Protein 2AHU (pdb70)

Radius of gyration: 40.1 Å; Cα contacts (8 Å, |Δi|>4): 5391; chains: 4; bounding box: 96×102×107 Å

Foldseek 3Di:
DFDDADPLFFAADALLVVLVPDAAQFEEEFDDEEQQFFGLQRNLVNNLVCCVVPVDDFAYEYEYLYAYAQLDCGGNLSCLPQGSHAHYEYQFARRNQSVLVCLLVLNHWYFHDHSLLQLVLLLCLLVVHFWDKAAQQPPFCCAPVHPVRTRDDNHDDHQKDWDDDPNDIIITGTRDAGQEYDGEAAEAERNQQGFHQQGLAASRQSNLSSNQSVVHAYEYLYYHPPPDDPVRGDHDSVSHRYYYHDVQRDNGPDSDHGDNQSSQNDADPDDLDFLLLQLVVVLLVFFAFEEEEDDDSNNCNLVQCVQQVCNVRYKYDYQQFFTHADDVVHGGPTPGGDYSVSLVCLSVQNGQEYEEEFQAAEQQRFTDDQDDPSGGHQHNPSSNQQRHQEYEYEDAQAAAPFDWDFDPLAIDGPDHHPGGRYAHDDPGGPHGSVNCVVNVHWYWYDHSAWIWTQDPNGTETAEGEHHDDCVVRPVVSHDDHHYDPNRYYPSQSRDPHYHDDGYHD/DFDDDDPLFFAADALLVVLVPDAAAFEEEFDDEEQQFQGLQRNLVNNLVCCVPPVDDFAYEYEYLYQYAQLDCGGNNSQLDQGSYAHYEYQFARRNQSVLVCLLVLRHWYFHDHSLLQLVLLLCLLVVNQWDKAQLQPPFCCAVVHPVRTRDDNHDDHQWYWDDDPRDIIITGTRDFGQEYDGEAAEDERNQFGAHLQGLAANRQSNLSNNVSVVHAYEYLYYHPPPDDPVRGDHDSVSHRYYYHDVQRDNGPDSDDGDNQSSQNDADPDDQDQLLLQLVVLLLLFFAFEEEEDPDSNPCVLVQCVLQPCNVRYKYDYQQFFIHADDCVHGGPTDGGDYSVSLVCLSVQVGQEYEEEFQAAEFQRFTDDADDPSGGHQHNPSSNQQRHQEYEYEDAQAAAPFDWDQDPLFIGGPDGHPGGRYAHDDPGTSHGSVSCVVNVHWYWYDHSAWIWTADPNGTETAEGEHPADCVVRPVVSHDDHHYDPNRYYPSVSRDPHYHDDGYYD/DFDDADPLFFAEDALLVVLVPDAAQFEEEFDDEEFQFFGLQRNLVNNLVCCVVPVDDFAYEYEYLYFYADLECDGNLSQLDQGSYAHYEYQAARRNQSVLVCLLVLRHWYFHDHSLLLLVLLLCLLVVNFWDKAAQQPPFCCAVVHPVRTRDDNHDDHQWDWDDDPRDIIITGTRDFGQEYDGEAAEAARNAQGFHQQGLAANRQSNLSSNVSVVHAYEYLYYHPPPDDPVRGPHDSVSHRYYYHDVQRDNGPDSDPGDNQSSQNDADPDDQFQLLLLLVVLLQLFFAFEEEEDDDSNPCVLVQCVQQPCNVRYKYAYQQFWTHADDVVHGGPTPGGDYSVSLVCQSVQVGQEYEEEFQAAAFLRFTDDQDDPSTGHQHNNSSNQQRHQEYEYEDAQAAAPFGWDQDPLFIGGPDHHPGGRYAHDDPTTPHGSVNCVVNVHWYWYTHSAWIWTQDPNGIETAEGEHPDDCVPRHVVSHDDHHYDPNYYYPSVSRDPDYHDDGHYD/DFDDADPLFFAADALLVVLVPDAAAFEEEFDDEEFQFFGLQRNLVNNLVCCVPPVDDFAYEYEYLYAYAQLECDGNLSQLDQGSHAHYEYQAARRNQSVLVCLLVLRHWYFHDHSLLLLVLLLCLLVVHFWDKAAQQPPFCCAPVHPVRTRDDNHDDHQKDWDDDPNDIIITGTRDFGQEYDGEAAEAARNQQGFHQQGLAARRQSNLSRNVSVVHAYEYLYYHPPPDDPVRGPHDSVSHRYYYHDVQRDNGPDSDHGDNQSSANDADDDDLDFLLLLLVVVLQLFFAFEEEEDDDSNNCVLVQCVQQPCNVRYKYAYQQFFIHADDVVHGGPTPGGDYSVSLVCLSVQVGQEYEEEFQAAAFQRFTDDQDDPSGGHQHNPSSNQQRHQEYEYEDAQAAAPFDWDQPPLFIDGPDHHPGGRYAHDDPGTPHGSVNCVVNNHWYWYDHSAWIWTQDPNGTETAEGTHPDDCVVRHVVSHDDHHHDPNHYYPSVSRDPDYHDDGYHD

Sequence (2020 aa):
VKPPRINGRVPVLSAQEAVNYIPDEATLCVLGAGGGILEATTLITALADKYKQTQTPRNLSIISPTGLGDRADRGISPLAQEGLVKWALCGHWGQSPRISDLAEQNKIIAYNYPQGVLTQTLRAAAAHQPGIISDIGIGTFVDPRQQGGKLNEVTKEDLIKLVEFDNKEYLYYKAIAPDIAFIRATTCDSEGYATFEDEVYLDALVIAQAVHNNGGIVQVQKVKKATLHPKSVRIPGYLVDIVVVDPDQSQLYGGAPVNRFISGDFTLDLPLNQRKLVARRALFERKGAVGNVGVGIADGIGLVAREEGCADDFILTVETGPIGGITSGANVNTRAILDTSQFDFYHGGGLDVCYLSFAEVDQHGNVGVHKFNGKIGTGGFIDISATSKKIIFCGTLTAGSLKTEIADGKLNIVQEGRVKKFIRELPEITFSGKIALERGLDVRYITERAVFTLKEDGLHLIEIAPGVDLQKDILDKDFTPVISPELKLDERLFIDAAGFVLPEAVKPPRINGRVPVLSAQEAVNYIPDEATLCVLGAGGGILEATTLITALADKYKQTQTPRNLSIISPTGLGDRADRGISPLAQEGLVKWALCGHWGQSPRISDLAEQNKIIAYNYPQGVLTQTLRAAAAHQPGIISDIGIGTFVDPRQQGGKLNEVTKEDLIKLVEFDNKEYLYYKAIAPDIAFIRATTCDSEGYATFEDEVYLDALVIAQAVHNNGGIVQVQKVKKATLHPKSVRIPGYLVDIVVVDPDQSQLYGGAPVNRFISGDFTLDLPLNQRKLVARRALFERKGAVGNVGVGIADGIGLVAREEGCADDFILTVETGPIGGITSGANVNTRAILDTSQFDFYHGGGLDVCYLSFAEVDQHGNVGVHKFNGKIGTGGFIDISATSKKIIFCGTLTAGSLKTEIADGKLNIVQEGRVKKFIRELPEITFSGKIALERGLDVRYITERAVFTLKEDGLHLIEIAPGVDLQKDILDKDFTPVISPELKLDERLFIDAAGFVLPEAVKPPRINGRVPVLSAQEAVNYIPDEATLCVLGAGGGILEATTLITALADKYKQTQTPRNLSIISPTGLGDRADRGISPLAQEGLVKWALCGHWGQSPRISDLAEQNKIIAYNYPQGVLTQTLRAAAAHQPGIISDIGIGTFVDPRQQGGKLNEVTKEDLIKLVEFDNKEYLYYKAIAPDIAFIRATTCDSEGYATFEDEVYLDALVIAQAVHNNGGIVQVQKVKKATLHPKSVRIPGYLVDIVVVDPDQSQLYGGAPVNRFISGDFTLDLPLNQRKLVARRALFERKGAVGNVGVGIADGIGLVAREEGCADDFILTVETGPIGGITSGANVNTRAILDTSQFDFYHGGGLDVCYLSFAEVDQHGNVGVHKFNGKIGTGGFIDISATSKKIIFCGTLTAGSLKTEIADGKLNIVQEGRVKKFIRELPEITFSGKIALERGLDVRYITERAVFTLKEDGLHLIEIAPGVDLQKDILDKDFTPVISPELKLDERLFIDAAGFVLPEAVKPPRINGRVPVLSAQEAVNYIPDEATLCVLGAGGGILEATTLITALADKYKQTQTPRNLSIISPTGLGDRADRGISPLAQEGLVKWALCGHWGQSPRISDLAEQNKIIAYNYPQGVLTQTLRAAAAHQPGIISDIGIGTFVDPRQQGGKLNEVTKEDLIKLVEFDNKEYLYYKAIAPDIAFIRATTCDSEGYATFEDEVYLDALVIAQAVHNNGGIVQVQKVKKATLHPKSVRIPGYLVDIVVVDPDQSQLYGGAPVNRFISGDFTLDLPLNQRKLVARRALFERKGAVGNVGVGIADGIGLVAREEGCADDFILTVETGPIGGITSGANVNTRAILDTSQFDFYHGGGLDVCYLSFAEVDQHGNVGVHKFNGKIGTGGFIDISATSKKIIFCGTLTAGSLKTEIADGKLNIVQEGRVKKFIRELPEITFSGKIALERGLDVRYITERAVFTLKEDGLHLIEIAPGVDLQKDILDKDFTPVISPELKLDERLFIDAAGFVLPEA

Secondary structure (DSSP, 8-state):
--PPPBTTBPPB--HHHHHTTPPTT-EEEE---BTTTT--HHHHHHHHHHHHHH--S-SEEEEESS--BSSSSSTTGGG-STTTEEEEEES--TTSHHHHHHHHTTSSEEE---HHHHHHHHHHHHTT--EEEE-TTTTSTTSTTTTTTB-SSS-----EEEEEETTEEEEEEEP---SEEE---SEE-TT--EE-TT---TTHHHHHHHHHTTT-B--B----TT-S-GGGEEE-GGG-S-B-B-TT--SSTT-PPP-HHHHTSS-------HHHHHHHHHHT--TT-EEEE-SSTTTTHHHHHHHHT-GGGSEEB-TTSEES-B-----BS-SEE---HHHHHHHTT--SEEEEE-SEEETTS-EE-S-BTTB---TTHHHHHTT-SEEEEE--SEESS-EEEE-SS-EEEEE--SEESEES--SS-SB-HHHHHHTT-EEEEE-SSEEEEEETTEEEEEEE-TT--IIIIIIT----PEEEEEEE--GGGGSS---------/--PPPBTTBPPB--HHHHHTTPPTT-EEEE---BTTTT--HHHHHHHHHHHHHH--S-SEEEEESS--BSSSSSTTGGG-SBTTEEEEEES--SSSHHHHHHHHTTSSEEE---HHHHHHHHHHHHTT--EEEE-TTTTSTTSTTTTTTB-SSS-----EEEEEETTEEEEEEE----SEEE---SEE-TT--EE-TT---TTHHHHHHHHHTTT-B--B----TT-S-TTTEEE-GGG-S-B-B-TT--SSTT-PPP-TTTTTSS------SHHHHHHHHHHT--TT-EEEE-SSTTTTHHHHHHHHT-GGGSEEB-TTSEES-B-----BS-SEE---HHHHHHHTT--SEEEEE-SEEETT--EE-S-BTTB---TTHHHHHTT-SEEEEE--SEESS-EEEEETTEEEEEE--SEESEES--SS-SB-HHHHHHTT-EEEEE-SSEEEEEETTEEEEEEE-TT--IIIIIIT-----EEEEEEE--GGGGSS-----PPP-/--PPPBTTBPPB--HHHHHTT--TT-EEEE---BTTTT--HHHHHHHHHHHHHH--S-SEEEEESS--BSSSSSTTGGG-SBTTEEEEEES--TTSHHHHHHHHTTSSEEE---HHHHHHHHHHHHTT--EEEE-TTTTSTTSTTTTTTB-SSS-----EEEEEETTEEEEEEEP---SEEE---SEE-TT--EE-TT---TTHHHHHHHHHTTT-B--B----TT-S-TTTEEE-GGG-S-B-B-TT--SSTT-PPP-HHHHTSS-------HHHHHHHHHHT--TT-EEEE-SSTTTTHHHHHHHHT-GGGSEEB-TTSEES-B-----BS-SEE---HHHHHHHTT--SEEEEE-SEE-TTS-EE-S-BTTB---TTHHHHHTT-SEEEEE--SEESS-EEEEETTEEEEEE--SEESB-S--SS-SB-HHHHHHTT-EEEEE-SSEEEEEETTEEEEEEE-TT--IIIIIIT---PPEEEEEEE--GGGGSS-----PPP-/--PPPBTTBPPB--HHHHHTTPPTT-EEEE---BTTTT--HHHHHHHHHHHHHH--S-SEEEEESS--BSSSSSTTGGG-SBTTEEEEEES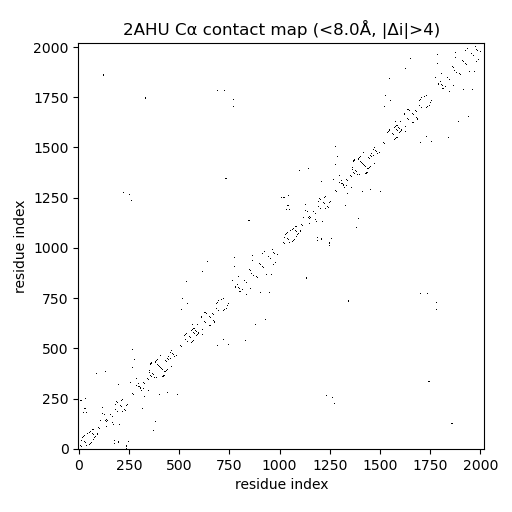--TTSHHHHHHHHTTSSEEE---HHHHHHHHHHHHTT--EEEE-TTTTSTTSTTTTTTB-STT-----EEEEEETTEEEEEEE----SEEE---SEE-TT--EE-TT---TTHHHHHHHHHTTT-B--B----TT-S-TTTEEE-GGG-S-B-B-TT--SSTT-PPP-HHHHTSS------SHHHHHHHHHHT--TT-EEEE-SSTTTTHHHHHHHHT-GGGSEEE-TTSEES-B-----BS-SEE---HHHHHHHTT--SEEEEE-SEEETTS-EE-S-BTTB---TTHHHHHTT-SEEEEE--SEESS-EEEEETTEEEEEE--SEESEES--SS-SB-HHHHHHTT-EEEEE-SSEEEEEETTEEEEEEE-TT--IIIIIIT----PEEEEEEE--GGGGSS-----PPP-

Solvent-accessible surface area: 72368 Å² total

InterPro domains:
  IPR004165 Coenzyme A transferase family I [PF01144] (16-252)
  IPR004165 Coenzyme A transferase family I [SM00882] (15-253)
  IPR014388 3-oxoacid CoA-transferase [PIRSF000858] (13-524)
  IPR037171 NagB/RpiA transferase-like [SSF100950] (15-264)
  IPR037171 NagB/RpiA transferase-like [SSF100950] (284-523)

Nearest PDB structures (foldseek):
  2ahu-assembly1_D  TM=1.002E+00  e=9.694E-101  Escherichia coli O157:H7
  2ahw-assembly1_C  TM=9.915E-01  e=2.448E-93  Escherichia coli O157:H7
  2ahw-assembly1_D  TM=9.780E-01  e=1.618E-85  Escherichia coli O157:H7
  3k6m-assembly1_B  TM=7.487E-01  e=2.866E-29  Sus scrofa
  3k6m-assembly2_D  TM=7.662E-01  e=7.109E-29  Sus scrofa

B-factor: mean 27.69, std 8.47, range [8.44, 75.76]

Organism: Escherichia coli O157:H7 (NCBI:txid83334)

GO terms:
  GO:0008775 acetate CoA-transferase activity (F, IDA)
  GO:0046459 short-chain fatty acid metabolic process (P, IDA)
  GO:0051289 protein homotetramerization (P, IDA)

CATH classification: 3.40.1080.10 (+1 more: 3.40.1080.10)

Structure (mmCIF, N/CA/C/O backbone):
data_2AHU
#
_entry.id   2AHU
#
_cell.length_a   81.129
_cell.length_b   133.308
_cell.length_c   105.838
_cell.angle_alpha   90.00
_cell.angle_beta   100.57
_cell.angle_gamma   90.00
#
_symmetry.space_group_name_H-M   'P 1 21 1'
#
loop_
_entity.id
_entity.type
_entity.pdbx_description
1 polymer 'putative enzyme ydiF'
2 water water
#
loop_
_atom_site.group_PDB
_atom_site.id
_atom_site.type_symbol
_atom_site.label_atom_id
_atom_site.label_alt_id
_atom_site.label_comp_id
_atom_site.label_asym_id
_atom_site.label_entity_id
_atom_site.label_seq_id
_atom_site.pdbx_PDB_ins_code
_atom_site.Cartn_x
_atom_site.Cartn_y
_atom_site.Cartn_z
_atom_site.occupancy
_atom_site.B_iso_or_equiv
_atom_site.auth_seq_id
_atom_site.auth_comp_id
_atom_site.auth_asym_id
_atom_site.auth_atom_id
_atom_site.pdbx_PDB_model_num
ATOM 1 N N . VAL A 1 4 ? 13.968 61.516 -4.322 1.00 40.64 4 VAL A N 1
ATOM 2 C CA . VAL A 1 4 ? 13.412 60.243 -3.771 1.00 40.78 4 VAL A CA 1
ATOM 3 C C . VAL A 1 4 ? 14.389 59.602 -2.780 1.00 40.52 4 VAL A C 1
ATOM 4 O O . VAL A 1 4 ? 15.414 59.051 -3.176 1.00 40.82 4 VAL A O 1
ATOM 8 N N . LYS A 1 5 ? 14.056 59.691 -1.494 1.00 40.25 5 LYS A N 1
ATOM 9 C CA . LYS A 1 5 ? 14.856 59.112 -0.413 1.00 40.07 5 LYS A CA 1
ATOM 10 C C . LYS A 1 5 ? 13.937 58.283 0.477 1.00 39.30 5 LYS A C 1
ATOM 11 O O . LYS A 1 5 ? 12.750 58.594 0.580 1.00 39.40 5 LYS A O 1
ATOM 17 N N . PRO A 1 6 ? 14.467 57.250 1.138 1.00 38.68 6 PRO A N 1
ATOM 18 C CA . PRO A 1 6 ? 13.666 56.487 2.092 1.00 37.87 6 PRO A CA 1
ATOM 19 C C . PRO A 1 6 ? 13.318 57.347 3.309 1.00 37.40 6 PRO A C 1
ATOM 20 O O . PRO A 1 6 ? 14.171 58.106 3.793 1.00 37.20 6 PRO A O 1
ATOM 24 N N . PRO A 1 7 ? 12.081 57.243 3.795 1.00 36.68 7 PRO A N 1
ATOM 25 C CA . PRO A 1 7 ? 11.635 58.079 4.899 1.00 36.27 7 PRO A CA 1
ATOM 26 C C . PRO A 1 7 ? 12.230 57.591 6.207 1.00 35.77 7 PRO A C 1
ATOM 27 O O . PRO A 1 7 ? 12.540 56.406 6.345 1.00 35.48 7 PRO A O 1
ATOM 31 N N . ARG A 1 8 ? 12.394 58.505 7.155 1.00 35.19 8 ARG A N 1
ATOM 32 C CA . ARG A 1 8 ? 12.807 58.124 8.494 1.00 34.99 8 ARG A CA 1
ATOM 33 C C . ARG A 1 8 ? 11.563 57.671 9.253 1.00 34.88 8 ARG A C 1
ATOM 34 O O . ARG A 1 8 ? 10.476 58.236 9.078 1.00 34.84 8 ARG A O 1
ATOM 42 N N . ILE A 1 9 ? 11.706 56.619 10.051 1.00 34.29 9 ILE A N 1
ATOM 43 C CA . ILE A 1 9 ? 10.611 56.160 10.901 1.00 34.21 9 ILE A CA 1
ATOM 44 C C . ILE A 1 9 ? 10.946 56.482 12.355 1.00 33.62 9 ILE A C 1
ATOM 45 O O . ILE A 1 9 ? 11.960 56.021 12.886 1.00 33.44 9 ILE A O 1
ATOM 50 N N . ASN A 1 10 ? 10.091 57.296 12.976 1.00 33.03 10 ASN A N 1
ATOM 51 C CA . ASN A 1 10 ? 10.308 57.829 14.332 1.00 32.59 10 ASN A CA 1
ATOM 52 C C . ASN A 1 10 ? 11.689 58.468 14.536 1.00 31.32 10 ASN A C 1
ATOM 53 O O . ASN A 1 10 ? 12.347 58.235 15.550 1.00 31.19 10 ASN A O 1
ATOM 58 N N . GLY A 1 11 ? 12.123 59.262 13.561 1.00 30.09 11 GLY A N 1
ATOM 59 C CA . GLY A 1 11 ? 13.399 59.978 13.653 1.00 28.43 11 GLY A CA 1
ATOM 60 C C . GLY A 1 11 ? 14.637 59.122 13.402 1.00 27.50 11 GLY A C 1
ATOM 61 O O . GLY A 1 11 ? 15.749 59.645 13.319 1.00 26.63 11 GLY A O 1
ATOM 62 N N . ARG A 1 12 ? 14.452 57.810 13.272 1.00 26.44 12 ARG A N 1
ATOM 63 C CA . ARG A 1 12 ? 15.580 56.898 13.046 1.00 26.27 12 ARG A CA 1
ATOM 64 C C . ARG A 1 12 ? 16.077 56.959 11.603 1.00 25.38 12 ARG A C 1
ATOM 65 O O . ARG A 1 12 ? 15.276 56.921 10.658 1.00 25.31 12 ARG A O 1
ATOM 73 N N . VAL A 1 13 ? 17.392 57.070 11.428 1.00 24.20 13 VAL A N 1
ATOM 74 C CA . VAL A 1 13 ? 17.968 57.113 10.077 1.00 24.07 13 VAL A CA 1
ATOM 75 C C . VAL A 1 13 ? 17.764 55.747 9.382 1.00 23.77 13 VAL A C 1
ATOM 76 O O . VAL A 1 13 ? 17.964 54.713 10.015 1.00 23.69 13 VAL A O 1
ATOM 80 N N . PRO A 1 14 ? 17.312 55.733 8.123 1.00 23.89 14 PRO A N 1
ATOM 81 C CA . PRO A 1 14 ? 17.150 54.478 7.388 1.00 23.96 14 PRO A CA 1
ATOM 82 C C . PRO A 1 14 ? 18.472 53.721 7.263 1.00 23.86 14 PRO A C 1
ATOM 83 O O . PRO A 1 14 ? 19.494 54.311 6.916 1.00 23.93 14 PRO A O 1
ATOM 87 N N . VAL A 1 15 ? 18.446 52.431 7.582 1.00 23.47 15 VAL A N 1
ATOM 88 C CA . VAL A 1 15 ? 19.627 51.575 7.450 1.00 23.57 15 VAL A CA 1
ATOM 89 C C . VAL A 1 15 ? 19.341 50.581 6.336 1.00 23.93 15 VAL A C 1
ATOM 90 O O . VAL A 1 15 ? 18.378 49.817 6.415 1.00 23.59 15 VAL A O 1
ATOM 94 N N . LEU A 1 16 ? 20.170 50.617 5.300 1.00 23.84 16 LEU A N 1
ATOM 95 C CA . LEU A 1 16 ? 20.012 49.749 4.129 1.00 24.48 16 LEU A CA 1
ATOM 96 C C . LEU A 1 16 ? 21.299 48.991 3.817 1.00 24.10 16 LEU A C 1
ATOM 97 O O . LEU A 1 16 ? 22.375 49.368 4.282 1.00 24.24 16 LEU A O 1
ATOM 102 N N . SER A 1 17 ? 21.187 47.927 3.025 1.00 23.64 17 SER A N 1
ATOM 103 C CA . SER A 1 17 ? 22.367 47.293 2.446 1.00 23.43 17 SER A CA 1
ATOM 104 C C . SER A 1 17 ? 22.934 48.246 1.395 1.00 23.40 17 SER A C 1
ATOM 105 O O . SER A 1 17 ? 22.212 49.108 0.881 1.00 23.15 17 SER A O 1
ATOM 108 N N . ALA A 1 18 ? 24.220 48.104 1.085 1.00 23.47 18 ALA A N 1
ATOM 109 C CA . ALA A 1 18 ? 24.862 48.941 0.072 1.00 23.97 18 ALA A CA 1
ATOM 110 C C . ALA A 1 18 ? 24.180 48.769 -1.284 1.00 24.72 18 ALA A C 1
ATOM 111 O O . ALA A 1 18 ? 24.061 49.725 -2.044 1.00 24.33 18 ALA A O 1
ATOM 113 N N . GLN A 1 19 ? 23.717 47.547 -1.564 1.00 25.55 19 GLN A N 1
ATOM 114 C CA . GLN A 1 19 ? 22.964 47.253 -2.790 1.00 26.80 19 GLN A CA 1
ATOM 115 C C . GLN A 1 19 ? 21.655 48.040 -2.859 1.00 27.02 19 GLN A C 1
ATOM 116 O O . GLN A 1 19 ? 21.362 48.668 -3.888 1.00 27.20 19 GLN A O 1
ATOM 122 N N . GLU A 1 20 ? 20.877 48.008 -1.773 1.00 27.14 20 GLU A N 1
ATOM 123 C CA . GLU A 1 20 ? 19.626 48.774 -1.677 1.00 28.01 20 GLU A CA 1
ATOM 124 C C . GLU A 1 20 ? 19.894 50.280 -1.788 1.00 27.25 20 GLU A C 1
ATOM 125 O O . GLU A 1 20 ? 19.158 50.994 -2.467 1.00 27.06 20 GLU A O 1
ATOM 131 N N . ALA A 1 21 ? 20.941 50.752 -1.105 1.00 26.40 21 ALA A N 1
ATOM 132 C CA . ALA A 1 21 ? 21.280 52.182 -1.065 1.00 26.19 21 ALA A CA 1
ATOM 133 C C . ALA A 1 21 ? 21.620 52.776 -2.436 1.00 26.04 21 ALA A C 1
ATOM 134 O O . ALA A 1 21 ? 21.146 53.863 -2.783 1.00 25.78 21 ALA A O 1
ATOM 136 N N . VAL A 1 22 ? 22.440 52.076 -3.215 1.00 26.13 22 VAL A N 1
ATOM 137 C CA . VAL A 1 22 ? 22.899 52.633 -4.497 1.00 26.56 22 VAL A CA 1
ATOM 138 C C . VAL A 1 22 ? 21.788 52.692 -5.563 1.00 27.15 22 VAL A C 1
ATOM 139 O O . VAL A 1 22 ? 21.937 53.358 -6.586 1.00 26.76 22 VAL A O 1
ATOM 143 N N . ASN A 1 23 ? 20.683 51.997 -5.299 1.00 27.74 23 ASN A N 1
ATOM 144 C CA . ASN A 1 23 ? 19.491 52.045 -6.145 1.00 28.65 23 ASN A CA 1
ATOM 145 C C . ASN A 1 23 ? 18.867 53.438 -6.193 1.00 29.11 23 ASN A C 1
ATOM 146 O O . ASN A 1 23 ? 18.177 53.789 -7.152 1.00 29.01 23 ASN A O 1
ATOM 151 N N . TYR A 1 24 ? 19.124 54.233 -5.157 1.00 29.20 24 TYR A N 1
ATOM 152 C CA . TYR A 1 24 ? 18.633 55.604 -5.076 1.00 29.25 24 TYR A CA 1
ATOM 153 C C . TYR A 1 24 ? 19.418 56.631 -5.903 1.00 29.24 24 TYR A C 1
ATOM 154 O O . TYR A 1 24 ? 19.085 57.819 -5.889 1.00 29.57 24 TYR A O 1
ATOM 163 N N . ILE A 1 25 ? 20.453 56.180 -6.613 1.00 28.79 25 ILE A N 1
ATOM 164 C CA . ILE A 1 25 ? 21.233 57.045 -7.500 1.00 28.38 25 ILE A CA 1
ATOM 165 C C . ILE A 1 25 ? 20.603 57.062 -8.894 1.00 28.92 25 ILE A C 1
ATOM 166 O O . ILE A 1 25 ? 20.534 56.021 -9.558 1.00 28.59 25 ILE A O 1
ATOM 171 N N . PRO A 1 26 ? 20.141 58.233 -9.335 1.00 29.02 26 PRO A N 1
ATOM 172 C CA . PRO A 1 26 ? 19.578 58.380 -10.682 1.00 29.04 26 PRO A CA 1
ATOM 173 C C . PRO A 1 26 ? 20.638 58.592 -11.765 1.00 29.15 26 PRO A C 1
ATOM 174 O O . PRO A 1 26 ? 21.794 58.885 -11.465 1.00 28.87 26 PRO A O 1
ATOM 178 N N . ASP A 1 27 ? 20.223 58.463 -13.023 1.00 29.40 27 ASP A N 1
ATOM 179 C CA . ASP A 1 27 ? 21.062 58.829 -14.155 1.00 29.79 27 ASP A CA 1
ATOM 180 C C . ASP A 1 27 ? 21.493 60.291 -14.057 1.00 29.45 27 ASP A C 1
ATOM 181 O O . ASP A 1 27 ? 20.726 61.137 -13.597 1.00 28.92 27 ASP A O 1
ATOM 186 N N . GLU A 1 28 ? 22.727 60.560 -14.482 1.00 29.40 28 GLU A N 1
ATOM 187 C CA . GLU A 1 28 ? 23.309 61.911 -14.541 1.00 30.17 28 GLU A CA 1
ATOM 188 C C . GLU A 1 28 ? 23.491 62.606 -13.175 1.00 29.02 28 GLU A C 1
ATOM 189 O O . GLU A 1 28 ? 23.672 63.825 -13.112 1.00 29.02 28 GLU A O 1
ATOM 195 N N . ALA A 1 29 ? 23.455 61.834 -12.095 1.00 27.93 29 ALA A N 1
ATOM 196 C CA . ALA A 1 29 ? 23.707 62.385 -10.764 1.00 26.94 29 ALA A CA 1
ATOM 197 C C . ALA A 1 29 ? 25.176 62.779 -10.614 1.00 26.39 29 ALA A C 1
ATOM 198 O O . ALA A 1 29 ? 26.054 62.168 -11.229 1.00 26.05 29 ALA A O 1
ATOM 200 N N . THR A 1 30 ? 25.429 63.816 -9.818 1.00 25.31 30 THR A N 1
ATOM 201 C CA . THR A 1 30 ? 26.787 64.187 -9.437 1.00 24.88 30 THR A CA 1
ATOM 202 C C . THR A 1 30 ? 27.127 63.500 -8.111 1.00 24.69 30 THR A C 1
ATOM 203 O O . THR A 1 30 ? 26.510 63.771 -7.067 1.00 24.27 30 THR A O 1
ATOM 207 N N . LEU A 1 31 ? 28.093 62.592 -8.177 1.00 24.05 31 LEU A N 1
ATOM 208 C CA . LEU A 1 31 ? 28.517 61.806 -7.033 1.00 24.08 31 LEU A CA 1
ATOM 209 C C . LEU A 1 31 ? 29.839 62.334 -6.464 1.00 23.99 31 LEU A C 1
ATOM 210 O O . LEU A 1 31 ? 30.832 62.454 -7.184 1.00 23.46 31 LEU A O 1
ATOM 215 N N . CYS A 1 32 ? 29.841 62.632 -5.169 1.00 24.10 32 CYS A N 1
ATOM 216 C CA . CYS A 1 32 ? 31.054 63.042 -4.478 1.00 23.86 32 CYS A CA 1
ATOM 217 C C . CYS A 1 32 ? 31.506 61.893 -3.575 1.00 23.87 32 CYS A C 1
ATOM 218 O O . CYS A 1 32 ? 30.720 61.376 -2.776 1.00 23.76 32 CYS A O 1
ATOM 221 N N . VAL A 1 33 ? 32.755 61.469 -3.725 1.00 23.69 33 VAL A N 1
ATOM 222 C CA . VAL A 1 33 ? 33.257 60.316 -2.978 1.00 23.66 33 VAL A CA 1
ATOM 223 C C . VAL A 1 33 ? 34.351 60.742 -1.986 1.00 23.47 33 VAL A C 1
ATOM 224 O O . VAL A 1 33 ? 35.368 61.314 -2.379 1.00 23.86 33 VAL A O 1
ATOM 228 N N . LEU A 1 34 ? 34.116 60.472 -0.703 1.00 23.08 34 LEU A N 1
ATOM 229 C CA . LEU A 1 34 ? 35.061 60.773 0.368 1.00 22.98 34 LEU A CA 1
ATOM 230 C C . LEU A 1 34 ? 36.163 59.721 0.385 1.00 22.96 34 LEU A C 1
ATOM 231 O O . LEU A 1 34 ? 35.917 58.554 0.104 1.00 22.71 34 LEU A O 1
ATOM 236 N N . GLY A 1 35 ? 37.373 60.135 0.730 1.00 22.80 35 GLY A N 1
ATOM 237 C CA . GLY A 1 35 ? 38.451 59.174 0.929 1.00 22.86 35 GLY A CA 1
ATOM 238 C C . GLY A 1 35 ? 39.798 59.677 0.478 1.00 22.73 35 GLY A C 1
ATOM 239 O O . GLY A 1 35 ? 39.886 60.568 -0.373 1.00 22.83 35 GLY A O 1
ATOM 240 N N . ALA A 1 36 ? 40.848 59.100 1.058 1.00 22.78 36 ALA A N 1
ATOM 241 C CA . ALA A 1 36 ? 42.218 59.359 0.636 1.00 23.01 36 ALA A CA 1
ATOM 242 C C . ALA A 1 36 ? 42.848 58.033 0.210 1.00 23.52 36 ALA A C 1
ATOM 243 O O . ALA A 1 36 ? 42.164 57.005 0.186 1.00 23.85 36 ALA A O 1
ATOM 245 N N . GLY A 1 37 ? 44.141 58.055 -0.110 1.00 23.53 37 GLY A N 1
ATOM 246 C CA . GLY A 1 37 ? 44.850 56.859 -0.579 1.00 23.30 37 GLY A CA 1
ATOM 247 C C . GLY A 1 37 ? 44.839 55.680 0.384 1.00 23.01 37 GLY A C 1
ATOM 248 O O . GLY A 1 37 ? 44.734 55.849 1.610 1.00 22.71 37 GLY A O 1
ATOM 249 N N . GLY A 1 38 ? 44.923 54.480 -0.181 1.00 22.62 38 GLY A N 1
ATOM 250 C CA . GLY A 1 38 ? 45.112 53.250 0.590 1.00 21.99 38 GLY A CA 1
ATOM 251 C C . GLY A 1 38 ? 43.984 52.851 1.526 1.00 21.88 38 GLY A C 1
ATOM 252 O O . GLY A 1 38 ? 44.207 52.105 2.479 1.00 21.25 38 GLY A O 1
ATOM 253 N N . GLY A 1 39 ? 42.779 53.352 1.261 1.00 21.37 39 GLY A N 1
ATOM 254 C CA . GLY A 1 39 ? 41.598 52.969 2.031 1.00 21.31 39 GLY A CA 1
ATOM 255 C C . GLY A 1 39 ? 41.119 53.952 3.087 1.00 21.45 39 GLY A C 1
ATOM 256 O O . GLY A 1 39 ? 40.046 53.751 3.672 1.00 20.89 39 GLY A O 1
ATOM 257 N N . ILE A 1 40 ? 41.899 55.009 3.330 1.00 21.36 40 ILE A N 1
ATOM 258 C CA . ILE A 1 40 ? 41.575 55.995 4.375 1.00 21.80 40 ILE A CA 1
ATOM 259 C C . ILE A 1 40 ? 40.193 56.600 4.145 1.00 21.19 40 ILE A C 1
ATOM 260 O O . ILE A 1 40 ? 39.941 57.208 3.100 1.00 21.29 40 ILE A O 1
ATOM 265 N N . LEU A 1 41 ? 39.302 56.417 5.121 1.00 21.37 41 LEU A N 1
ATOM 266 C CA . LEU A 1 41 ? 37.927 56.944 5.077 1.00 21.53 41 LEU A CA 1
ATOM 267 C C . LEU A 1 41 ? 37.121 56.603 3.825 1.00 21.39 41 LEU A C 1
ATOM 268 O O . LEU A 1 41 ? 36.226 57.361 3.432 1.00 21.24 41 LEU A O 1
ATOM 273 N N . GLU A 1 42 ? 37.418 55.464 3.210 1.00 20.88 42 GLU A N 1
ATOM 274 C CA . GLU A 1 42 ? 36.721 55.066 1.990 1.00 20.89 42 GLU A CA 1
ATOM 275 C C . GLU A 1 42 ? 35.482 54.220 2.259 1.00 20.44 42 GLU A C 1
ATOM 276 O O . GLU A 1 42 ? 35.556 53.203 2.940 1.00 20.56 42 GLU A O 1
ATOM 282 N N . ALA A 1 43 ? 34.347 54.626 1.689 1.00 19.70 43 ALA A N 1
ATOM 283 C CA . ALA A 1 43 ? 33.106 53.880 1.836 1.00 19.12 43 ALA A CA 1
ATOM 284 C C . ALA A 1 43 ? 33.083 52.775 0.781 1.00 19.21 43 ALA A C 1
ATOM 285 O O . ALA A 1 43 ? 32.300 52.814 -0.180 1.00 18.37 43 ALA A O 1
ATOM 287 N N . THR A 1 44 ? 33.964 51.797 0.975 1.00 19.54 44 THR A N 1
ATOM 288 C CA . THR A 1 44 ? 34.210 50.745 -0.005 1.00 20.15 44 THR A CA 1
ATOM 289 C C . THR A 1 44 ? 32.960 49.963 -0.407 1.00 20.03 44 THR A C 1
ATOM 290 O O . THR A 1 44 ? 32.800 49.654 -1.574 1.00 19.55 44 THR A O 1
ATOM 294 N N . THR A 1 45 ? 32.071 49.648 0.533 1.00 20.65 45 THR A N 1
ATOM 295 C CA . THR A 1 45 ? 30.876 48.862 0.170 1.00 21.18 45 THR A CA 1
ATOM 296 C C . THR A 1 45 ? 29.932 49.593 -0.792 1.00 21.30 45 THR A C 1
ATOM 297 O O . THR A 1 45 ? 29.260 48.951 -1.591 1.00 20.72 45 THR A O 1
ATOM 301 N N . LEU A 1 46 ? 29.895 50.925 -0.724 1.00 21.50 46 LEU A N 1
ATOM 302 C CA . LEU A 1 46 ? 29.056 51.709 -1.633 1.00 22.35 46 LEU A CA 1
ATOM 303 C C . LEU A 1 46 ? 29.661 51.763 -3.042 1.00 22.47 46 LEU A C 1
ATOM 304 O O . LEU A 1 46 ? 28.945 51.641 -4.039 1.00 22.78 46 LEU A O 1
ATOM 309 N N . ILE A 1 47 ? 30.977 51.926 -3.118 1.00 22.67 47 ILE A N 1
ATOM 310 C CA . ILE A 1 47 ? 31.685 51.934 -4.405 1.00 23.22 47 ILE A CA 1
ATOM 311 C C . ILE A 1 47 ? 31.535 50.578 -5.110 1.00 23.76 47 ILE A C 1
ATOM 312 O O . ILE A 1 47 ? 31.226 50.520 -6.309 1.00 23.41 47 ILE A O 1
ATOM 317 N N . THR A 1 48 ? 31.746 49.504 -4.347 1.00 24.09 48 THR A N 1
ATOM 318 C CA . THR A 1 48 ? 31.575 48.131 -4.823 1.00 24.80 48 THR A CA 1
ATOM 319 C C . THR A 1 48 ? 30.143 47.881 -5.307 1.00 25.00 48 THR A C 1
ATOM 320 O O . THR A 1 48 ? 29.937 47.273 -6.357 1.00 24.72 48 THR A O 1
ATOM 324 N N . ALA A 1 49 ? 29.165 48.364 -4.540 1.00 25.02 49 ALA A N 1
ATOM 325 C CA . ALA A 1 49 ? 27.751 48.171 -4.863 1.00 25.43 49 ALA A CA 1
ATOM 326 C C . ALA A 1 49 ? 27.336 48.875 -6.150 1.00 25.59 49 ALA A C 1
ATOM 327 O O . ALA A 1 49 ? 26.553 48.319 -6.933 1.00 25.46 49 ALA A O 1
ATOM 329 N N . LEU A 1 50 ? 27.851 50.091 -6.360 1.00 25.64 50 LEU A N 1
ATOM 330 C CA . LEU A 1 50 ? 27.551 50.872 -7.565 1.00 26.07 50 LEU A CA 1
ATOM 331 C C . LEU A 1 50 ? 28.179 50.250 -8.809 1.00 26.71 50 LEU A C 1
ATOM 332 O O . LEU A 1 50 ? 27.516 50.119 -9.843 1.00 26.66 50 LEU A O 1
ATOM 337 N N . ALA A 1 51 ? 29.457 49.893 -8.702 1.00 27.61 51 ALA A N 1
ATOM 338 C CA . ALA A 1 51 ? 30.186 49.233 -9.783 1.00 28.74 51 ALA A CA 1
ATOM 339 C C . ALA A 1 51 ? 29.487 47.936 -10.208 1.00 29.38 51 ALA A C 1
ATOM 340 O O . ALA A 1 51 ? 29.352 47.660 -11.406 1.00 29.65 51 ALA A O 1
ATOM 342 N N . ASP A 1 52 ? 29.049 47.161 -9.217 1.00 30.44 52 ASP A N 1
ATOM 343 C CA . ASP A 1 52 ? 28.282 45.922 -9.421 1.00 31.83 52 ASP A CA 1
ATOM 344 C C . ASP A 1 52 ? 26.912 46.114 -10.065 1.00 31.66 52 ASP A C 1
ATOM 345 O O . ASP A 1 52 ? 26.494 45.292 -10.890 1.00 31.37 52 ASP A O 1
ATOM 350 N N . LYS A 1 53 ? 26.200 47.170 -9.667 1.00 31.56 53 LYS A N 1
ATOM 351 C CA . LYS A 1 53 ? 24.916 47.475 -10.288 1.00 31.88 53 LYS A CA 1
ATOM 352 C C . LYS A 1 53 ? 25.120 47.781 -11.764 1.00 32.14 53 LYS A C 1
ATOM 353 O O . LYS A 1 53 ? 24.390 47.253 -12.607 1.00 32.10 53 LYS A O 1
ATOM 359 N N . TYR A 1 54 ? 26.114 48.614 -12.076 1.00 32.28 54 TYR A N 1
ATOM 360 C CA . TYR A 1 54 ? 26.414 48.939 -13.468 1.00 33.13 54 TYR A CA 1
ATOM 361 C C . TYR A 1 54 ? 26.863 47.717 -14.271 1.00 33.78 54 TYR A C 1
ATOM 362 O O . TYR A 1 54 ? 26.414 47.511 -15.399 1.00 33.91 54 TYR A O 1
ATOM 371 N N . LYS A 1 55 ? 27.753 46.922 -13.687 1.00 34.72 55 LYS A N 1
ATOM 372 C CA . LYS A 1 55 ? 28.216 45.686 -14.309 1.00 35.89 55 LYS A CA 1
ATOM 373 C C . LYS A 1 55 ? 27.038 44.787 -14.685 1.00 36.37 55 LYS A C 1
ATOM 374 O O . LYS A 1 55 ? 27.037 44.169 -15.751 1.00 36.76 55 LYS A O 1
ATOM 380 N N . GLN A 1 56 ? 26.031 44.736 -13.819 1.00 36.90 56 GLN A N 1
ATOM 381 C CA . GLN A 1 56 ? 24.884 43.853 -14.030 1.00 37.73 56 GLN A CA 1
ATOM 382 C C . GLN A 1 56 ? 23.793 44.439 -14.928 1.00 37.32 56 GLN A C 1
ATOM 383 O O . GLN A 1 56 ? 23.244 43.721 -15.772 1.00 37.44 56 GLN A O 1
ATOM 389 N N . THR A 1 57 ? 23.488 45.728 -14.757 1.00 36.68 57 THR A N 1
ATOM 390 C CA . THR A 1 57 ? 22.305 46.348 -15.386 1.00 36.23 57 THR A CA 1
ATOM 391 C C . THR A 1 57 ? 22.590 47.489 -16.371 1.00 35.98 57 THR A C 1
ATOM 392 O O . THR A 1 57 ? 21.665 47.994 -17.017 1.00 36.07 57 THR A O 1
ATOM 396 N N . GLN A 1 58 ? 23.850 47.907 -16.468 1.00 35.67 58 GLN A N 1
ATOM 397 C CA . GLN A 1 58 ? 24.244 49.082 -17.257 1.00 35.55 58 GLN A CA 1
ATOM 398 C C . GLN A 1 58 ? 23.469 50.348 -16.839 1.00 35.07 58 GLN A C 1
ATOM 399 O O . GLN A 1 58 ? 23.231 51.246 -17.653 1.00 34.91 58 GLN A O 1
ATOM 405 N N . THR A 1 59 ? 23.071 50.388 -15.563 1.00 34.24 59 THR A N 1
ATOM 406 C CA . THR A 1 59 ? 22.481 51.564 -14.917 1.00 33.63 59 THR A CA 1
ATOM 407 C C . THR A 1 59 ? 23.180 51.749 -13.565 1.00 32.86 59 THR A C 1
ATOM 408 O O . THR A 1 59 ? 23.668 50.768 -12.999 1.00 32.40 59 THR A O 1
ATOM 412 N N . PRO A 1 60 ? 23.249 52.977 -13.039 1.00 32.34 60 PRO A N 1
ATOM 413 C CA . PRO A 1 60 ? 22.795 54.205 -13.709 1.00 31.80 60 PRO A CA 1
ATOM 414 C C . PRO A 1 60 ? 23.790 54.731 -14.757 1.00 31.44 60 PRO A C 1
ATOM 415 O O . PRO A 1 60 ? 24.913 54.224 -14.859 1.00 31.48 60 PRO A O 1
ATOM 419 N N . ARG A 1 61 ? 23.380 55.740 -15.523 1.00 31.21 61 ARG A N 1
ATOM 420 C CA . ARG A 1 61 ? 24.182 56.233 -16.649 1.00 31.17 61 ARG A CA 1
ATOM 421 C C . ARG A 1 61 ? 24.672 57.664 -16.502 1.00 30.14 61 ARG A C 1
ATOM 422 O O . ARG A 1 61 ? 24.003 58.501 -15.906 1.00 29.69 61 ARG A O 1
ATOM 430 N N . ASN A 1 62 ? 25.833 57.926 -17.094 1.00 29.40 62 ASN A N 1
ATOM 431 C CA . ASN A 1 62 ? 26.346 59.282 -17.299 1.00 29.20 62 ASN A CA 1
ATOM 432 C C . ASN A 1 62 ? 26.462 60.113 -16.015 1.00 28.38 62 ASN A C 1
ATOM 433 O O . ASN A 1 62 ? 26.078 61.281 -15.967 1.00 27.49 62 ASN A O 1
ATOM 438 N N . LEU A 1 63 ? 26.998 59.479 -14.980 1.00 27.80 63 LEU A N 1
ATOM 439 C CA . LEU A 1 63 ? 27.332 60.155 -13.733 1.00 27.12 63 LEU A CA 1
ATOM 440 C C . LEU A 1 63 ? 28.472 61.162 -13.906 1.00 26.19 63 LEU A C 1
ATOM 441 O O . LEU A 1 63 ? 29.337 61.020 -14.780 1.00 25.46 63 LEU A O 1
ATOM 446 N N . SER A 1 64 ? 28.447 62.185 -13.059 1.00 25.42 64 SER A N 1
ATOM 447 C CA . SER A 1 64 ? 29.556 63.104 -12.888 1.00 24.87 64 SER A CA 1
ATOM 448 C C . SER A 1 64 ? 30.177 62.776 -11.534 1.00 24.84 64 SER A C 1
ATOM 449 O O . SER A 1 64 ? 29.455 62.535 -10.571 1.00 24.70 64 SER A O 1
ATOM 452 N N . ILE A 1 65 ? 31.502 62.737 -11.468 1.00 24.67 65 ILE A N 1
ATOM 453 C CA . ILE A 1 65 ? 32.200 62.399 -10.227 1.00 24.97 65 ILE A CA 1
ATOM 454 C C . ILE A 1 65 ? 32.987 63.602 -9.707 1.00 24.51 65 ILE A C 1
ATOM 455 O O . ILE A 1 65 ? 33.670 64.285 -10.472 1.00 24.16 65 ILE A O 1
ATOM 460 N N . ILE A 1 66 ? 32.893 63.852 -8.404 1.00 24.21 66 ILE A N 1
ATOM 461 C CA . ILE A 1 66 ? 33.809 64.780 -7.740 1.00 24.55 66 ILE A CA 1
ATOM 462 C C . ILE A 1 66 ? 34.584 63.992 -6.695 1.00 24.73 66 ILE A C 1
ATOM 463 O O . ILE A 1 66 ? 33.998 63.285 -5.877 1.00 24.30 66 ILE A O 1
ATOM 468 N N . SER A 1 67 ? 35.905 64.107 -6.747 1.00 25.03 67 SER A N 1
ATOM 469 C CA . SER A 1 67 ? 36.776 63.370 -5.852 1.00 25.94 67 SER A CA 1
ATOM 470 C C . SER A 1 67 ? 37.819 64.350 -5.324 1.00 26.09 67 SER A C 1
ATOM 471 O O . SER A 1 67 ? 38.818 64.605 -5.987 1.00 25.62 67 SER A O 1
ATOM 474 N N . PRO A 1 68 ? 37.573 64.919 -4.143 1.00 26.71 68 PRO A N 1
ATOM 475 C CA . PRO A 1 68 ? 38.452 65.951 -3.593 1.00 27.60 68 PRO A CA 1
ATOM 476 C C . PRO A 1 68 ? 39.899 65.459 -3.458 1.00 28.89 68 PRO A C 1
ATOM 477 O O . PRO A 1 68 ? 40.820 66.142 -3.901 1.00 29.05 68 PRO A O 1
ATOM 481 N N . THR A 1 69 ? 40.073 64.270 -2.878 1.00 29.99 69 THR A N 1
ATOM 482 C CA . THR A 1 69 ? 41.375 63.626 -2.713 1.00 31.40 69 THR A CA 1
ATOM 483 C C . THR A 1 69 ? 41.444 62.395 -3.631 1.00 31.69 69 THR A C 1
ATOM 484 O O . THR A 1 69 ? 40.432 61.976 -4.193 1.00 33.19 69 THR A O 1
ATOM 488 N N . GLY A 1 70 ? 42.627 61.815 -3.788 1.00 31.79 70 GLY A N 1
ATOM 489 C CA . GLY A 1 70 ? 42.778 60.609 -4.595 1.00 31.24 70 GLY A CA 1
ATOM 490 C C . GLY A 1 70 ? 42.522 59.353 -3.787 1.00 30.82 70 GLY A C 1
ATOM 491 O O . GLY A 1 70 ? 43.213 59.095 -2.802 1.00 31.08 70 GLY A O 1
ATOM 492 N N . LEU A 1 71 ? 41.515 58.584 -4.193 1.00 30.02 71 LEU A N 1
ATOM 493 C CA . LEU A 1 71 ? 41.233 57.290 -3.582 1.00 29.40 71 LEU A CA 1
ATOM 494 C C . LEU A 1 71 ? 41.981 56.191 -4.323 1.00 29.09 71 LEU A C 1
ATOM 495 O O . LEU A 1 71 ? 42.223 56.305 -5.524 1.00 28.57 71 LEU A O 1
ATOM 500 N N . GLY A 1 72 ? 42.327 55.124 -3.607 1.00 28.70 72 GLY A N 1
ATOM 501 C CA . GLY A 1 72 ? 42.816 53.914 -4.249 1.00 28.50 72 GLY A CA 1
ATOM 502 C C . GLY A 1 72 ? 44.248 53.519 -3.968 1.00 28.69 72 GLY A C 1
ATOM 503 O O . GLY A 1 72 ? 44.888 54.031 -3.042 1.00 28.34 72 GLY A O 1
ATOM 504 N N . ASP A 1 73 ? 44.741 52.604 -4.796 1.00 28.95 73 ASP A N 1
ATOM 505 C CA . ASP A 1 73 ? 46.037 51.962 -4.601 1.00 29.62 73 ASP A CA 1
ATOM 506 C C . ASP A 1 73 ? 46.940 52.107 -5.832 1.00 29.76 73 ASP A C 1
ATOM 507 O O . ASP A 1 73 ? 47.888 51.335 -6.009 1.00 29.77 73 ASP A O 1
ATOM 512 N N . ARG A 1 74 ? 46.642 53.102 -6.670 1.00 29.96 74 ARG A N 1
ATOM 513 C CA . ARG A 1 74 ? 47.316 53.295 -7.959 1.00 30.43 74 ARG A CA 1
ATOM 514 C C . ARG A 1 74 ? 47.077 52.113 -8.906 1.00 29.76 74 ARG A C 1
ATOM 515 O O . ARG A 1 74 ? 47.872 51.872 -9.818 1.00 29.78 74 ARG A O 1
ATOM 523 N N . ALA A 1 75 ? 45.984 51.383 -8.687 1.00 29.20 75 ALA A N 1
ATOM 524 C CA . ALA A 1 75 ? 45.620 50.249 -9.532 1.00 29.12 75 ALA A CA 1
ATOM 525 C C . ALA A 1 75 ? 44.098 50.119 -9.748 1.00 29.08 75 ALA A C 1
ATOM 526 O O . ALA A 1 75 ? 43.470 51.022 -10.316 1.00 29.67 75 ALA A O 1
ATOM 528 N N . ASP A 1 76 ? 43.511 49.010 -9.300 1.00 28.38 76 ASP A N 1
ATOM 529 C CA . ASP A 1 76 ? 42.105 48.699 -9.581 1.00 28.45 76 ASP A CA 1
ATOM 530 C C . ASP A 1 76 ? 41.142 48.954 -8.411 1.00 27.62 76 ASP A C 1
ATOM 531 O O . ASP A 1 76 ? 39.954 48.630 -8.496 1.00 27.30 76 ASP A O 1
ATOM 536 N N . ARG A 1 77 ? 41.647 49.535 -7.329 1.00 26.90 77 ARG A N 1
ATOM 537 C CA . ARG A 1 77 ? 40.796 49.844 -6.185 1.00 26.64 77 ARG A CA 1
ATOM 538 C C . ARG A 1 77 ? 40.405 51.324 -6.252 1.00 26.32 77 ARG A C 1
ATOM 539 O O . ARG A 1 77 ? 40.475 51.921 -7.322 1.00 25.91 77 ARG A O 1
ATOM 547 N N . GLY A 1 78 ? 39.977 51.911 -5.134 1.00 25.84 78 GLY A N 1
ATOM 548 C CA . GLY A 1 78 ? 39.509 53.300 -5.148 1.00 25.32 78 GLY A CA 1
ATOM 549 C C . GLY A 1 78 ? 38.266 53.440 -6.003 1.00 25.05 78 GLY A C 1
ATOM 550 O O . GLY A 1 78 ? 37.309 52.681 -5.837 1.00 25.19 78 GLY A O 1
ATOM 551 N N . ILE A 1 79 ? 38.274 54.411 -6.912 1.00 24.58 79 ILE A N 1
ATOM 552 C CA . ILE A 1 79 ? 37.151 54.591 -7.829 1.00 25.04 79 ILE A CA 1
ATOM 553 C C . ILE A 1 79 ? 37.421 54.039 -9.236 1.00 24.82 79 ILE A C 1
ATOM 554 O O . ILE A 1 79 ? 36.628 54.254 -10.155 1.00 24.70 79 ILE A O 1
ATOM 559 N N . SER A 1 80 ? 38.520 53.295 -9.384 1.00 24.94 80 SER A N 1
ATOM 560 C CA . SER A 1 80 ? 38.775 52.561 -10.626 1.00 25.07 80 SER A CA 1
ATOM 561 C C . SER A 1 80 ? 37.617 51.659 -11.079 1.00 25.61 80 SER A C 1
ATOM 562 O O . SER A 1 80 ? 37.349 51.611 -12.279 1.00 25.72 80 SER A O 1
ATOM 565 N N . PRO A 1 81 ? 36.926 50.957 -10.167 1.00 26.27 81 PRO A N 1
ATOM 566 C CA . PRO A 1 81 ? 35.774 50.124 -10.564 1.00 26.86 81 PRO A CA 1
ATOM 567 C C . PRO A 1 81 ? 34.640 50.905 -11.239 1.00 27.41 81 PRO A C 1
ATOM 568 O O . PRO A 1 81 ? 33.772 50.297 -11.881 1.00 27.47 81 PRO A O 1
ATOM 572 N N . LEU A 1 82 ? 34.646 52.230 -11.087 1.00 28.01 82 LEU A N 1
ATOM 573 C CA . LEU A 1 82 ? 33.635 53.097 -11.702 1.00 28.72 82 LEU A CA 1
ATOM 574 C C . LEU A 1 82 ? 34.020 53.536 -13.112 1.00 29.34 82 LEU A C 1
ATOM 575 O O . LEU A 1 82 ? 33.276 54.283 -13.751 1.00 29.47 82 LEU A O 1
ATOM 580 N N . ALA A 1 83 ? 35.177 53.082 -13.588 1.00 30.19 83 ALA A N 1
ATOM 581 C CA . ALA A 1 83 ? 35.661 53.448 -14.926 1.00 31.36 83 ALA A CA 1
ATOM 582 C C . ALA A 1 83 ? 35.056 52.593 -16.044 1.00 32.03 83 ALA A C 1
ATOM 583 O O . ALA A 1 83 ? 35.587 52.553 -17.154 1.00 32.76 83 ALA A O 1
ATOM 585 N N . GLN A 1 84 ? 33.954 51.911 -15.752 1.00 32.75 84 GLN A N 1
ATOM 586 C CA . GLN A 1 84 ? 33.221 51.146 -16.764 1.00 33.11 84 GLN A CA 1
ATOM 587 C C . GLN A 1 84 ? 32.561 52.075 -17.775 1.00 33.32 84 GLN A C 1
ATOM 588 O O . GLN A 1 84 ? 31.924 53.059 -17.396 1.00 32.98 84 GLN A O 1
ATOM 594 N N . GLU A 1 85 ? 32.705 51.749 -19.062 1.00 33.24 85 GLU A N 1
ATOM 595 C CA . GLU A 1 85 ? 32.199 52.607 -20.138 1.00 33.37 85 GLU A CA 1
ATOM 596 C C . GLU A 1 85 ? 30.722 52.976 -19.993 1.00 32.34 85 GLU A C 1
ATOM 597 O O . GLU A 1 85 ? 29.862 52.100 -19.879 1.00 32.54 85 GLU A O 1
ATOM 603 N N . GLY A 1 86 ? 30.454 54.281 -19.974 1.00 31.07 86 GLY A N 1
ATOM 604 C CA . GLY A 1 86 ? 29.090 54.805 -19.916 1.00 29.96 86 GLY A CA 1
ATOM 605 C C . GLY A 1 86 ? 28.571 55.118 -18.521 1.00 29.13 86 GLY A C 1
ATOM 606 O O . GLY A 1 86 ? 27.529 55.758 -18.376 1.00 28.99 86 GLY A O 1
ATOM 607 N N . LEU A 1 87 ? 29.286 54.658 -17.497 1.00 27.97 87 LEU A N 1
ATOM 608 C CA . LEU A 1 87 ? 28.901 54.922 -16.108 1.00 27.53 87 LEU A CA 1
ATOM 609 C C . LEU A 1 87 ? 29.203 56.385 -15.745 1.00 26.97 87 LEU A C 1
ATOM 610 O O . LEU A 1 87 ? 28.353 57.079 -15.187 1.00 26.63 87 LEU A O 1
ATOM 615 N N . VAL A 1 88 ? 30.411 56.829 -16.097 1.00 26.42 88 VAL A N 1
ATOM 616 C CA . VAL A 1 88 ? 30.911 58.179 -15.806 1.00 26.23 88 VAL A CA 1
ATOM 617 C C . VAL A 1 88 ? 31.141 58.956 -17.108 1.00 26.02 88 VAL A C 1
ATOM 618 O O . VAL A 1 88 ? 31.712 58.417 -18.055 1.00 26.07 88 VAL A O 1
ATOM 622 N N . LYS A 1 89 ? 30.708 60.215 -17.158 1.00 25.43 89 LYS A N 1
ATOM 623 C CA . LYS A 1 89 ? 30.963 61.053 -18.338 1.00 25.12 89 LYS A CA 1
ATOM 624 C C . LYS A 1 89 ? 31.734 62.349 -18.062 1.00 23.92 89 LYS A C 1
ATOM 625 O O . LYS A 1 89 ? 32.141 63.032 -18.993 1.00 22.57 89 LYS A O 1
ATOM 631 N N . TRP A 1 90 ? 31.940 62.670 -16.784 1.00 23.06 90 TRP A N 1
ATOM 632 C CA . TRP A 1 90 ? 32.501 63.947 -16.370 1.00 22.48 90 TRP A CA 1
ATOM 633 C C . TRP A 1 90 ? 33.129 63.698 -15.005 1.00 22.04 90 TRP A C 1
ATOM 634 O O . TRP A 1 90 ? 32.522 63.039 -14.160 1.00 22.11 90 TRP A O 1
ATOM 645 N N . ALA A 1 91 ? 34.336 64.211 -14.794 1.00 21.73 91 ALA A N 1
ATOM 646 C CA . ALA A 1 91 ? 35.015 64.062 -13.504 1.00 21.23 91 ALA A CA 1
ATOM 647 C C . ALA A 1 91 ? 35.840 65.291 -13.165 1.00 21.62 91 ALA A C 1
ATOM 648 O O . ALA A 1 91 ? 36.515 65.849 -14.033 1.00 21.32 91 ALA A O 1
ATOM 650 N N . LEU A 1 92 ? 35.759 65.707 -11.898 1.00 22.20 92 LEU A N 1
ATOM 651 C CA . LEU A 1 92 ? 36.623 66.740 -11.335 1.00 23.11 92 LEU A CA 1
ATOM 652 C C . LEU A 1 92 ? 37.286 66.137 -10.104 1.00 23.74 92 LEU A C 1
ATOM 653 O O . LEU A 1 92 ? 36.606 65.797 -9.133 1.00 23.66 92 LEU A O 1
ATOM 658 N N . CYS A 1 93 ? 38.603 65.968 -10.166 1.00 24.86 93 CYS A N 1
ATOM 659 C CA . CYS A 1 93 ? 39.355 65.348 -9.072 1.00 26.34 93 CYS A CA 1
ATOM 660 C C . CYS A 1 93 ? 40.568 66.172 -8.688 1.00 26.26 93 CYS A C 1
ATOM 661 O O . CYS A 1 93 ? 41.132 66.888 -9.517 1.00 25.95 93 CYS A O 1
ATOM 664 N N . GLY A 1 94 ? 40.966 66.061 -7.423 1.00 26.49 94 GLY A N 1
ATOM 665 C CA . GLY A 1 94 ? 42.146 66.759 -6.925 1.00 27.54 94 GLY A CA 1
ATOM 666 C C . GLY A 1 94 ? 43.420 65.995 -7.223 1.00 28.01 94 GLY A C 1
ATOM 667 O O . GLY A 1 94 ? 44.464 66.598 -7.460 1.00 28.59 94 GLY A O 1
ATOM 668 N N . HIS A 1 95 ? 43.327 64.667 -7.203 1.00 28.39 95 HIS A N 1
ATOM 669 C CA . HIS A 1 95 ? 44.454 63.793 -7.497 1.00 29.18 95 HIS A CA 1
ATOM 670 C C . HIS A 1 95 ? 43.968 62.635 -8.361 1.00 29.15 95 HIS A C 1
ATOM 671 O O . HIS A 1 95 ? 43.124 61.849 -7.946 1.00 30.12 95 HIS A O 1
ATOM 678 N N . TRP A 1 96 ? 44.503 62.547 -9.568 1.00 28.94 96 TRP A N 1
ATOM 679 C CA . TRP A 1 96 ? 44.019 61.599 -10.562 1.00 28.84 96 TRP A CA 1
ATOM 680 C C . TRP A 1 96 ? 44.777 60.262 -10.576 1.00 29.24 96 TRP A C 1
ATOM 681 O O . TRP A 1 96 ? 44.198 59.228 -10.908 1.00 29.57 96 TRP A O 1
ATOM 692 N N . GLY A 1 97 ? 46.053 60.291 -10.200 1.00 29.35 97 GLY A N 1
ATOM 693 C CA . GLY A 1 97 ? 46.932 59.115 -10.296 1.00 29.98 97 GLY A CA 1
ATOM 694 C C . GLY A 1 97 ? 46.593 57.924 -9.407 1.00 30.01 97 GLY A C 1
ATOM 695 O O . GLY A 1 97 ? 47.006 56.795 -9.687 1.00 30.18 97 GLY A O 1
ATOM 696 N N . GLN A 1 98 ? 45.846 58.172 -8.338 1.00 30.09 98 GLN A N 1
ATOM 697 C CA . GLN A 1 98 ? 45.522 57.131 -7.365 1.00 30.56 98 GLN A CA 1
ATOM 698 C C . GLN A 1 98 ? 44.478 56.115 -7.865 1.00 30.55 98 GLN A C 1
ATOM 699 O O . GLN A 1 98 ? 44.481 54.961 -7.425 1.00 30.68 98 GLN A O 1
ATOM 705 N N . SER A 1 99 ? 43.605 56.544 -8.785 1.00 30.39 99 SER A N 1
ATOM 706 C CA . SER A 1 99 ? 42.622 55.664 -9.450 1.00 30.28 99 SER A CA 1
ATOM 707 C C . SER A 1 99 ? 42.832 55.688 -10.971 1.00 30.04 99 SER A C 1
ATOM 708 O O . SER A 1 99 ? 42.049 56.305 -11.695 1.00 29.68 99 SER A O 1
ATOM 711 N N . PRO A 1 100 ? 43.881 55.014 -11.453 1.00 29.78 100 PRO A N 1
ATOM 712 C CA . PRO A 1 100 ? 44.357 55.191 -12.836 1.00 29.77 100 PRO A CA 1
ATOM 713 C C . PRO A 1 100 ? 43.416 54.758 -13.962 1.00 29.54 100 PRO A C 1
ATOM 714 O O . PRO A 1 100 ? 43.606 55.179 -15.105 1.00 29.73 100 PRO A O 1
ATOM 718 N N . ARG A 1 101 ? 42.430 53.921 -13.656 1.00 29.44 101 ARG A N 1
ATOM 719 C CA . ARG A 1 101 ? 41.438 53.515 -14.656 1.00 29.66 101 ARG A CA 1
ATOM 720 C C . ARG A 1 101 ? 40.550 54.690 -15.088 1.00 29.22 101 ARG A C 1
ATOM 721 O O . ARG A 1 101 ? 40.151 54.777 -16.247 1.00 28.55 101 ARG A O 1
ATOM 729 N N . ILE A 1 102 ? 40.256 55.588 -14.151 1.00 28.92 102 ILE A N 1
ATOM 730 C CA . ILE A 1 102 ? 39.509 56.806 -14.461 1.00 29.30 102 ILE A CA 1
ATOM 731 C C . ILE A 1 102 ? 40.390 57.799 -15.230 1.00 28.72 102 ILE A C 1
ATOM 732 O O . ILE A 1 102 ? 39.931 58.444 -16.171 1.00 28.80 102 ILE A O 1
ATOM 737 N N . SER A 1 103 ? 41.657 57.899 -14.835 1.00 28.99 103 SER A N 1
ATOM 738 C CA . SER A 1 103 ? 42.641 58.707 -15.560 1.00 29.47 103 SER A CA 1
ATOM 739 C C . SER A 1 103 ? 42.808 58.257 -17.019 1.00 29.78 103 SER A C 1
ATOM 740 O O . SER A 1 103 ? 42.988 59.093 -17.906 1.00 29.71 103 SER A O 1
ATOM 743 N N . ASP A 1 104 ? 42.754 56.941 -17.247 1.00 29.98 104 ASP A N 1
ATOM 744 C CA . ASP A 1 104 ? 42.830 56.357 -18.595 1.00 30.42 104 ASP A CA 1
ATOM 745 C C . ASP A 1 104 ? 41.689 56.863 -19.480 1.00 30.15 104 ASP A C 1
ATOM 746 O O . ASP A 1 104 ? 41.900 57.177 -20.654 1.00 30.07 104 ASP A O 1
ATOM 751 N N . LEU A 1 105 ? 40.484 56.941 -18.911 1.00 30.16 105 LEU A N 1
ATOM 752 C CA . LEU A 1 105 ? 39.317 57.490 -19.621 1.00 29.92 105 LEU A CA 1
ATOM 753 C C . LEU A 1 105 ? 39.562 58.935 -20.045 1.00 29.84 105 LEU A C 1
ATOM 754 O O . LEU A 1 105 ? 39.240 59.322 -21.170 1.00 29.79 105 LEU A O 1
ATOM 759 N N . ALA A 1 106 ? 40.141 59.723 -19.138 1.00 29.42 106 ALA A N 1
ATOM 760 C CA . ALA A 1 106 ? 40.474 61.119 -19.417 1.00 29.46 106 ALA A CA 1
ATOM 761 C C . ALA A 1 106 ? 41.522 61.261 -20.523 1.00 29.39 106 ALA A C 1
ATOM 762 O O . ALA A 1 106 ? 41.369 62.085 -21.421 1.00 29.19 106 ALA A O 1
ATOM 764 N N . GLU A 1 107 ? 42.575 60.448 -20.443 1.00 29.93 107 GLU A N 1
ATOM 765 C CA . GLU A 1 107 ? 43.678 60.445 -21.409 1.00 30.49 107 GLU A CA 1
ATOM 766 C C . GLU A 1 107 ? 43.219 60.148 -22.834 1.00 31.05 107 GLU A C 1
ATOM 767 O O . GLU A 1 107 ? 43.841 60.592 -23.800 1.00 30.95 107 GLU A O 1
ATOM 773 N N . GLN A 1 108 ? 42.134 59.387 -22.946 1.00 31.45 108 GLN A N 1
ATOM 774 C CA . GLN A 1 108 ? 41.611 58.940 -24.225 1.00 32.18 108 GLN A CA 1
ATOM 775 C C . GLN A 1 108 ? 40.404 59.753 -24.698 1.00 31.88 108 GLN A C 1
ATOM 776 O O . GLN A 1 108 ? 39.701 59.349 -25.629 1.00 31.85 108 GLN A O 1
ATOM 782 N N . ASN A 1 109 ? 40.174 60.896 -24.055 1.00 31.25 109 ASN A N 1
ATOM 783 C CA . ASN A 1 109 ? 39.098 61.819 -24.429 1.00 30.84 109 ASN A CA 1
ATOM 784 C C . ASN A 1 109 ? 37.708 61.192 -24.386 1.00 30.25 109 ASN A C 1
ATOM 785 O O . ASN A 1 109 ? 36.829 61.559 -25.172 1.00 30.07 109 ASN A O 1
ATOM 790 N N . LYS A 1 110 ? 37.513 60.265 -23.451 1.00 29.60 110 LYS A N 1
ATOM 791 C CA . LYS A 1 110 ? 36.247 59.560 -23.301 1.00 29.07 110 LYS A CA 1
ATOM 792 C C . LYS A 1 110 ? 35.377 60.171 -22.211 1.00 28.37 110 LYS A C 1
ATOM 793 O O . LYS A 1 110 ? 34.176 59.898 -22.136 1.00 28.06 110 LYS A O 1
ATOM 799 N N . ILE A 1 111 ? 35.987 60.999 -21.366 1.00 27.22 111 ILE A N 1
ATOM 800 C CA . ILE A 1 111 ? 35.238 61.757 -20.364 1.00 26.05 111 ILE A CA 1
ATOM 801 C C . ILE A 1 111 ? 35.698 63.204 -20.338 1.00 25.23 111 ILE A C 1
ATOM 802 O O . ILE A 1 111 ? 36.825 63.515 -20.738 1.00 25.37 111 ILE A O 1
ATOM 807 N N . ILE A 1 112 ? 34.815 64.087 -19.880 1.00 24.47 112 ILE A N 1
ATOM 808 C CA . ILE A 1 112 ? 35.180 65.468 -19.586 1.00 23.64 112 ILE A CA 1
ATOM 809 C C . ILE A 1 112 ? 35.953 65.433 -18.268 1.00 23.19 112 ILE A C 1
ATOM 810 O O . ILE A 1 112 ? 35.545 64.728 -17.353 1.00 22.94 112 ILE A O 1
ATOM 815 N N . ALA A 1 113 ? 37.063 66.171 -18.185 1.00 22.52 113 ALA A N 1
ATOM 816 C CA . ALA A 1 113 ? 38.044 65.977 -17.102 1.00 22.31 113 ALA A CA 1
ATOM 817 C C . ALA A 1 113 ? 38.715 67.276 -16.657 1.00 21.90 113 ALA A C 1
ATOM 818 O O . ALA A 1 113 ? 39.335 67.965 -17.473 1.00 21.72 113 ALA A O 1
ATOM 820 N N . TYR A 1 114 ? 38.575 67.597 -15.366 1.00 21.86 114 TYR A N 1
ATOM 821 C CA . TYR A 1 114 ? 39.143 68.809 -14.760 1.00 21.56 114 TYR A CA 1
ATOM 822 C C . TYR A 1 114 ? 40.019 68.474 -13.548 1.00 21.62 114 TYR A C 1
ATOM 823 O O . TYR A 1 114 ? 39.783 67.484 -12.856 1.00 21.64 114 TYR A O 1
ATOM 832 N N . ASN A 1 115 ? 40.990 69.340 -13.270 1.00 21.95 115 ASN A N 1
ATOM 833 C CA . ASN A 1 115 ? 41.794 69.240 -12.049 1.00 22.34 115 ASN A CA 1
ATOM 834 C C . ASN A 1 115 ? 41.923 70.607 -11.355 1.00 22.27 115 ASN A C 1
ATOM 835 O O . ASN A 1 115 ? 42.744 71.442 -11.769 1.00 23.17 115 ASN A O 1
ATOM 840 N N . TYR A 1 116 ? 41.083 70.842 -10.338 1.00 21.42 116 TYR A N 1
ATOM 841 C CA . TYR A 1 116 ? 41.256 71.974 -9.408 1.00 20.76 116 TYR A CA 1
ATOM 842 C C . TYR A 1 116 ? 42.334 71.526 -8.429 1.00 20.33 116 TYR A C 1
ATOM 843 O O . TYR A 1 116 ? 42.375 70.349 -8.090 1.00 20.01 116 TYR A O 1
ATOM 852 N N . PRO A 1 117 ? 43.155 72.441 -7.915 1.00 20.35 117 PRO A N 1
ATOM 853 C CA . PRO A 1 117 ? 44.035 72.087 -6.800 1.00 20.23 117 PRO A CA 1
ATOM 854 C C . PRO A 1 117 ? 43.182 71.467 -5.692 1.00 20.20 117 PRO A C 1
ATOM 855 O O . PRO A 1 117 ? 42.042 71.907 -5.452 1.00 19.81 117 PRO A O 1
ATOM 859 N N . GLN A 1 118 ? 43.715 70.442 -5.038 1.00 20.46 118 GLN A N 1
ATOM 860 C CA . GLN A 1 118 ? 42.963 69.695 -4.030 1.00 21.05 118 GLN A CA 1
ATOM 861 C C . GLN A 1 118 ? 42.376 70.611 -2.945 1.00 19.58 118 GLN A C 1
ATOM 862 O O . GLN A 1 118 ? 41.228 70.452 -2.552 1.00 19.49 118 GLN A O 1
ATOM 868 N N . GLY A 1 119 ? 43.162 71.573 -2.476 1.00 19.11 119 GLY A N 1
ATOM 869 C CA . GLY A 1 119 ? 42.689 72.498 -1.434 1.00 18.36 119 GLY A CA 1
ATOM 870 C C . GLY A 1 119 ? 41.593 73.436 -1.917 1.00 18.10 119 GLY A C 1
ATOM 871 O O . GLY A 1 119 ? 40.615 73.695 -1.214 1.00 17.91 119 GLY A O 1
ATOM 872 N N . VAL A 1 120 ? 41.754 73.946 -3.126 1.00 17.67 120 VAL A N 1
ATOM 873 C CA . VAL A 1 120 ? 40.748 74.813 -3.724 1.00 17.74 120 VAL A CA 1
ATOM 874 C C . VAL A 1 120 ? 39.451 74.027 -3.920 1.00 17.85 120 VAL A C 1
ATOM 875 O O . VAL A 1 120 ? 38.366 74.537 -3.648 1.00 17.58 120 VAL A O 1
ATOM 879 N N . LEU A 1 121 ? 39.584 72.785 -4.381 1.00 17.89 121 LEU A N 1
ATOM 880 C CA . LEU A 1 121 ? 38.458 71.891 -4.603 1.00 18.52 121 LEU A CA 1
ATOM 881 C C . LEU A 1 121 ? 37.621 71.710 -3.337 1.00 18.79 121 LEU A C 1
ATOM 882 O O . LEU A 1 121 ? 36.409 71.919 -3.352 1.00 18.90 121 LEU A O 1
ATOM 887 N N . THR A 1 122 ? 38.254 71.329 -2.234 1.00 18.58 122 THR A N 1
ATOM 888 C CA . THR A 1 122 ? 37.500 71.198 -0.996 1.00 19.15 122 THR A CA 1
ATOM 889 C C . THR A 1 122 ? 36.886 72.543 -0.528 1.00 18.82 122 THR A C 1
ATOM 890 O O . THR A 1 122 ? 35.764 72.567 -0.012 1.00 18.63 122 THR A O 1
ATOM 894 N N . GLN A 1 123 ? 37.591 73.654 -0.751 1.00 18.36 123 GLN A N 1
ATOM 895 C CA . GLN A 1 123 ? 37.037 74.991 -0.477 1.00 18.91 123 GLN A CA 1
ATOM 896 C C . GLN A 1 123 ? 35.793 75.309 -1.334 1.00 18.49 123 GLN A C 1
ATOM 897 O O . GLN A 1 123 ? 34.846 75.939 -0.848 1.00 18.19 123 GLN A O 1
ATOM 903 N N . THR A 1 124 ? 35.783 74.878 -2.599 1.00 18.25 124 THR A N 1
ATOM 904 C CA . THR A 1 124 ? 34.599 75.108 -3.447 1.00 18.53 124 THR A CA 1
ATOM 905 C C . THR A 1 124 ? 33.380 74.293 -2.987 1.00 18.62 124 THR A C 1
ATOM 906 O O . THR A 1 124 ? 32.244 74.743 -3.142 1.00 18.92 124 THR A O 1
ATOM 910 N N . LEU A 1 125 ? 33.615 73.095 -2.446 1.00 18.04 125 LEU A N 1
ATOM 911 C CA . LEU A 1 125 ? 32.535 72.270 -1.890 1.00 18.16 125 LEU A CA 1
ATOM 912 C C . LEU A 1 125 ? 31.954 72.942 -0.651 1.00 18.40 125 LEU A C 1
ATOM 913 O O . LEU A 1 125 ? 30.739 72.932 -0.422 1.00 17.82 125 LEU A O 1
ATOM 918 N N . ARG A 1 126 ? 32.830 73.552 0.139 1.00 18.20 126 ARG A N 1
ATOM 919 C CA . ARG A 1 126 ? 32.386 74.326 1.292 1.00 19.17 126 ARG A CA 1
ATOM 920 C C . ARG A 1 126 ? 31.566 75.539 0.844 1.00 19.01 126 ARG A C 1
ATOM 921 O O . ARG A 1 126 ? 30.543 75.859 1.451 1.00 19.77 126 ARG A O 1
ATOM 929 N N . ALA A 1 127 ? 32.010 76.207 -0.218 1.00 19.32 127 ALA A N 1
ATOM 930 C CA . ALA A 1 127 ? 31.250 77.313 -0.804 1.00 19.32 127 ALA A CA 1
ATOM 931 C C . ALA A 1 127 ? 29.890 76.833 -1.321 1.00 19.16 127 ALA A C 1
ATOM 932 O O . ALA A 1 127 ? 28.880 77.513 -1.139 1.00 19.56 127 ALA A O 1
ATOM 934 N N . ALA A 1 128 ? 29.864 75.661 -1.955 1.00 18.39 128 ALA A N 1
ATOM 935 C CA . ALA A 1 128 ? 28.618 75.070 -2.439 1.00 18.51 128 ALA A CA 1
ATOM 936 C C . ALA A 1 128 ? 27.615 74.788 -1.319 1.00 18.68 128 ALA A C 1
ATOM 937 O O . ALA A 1 128 ? 26.410 74.961 -1.518 1.00 19.00 128 ALA A O 1
ATOM 939 N N . ALA A 1 129 ? 28.114 74.360 -0.155 1.00 18.13 129 ALA A N 1
ATOM 940 C CA . ALA A 1 129 ? 27.262 74.151 1.024 1.00 18.58 129 ALA A CA 1
ATOM 941 C C . ALA A 1 129 ? 26.530 75.435 1.408 1.00 18.37 129 ALA A C 1
ATOM 942 O O . ALA A 1 129 ? 25.374 75.406 1.829 1.00 18.09 129 ALA A O 1
ATOM 944 N N . ALA A 1 130 ? 27.227 76.559 1.264 1.00 18.24 130 ALA A N 1
ATOM 945 C CA . ALA A 1 130 ? 26.695 77.863 1.642 1.00 18.90 130 ALA A CA 1
ATOM 946 C C . ALA A 1 130 ? 25.970 78.580 0.491 1.00 19.41 130 ALA A C 1
ATOM 947 O O . ALA A 1 130 ? 25.545 79.730 0.643 1.00 19.55 130 ALA A O 1
ATOM 949 N N . HIS A 1 131 ? 25.824 77.895 -0.647 1.00 20.18 131 HIS A N 1
ATOM 950 C CA . HIS A 1 131 ? 25.258 78.476 -1.885 1.00 21.23 131 HIS A CA 1
ATOM 951 C C . HIS A 1 131 ? 26.024 79.693 -2.412 1.00 21.46 131 HIS A C 1
ATOM 952 O O . HIS A 1 131 ? 25.436 80.613 -2.999 1.00 21.70 131 HIS A O 1
ATOM 959 N N . GLN A 1 132 ? 27.332 79.712 -2.188 1.00 20.97 132 GLN A N 1
ATOM 960 C CA . GLN A 1 132 ? 28.184 80.719 -2.809 1.00 20.93 132 GLN A CA 1
ATOM 961 C C . GLN A 1 132 ? 28.557 80.199 -4.193 1.00 20.61 132 GLN A C 1
ATOM 962 O O . GLN A 1 132 ? 28.761 78.998 -4.356 1.00 20.30 132 GLN A O 1
ATOM 968 N N . PRO A 1 133 ? 28.609 81.074 -5.196 1.00 20.43 133 PRO A N 1
ATOM 969 C CA . PRO A 1 133 ? 28.794 80.623 -6.583 1.00 20.39 133 PRO A CA 1
ATOM 970 C C . PRO A 1 133 ? 30.212 80.127 -6.885 1.00 20.59 133 PRO A C 1
ATOM 971 O O . PRO A 1 133 ? 30.397 79.350 -7.811 1.00 20.28 133 PRO A O 1
ATOM 975 N N . GLY A 1 134 ? 31.198 80.577 -6.111 1.00 20.72 134 GLY A N 1
ATOM 976 C CA . GLY A 1 134 ? 32.572 80.094 -6.262 1.00 21.04 134 GLY A CA 1
ATOM 977 C C . GLY A 1 134 ? 33.511 80.823 -5.326 1.00 21.32 134 GLY A C 1
ATOM 978 O O . GLY A 1 134 ? 33.064 81.612 -4.487 1.00 21.72 134 GLY A O 1
ATOM 979 N N . ILE A 1 135 ? 34.807 80.551 -5.447 1.00 21.21 135 ILE A N 1
ATOM 980 C CA . ILE A 1 135 ? 35.794 81.181 -4.563 1.00 21.54 135 ILE A CA 1
ATOM 981 C C . ILE A 1 135 ? 36.877 81.914 -5.350 1.00 20.97 135 ILE A C 1
ATOM 982 O O . ILE A 1 135 ? 37.193 81.538 -6.484 1.00 21.17 135 ILE A O 1
ATOM 987 N N . ILE A 1 136 ? 37.434 82.958 -4.744 1.00 20.28 136 ILE A N 1
ATOM 988 C CA . ILE A 1 136 ? 38.486 83.766 -5.365 1.00 20.17 136 ILE A CA 1
ATOM 989 C C . ILE A 1 136 ? 39.818 83.477 -4.686 1.00 20.50 136 ILE A C 1
ATOM 990 O O . ILE A 1 136 ? 39.963 83.700 -3.483 1.00 19.68 136 ILE A O 1
ATOM 995 N N . SER A 1 137 ? 40.792 83.000 -5.458 1.00 20.35 137 SER A N 1
ATOM 996 C CA . SER A 1 137 ? 42.078 82.579 -4.897 1.00 20.94 137 SER A CA 1
ATOM 997 C C . SER A 1 137 ? 43.178 82.801 -5.911 1.00 21.08 137 SER A C 1
ATOM 998 O O . SER A 1 137 ? 42.943 82.646 -7.108 1.00 20.99 137 SER A O 1
ATOM 1001 N N . ASP A 1 138 ? 44.378 83.150 -5.453 1.00 21.79 138 ASP A N 1
ATOM 1002 C CA . ASP A 1 138 ? 45.507 83.229 -6.393 1.00 22.07 138 ASP A CA 1
ATOM 1003 C C . ASP A 1 138 ? 46.303 81.925 -6.483 1.00 21.67 138 ASP A C 1
ATOM 1004 O O . ASP A 1 138 ? 47.311 81.853 -7.191 1.00 21.16 138 ASP A O 1
ATOM 1009 N N . ILE A 1 139 ? 45.835 80.899 -5.778 1.00 20.80 139 ILE A N 1
ATOM 1010 C CA . ILE A 1 139 ? 46.410 79.564 -5.907 1.00 20.83 139 ILE A CA 1
ATOM 1011 C C . ILE A 1 139 ? 46.110 79.072 -7.330 1.00 20.82 139 ILE A C 1
ATOM 1012 O O . ILE A 1 139 ? 44.951 79.015 -7.734 1.00 20.87 139 ILE A O 1
ATOM 1017 N N . GLY A 1 140 ? 47.156 78.747 -8.086 1.00 20.77 140 GLY A N 1
ATOM 1018 C CA . GLY A 1 140 ? 46.992 78.301 -9.470 1.00 20.57 140 GLY A CA 1
ATOM 1019 C C . GLY A 1 140 ? 47.441 79.288 -10.545 1.00 20.90 140 GLY A C 1
ATOM 1020 O O . GLY A 1 140 ? 47.694 78.880 -11.674 1.00 20.62 140 GLY A O 1
ATOM 1021 N N . ILE A 1 141 ? 47.538 80.579 -10.217 1.00 21.25 141 ILE A N 1
ATOM 1022 C CA . ILE A 1 141 ? 48.059 81.574 -11.176 1.00 21.94 141 ILE A CA 1
ATOM 1023 C C . ILE A 1 141 ? 49.396 81.103 -11.755 1.00 22.11 141 ILE A C 1
ATOM 1024 O O . ILE A 1 141 ? 50.270 80.665 -11.010 1.00 21.94 141 ILE A O 1
ATOM 1029 N N . GLY A 1 142 ? 49.541 81.166 -13.081 1.00 22.16 142 GLY A N 1
ATOM 1030 C CA . GLY A 1 142 ? 50.793 80.774 -13.734 1.00 22.11 142 GLY A CA 1
ATOM 1031 C C . GLY A 1 142 ? 50.969 79.287 -14.006 1.00 21.88 142 GLY A C 1
ATOM 1032 O O . GLY A 1 142 ? 51.951 78.880 -14.640 1.00 22.30 142 GLY A O 1
ATOM 1033 N N . THR A 1 143 ? 50.031 78.472 -13.530 1.00 21.18 143 THR A N 1
ATOM 1034 C CA . THR A 1 143 ? 50.076 77.026 -13.750 1.00 20.87 143 THR A CA 1
ATOM 1035 C C . THR A 1 143 ? 49.046 76.646 -14.795 1.00 20.89 143 THR A C 1
ATOM 1036 O O . THR A 1 143 ? 48.349 77.519 -15.310 1.00 20.74 143 THR A O 1
ATOM 1040 N N . PHE A 1 144 ? 48.937 75.346 -15.086 1.00 20.94 144 PHE A N 1
ATOM 1041 C CA . PHE A 1 144 ? 47.965 74.830 -16.056 1.00 21.17 144 PHE A CA 1
ATOM 1042 C C . PHE A 1 144 ? 46.525 75.128 -15.654 1.00 21.51 144 PHE A C 1
ATOM 1043 O O . PHE A 1 144 ? 45.622 75.111 -16.496 1.00 21.13 144 PHE A O 1
ATOM 1051 N N . VAL A 1 145 ? 46.323 75.384 -14.361 1.00 21.69 145 VAL A N 1
ATOM 1052 C CA . VAL A 1 145 ? 45.009 75.727 -13.810 1.00 22.60 145 VAL A CA 1
ATOM 1053 C C . VAL A 1 145 ? 44.548 77.126 -14.275 1.00 22.74 145 VAL A C 1
ATOM 1054 O O . VAL A 1 145 ? 43.352 77.375 -14.432 1.00 23.26 145 VAL A O 1
ATOM 1058 N N . ASP A 1 146 ? 45.515 78.006 -14.522 1.00 23.20 146 ASP A N 1
ATOM 1059 C CA . ASP A 1 146 ? 45.294 79.359 -15.033 1.00 23.83 146 ASP A CA 1
ATOM 1060 C C . ASP A 1 146 ? 44.635 79.309 -16.425 1.00 24.61 146 ASP A C 1
ATOM 1061 O O . ASP A 1 146 ? 45.115 78.589 -17.314 1.00 24.61 146 ASP A O 1
ATOM 1066 N N . PRO A 1 147 ? 43.550 80.068 -16.611 1.00 25.24 147 PRO A N 1
ATOM 1067 C CA . PRO A 1 147 ? 42.826 80.134 -17.887 1.00 25.51 147 PRO A CA 1
ATOM 1068 C C . PRO A 1 147 ? 43.689 80.566 -19.069 1.00 25.81 147 PRO A C 1
ATOM 1069 O O . PRO A 1 147 ? 43.341 80.289 -20.220 1.00 25.82 147 PRO A O 1
ATOM 1073 N N . ARG A 1 148 ? 44.794 81.252 -18.790 1.00 26.03 148 ARG A N 1
ATOM 1074 C CA . ARG A 1 148 ? 45.722 81.679 -19.832 1.00 26.40 148 ARG A CA 1
ATOM 1075 C C . ARG A 1 148 ? 46.551 80.515 -20.347 1.00 26.41 148 ARG A C 1
ATOM 1076 O O . ARG A 1 148 ? 47.222 80.628 -21.376 1.00 26.53 148 ARG A O 1
ATOM 1084 N N . GLN A 1 149 ? 46.511 79.408 -19.611 1.00 25.87 149 GLN A N 1
ATOM 1085 C CA . GLN A 1 149 ? 47.145 78.169 -20.023 1.00 25.81 149 GLN A CA 1
ATOM 1086 C C . GLN A 1 149 ? 46.067 77.143 -20.376 1.00 25.30 149 GLN A C 1
ATOM 1087 O O . GLN A 1 149 ? 45.460 77.259 -21.441 1.00 25.42 149 GLN A O 1
ATOM 1093 N N . GLN A 1 150 ? 45.790 76.174 -19.500 1.00 24.41 150 GLN A N 1
ATOM 1094 C CA . GLN A 1 150 ? 44.783 75.151 -19.819 1.00 23.67 150 GLN A CA 1
ATOM 1095 C C . GLN A 1 150 ? 43.476 75.249 -19.022 1.00 23.12 150 GLN A C 1
ATOM 1096 O O . GLN A 1 150 ? 42.561 74.451 -19.233 1.00 22.25 150 GLN A O 1
ATOM 1102 N N . GLY A 1 151 ? 43.395 76.218 -18.113 1.00 22.49 151 GLY A N 1
ATOM 1103 C CA . GLY A 1 151 ? 42.210 76.393 -17.265 1.00 22.68 151 GLY A CA 1
ATOM 1104 C C . GLY A 1 151 ? 41.808 75.156 -16.477 1.00 22.94 151 GLY A C 1
ATOM 1105 O O . GLY A 1 151 ? 40.632 74.958 -16.179 1.00 23.55 151 GLY A O 1
ATOM 1106 N N . GLY A 1 152 ? 42.784 74.313 -16.146 1.00 23.11 152 GLY A N 1
ATOM 1107 C CA . GLY A 1 152 ? 42.533 73.090 -15.387 1.00 23.61 152 GLY A CA 1
ATOM 1108 C C . GLY A 1 152 ? 41.927 71.945 -16.187 1.00 23.80 152 GLY A C 1
ATOM 1109 O O . GLY A 1 152 ? 41.565 70.922 -15.617 1.00 23.75 152 GLY A O 1
ATOM 1110 N N . LYS A 1 153 ? 41.792 72.124 -17.503 1.00 23.81 153 LYS A N 1
ATOM 1111 C CA . LYS A 1 153 ? 41.223 71.090 -18.378 1.00 24.24 153 LYS A CA 1
ATOM 1112 C C . LYS A 1 153 ? 42.302 70.067 -18.710 1.00 24.09 153 LYS A C 1
ATOM 1113 O O . LYS A 1 153 ? 43.422 70.444 -19.057 1.00 24.61 153 LYS A O 1
ATOM 1119 N N . LEU A 1 154 ? 41.970 68.782 -18.599 1.00 24.17 154 LEU A N 1
ATOM 1120 C CA . LEU A 1 154 ? 42.982 67.716 -18.693 1.00 24.42 154 LEU A CA 1
ATOM 1121 C C . LEU A 1 154 ? 43.146 67.092 -20.083 1.00 25.22 154 LEU A C 1
ATOM 1122 O O . LEU A 1 154 ? 44.135 66.408 -20.351 1.00 24.76 154 LEU A O 1
ATOM 1127 N N . ASN A 1 155 ? 42.176 67.332 -20.955 1.00 26.54 155 ASN A N 1
ATOM 1128 C CA . ASN A 1 155 ? 42.225 66.799 -22.312 1.00 27.74 155 ASN A CA 1
ATOM 1129 C C . ASN A 1 155 ? 41.619 67.779 -23.332 1.00 28.98 155 ASN A C 1
ATOM 1130 O O . ASN A 1 155 ? 41.166 68.874 -22.965 1.00 29.03 155 ASN A O 1
ATOM 1135 N N . GLU A 1 156 ? 41.621 67.383 -24.602 1.00 30.13 156 GLU A N 1
ATOM 1136 C CA . GLU A 1 156 ? 41.150 68.237 -25.699 1.00 31.53 156 GLU A CA 1
ATOM 1137 C C . GLU A 1 156 ? 39.630 68.280 -25.826 1.00 31.54 156 GLU A C 1
ATOM 1138 O O . GLU A 1 156 ? 39.082 69.244 -26.366 1.00 31.90 156 GLU A O 1
ATOM 1144 N N . VAL A 1 157 ? 38.950 67.244 -25.335 1.00 31.51 157 VAL A N 1
ATOM 1145 C CA . VAL A 1 157 ? 37.489 67.164 -25.441 1.00 31.35 157 VAL A CA 1
ATOM 1146 C C . VAL A 1 157 ? 36.775 68.083 -24.425 1.00 31.16 157 VAL A C 1
ATOM 1147 O O . VAL A 1 157 ? 35.644 68.521 -24.650 1.00 30.71 157 VAL A O 1
ATOM 1151 N N . THR A 1 158 ? 37.468 68.390 -23.329 1.00 31.01 158 THR A N 1
ATOM 1152 C CA . THR A 1 158 ? 36.965 69.271 -22.272 1.00 30.43 158 THR A CA 1
ATOM 1153 C C . THR A 1 158 ? 37.052 70.737 -22.712 1.00 31.27 158 THR A C 1
ATOM 1154 O O . THR A 1 158 ? 38.146 71.250 -22.964 1.00 31.41 158 THR A O 1
ATOM 1158 N N . LYS A 1 159 ? 35.903 71.411 -22.787 1.00 32.01 159 LYS A N 1
ATOM 1159 C CA . LYS A 1 159 ? 35.836 72.760 -23.364 1.00 32.83 159 LYS A CA 1
ATOM 1160 C C . LYS A 1 159 ? 35.310 73.859 -22.426 1.00 32.95 159 LYS A C 1
ATOM 1161 O O . LYS A 1 159 ? 35.842 74.968 -22.429 1.00 33.30 159 LYS A O 1
ATOM 1167 N N . GLU A 1 160 ? 34.272 73.567 -21.645 1.00 33.13 160 GLU A N 1
ATOM 1168 C CA . GLU A 1 160 ? 33.649 74.584 -20.777 1.00 33.76 160 GLU A CA 1
ATOM 1169 C C . GLU A 1 160 ? 34.620 75.150 -19.728 1.00 32.84 160 GLU A C 1
ATOM 1170 O O . GLU A 1 160 ? 35.270 74.398 -19.001 1.00 32.81 160 GLU A O 1
ATOM 1176 N N . ASP A 1 161 ? 34.707 76.477 -19.660 1.00 32.08 161 ASP A N 1
ATOM 1177 C CA . ASP A 1 161 ? 35.523 77.153 -18.652 1.00 31.39 161 ASP A CA 1
ATOM 1178 C C . ASP A 1 161 ? 34.841 77.084 -17.296 1.00 29.99 161 ASP A C 1
ATOM 1179 O O . ASP A 1 161 ? 33.681 77.457 -17.163 1.00 29.59 161 ASP A O 1
ATOM 1184 N N . LEU A 1 162 ? 35.574 76.610 -16.294 1.00 28.65 162 LEU A N 1
ATOM 1185 C CA . LEU A 1 162 ? 35.104 76.624 -14.911 1.00 27.32 162 LEU A CA 1
ATOM 1186 C C . LEU A 1 162 ? 35.849 77.682 -14.110 1.00 26.76 162 LEU A C 1
ATOM 1187 O O . LEU A 1 162 ? 35.394 78.113 -13.045 1.00 26.06 162 LEU A O 1
ATOM 1192 N N . ILE A 1 163 ? 37.012 78.068 -14.622 1.00 25.93 163 ILE A N 1
ATOM 1193 C CA . ILE A 1 163 ? 37.897 79.007 -13.943 1.00 25.85 163 ILE A CA 1
ATOM 1194 C C . ILE A 1 163 ? 38.049 80.258 -14.784 1.00 26.58 163 ILE A C 1
ATOM 1195 O O . ILE A 1 163 ? 38.227 80.170 -15.997 1.00 26.76 163 ILE A O 1
ATOM 1200 N N . LYS A 1 164 ? 37.970 81.426 -14.152 1.00 26.76 164 LYS A N 1
ATOM 1201 C CA . LYS A 1 164 ? 38.237 82.662 -14.875 1.00 27.79 164 LYS A CA 1
ATOM 1202 C C . LYS A 1 164 ? 39.197 83.576 -14.134 1.00 27.72 164 LYS A C 1
ATOM 1203 O O . LYS A 1 164 ? 39.316 83.517 -12.909 1.00 27.57 164 LYS A O 1
ATOM 1209 N N . LEU A 1 165 ? 39.895 84.404 -14.901 1.00 27.76 165 LEU A N 1
ATOM 1210 C CA . LEU A 1 165 ? 40.838 85.357 -14.355 1.00 28.25 165 LEU A CA 1
ATOM 1211 C C . LEU A 1 165 ? 40.067 86.602 -13.928 1.00 28.91 165 LEU A C 1
ATOM 1212 O O . LEU A 1 165 ? 39.236 87.115 -14.684 1.00 28.64 165 LEU A O 1
ATOM 1217 N N . VAL A 1 166 ? 40.312 87.056 -12.701 1.00 29.40 166 VAL A N 1
ATOM 1218 C CA . VAL A 1 166 ? 39.632 88.234 -12.149 1.00 30.41 166 VAL A CA 1
ATOM 1219 C C . VAL A 1 166 ? 40.641 89.144 -11.448 1.00 31.42 166 VAL A C 1
ATOM 1220 O O . VAL A 1 166 ? 41.793 88.753 -11.238 1.00 31.51 166 VAL A O 1
ATOM 1224 N N . GLU A 1 167 ? 40.210 90.351 -11.087 1.00 32.41 167 GLU A N 1
ATOM 1225 C CA . GLU A 1 167 ? 41.085 91.317 -10.417 1.00 33.83 167 GLU A CA 1
ATOM 1226 C C . GLU A 1 167 ? 40.423 91.923 -9.180 1.00 33.67 167 GLU A C 1
ATOM 1227 O O . GLU A 1 167 ? 39.258 92.304 -9.216 1.00 33.58 167 GLU A O 1
ATOM 1233 N N . PHE A 1 168 ? 41.180 91.986 -8.087 1.00 34.13 168 PHE A N 1
ATOM 1234 C CA . PHE A 1 168 ? 40.752 92.653 -6.857 1.00 34.53 168 PHE A CA 1
ATOM 1235 C C . PHE A 1 168 ? 41.955 93.342 -6.230 1.00 34.90 168 PHE A C 1
ATOM 1236 O O . PHE A 1 168 ? 43.040 92.753 -6.151 1.00 34.80 168 PHE A O 1
ATOM 1244 N N . ASP A 1 169 ? 41.767 94.591 -5.804 1.00 35.56 169 ASP A N 1
ATOM 1245 C CA . ASP A 1 169 ? 42.842 95.377 -5.172 1.00 36.21 169 ASP A CA 1
ATOM 1246 C C . ASP A 1 169 ? 44.091 95.422 -6.059 1.00 36.35 169 ASP A C 1
ATOM 1247 O O . ASP A 1 169 ? 45.226 95.292 -5.579 1.00 36.54 169 ASP A O 1
ATOM 1252 N N . ASN A 1 170 ? 43.859 95.603 -7.358 1.00 36.44 170 ASN A N 1
ATOM 1253 C CA . ASN A 1 170 ? 44.921 95.632 -8.368 1.00 36.26 170 ASN A CA 1
ATOM 1254 C C . ASN A 1 170 ? 45.850 94.404 -8.355 1.00 35.40 170 ASN A C 1
ATOM 1255 O O . ASN A 1 170 ? 47.056 94.523 -8.588 1.00 35.17 170 ASN A O 1
ATOM 1260 N N . LYS A 1 171 ? 45.270 93.234 -8.090 1.00 34.05 171 LYS A N 1
ATOM 1261 C CA . LYS A 1 171 ? 46.010 91.976 -8.062 1.00 32.98 171 LYS A CA 1
ATOM 1262 C C . LYS A 1 171 ? 45.246 90.909 -8.826 1.00 31.87 171 LYS A C 1
ATOM 1263 O O . LYS A 1 171 ? 44.017 90.955 -8.881 1.00 32.06 171 LYS A O 1
ATOM 1269 N N . GLU A 1 172 ? 45.975 89.962 -9.417 1.00 30.46 172 GLU A N 1
ATOM 1270 C CA . GLU A 1 172 ? 45.369 88.867 -10.177 1.00 29.39 172 GLU A CA 1
ATOM 1271 C C . GLU A 1 172 ? 44.886 87.766 -9.248 1.00 27.83 172 GLU A C 1
ATOM 1272 O O . GLU A 1 172 ? 45.597 87.377 -8.316 1.00 27.95 172 GLU A O 1
ATOM 1278 N N . TYR A 1 173 ? 43.690 87.253 -9.526 1.00 25.64 173 TYR A N 1
ATOM 1279 C CA . TYR A 1 173 ? 43.151 86.092 -8.828 1.00 23.68 173 TYR A CA 1
ATOM 1280 C C . TYR A 1 173 ? 42.385 85.225 -9.816 1.00 22.64 173 TYR A C 1
ATOM 1281 O O . TYR A 1 173 ? 41.951 85.701 -10.869 1.00 21.82 173 TYR A O 1
ATOM 1290 N N . LEU A 1 174 ? 42.202 83.962 -9.457 1.00 21.21 174 LEU A N 1
ATOM 1291 C CA . LEU A 1 174 ? 41.345 83.066 -10.206 1.00 20.85 174 LEU A CA 1
ATOM 1292 C C . LEU A 1 174 ? 40.021 82.924 -9.484 1.00 20.53 174 LEU A C 1
ATOM 1293 O O . LEU A 1 174 ? 39.980 82.859 -8.252 1.00 19.67 174 LEU A O 1
ATOM 1298 N N . TYR A 1 175 ? 38.943 82.886 -10.255 1.00 19.80 175 TYR A N 1
ATOM 1299 C CA . TYR A 1 175 ? 37.630 82.569 -9.724 1.00 20.23 175 TYR A CA 1
ATOM 1300 C C . TYR A 1 175 ? 37.324 81.138 -10.138 1.00 19.98 175 TYR A C 1
ATOM 1301 O O . TYR A 1 175 ? 37.297 80.826 -11.338 1.00 20.14 175 TYR A O 1
ATOM 1310 N N . TYR A 1 176 ? 37.146 80.262 -9.150 1.00 19.07 176 TYR A N 1
ATOM 1311 C CA . TYR A 1 176 ? 36.794 78.871 -9.398 1.00 19.29 176 TYR A CA 1
ATOM 1312 C C . TYR A 1 176 ? 35.321 78.688 -9.124 1.00 19.44 176 TYR A C 1
ATOM 1313 O O . TYR A 1 176 ? 34.865 78.975 -8.015 1.00 18.75 176 TYR A O 1
ATOM 1322 N N . LYS A 1 177 ? 34.577 78.191 -10.111 1.00 19.77 177 LYS A N 1
ATOM 1323 C CA . LYS A 1 177 ? 33.158 77.889 -9.923 1.00 21.26 177 LYS A CA 1
ATOM 1324 C C . LYS A 1 177 ? 32.950 76.774 -8.896 1.00 21.73 177 LYS A C 1
ATOM 1325 O O . LYS A 1 177 ? 33.678 75.786 -8.892 1.00 21.45 177 LYS A O 1
ATOM 1331 N N . ALA A 1 178 ? 31.962 76.957 -8.022 1.00 22.28 178 ALA A N 1
ATOM 1332 C CA . ALA A 1 178 ? 31.594 75.945 -7.041 1.00 23.80 178 ALA A CA 1
ATOM 1333 C C . ALA A 1 178 ? 30.527 75.037 -7.632 1.00 24.85 178 ALA A C 1
ATOM 1334 O O . ALA A 1 178 ? 29.547 75.515 -8.216 1.00 25.41 178 ALA A O 1
ATOM 1336 N N . ILE A 1 179 ? 30.738 73.732 -7.512 1.00 25.85 179 ILE A N 1
ATOM 1337 C CA . ILE A 1 179 ? 29.812 72.736 -8.029 1.00 26.83 179 ILE A CA 1
ATOM 1338 C C . ILE A 1 179 ? 29.328 71.890 -6.866 1.00 27.08 179 ILE A C 1
ATOM 1339 O O . ILE A 1 179 ? 30.134 71.372 -6.092 1.00 27.74 179 ILE A O 1
ATOM 1344 N N . ALA A 1 180 ? 28.010 71.766 -6.741 1.00 27.26 180 ALA A N 1
ATOM 1345 C CA . ALA A 1 180 ? 27.397 70.994 -5.669 1.00 27.15 180 ALA A CA 1
ATOM 1346 C C . ALA A 1 180 ? 27.088 69.577 -6.138 1.00 27.11 180 ALA A C 1
ATOM 1347 O O . ALA A 1 180 ? 26.547 69.403 -7.223 1.00 26.79 180 ALA A O 1
ATOM 1349 N N . PRO A 1 181 ? 27.433 68.569 -5.336 1.00 26.81 181 PRO A N 1
ATOM 1350 C CA . PRO A 1 181 ? 27.055 67.194 -5.636 1.00 26.47 181 PRO A CA 1
ATOM 1351 C C . PRO A 1 181 ? 25.587 66.910 -5.308 1.00 26.04 181 PRO A C 1
ATOM 1352 O O . PRO A 1 181 ? 24.962 67.667 -4.549 1.00 26.05 181 PRO A O 1
ATOM 1356 N N . ASP A 1 182 ? 25.065 65.830 -5.898 1.00 25.17 182 ASP A N 1
ATOM 1357 C CA . ASP A 1 182 ? 23.704 65.317 -5.700 1.00 25.20 182 ASP A CA 1
ATOM 1358 C C . ASP A 1 182 ? 23.703 64.128 -4.729 1.00 23.47 182 ASP A C 1
ATOM 1359 O O . ASP A 1 182 ? 22.707 63.853 -4.073 1.00 23.00 182 ASP A O 1
ATOM 1364 N N . ILE A 1 183 ? 24.811 63.392 -4.697 1.00 22.55 183 ILE A N 1
ATOM 1365 C CA . ILE A 1 183 ? 24.934 62.163 -3.912 1.00 21.93 183 ILE A CA 1
ATOM 1366 C C . ILE A 1 183 ? 26.298 62.180 -3.230 1.00 21.65 183 ILE A C 1
ATOM 1367 O O . ILE A 1 183 ? 27.286 62.574 -3.837 1.00 21.60 183 ILE A O 1
ATOM 1372 N N . ALA A 1 184 ? 26.348 61.751 -1.972 1.00 21.43 184 ALA A N 1
ATOM 1373 C CA . ALA A 1 184 ? 27.617 61.591 -1.278 1.00 21.04 184 ALA A CA 1
ATOM 1374 C C . ALA A 1 184 ? 27.789 60.162 -0.771 1.00 21.03 184 ALA A C 1
ATOM 1375 O O . ALA A 1 184 ? 26.834 59.546 -0.294 1.00 21.10 184 ALA A O 1
ATOM 1377 N N . PHE A 1 185 ? 29.001 59.629 -0.935 1.00 21.08 185 PHE A N 1
ATOM 1378 C CA . PHE A 1 185 ? 29.428 58.404 -0.264 1.00 20.42 185 PHE A CA 1
ATOM 1379 C C . PHE A 1 185 ? 30.397 58.848 0.835 1.00 20.18 185 PHE A C 1
ATOM 1380 O O . PHE A 1 185 ? 31.571 59.116 0.554 1.00 20.72 185 PHE A O 1
ATOM 1388 N N . ILE A 1 186 ? 29.925 58.917 2.072 1.00 19.36 186 ILE A N 1
ATOM 1389 C CA . ILE A 1 186 ? 30.809 59.235 3.187 1.00 19.07 186 ILE A CA 1
ATOM 1390 C C . ILE A 1 186 ? 30.942 58.072 4.169 1.00 18.50 186 ILE A C 1
ATOM 1391 O O . ILE A 1 186 ? 30.316 57.022 4.009 1.00 18.00 186 ILE A O 1
ATOM 1396 N N . ARG A 1 187 ? 31.776 58.260 5.185 1.00 18.12 187 ARG A N 1
ATOM 1397 C CA . ARG A 1 187 ? 32.095 57.186 6.102 1.00 18.05 187 ARG A CA 1
ATOM 1398 C C . ARG A 1 187 ? 32.458 57.743 7.470 1.00 17.62 187 ARG A C 1
ATOM 1399 O O . ARG A 1 187 ? 33.067 58.814 7.554 1.00 17.39 187 ARG A O 1
ATOM 1407 N N . ALA A 1 188 ? 32.078 57.014 8.524 1.00 17.19 188 ALA A N 1
ATOM 1408 C CA . ALA A 1 188 ? 32.495 57.308 9.895 1.00 16.76 188 ALA A CA 1
ATOM 1409 C C . ALA A 1 188 ? 32.763 55.977 10.597 1.00 16.82 188 ALA A C 1
ATOM 1410 O O . ALA A 1 188 ? 32.593 54.931 10.003 1.00 16.73 188 ALA A O 1
ATOM 1412 N N . THR A 1 189 ? 33.178 56.016 11.857 1.00 17.19 189 THR A N 1
ATOM 1413 C CA . THR A 1 189 ? 33.372 54.770 12.621 1.00 17.26 189 THR A CA 1
ATOM 1414 C C . THR A 1 189 ? 32.042 54.274 13.145 1.00 17.69 189 THR A C 1
ATOM 1415 O O . THR A 1 189 ? 31.692 53.097 12.992 1.00 17.85 189 THR A O 1
ATOM 1419 N N . THR A 1 190 ? 31.297 55.197 13.747 1.00 17.73 190 THR A N 1
ATOM 1420 C CA . THR A 1 190 ? 30.153 54.894 14.574 1.00 18.52 190 THR A CA 1
ATOM 1421 C C . THR A 1 190 ? 29.098 55.971 14.370 1.00 18.26 190 THR A C 1
ATOM 1422 O O . THR A 1 190 ? 29.437 57.144 14.202 1.00 18.00 190 THR A O 1
ATOM 1426 N N . CYS A 1 191 ? 27.826 55.583 14.384 1.00 18.00 191 CYS A N 1
ATOM 1427 C CA . CYS A 1 191 ? 26.752 56.583 14.504 1.00 18.22 191 CYS A CA 1
ATOM 1428 C C . CYS A 1 191 ? 25.618 56.102 15.405 1.00 18.11 191 CYS A C 1
ATOM 1429 O O . CYS A 1 191 ? 25.438 54.892 15.611 1.00 18.17 191 CYS A O 1
ATOM 1432 N N . ASP A 1 192 ? 24.863 57.039 15.972 1.00 17.95 192 ASP A N 1
ATOM 1433 C CA . ASP A 1 192 ? 23.720 56.631 16.776 1.00 18.09 192 ASP A CA 1
ATOM 1434 C C . ASP A 1 192 ? 22.509 56.396 15.874 1.00 17.94 192 ASP A C 1
ATOM 1435 O O . ASP A 1 192 ? 22.616 56.542 14.661 1.00 17.91 192 ASP A O 1
ATOM 1440 N N . SER A 1 193 ? 21.375 56.022 16.457 1.00 18.28 193 SER A N 1
ATOM 1441 C CA . SER A 1 193 ? 20.215 55.614 15.662 1.00 19.27 193 SER A CA 1
ATOM 1442 C C . SER A 1 193 ? 19.624 56.752 14.823 1.00 19.28 193 SER A C 1
ATOM 1443 O O . SER A 1 193 ? 18.833 56.503 13.920 1.00 19.38 193 SER A O 1
ATOM 1446 N N . GLU A 1 194 ? 20.026 57.989 15.112 1.00 18.93 194 GLU A N 1
ATOM 1447 C CA . GLU A 1 194 ? 19.548 59.155 14.355 1.00 19.89 194 GLU A CA 1
ATOM 1448 C C . GLU A 1 194 ? 20.595 59.673 13.359 1.00 18.32 194 GLU A C 1
ATOM 1449 O O . GLU A 1 194 ? 20.362 60.665 12.663 1.00 18.35 194 GLU A O 1
ATOM 1455 N N . GLY A 1 195 ? 21.736 58.987 13.276 1.00 17.58 195 GLY A N 1
ATOM 1456 C CA . GLY A 1 195 ? 22.779 59.342 12.304 1.00 17.02 195 GLY A CA 1
ATOM 1457 C C . GLY A 1 195 ? 23.924 60.225 12.793 1.00 16.63 195 GLY A C 1
ATOM 1458 O O . GLY A 1 195 ? 24.824 60.548 12.006 1.00 16.52 195 GLY A O 1
ATOM 1459 N N . TYR A 1 196 ? 23.898 60.643 14.064 1.00 16.34 196 TYR A N 1
ATOM 1460 C CA . TYR A 1 196 ? 24.996 61.456 14.627 1.00 16.17 196 TYR A CA 1
ATOM 1461 C C . TYR A 1 196 ? 26.263 60.597 14.693 1.00 16.29 196 TYR A C 1
ATOM 1462 O O . TYR A 1 196 ? 26.253 59.538 15.317 1.00 15.95 196 TYR A O 1
ATOM 1471 N N . ALA A 1 197 ? 27.343 61.069 14.073 1.00 16.27 197 ALA A N 1
ATOM 1472 C CA . ALA A 1 197 ? 28.503 60.206 13.796 1.00 16.23 197 ALA A CA 1
ATOM 1473 C C . ALA A 1 197 ? 29.838 60.663 14.388 1.00 16.53 197 ALA A C 1
ATOM 1474 O O . ALA A 1 197 ? 30.174 61.858 14.355 1.00 15.95 197 ALA A O 1
ATOM 1476 N N . THR A 1 198 ? 30.602 59.687 14.902 1.00 16.89 198 THR A N 1
ATOM 1477 C CA . THR A 1 198 ? 31.942 59.915 15.452 1.00 17.27 198 THR A CA 1
ATOM 1478 C C . THR A 1 198 ? 33.014 59.209 14.608 1.00 17.39 198 THR A C 1
ATOM 1479 O O . THR A 1 198 ? 32.712 58.271 13.869 1.00 16.95 198 THR A O 1
ATOM 1483 N N . PHE A 1 199 ? 34.254 59.678 14.725 1.00 17.72 199 PHE A N 1
ATOM 1484 C CA . PHE A 1 199 ? 35.367 59.207 13.894 1.00 18.38 199 PHE A CA 1
ATOM 1485 C C . PHE A 1 199 ? 36.502 58.587 14.739 1.00 19.14 199 PHE A C 1
ATOM 1486 O O . PHE A 1 199 ? 37.669 58.682 14.375 1.00 18.63 199 PHE A O 1
ATOM 1494 N N . GLU A 1 200 ? 36.150 57.935 15.849 1.00 19.68 200 GLU A N 1
ATOM 1495 C CA . GLU A 1 200 ? 37.158 57.515 16.836 1.00 21.13 200 GLU A CA 1
ATOM 1496 C C . GLU A 1 200 ? 38.220 56.541 16.305 1.00 21.78 200 GLU A C 1
ATOM 1497 O O . GLU A 1 200 ? 39.359 56.575 16.774 1.00 22.18 200 GLU A O 1
ATOM 1503 N N . ASP A 1 201 ? 37.870 55.699 15.331 1.00 22.06 201 ASP A N 1
ATOM 1504 C CA . ASP A 1 201 ? 38.853 54.738 14.793 1.00 23.00 201 ASP A CA 1
ATOM 1505 C C . ASP A 1 201 ? 39.409 55.128 13.427 1.00 23.29 201 ASP A C 1
ATOM 1506 O O . ASP A 1 201 ? 40.292 54.453 12.901 1.00 23.56 201 ASP A O 1
ATOM 1511 N N . GLU A 1 202 ? 38.909 56.219 12.854 1.00 23.53 202 GLU A N 1
ATOM 1512 C CA . GLU A 1 202 ? 39.348 56.624 11.531 1.00 23.73 202 GLU A CA 1
ATOM 1513 C C . GLU A 1 202 ? 40.749 57.233 11.608 1.00 24.05 202 GLU A C 1
ATOM 1514 O O . GLU A 1 202 ? 41.142 57.788 12.642 1.00 23.60 202 GLU A O 1
ATOM 1520 N N . VAL A 1 203 ? 41.503 57.108 10.519 1.00 23.92 203 VAL A N 1
ATOM 1521 C CA . VAL A 1 203 ? 42.855 57.661 10.475 1.00 24.76 203 VAL A CA 1
ATOM 1522 C C . VAL A 1 203 ? 42.815 59.192 10.549 1.00 25.31 203 VAL A C 1
ATOM 1523 O O . VAL A 1 203 ? 43.672 59.811 11.177 1.00 25.02 203 VAL A O 1
ATOM 1535 N N . TYR A 1 205 ? 39.898 62.891 9.367 1.00 25.31 205 TYR A N 1
ATOM 1536 C CA . TYR A 1 205 ? 38.541 63.386 9.110 1.00 25.02 205 TYR A CA 1
ATOM 1537 C C . TYR A 1 205 ? 38.284 63.779 7.665 1.00 24.25 205 TYR A C 1
ATOM 1538 O O . TYR A 1 205 ? 37.130 63.770 7.213 1.00 23.96 205 TYR A O 1
ATOM 1547 N N . LEU A 1 206 ? 39.346 64.179 6.966 1.00 23.39 206 LEU A N 1
ATOM 1548 C CA . LEU A 1 206 ? 39.241 64.711 5.614 1.00 22.84 206 LEU A CA 1
ATOM 1549 C C . LEU A 1 206 ? 38.197 65.832 5.587 1.00 22.71 206 LEU A C 1
ATOM 1550 O O . LEU A 1 206 ? 38.179 66.661 6.495 1.00 22.25 206 LEU A O 1
ATOM 1555 N N . ASP A 1 207 ? 37.330 65.843 4.579 1.00 22.73 207 ASP A N 1
ATOM 1556 C CA . ASP A 1 207 ? 36.283 66.868 4.475 1.00 23.19 207 ASP A CA 1
ATOM 1557 C C . ASP A 1 207 ? 34.862 66.279 4.517 1.00 22.34 207 ASP A C 1
ATOM 1558 O O . ASP A 1 207 ? 33.961 66.746 3.816 1.00 21.88 207 ASP A O 1
ATOM 1563 N N . ALA A 1 208 ? 34.672 65.268 5.369 1.00 21.44 208 ALA A N 1
ATOM 1564 C CA . ALA A 1 208 ? 33.397 64.560 5.499 1.00 20.41 208 ALA A CA 1
ATOM 1565 C C . ALA A 1 208 ? 32.191 65.463 5.807 1.00 20.30 208 ALA A C 1
ATOM 1566 O O . ALA A 1 208 ? 31.125 65.307 5.197 1.00 19.96 208 ALA A O 1
ATOM 1568 N N . LEU A 1 209 ? 32.345 66.394 6.754 1.00 19.62 209 LEU A N 1
ATOM 1569 C CA . LEU A 1 209 ? 31.258 67.325 7.089 1.00 19.11 209 LEU A CA 1
ATOM 1570 C C . LEU A 1 209 ? 30.922 68.262 5.930 1.00 19.18 209 LEU A C 1
ATOM 1571 O O . LEU A 1 209 ? 29.746 68.507 5.646 1.00 18.82 209 LEU A O 1
ATOM 1576 N N . VAL A 1 210 ? 31.959 68.795 5.283 1.00 19.26 210 VAL A N 1
ATOM 1577 C CA . VAL A 1 210 ? 31.811 69.680 4.126 1.00 19.43 210 VAL A CA 1
ATOM 1578 C C . VAL A 1 210 ? 31.009 68.986 3.024 1.00 19.53 210 VAL A C 1
ATOM 1579 O O . VAL A 1 210 ? 30.035 69.550 2.503 1.00 19.45 210 VAL A O 1
ATOM 1583 N N . ILE A 1 211 ? 31.411 67.761 2.684 1.00 19.22 211 ILE A N 1
ATOM 1584 C CA . ILE A 1 211 ? 30.730 66.993 1.630 1.00 19.24 211 ILE A CA 1
ATOM 1585 C C . ILE A 1 211 ? 29.253 66.755 1.975 1.00 19.14 211 ILE A C 1
ATOM 1586 O O . ILE A 1 211 ? 28.374 66.978 1.122 1.00 19.43 211 ILE A O 1
ATOM 1591 N N . ALA A 1 212 ? 28.981 66.332 3.217 1.00 17.72 212 ALA A N 1
ATOM 1592 C CA . ALA A 1 212 ? 27.602 66.120 3.678 1.00 17.87 212 ALA A CA 1
ATOM 1593 C C . ALA A 1 212 ? 26.746 67.394 3.612 1.00 17.77 212 ALA A C 1
ATOM 1594 O O . ALA A 1 212 ? 25.581 67.343 3.202 1.00 17.30 212 ALA A O 1
ATOM 1596 N N . GLN A 1 213 ? 27.317 68.529 4.016 1.00 17.33 213 GLN A N 1
ATOM 1597 C CA . GLN A 1 213 ? 26.574 69.793 3.968 1.00 17.96 213 GLN A CA 1
ATOM 1598 C C . GLN A 1 213 ? 26.298 70.240 2.524 1.00 17.75 213 GLN A C 1
ATOM 1599 O O . GLN A 1 213 ? 25.218 70.760 2.231 1.00 17.99 213 GLN A O 1
ATOM 1605 N N . ALA A 1 214 ? 27.283 70.062 1.640 1.00 17.83 214 ALA A N 1
ATOM 1606 C CA . ALA A 1 214 ? 27.145 70.460 0.229 1.00 18.47 214 ALA A CA 1
ATOM 1607 C C . ALA A 1 214 ? 26.016 69.692 -0.469 1.00 18.77 214 ALA A C 1
ATOM 1608 O O . ALA A 1 214 ? 25.198 70.282 -1.197 1.00 18.25 214 ALA A O 1
ATOM 1610 N N . VAL A 1 215 ? 25.988 68.382 -0.233 1.00 18.57 215 VAL A N 1
ATOM 1611 C CA . VAL A 1 215 ? 24.957 67.496 -0.792 1.00 18.69 215 VAL A CA 1
ATOM 1612 C C . VAL A 1 215 ? 23.580 67.756 -0.161 1.00 19.14 215 VAL A C 1
ATOM 1613 O O . VAL A 1 215 ? 22.570 67.885 -0.875 1.00 18.93 215 VAL A O 1
ATOM 1617 N N . HIS A 1 216 ? 23.539 67.854 1.167 1.00 19.47 216 HIS A N 1
ATOM 1618 C CA . HIS A 1 216 ? 22.296 68.130 1.880 1.00 19.81 216 HIS A CA 1
ATOM 1619 C C . HIS A 1 216 ? 21.630 69.434 1.425 1.00 19.69 216 HIS A C 1
ATOM 1620 O O . HIS A 1 216 ? 20.417 69.470 1.211 1.00 19.29 216 HIS A O 1
ATOM 1627 N N . ASN A 1 217 ? 22.418 70.497 1.271 1.00 19.98 217 ASN A N 1
ATOM 1628 C CA . ASN A 1 217 ? 21.853 71.800 0.868 1.00 20.29 217 ASN A CA 1
ATOM 1629 C C . ASN A 1 217 ? 21.595 71.927 -0.632 1.00 20.62 217 ASN A C 1
ATOM 1630 O O . ASN A 1 217 ? 21.098 72.958 -1.106 1.00 20.39 217 ASN A O 1
ATOM 1635 N N . ASN A 1 218 ? 21.957 70.883 -1.372 1.00 20.68 218 ASN A N 1
ATOM 1636 C CA . ASN A 1 218 ? 21.653 70.799 -2.794 1.00 21.96 218 ASN A CA 1
ATOM 1637 C C . ASN A 1 218 ? 20.460 69.874 -3.056 1.00 22.26 218 ASN A C 1
ATOM 1638 O O . ASN A 1 218 ? 20.187 69.500 -4.194 1.00 22.71 218 ASN A O 1
ATOM 1643 N N . GLY A 1 219 ? 19.756 69.504 -1.994 1.00 22.75 219 GLY A N 1
ATOM 1644 C CA . GLY A 1 219 ? 18.590 68.641 -2.109 1.00 23.52 219 GLY A CA 1
ATOM 1645 C C . GLY A 1 219 ? 18.971 67.218 -2.468 1.00 24.04 219 GLY A C 1
ATOM 1646 O O . GLY A 1 219 ? 18.179 66.497 -3.071 1.00 24.33 219 GLY A O 1
ATOM 1647 N N . GLY A 1 220 ? 20.188 66.818 -2.096 1.00 23.46 220 GLY A N 1
ATOM 1648 C CA . GLY A 1 220 ? 20.715 65.508 -2.456 1.00 23.35 220 GLY A CA 1
ATOM 1649 C C . GLY A 1 220 ? 20.578 64.409 -1.421 1.00 23.03 220 GLY A C 1
ATOM 1650 O O . GLY A 1 220 ? 19.862 64.543 -0.424 1.00 23.46 220 GLY A O 1
ATOM 1651 N N . ILE A 1 221 ? 21.260 63.299 -1.666 1.00 22.50 221 ILE A N 1
ATOM 1652 C CA . ILE A 1 221 ? 21.168 62.145 -0.777 1.00 22.38 221 ILE A CA 1
ATOM 1653 C C . ILE A 1 221 ? 22.552 61.842 -0.222 1.00 21.67 221 ILE A C 1
ATOM 1654 O O . ILE A 1 221 ? 23.468 61.544 -0.980 1.00 21.74 221 ILE A O 1
ATOM 1659 N N . VAL A 1 222 ? 22.697 61.951 1.097 1.00 21.44 222 VAL A N 1
ATOM 1660 C CA . VAL A 1 222 ? 23.954 61.608 1.771 1.00 21.29 222 VAL A CA 1
ATOM 1661 C C . VAL A 1 222 ? 23.889 60.161 2.292 1.00 21.34 222 VAL A C 1
ATOM 1662 O O . VAL A 1 222 ? 23.043 59.831 3.135 1.00 21.33 222 VAL A O 1
ATOM 1682 N N . GLN A 1 225 ? 28.620 55.092 5.305 1.00 19.60 225 GLN A N 1
ATOM 1683 C CA . GLN A 1 225 ? 29.032 53.787 5.786 1.00 18.86 225 GLN A CA 1
ATOM 1684 C C . GLN A 1 225 ? 29.643 53.904 7.182 1.00 18.54 225 GLN A C 1
ATOM 1685 O O . GLN A 1 225 ? 30.488 54.771 7.421 1.00 18.40 225 GLN A O 1
ATOM 1691 N N . VAL A 1 226 ? 29.219 53.030 8.092 1.00 18.30 226 VAL A N 1
ATOM 1692 C CA . VAL A 1 226 ? 29.782 52.977 9.449 1.00 18.42 226 VAL A CA 1
ATOM 1693 C C . VAL A 1 226 ? 30.076 51.527 9.844 1.00 18.83 226 VAL A C 1
ATOM 1694 O O . VAL A 1 226 ? 29.524 50.593 9.255 1.00 18.83 226 VAL A O 1
ATOM 1698 N N . GLN A 1 227 ? 30.934 51.352 10.839 1.00 18.69 227 GLN A N 1
ATOM 1699 C CA . GLN A 1 227 ? 31.274 50.018 11.355 1.00 19.51 227 GLN A CA 1
ATOM 1700 C C . GLN A 1 227 ? 30.191 49.487 12.297 1.00 19.70 227 GLN A C 1
ATOM 1701 O O . GLN A 1 227 ? 29.906 48.283 12.317 1.00 18.68 227 GLN A O 1
ATOM 1707 N N . LYS A 1 228 ? 29.581 50.391 13.067 1.00 20.33 228 LYS A N 1
ATOM 1708 C CA . LYS A 1 228 ? 28.508 50.017 13.984 1.00 20.94 228 LYS A CA 1
ATOM 1709 C C . LYS A 1 228 ? 27.596 51.196 14.296 1.00 21.58 228 LYS A C 1
ATOM 1710 O O . LYS A 1 228 ? 27.945 52.355 14.052 1.00 20.83 228 LYS A O 1
ATOM 1724 N N . VAL A 1 230 ? 24.900 52.780 17.481 1.00 21.36 230 VAL A N 1
ATOM 1725 C CA . VAL A 1 230 ? 24.698 52.791 18.935 1.00 19.81 230 VAL A CA 1
ATOM 1726 C C . VAL A 1 230 ? 23.373 53.452 19.303 1.00 19.47 230 VAL A C 1
ATOM 1727 O O . VAL A 1 230 ? 22.688 54.023 18.445 1.00 19.39 230 VAL A O 1
ATOM 1731 N N . LYS A 1 231 ? 23.021 53.383 20.581 1.00 19.70 231 LYS A N 1
ATOM 1732 C CA . LYS A 1 231 ? 21.760 53.934 21.075 1.00 19.98 231 LYS A CA 1
ATOM 1733 C C . LYS A 1 231 ? 21.756 55.450 20.924 1.00 19.95 231 LYS A C 1
ATOM 1734 O O . LYS A 1 231 ? 22.780 56.107 21.144 1.00 19.07 231 LYS A O 1
ATOM 1740 N N . LYS A 1 232 ? 20.603 55.988 20.529 1.00 20.09 232 LYS A N 1
ATOM 1741 C CA . LYS A 1 232 ? 20.396 57.434 20.432 1.00 21.00 232 LYS A CA 1
ATOM 1742 C C . LYS A 1 232 ? 21.005 58.213 21.597 1.00 20.73 232 LYS A C 1
ATOM 1743 O O . LYS A 1 232 ? 20.765 57.898 22.761 1.00 19.55 232 LYS A O 1
ATOM 1749 N N . ALA A 1 233 ? 21.777 59.243 21.255 1.00 21.12 233 ALA A N 1
ATOM 1750 C CA . ALA A 1 233 ? 22.261 60.234 22.219 1.00 21.88 233 ALA A CA 1
ATOM 1751 C C . ALA A 1 233 ? 23.196 59.677 23.302 1.00 21.89 233 ALA A C 1
ATOM 1752 O O . ALA A 1 233 ? 23.232 60.190 24.419 1.00 22.58 233 ALA A O 1
ATOM 1754 N N . THR A 1 234 ? 23.943 58.626 22.972 1.00 21.31 234 THR A N 1
ATOM 1755 C CA . THR A 1 234 ? 24.921 58.070 23.909 1.00 21.28 234 THR A CA 1
ATOM 1756 C C . THR A 1 234 ? 26.364 58.445 23.574 1.00 21.20 234 THR A C 1
ATOM 1757 O O . THR A 1 234 ? 27.261 58.150 24.350 1.00 21.49 234 THR A O 1
ATOM 1761 N N . LEU A 1 235 ? 26.589 59.105 22.435 1.00 20.66 235 LEU A N 1
ATOM 1762 C CA . LEU A 1 235 ? 27.942 59.510 22.051 1.00 20.46 235 LEU A CA 1
ATOM 1763 C C . LEU A 1 235 ? 28.308 60.878 22.642 1.00 20.73 235 LEU A C 1
ATOM 1764 O O . LEU A 1 235 ? 27.433 61.729 22.846 1.00 20.87 235 LEU A O 1
ATOM 1769 N N . HIS A 1 236 ? 29.595 61.085 22.926 1.00 20.84 236 HIS A N 1
ATOM 1770 C CA . HIS A 1 236 ? 30.061 62.364 23.481 1.00 20.53 236 HIS A CA 1
ATOM 1771 C C . HIS A 1 236 ? 29.837 63.497 22.481 1.00 20.17 236 HIS A C 1
ATOM 1772 O O . HIS A 1 236 ? 30.351 63.433 21.367 1.00 19.41 236 HIS A O 1
ATOM 1779 N N . PRO A 1 237 ? 29.078 64.531 22.862 1.00 20.06 237 PRO A N 1
ATOM 1780 C CA . PRO A 1 237 ? 28.735 65.588 21.914 1.00 20.18 237 PRO A CA 1
ATOM 1781 C C . PRO A 1 237 ? 29.953 66.243 21.278 1.00 20.11 237 PRO A C 1
ATOM 1782 O O . PRO A 1 237 ? 29.894 66.600 20.114 1.00 20.49 237 PRO A O 1
ATOM 1786 N N . LYS A 1 238 ? 31.046 66.385 22.027 1.00 19.56 238 LYS A N 1
ATOM 1787 C CA . LYS A 1 238 ? 32.280 66.935 21.459 1.00 19.97 238 LYS A CA 1
ATOM 1788 C C . LYS A 1 238 ? 33.082 65.962 20.574 1.00 20.06 238 LYS A C 1
ATOM 1789 O O . LYS A 1 238 ? 34.087 66.356 19.964 1.00 20.55 238 LYS A O 1
ATOM 1795 N N . SER A 1 239 ? 32.648 64.706 20.502 1.00 19.47 239 SER A N 1
ATOM 1796 C CA . SER A 1 239 ? 33.239 63.753 19.556 1.00 19.87 239 SER A CA 1
ATOM 1797 C C . SER A 1 239 ? 32.437 63.633 18.248 1.00 19.38 239 SER A C 1
ATOM 1798 O O . SER A 1 239 ? 32.945 63.123 17.251 1.00 19.58 239 SER A O 1
ATOM 1801 N N . VAL A 1 240 ? 31.198 64.108 18.244 1.00 19.27 240 VAL A N 1
ATOM 1802 C CA . VAL A 1 240 ? 30.340 63.978 17.053 1.00 19.20 240 VAL A CA 1
ATOM 1803 C C . VAL A 1 240 ? 30.792 64.962 15.973 1.00 19.72 240 VAL A C 1
ATOM 1804 O O . VAL A 1 240 ? 30.854 66.164 16.222 1.00 20.06 240 VAL A O 1
ATOM 1808 N N . ARG A 1 241 ? 31.120 64.459 14.780 1.00 19.64 241 ARG A N 1
ATOM 1809 C CA . ARG A 1 241 ? 31.609 65.328 13.700 1.00 20.54 241 ARG A CA 1
ATOM 1810 C C . ARG A 1 241 ? 30.545 65.619 12.655 1.00 19.83 241 ARG A C 1
ATOM 1811 O O . ARG A 1 241 ? 30.618 66.634 11.962 1.00 19.87 241 ARG A O 1
ATOM 1819 N N . ILE A 1 242 ? 29.576 64.721 12.526 1.00 19.37 242 ILE A N 1
ATOM 1820 C CA . ILE A 1 242 ? 28.484 64.897 11.561 1.00 19.30 242 ILE A CA 1
ATOM 1821 C C . ILE A 1 242 ? 27.138 64.768 12.274 1.00 18.85 242 ILE A C 1
ATOM 1822 O O . ILE A 1 242 ? 26.803 63.695 12.767 1.00 18.83 242 ILE A O 1
ATOM 1827 N N . PRO A 1 243 ? 26.366 65.853 12.336 1.00 18.60 243 PRO A N 1
ATOM 1828 C CA . PRO A 1 243 ? 25.016 65.785 12.897 1.00 18.32 243 PRO A CA 1
ATOM 1829 C C . PRO A 1 243 ? 24.099 64.895 12.060 1.00 18.14 243 PRO A C 1
ATOM 1830 O O . PRO A 1 243 ? 24.187 64.891 10.832 1.00 18.04 243 PRO A O 1
ATOM 1834 N N . GLY A 1 244 ? 23.232 64.149 12.734 1.00 18.63 244 GLY A N 1
ATOM 1835 C CA . GLY A 1 244 ? 22.409 63.114 12.102 1.00 19.54 244 GLY A CA 1
ATOM 1836 C C . GLY A 1 244 ? 21.459 63.599 11.028 1.00 20.20 244 GLY A C 1
ATOM 1837 O O . GLY A 1 244 ? 21.117 62.852 10.110 1.00 20.49 244 GLY A O 1
ATOM 1838 N N . TYR A 1 245 ? 21.045 64.858 11.121 1.00 20.67 245 TYR A N 1
ATOM 1839 C CA . TYR A 1 245 ? 20.086 65.396 10.155 1.00 21.03 245 TYR A CA 1
ATOM 1840 C C . TYR A 1 245 ? 20.685 65.595 8.756 1.00 21.07 245 TYR A C 1
ATOM 1841 O O . TYR A 1 245 ? 19.953 65.825 7.792 1.00 21.16 245 TYR A O 1
ATOM 1850 N N . LEU A 1 246 ? 22.010 65.515 8.645 1.00 20.36 246 LEU A N 1
ATOM 1851 C CA . LEU A 1 246 ? 22.663 65.581 7.336 1.00 20.67 246 LEU A CA 1
ATOM 1852 C C . LEU A 1 246 ? 22.680 64.230 6.622 1.00 20.65 246 LEU A C 1
ATOM 1853 O O . LEU A 1 246 ? 22.988 64.165 5.437 1.00 20.82 246 LEU A O 1
ATOM 1858 N N . VAL A 1 247 ? 22.336 63.164 7.341 1.00 20.72 247 VAL A N 1
ATOM 1859 C CA . VAL A 1 247 ? 22.491 61.799 6.815 1.00 21.09 247 VAL A CA 1
ATOM 1860 C C . VAL A 1 247 ? 21.139 61.225 6.379 1.00 21.08 247 VAL A C 1
ATOM 1861 O O . VAL A 1 247 ? 20.155 61.325 7.103 1.00 21.08 247 VAL A O 1
ATOM 1865 N N . ASP A 1 248 ? 21.112 60.648 5.179 1.00 21.07 248 ASP A N 1
ATOM 1866 C CA . ASP A 1 248 ? 19.880 60.162 4.555 1.00 21.31 248 ASP A CA 1
ATOM 1867 C C . ASP A 1 248 ? 19.767 58.640 4.609 1.00 20.67 248 ASP A C 1
ATOM 1868 O O . ASP A 1 248 ? 18.691 58.097 4.876 1.00 20.26 248 ASP A O 1
ATOM 1873 N N . ILE A 1 249 ? 20.887 57.958 4.373 1.00 20.07 249 ILE A N 1
ATOM 1874 C CA . ILE A 1 249 ? 20.954 56.494 4.456 1.00 19.63 249 ILE A CA 1
ATOM 1875 C C . ILE A 1 249 ? 22.240 56.096 5.169 1.00 19.31 249 ILE A C 1
ATOM 1876 O O . ILE A 1 249 ? 23.286 56.698 4.944 1.00 18.89 249 ILE A O 1
ATOM 1881 N N . VAL A 1 250 ? 22.155 55.082 6.020 1.00 18.84 250 VAL A N 1
ATOM 1882 C CA . VAL A 1 250 ? 23.342 54.505 6.639 1.00 19.39 250 VAL A CA 1
ATOM 1883 C C . VAL A 1 250 ? 23.507 53.061 6.169 1.00 19.73 250 VAL A C 1
ATOM 1884 O O . VAL A 1 250 ? 22.528 52.329 6.046 1.00 19.68 250 VAL A O 1
ATOM 1888 N N . VAL A 1 251 ? 24.747 52.681 5.878 1.00 20.31 251 VAL A N 1
ATOM 1889 C CA . VAL A 1 251 ? 25.090 51.308 5.567 1.00 21.30 251 VAL A CA 1
ATOM 1890 C C . VAL A 1 251 ? 26.089 50.834 6.620 1.00 21.60 251 VAL A C 1
ATOM 1891 O O . VAL A 1 251 ? 27.137 51.450 6.812 1.00 21.82 251 VAL A O 1
ATOM 1895 N N . VAL A 1 252 ? 25.758 49.752 7.310 1.00 22.31 252 VAL A N 1
ATOM 1896 C CA . VAL A 1 252 ? 26.633 49.235 8.369 1.00 23.24 252 VAL A CA 1
ATOM 1897 C C . VAL A 1 252 ? 27.512 48.099 7.841 1.00 24.51 252 VAL A C 1
ATOM 1898 O O . VAL A 1 252 ? 27.002 47.071 7.388 1.00 24.73 252 VAL A O 1
ATOM 1902 N N . ASP A 1 253 ? 28.826 48.304 7.901 1.00 24.82 253 ASP A N 1
ATOM 1903 C CA . ASP A 1 253 ? 29.809 47.296 7.502 1.00 26.13 253 ASP A CA 1
ATOM 1904 C C . ASP A 1 253 ? 30.656 46.888 8.713 1.00 25.92 253 ASP A C 1
ATOM 1905 O O . ASP A 1 253 ? 31.659 47.541 9.018 1.00 25.45 253 ASP A O 1
ATOM 1910 N N . PRO A 1 254 ? 30.263 45.805 9.389 1.00 26.36 254 PRO A N 1
ATOM 1911 C CA . PRO A 1 254 ? 30.897 45.404 10.657 1.00 26.57 254 PRO A CA 1
ATOM 1912 C C . PRO A 1 254 ? 32.395 45.144 10.528 1.00 26.66 254 PRO A C 1
ATOM 1913 O O . PRO A 1 254 ? 33.128 45.295 11.507 1.00 26.44 254 PRO A O 1
ATOM 1917 N N . ASP A 1 255 ? 32.839 44.807 9.320 1.00 26.93 255 ASP A N 1
ATOM 1918 C CA . ASP A 1 255 ? 34.250 44.488 9.057 1.00 27.38 255 ASP A CA 1
ATOM 1919 C C . ASP A 1 255 ? 35.044 45.631 8.414 1.00 26.63 255 ASP A C 1
ATOM 1920 O O . ASP A 1 255 ? 36.151 45.433 7.909 1.00 26.62 255 ASP A O 1
ATOM 1925 N N . GLN A 1 256 ? 34.465 46.827 8.426 1.00 25.47 256 GLN A N 1
ATOM 1926 C CA . GLN A 1 256 ? 35.149 48.030 7.971 1.00 24.52 256 GLN A CA 1
ATOM 1927 C C . GLN A 1 256 ? 36.534 48.099 8.609 1.00 24.09 256 GLN A C 1
ATOM 1928 O O . GLN A 1 256 ? 36.660 47.937 9.821 1.00 24.13 256 GLN A O 1
ATOM 1934 N N . SER A 1 257 ? 37.567 48.300 7.799 1.00 23.75 257 SER A N 1
ATOM 1935 C CA . SER A 1 257 ? 38.929 48.430 8.334 1.00 24.03 257 SER A CA 1
ATOM 1936 C C . SER A 1 257 ? 39.478 49.835 8.113 1.00 23.21 257 SER A C 1
ATOM 1937 O O . SER A 1 257 ? 39.064 50.520 7.177 1.00 23.19 257 SER A O 1
ATOM 1940 N N . GLN A 1 258 ? 40.397 50.260 8.982 1.00 22.34 258 GLN A N 1
ATOM 1941 C CA . GLN A 1 258 ? 41.011 51.594 8.900 1.00 21.49 258 GLN A CA 1
ATOM 1942 C C . GLN A 1 258 ? 41.656 51.877 7.543 1.00 21.79 258 GLN A C 1
ATOM 1943 O O . GLN A 1 258 ? 41.595 53.006 7.039 1.00 20.95 258 GLN A O 1
ATOM 1949 N N . LEU A 1 259 ? 42.275 50.845 6.972 1.00 21.45 259 LEU A N 1
ATOM 1950 C CA . LEU A 1 259 ? 42.975 50.938 5.695 1.00 21.90 259 LEU A CA 1
ATOM 1951 C C . LEU A 1 259 ? 42.691 49.692 4.864 1.00 22.25 259 LEU A C 1
ATOM 1952 O O . LEU A 1 259 ? 42.126 48.714 5.373 1.00 21.86 259 LEU A O 1
ATOM 1957 N N . TYR A 1 260 ? 43.102 49.722 3.594 1.00 22.30 260 TYR A N 1
ATOM 1958 C CA . TYR A 1 260 ? 43.123 48.521 2.762 1.00 23.28 260 TYR A CA 1
ATOM 1959 C C . TYR A 1 260 ? 43.919 47.423 3.451 1.00 23.62 260 TYR A C 1
ATOM 1960 O O . TYR A 1 260 ? 44.901 47.695 4.132 1.00 23.35 260 TYR A O 1
ATOM 1969 N N . GLY A 1 261 ? 43.491 46.185 3.270 1.00 25.01 261 GLY A N 1
ATOM 1970 C CA . GLY A 1 261 ? 44.294 45.053 3.708 1.00 26.56 261 GLY A CA 1
ATOM 1971 C C . GLY A 1 261 ? 43.700 44.273 4.858 1.00 27.31 261 GLY A C 1
ATOM 1972 O O . GLY A 1 261 ? 44.287 43.283 5.296 1.00 28.39 261 GLY A O 1
ATOM 1973 N N . GLY A 1 262 ? 42.549 44.725 5.351 1.00 27.73 262 GLY A N 1
ATOM 1974 C CA . GLY A 1 262 ? 41.755 43.990 6.339 1.00 27.82 262 GLY A CA 1
ATOM 1975 C C . GLY A 1 262 ? 42.320 43.800 7.739 1.00 27.95 262 GLY A C 1
ATOM 1976 O O . GLY A 1 262 ? 41.773 43.013 8.521 1.00 28.31 262 GLY A O 1
ATOM 1977 N N . ALA A 1 263 ? 43.404 44.503 8.064 1.00 27.25 263 ALA A N 1
ATOM 1978 C CA . ALA A 1 263 ? 43.998 44.430 9.401 1.00 26.74 263 ALA A CA 1
ATOM 1979 C C . ALA A 1 263 ? 42.994 44.899 10.457 1.00 26.34 263 ALA A C 1
ATOM 1980 O O . ALA A 1 263 ? 42.153 45.769 10.176 1.00 26.18 263 ALA A O 1
ATOM 1982 N N . PRO A 1 264 ? 43.046 44.309 11.655 1.00 25.75 264 PRO A N 1
ATOM 1983 C CA . PRO A 1 264 ? 42.165 44.745 12.739 1.00 24.62 264 PRO A CA 1
ATOM 1984 C C . PRO A 1 264 ? 42.491 46.179 13.156 1.00 23.52 264 PRO A C 1
ATOM 1985 O O . PRO A 1 264 ? 43.582 46.676 12.850 1.00 22.86 264 PRO A O 1
ATOM 1989 N N . VAL A 1 265 ? 41.536 46.833 13.817 1.00 22.30 265 VAL A N 1
ATOM 1990 C CA . VAL A 1 265 ? 41.715 48.202 14.327 1.00 21.74 265 VAL A CA 1
ATOM 1991 C C . VAL A 1 265 ? 43.022 48.313 15.107 1.00 21.28 265 VAL A C 1
ATOM 1992 O O . VAL A 1 265 ? 43.309 47.498 15.983 1.00 21.58 265 VAL A O 1
ATOM 1996 N N . ASN A 1 266 ? 43.818 49.313 14.761 1.00 20.12 266 ASN A N 1
ATOM 1997 C CA . ASN A 1 266 ? 45.030 49.628 15.489 1.00 19.49 266 ASN A CA 1
ATOM 1998 C C . ASN A 1 266 ? 44.747 50.894 16.290 1.00 19.17 266 ASN A C 1
ATOM 1999 O O . ASN A 1 266 ? 44.499 51.944 15.707 1.00 18.95 266 ASN A O 1
ATOM 2004 N N . ARG A 1 267 ? 44.761 50.782 17.621 1.00 18.86 267 ARG A N 1
ATOM 2005 C CA . ARG A 1 267 ? 44.377 51.894 18.502 1.00 19.07 267 ARG A CA 1
ATOM 2006 C C . ARG A 1 267 ? 45.457 52.966 18.619 1.00 18.61 267 ARG A C 1
ATOM 2007 O O . ARG A 1 267 ? 45.176 54.058 19.098 1.00 18.95 267 ARG A O 1
ATOM 2015 N N . PHE A 1 268 ? 46.681 52.667 18.180 1.00 18.55 268 PHE A N 1
ATOM 2016 C CA . PHE A 1 268 ? 47.701 53.715 18.028 1.00 18.71 268 PHE A CA 1
ATOM 2017 C C . PHE A 1 268 ? 47.306 54.604 16.843 1.00 18.91 268 PHE A C 1
ATOM 2018 O O . PHE A 1 268 ? 47.373 55.835 16.928 1.00 19.42 268 PHE A O 1
ATOM 2026 N N . ILE A 1 269 ? 46.888 53.975 15.745 1.00 19.37 269 ILE A N 1
ATOM 2027 C CA . ILE A 1 269 ? 46.405 54.724 14.579 1.00 20.13 269 ILE A CA 1
ATOM 2028 C C . ILE A 1 269 ? 45.176 55.574 14.946 1.00 20.22 269 ILE A C 1
ATOM 2029 O O . ILE A 1 269 ? 45.078 56.733 14.528 1.00 20.56 269 ILE A O 1
ATOM 2034 N N . SER A 1 270 ? 44.270 55.007 15.746 1.00 20.36 270 SER A N 1
ATOM 2035 C CA . SER A 1 270 ? 43.096 55.732 16.254 1.00 21.01 270 SER A CA 1
ATOM 2036 C C . SER A 1 270 ? 43.448 56.975 17.073 1.00 21.17 270 SER A C 1
ATOM 2037 O O . SER A 1 270 ? 42.637 57.893 17.180 1.00 21.92 270 SER A O 1
ATOM 2040 N N . GLY A 1 271 ? 44.650 56.996 17.651 1.00 21.04 271 GLY A N 1
ATOM 2041 C CA . GLY A 1 271 ? 45.134 58.131 18.439 1.00 20.54 271 GLY A CA 1
ATOM 2042 C C . GLY A 1 271 ? 44.912 57.953 19.932 1.00 20.45 271 GLY A C 1
ATOM 2043 O O . GLY A 1 271 ? 45.067 58.904 20.706 1.00 20.48 271 GLY A O 1
ATOM 2044 N N . ASP A 1 272 ? 44.570 56.731 20.340 1.00 20.26 272 ASP A N 1
ATOM 2045 C CA . ASP A 1 272 ? 44.117 56.464 21.709 1.00 20.11 272 ASP A CA 1
ATOM 2046 C C . ASP A 1 272 ? 45.230 56.101 22.690 1.00 20.01 272 ASP A C 1
ATOM 2047 O O . ASP A 1 272 ? 45.010 56.125 23.904 1.00 19.36 272 ASP A O 1
ATOM 2052 N N . PHE A 1 273 ? 46.384 55.700 22.156 1.00 19.34 273 PHE A N 1
ATOM 2053 C CA . PHE A 1 273 ? 47.522 55.271 22.962 1.00 20.02 273 PHE A CA 1
ATOM 2054 C C . PHE A 1 273 ? 48.811 55.810 22.357 1.00 19.91 273 PHE A C 1
ATOM 2055 O O . PHE A 1 273 ? 48.869 56.092 21.162 1.00 19.69 273 PHE A O 1
ATOM 2063 N N . THR A 1 274 ? 49.839 55.925 23.190 1.00 20.33 274 THR A N 1
ATOM 2064 C CA . THR A 1 274 ? 51.140 56.414 22.762 1.00 20.82 274 THR A CA 1
ATOM 2065 C C . THR A 1 274 ? 52.098 55.241 22.545 1.00 21.41 274 THR A C 1
ATOM 2066 O O . THR A 1 274 ? 52.365 54.474 23.466 1.00 20.50 274 THR A O 1
ATOM 2070 N N . LEU A 1 275 ? 52.593 55.111 21.317 1.00 22.28 275 LEU A N 1
ATOM 2071 C CA . LEU A 1 275 ? 53.588 54.099 20.975 1.00 24.05 275 LEU A CA 1
ATOM 2072 C C . LEU A 1 275 ? 54.906 54.409 21.668 1.00 24.86 275 LEU A C 1
ATOM 2073 O O . LEU A 1 275 ? 55.342 55.558 21.701 1.00 25.34 275 LEU A O 1
ATOM 2078 N N . ASP A 1 276 ? 55.553 53.385 22.211 1.00 26.31 276 ASP A N 1
ATOM 2079 C CA . ASP A 1 276 ? 56.830 53.581 22.901 1.00 27.34 276 ASP A CA 1
ATOM 2080 C C . ASP A 1 276 ? 57.947 53.872 21.894 1.00 27.77 276 ASP A C 1
ATOM 2081 O O . ASP A 1 276 ? 58.052 53.212 20.865 1.00 27.02 276 ASP A O 1
ATOM 2086 N N . LEU A 1 283 ? 69.310 52.485 8.752 1.00 42.27 283 LEU A N 1
ATOM 2087 C CA . LEU A 1 283 ? 68.911 53.148 7.512 1.00 42.08 283 LEU A CA 1
ATOM 2088 C C . LEU A 1 283 ? 70.057 53.171 6.497 1.00 41.66 283 LEU A C 1
ATOM 2089 O O . LEU A 1 283 ? 70.973 53.989 6.621 1.00 41.63 283 LEU A O 1
ATOM 2094 N N . PRO A 1 284 ? 70.013 52.272 5.506 1.00 41.25 284 PRO A N 1
ATOM 2095 C CA . PRO A 1 284 ? 71.063 52.189 4.479 1.00 40.83 284 PRO A CA 1
ATOM 2096 C C . PRO A 1 284 ? 71.298 53.519 3.778 1.00 40.35 284 PRO A C 1
ATOM 2097 O O . PRO A 1 284 ? 70.340 54.240 3.475 1.00 40.04 284 PRO A O 1
ATOM 2101 N N . LEU A 1 285 ? 72.565 53.841 3.530 1.00 39.79 285 LEU A N 1
ATOM 2102 C CA . LEU A 1 285 ? 72.916 55.054 2.803 1.00 39.36 285 LEU A CA 1
ATOM 2103 C C . LEU A 1 285 ? 72.715 54.831 1.302 1.00 39.18 285 LEU A C 1
ATOM 2104 O O . LEU A 1 285 ? 73.674 54.603 0.557 1.00 39.18 285 LEU A O 1
ATOM 2109 N N . ASN A 1 286 ? 71.460 54.877 0.868 1.00 38.68 286 ASN A N 1
ATOM 2110 C CA . ASN A 1 286 ? 71.154 54.828 -0.552 1.00 38.20 286 ASN A CA 1
ATOM 2111 C C . ASN A 1 286 ? 70.845 56.218 -1.121 1.00 37.92 286 ASN A C 1
ATOM 2112 O O . ASN A 1 286 ? 71.035 57.242 -0.448 1.00 37.62 286 ASN A O 1
ATOM 2117 N N . GLN A 1 287 ? 70.388 56.235 -2.368 1.00 37.47 287 GLN A N 1
ATOM 2118 C CA . GLN A 1 287 ? 70.038 57.453 -3.086 1.00 37.21 287 GLN A CA 1
ATOM 2119 C C . GLN A 1 287 ? 68.939 58.251 -2.361 1.00 36.38 287 GLN A C 1
ATOM 2120 O O . GLN A 1 287 ? 69.033 59.471 -2.219 1.00 36.09 287 GLN A O 1
ATOM 2126 N N . ARG A 1 288 ? 67.904 57.551 -1.905 1.00 35.48 288 ARG A N 1
ATOM 2127 C CA . ARG A 1 288 ? 66.813 58.187 -1.173 1.00 34.92 288 ARG A CA 1
ATOM 2128 C C . ARG A 1 288 ? 67.303 58.837 0.124 1.00 33.85 288 ARG A C 1
ATOM 2129 O O . ARG A 1 288 ? 66.911 59.962 0.441 1.00 33.61 288 ARG A O 1
ATOM 2137 N N . LYS A 1 289 ? 68.177 58.145 0.857 1.00 32.51 289 LYS A N 1
ATOM 2138 C CA . LYS A 1 289 ? 68.736 58.704 2.095 1.00 31.45 289 LYS A CA 1
ATOM 2139 C C . LYS A 1 289 ? 69.642 59.909 1.848 1.00 30.37 289 LYS A C 1
ATOM 2140 O O . LYS A 1 289 ? 69.633 60.860 2.634 1.00 29.68 289 LYS A O 1
ATOM 2146 N N . LEU A 1 290 ? 70.411 59.875 0.759 1.00 29.22 290 LEU A N 1
ATOM 2147 C CA . LEU A 1 290 ? 71.276 60.995 0.380 1.00 28.75 290 LEU A CA 1
ATOM 2148 C C . LEU A 1 290 ? 70.459 62.278 0.156 1.00 27.90 290 LEU A C 1
ATOM 2149 O O . LEU A 1 290 ? 70.760 63.322 0.733 1.00 27.71 290 LEU A O 1
ATOM 2154 N N . VAL A 1 291 ? 69.435 62.186 -0.688 1.00 27.40 291 VAL A N 1
ATOM 2155 C CA . VAL A 1 291 ? 68.565 63.331 -0.999 1.00 26.64 291 VAL A CA 1
ATOM 2156 C C . VAL A 1 291 ? 67.828 63.840 0.254 1.00 26.41 291 VAL A C 1
ATOM 2157 O O . VAL A 1 291 ? 67.771 65.048 0.499 1.00 26.42 291 VAL A O 1
ATOM 2161 N N . ALA A 1 292 ? 67.289 62.917 1.054 1.00 25.87 292 ALA A N 1
ATOM 2162 C CA . ALA A 1 292 ? 66.633 63.280 2.321 1.00 25.33 292 ALA A CA 1
ATOM 2163 C C . ALA A 1 292 ? 67.568 64.017 3.289 1.00 24.93 292 ALA A C 1
ATOM 2164 O O . ALA A 1 292 ? 67.166 64.994 3.924 1.00 24.84 292 ALA A O 1
ATOM 2166 N N . ARG A 1 293 ? 68.815 63.556 3.390 1.00 24.65 293 ARG A N 1
ATOM 2167 C CA . ARG A 1 293 ? 69.851 64.228 4.189 1.00 24.23 293 ARG A CA 1
ATOM 2168 C C . ARG A 1 293 ? 70.127 65.680 3.771 1.00 24.01 293 ARG A C 1
ATOM 2169 O O . ARG A 1 293 ? 70.195 66.582 4.621 1.00 23.83 293 ARG A O 1
ATOM 2177 N N . ARG A 1 294 ? 70.298 65.901 2.469 1.00 23.04 294 ARG A N 1
ATOM 2178 C CA . ARG A 1 294 ? 70.529 67.248 1.948 1.00 23.01 294 ARG A CA 1
ATOM 2179 C C . ARG A 1 294 ? 69.285 68.120 2.130 1.00 22.69 294 ARG A C 1
ATOM 2180 O O . ARG A 1 294 ? 69.392 69.317 2.371 1.00 22.42 294 ARG A O 1
ATOM 2188 N N . ALA A 1 295 ? 68.113 67.506 2.011 1.00 23.56 295 ALA A N 1
ATOM 2189 C CA . ALA A 1 295 ? 66.847 68.203 2.230 1.00 24.06 295 ALA A CA 1
ATOM 2190 C C . ALA A 1 295 ? 66.728 68.674 3.689 1.00 24.37 295 ALA A C 1
ATOM 2191 O O . ALA A 1 295 ? 66.223 69.765 3.956 1.00 24.16 295 ALA A O 1
ATOM 2193 N N . LEU A 1 296 ? 67.225 67.857 4.622 1.00 24.45 296 LEU A N 1
ATOM 2194 C CA . LEU A 1 296 ? 67.231 68.214 6.044 1.00 24.94 296 LEU A CA 1
ATOM 2195 C C . LEU A 1 296 ? 68.034 69.477 6.347 1.00 25.03 296 LEU A C 1
ATOM 2196 O O . LEU A 1 296 ? 67.682 70.223 7.252 1.00 24.43 296 LEU A O 1
ATOM 2201 N N . PHE A 1 297 ? 69.095 69.724 5.575 1.00 25.77 297 PHE A N 1
ATOM 2202 C CA . PHE A 1 297 ? 69.871 70.971 5.671 1.00 26.78 297 PHE A CA 1
ATOM 2203 C C . PHE A 1 297 ? 69.018 72.234 5.506 1.00 26.62 297 PHE A C 1
ATOM 2204 O O . PHE A 1 297 ? 69.426 73.322 5.929 1.00 26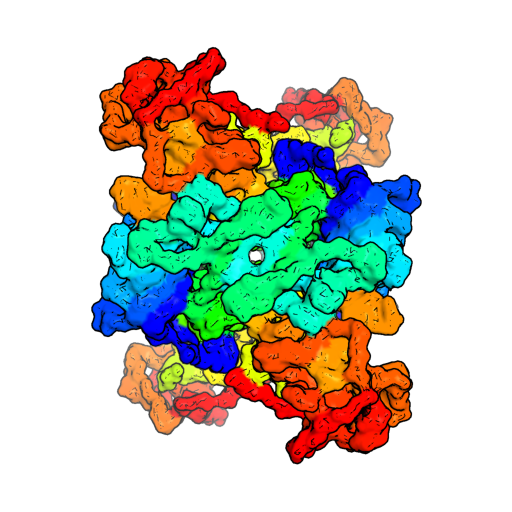.47 297 PHE A O 1
ATOM 2212 N N . GLU A 1 298 ? 67.848 72.092 4.881 1.00 26.50 298 GLU A N 1
ATOM 2213 C CA . GLU A 1 298 ? 66.958 73.232 4.631 1.00 26.61 298 GLU A CA 1
ATOM 2214 C C . GLU A 1 298 ? 65.994 73.491 5.798 1.00 26.84 298 GLU A C 1
ATOM 2215 O O . GLU A 1 298 ? 65.317 74.518 5.846 1.00 26.43 298 GLU A O 1
ATOM 2229 N N . ARG A 1 300 ? 64.764 74.375 9.581 1.00 27.27 300 ARG A N 1
ATOM 2230 C CA . ARG A 1 300 ? 65.162 75.282 10.659 1.00 27.23 300 ARG A CA 1
ATOM 2231 C C . ARG A 1 300 ? 64.422 74.968 11.955 1.00 26.99 300 ARG A C 1
ATOM 2232 O O . ARG A 1 300 ? 63.321 74.415 11.926 1.00 26.43 300 ARG A O 1
ATOM 2240 N N . LYS A 1 301 ? 65.039 75.310 13.088 1.00 26.46 301 LYS A N 1
ATOM 2241 C CA . LYS A 1 301 ? 64.417 75.129 14.398 1.00 26.83 301 LYS A CA 1
ATOM 2242 C C . LYS A 1 301 ? 63.098 75.888 14.458 1.00 26.05 301 LYS A C 1
ATOM 2243 O O . LYS A 1 301 ? 63.043 77.081 14.137 1.00 26.29 301 LYS A O 1
ATOM 2249 N N . GLY A 1 302 ? 62.042 75.182 14.850 1.00 25.40 302 GLY A N 1
ATOM 2250 C CA . GLY A 1 302 ? 60.702 75.765 14.955 1.00 24.72 302 GLY A CA 1
ATOM 2251 C C . GLY A 1 302 ? 59.892 75.794 13.664 1.00 23.79 302 GLY A C 1
ATOM 2252 O O . GLY A 1 302 ? 58.773 76.293 13.656 1.00 24.33 302 GLY A O 1
ATOM 2253 N N . ALA A 1 303 ? 60.442 75.262 12.576 1.00 22.51 303 ALA A N 1
ATOM 2254 C CA . ALA A 1 303 ? 59.763 75.309 11.271 1.00 21.48 303 ALA A CA 1
ATOM 2255 C C . ALA A 1 303 ? 58.524 74.417 11.244 1.00 20.65 303 ALA A C 1
ATOM 2256 O O . ALA A 1 303 ? 58.514 73.341 11.851 1.00 19.97 303 ALA A O 1
ATOM 2258 N N . VAL A 1 304 ? 57.486 74.898 10.553 1.00 20.17 304 VAL A N 1
ATOM 2259 C CA . VAL A 1 304 ? 56.308 74.103 10.215 1.00 19.65 304 VAL A CA 1
ATOM 2260 C C . VAL A 1 304 ? 56.518 73.696 8.765 1.00 19.83 304 VAL A C 1
ATOM 2261 O O . VAL A 1 304 ? 56.690 74.556 7.888 1.00 19.65 304 VAL A O 1
ATOM 2265 N N . GLY A 1 305 ? 56.515 72.392 8.525 1.00 19.73 305 GLY A N 1
ATOM 2266 C CA . GLY A 1 305 ? 56.839 71.854 7.213 1.00 19.54 305 GLY A CA 1
ATOM 2267 C C . GLY A 1 305 ? 55.859 70.816 6.716 1.00 19.64 305 GLY A C 1
ATOM 2268 O O . GLY A 1 305 ? 55.031 70.312 7.472 1.00 19.67 305 GLY A O 1
ATOM 2269 N N . ASN A 1 306 ? 55.971 70.500 5.432 1.00 19.94 306 ASN A N 1
ATOM 2270 C CA . ASN A 1 306 ? 55.186 69.454 4.789 1.00 20.60 306 ASN A CA 1
ATOM 2271 C C . ASN A 1 306 ? 56.119 68.646 3.884 1.00 21.08 306 ASN A C 1
ATOM 2272 O O . ASN A 1 306 ? 56.959 69.216 3.190 1.00 20.65 306 ASN A O 1
ATOM 2277 N N . VAL A 1 307 ? 55.968 67.329 3.906 1.00 21.79 307 VAL A N 1
ATOM 2278 C CA . VAL A 1 307 ? 56.769 66.422 3.077 1.00 22.99 307 VAL A CA 1
ATOM 2279 C C . VAL A 1 307 ? 55.841 65.608 2.185 1.00 23.59 307 VAL A C 1
ATOM 2280 O O . VAL A 1 307 ? 54.992 64.859 2.680 1.00 23.59 307 VAL A O 1
ATOM 2284 N N . GLY A 1 308 ? 55.992 65.775 0.876 1.00 24.09 308 GLY A N 1
ATOM 2285 C CA . GLY A 1 308 ? 55.209 65.010 -0.089 1.00 25.22 308 GLY A CA 1
ATOM 2286 C C . GLY A 1 308 ? 55.785 63.623 -0.318 1.00 25.98 308 GLY A C 1
ATOM 2287 O O . GLY A 1 308 ? 56.945 63.354 0.025 1.00 25.89 308 GLY A O 1
ATOM 2288 N N . VAL A 1 309 ? 54.970 62.749 -0.904 1.00 26.41 309 VAL A N 1
ATOM 2289 C CA . VAL A 1 309 ? 55.398 61.396 -1.283 1.00 27.49 309 VAL A CA 1
ATOM 2290 C C . VAL A 1 309 ? 56.509 61.445 -2.334 1.00 27.74 309 VAL A C 1
ATOM 2291 O O . VAL A 1 309 ? 56.447 62.230 -3.281 1.00 27.58 309 VAL A O 1
ATOM 2295 N N . GLY A 1 310 ? 57.533 60.613 -2.151 1.00 28.26 310 GLY A N 1
ATOM 2296 C CA . GLY A 1 310 ? 58.596 60.497 -3.142 1.00 28.87 310 GLY A CA 1
ATOM 2297 C C . GLY A 1 310 ? 59.960 60.259 -2.538 1.00 29.08 310 GLY A C 1
ATOM 2298 O O . GLY A 1 310 ? 60.068 59.761 -1.420 1.00 28.97 310 GLY A O 1
ATOM 2299 N N . ILE A 1 311 ? 60.992 60.649 -3.286 1.00 29.35 311 ILE A N 1
ATOM 2300 C CA . ILE A 1 311 ? 62.396 60.386 -2.950 1.00 30.21 311 ILE A CA 1
ATOM 2301 C C . ILE A 1 311 ? 62.848 60.867 -1.568 1.00 30.10 311 ILE A C 1
ATOM 2302 O O . ILE A 1 311 ? 63.706 60.235 -0.949 1.00 30.81 311 ILE A O 1
ATOM 2307 N N . ALA A 1 312 ? 62.289 61.977 -1.092 1.00 29.90 312 ALA A N 1
ATOM 2308 C CA . ALA A 1 312 ? 62.694 62.531 0.199 1.00 29.54 312 ALA A CA 1
ATOM 2309 C C . ALA A 1 312 ? 61.707 62.261 1.339 1.00 29.49 312 ALA A C 1
ATOM 2310 O O . ALA A 1 312 ? 61.857 62.813 2.428 1.00 29.21 312 ALA A O 1
ATOM 2312 N N . ASP A 1 313 ? 60.714 61.405 1.109 1.00 29.84 313 ASP A N 1
ATOM 2313 C CA . ASP A 1 313 ? 59.688 61.199 2.134 1.00 30.23 313 ASP A CA 1
ATOM 2314 C C . ASP A 1 313 ? 60.186 60.455 3.384 1.00 29.92 313 ASP A C 1
ATOM 2315 O O . ASP A 1 313 ? 59.430 60.243 4.326 1.00 30.09 313 ASP A O 1
ATOM 2320 N N . GLY A 1 314 ? 61.468 60.090 3.385 1.00 29.65 314 GLY A N 1
ATOM 2321 C CA . GLY A 1 314 ? 62.114 59.485 4.553 1.00 29.33 314 GLY A CA 1
ATOM 2322 C C . GLY A 1 314 ? 62.791 60.499 5.457 1.00 28.85 314 GLY A C 1
ATOM 2323 O O . GLY A 1 314 ? 63.524 60.124 6.376 1.00 28.69 314 GLY A O 1
ATOM 2324 N N . ILE A 1 315 ? 62.531 61.785 5.211 1.00 28.52 315 ILE A N 1
ATOM 2325 C CA . ILE A 1 315 ? 63.199 62.883 5.919 1.00 28.27 315 ILE A CA 1
ATOM 2326 C C . ILE A 1 315 ? 62.924 62.876 7.431 1.00 28.11 315 ILE A C 1
ATOM 2327 O O . ILE A 1 315 ? 63.789 63.260 8.226 1.00 27.09 315 ILE A O 1
ATOM 2332 N N . GLY A 1 316 ? 61.728 62.421 7.808 1.00 27.62 316 GLY A N 1
ATOM 2333 C CA . GLY A 1 316 ? 61.355 62.253 9.218 1.00 28.40 316 GLY A CA 1
ATOM 2334 C C . GLY A 1 316 ? 62.263 61.274 9.947 1.00 28.48 316 GLY A C 1
ATOM 2335 O O . GLY A 1 316 ? 62.677 61.527 11.077 1.00 28.89 316 GLY A O 1
ATOM 2336 N N . LEU A 1 317 ? 62.587 60.168 9.286 1.00 28.87 317 LEU A N 1
ATOM 2337 C CA . LEU A 1 317 ? 63.442 59.127 9.876 1.00 29.26 317 LEU A CA 1
ATOM 2338 C C . LEU A 1 317 ? 64.912 59.540 9.975 1.00 29.16 317 LEU A C 1
ATOM 2339 O O . LEU A 1 317 ? 65.606 59.162 10.927 1.00 29.19 317 LEU A O 1
ATOM 2344 N N . VAL A 1 318 ? 65.378 60.301 8.984 1.00 28.98 318 VAL A N 1
ATOM 2345 C CA . VAL A 1 318 ? 66.722 60.884 8.983 1.00 28.88 318 VAL A CA 1
ATOM 2346 C C . VAL A 1 318 ? 66.882 61.892 10.131 1.00 29.05 318 VAL A C 1
ATOM 2347 O O . VAL A 1 318 ? 67.898 61.891 10.830 1.00 28.85 318 VAL A O 1
ATOM 2351 N N . ALA A 1 319 ? 65.867 62.731 10.336 1.00 29.17 319 ALA A N 1
ATOM 2352 C CA . ALA A 1 319 ? 65.867 63.692 11.443 1.00 29.73 319 ALA A CA 1
ATOM 2353 C C . ALA A 1 319 ? 65.901 62.986 12.802 1.00 30.14 319 ALA A C 1
ATOM 2354 O O . ALA A 1 319 ? 66.536 63.470 13.736 1.00 29.74 319 ALA A O 1
ATOM 2356 N N . ARG A 1 320 ? 65.210 61.853 12.897 1.00 31.34 320 ARG A N 1
ATOM 2357 C CA . ARG A 1 320 ? 65.204 61.024 14.106 1.00 33.14 320 ARG A CA 1
ATOM 2358 C C . ARG A 1 320 ? 66.607 60.451 14.373 1.00 33.70 320 ARG A C 1
ATOM 2359 O O . ARG A 1 320 ? 67.087 60.461 15.512 1.00 33.91 320 ARG A O 1
ATOM 2367 N N . GLU A 1 321 ? 67.257 59.972 13.313 1.00 34.19 321 GLU A N 1
ATOM 2368 C CA . GLU A 1 321 ? 68.641 59.504 13.381 1.00 35.12 321 GLU A CA 1
ATOM 2369 C C . GLU A 1 321 ? 69.596 60.615 13.848 1.00 34.65 321 GLU A C 1
ATOM 2370 O O . GLU A 1 321 ? 70.512 60.357 14.624 1.00 34.30 321 GLU A O 1
ATOM 2376 N N . GLU A 1 322 ? 69.365 61.846 13.389 1.00 34.29 322 GLU A N 1
ATOM 2377 C CA . GLU A 1 322 ? 70.227 62.979 13.746 1.00 34.12 322 GLU A CA 1
ATOM 2378 C C . GLU A 1 322 ? 69.867 63.633 15.083 1.00 33.87 322 GLU A C 1
ATOM 2379 O O . GLU A 1 322 ? 70.576 64.522 15.551 1.00 33.93 322 GLU A O 1
ATOM 2385 N N . GLY A 1 323 ? 68.771 63.188 15.691 1.00 33.41 323 GLY A N 1
ATOM 2386 C CA . GLY A 1 323 ? 68.340 63.701 16.991 1.00 32.89 323 GLY A CA 1
ATOM 2387 C C . GLY A 1 323 ? 67.729 65.094 16.974 1.00 32.59 323 GLY A C 1
ATOM 2388 O O . GLY A 1 323 ? 67.837 65.827 17.954 1.00 32.48 323 GLY A O 1
ATOM 2389 N N . CYS A 1 324 ? 67.078 65.467 15.874 1.00 32.15 324 CYS A N 1
ATOM 2390 C CA . CYS A 1 324 ? 66.470 66.802 15.787 1.00 31.99 324 CYS A CA 1
ATOM 2391 C C . CYS A 1 324 ? 64.989 66.767 15.406 1.00 31.68 324 CYS A C 1
ATOM 2392 O O . CYS A 1 324 ? 64.414 67.802 15.054 1.00 31.71 324 CYS A O 1
ATOM 2395 N N . ALA A 1 325 ? 64.374 65.586 15.506 1.00 31.50 325 ALA A N 1
ATOM 2396 C CA . ALA A 1 325 ? 62.977 65.378 15.087 1.00 31.30 325 ALA A CA 1
ATOM 2397 C C . ALA A 1 325 ? 61.973 66.243 15.839 1.00 31.29 325 ALA A C 1
ATOM 2398 O O . ALA A 1 325 ? 60.971 66.668 15.263 1.00 31.48 325 ALA A O 1
ATOM 2400 N N . ASP A 1 326 ? 62.238 66.506 17.119 1.00 30.84 326 ASP A N 1
ATOM 2401 C CA . ASP A 1 326 ? 61.325 67.304 17.942 1.00 30.63 326 ASP A CA 1
ATOM 2402 C C . ASP A 1 326 ? 61.555 68.815 17.823 1.00 29.80 326 ASP A C 1
ATOM 2403 O O . ASP A 1 326 ? 60.869 69.604 18.478 1.00 29.24 326 ASP A O 1
ATOM 2408 N N . ASP A 1 327 ? 62.505 69.215 16.979 1.00 28.71 327 ASP A N 1
ATOM 2409 C CA . ASP A 1 327 ? 62.845 70.633 16.812 1.00 28.51 327 ASP A CA 1
ATOM 2410 C C . ASP A 1 327 ? 62.018 71.334 15.731 1.00 27.25 327 ASP A C 1
ATOM 2411 O O . ASP A 1 327 ? 62.122 72.549 15.550 1.00 27.59 327 ASP A O 1
ATOM 2416 N N . PHE A 1 328 ? 61.202 70.563 15.016 1.00 25.57 328 PHE A N 1
ATOM 2417 C CA . PHE A 1 328 ? 60.293 71.104 14.001 1.00 24.45 328 PHE A CA 1
ATOM 2418 C C . PHE A 1 328 ? 59.011 70.274 13.972 1.00 23.40 328 PHE A C 1
ATOM 2419 O O . PHE A 1 328 ? 58.920 69.237 14.634 1.00 22.68 328 PHE A O 1
ATOM 2427 N N . ILE A 1 329 ? 58.027 70.720 13.199 1.00 22.27 329 ILE A N 1
ATOM 2428 C CA . ILE A 1 329 ? 56.760 69.991 13.114 1.00 21.43 329 ILE A CA 1
ATOM 2429 C C . ILE A 1 329 ? 56.350 69.791 11.658 1.00 21.36 329 ILE A C 1
ATOM 2430 O O . ILE A 1 329 ? 56.312 70.750 10.891 1.00 21.71 329 ILE A O 1
ATOM 2435 N N . LEU A 1 330 ? 56.052 68.549 11.291 1.00 21.11 330 LEU A N 1
ATOM 2436 C CA . LEU A 1 330 ? 55.562 68.239 9.949 1.00 21.05 330 LEU A CA 1
ATOM 2437 C C . LEU A 1 330 ? 54.057 68.046 9.945 1.00 21.27 330 LEU A C 1
ATOM 2438 O O . LEU A 1 330 ? 53.505 67.336 10.793 1.00 21.26 330 LEU A O 1
ATOM 2443 N N . THR A 1 331 ? 53.402 68.709 8.997 1.00 21.31 331 THR A N 1
ATOM 2444 C CA . THR A 1 331 ? 51.958 68.635 8.847 1.00 21.42 331 THR A CA 1
ATOM 2445 C C . THR A 1 331 ? 51.622 67.932 7.537 1.00 21.46 331 THR A C 1
ATOM 2446 O O . THR A 1 331 ? 52.432 67.906 6.607 1.00 21.65 331 THR A O 1
ATOM 2450 N N . VAL A 1 332 ? 50.434 67.345 7.473 1.00 21.10 332 VAL A N 1
ATOM 2451 C CA . VAL A 1 332 ? 50.003 66.621 6.284 1.00 21.83 332 VAL A CA 1
ATOM 2452 C C . VAL A 1 332 ? 48.719 67.280 5.800 1.00 21.72 332 VAL A C 1
ATOM 2453 O O . VAL A 1 332 ? 47.841 67.618 6.606 1.00 20.78 332 VAL A O 1
ATOM 2457 N N . GLU A 1 333 ? 48.622 67.472 4.487 1.00 22.34 333 GLU A N 1
ATOM 2458 C CA . GLU A 1 333 ? 47.559 68.308 3.910 1.00 23.42 333 GLU A CA 1
ATOM 2459 C C . GLU A 1 333 ? 46.144 67.782 4.194 1.00 23.14 333 GLU A C 1
ATOM 2460 O O . GLU A 1 333 ? 45.182 68.558 4.235 1.00 23.97 333 GLU A O 1
ATOM 2466 N N . THR A 1 334 ? 46.034 66.475 4.426 1.00 22.83 334 THR A N 1
ATOM 2467 C CA . THR A 1 334 ? 44.757 65.828 4.738 1.00 22.85 334 THR A CA 1
ATOM 2468 C C . THR A 1 334 ? 44.301 66.001 6.191 1.00 22.42 334 THR A C 1
ATOM 2469 O O . THR A 1 334 ? 43.203 65.569 6.544 1.00 23.11 334 THR A O 1
ATOM 2473 N N . GLY A 1 335 ? 45.136 66.606 7.034 1.00 22.13 335 GLY A N 1
ATOM 2474 C CA . GLY A 1 335 ? 44.735 66.910 8.413 1.00 21.34 335 GLY A CA 1
ATOM 2475 C C . GLY A 1 335 ? 45.671 66.609 9.582 1.00 20.68 335 GLY A C 1
ATOM 2476 O O . GLY A 1 335 ? 45.763 67.423 10.499 1.00 21.10 335 GLY A O 1
ATOM 2477 N N . PRO A 1 336 ? 46.335 65.450 9.598 1.00 20.08 336 PRO A N 1
ATOM 2478 C CA . PRO A 1 336 ? 47.232 65.101 10.709 1.00 19.54 336 PRO A CA 1
ATOM 2479 C C . PRO A 1 336 ? 48.411 66.053 10.909 1.00 19.50 336 PRO A C 1
ATOM 2480 O O . PRO A 1 336 ? 49.045 66.502 9.943 1.00 19.57 336 PRO A O 1
ATOM 2484 N N . ILE A 1 337 ? 48.699 66.347 12.172 1.00 18.38 337 ILE A N 1
ATOM 2485 C CA . ILE A 1 337 ? 49.811 67.214 12.528 1.00 18.16 337 ILE A CA 1
ATOM 2486 C C . ILE A 1 337 ? 50.788 66.413 13.386 1.00 18.26 337 ILE A C 1
ATOM 2487 O O . ILE A 1 337 ? 50.419 65.896 14.440 1.00 17.51 337 ILE A O 1
ATOM 2492 N N . GLY A 1 338 ? 52.022 66.284 12.902 1.00 18.37 338 GLY A N 1
ATOM 2493 C CA . GLY A 1 338 ? 53.062 65.547 13.626 1.00 19.33 338 GLY A CA 1
ATOM 2494 C C . GLY A 1 338 ? 52.871 64.044 13.599 1.00 20.23 338 GLY A C 1
ATOM 2495 O O . GLY A 1 338 ? 52.065 63.522 12.834 1.00 19.99 338 GLY A O 1
ATOM 2496 N N . GLY A 1 339 ? 53.614 63.342 14.446 1.00 21.09 339 GLY A N 1
ATOM 2497 C CA . GLY A 1 339 ? 53.530 61.891 14.496 1.00 22.33 339 GLY A CA 1
ATOM 2498 C C . GLY A 1 339 ? 54.773 61.215 13.946 1.00 23.95 339 GLY A C 1
ATOM 2499 O O . GLY A 1 339 ? 55.646 61.864 13.362 1.00 22.73 339 GLY A O 1
ATOM 2500 N N . ILE A 1 340 ? 54.851 59.904 14.141 1.00 25.43 340 ILE A N 1
ATOM 2501 C CA . ILE A 1 340 ? 56.001 59.128 13.710 1.00 27.68 340 ILE A CA 1
ATOM 2502 C C . ILE A 1 340 ? 55.534 57.926 12.910 1.00 28.81 340 ILE A C 1
ATOM 2503 O O . ILE A 1 340 ? 54.399 57.469 13.064 1.00 28.40 340 ILE A O 1
ATOM 2508 N N . THR A 1 341 ? 56.416 57.429 12.049 1.00 30.94 341 THR A N 1
ATOM 2509 C CA . THR A 1 341 ? 56.222 56.147 11.391 1.00 32.91 341 THR A CA 1
ATOM 2510 C C . THR A 1 341 ? 56.858 55.083 12.279 1.00 33.87 341 THR A C 1
ATOM 2511 O O . THR A 1 341 ? 58.069 55.119 12.549 1.00 34.23 341 THR A O 1
ATOM 2515 N N . SER A 1 342 ? 56.030 54.153 12.742 1.00 34.78 342 SER A N 1
ATOM 2516 C CA . SER A 1 342 ? 56.482 53.057 13.581 1.00 35.86 342 SER A CA 1
ATOM 2517 C C . SER A 1 342 ? 57.329 52.056 12.786 1.00 36.18 342 SER A C 1
ATOM 2518 O O . SER A 1 342 ? 56.916 51.586 11.721 1.00 36.81 342 SER A O 1
ATOM 2521 N N . GLY A 1 348 ? 50.769 51.488 8.157 1.00 32.98 348 GLY A N 1
ATOM 2522 C CA . GLY A 1 348 ? 50.203 52.129 6.962 1.00 32.31 348 GLY A CA 1
ATOM 2523 C C . GLY A 1 348 ? 49.783 53.579 7.181 1.00 32.13 348 GLY A C 1
ATOM 2524 O O . GLY A 1 348 ? 49.329 54.246 6.248 1.00 32.31 348 GLY A O 1
ATOM 2525 N N . ALA A 1 349 ? 49.934 54.059 8.418 1.00 30.96 349 ALA A N 1
ATOM 2526 C CA . ALA A 1 349 ? 49.635 55.448 8.805 1.00 29.88 349 ALA A CA 1
ATOM 2527 C C . ALA A 1 349 ? 50.525 55.835 9.992 1.00 28.93 349 ALA A C 1
ATOM 2528 O O . ALA A 1 349 ? 51.105 54.963 10.646 1.00 29.20 349 ALA A O 1
ATOM 2530 N N . ASN A 1 350 ? 50.622 57.129 10.279 1.00 27.65 350 ASN A N 1
ATOM 2531 C CA . ASN A 1 350 ? 51.434 57.601 11.407 1.00 26.40 350 ASN A CA 1
ATOM 2532 C C . ASN A 1 350 ? 50.746 57.425 12.767 1.00 24.75 350 ASN A C 1
ATOM 2533 O O . ASN A 1 350 ? 49.520 57.344 12.849 1.00 24.28 350 ASN A O 1
ATOM 2538 N N . VAL A 1 351 ? 51.556 57.359 13.823 1.00 23.17 351 VAL A N 1
ATOM 2539 C CA . VAL A 1 351 ? 51.065 57.249 15.196 1.00 21.44 351 VAL A CA 1
ATOM 2540 C C . VAL A 1 351 ? 51.656 58.373 16.038 1.00 20.69 351 VAL A C 1
ATOM 2541 O O . VAL A 1 351 ? 52.530 59.100 15.567 1.00 19.93 351 VAL A O 1
ATOM 2545 N N . ASN A 1 352 ? 51.176 58.521 17.277 1.00 19.31 352 ASN A N 1
ATOM 2546 C CA . ASN A 1 352 ? 51.612 59.611 18.156 1.00 19.32 352 ASN A CA 1
ATOM 2547 C C . ASN A 1 352 ? 51.471 60.999 17.511 1.00 19.14 352 ASN A C 1
ATOM 2548 O O . ASN A 1 352 ? 52.351 61.856 17.660 1.00 18.87 352 ASN A O 1
ATOM 2553 N N . THR A 1 353 ? 50.379 61.217 16.784 1.00 19.11 353 THR A N 1
ATOM 2554 C CA . THR A 1 353 ? 50.139 62.532 16.170 1.00 19.34 353 THR A CA 1
ATOM 2555 C C . THR A 1 353 ? 49.870 63.545 17.277 1.00 19.29 353 THR A C 1
ATOM 2556 O O . THR A 1 353 ? 49.536 63.155 18.393 1.00 19.00 353 THR A O 1
ATOM 2560 N N . ARG A 1 354 ? 50.020 64.830 16.965 1.00 19.19 354 ARG A N 1
ATOM 2561 C CA . ARG A 1 354 ? 49.792 65.905 17.934 1.00 19.68 354 ARG A CA 1
ATOM 2562 C C . ARG A 1 354 ? 48.397 66.510 17.837 1.00 19.75 354 ARG A C 1
ATOM 2563 O O . ARG A 1 354 ? 47.854 67.029 18.831 1.00 19.85 354 ARG A O 1
ATOM 2571 N N . ALA A 1 355 ? 47.826 66.450 16.637 1.00 19.01 355 ALA A N 1
ATOM 2572 C CA . ALA A 1 355 ? 46.498 66.981 16.362 1.00 19.94 355 ALA A CA 1
ATOM 2573 C C . ALA A 1 355 ? 46.034 66.472 15.010 1.00 20.38 355 ALA A C 1
ATOM 2574 O O . ALA A 1 355 ? 46.848 66.066 14.170 1.00 20.21 355 ALA A O 1
ATOM 2576 N N . ILE A 1 356 ? 44.722 66.476 14.809 1.00 21.25 356 ILE A N 1
ATOM 2577 C CA . ILE A 1 356 ? 44.137 66.169 13.513 1.00 22.39 356 ILE A CA 1
ATOM 2578 C C . ILE A 1 356 ? 43.118 67.261 13.178 1.00 22.70 356 ILE A C 1
ATOM 2579 O O . ILE A 1 356 ? 42.097 67.392 13.853 1.00 22.23 356 ILE A O 1
ATOM 2584 N N . LEU A 1 357 ? 43.422 68.071 12.167 1.00 23.26 357 LEU A N 1
ATOM 2585 C CA . LEU A 1 357 ? 42.469 69.079 11.691 1.00 23.94 357 LEU A CA 1
ATOM 2586 C C . LEU A 1 357 ? 41.646 68.521 10.533 1.00 23.96 357 LEU A C 1
ATOM 2587 O O . LEU A 1 357 ? 42.027 67.529 9.905 1.00 23.34 357 LEU A O 1
ATOM 2592 N N . ASP A 1 358 ? 40.512 69.152 10.249 1.00 24.13 358 ASP A N 1
ATOM 2593 C CA . ASP A 1 358 ? 39.784 68.812 9.035 1.00 24.36 358 ASP A CA 1
ATOM 2594 C C . ASP A 1 358 ? 40.604 69.305 7.848 1.00 23.51 358 ASP A C 1
ATOM 2595 O O . ASP A 1 358 ? 41.386 70.257 7.963 1.00 22.33 358 ASP A O 1
ATOM 2608 N N . THR A 1 360 ? 39.905 70.853 4.969 1.00 22.01 360 THR A N 1
ATOM 2609 C CA . THR A 1 360 ? 39.679 72.185 4.422 1.00 22.52 360 THR A CA 1
ATOM 2610 C C . THR A 1 360 ? 40.421 73.239 5.263 1.00 22.30 360 THR A C 1
ATOM 2611 O O . THR A 1 360 ? 41.090 74.101 4.704 1.00 22.42 360 THR A O 1
ATOM 2615 N N . SER A 1 361 ? 40.332 73.141 6.596 1.00 22.28 361 SER A N 1
ATOM 2616 C CA . SER A 1 361 ? 41.068 74.048 7.500 1.00 22.22 361 SER A CA 1
ATOM 2617 C C . SER A 1 361 ? 42.589 73.965 7.343 1.00 21.98 361 SER A C 1
ATOM 2618 O O . SER A 1 361 ? 43.285 74.974 7.457 1.00 21.27 361 SER A O 1
ATOM 2621 N N . GLN A 1 362 ? 43.100 72.760 7.104 1.00 21.63 362 GLN A N 1
ATOM 2622 C CA . GLN A 1 362 ? 44.519 72.582 6.836 1.00 21.66 362 GLN A CA 1
ATOM 2623 C C . GLN A 1 362 ? 44.916 73.358 5.577 1.00 21.15 362 GLN A C 1
ATOM 2624 O O . GLN A 1 362 ? 45.923 74.064 5.574 1.00 20.35 362 GLN A O 1
ATOM 2630 N N . PHE A 1 363 ? 44.104 73.259 4.523 1.00 20.89 363 PHE A N 1
ATOM 2631 C CA . PHE A 1 363 ? 44.421 73.976 3.285 1.00 21.22 363 PHE A CA 1
ATOM 2632 C C . PHE A 1 363 ? 44.295 75.498 3.404 1.00 20.91 363 PHE A C 1
ATOM 2633 O O . PHE A 1 363 ? 45.065 76.229 2.775 1.00 21.30 363 PHE A O 1
ATOM 2641 N N . ASP A 1 364 ? 43.343 75.978 4.204 1.00 20.80 364 ASP A N 1
ATOM 2642 C CA . ASP A 1 364 ? 43.271 77.418 4.500 1.00 20.67 364 ASP A CA 1
ATOM 2643 C C . ASP A 1 364 ? 44.633 77.900 5.018 1.00 19.67 364 ASP A C 1
ATOM 2644 O O . ASP A 1 364 ? 45.166 78.909 4.550 1.00 19.82 364 ASP A O 1
ATOM 2649 N N . PHE A 1 365 ? 45.205 77.149 5.963 1.00 18.39 365 PHE A N 1
ATOM 2650 C CA . PHE A 1 365 ? 46.515 77.450 6.559 1.00 17.71 365 PHE A CA 1
ATOM 2651 C C . PHE A 1 365 ? 47.615 77.528 5.494 1.00 16.81 365 PHE A C 1
ATOM 2652 O O . PHE A 1 365 ? 48.386 78.490 5.449 1.00 15.97 365 PHE A O 1
ATOM 2660 N N . TYR A 1 366 ? 47.664 76.514 4.636 1.00 16.87 366 TYR A N 1
ATOM 2661 C CA . TYR A 1 366 ? 48.665 76.409 3.577 1.00 16.95 366 TYR A CA 1
ATOM 2662 C C . TYR A 1 366 ? 48.559 77.572 2.590 1.00 16.72 366 TYR A C 1
ATOM 2663 O O . TYR A 1 366 ? 49.563 78.158 2.202 1.00 16.77 366 TYR A O 1
ATOM 2672 N N . HIS A 1 367 ? 47.337 77.896 2.184 1.00 17.01 367 HIS A N 1
ATOM 2673 C CA . HIS A 1 367 ? 47.104 78.951 1.188 1.00 17.41 367 HIS A CA 1
ATOM 2674 C C . HIS A 1 367 ? 47.604 80.328 1.619 1.00 17.98 367 HIS A C 1
ATOM 2675 O O . HIS A 1 367 ? 48.088 81.110 0.796 1.00 18.28 367 HIS A O 1
ATOM 2682 N N . GLY A 1 368 ? 47.501 80.619 2.910 1.00 18.00 368 GLY A N 1
ATOM 2683 C CA . GLY A 1 368 ? 47.984 81.893 3.433 1.00 18.54 368 GLY A CA 1
ATOM 2684 C C . GLY A 1 368 ? 49.455 81.918 3.800 1.00 18.81 368 GLY A C 1
ATOM 2685 O O . GLY A 1 368 ? 49.895 82.831 4.485 1.00 18.71 368 GLY A O 1
ATOM 2686 N N . GLY A 1 369 ? 50.219 80.923 3.349 1.00 19.20 369 GLY A N 1
ATOM 2687 C CA . GLY A 1 369 ? 51.662 80.894 3.590 1.00 19.40 369 GLY A CA 1
ATOM 2688 C C . GLY A 1 369 ? 52.115 80.361 4.942 1.00 19.94 369 GLY A C 1
ATOM 2689 O O . GLY A 1 369 ? 53.203 80.711 5.416 1.00 20.53 369 GLY A O 1
ATOM 2690 N N . GLY A 1 370 ? 51.297 79.501 5.549 1.00 19.78 370 GLY A N 1
ATOM 2691 C CA . GLY A 1 370 ? 51.587 78.938 6.859 1.00 20.00 370 GLY A CA 1
ATOM 2692 C C . GLY A 1 370 ? 52.818 78.048 6.915 1.00 20.23 370 GLY A C 1
ATOM 2693 O O . GLY A 1 370 ? 53.474 77.962 7.951 1.00 20.35 370 GLY A O 1
ATOM 2694 N N . LEU A 1 371 ? 53.148 77.389 5.805 1.00 19.71 371 LEU A N 1
ATOM 2695 C CA . LEU A 1 371 ? 54.312 76.499 5.794 1.00 19.94 371 LEU A CA 1
ATOM 2696 C C . LEU A 1 371 ? 55.604 77.284 5.654 1.00 20.19 371 LEU A C 1
ATOM 2697 O O . LEU A 1 371 ? 55.748 78.095 4.737 1.00 20.12 371 LEU A O 1
ATOM 2702 N N . ASP A 1 372 ? 56.543 77.027 6.557 1.00 20.41 372 ASP A N 1
ATOM 2703 C CA . ASP A 1 372 ? 57.877 77.617 6.465 1.00 20.85 372 ASP A CA 1
ATOM 2704 C C . ASP A 1 372 ? 58.703 76.948 5.372 1.00 20.78 372 ASP A C 1
ATOM 2705 O O . ASP A 1 372 ? 59.577 77.579 4.765 1.00 20.73 372 ASP A O 1
ATOM 2710 N N . VAL A 1 373 ? 58.417 75.671 5.133 1.00 20.10 373 VAL A N 1
ATOM 2711 C CA . VAL A 1 373 ? 59.186 74.854 4.202 1.00 20.36 373 VAL A CA 1
ATOM 2712 C C . VAL A 1 373 ? 58.360 73.669 3.707 1.00 20.07 373 VAL A C 1
ATOM 2713 O O . VAL A 1 373 ? 57.586 73.084 4.462 1.00 19.55 373 VAL A O 1
ATOM 2717 N N . CYS A 1 374 ? 58.505 73.340 2.425 1.00 19.95 374 CYS A N 1
ATOM 2718 C CA . CYS A 1 374 ? 57.907 72.128 1.892 1.00 20.73 374 CYS A CA 1
ATOM 2719 C C . CYS A 1 374 ? 58.888 71.366 1.019 1.00 20.64 374 CYS A C 1
ATOM 2720 O O . CYS A 1 374 ? 59.798 71.963 0.416 1.00 20.90 374 CYS A O 1
ATOM 2723 N N . TYR A 1 375 ? 58.695 70.051 0.966 1.00 20.31 375 TYR A N 1
ATOM 2724 C CA . TYR A 1 375 ? 59.569 69.143 0.231 1.00 20.97 375 TYR A CA 1
ATOM 2725 C C . TYR A 1 375 ? 58.716 68.334 -0.738 1.00 20.98 375 TYR A C 1
ATOM 2726 O O . TYR A 1 375 ? 57.900 67.506 -0.323 1.00 21.23 375 TYR A O 1
ATOM 2735 N N . LEU A 1 376 ? 58.892 68.587 -2.029 1.00 20.74 376 LEU A N 1
ATOM 2736 C CA . LEU A 1 376 ? 58.034 67.983 -3.047 1.00 21.54 376 LEU A CA 1
ATOM 2737 C C . LEU A 1 376 ? 58.890 67.296 -4.094 1.00 21.76 376 LEU A C 1
ATOM 2738 O O . LEU A 1 376 ? 59.973 67.771 -4.404 1.00 21.76 376 LEU A O 1
ATOM 2743 N N . SER A 1 377 ? 58.402 66.179 -4.622 1.00 22.61 377 SER A N 1
ATOM 2744 C CA . SER A 1 377 ? 59.054 65.507 -5.747 1.00 23.79 377 SER A CA 1
ATOM 2745 C C . SER A 1 377 ? 58.690 66.220 -7.048 1.00 24.30 377 SER A C 1
ATOM 2746 O O . SER A 1 377 ? 57.672 66.913 -7.124 1.00 24.73 377 SER A O 1
ATOM 2749 N N . PHE A 1 378 ? 59.541 66.069 -8.056 1.00 24.78 378 PHE A N 1
ATOM 2750 C CA . PHE A 1 378 ? 59.258 66.590 -9.390 1.00 25.34 378 PHE A CA 1
ATOM 2751 C C . PHE A 1 378 ? 59.379 65.460 -10.398 1.00 25.66 378 PHE A C 1
ATOM 2752 O O . PHE A 1 378 ? 60.136 64.508 -10.176 1.00 25.70 378 PHE A O 1
ATOM 2760 N N . ALA A 1 379 ? 58.630 65.562 -11.491 1.00 25.79 379 ALA A N 1
ATOM 2761 C CA . ALA A 1 379 ? 58.771 64.640 -12.617 1.00 26.22 379 ALA A CA 1
ATOM 2762 C C . ALA A 1 379 ? 59.684 65.250 -13.678 1.00 26.70 379 ALA A C 1
ATOM 2763 O O . ALA A 1 379 ? 60.552 64.566 -14.216 1.00 27.28 379 ALA A O 1
ATOM 2765 N N . GLU A 1 380 ? 59.484 66.535 -13.979 1.00 26.43 380 GLU A N 1
ATOM 2766 C CA . GLU A 1 380 ? 60.376 67.276 -14.882 1.00 26.77 380 GLU A CA 1
ATOM 2767 C C . GLU A 1 380 ? 60.570 68.697 -14.385 1.00 25.32 380 GLU A C 1
ATOM 2768 O O . GLU A 1 380 ? 59.710 69.241 -13.695 1.00 24.94 380 GLU A O 1
ATOM 2774 N N . VAL A 1 381 ? 61.699 69.297 -14.750 1.00 24.66 381 VAL A N 1
ATOM 2775 C CA . VAL A 1 381 ? 61.997 70.703 -14.439 1.00 24.31 381 VAL A CA 1
ATOM 2776 C C . VAL A 1 381 ? 62.443 71.378 -15.745 1.00 24.38 381 VAL A C 1
ATOM 2777 O O . VAL A 1 381 ? 63.193 70.773 -16.515 1.00 23.77 381 VAL A O 1
ATOM 2781 N N . ASP A 1 382 ? 61.987 72.602 -16.017 1.00 24.27 382 ASP A N 1
ATOM 2782 C CA . ASP A 1 382 ? 62.496 73.319 -17.203 1.00 24.51 382 ASP A CA 1
ATOM 2783 C C . ASP A 1 382 ? 63.456 74.471 -16.892 1.00 24.63 382 ASP A C 1
ATOM 2784 O O . ASP A 1 382 ? 63.776 74.733 -15.725 1.00 24.86 382 ASP A O 1
ATOM 2789 N N . GLN A 1 383 ? 63.909 75.162 -17.943 1.00 24.45 383 GLN A N 1
ATOM 2790 C CA . GLN A 1 383 ? 64.932 76.202 -17.824 1.00 24.59 383 GLN A CA 1
ATOM 2791 C C . GLN A 1 383 ? 64.490 77.436 -17.036 1.00 24.53 383 GLN A C 1
ATOM 2792 O O . GLN A 1 383 ? 65.326 78.208 -16.552 1.00 25.08 383 GLN A O 1
ATOM 2798 N N . HIS A 1 384 ? 63.175 77.623 -16.932 1.00 24.57 384 HIS A N 1
ATOM 2799 C CA . HIS A 1 384 ? 62.587 78.752 -16.205 1.00 24.79 384 HIS A CA 1
ATOM 2800 C C . HIS A 1 384 ? 62.376 78.421 -14.737 1.00 24.20 384 HIS A C 1
ATOM 2801 O O . HIS A 1 384 ? 61.961 79.278 -13.954 1.00 24.15 384 HIS A O 1
ATOM 2808 N N . GLY A 1 385 ? 62.671 77.177 -14.364 1.00 23.73 385 GLY A N 1
ATOM 2809 C CA . GLY A 1 385 ? 62.406 76.700 -13.010 1.00 23.01 385 GLY A CA 1
ATOM 2810 C C . GLY A 1 385 ? 61.009 76.138 -12.838 1.00 23.07 385 GLY A C 1
ATOM 2811 O O . GLY A 1 385 ? 60.627 75.749 -11.720 1.00 22.87 385 GLY A O 1
ATOM 2812 N N . ASN A 1 386 ? 60.241 76.100 -13.931 1.00 22.24 386 ASN A N 1
ATOM 2813 C CA . ASN A 1 386 ? 58.923 75.491 -13.903 1.00 22.63 386 ASN A CA 1
ATOM 2814 C C . ASN A 1 386 ? 59.058 74.009 -13.588 1.00 22.42 386 ASN A C 1
ATOM 2815 O O . ASN A 1 386 ? 60.007 73.345 -14.027 1.00 22.34 386 ASN A O 1
ATOM 2820 N N . VAL A 1 387 ? 58.109 73.498 -12.815 1.00 22.31 387 VAL A N 1
ATOM 2821 C CA . VAL A 1 387 ? 58.088 72.092 -12.465 1.00 21.97 387 VAL A CA 1
ATOM 2822 C C . VAL A 1 387 ? 56.824 71.440 -13.010 1.00 22.42 387 VAL A C 1
ATOM 2823 O O . VAL A 1 387 ? 55.735 72.029 -12.968 1.00 22.29 387 VAL A O 1
ATOM 2827 N N . GLY A 1 388 ? 56.985 70.234 -13.551 1.00 22.44 388 GLY A N 1
ATOM 2828 C CA . GLY A 1 388 ? 55.869 69.449 -14.053 1.00 23.16 388 GLY A CA 1
ATOM 2829 C C . GLY A 1 388 ? 55.703 68.195 -13.220 1.00 24.05 388 GLY A C 1
ATOM 2830 O O . GLY A 1 388 ? 56.678 67.476 -12.966 1.00 24.54 388 GLY A O 1
ATOM 2831 N N . VAL A 1 389 ? 54.463 67.939 -12.807 1.00 24.11 389 VAL A N 1
ATOM 2832 C CA . VAL A 1 389 ? 54.110 66.804 -11.960 1.00 24.51 389 VAL A CA 1
ATOM 2833 C C . VAL A 1 389 ? 52.769 66.160 -12.358 1.00 24.86 389 VAL A C 1
ATOM 2834 O O . VAL A 1 389 ? 52.583 64.949 -12.187 1.00 25.08 389 VAL A O 1
ATOM 2838 N N . HIS A 1 390 ? 51.844 66.957 -12.897 1.00 24.86 390 HIS A N 1
ATOM 2839 C CA . HIS A 1 390 ? 50.460 66.500 -13.105 1.00 25.15 390 HIS A CA 1
ATOM 2840 C C . HIS A 1 390 ? 50.261 65.624 -14.354 1.00 25.95 390 HIS A C 1
ATOM 2841 O O . HIS A 1 390 ? 49.253 64.913 -14.476 1.00 25.02 390 HIS A O 1
ATOM 2848 N N . LYS A 1 391 ? 51.224 65.691 -15.272 1.00 27.08 391 LYS A N 1
ATOM 2849 C CA . LYS A 1 391 ? 51.266 64.808 -16.433 1.00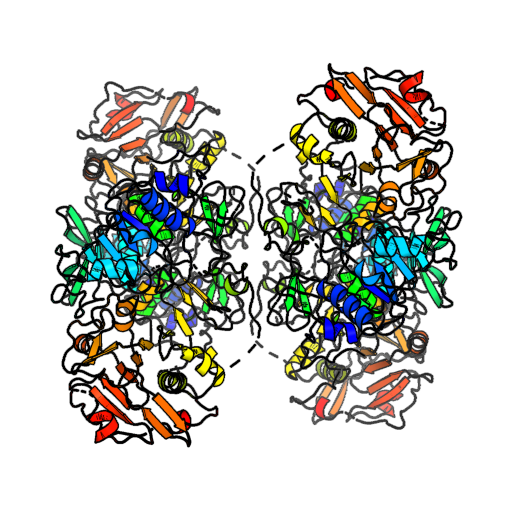 28.73 391 LYS A CA 1
ATOM 2850 C C . LYS A 1 391 ? 52.706 64.410 -16.685 1.00 29.43 391 LYS A C 1
ATOM 2851 O O . LYS A 1 391 ? 53.602 65.257 -16.672 1.00 29.85 391 LYS A O 1
ATOM 2857 N N . PHE A 1 392 ? 52.921 63.118 -16.908 1.00 30.19 392 PHE A N 1
ATOM 2858 C CA . PHE A 1 392 ? 54.245 62.606 -17.223 1.00 31.10 392 PHE A CA 1
ATOM 2859 C C . PHE A 1 392 ? 54.120 61.390 -18.128 1.00 31.18 392 PHE A C 1
ATOM 2860 O O . PHE A 1 392 ? 53.355 60.477 -17.835 1.00 30.78 392 PHE A O 1
ATOM 2868 N N . ASN A 1 393 ? 54.873 61.397 -19.229 1.00 31.45 393 ASN A N 1
ATOM 2869 C CA . ASN A 1 393 ? 54.824 60.318 -20.226 1.00 31.54 393 ASN A CA 1
ATOM 2870 C C . ASN A 1 393 ? 53.408 60.046 -20.728 1.00 31.06 393 ASN A C 1
ATOM 2871 O O . ASN A 1 393 ? 53.016 58.890 -20.936 1.00 30.63 393 ASN A O 1
ATOM 2876 N N . GLY A 1 394 ? 52.640 61.120 -20.897 1.00 30.51 394 GLY A N 1
ATOM 2877 C CA . GLY A 1 394 ? 51.264 61.019 -21.378 1.00 30.50 394 GLY A CA 1
ATOM 2878 C C . GLY A 1 394 ? 50.233 60.552 -20.358 1.00 30.27 394 GLY A C 1
ATOM 2879 O O . GLY A 1 394 ? 49.040 60.494 -20.672 1.00 30.48 394 GLY A O 1
ATOM 2880 N N . LYS A 1 395 ? 50.683 60.225 -19.146 1.00 30.01 395 LYS A N 1
ATOM 2881 C CA . LYS A 1 395 ? 49.790 59.747 -18.080 1.00 29.90 395 LYS A CA 1
ATOM 2882 C C . LYS A 1 395 ? 49.301 60.917 -17.238 1.00 29.62 395 LYS A C 1
ATOM 2883 O O . LYS A 1 395 ? 50.059 61.851 -16.968 1.00 29.38 395 LYS A O 1
ATOM 2889 N N . ILE A 1 396 ? 48.035 60.877 -16.835 1.00 29.11 396 ILE A N 1
ATOM 2890 C CA . ILE A 1 396 ? 47.492 61.922 -15.972 1.00 29.10 396 ILE A CA 1
ATOM 2891 C C . ILE A 1 396 ? 47.699 61.512 -14.517 1.00 29.57 396 ILE A C 1
ATOM 2892 O O . ILE A 1 396 ? 47.171 60.491 -14.076 1.00 29.24 396 ILE A O 1
ATOM 2905 N N . GLY A 1 398 ? 47.585 64.196 -12.026 1.00 29.35 398 GLY A N 1
ATOM 2906 C CA . GLY A 1 398 ? 46.868 65.211 -11.260 1.00 28.38 398 GLY A CA 1
ATOM 2907 C C . GLY A 1 398 ? 47.797 65.862 -10.251 1.00 27.56 398 GLY A C 1
ATOM 2908 O O . GLY A 1 398 ? 48.973 65.513 -10.169 1.00 27.78 398 GLY A O 1
ATOM 2909 N N . THR A 1 399 ? 47.277 66.805 -9.474 1.00 26.70 399 THR A N 1
ATOM 2910 C CA . THR A 1 399 ? 48.135 67.624 -8.614 1.00 25.86 399 THR A CA 1
ATOM 2911 C C . THR A 1 399 ? 48.238 67.105 -7.192 1.00 25.46 399 THR A C 1
ATOM 2912 O O . THR A 1 399 ? 49.280 67.242 -6.560 1.00 25.76 399 THR A O 1
ATOM 2916 N N . GLY A 1 400 ? 47.142 66.554 -6.677 1.00 24.95 400 GLY A N 1
ATOM 2917 C CA . GLY A 1 400 ? 46.995 66.374 -5.232 1.00 24.31 400 GLY A CA 1
ATOM 2918 C C . GLY A 1 400 ? 47.092 67.750 -4.605 1.00 23.94 400 GLY A C 1
ATOM 2919 O O . GLY A 1 400 ? 46.549 68.716 -5.153 1.00 23.97 400 GLY A O 1
ATOM 2920 N N . GLY A 1 401 ? 47.796 67.853 -3.478 1.00 23.21 401 GLY A N 1
ATOM 2921 C CA . GLY A 1 401 ? 48.034 69.153 -2.833 1.00 22.61 401 GLY A CA 1
ATOM 2922 C C . GLY A 1 401 ? 49.211 69.963 -3.376 1.00 22.18 401 GLY A C 1
ATOM 2923 O O . GLY A 1 401 ? 49.503 71.048 -2.866 1.00 21.90 401 GLY A O 1
ATOM 2924 N N . PHE A 1 402 ? 49.883 69.447 -4.409 1.00 21.26 402 PHE A N 1
ATOM 2925 C CA . PHE A 1 402 ? 51.111 70.062 -4.952 1.00 20.77 402 PHE A CA 1
ATOM 2926 C C . PHE A 1 402 ? 50.999 71.580 -5.200 1.00 20.37 402 PHE A C 1
ATOM 2927 O O . PHE A 1 402 ? 51.876 72.337 -4.793 1.00 18.94 402 PHE A O 1
ATOM 2935 N N . ILE A 1 403 ? 49.930 72.024 -5.866 1.00 19.95 403 ILE A N 1
ATOM 2936 C CA . ILE A 1 403 ? 49.771 73.455 -6.131 1.00 20.43 403 ILE A CA 1
ATOM 2937 C C . ILE A 1 403 ? 49.460 74.252 -4.852 1.00 20.69 403 ILE A C 1
ATOM 2938 O O . ILE A 1 403 ? 50.027 75.321 -4.631 1.00 20.99 403 ILE A O 1
ATOM 2943 N N . ASP A 1 404 ? 48.598 73.712 -3.999 1.00 20.75 404 ASP A N 1
ATOM 2944 C CA . ASP A 1 404 ? 48.261 74.362 -2.728 1.00 21.58 404 ASP A CA 1
ATOM 2945 C C . ASP A 1 404 ? 49.501 74.623 -1.866 1.00 21.78 404 ASP A C 1
ATOM 2946 O O . ASP A 1 404 ? 49.574 75.615 -1.146 1.00 22.49 404 ASP A O 1
ATOM 2951 N N . ILE A 1 405 ? 50.482 73.736 -1.964 1.00 21.97 405 ILE A N 1
ATOM 2952 C CA . ILE A 1 405 ? 51.669 73.800 -1.121 1.00 22.20 405 ILE A CA 1
ATOM 2953 C C . ILE A 1 405 ? 52.783 74.647 -1.768 1.00 22.22 405 ILE A C 1
ATOM 2954 O O . ILE A 1 405 ? 53.392 75.493 -1.112 1.00 22.81 405 ILE A O 1
ATOM 2959 N N . SER A 1 406 ? 53.026 74.448 -3.059 1.00 22.27 406 SER A N 1
ATOM 2960 C CA . SER A 1 406 ? 54.115 75.148 -3.749 1.00 22.68 406 SER A CA 1
ATOM 2961 C C . SER A 1 406 ? 53.761 76.581 -4.185 1.00 22.96 406 SER A C 1
ATOM 2962 O O . SER A 1 406 ? 54.630 77.321 -4.645 1.00 23.89 406 SER A O 1
ATOM 2965 N N . ALA A 1 407 ? 52.497 76.967 -4.047 1.00 23.40 407 ALA A N 1
ATOM 2966 C CA . ALA A 1 407 ? 52.058 78.319 -4.417 1.00 24.08 407 ALA A CA 1
ATOM 2967 C C . ALA A 1 407 ? 52.567 79.423 -3.490 1.00 24.27 407 ALA A C 1
ATOM 2968 O O . ALA A 1 407 ? 52.948 80.492 -3.965 1.00 24.26 407 ALA A O 1
ATOM 2970 N N . THR A 1 408 ? 52.555 79.190 -2.174 1.00 24.51 408 THR A N 1
ATOM 2971 C CA . THR A 1 408 ? 52.862 80.277 -1.218 1.00 24.74 408 THR A CA 1
ATOM 2972 C C . THR A 1 408 ? 53.790 79.937 -0.042 1.00 24.39 408 THR A C 1
ATOM 2973 O O . THR A 1 408 ? 54.122 80.820 0.751 1.00 24.40 408 THR A O 1
ATOM 2977 N N . SER A 1 409 ? 54.220 78.682 0.074 1.00 24.15 409 SER A N 1
ATOM 2978 C CA . SER A 1 409 ? 55.180 78.313 1.131 1.00 24.30 409 SER A CA 1
ATOM 2979 C C . SER A 1 409 ? 56.501 79.079 0.982 1.00 24.27 409 SER A C 1
ATOM 2980 O O . SER A 1 409 ? 56.980 79.299 -0.134 1.00 24.36 409 SER A O 1
ATOM 2983 N N . LYS A 1 410 ? 57.068 79.489 2.115 1.00 24.32 410 LYS A N 1
ATOM 2984 C CA . LYS A 1 410 ? 58.212 80.405 2.159 1.00 24.73 410 LYS A CA 1
ATOM 2985 C C . LYS A 1 410 ? 59.477 79.845 1.498 1.00 24.15 410 LYS A C 1
ATOM 2986 O O . LYS A 1 410 ? 60.227 80.581 0.838 1.00 23.99 410 LYS A O 1
ATOM 2992 N N . LYS A 1 411 ? 59.714 78.550 1.703 1.00 23.56 411 LYS A N 1
ATOM 2993 C CA . LYS A 1 411 ? 60.827 77.819 1.095 1.00 23.35 411 LYS A CA 1
ATOM 2994 C C . LYS A 1 411 ? 60.273 76.588 0.398 1.00 22.62 411 LYS A C 1
ATOM 2995 O O . LYS A 1 411 ? 59.568 75.795 1.020 1.00 22.19 411 LYS A O 1
ATOM 3001 N N . ILE A 1 412 ? 60.592 76.424 -0.885 1.00 21.66 412 ILE A N 1
ATOM 3002 C CA . ILE A 1 412 ? 60.100 75.285 -1.659 1.00 21.00 412 ILE A CA 1
ATOM 3003 C C . ILE A 1 412 ? 61.296 74.442 -2.077 1.00 21.02 412 ILE A C 1
ATOM 3004 O O . ILE A 1 412 ? 62.194 74.925 -2.771 1.00 21.05 412 ILE A O 1
ATOM 3009 N N . ILE A 1 413 ? 61.312 73.194 -1.619 1.00 20.39 413 ILE A N 1
ATOM 3010 C CA . ILE A 1 413 ? 62.439 72.307 -1.859 1.00 20.36 413 ILE A CA 1
ATOM 3011 C C . ILE A 1 413 ? 62.004 71.167 -2.767 1.00 20.58 413 ILE A C 1
ATOM 3012 O O . ILE A 1 413 ? 61.341 70.225 -2.327 1.00 20.89 413 ILE A O 1
ATOM 3017 N N . PHE A 1 414 ? 62.362 71.262 -4.046 1.00 20.56 414 PHE A N 1
ATOM 3018 C CA . PHE A 1 414 ? 62.051 70.200 -4.988 1.00 21.28 414 PHE A CA 1
ATOM 3019 C C . PHE A 1 414 ? 63.141 69.145 -4.905 1.00 21.88 414 PHE A C 1
ATOM 3020 O O . PHE A 1 414 ? 64.306 69.491 -4.845 1.00 22.74 414 PHE A O 1
ATOM 3028 N N . CYS A 1 415 ? 62.748 67.873 -4.891 1.00 23.16 415 CYS A N 1
ATOM 3029 C CA . CYS A 1 415 ? 63.676 66.746 -4.708 1.00 24.49 415 CYS A CA 1
ATOM 3030 C C . CYS A 1 415 ? 63.460 65.673 -5.764 1.00 25.02 415 CYS A C 1
ATOM 3031 O O . CYS A 1 415 ? 62.325 65.272 -6.038 1.00 25.35 415 CYS A O 1
ATOM 3034 N N . GLY A 1 416 ? 64.549 65.171 -6.335 1.00 25.96 416 GLY A N 1
ATOM 3035 C CA . GLY A 1 416 ? 64.440 64.145 -7.362 1.00 27.07 416 GLY A CA 1
ATOM 3036 C C . GLY A 1 416 ? 65.803 63.729 -7.865 1.00 28.08 416 GLY A C 1
ATOM 3037 O O . GLY A 1 416 ? 66.811 63.956 -7.197 1.00 28.21 416 GLY A O 1
ATOM 3038 N N . THR A 1 417 ? 65.831 63.095 -9.030 1.00 29.16 417 THR A N 1
ATOM 3039 C CA . THR A 1 417 ? 67.110 62.738 -9.649 1.00 30.40 417 THR A CA 1
ATOM 3040 C C . THR A 1 417 ? 67.300 63.539 -10.930 1.00 30.82 417 THR A C 1
ATOM 3041 O O . THR A 1 417 ? 66.327 64.004 -11.523 1.00 30.75 417 THR A O 1
ATOM 3045 N N . LEU A 1 418 ? 68.554 63.710 -11.340 1.00 31.53 418 LEU A N 1
ATOM 3046 C CA . LEU A 1 418 ? 68.868 64.463 -12.547 1.00 32.55 418 LEU A CA 1
ATOM 3047 C C . LEU A 1 418 ? 68.378 63.722 -13.789 1.00 33.06 418 LEU A C 1
ATOM 3048 O O . LEU A 1 418 ? 67.835 64.331 -14.715 1.00 33.29 418 LEU A O 1
ATOM 3053 N N . THR A 1 419 ? 68.570 62.405 -13.794 1.00 33.68 419 THR A N 1
ATOM 3054 C CA . THR A 1 419 ? 68.099 61.541 -14.873 1.00 34.48 419 THR A CA 1
ATOM 3055 C C . THR A 1 419 ? 67.262 60.401 -14.297 1.00 35.26 419 THR A C 1
ATOM 3056 O O . THR A 1 419 ? 67.304 60.143 -13.095 1.00 35.09 419 THR A O 1
ATOM 3060 N N . ALA A 1 420 ? 66.505 59.730 -15.161 1.00 36.58 420 ALA A N 1
ATOM 3061 C CA . ALA A 1 420 ? 65.674 58.594 -14.760 1.00 37.97 420 ALA A CA 1
ATOM 3062 C C . ALA A 1 420 ? 65.672 57.483 -15.810 1.00 39.16 420 ALA A C 1
ATOM 3063 O O . ALA A 1 420 ? 66.021 57.704 -16.972 1.00 39.20 420 ALA A O 1
ATOM 3065 N N . GLY A 1 421 ? 65.263 56.288 -15.391 1.00 40.67 421 GLY A N 1
ATOM 3066 C CA . GLY A 1 421 ? 65.296 55.110 -16.247 1.00 42.36 421 GLY A CA 1
ATOM 3067 C C . GLY A 1 421 ? 66.579 54.335 -16.020 1.00 43.71 421 GLY A C 1
ATOM 3068 O O . GLY A 1 421 ? 67.570 54.534 -16.730 1.00 43.96 421 GLY A O 1
ATOM 3069 N N . SER A 1 422 ? 66.549 53.465 -15.011 1.00 44.78 422 SER A N 1
ATOM 3070 C CA . SER A 1 422 ? 67.676 52.599 -14.634 1.00 45.91 422 SER A CA 1
ATOM 3071 C C . SER A 1 422 ? 68.924 53.372 -14.209 1.00 46.52 422 SER A C 1
ATOM 3072 O O . SER A 1 422 ? 70.055 52.987 -14.523 1.00 46.77 422 SER A O 1
ATOM 3075 N N . LEU A 1 423 ? 68.703 54.467 -13.490 1.00 47.26 423 LEU A N 1
ATOM 3076 C CA . LEU A 1 423 ? 69.788 55.216 -12.878 1.00 47.97 423 LEU A CA 1
ATOM 3077 C C . LEU A 1 423 ? 70.316 54.436 -11.671 1.00 48.62 423 LEU A C 1
ATOM 3078 O O . LEU A 1 423 ? 69.597 54.219 -10.690 1.00 48.63 423 LEU A O 1
ATOM 3083 N N . LYS A 1 424 ? 71.567 53.994 -11.769 1.00 49.41 424 LYS A N 1
ATOM 3084 C CA . LYS A 1 424 ? 72.201 53.232 -10.700 1.00 50.34 424 LYS A CA 1
ATOM 3085 C C . LYS A 1 424 ? 73.348 54.018 -10.101 1.00 50.85 424 LYS A C 1
ATOM 3086 O O . LYS A 1 424 ? 74.279 54.426 -10.799 1.00 50.77 424 LYS A O 1
ATOM 3092 N N . THR A 1 425 ? 73.260 54.230 -8.794 1.00 51.63 425 THR A N 1
ATOM 3093 C CA . THR A 1 425 ? 74.225 55.033 -8.073 1.00 52.42 425 THR A CA 1
ATOM 3094 C C . THR A 1 425 ? 74.715 54.261 -6.849 1.00 52.91 425 THR A C 1
ATOM 3095 O O . THR A 1 425 ? 73.994 53.418 -6.307 1.00 52.80 425 THR A O 1
ATOM 3099 N N . GLU A 1 426 ? 75.949 54.533 -6.439 1.00 53.59 426 GLU A N 1
ATOM 3100 C CA . GLU A 1 426 ? 76.496 53.970 -5.209 1.00 54.51 426 GLU A CA 1
ATOM 3101 C C . GLU A 1 426 ? 77.389 54.992 -4.507 1.00 54.88 426 GLU A C 1
ATOM 3102 O O . GLU A 1 426 ? 78.070 55.789 -5.159 1.00 54.92 426 GLU A O 1
ATOM 3108 N N . ILE A 1 427 ? 77.367 54.973 -3.179 1.00 55.50 427 ILE A N 1
ATOM 3109 C CA . ILE A 1 427 ? 78.221 55.854 -2.388 1.00 56.14 427 ILE A CA 1
ATOM 3110 C C . ILE A 1 427 ? 79.401 55.057 -1.828 1.00 56.57 427 ILE A C 1
ATOM 3111 O O . ILE A 1 427 ? 79.213 54.026 -1.175 1.00 56.78 427 ILE A O 1
ATOM 3116 N N . ALA A 1 428 ? 80.614 55.533 -2.110 1.00 56.97 428 ALA A N 1
ATOM 3117 C CA . ALA A 1 428 ? 81.840 54.883 -1.651 1.00 57.27 428 ALA A CA 1
ATOM 3118 C C . ALA A 1 428 ? 82.905 55.913 -1.268 1.00 57.47 428 ALA A C 1
ATOM 3119 O O . ALA A 1 428 ? 83.196 56.827 -2.042 1.00 57.58 428 ALA A O 1
ATOM 3121 N N . ASP A 1 429 ? 83.474 55.754 -0.071 1.00 57.43 429 ASP A N 1
ATOM 3122 C CA . ASP A 1 429 ? 84.548 56.622 0.443 1.00 57.38 429 ASP A CA 1
ATOM 3123 C C . ASP A 1 429 ? 84.188 58.116 0.492 1.00 56.96 429 ASP A C 1
ATOM 3124 O O . ASP A 1 429 ? 85.040 58.981 0.261 1.00 57.07 429 ASP A O 1
ATOM 3129 N N . GLY A 1 430 ? 82.929 58.409 0.812 1.00 56.40 430 GLY A N 1
ATOM 3130 C CA . GLY A 1 430 ? 82.443 59.791 0.860 1.00 55.52 430 GLY A CA 1
ATOM 3131 C C . GLY A 1 430 ? 82.402 60.423 -0.521 1.00 54.87 430 GLY A C 1
ATOM 3132 O O . GLY A 1 430 ? 82.679 61.612 -0.684 1.00 54.75 430 GLY A O 1
ATOM 3133 N N . LYS A 1 431 ? 82.044 59.613 -1.511 1.00 54.30 431 LYS A N 1
ATOM 3134 C CA . LYS A 1 431 ? 82.086 60.012 -2.909 1.00 53.80 431 LYS A CA 1
ATOM 3135 C C . LYS A 1 431 ? 80.888 59.404 -3.626 1.00 53.26 431 LYS A C 1
ATOM 3136 O O . LYS A 1 431 ? 80.435 58.314 -3.271 1.00 53.22 431 LYS A O 1
ATOM 3142 N N . LEU A 1 432 ? 80.378 60.115 -4.629 1.00 52.60 432 LEU A N 1
ATOM 3143 C CA . LEU A 1 432 ? 79.302 59.607 -5.473 1.00 51.98 432 LEU A CA 1
ATOM 3144 C C . LEU A 1 432 ? 79.888 58.927 -6.712 1.00 51.59 432 LEU A C 1
ATOM 3145 O O . LEU A 1 432 ? 80.777 59.474 -7.368 1.00 51.43 432 LEU A O 1
ATOM 3150 N N . ASN A 1 433 ? 79.393 57.731 -7.021 1.00 51.14 433 ASN A N 1
ATOM 3151 C CA . ASN A 1 433 ? 79.759 57.044 -8.256 1.00 50.94 433 ASN A CA 1
ATOM 3152 C C . ASN A 1 433 ? 78.525 56.640 -9.052 1.00 50.51 433 ASN A C 1
ATOM 3153 O O . ASN A 1 433 ? 77.685 55.875 -8.568 1.00 50.33 433 ASN A O 1
ATOM 3158 N N . ILE A 1 434 ? 78.424 57.168 -10.271 1.00 49.92 434 ILE A N 1
ATOM 3159 C CA . ILE A 1 434 ? 77.324 56.836 -11.170 1.00 49.56 434 ILE A CA 1
ATOM 3160 C C . ILE A 1 434 ? 77.695 55.583 -11.961 1.00 49.34 434 ILE A C 1
ATOM 3161 O O . ILE A 1 434 ? 78.454 55.648 -12.932 1.00 49.47 434 ILE A O 1
ATOM 3166 N N . VAL A 1 435 ? 77.159 54.447 -11.525 1.00 48.88 435 VAL A N 1
ATOM 3167 C CA . VAL A 1 435 ? 77.494 53.138 -12.090 1.00 48.46 435 VAL A CA 1
ATOM 3168 C C . VAL A 1 435 ? 76.759 52.915 -13.414 1.00 48.05 435 VAL A C 1
ATOM 3169 O O . VAL A 1 435 ? 77.314 52.346 -14.358 1.00 48.07 435 VAL A O 1
ATOM 3173 N N . GLN A 1 436 ? 75.511 53.371 -13.467 1.00 47.28 436 GLN A N 1
ATOM 3174 C CA . GLN A 1 436 ? 74.709 53.328 -14.683 1.00 46.59 436 GLN A CA 1
ATOM 3175 C C . GLN A 1 436 ? 73.826 54.571 -14.753 1.00 45.87 436 GLN A C 1
ATOM 3176 O O . GLN A 1 436 ? 73.056 54.849 -13.831 1.00 45.69 436 GLN A O 1
ATOM 3182 N N . GLU A 1 437 ? 73.949 55.309 -15.851 1.00 45.04 437 GLU A N 1
ATOM 3183 C CA . GLU A 1 437 ? 73.217 56.557 -16.045 1.00 44.22 437 GLU A CA 1
ATOM 3184 C C . GLU A 1 437 ? 71.758 56.288 -16.420 1.00 43.55 437 GLU A C 1
ATOM 3185 O O . GLU A 1 437 ? 71.449 55.258 -17.019 1.00 43.45 437 GLU A O 1
ATOM 3191 N N . GLY A 1 438 ? 70.865 57.203 -16.045 1.00 42.64 438 GLY A N 1
ATOM 3192 C CA . GLY A 1 438 ? 69.463 57.126 -16.457 1.00 41.53 438 GLY A CA 1
ATOM 3193 C C . GLY A 1 438 ? 69.340 57.384 -17.949 1.00 40.77 438 GLY A C 1
ATOM 3194 O O . GLY A 1 438 ? 70.126 58.139 -18.510 1.00 40.80 438 GLY A O 1
ATOM 3195 N N . ARG A 1 439 ? 68.361 56.765 -18.599 1.00 40.11 439 ARG A N 1
ATOM 3196 C CA . ARG A 1 439 ? 68.186 56.976 -20.038 1.00 39.73 439 ARG A CA 1
ATOM 3197 C C . ARG A 1 439 ? 67.362 58.219 -20.420 1.00 38.60 439 ARG A C 1
ATOM 3198 O O . ARG A 1 439 ? 67.365 58.623 -21.582 1.00 38.51 439 ARG A O 1
ATOM 3206 N N . VAL A 1 440 ? 66.675 58.828 -19.454 1.00 37.41 440 VAL A N 1
ATOM 3207 C CA . VAL A 1 440 ? 65.876 60.033 -19.737 1.00 36.39 440 VAL A CA 1
ATOM 3208 C C . VAL A 1 440 ? 66.333 61.236 -18.905 1.00 35.42 440 VAL A C 1
ATOM 3209 O O . VAL A 1 440 ? 66.576 61.115 -17.706 1.00 35.18 440 VAL A O 1
ATOM 3213 N N . LYS A 1 441 ? 66.457 62.390 -19.557 1.00 34.08 441 LYS A N 1
ATOM 3214 C CA . LYS A 1 441 ? 66.780 63.641 -18.872 1.00 33.16 441 LYS A CA 1
ATOM 3215 C C . LYS A 1 441 ? 65.512 64.235 -18.262 1.00 32.09 441 LYS A C 1
ATOM 3216 O O . LYS A 1 441 ? 64.465 64.258 -18.907 1.00 31.79 441 LYS A O 1
ATOM 3222 N N . LYS A 1 442 ? 65.614 64.704 -17.022 1.00 31.02 442 LYS A N 1
ATOM 3223 C CA . LYS A 1 442 ? 64.472 65.305 -16.324 1.00 30.15 442 LYS A CA 1
ATOM 3224 C C . LYS A 1 442 ? 64.539 66.837 -16.326 1.00 29.27 442 LYS A C 1
ATOM 3225 O O . LYS A 1 442 ? 63.536 67.509 -16.062 1.00 28.90 442 LYS A O 1
ATOM 3231 N N . PHE A 1 443 ? 65.720 67.374 -16.627 1.00 27.85 443 PHE A N 1
ATOM 3232 C CA . PHE A 1 443 ? 65.907 68.811 -16.778 1.00 27.17 443 PHE A CA 1
ATOM 3233 C C . PHE A 1 443 ? 65.858 69.169 -18.267 1.00 27.02 443 PHE A C 1
ATOM 3234 O O . PHE A 1 443 ? 66.821 68.945 -19.004 1.00 25.87 443 PHE A O 1
ATOM 3242 N N . ILE A 1 444 ? 64.716 69.713 -18.692 1.00 26.51 444 ILE A N 1
ATOM 3243 C CA . ILE A 1 444 ? 64.386 69.877 -20.117 1.00 26.88 444 ILE A CA 1
ATOM 3244 C C . ILE A 1 444 ? 64.227 71.357 -20.501 1.00 27.17 444 ILE A C 1
ATOM 3245 O O . ILE A 1 444 ? 64.152 72.215 -19.628 1.00 26.92 444 ILE A O 1
ATOM 3250 N N . ARG A 1 445 ? 64.184 71.659 -21.799 1.00 27.66 445 ARG A N 1
ATOM 3251 C CA . ARG A 1 445 ? 64.049 73.051 -22.248 1.00 28.58 445 ARG A CA 1
ATOM 3252 C C . ARG A 1 445 ? 62.762 73.733 -21.802 1.00 29.10 445 ARG A C 1
ATOM 3253 O O . ARG A 1 445 ? 62.786 74.859 -21.299 1.00 29.29 445 ARG A O 1
ATOM 3261 N N . GLU A 1 446 ? 61.644 73.049 -22.013 1.00 29.89 446 GLU A N 1
ATOM 3262 C CA . GLU A 1 446 ? 60.332 73.655 -21.906 1.00 30.84 446 GLU A CA 1
ATOM 3263 C C . GLU A 1 446 ? 59.321 72.601 -21.500 1.00 30.81 446 GLU A C 1
ATOM 3264 O O . GLU A 1 446 ? 59.218 71.553 -22.145 1.00 31.10 446 GLU A O 1
ATOM 3270 N N . LEU A 1 447 ? 58.587 72.859 -20.419 1.00 30.75 447 LEU A N 1
ATOM 3271 C CA . LEU A 1 447 ? 57.495 71.975 -20.027 1.00 31.06 447 LEU A CA 1
ATOM 3272 C C . LEU A 1 447 ? 56.325 72.133 -20.991 1.00 31.38 447 LEU A C 1
ATOM 3273 O O . LEU A 1 447 ? 55.993 73.255 -21.376 1.00 31.43 447 LEU A O 1
ATOM 3278 N N . PRO A 1 448 ? 55.697 71.027 -21.385 1.00 31.76 448 PRO A N 1
ATOM 3279 C CA . PRO A 1 448 ? 54.449 71.105 -22.142 1.00 31.87 448 PRO A CA 1
ATOM 3280 C C . PRO A 1 448 ? 53.320 71.695 -21.285 1.00 31.68 448 PRO A C 1
ATOM 3281 O O . PRO A 1 448 ? 52.568 72.555 -21.765 1.00 32.33 448 PRO A O 1
ATOM 3285 N N . GLU A 1 449 ? 53.218 71.253 -20.030 1.00 30.87 449 GLU A N 1
ATOM 3286 C CA . GLU A 1 449 ? 52.259 71.826 -19.081 1.00 30.07 449 GLU A CA 1
ATOM 3287 C C . GLU A 1 449 ? 52.900 72.092 -17.722 1.00 28.63 449 GLU A C 1
ATOM 3288 O O . GLU A 1 449 ? 53.711 71.303 -17.235 1.00 28.94 449 GLU A O 1
ATOM 3294 N N . ILE A 1 450 ? 52.523 73.211 -17.11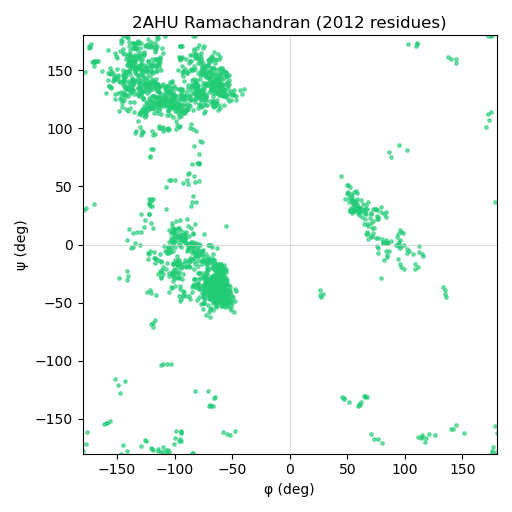6 1.00 26.55 450 ILE A N 1
ATOM 3295 C CA . ILE A 1 450 ? 53.190 73.703 -15.905 1.00 25.20 450 ILE A CA 1
ATOM 3296 C C . ILE A 1 450 ? 52.379 73.367 -14.649 1.00 24.14 450 ILE A C 1
ATOM 3297 O O . ILE A 1 450 ? 51.185 73.656 -14.596 1.00 23.70 450 ILE A O 1
ATOM 3302 N N . THR A 1 451 ? 53.021 72.759 -13.648 1.00 23.10 451 THR A N 1
ATOM 3303 C CA . THR A 1 451 ? 52.360 72.541 -12.352 1.00 22.71 451 THR A CA 1
ATOM 3304 C C . THR A 1 451 ? 52.787 73.578 -11.321 1.00 22.06 451 THR A C 1
ATOM 3305 O O . THR A 1 451 ? 52.065 73.828 -10.364 1.00 22.31 451 THR A O 1
ATOM 3309 N N . PHE A 1 452 ? 53.969 74.156 -11.521 1.00 21.81 452 PHE A N 1
ATOM 3310 C CA . PHE A 1 452 ? 54.554 75.165 -10.643 1.00 21.20 452 PHE A CA 1
ATOM 3311 C C . PHE A 1 452 ? 55.275 76.179 -11.529 1.00 21.72 452 PHE A C 1
ATOM 3312 O O . PHE A 1 452 ? 56.087 75.796 -12.376 1.00 21.01 452 PHE A O 1
ATOM 3320 N N . SER A 1 453 ? 54.981 77.464 -11.334 1.00 21.52 453 SER A N 1
ATOM 3321 C CA . SER A 1 453 ? 55.617 78.521 -12.117 1.00 22.02 453 SER A CA 1
ATOM 3322 C C . SER A 1 453 ? 56.819 79.148 -11.417 1.00 22.27 453 SER A C 1
ATOM 3323 O O . SER A 1 453 ? 56.680 79.739 -10.343 1.00 22.25 453 SER A O 1
ATOM 3326 N N . GLY A 1 454 ? 57.992 79.060 -12.039 1.00 22.43 454 GLY A N 1
ATOM 3327 C CA . GLY A 1 454 ? 59.186 79.705 -11.493 1.00 22.70 454 GLY A CA 1
ATOM 3328 C C . GLY A 1 454 ? 59.006 81.216 -11.391 1.00 23.19 454 GLY A C 1
ATOM 3329 O O . GLY A 1 454 ? 59.401 81.846 -10.406 1.00 22.86 454 GLY A O 1
ATOM 3330 N N . LYS A 1 455 ? 58.390 81.792 -12.413 1.00 23.57 455 LYS A N 1
ATOM 3331 C CA . LYS A 1 455 ? 58.178 83.233 -12.481 1.00 24.97 455 LYS A CA 1
ATOM 3332 C C . LYS A 1 455 ? 57.312 83.719 -11.313 1.00 24.33 455 LYS A C 1
ATOM 3333 O O . LYS A 1 455 ? 57.660 84.693 -10.651 1.00 24.29 455 LYS A O 1
ATOM 3339 N N . ILE A 1 456 ? 56.203 83.025 -11.056 1.00 24.42 456 ILE A N 1
ATOM 3340 C CA . ILE A 1 456 ? 55.279 83.401 -9.976 1.00 24.32 456 ILE A CA 1
ATOM 3341 C C . ILE A 1 456 ? 55.946 83.266 -8.596 1.00 24.21 456 ILE A C 1
ATOM 3342 O O . ILE A 1 456 ? 55.795 84.139 -7.740 1.00 23.85 456 ILE A O 1
ATOM 3347 N N . ALA A 1 457 ? 56.711 82.196 -8.394 1.00 24.17 457 ALA A N 1
ATOM 3348 C CA . ALA A 1 457 ? 57.420 81.999 -7.126 1.00 24.55 457 ALA A CA 1
ATOM 3349 C C . ALA A 1 457 ? 58.385 83.153 -6.823 1.00 24.90 457 ALA A C 1
ATOM 3350 O O . ALA A 1 457 ? 58.435 83.648 -5.699 1.00 24.68 457 ALA A O 1
ATOM 3352 N N . LEU A 1 458 ? 59.131 83.592 -7.835 1.00 25.77 458 LEU A N 1
ATOM 3353 C CA . LEU A 1 458 ? 60.024 84.741 -7.689 1.00 26.75 458 LEU A CA 1
ATOM 3354 C C . LEU A 1 458 ? 59.254 86.030 -7.416 1.00 27.08 458 LEU A C 1
ATOM 3355 O O . LEU A 1 458 ? 59.678 86.848 -6.596 1.00 27.52 458 LEU A O 1
ATOM 3360 N N . GLU A 1 459 ? 58.123 86.200 -8.098 1.00 27.54 459 GLU A N 1
ATOM 3361 C CA . GLU A 1 459 ? 57.251 87.350 -7.863 1.00 28.53 459 GLU A CA 1
ATOM 3362 C C . GLU A 1 459 ? 56.681 87.362 -6.441 1.00 27.90 459 GLU A C 1
ATOM 3363 O O . GLU A 1 459 ? 56.435 88.434 -5.875 1.00 27.73 459 GLU A O 1
ATOM 3369 N N . ARG A 1 460 ? 56.503 86.173 -5.860 1.00 26.98 460 ARG A N 1
ATOM 3370 C CA . ARG A 1 460 ? 56.006 86.045 -4.488 1.00 26.24 460 ARG A CA 1
ATOM 3371 C C . ARG A 1 460 ? 57.115 86.081 -3.429 1.00 26.63 460 ARG A C 1
ATOM 3372 O O . ARG A 1 460 ? 56.833 86.043 -2.230 1.00 26.48 460 ARG A O 1
ATOM 3380 N N . GLY A 1 461 ? 58.366 86.170 -3.879 1.00 26.41 461 GLY A N 1
ATOM 3381 C CA . GLY A 1 461 ? 59.522 86.284 -2.985 1.00 26.46 461 GLY A CA 1
ATOM 3382 C C . GLY A 1 461 ? 59.896 84.977 -2.315 1.00 26.47 461 GLY A C 1
ATOM 3383 O O . GLY A 1 461 ? 60.427 84.974 -1.203 1.00 26.69 461 GLY A O 1
ATOM 3384 N N . LEU A 1 462 ? 59.630 83.862 -2.992 1.00 25.94 462 LEU A N 1
ATOM 3385 C CA . LEU A 1 462 ? 59.854 82.546 -2.405 1.00 25.84 462 LEU A CA 1
ATOM 3386 C C . LEU A 1 462 ? 61.244 82.001 -2.744 1.00 25.79 462 LEU A C 1
ATOM 3387 O O . LEU A 1 462 ? 61.769 82.242 -3.835 1.00 26.01 462 LEU A O 1
ATOM 3392 N N . ASP A 1 463 ? 61.833 81.283 -1.789 1.00 25.38 463 ASP A N 1
ATOM 3393 C CA . ASP A 1 463 ? 63.150 80.659 -1.951 1.00 24.88 463 ASP A CA 1
ATOM 3394 C C . ASP A 1 463 ? 62.967 79.246 -2.511 1.00 24.37 463 ASP A C 1
ATOM 3395 O O . ASP A 1 463 ? 62.363 78.385 -1.855 1.00 23.96 463 ASP A O 1
ATOM 3400 N N . VAL A 1 464 ? 63.476 79.008 -3.724 1.00 23.33 464 VAL A N 1
ATOM 3401 C CA . VAL A 1 464 ? 63.258 77.733 -4.414 1.00 22.33 464 VAL A CA 1
ATOM 3402 C C . VAL A 1 464 ? 64.570 76.967 -4.645 1.00 22.38 464 VAL A C 1
ATOM 3403 O O . VAL A 1 464 ? 65.525 77.510 -5.218 1.00 22.09 464 VAL A O 1
ATOM 3407 N N . ARG A 1 465 ? 64.595 75.713 -4.187 1.00 22.04 465 ARG A N 1
ATOM 3408 C CA . ARG A 1 465 ? 65.750 74.818 -4.312 1.00 21.97 465 ARG A CA 1
ATOM 3409 C C . ARG A 1 465 ? 65.378 73.586 -5.111 1.00 21.58 465 ARG A C 1
ATOM 3410 O O . ARG A 1 465 ? 64.230 73.139 -5.070 1.00 21.10 465 ARG A O 1
ATOM 3418 N N . TYR A 1 466 ? 66.352 73.026 -5.830 1.00 20.86 466 TYR A N 1
ATOM 3419 C CA . TYR A 1 466 ? 66.156 71.771 -6.531 1.00 21.17 466 TYR A CA 1
ATOM 3420 C C . TYR A 1 466 ? 67.303 70.872 -6.117 1.00 21.90 466 TYR A C 1
ATOM 3421 O O . TYR A 1 466 ? 68.467 71.192 -6.397 1.00 21.71 466 TYR A O 1
ATOM 3430 N N . ILE A 1 467 ? 66.972 69.786 -5.417 1.00 22.13 467 ILE A N 1
ATOM 3431 C CA . ILE A 1 467 ? 67.973 68.853 -4.896 1.00 23.21 467 ILE A CA 1
ATOM 3432 C C . ILE A 1 467 ? 67.936 67.557 -5.675 1.00 24.18 467 ILE A C 1
ATOM 3433 O O . ILE A 1 467 ? 66.886 66.914 -5.775 1.00 24.58 467 ILE A O 1
ATOM 3438 N N . THR A 1 468 ? 69.086 67.191 -6.244 1.00 25.76 468 THR A N 1
ATOM 3439 C CA . THR A 1 468 ? 69.290 65.871 -6.827 1.00 27.62 468 THR A CA 1
ATOM 3440 C C . THR A 1 468 ? 70.459 65.175 -6.104 1.00 28.55 468 THR A C 1
ATOM 3441 O O . THR A 1 468 ? 71.153 65.791 -5.289 1.00 28.83 468 THR A O 1
ATOM 3445 N N . GLU A 1 469 ? 70.666 63.897 -6.408 1.00 30.03 469 GLU A N 1
ATOM 3446 C CA . GLU A 1 469 ? 71.789 63.125 -5.853 1.00 31.42 469 GLU A CA 1
ATOM 3447 C C . GLU A 1 469 ? 73.179 63.665 -6.202 1.00 31.33 469 GLU A C 1
ATOM 3448 O O . GLU A 1 469 ? 74.137 63.455 -5.446 1.00 32.10 469 GLU A O 1
ATOM 3454 N N . ARG A 1 470 ? 73.295 64.366 -7.329 1.00 30.78 470 ARG A N 1
ATOM 3455 C CA . ARG A 1 470 ? 74.604 64.810 -7.810 1.00 30.43 470 ARG A CA 1
ATOM 3456 C C . ARG A 1 470 ? 74.799 66.324 -7.902 1.00 29.59 470 ARG A C 1
ATOM 3457 O O . ARG A 1 470 ? 75.923 66.785 -8.099 1.00 29.90 470 ARG A O 1
ATOM 3465 N N . ALA A 1 471 ? 73.709 67.086 -7.776 1.00 28.37 471 ALA A N 1
ATOM 3466 C CA . ALA A 1 471 ? 73.748 68.545 -7.905 1.00 27.40 471 ALA A CA 1
ATOM 3467 C C . ALA A 1 471 ? 72.599 69.232 -7.164 1.00 26.39 471 ALA A C 1
ATOM 3468 O O . ALA A 1 471 ? 71.518 68.663 -7.046 1.00 26.27 471 ALA A O 1
ATOM 3470 N N . VAL A 1 472 ? 72.851 70.449 -6.682 1.00 25.58 472 VAL A N 1
ATOM 3471 C CA . VAL A 1 472 ? 71.837 71.304 -6.047 1.00 25.25 472 VAL A CA 1
ATOM 3472 C C . VAL A 1 472 ? 71.738 72.642 -6.790 1.00 24.98 472 VAL A C 1
ATOM 3473 O O . VAL A 1 472 ? 72.764 73.275 -7.094 1.00 24.86 472 VAL A O 1
ATOM 3477 N N . PHE A 1 473 ? 70.504 73.063 -7.079 1.00 24.63 473 PHE A N 1
ATOM 3478 C CA . PHE A 1 473 ? 70.241 74.333 -7.764 1.00 24.70 473 PHE A CA 1
ATOM 3479 C C . PHE A 1 473 ? 69.369 75.262 -6.921 1.00 24.96 473 PHE A C 1
ATOM 3480 O O . PHE A 1 473 ? 68.590 74.789 -6.089 1.00 24.48 473 PHE A O 1
ATOM 3488 N N . THR A 1 474 ? 69.484 76.569 -7.168 1.00 25.22 474 THR A N 1
ATOM 3489 C CA . THR A 1 474 ? 68.559 77.581 -6.632 1.00 26.27 474 THR A CA 1
ATOM 3490 C C . THR A 1 474 ? 67.964 78.429 -7.769 1.00 26.61 474 THR A C 1
ATOM 3491 O O . THR A 1 474 ? 68.658 78.757 -8.733 1.00 26.79 474 THR A O 1
ATOM 3495 N N . LEU A 1 475 ? 66.690 78.797 -7.649 1.00 26.82 475 LEU A N 1
ATOM 3496 C CA . LEU A 1 475 ? 66.038 79.611 -8.673 1.00 27.47 475 LEU A CA 1
ATOM 3497 C C . LEU A 1 475 ? 66.253 81.101 -8.439 1.00 27.78 475 LEU A C 1
ATOM 3498 O O . LEU A 1 475 ? 65.997 81.618 -7.346 1.00 27.07 475 LEU A O 1
ATOM 3503 N N . LYS A 1 476 ? 66.720 81.779 -9.484 1.00 28.22 476 LYS A N 1
ATOM 3504 C CA . LYS A 1 476 ? 66.937 83.223 -9.463 1.00 29.37 476 LYS A CA 1
ATOM 3505 C C . LYS A 1 476 ? 66.335 83.818 -10.737 1.00 29.74 476 LYS A C 1
ATOM 3506 O O . LYS A 1 476 ? 65.876 83.073 -11.607 1.00 28.94 476 LYS A O 1
ATOM 3512 N N . GLU A 1 477 ? 66.334 85.148 -10.846 1.00 30.89 477 GLU A N 1
ATOM 3513 C CA . GLU A 1 477 ? 65.675 85.824 -11.981 1.00 32.10 477 GLU A CA 1
ATOM 3514 C C . GLU A 1 477 ? 66.205 85.395 -13.354 1.00 32.26 477 GLU A C 1
ATOM 3515 O O . GLU A 1 477 ? 65.460 85.416 -14.339 1.00 32.73 477 GLU A O 1
ATOM 3521 N N . ASP A 1 478 ? 67.477 85.002 -13.417 1.00 32.29 478 ASP A N 1
ATOM 3522 C CA . ASP A 1 478 ? 68.077 84.573 -14.686 1.00 32.64 478 ASP A CA 1
ATOM 3523 C C . ASP A 1 478 ? 68.103 83.053 -14.923 1.00 32.23 478 ASP A C 1
ATOM 3524 O O . ASP A 1 478 ? 68.778 82.577 -15.839 1.00 32.48 478 ASP A O 1
ATOM 3529 N N . GLY A 1 479 ? 67.340 82.310 -14.122 1.00 31.62 479 GLY A N 1
ATOM 3530 C CA . GLY A 1 479 ? 67.218 80.852 -14.273 1.00 30.70 479 GLY A CA 1
ATOM 3531 C C . GLY A 1 479 ? 67.774 80.068 -13.091 1.00 30.11 479 GLY A C 1
ATOM 3532 O O . GLY A 1 479 ? 67.994 80.621 -12.011 1.00 29.82 479 GLY A O 1
ATOM 3533 N N . LEU A 1 480 ? 67.989 78.772 -13.302 1.00 29.54 480 LEU A N 1
ATOM 3534 C CA . LEU A 1 480 ? 68.567 77.899 -12.285 1.00 28.90 480 LEU A CA 1
ATOM 3535 C C . LEU A 1 480 ? 70.054 78.159 -12.157 1.00 28.33 480 LEU A C 1
ATOM 3536 O O . LEU A 1 480 ? 70.776 78.133 -13.158 1.00 28.04 480 LEU A O 1
ATOM 3541 N N . HIS A 1 481 ? 70.497 78.397 -10.926 1.00 27.59 481 HIS A N 1
ATOM 3542 C CA . HIS A 1 481 ? 71.913 78.473 -10.593 1.00 27.37 481 HIS A CA 1
ATOM 3543 C C . HIS A 1 481 ? 72.366 77.162 -9.976 1.00 27.27 481 HIS A C 1
ATOM 3544 O O . HIS A 1 481 ? 71.779 76.699 -8.993 1.00 26.66 481 HIS A O 1
ATOM 3551 N N . LEU A 1 482 ? 73.404 76.561 -10.551 1.00 27.00 482 LEU A N 1
ATOM 3552 C CA . LEU A 1 482 ? 74.059 75.428 -9.919 1.00 27.41 482 LEU A CA 1
ATOM 3553 C C . LEU A 1 482 ? 74.878 75.957 -8.742 1.00 27.83 482 LEU A C 1
ATOM 3554 O O . LEU A 1 482 ? 75.769 76.794 -8.934 1.00 27.66 482 LEU A O 1
ATOM 3559 N N . ILE A 1 483 ? 74.563 75.488 -7.530 1.00 27.77 483 ILE A N 1
ATOM 3560 C CA . ILE A 1 483 ? 75.271 75.944 -6.321 1.00 27.98 483 ILE A CA 1
ATOM 3561 C C . ILE A 1 483 ? 76.142 74.883 -5.631 1.00 28.16 483 ILE A C 1
ATOM 3562 O O . ILE A 1 483 ? 77.064 75.230 -4.894 1.00 28.35 483 ILE A O 1
ATOM 3567 N N . GLU A 1 484 ? 75.851 73.603 -5.862 1.00 28.61 484 GLU A N 1
ATOM 3568 C CA . GLU A 1 484 ? 76.602 72.509 -5.226 1.00 29.43 484 GLU A CA 1
ATOM 3569 C C . GLU A 1 484 ? 76.756 71.316 -6.174 1.00 30.27 484 GLU A C 1
ATOM 3570 O O . GLU A 1 484 ? 75.832 70.996 -6.926 1.00 30.15 484 GLU A O 1
ATOM 3576 N N . ILE A 1 485 ? 77.923 70.665 -6.133 1.00 31.25 485 ILE A N 1
ATOM 3577 C CA . ILE A 1 485 ? 78.215 69.471 -6.942 1.00 32.61 485 ILE A CA 1
ATOM 3578 C C . ILE A 1 485 ? 78.600 68.346 -6.000 1.00 32.91 485 ILE A C 1
ATOM 3579 O O . ILE A 1 485 ? 79.329 68.582 -5.045 1.00 33.05 485 ILE A O 1
ATOM 3584 N N . ALA A 1 486 ? 78.162 67.123 -6.281 1.00 33.59 486 ALA A N 1
ATOM 3585 C CA . ALA A 1 486 ? 78.589 65.977 -5.483 1.00 34.34 486 ALA A CA 1
ATOM 3586 C C . ALA A 1 486 ? 80.050 65.646 -5.794 1.00 35.27 486 ALA A C 1
ATOM 3587 O O . ALA A 1 486 ? 80.458 65.703 -6.957 1.00 34.85 486 ALA A O 1
ATOM 3589 N N . PRO A 1 487 ? 80.848 65.354 -4.763 1.00 35.97 487 PRO A N 1
ATOM 3590 C CA . PRO A 1 487 ? 82.185 64.787 -4.974 1.00 36.38 487 PRO A CA 1
ATOM 3591 C C . PRO A 1 487 ? 82.094 63.480 -5.756 1.00 36.62 487 PRO A C 1
ATOM 3592 O O . PRO A 1 487 ? 81.196 62.671 -5.504 1.00 36.81 487 PRO A O 1
ATOM 3596 N N . GLY A 1 488 ? 82.999 63.296 -6.714 1.00 36.81 488 GLY A N 1
ATOM 3597 C CA . GLY A 1 488 ? 83.005 62.095 -7.550 1.00 37.12 488 GLY A CA 1
ATOM 3598 C C . GLY A 1 488 ? 82.289 62.270 -8.876 1.00 37.29 488 GLY A C 1
ATOM 3599 O O . GLY A 1 488 ? 82.161 61.321 -9.655 1.00 37.51 488 GLY A O 1
ATOM 3600 N N . VAL A 1 489 ? 81.832 63.492 -9.133 1.00 37.32 489 VAL A N 1
ATOM 3601 C CA . VAL A 1 489 ? 81.055 63.811 -10.327 1.00 37.46 489 VAL A CA 1
ATOM 3602 C C . VAL A 1 489 ? 81.751 64.921 -11.123 1.00 37.29 489 VAL A C 1
ATOM 3603 O O . VAL A 1 489 ? 82.212 65.909 -10.551 1.00 37.54 489 VAL A O 1
ATOM 3607 N N . ASP A 1 490 ? 81.834 64.744 -12.438 1.00 37.21 490 ASP A N 1
ATOM 3608 C CA . ASP A 1 490 ? 82.433 65.746 -13.315 1.00 36.98 490 ASP A CA 1
ATOM 3609 C C . ASP A 1 490 ? 81.365 66.737 -13.769 1.00 36.51 490 ASP A C 1
ATOM 3610 O O . ASP A 1 490 ? 80.339 66.337 -14.313 1.00 36.38 490 ASP A O 1
ATOM 3615 N N . LEU A 1 491 ? 81.617 68.025 -13.547 1.00 36.16 491 LEU A N 1
ATOM 3616 C CA . LEU A 1 491 ? 80.672 69.078 -13.916 1.00 36.18 491 LEU A CA 1
ATOM 3617 C C . LEU A 1 491 ? 80.182 68.902 -15.351 1.00 35.86 491 LEU A C 1
ATOM 3618 O O . LEU A 1 491 ? 78.981 68.757 -15.583 1.00 35.57 491 LEU A O 1
ATOM 3623 N N . GLN A 1 492 ? 81.119 68.891 -16.301 1.00 35.75 492 GLN A N 1
ATOM 3624 C CA . GLN A 1 492 ? 80.776 68.887 -17.722 1.00 35.64 492 GLN A CA 1
ATOM 3625 C C . GLN A 1 492 ? 80.019 67.648 -18.200 1.00 35.48 492 GLN A C 1
ATOM 3626 O O . GLN A 1 492 ? 78.955 67.775 -18.805 1.00 35.34 492 GLN A O 1
ATOM 3632 N N . LYS A 1 493 ? 80.542 66.453 -17.937 1.00 35.66 493 LYS A N 1
ATOM 3633 C CA . LYS A 1 493 ? 79.892 65.259 -18.486 1.00 35.91 493 LYS A CA 1
ATOM 3634 C C . LYS A 1 493 ? 78.807 64.608 -17.619 1.00 35.23 493 LYS A C 1
ATOM 3635 O O . LYS A 1 493 ? 77.985 63.855 -18.134 1.00 34.97 493 LYS A O 1
ATOM 3641 N N . ASP A 1 494 ? 78.785 64.898 -16.322 1.00 35.01 494 ASP A N 1
ATOM 3642 C CA . ASP A 1 494 ? 77.754 64.302 -15.450 1.00 34.77 494 ASP A CA 1
ATOM 3643 C C . ASP A 1 494 ? 76.584 65.231 -15.114 1.00 34.18 494 ASP A C 1
ATOM 3644 O O . ASP A 1 494 ? 75.530 64.772 -14.663 1.00 34.50 494 ASP A O 1
ATOM 3649 N N . ILE A 1 495 ? 76.769 66.527 -15.333 1.00 33.62 495 ILE A N 1
ATOM 3650 C CA . ILE A 1 495 ? 75.707 67.499 -15.091 1.00 33.06 495 ILE A CA 1
ATOM 3651 C C . ILE A 1 495 ? 75.316 68.237 -16.376 1.00 32.78 495 ILE A C 1
ATOM 3652 O O . ILE A 1 495 ? 74.236 68.000 -16.916 1.00 33.04 495 ILE A O 1
ATOM 3657 N N . LEU A 1 496 ? 76.191 69.111 -16.866 1.00 32.46 496 LEU A N 1
ATOM 3658 C CA . LEU A 1 496 ? 75.882 69.933 -18.039 1.00 32.42 496 LEU A CA 1
ATOM 3659 C C . LEU A 1 496 ? 75.429 69.106 -19.246 1.00 32.42 496 LEU A C 1
ATOM 3660 O O . LEU A 1 496 ? 74.398 69.408 -19.850 1.00 32.16 496 LEU A O 1
ATOM 3665 N N . ASP A 1 497 ? 76.170 68.044 -19.566 1.00 32.39 497 ASP A N 1
ATOM 3666 C CA . ASP A 1 497 ? 75.827 67.172 -20.697 1.00 32.51 497 ASP A CA 1
ATOM 3667 C C . ASP A 1 497 ? 74.553 66.349 -20.462 1.00 32.34 497 ASP A C 1
ATOM 3668 O O . ASP A 1 497 ? 73.988 65.796 -21.402 1.00 32.11 497 ASP A O 1
ATOM 3673 N N . LYS A 1 498 ? 74.101 66.284 -19.208 1.00 32.02 498 LYS A N 1
ATOM 3674 C CA . LYS A 1 498 ? 72.930 65.494 -18.840 1.00 31.88 498 LYS A CA 1
ATOM 3675 C C . LYS A 1 498 ? 71.680 66.352 -18.626 1.00 31.66 498 LYS A C 1
ATOM 3676 O O . LYS A 1 498 ? 70.656 65.846 -18.166 1.00 31.44 498 LYS A O 1
ATOM 3690 N N . ASP A 1 500 ? 69.104 69.360 -20.653 1.00 30.70 500 ASP A N 1
ATOM 3691 C CA . ASP A 1 500 ? 68.751 69.924 -21.959 1.00 30.65 500 ASP A CA 1
ATOM 3692 C C . ASP A 1 500 ? 68.732 71.453 -21.980 1.00 29.60 500 ASP A C 1
ATOM 3693 O O . ASP A 1 500 ? 68.253 72.053 -22.937 1.00 29.77 500 ASP A O 1
ATOM 3698 N N . PHE A 1 501 ? 69.245 72.077 -20.925 1.00 28.44 501 PHE A N 1
ATOM 3699 C CA . PHE A 1 501 ? 69.415 73.523 -20.888 1.00 27.13 501 PHE A CA 1
ATOM 3700 C C . PHE A 1 501 ? 70.672 73.919 -20.121 1.00 26.86 501 PHE A C 1
ATOM 3701 O O . PHE A 1 501 ? 71.251 73.107 -19.394 1.00 26.36 501 PHE A O 1
ATOM 3709 N N . THR A 1 502 ? 71.090 75.166 -20.295 1.00 26.48 502 THR A N 1
ATOM 3710 C CA . THR A 1 502 ? 72.307 75.660 -19.675 1.00 26.67 502 THR A CA 1
ATOM 3711 C C . THR A 1 502 ? 71.995 76.411 -18.379 1.00 26.95 502 THR A C 1
ATOM 3712 O O . THR A 1 502 ? 71.369 77.473 -18.414 1.00 26.56 502 THR A O 1
ATOM 3716 N N . PRO A 1 503 ? 72.418 75.860 -17.239 1.00 27.15 503 PRO A N 1
ATOM 3717 C CA . PRO A 1 503 ? 72.251 76.548 -15.967 1.00 27.50 503 PRO A CA 1
ATOM 3718 C C . PRO A 1 503 ? 73.327 77.615 -15.801 1.00 28.15 503 PRO A C 1
ATOM 3719 O O . PRO A 1 503 ? 74.359 77.576 -16.485 1.00 27.63 503 PRO A O 1
ATOM 3723 N N . VAL A 1 504 ? 73.076 78.572 -14.918 1.00 29.01 504 VAL A N 1
ATOM 3724 C CA . VAL A 1 504 ? 74.109 79.503 -14.497 1.00 30.22 504 VAL A CA 1
ATOM 3725 C C . VAL A 1 504 ? 74.972 78.745 -13.490 1.00 31.30 504 VAL A C 1
ATOM 3726 O O . VAL A 1 504 ? 74.445 78.070 -12.607 1.00 31.23 504 VAL A O 1
ATOM 3730 N N . ILE A 1 505 ? 76.290 78.816 -13.640 1.00 32.29 505 ILE A N 1
ATOM 3731 C CA . ILE A 1 505 ? 77.173 78.217 -12.645 1.00 33.78 505 ILE A CA 1
ATOM 3732 C C . ILE A 1 505 ? 77.545 79.292 -11.622 1.00 34.86 505 ILE A C 1
ATOM 3733 O O . ILE A 1 505 ? 78.097 80.340 -11.978 1.00 34.72 505 ILE A O 1
ATOM 3738 N N . SER A 1 506 ? 77.193 79.045 -10.360 1.00 35.90 506 SER A N 1
ATOM 3739 C CA . SER A 1 506 ? 77.411 80.020 -9.302 1.00 37.39 506 SER A CA 1
ATOM 3740 C C . SER A 1 506 ? 78.906 80.232 -9.081 1.00 38.33 506 SER A C 1
ATOM 3741 O O . SER A 1 506 ? 79.668 79.259 -9.040 1.00 38.40 506 SER A O 1
ATOM 3744 N N . PRO A 1 507 ? 79.336 81.489 -8.956 1.00 39.36 507 PRO A N 1
ATOM 3745 C CA . PRO A 1 507 ? 80.727 81.774 -8.593 1.00 40.17 507 PRO A CA 1
ATOM 3746 C C . PRO A 1 507 ? 81.063 81.164 -7.231 1.00 40.87 507 PRO A C 1
ATOM 3747 O O . PRO A 1 507 ? 82.210 80.774 -7.000 1.00 41.21 507 PRO A O 1
ATOM 3751 N N . GLU A 1 508 ? 80.054 81.057 -6.364 1.00 41.59 508 GLU A N 1
ATOM 3752 C CA . GLU A 1 508 ? 80.194 80.416 -5.051 1.00 42.33 508 GLU A CA 1
ATOM 3753 C C . GLU A 1 508 ? 79.916 78.906 -5.079 1.00 41.94 508 GLU A C 1
ATOM 3754 O O . GLU A 1 508 ? 79.605 78.307 -4.044 1.00 42.12 508 GLU A O 1
ATOM 3760 N N . LEU A 1 509 ? 80.039 78.295 -6.258 1.00 41.46 509 LEU A N 1
ATOM 3761 C CA . LEU A 1 509 ? 79.882 76.851 -6.405 1.00 40.99 509 LEU A CA 1
ATOM 3762 C C . LEU A 1 509 ? 80.862 76.119 -5.495 1.00 41.02 509 LEU A C 1
ATOM 3763 O O . LEU A 1 509 ? 82.052 76.435 -5.464 1.00 40.85 509 LEU A O 1
ATOM 3768 N N . LYS A 1 510 ? 80.337 75.152 -4.747 1.00 40.74 510 LYS A N 1
ATOM 3769 C CA . LYS A 1 510 ? 81.127 74.342 -3.829 1.00 40.56 510 LYS A CA 1
ATOM 3770 C C . LYS A 1 510 ? 80.728 72.872 -3.956 1.00 40.11 510 LYS A C 1
ATOM 3771 O O . LYS A 1 510 ? 79.785 72.531 -4.672 1.00 40.05 510 LYS A O 1
ATOM 3777 N N . LEU A 1 511 ? 81.457 72.000 -3.274 1.00 39.74 511 LEU A N 1
ATOM 3778 C CA . LEU A 1 511 ? 81.109 70.585 -3.237 1.00 39.64 511 LEU A CA 1
ATOM 3779 C C . LEU A 1 511 ? 80.024 70.365 -2.191 1.00 39.23 511 LEU A C 1
ATOM 3780 O O . LEU A 1 511 ? 79.996 71.064 -1.178 1.00 39.23 511 LEU A O 1
ATOM 3793 N N . ASP A 1 513 ? 78.318 68.796 0.945 1.00 38.87 513 ASP A N 1
ATOM 3794 C CA . ASP A 1 513 ? 78.924 68.415 2.228 1.00 39.26 513 ASP A CA 1
ATOM 3795 C C . ASP A 1 513 ? 79.320 66.934 2.250 1.00 39.09 513 ASP A C 1
ATOM 3796 O O . ASP A 1 513 ? 78.510 66.070 1.916 1.00 38.72 513 ASP A O 1
ATOM 3801 N N . GLU A 1 514 ? 80.567 66.654 2.632 1.00 39.21 514 GLU A N 1
ATOM 3802 C CA . GLU A 1 514 ? 81.114 65.286 2.605 1.00 39.46 514 GLU A CA 1
ATOM 3803 C C . GLU A 1 514 ? 80.379 64.362 3.567 1.00 38.98 514 GLU A C 1
ATOM 3804 O O . GLU A 1 514 ? 80.277 63.158 3.320 1.00 39.17 514 GLU A O 1
ATOM 3810 N N . ARG A 1 515 ? 79.871 64.934 4.656 1.00 38.70 515 ARG A N 1
ATOM 3811 C CA . ARG A 1 515 ? 79.121 64.187 5.670 1.00 38.44 515 ARG A CA 1
ATOM 3812 C C . ARG A 1 515 ? 77.905 63.466 5.091 1.00 37.70 515 ARG A C 1
ATOM 3813 O O . ARG A 1 515 ? 77.463 62.454 5.638 1.00 37.60 515 ARG A O 1
ATOM 3821 N N . LEU A 1 516 ? 77.365 63.993 3.990 1.00 37.04 516 LEU A N 1
ATOM 3822 C CA . LEU A 1 516 ? 76.197 63.400 3.328 1.00 36.57 516 LEU A CA 1
ATOM 3823 C C . LEU A 1 516 ? 76.513 62.037 2.738 1.00 36.38 516 LEU A C 1
ATOM 3824 O O . LEU A 1 516 ? 75.622 61.187 2.598 1.00 36.13 516 LEU A O 1
ATOM 3829 N N . PHE A 1 517 ? 77.782 61.839 2.385 1.00 36.04 517 PHE A N 1
ATOM 3830 C CA . PHE A 1 517 ? 78.216 60.638 1.679 1.00 36.29 517 PHE A CA 1
ATOM 3831 C C . PHE A 1 517 ? 78.912 59.615 2.589 1.00 36.80 517 PHE A C 1
ATOM 3832 O O . PHE A 1 517 ? 79.385 58.578 2.119 1.00 37.15 517 PHE A O 1
ATOM 3840 N N . ILE A 1 518 ? 78.952 59.905 3.887 1.00 37.37 518 ILE A N 1
ATOM 3841 C CA . ILE A 1 518 ? 79.531 58.992 4.877 1.00 37.91 518 ILE A CA 1
ATOM 3842 C C . ILE A 1 518 ? 78.426 58.210 5.584 1.00 38.37 518 ILE A C 1
ATOM 3843 O O . ILE A 1 518 ? 77.410 58.786 5.993 1.00 38.15 518 ILE A O 1
ATOM 3848 N N . ASP A 1 519 ? 78.629 56.900 5.720 1.00 38.77 519 ASP A N 1
ATOM 3849 C CA . ASP A 1 519 ? 77.635 56.015 6.321 1.00 39.47 519 ASP A CA 1
ATOM 3850 C C . ASP A 1 519 ? 77.694 56.002 7.852 1.00 39.81 519 ASP A C 1
ATOM 3851 O O . ASP A 1 519 ? 77.906 54.957 8.483 1.00 40.07 519 ASP A O 1
ATOM 3856 N N . ALA A 1 520 ? 77.507 57.181 8.440 1.00 39.96 520 ALA A N 1
ATOM 3857 C CA . ALA A 1 520 ? 77.456 57.357 9.889 1.00 40.10 520 ALA A CA 1
ATOM 3858 C C . ALA A 1 520 ? 76.704 58.650 10.201 1.00 40.20 520 ALA A C 1
ATOM 3859 O O . ALA A 1 520 ? 76.478 59.462 9.303 1.00 40.00 520 ALA A O 1
ATOM 3861 N N . ALA A 1 521 ? 76.331 58.835 11.467 1.00 40.22 521 ALA A N 1
ATOM 3862 C CA . ALA A 1 521 ? 75.663 60.057 11.922 1.00 40.25 521 ALA A CA 1
ATOM 3863 C C . ALA A 1 521 ? 76.436 61.315 11.518 1.00 40.35 521 ALA A C 1
ATOM 3864 O O . ALA A 1 521 ? 77.665 61.372 11.629 1.00 40.16 521 ALA A O 1
ATOM 3874 N N . GLY A 1 523 ? 76.134 64.517 12.692 1.00 39.92 523 GLY A N 1
ATOM 3875 C CA . GLY A 1 523 ? 76.381 65.543 13.704 1.00 39.80 523 GLY A CA 1
ATOM 3876 C C . GLY A 1 523 ? 75.743 66.867 13.312 1.00 39.77 523 GLY A C 1
ATOM 3877 O O . GLY A 1 523 ? 76.229 67.937 13.679 1.00 40.02 523 GLY A O 1
ATOM 3878 N N . PHE A 1 524 ? 74.646 66.783 12.564 1.00 39.59 524 PHE A N 1
ATOM 3879 C CA . PHE A 1 524 ? 73.941 67.958 12.058 1.00 39.26 524 PHE A CA 1
ATOM 3880 C C . PHE A 1 524 ? 73.077 68.599 13.144 1.00 38.78 524 PHE A C 1
ATOM 3881 O O . PHE A 1 524 ? 72.330 67.908 13.840 1.00 38.54 524 PHE A O 1
ATOM 3889 N N . VAL A 1 525 ? 73.200 69.918 13.286 1.00 38.26 525 VAL A N 1
ATOM 3890 C CA . VAL A 1 525 ? 72.351 70.700 14.191 1.00 37.97 525 VAL A CA 1
ATOM 3891 C C . VAL A 1 525 ? 71.476 71.663 13.382 1.00 37.52 525 VAL A C 1
ATOM 3892 O O . VAL A 1 525 ? 71.972 72.348 12.484 1.00 37.03 525 VAL A O 1
ATOM 3896 N N . LEU A 1 526 ? 70.176 71.699 13.690 1.00 37.17 526 LEU A N 1
ATOM 3897 C CA . LEU A 1 526 ? 69.250 72.629 13.032 1.00 36.97 526 LEU A CA 1
ATOM 3898 C C . LEU A 1 526 ? 69.555 74.074 13.396 1.00 36.59 526 LEU A C 1
ATOM 3899 O O . LEU A 1 526 ? 69.537 74.429 14.573 1.00 36.49 526 LEU A O 1
ATOM 3904 N N . PRO A 1 527 ? 69.816 74.909 12.391 1.00 36.42 527 PRO A N 1
ATOM 3905 C CA . PRO A 1 527 ? 69.944 76.343 12.607 1.00 36.23 527 PRO A CA 1
ATOM 3906 C C . PRO A 1 527 ? 68.604 76.944 13.009 1.00 36.06 527 PRO A C 1
ATOM 3907 O O . PRO A 1 527 ? 67.551 76.413 12.658 1.00 35.73 527 PRO A O 1
ATOM 3911 N N . GLU A 1 528 ? 68.658 78.030 13.765 1.00 35.94 528 GLU A N 1
ATOM 3912 C CA . GLU A 1 528 ? 67.482 78.808 14.087 1.00 36.18 528 GLU A CA 1
ATOM 3913 C C . GLU A 1 528 ? 67.648 80.174 13.436 1.00 35.97 528 GLU A C 1
ATOM 3914 O O . GLU A 1 528 ? 68.659 80.839 13.650 1.00 35.60 528 GLU A O 1
ATOM 3920 N N . ALA A 1 529 ? 66.670 80.579 12.628 1.00 35.95 529 ALA A N 1
ATOM 3921 C CA . ALA A 1 529 ? 66.712 81.885 11.960 1.00 36.07 529 ALA A CA 1
ATOM 3922 C C . ALA A 1 529 ? 66.653 83.023 12.977 1.00 36.06 529 ALA A C 1
ATOM 3923 O O . ALA A 1 529 ? 66.101 82.855 14.064 1.00 35.91 529 ALA A O 1
ATOM 3925 N N . VAL B 1 4 ? 14.336 50.176 59.010 1.00 41.19 4 VAL B N 1
ATOM 3926 C CA . VAL B 1 4 ? 13.488 51.192 58.319 1.00 40.94 4 VAL B CA 1
ATOM 3927 C C . VAL B 1 4 ? 14.347 52.060 57.385 1.00 40.51 4 VAL B C 1
ATOM 3928 O O . VAL B 1 4 ? 15.091 52.935 57.836 1.00 40.82 4 VAL B O 1
ATOM 3932 N N . LYS B 1 5 ? 14.258 51.783 56.087 1.00 39.66 5 LYS B N 1
ATOM 3933 C CA . LYS B 1 5 ? 14.917 52.591 55.054 1.00 39.01 5 LYS B CA 1
ATOM 3934 C C . LYS B 1 5 ? 13.836 53.107 54.121 1.00 38.04 5 LYS B C 1
ATOM 3935 O O . LYS B 1 5 ? 12.848 52.404 53.891 1.00 37.92 5 LYS B O 1
ATOM 3941 N N . PRO B 1 6 ? 13.999 54.322 53.589 1.00 37.08 6 PRO B N 1
ATOM 3942 C CA . PRO B 1 6 ? 13.002 54.881 52.677 1.00 36.49 6 PRO B CA 1
ATOM 3943 C C . PRO B 1 6 ? 12.882 54.016 51.415 1.00 36.05 6 PRO B C 1
ATOM 3944 O O . PRO B 1 6 ? 13.902 53.551 50.894 1.00 35.86 6 PRO B O 1
ATOM 3948 N N . PRO B 1 7 ? 11.654 53.774 50.950 1.00 35.65 7 PRO B N 1
ATOM 3949 C CA . PRO B 1 7 ? 11.431 52.913 49.788 1.00 35.25 7 PRO B CA 1
ATOM 3950 C C . PRO B 1 7 ? 11.881 53.559 48.487 1.00 34.81 7 PRO B C 1
ATOM 3951 O O . PRO B 1 7 ? 11.832 54.779 48.341 1.00 34.42 7 PRO B O 1
ATOM 3955 N N . ARG B 1 8 ? 12.320 52.733 47.549 1.00 34.61 8 ARG B N 1
ATOM 3956 C CA . ARG B 1 8 ? 12.672 53.211 46.221 1.00 34.37 8 ARG B CA 1
ATOM 3957 C C . ARG B 1 8 ? 11.394 53.362 45.396 1.00 34.02 8 ARG B C 1
ATOM 3958 O O . ARG B 1 8 ? 10.516 52.494 45.420 1.00 33.79 8 ARG B O 1
ATOM 3966 N N . ILE B 1 9 ? 11.266 54.493 44.712 1.00 33.46 9 ILE B N 1
ATOM 3967 C CA . ILE B 1 9 ? 10.151 54.701 43.798 1.00 33.09 9 ILE B CA 1
ATOM 3968 C C . ILE B 1 9 ? 10.641 54.444 42.381 1.00 32.49 9 ILE B C 1
ATOM 3969 O O . ILE B 1 9 ? 11.557 55.119 41.904 1.00 32.22 9 ILE B O 1
ATOM 3974 N N . ASN B 1 10 ? 10.038 53.451 41.728 1.00 31.52 10 ASN B N 1
ATOM 3975 C CA . ASN B 1 10 ? 10.422 53.036 40.374 1.00 31.18 10 ASN B CA 1
ATOM 3976 C C . ASN B 1 10 ? 11.930 52.766 40.214 1.00 29.93 10 ASN B C 1
ATOM 3977 O O . ASN B 1 10 ? 12.540 53.136 39.206 1.00 29.81 10 ASN B O 1
ATOM 3982 N N . GLY B 1 11 ? 12.517 52.140 41.232 1.00 28.23 11 GLY B N 1
ATOM 3983 C CA . GLY B 1 11 ? 13.929 51.761 41.217 1.00 26.82 11 GLY B CA 1
ATOM 3984 C C . GLY B 1 11 ? 14.924 52.890 41.445 1.00 25.87 11 GLY B C 1
ATOM 3985 O O . GLY B 1 11 ? 16.125 52.652 41.466 1.00 25.54 11 GLY B O 1
ATOM 3986 N N . ARG B 1 12 ? 14.439 54.121 41.609 1.00 24.73 12 ARG B N 1
ATOM 3987 C CA . ARG B 1 12 ? 15.338 55.259 41.852 1.00 24.42 12 ARG B CA 1
ATOM 3988 C C . ARG B 1 12 ? 15.761 55.293 43.312 1.00 23.54 12 ARG B C 1
ATOM 3989 O O . ARG B 1 12 ? 14.930 55.093 44.198 1.00 23.50 12 ARG B O 1
ATOM 3997 N N . VAL B 1 13 ? 17.042 55.555 43.565 1.00 22.70 13 VAL B N 1
ATOM 3998 C CA . VAL B 1 13 ? 17.541 55.661 44.934 1.00 22.10 13 VAL B CA 1
ATOM 3999 C C . VAL B 1 13 ? 16.950 56.912 45.610 1.00 22.07 13 VAL B C 1
ATOM 4000 O O . VAL B 1 13 ? 16.910 57.983 44.991 1.00 21.75 13 VAL B O 1
ATOM 4004 N N . PRO B 1 14 ? 16.449 56.776 46.844 1.00 21.88 14 PRO B N 1
ATOM 4005 C CA . PRO B 1 14 ? 15.963 57.927 47.592 1.00 21.70 14 PRO B CA 1
ATOM 4006 C C . PRO B 1 14 ? 17.039 59.010 47.741 1.00 21.78 14 PRO B C 1
ATOM 4007 O O . PRO B 1 14 ? 18.158 58.723 48.159 1.00 21.04 14 PRO B O 1
ATOM 4011 N N . VAL B 1 15 ? 16.688 60.236 47.363 1.00 21.75 15 VAL B N 1
ATOM 4012 C CA . VAL B 1 15 ? 17.579 61.380 47.521 1.00 22.18 15 VAL B CA 1
ATOM 4013 C C . VAL B 1 15 ? 16.998 62.257 48.619 1.00 22.33 15 VAL B C 1
ATOM 4014 O O . VAL B 1 15 ? 15.851 62.700 48.521 1.00 23.00 15 VAL B O 1
ATOM 4018 N N . LEU B 1 16 ? 17.787 62.498 49.658 1.00 22.12 16 LEU B N 1
ATOM 4019 C CA . LEU B 1 16 ? 17.329 63.229 50.834 1.00 22.05 16 LEU B CA 1
ATOM 4020 C C . LEU B 1 16 ? 18.340 64.294 51.198 1.00 21.69 16 LEU B C 1
ATOM 4021 O O . LEU B 1 16 ? 19.481 64.226 50.766 1.00 21.42 16 LEU B O 1
ATOM 4026 N N . SER B 1 17 ? 17.926 65.266 52.008 1.00 21.14 17 SER B N 1
ATOM 4027 C CA . SER B 1 17 ? 18.879 66.183 52.625 1.00 20.96 17 SER B CA 1
ATOM 4028 C C . SER B 1 17 ? 19.666 65.416 53.687 1.00 20.63 17 SER B C 1
ATOM 4029 O O . SER B 1 17 ? 19.204 64.380 54.187 1.00 19.86 17 SER B O 1
ATOM 4032 N N . ALA B 1 18 ? 20.844 65.920 54.048 1.00 20.23 18 ALA B N 1
ATOM 4033 C CA . ALA B 1 18 ? 21.628 65.281 55.103 1.00 20.59 18 ALA B CA 1
ATOM 4034 C C . ALA B 1 18 ? 20.825 65.213 56.406 1.00 20.85 18 ALA B C 1
ATOM 4035 O O . ALA B 1 18 ? 20.872 64.217 57.115 1.00 20.34 18 ALA B O 1
ATOM 4037 N N . GLN B 1 19 ? 20.076 66.275 56.704 1.00 21.28 19 GLN B N 1
ATOM 4038 C CA . GLN B 1 19 ? 19.231 66.323 57.901 1.00 22.08 19 GLN B CA 1
ATOM 4039 C C . GLN B 1 19 ? 18.166 65.212 57.935 1.00 22.10 19 GLN B C 1
ATOM 4040 O O . GLN B 1 19 ? 18.000 64.536 58.957 1.00 21.83 19 GLN B O 1
ATOM 4046 N N . GLU B 1 20 ? 17.456 65.020 56.824 1.00 22.36 20 GLU B N 1
ATOM 4047 C CA . GLU B 1 20 ? 16.477 63.929 56.711 1.00 22.63 20 GLU B CA 1
ATOM 4048 C C . GLU B 1 20 ? 17.167 62.553 56.773 1.00 21.49 20 GLU B C 1
ATOM 4049 O O . GLU B 1 20 ? 16.657 61.622 57.394 1.00 20.44 20 GLU B O 1
ATOM 4055 N N . ALA B 1 21 ? 18.322 62.431 56.120 1.00 20.73 21 ALA B N 1
ATOM 4056 C CA . ALA B 1 21 ? 19.064 61.162 56.094 1.00 20.57 21 ALA B CA 1
ATOM 4057 C C . ALA B 1 21 ? 19.393 60.638 57.490 1.00 20.44 21 ALA B C 1
ATOM 4058 O O . ALA B 1 21 ? 19.108 59.480 57.806 1.00 20.75 21 ALA B O 1
ATOM 4060 N N . VAL B 1 22 ? 19.986 61.487 58.330 1.00 20.37 22 VAL B N 1
ATOM 4061 C CA . VAL B 1 22 ? 20.473 61.039 59.641 1.00 20.56 22 VAL B CA 1
ATOM 4062 C C . VAL B 1 22 ? 19.361 60.713 60.646 1.00 21.16 22 VAL B C 1
ATOM 4063 O O . VAL B 1 22 ? 19.608 60.067 61.675 1.00 20.89 22 VAL B O 1
ATOM 4067 N N . ASN B 1 23 ? 18.144 61.165 60.357 1.00 21.94 23 ASN B N 1
ATOM 4068 C CA . ASN B 1 23 ? 16.965 60.721 61.113 1.00 22.98 23 ASN B CA 1
ATOM 4069 C C . ASN B 1 23 ? 16.734 59.208 61.093 1.00 22.97 23 ASN B C 1
ATOM 4070 O O . ASN B 1 23 ? 16.026 58.669 61.946 1.00 23.29 23 ASN B O 1
ATOM 4075 N N . TYR B 1 24 ? 17.323 58.523 60.118 1.00 22.87 24 TYR B N 1
ATOM 4076 C CA . TYR B 1 24 ? 17.169 57.068 59.999 1.00 22.57 24 TYR B CA 1
ATOM 4077 C C . TYR B 1 24 ? 18.150 56.287 60.877 1.00 22.31 24 TYR B C 1
ATOM 4078 O O . TYR B 1 24 ? 18.130 55.051 60.889 1.00 22.51 24 TYR B O 1
ATOM 4087 N N . ILE B 1 25 ? 19.003 56.996 61.614 1.00 21.48 25 ILE B N 1
ATOM 4088 C CA . ILE B 1 25 ? 19.952 56.338 62.513 1.00 21.27 25 ILE B CA 1
ATOM 4089 C C . ILE B 1 25 ? 19.293 56.107 63.870 1.00 21.92 25 ILE B C 1
ATOM 4090 O O . ILE B 1 25 ? 18.870 57.069 64.525 1.00 21.85 25 ILE B O 1
ATOM 4095 N N . PRO B 1 26 ? 19.191 54.843 64.284 1.00 22.48 26 PRO B N 1
ATOM 4096 C CA . PRO B 1 26 ? 18.623 54.508 65.588 1.00 23.00 26 PRO B CA 1
ATOM 4097 C C . PRO B 1 26 ? 19.641 54.567 66.722 1.00 23.39 26 PRO B C 1
ATOM 4098 O O . PRO B 1 26 ? 20.847 54.553 66.475 1.00 23.18 26 PRO B O 1
ATOM 4102 N N . ASP B 1 27 ? 19.146 54.615 67.959 1.00 24.03 27 ASP B N 1
ATOM 4103 C CA . ASP B 1 27 ? 19.994 54.500 69.140 1.00 24.78 27 ASP B CA 1
ATOM 4104 C C . ASP B 1 27 ? 20.788 53.208 69.056 1.00 24.66 27 ASP B C 1
ATOM 4105 O O . ASP B 1 27 ? 20.299 52.206 68.535 1.00 24.73 27 ASP B O 1
ATOM 4110 N N . GLU B 1 28 ? 22.017 53.252 69.559 1.00 24.65 28 GLU B N 1
ATOM 4111 C CA . GLU B 1 28 ? 22.914 52.092 69.633 1.00 25.27 28 GLU B CA 1
ATOM 4112 C C . GLU B 1 28 ? 23.421 51.538 68.287 1.00 24.51 28 GLU B C 1
ATOM 4113 O O . GLU B 1 28 ? 24.129 50.535 68.263 1.00 24.78 28 GLU B O 1
ATOM 4119 N N . ALA B 1 29 ? 23.097 52.204 67.181 1.00 23.76 29 ALA B N 1
ATOM 4120 C CA . ALA B 1 29 ? 23.619 51.809 65.861 1.00 23.14 29 ALA B CA 1
ATOM 4121 C C . ALA B 1 29 ? 25.142 51.778 65.843 1.00 22.52 29 ALA B C 1
ATOM 4122 O O . ALA B 1 29 ? 25.795 52.562 66.544 1.00 22.23 29 ALA B O 1
ATOM 4124 N N . THR B 1 30 ? 25.706 50.878 65.037 1.00 21.57 30 THR B N 1
ATOM 4125 C CA . THR B 1 30 ? 27.140 50.903 64.747 1.00 20.96 30 THR B CA 1
ATOM 4126 C C . THR B 1 30 ? 27.404 51.632 63.428 1.00 20.82 30 THR B C 1
ATOM 4127 O O . THR B 1 30 ? 26.970 51.187 62.361 1.00 20.16 30 THR B O 1
ATOM 4131 N N . LEU B 1 31 ? 28.129 52.744 63.521 1.00 20.40 31 LEU B N 1
ATOM 4132 C CA . LEU B 1 31 ? 28.343 53.649 62.398 1.00 21.06 31 LEU B CA 1
ATOM 4133 C C . LEU B 1 31 ? 29.772 53.534 61.876 1.00 20.99 31 LEU B C 1
ATOM 4134 O O . LEU B 1 31 ? 30.726 53.637 62.637 1.00 20.72 31 LEU B O 1
ATOM 4139 N N . CYS B 1 32 ? 29.906 53.299 60.578 1.00 21.76 32 CYS B N 1
ATOM 4140 C CA . CYS B 1 32 ? 31.210 53.249 59.926 1.00 21.75 32 CYS B CA 1
ATOM 4141 C C . CYS B 1 32 ? 31.365 54.472 59.020 1.00 21.81 32 CYS B C 1
ATOM 4142 O O . CYS B 1 32 ? 30.517 54.720 58.170 1.00 21.57 32 CYS B O 1
ATOM 4145 N N . VAL B 1 33 ? 32.441 55.239 59.215 1.00 21.76 33 VAL B N 1
ATOM 4146 C CA . VAL B 1 33 ? 32.623 56.507 58.516 1.00 21.74 33 VAL B CA 1
ATOM 4147 C C . VAL B 1 33 ? 33.835 56.445 57.573 1.00 21.55 33 VAL B C 1
ATOM 4148 O O . VAL B 1 33 ? 34.959 56.202 58.016 1.00 21.55 33 VAL B O 1
ATOM 4152 N N . LEU B 1 34 ? 33.587 56.657 56.282 1.00 21.64 34 LEU B N 1
ATOM 4153 C CA . LEU B 1 34 ? 34.633 56.657 55.254 1.00 21.70 34 LEU B CA 1
ATOM 4154 C C . LEU B 1 34 ? 35.440 57.953 55.294 1.00 21.81 34 LEU B C 1
ATOM 4155 O O . LEU B 1 34 ? 34.894 59.015 55.576 1.00 21.17 34 LEU B O 1
ATOM 4160 N N . GLY B 1 35 ? 36.732 57.867 54.982 1.00 22.04 35 GLY B N 1
ATOM 4161 C CA . GLY B 1 35 ? 37.547 59.083 54.861 1.00 22.57 35 GLY B CA 1
ATOM 4162 C C . GLY B 1 35 ? 38.970 58.942 55.340 1.00 22.84 35 GLY B C 1
ATOM 4163 O O . GLY B 1 35 ? 39.283 58.051 56.124 1.00 22.81 35 GLY B O 1
ATOM 4164 N N . ALA B 1 36 ? 39.831 59.838 54.869 1.00 23.45 36 ALA B N 1
ATOM 4165 C CA . ALA B 1 36 ? 41.199 59.923 55.357 1.00 23.75 36 ALA B CA 1
ATOM 4166 C C . ALA B 1 36 ? 41.473 61.377 55.723 1.00 24.15 36 ALA B C 1
ATOM 4167 O O . ALA B 1 36 ? 40.556 62.208 55.694 1.00 24.73 36 ALA B O 1
ATOM 4169 N N . GLY B 1 37 ? 42.718 61.692 56.066 1.00 24.06 37 GLY B N 1
ATOM 4170 C CA . GLY B 1 37 ? 43.053 63.028 56.563 1.00 24.24 37 GLY B CA 1
ATOM 4171 C C . GLY B 1 37 ? 42.772 64.149 55.584 1.00 23.94 37 GLY B C 1
ATOM 4172 O O . GLY B 1 37 ? 42.788 63.943 54.369 1.00 23.72 37 GLY B O 1
ATOM 4173 N N . GLY B 1 38 ? 42.492 65.335 56.122 1.00 23.73 38 GLY B N 1
ATOM 4174 C CA . GLY B 1 38 ? 42.382 66.551 55.318 1.00 23.31 38 GLY B CA 1
ATOM 4175 C C . GLY B 1 38 ? 41.176 66.633 54.397 1.00 23.35 38 GLY B C 1
ATOM 4176 O O . GLY B 1 38 ? 41.198 67.384 53.418 1.00 23.37 38 GLY B O 1
ATOM 4177 N N . GLY B 1 39 ? 40.125 65.876 54.712 1.00 22.72 39 GLY B N 1
ATOM 4178 C CA . GLY B 1 39 ? 38.869 65.909 53.943 1.00 22.25 39 GLY B CA 1
ATOM 4179 C C . GLY B 1 39 ? 38.709 64.885 52.829 1.00 21.97 39 GLY B C 1
ATOM 4180 O O . GLY B 1 39 ? 37.681 64.862 52.137 1.00 21.57 39 GLY B O 1
ATOM 4181 N N . ILE B 1 40 ? 39.714 64.032 52.650 1.00 21.70 40 ILE B N 1
ATOM 4182 C CA . ILE B 1 40 ? 39.708 63.059 51.560 1.00 21.77 40 ILE B CA 1
ATOM 4183 C C . ILE B 1 40 ? 38.567 62.062 51.721 1.00 20.68 40 ILE B C 1
ATOM 4184 O O . ILE B 1 40 ? 38.492 61.378 52.739 1.00 20.50 40 ILE B O 1
ATOM 4189 N N . LEU B 1 41 ? 37.697 61.995 50.708 1.00 20.50 41 LEU B N 1
ATOM 4190 C CA . LEU B 1 41 ? 36.549 61.074 50.666 1.00 20.36 41 LEU B CA 1
ATOM 4191 C C . LEU B 1 41 ? 35.622 61.112 51.894 1.00 20.49 41 LEU B C 1
ATOM 4192 O O . LEU B 1 41 ? 34.966 60.109 52.220 1.00 20.39 41 LEU B O 1
ATOM 4197 N N . GLU B 1 42 ? 35.546 62.269 52.547 1.00 19.84 42 GLU B N 1
ATOM 4198 C CA . GLU B 1 42 ? 34.735 62.419 53.756 1.00 19.76 42 GLU B CA 1
ATOM 4199 C C . GLU B 1 42 ? 33.330 62.936 53.449 1.00 19.38 42 GLU B C 1
ATOM 4200 O O . GLU B 1 42 ? 33.179 63.978 52.817 1.00 19.04 42 GLU B O 1
ATOM 4206 N N . ALA B 1 43 ? 32.303 62.212 53.904 1.00 18.92 43 ALA B N 1
ATOM 4207 C CA . ALA B 1 43 ? 30.916 62.656 53.749 1.00 18.36 43 ALA B CA 1
ATOM 4208 C C . ALA B 1 43 ? 30.585 63.717 54.805 1.00 18.41 43 ALA B C 1
ATOM 4209 O O . ALA B 1 43 ? 29.802 63.490 55.738 1.00 17.34 43 ALA B O 1
ATOM 4211 N N . THR B 1 44 ? 31.198 64.890 54.647 1.00 18.47 44 THR B N 1
ATOM 4212 C CA . THR B 1 44 ? 31.137 65.929 55.664 1.00 18.80 44 THR B CA 1
ATOM 4213 C C . THR B 1 44 ? 29.704 66.338 55.990 1.00 19.07 44 THR B C 1
ATOM 4214 O O . THR B 1 44 ? 29.388 66.568 57.161 1.00 19.35 44 THR B O 1
ATOM 4218 N N . THR B 1 45 ? 28.825 66.404 54.989 1.00 18.73 45 THR B N 1
ATOM 4219 C CA . THR B 1 45 ? 27.464 66.874 55.281 1.00 19.40 45 THR B CA 1
ATOM 4220 C C . THR B 1 45 ? 26.719 65.923 56.221 1.00 18.90 45 THR B C 1
ATOM 4221 O O . THR B 1 45 ? 25.879 66.364 57.008 1.00 18.61 45 THR B O 1
ATOM 4225 N N . LEU B 1 46 ? 27.049 64.638 56.151 1.00 18.68 46 LEU B N 1
ATOM 4226 C CA . LEU B 1 46 ? 26.413 63.625 56.988 1.00 18.78 46 LEU B CA 1
ATOM 4227 C C . LEU B 1 46 ? 26.932 63.656 58.431 1.00 19.08 46 LEU B C 1
ATOM 4228 O O . LEU B 1 46 ? 26.154 63.523 59.389 1.00 19.11 46 LEU B O 1
ATOM 4233 N N . ILE B 1 47 ? 28.244 63.829 58.588 1.00 19.13 47 ILE B N 1
ATOM 4234 C CA . ILE B 1 47 ? 28.846 63.936 59.913 1.00 19.46 47 ILE B CA 1
ATOM 4235 C C . ILE B 1 47 ? 28.283 65.185 60.592 1.00 19.79 47 ILE B C 1
ATOM 4236 O O . ILE B 1 47 ? 27.912 65.137 61.757 1.00 19.18 47 ILE B O 1
ATOM 4241 N N . THR B 1 48 ? 28.198 66.279 59.834 1.00 20.18 48 THR B N 1
ATOM 4242 C CA . THR B 1 48 ? 27.669 67.555 60.324 1.00 21.46 48 THR B CA 1
ATOM 4243 C C . THR B 1 48 ? 26.208 67.455 60.753 1.00 21.24 48 THR B C 1
ATOM 4244 O O . THR B 1 48 ? 25.851 67.897 61.853 1.00 21.08 48 THR B O 1
ATOM 4248 N N . ALA B 1 49 ? 25.379 66.848 59.899 1.00 20.66 49 ALA B N 1
ATOM 4249 C CA . ALA B 1 49 ? 23.953 66.689 60.188 1.00 20.33 49 ALA B CA 1
ATOM 4250 C C . ALA B 1 49 ? 23.715 65.856 61.446 1.00 19.95 49 ALA B C 1
ATOM 4251 O O . ALA B 1 49 ? 22.839 66.192 62.250 1.00 18.71 49 ALA B O 1
ATOM 4253 N N . LEU B 1 50 ? 24.505 64.790 61.619 1.00 19.14 50 LEU B N 1
ATOM 4254 C CA . LEU B 1 50 ? 24.403 63.949 62.804 1.00 19.40 50 LEU B CA 1
ATOM 4255 C C . LEU B 1 50 ? 24.800 64.720 64.067 1.00 19.79 50 LEU B C 1
ATOM 4256 O O . LEU B 1 50 ? 24.073 64.708 65.060 1.00 19.54 50 LEU B O 1
ATOM 4261 N N . ALA B 1 51 ? 25.946 65.394 64.015 1.00 19.89 51 ALA B N 1
ATOM 4262 C CA . ALA B 1 51 ? 26.391 66.242 65.116 1.00 21.26 51 ALA B CA 1
ATOM 4263 C C . ALA B 1 51 ? 25.323 67.282 65.504 1.00 21.85 51 ALA B C 1
ATOM 4264 O O . ALA B 1 51 ? 25.054 67.487 66.695 1.00 22.23 51 ALA B O 1
ATOM 4266 N N . ASP B 1 52 ? 24.733 67.921 64.492 1.00 22.45 52 ASP B N 1
ATOM 4267 C CA . ASP B 1 52 ? 23.654 68.905 64.669 1.00 23.89 52 ASP B CA 1
ATOM 4268 C C . ASP B 1 52 ? 22.420 68.312 65.329 1.00 24.04 52 ASP B C 1
ATOM 4269 O O . ASP B 1 52 ? 21.847 68.925 66.240 1.00 24.13 52 ASP B O 1
ATOM 4274 N N . LYS B 1 53 ? 22.002 67.134 64.861 1.00 23.75 53 LYS B N 1
ATOM 4275 C CA . LYS B 1 53 ? 20.833 66.461 65.425 1.00 24.52 53 LYS B CA 1
ATOM 4276 C C . LYS B 1 53 ? 21.000 66.210 66.917 1.00 24.52 53 LYS B C 1
ATOM 4277 O O . LYS B 1 53 ? 20.078 66.474 67.694 1.00 24.25 53 LYS B O 1
ATOM 4283 N N . TYR B 1 54 ? 22.174 65.718 67.310 1.00 24.51 54 TYR B N 1
ATOM 4284 C CA . TYR B 1 54 ? 22.448 65.442 68.718 1.00 25.65 54 TYR B CA 1
ATOM 4285 C C . TYR B 1 54 ? 22.506 66.707 69.583 1.00 26.61 54 TYR B C 1
ATOM 4286 O O . TYR B 1 54 ? 21.984 66.724 70.711 1.00 26.75 54 TYR B O 1
ATOM 4295 N N . LYS B 1 55 ? 23.133 67.757 69.056 1.00 27.79 55 LYS B N 1
ATOM 4296 C CA . LYS B 1 55 ? 23.189 69.055 69.736 1.00 29.35 55 LYS B CA 1
ATOM 4297 C C . LYS B 1 55 ? 21.770 69.554 70.034 1.00 29.52 55 LYS B C 1
ATOM 4298 O O . LYS B 1 55 ? 21.512 70.105 71.106 1.00 29.93 55 LYS B O 1
ATOM 4304 N N . GLN B 1 56 ? 20.854 69.312 69.099 1.00 29.45 56 GLN B N 1
ATOM 4305 C CA . GLN B 1 56 ? 19.470 69.786 69.196 1.00 29.79 56 GLN B CA 1
ATOM 4306 C C . GLN B 1 56 ? 18.530 68.892 70.001 1.00 29.32 56 GLN B C 1
ATOM 4307 O O . GLN B 1 56 ? 17.652 69.400 70.694 1.00 28.81 56 GLN B O 1
ATOM 4313 N N . THR B 1 57 ? 18.704 67.573 69.907 1.00 28.98 57 THR B N 1
ATOM 4314 C CA . THR B 1 57 ? 17.700 66.629 70.424 1.00 28.97 57 THR B CA 1
ATOM 4315 C C . THR B 1 57 ? 18.219 65.625 71.451 1.00 28.99 57 THR B C 1
ATOM 4316 O O . THR B 1 57 ? 17.428 64.944 72.096 1.00 28.93 57 THR B O 1
ATOM 4320 N N . GLN B 1 58 ? 19.541 65.530 71.591 1.00 29.13 58 GLN B N 1
ATOM 4321 C CA . GLN B 1 58 ? 20.200 64.477 72.389 1.00 29.46 58 GLN B CA 1
ATOM 4322 C C . GLN B 1 58 ? 19.900 63.053 71.871 1.00 28.85 58 GLN B C 1
ATOM 4323 O O . GLN B 1 58 ? 19.918 62.084 72.634 1.00 28.85 58 GLN B O 1
ATOM 4329 N N . THR B 1 59 ? 19.639 62.944 70.568 1.00 28.06 59 THR B N 1
ATOM 4330 C CA . THR B 1 59 ? 19.474 61.654 69.877 1.00 27.34 59 THR B CA 1
ATOM 4331 C C . THR B 1 59 ? 20.220 61.728 68.536 1.00 26.49 59 THR B C 1
ATOM 4332 O O . THR B 1 59 ? 20.397 62.830 68.013 1.00 25.65 59 THR B O 1
ATOM 4336 N N . PRO B 1 60 ? 20.677 60.599 67.977 1.00 25.82 60 PRO B N 1
ATOM 4337 C CA . PRO B 1 60 ? 20.565 59.265 68.572 1.00 25.90 60 PRO B CA 1
ATOM 4338 C C . PRO B 1 60 ? 21.594 59.053 69.677 1.00 25.93 60 PRO B C 1
ATOM 4339 O O . PRO B 1 60 ? 22.563 59.802 69.775 1.00 26.62 60 PRO B O 1
ATOM 4343 N N . ARG B 1 61 ? 21.387 58.021 70.479 1.00 26.29 61 ARG B N 1
ATOM 4344 C CA . ARG B 1 61 ? 22.187 57.795 71.671 1.00 26.59 61 ARG B CA 1
ATOM 4345 C C . ARG B 1 61 ? 23.059 56.565 71.556 1.00 25.35 61 ARG B C 1
ATOM 4346 O O . ARG B 1 61 ? 22.683 55.597 70.903 1.00 25.12 61 ARG B O 1
ATOM 4354 N N . ASN B 1 62 ? 24.199 56.611 72.237 1.00 24.37 62 ASN B N 1
ATOM 4355 C CA . ASN B 1 62 ? 25.039 55.435 72.491 1.00 24.03 62 ASN B CA 1
ATOM 4356 C C . ASN B 1 62 ? 25.491 54.716 71.225 1.00 23.35 62 ASN B C 1
ATOM 4357 O O . ASN B 1 62 ? 25.424 53.485 71.133 1.00 22.62 62 ASN B O 1
ATOM 4362 N N . LEU B 1 63 ? 25.955 55.494 70.251 1.00 22.50 63 LEU B N 1
ATOM 4363 C CA . LEU B 1 63 ? 26.457 54.934 69.000 1.00 22.52 63 LEU B CA 1
ATOM 4364 C C . LEU B 1 63 ? 27.803 54.259 69.207 1.00 21.95 63 LEU B C 1
ATOM 4365 O O . LEU B 1 63 ? 28.554 54.606 70.120 1.00 21.82 63 LEU B O 1
ATOM 4370 N N . SER B 1 64 ? 28.088 53.281 68.351 1.00 21.71 64 SER B N 1
ATOM 4371 C CA . SER B 1 64 ? 29.413 52.696 68.233 1.00 21.38 64 SER B CA 1
ATOM 4372 C C . SER B 1 64 ? 30.018 53.205 66.922 1.00 21.55 64 SER B C 1
ATOM 4373 O O . SER B 1 64 ? 29.353 53.191 65.891 1.00 21.73 64 SER B O 1
ATOM 4376 N N . ILE B 1 65 ? 31.261 53.668 66.965 1.00 21.06 65 ILE B N 1
ATOM 4377 C CA . ILE B 1 65 ? 31.923 54.183 65.765 1.00 21.97 65 ILE B CA 1
ATOM 4378 C C . ILE B 1 65 ? 32.983 53.216 65.272 1.00 21.54 65 ILE B C 1
ATOM 4379 O O . ILE B 1 65 ? 33.755 52.684 66.066 1.00 21.37 65 ILE B O 1
ATOM 4384 N N . ILE B 1 66 ? 33.011 52.988 63.962 1.00 21.70 66 ILE B N 1
ATOM 4385 C CA . ILE B 1 66 ? 34.162 52.351 63.325 1.00 22.42 66 ILE B CA 1
ATOM 4386 C C . ILE B 1 66 ? 34.749 53.311 62.286 1.00 23.04 66 ILE B C 1
ATOM 4387 O O . ILE B 1 66 ? 34.046 53.778 61.371 1.00 22.24 66 ILE B O 1
ATOM 4392 N N . SER B 1 67 ? 36.035 53.612 62.447 1.00 24.09 67 SER B N 1
ATOM 4393 C CA . SER B 1 67 ? 36.732 54.532 61.559 1.00 25.30 67 SER B CA 1
ATOM 4394 C C . SER B 1 67 ? 38.012 53.857 61.063 1.00 25.88 67 SER B C 1
ATOM 4395 O O . SER B 1 67 ? 39.015 53.879 61.765 1.00 25.86 67 SER B O 1
ATOM 4398 N N . PRO B 1 68 ? 37.983 53.237 59.880 1.00 26.86 68 PRO B N 1
ATOM 4399 C CA . PRO B 1 68 ? 39.154 52.512 59.362 1.00 27.76 68 PRO B CA 1
ATOM 4400 C C . PRO B 1 68 ? 40.406 53.388 59.283 1.00 28.37 68 PRO B C 1
ATOM 4401 O O . PRO B 1 68 ? 41.468 52.975 59.743 1.00 28.66 68 PRO B O 1
ATOM 4405 N N . THR B 1 69 ? 40.266 54.585 58.714 1.00 29.10 69 THR B N 1
ATOM 4406 C CA . THR B 1 69 ? 41.373 55.533 58.565 1.00 30.30 69 THR B CA 1
ATOM 4407 C C . THR B 1 69 ? 41.093 56.740 59.458 1.00 30.43 69 THR B C 1
ATOM 4408 O O . THR B 1 69 ? 39.951 56.967 59.856 1.00 31.49 69 THR B O 1
ATOM 4412 N N . GLY B 1 70 ? 42.124 57.516 59.778 1.00 30.46 70 GLY B N 1
ATOM 4413 C CA . GLY B 1 70 ? 41.927 58.730 60.569 1.00 30.01 70 GLY B CA 1
ATOM 4414 C C . GLY B 1 70 ? 41.339 59.869 59.748 1.00 29.73 70 GLY B C 1
ATOM 4415 O O . GLY B 1 70 ? 41.945 60.314 58.778 1.00 29.71 70 GLY B O 1
ATOM 4416 N N . LEU B 1 71 ? 40.156 60.342 60.134 1.00 29.33 71 LEU B N 1
ATOM 4417 C CA . LEU B 1 71 ? 39.571 61.530 59.514 1.00 28.97 71 LEU B CA 1
ATOM 4418 C C . LEU B 1 71 ? 39.934 62.779 60.287 1.00 28.51 71 LEU B C 1
ATOM 4419 O O . LEU B 1 71 ? 40.099 62.738 61.508 1.00 28.41 71 LEU B O 1
ATOM 4424 N N . GLY B 1 72 ? 40.046 63.892 59.568 1.00 27.67 72 GLY B N 1
ATOM 4425 C CA . GLY B 1 72 ? 40.150 65.190 60.208 1.00 27.28 72 GLY B CA 1
ATOM 4426 C C . GLY B 1 72 ? 41.389 65.995 59.911 1.00 27.34 72 GLY B C 1
ATOM 4427 O O . GLY B 1 72 ? 42.109 65.723 58.946 1.00 26.86 72 GLY B O 1
ATOM 4428 N N . ASP B 1 73 ? 41.618 66.992 60.763 1.00 27.37 73 ASP B N 1
ATOM 4429 C CA . ASP B 1 73 ? 42.706 67.953 60.611 1.00 28.24 73 ASP B CA 1
ATOM 4430 C C . ASP B 1 73 ? 43.516 68.085 61.903 1.00 28.30 73 ASP B C 1
ATOM 4431 O O . ASP B 1 73 ? 44.120 69.133 62.153 1.00 28.17 73 ASP B O 1
ATOM 4436 N N . ARG B 1 74 ? 43.514 67.026 62.719 1.00 28.13 74 ARG B N 1
ATOM 4437 C CA . ARG B 1 74 ? 44.158 67.027 64.049 1.00 28.93 74 ARG B CA 1
ATOM 4438 C C . ARG B 1 74 ? 43.574 68.096 64.980 1.00 28.31 74 ARG B C 1
ATOM 4439 O O . ARG B 1 74 ? 44.234 68.559 65.917 1.00 28.71 74 ARG B O 1
ATOM 4447 N N . ALA B 1 75 ? 42.327 68.473 64.719 1.00 27.84 75 ALA B N 1
ATOM 4448 C CA . ALA B 1 75 ? 41.645 69.511 65.484 1.00 27.79 75 ALA B CA 1
ATOM 4449 C C . ALA B 1 75 ? 40.149 69.198 65.554 1.00 27.54 75 ALA B C 1
ATOM 4450 O O . ALA B 1 75 ? 39.774 68.083 65.928 1.00 27.60 75 ALA B O 1
ATOM 4452 N N . ASP B 1 76 ? 39.298 70.155 65.181 1.00 27.19 76 ASP B N 1
ATOM 4453 C CA . ASP B 1 76 ? 37.857 69.994 65.389 1.00 27.28 76 ASP B CA 1
ATOM 4454 C C . ASP B 1 76 ? 37.056 69.485 64.183 1.00 26.36 76 ASP B C 1
ATOM 4455 O O . ASP B 1 76 ? 35.824 69.434 64.235 1.00 25.30 76 ASP B O 1
ATOM 4460 N N . ARG B 1 77 ? 37.749 69.106 63.108 1.00 25.36 77 ARG B N 1
ATOM 4461 C CA . ARG B 1 77 ? 37.072 68.542 61.937 1.00 24.86 77 ARG B CA 1
ATOM 4462 C C . ARG B 1 77 ? 37.063 67.003 62.022 1.00 23.83 77 ARG B C 1
ATOM 4463 O O . ARG B 1 77 ? 37.219 66.441 63.111 1.00 23.23 77 ARG B O 1
ATOM 4471 N N . GLY B 1 78 ? 36.859 66.325 60.894 1.00 22.86 78 GLY B N 1
ATOM 4472 C CA . GLY B 1 78 ? 36.801 64.856 60.882 1.00 22.31 78 GLY B CA 1
ATOM 4473 C C . GLY B 1 78 ? 35.604 64.364 61.663 1.00 21.60 78 GLY B C 1
ATOM 4474 O O . GLY B 1 78 ? 34.499 64.848 61.454 1.00 21.45 78 GLY B O 1
ATOM 4475 N N . ILE B 1 79 ? 35.813 63.413 62.568 1.00 21.40 79 ILE B N 1
ATOM 4476 C CA . ILE B 1 79 ? 34.716 62.965 63.444 1.00 21.70 79 ILE B CA 1
ATOM 4477 C C . ILE B 1 79 ? 34.732 63.618 64.839 1.00 21.73 79 ILE B C 1
ATOM 4478 O O . ILE B 1 79 ? 33.973 63.228 65.733 1.00 20.92 79 ILE B O 1
ATOM 4483 N N . SER B 1 80 ? 35.580 64.626 65.027 1.00 21.54 80 SER B N 1
ATOM 4484 C CA . SER B 1 80 ? 35.547 65.401 66.278 1.00 22.09 80 SER B CA 1
ATOM 4485 C C . SER B 1 80 ? 34.151 65.965 66.638 1.00 22.11 80 SER B C 1
ATOM 4486 O O . SER B 1 80 ? 33.781 65.954 67.811 1.00 22.15 80 SER B O 1
ATOM 4489 N N . PRO B 1 81 ? 33.367 66.446 65.664 1.00 22.55 81 PRO B N 1
ATOM 4490 C CA . PRO B 1 81 ? 32.009 66.920 65.969 1.00 22.73 81 PRO B CA 1
ATOM 4491 C C . PRO B 1 81 ? 31.117 65.869 66.647 1.00 23.03 81 PRO B C 1
ATOM 4492 O O . PRO B 1 81 ? 30.111 66.228 67.266 1.00 22.30 81 PRO B O 1
ATOM 4496 N N . LEU B 1 82 ? 31.494 64.594 66.555 1.00 22.73 82 LEU B N 1
ATOM 4497 C CA . LEU B 1 82 ? 30.689 63.519 67.145 1.00 23.58 82 LEU B CA 1
ATOM 4498 C C . LEU B 1 82 ? 31.069 63.191 68.593 1.00 24.18 82 LEU B C 1
ATOM 4499 O O . LEU B 1 82 ? 30.467 62.305 69.208 1.00 24.23 82 LEU B O 1
ATOM 4504 N N . ALA B 1 83 ? 32.055 63.908 69.132 1.00 25.71 83 ALA B N 1
ATOM 4505 C CA . ALA B 1 83 ? 32.561 63.655 70.484 1.00 27.05 83 ALA B CA 1
ATOM 4506 C C . ALA B 1 83 ? 31.745 64.378 71.552 1.00 28.46 83 ALA B C 1
ATOM 4507 O O . ALA B 1 83 ? 32.281 64.805 72.574 1.00 29.32 83 ALA B O 1
ATOM 4509 N N . GLN B 1 84 ? 30.449 64.515 71.305 1.00 29.67 84 GLN B N 1
ATOM 4510 C CA . GLN B 1 84 ? 29.522 65.061 72.281 1.00 30.49 84 GLN B CA 1
ATOM 4511 C C . GLN B 1 84 ? 29.131 63.948 73.233 1.00 30.85 84 GLN B C 1
ATOM 4512 O O . GLN B 1 84 ? 28.751 62.857 72.810 1.00 31.37 84 GLN B O 1
ATOM 4518 N N . GLU B 1 85 ? 29.221 64.213 74.528 1.00 31.27 85 GLU B N 1
ATOM 4519 C CA . GLU B 1 85 ? 29.013 63.141 75.498 1.00 31.66 85 GLU B CA 1
ATOM 4520 C C . GLU B 1 85 ? 27.596 62.545 75.403 1.00 30.04 85 GLU B C 1
ATOM 4521 O O . GLU B 1 85 ? 26.612 63.271 75.286 1.00 29.94 85 GLU B O 1
ATOM 4527 N N . GLY B 1 86 ? 27.522 61.217 75.381 1.00 28.70 86 GLY B N 1
ATOM 4528 C CA . GLY B 1 86 ? 26.257 60.500 75.210 1.00 27.23 86 GLY B CA 1
ATOM 4529 C C . GLY B 1 86 ? 25.964 60.057 73.783 1.00 26.38 86 GLY B C 1
ATOM 4530 O O . GLY B 1 86 ? 25.128 59.171 73.560 1.00 25.95 86 GLY B O 1
ATOM 4531 N N . LEU B 1 87 ? 26.633 60.685 72.815 1.00 25.25 87 LEU B N 1
ATOM 4532 C CA . LEU B 1 87 ? 26.436 60.356 71.395 1.00 24.69 87 LEU B CA 1
ATOM 4533 C C . LEU B 1 87 ? 27.192 59.075 71.020 1.00 24.20 87 LEU B C 1
ATOM 4534 O O . LEU B 1 87 ? 26.647 58.203 70.346 1.00 23.99 87 LEU B O 1
ATOM 4539 N N . VAL B 1 88 ? 28.442 58.983 71.463 1.00 23.76 88 VAL B N 1
ATOM 4540 C CA . VAL B 1 88 ? 29.288 57.821 71.200 1.00 23.63 88 VAL B CA 1
ATOM 4541 C C . VAL B 1 88 ? 29.635 57.135 72.521 1.00 23.35 88 VAL B C 1
ATOM 4542 O O . VAL B 1 88 ? 30.007 57.800 73.486 1.00 22.97 88 VAL B O 1
ATOM 4546 N N . LYS B 1 89 ? 29.514 55.811 72.557 1.00 22.72 89 LYS B N 1
ATOM 4547 C CA . LYS B 1 89 ? 29.881 55.042 73.749 1.00 22.92 89 LYS B CA 1
ATOM 4548 C C . LYS B 1 89 ? 31.047 54.061 73.530 1.00 21.77 89 LYS B C 1
ATOM 4549 O O . LYS B 1 89 ? 31.617 53.532 74.495 1.00 20.64 89 LYS B O 1
ATOM 4555 N N . TRP B 1 90 ? 31.400 53.839 72.264 1.00 20.30 90 TRP B N 1
ATOM 4556 C CA . TRP B 1 90 ? 32.316 52.755 71.869 1.00 19.77 90 TRP B CA 1
ATOM 4557 C C . TRP B 1 90 ? 32.920 53.158 70.535 1.00 19.29 90 TRP B C 1
ATOM 4558 O O . TRP B 1 90 ? 32.215 53.656 69.660 1.00 18.08 90 TRP B O 1
ATOM 4569 N N . ALA B 1 91 ? 34.226 52.958 70.377 1.00 19.29 91 ALA B N 1
ATOM 4570 C CA . ALA B 1 91 ? 34.884 53.276 69.103 1.00 19.36 91 ALA B CA 1
ATOM 4571 C C . ALA B 1 91 ? 36.048 52.342 68.796 1.00 19.63 91 ALA B C 1
ATOM 4572 O O . ALA B 1 91 ? 36.815 51.964 69.686 1.00 19.24 91 ALA B O 1
ATOM 4574 N N . LEU B 1 92 ? 36.152 51.973 67.525 1.00 20.14 92 LEU B N 1
ATOM 4575 C CA . LEU B 1 92 ? 37.241 51.148 67.025 1.00 21.12 92 LEU B CA 1
ATOM 4576 C C . LEU B 1 92 ? 37.814 51.888 65.829 1.00 21.84 92 LEU B C 1
ATOM 4577 O O . LEU B 1 92 ? 37.146 52.027 64.813 1.00 21.77 92 LEU B O 1
ATOM 4582 N N . CYS B 1 93 ? 39.038 52.390 65.967 1.00 23.46 93 CYS B N 1
ATOM 4583 C CA . CYS B 1 93 ? 39.659 53.192 64.913 1.00 25.11 93 CYS B CA 1
ATOM 4584 C C . CYS B 1 93 ? 41.056 52.680 64.579 1.00 25.20 93 CYS B C 1
ATOM 4585 O O . CYS B 1 93 ? 41.746 52.125 65.436 1.00 24.60 93 CYS B O 1
ATOM 4588 N N . GLY B 1 94 ? 41.457 52.865 63.326 1.00 25.81 94 GLY B N 1
ATOM 4589 C CA . GLY B 1 94 ? 42.797 52.494 62.879 1.00 26.76 94 GLY B CA 1
ATOM 4590 C C . GLY B 1 94 ? 43.824 53.567 63.196 1.00 27.57 94 GLY B C 1
ATOM 4591 O O . GLY B 1 94 ? 45.003 53.269 63.395 1.00 28.10 94 GLY B O 1
ATOM 4592 N N . HIS B 1 95 ? 43.382 54.821 63.234 1.00 27.74 95 HIS B N 1
ATOM 4593 C CA . HIS B 1 95 ? 44.267 55.938 63.559 1.00 28.43 95 HIS B CA 1
ATOM 4594 C C . HIS B 1 95 ? 43.526 56.954 64.409 1.00 28.25 95 HIS B C 1
ATOM 4595 O O . HIS B 1 95 ? 42.553 57.549 63.956 1.00 28.82 95 HIS B O 1
ATOM 4602 N N . TRP B 1 96 ? 43.995 57.153 65.636 1.00 27.77 96 TRP B N 1
ATOM 4603 C CA . TRP B 1 96 ? 43.258 57.936 66.629 1.00 27.91 96 TRP B CA 1
ATOM 4604 C C . TRP B 1 96 ? 43.618 59.418 66.705 1.00 28.73 96 TRP B C 1
ATOM 4605 O O . TRP B 1 96 ? 42.836 60.214 67.230 1.00 29.43 96 TRP B O 1
ATOM 4616 N N . GLY B 1 97 ? 44.783 59.791 66.187 1.00 29.36 97 GLY B N 1
ATOM 4617 C CA . GLY B 1 97 ? 45.272 61.172 66.319 1.00 30.00 97 GLY B CA 1
ATOM 4618 C C . GLY B 1 97 ? 44.556 62.231 65.485 1.00 30.58 97 GLY B C 1
ATOM 4619 O O . GLY B 1 97 ? 44.529 63.412 65.863 1.00 30.73 97 GLY B O 1
ATOM 4620 N N . GLN B 1 98 ? 43.958 61.810 64.371 1.00 30.35 98 GLN B N 1
ATOM 4621 C CA . GLN B 1 98 ? 43.441 62.739 63.357 1.00 30.77 98 GLN B CA 1
ATOM 4622 C C . GLN B 1 98 ? 42.170 63.485 63.802 1.00 30.50 98 GLN B C 1
ATOM 4623 O O . GLN B 1 98 ? 41.952 64.631 63.396 1.00 30.45 98 GLN B O 1
ATOM 4629 N N . SER B 1 99 ? 41.353 62.838 64.641 1.00 30.02 99 SER B N 1
ATOM 4630 C CA . SER B 1 99 ? 40.199 63.482 65.304 1.00 29.15 99 SER B CA 1
ATOM 4631 C C . SER B 1 99 ? 40.340 63.458 66.838 1.00 28.53 99 SER B C 1
ATOM 4632 O O . SER B 1 99 ? 39.755 62.596 67.507 1.00 28.25 99 SER B O 1
ATOM 4635 N N . PRO B 1 100 ? 41.099 64.413 67.392 1.00 27.86 100 PRO B N 1
ATOM 4636 C CA . PRO B 1 100 ? 41.523 64.374 68.796 1.00 27.30 100 PRO B CA 1
ATOM 4637 C C . PRO B 1 100 ? 40.440 64.535 69.864 1.00 26.99 100 PRO B C 1
ATOM 4638 O O . PRO B 1 100 ? 40.708 64.244 71.026 1.00 26.96 100 PRO B O 1
ATOM 4642 N N . ARG B 1 101 ? 39.255 65.014 69.498 1.00 25.96 101 ARG B N 1
ATOM 4643 C CA . ARG B 1 101 ? 38.162 65.109 70.465 1.00 26.21 101 ARG B CA 1
ATOM 4644 C C . ARG B 1 101 ? 37.660 63.727 70.903 1.00 25.39 101 ARG B C 1
ATOM 4645 O O . ARG B 1 101 ? 37.278 63.540 72.054 1.00 24.60 101 ARG B O 1
ATOM 4653 N N . ILE B 1 102 ? 37.665 62.772 69.978 1.00 24.98 102 ILE B N 1
ATOM 4654 C CA . ILE B 1 102 ? 37.310 61.387 70.306 1.00 25.18 102 ILE B CA 1
ATOM 4655 C C . ILE B 1 102 ? 38.434 60.696 71.081 1.00 24.92 102 ILE B C 1
ATOM 4656 O O . ILE B 1 102 ? 38.165 59.896 71.985 1.00 24.57 102 ILE B O 1
ATOM 4661 N N . SER B 1 103 ? 39.678 61.024 70.733 1.00 24.62 103 SER B N 1
ATOM 4662 C CA . SER B 1 103 ? 40.849 60.557 71.481 1.00 25.13 103 SER B CA 1
ATOM 4663 C C . SER B 1 103 ? 40.794 61.022 72.927 1.00 24.84 103 SER B C 1
ATOM 4664 O O . SER B 1 103 ? 41.161 60.268 73.833 1.00 24.33 103 SER B O 1
ATOM 4667 N N . ASP B 1 104 ? 40.347 62.262 73.138 1.00 24.43 104 ASP B N 1
ATOM 4668 C CA . ASP B 1 104 ? 40.167 62.801 74.495 1.00 24.53 104 ASP B CA 1
ATOM 4669 C C . ASP B 1 104 ? 39.157 61.971 75.299 1.00 23.36 104 ASP B C 1
ATOM 4670 O O . ASP B 1 104 ? 39.393 61.660 76.465 1.00 23.13 104 ASP B O 1
ATOM 4675 N N . LEU B 1 105 ? 38.039 61.615 74.673 1.00 22.59 105 LEU B N 1
ATOM 4676 C CA . LEU B 1 105 ? 37.024 60.770 75.321 1.00 22.25 105 LEU B CA 1
ATOM 4677 C C . LEU B 1 105 ? 37.617 59.439 75.797 1.00 22.03 105 LEU B C 1
ATOM 4678 O O . LEU B 1 105 ? 37.385 59.023 76.932 1.00 22.00 105 LEU B O 1
ATOM 4683 N N . ALA B 1 106 ? 38.399 58.798 74.930 1.00 22.07 106 ALA B N 1
ATOM 4684 C CA . ALA B 1 106 ? 39.121 57.563 75.253 1.00 22.39 106 ALA B CA 1
ATOM 4685 C C . ALA B 1 106 ? 40.108 57.712 76.410 1.00 23.04 106 ALA B C 1
ATOM 4686 O O . ALA B 1 106 ? 40.112 56.880 77.325 1.00 22.82 106 ALA B O 1
ATOM 4688 N N . GLU B 1 107 ? 40.944 58.754 76.362 1.00 23.63 107 GLU B N 1
ATOM 4689 C CA . GLU B 1 107 ? 41.916 59.042 77.432 1.00 24.65 107 GLU B CA 1
ATOM 4690 C C . GLU B 1 107 ? 41.218 59.263 78.779 1.00 24.75 107 GLU B C 1
ATOM 4691 O O . GLU B 1 107 ? 41.734 58.874 79.827 1.00 24.50 107 GLU B O 1
ATOM 4697 N N . GLN B 1 108 ? 40.040 59.880 78.735 1.00 24.60 108 GLN B N 1
ATOM 4698 C CA . GLN B 1 108 ? 39.275 60.193 79.944 1.00 25.70 108 GLN B CA 1
ATOM 4699 C C . GLN B 1 108 ? 38.362 59.051 80.385 1.00 25.00 108 GLN B C 1
ATOM 4700 O O . GLN B 1 108 ? 37.554 59.219 81.311 1.00 24.92 108 GLN B O 1
ATOM 4706 N N . ASN B 1 109 ? 38.489 57.898 79.723 1.00 24.47 109 ASN B N 1
ATOM 4707 C CA . ASN B 1 109 ? 37.703 56.700 80.061 1.00 24.32 109 ASN B CA 1
ATOM 4708 C C . ASN B 1 109 ? 36.190 56.870 79.927 1.00 24.02 109 ASN B C 1
ATOM 4709 O O . ASN B 1 109 ? 35.411 56.240 80.661 1.00 24.34 109 ASN B O 1
ATOM 4714 N N . LYS B 1 110 ? 35.778 57.709 78.978 1.00 23.16 110 LYS B N 1
ATOM 4715 C CA . LYS B 1 110 ? 34.366 58.039 78.787 1.00 22.83 110 LYS B CA 1
ATOM 4716 C C . LYS B 1 110 ? 33.725 57.224 77.675 1.00 22.31 110 LYS B C 1
ATOM 4717 O O . LYS B 1 110 ? 32.496 57.235 77.504 1.00 22.35 110 LYS B O 1
ATOM 4723 N N . ILE B 1 111 ? 34.569 56.511 76.932 1.00 21.04 111 ILE B N 1
ATOM 4724 C CA . ILE B 1 111 ? 34.123 55.562 75.923 1.00 20.12 111 ILE B CA 1
ATOM 4725 C C . ILE B 1 111 ? 35.003 54.316 75.951 1.00 19.78 111 ILE B C 1
ATOM 4726 O O . ILE B 1 111 ? 36.156 54.363 76.395 1.00 19.92 111 ILE B O 1
ATOM 4731 N N . ILE B 1 112 ? 34.441 53.200 75.495 1.00 19.15 112 ILE B N 1
ATOM 4732 C CA . ILE B 1 112 ? 35.200 51.969 75.257 1.00 18.66 112 ILE B CA 1
ATOM 4733 C C . ILE B 1 112 ? 36.003 52.229 73.986 1.00 18.30 112 ILE B C 1
ATOM 4734 O O . ILE B 1 112 ? 35.480 52.830 73.051 1.00 17.99 112 ILE B O 1
ATOM 4739 N N . ALA B 1 113 ? 37.263 51.800 73.947 1.00 17.83 113 ALA B N 1
ATOM 4740 C CA . ALA B 1 113 ? 38.148 52.226 72.854 1.00 18.19 113 ALA B CA 1
ATOM 4741 C C . ALA B 1 113 ? 39.171 51.178 72.466 1.00 18.33 113 ALA B C 1
ATOM 4742 O O . ALA B 1 113 ? 39.932 50.696 73.318 1.00 17.90 113 ALA B O 1
ATOM 4744 N N . TYR B 1 114 ? 39.178 50.836 71.174 1.00 18.52 114 TYR B N 1
ATOM 4745 C CA . TYR B 1 114 ? 40.108 49.852 70.611 1.00 18.93 114 TYR B CA 1
ATOM 4746 C C . TYR B 1 114 ? 40.860 50.421 69.410 1.00 19.33 114 TYR B C 1
ATOM 4747 O O . TYR B 1 114 ? 40.370 51.310 68.718 1.00 18.95 114 TYR B O 1
ATOM 4756 N N . ASN B 1 115 ? 42.037 49.865 69.155 1.00 20.36 115 ASN B N 1
ATOM 4757 C CA . ASN B 1 115 ? 42.833 50.174 67.964 1.00 21.13 115 ASN B CA 1
ATOM 4758 C C . ASN B 1 115 ? 43.255 48.837 67.366 1.00 21.68 115 ASN B C 1
ATOM 4759 O O . ASN B 1 115 ? 44.091 48.136 67.950 1.00 22.98 115 ASN B O 1
ATOM 4764 N N . TYR B 1 116 ? 42.630 48.450 66.253 1.00 20.84 116 TYR B N 1
ATOM 4765 C CA . TYR B 1 116 ? 43.147 47.385 65.404 1.00 20.29 116 TYR B CA 1
ATOM 4766 C C . TYR B 1 116 ? 44.128 48.072 64.464 1.00 19.59 116 TYR B C 1
ATOM 4767 O O . TYR B 1 116 ? 43.925 49.243 64.129 1.00 20.27 116 TYR B O 1
ATOM 4776 N N . PRO B 1 117 ? 45.155 47.364 63.994 1.00 18.99 117 PRO B N 1
ATOM 4777 C CA . PRO B 1 117 ? 45.965 47.892 62.906 1.00 18.49 117 PRO B CA 1
ATOM 4778 C C . PRO B 1 117 ? 45.038 48.250 61.750 1.00 18.41 117 PRO B C 1
ATOM 4779 O O . PRO B 1 117 ? 44.106 47.497 61.434 1.00 17.57 117 PRO B O 1
ATOM 4783 N N . GLN B 1 118 ? 45.283 49.408 61.154 1.00 18.47 118 GLN B N 1
ATOM 4784 C CA . GLN B 1 118 ? 44.435 49.961 60.104 1.00 18.82 118 GLN B CA 1
ATOM 4785 C C . GLN B 1 118 ? 44.159 48.950 58.987 1.00 18.25 118 GLN B C 1
ATOM 4786 O O . GLN B 1 118 ? 43.015 48.804 58.549 1.00 18.77 118 GLN B O 1
ATOM 4792 N N . GLY B 1 119 ? 45.194 48.231 58.554 1.00 17.65 119 GLY B N 1
ATOM 4793 C CA . GLY B 1 119 ? 45.050 47.246 57.484 1.00 16.90 119 GLY B CA 1
ATOM 4794 C C . GLY B 1 119 ? 44.224 46.047 57.908 1.00 17.10 119 GLY B C 1
ATOM 4795 O O . GLY B 1 119 ? 43.353 45.589 57.171 1.00 16.01 119 GLY B O 1
ATOM 4796 N N . VAL B 1 120 ? 44.502 45.537 59.104 1.00 17.28 120 VAL B N 1
ATOM 4797 C CA . VAL B 1 120 ? 43.678 44.481 59.688 1.00 17.45 120 VAL B CA 1
ATOM 4798 C C . VAL B 1 120 ? 42.210 44.931 59.803 1.00 17.15 120 VAL B C 1
ATOM 4799 O O . VAL B 1 120 ? 41.303 44.155 59.526 1.00 17.41 120 VAL B O 1
ATOM 4803 N N . LEU B 1 121 ? 41.988 46.181 60.205 1.00 17.45 121 LEU B N 1
ATOM 4804 C CA . LEU B 1 121 ? 40.631 46.710 60.390 1.00 17.92 121 LEU B CA 1
ATOM 4805 C C . LEU B 1 121 ? 39.829 46.648 59.101 1.00 18.00 121 LEU B C 1
ATOM 4806 O O . LEU B 1 121 ? 38.703 46.151 59.080 1.00 17.55 121 LEU B O 1
ATOM 4811 N N . THR B 1 122 ? 40.408 47.154 58.020 1.00 17.89 122 THR B N 1
ATOM 4812 C CA . THR B 1 122 ? 39.704 47.132 56.748 1.00 18.27 122 THR B CA 1
ATOM 4813 C C . THR B 1 122 ? 39.473 45.676 56.257 1.00 17.84 122 THR B C 1
ATOM 4814 O O . THR B 1 122 ? 38.418 45.368 55.691 1.00 17.12 122 THR B O 1
ATOM 4818 N N . GLN B 1 123 ? 40.419 44.776 56.547 1.00 17.41 123 GLN B N 1
ATOM 4819 C CA . GLN B 1 123 ? 40.231 43.347 56.253 1.00 18.01 123 GLN B CA 1
ATOM 4820 C C . GLN B 1 123 ? 39.086 42.719 57.043 1.00 17.14 123 GLN B C 1
ATOM 4821 O O . GLN B 1 123 ? 38.412 41.822 56.535 1.00 17.35 123 GLN B O 1
ATOM 4827 N N . THR B 1 124 ? 38.878 43.151 58.288 1.00 17.22 124 THR B N 1
ATOM 4828 C CA . THR B 1 124 ? 37.781 42.583 59.087 1.00 17.18 124 THR B CA 1
ATOM 4829 C C . THR B 1 124 ? 36.420 43.065 58.602 1.00 17.37 124 THR B C 1
ATOM 4830 O O . THR B 1 124 ? 35.433 42.341 58.709 1.00 17.41 124 THR B O 1
ATOM 4834 N N . LEU B 1 125 ? 36.365 44.294 58.095 1.00 17.47 125 LEU B N 1
ATOM 4835 C CA . LEU B 1 125 ? 35.128 44.812 57.509 1.00 17.96 125 LEU B CA 1
ATOM 4836 C C . LEU B 1 125 ? 34.758 44.009 56.256 1.00 18.23 125 LEU B C 1
ATOM 4837 O O . LEU B 1 125 ? 33.585 43.728 56.001 1.00 18.57 125 LEU B O 1
ATOM 4842 N N . ARG B 1 126 ? 35.775 43.619 55.498 1.00 18.45 126 ARG B N 1
ATOM 4843 C CA . ARG B 1 126 ? 35.593 42.793 54.311 1.00 18.29 126 ARG B CA 1
ATOM 4844 C C . ARG B 1 126 ? 35.127 41.387 54.719 1.00 18.32 126 ARG B C 1
ATOM 4845 O O . ARG B 1 126 ? 34.243 40.813 54.075 1.00 18.67 126 ARG B O 1
ATOM 4853 N N . ALA B 1 127 ? 35.706 40.851 55.796 1.00 18.04 127 ALA B N 1
ATOM 4854 C CA . ALA B 1 127 ? 35.243 39.586 56.387 1.00 17.83 127 ALA B CA 1
ATOM 4855 C C . ALA B 1 127 ? 33.776 39.688 56.812 1.00 17.84 127 ALA B C 1
ATOM 4856 O O . ALA B 1 127 ? 32.990 38.776 56.553 1.00 17.53 127 ALA B O 1
ATOM 4858 N N . ALA B 1 128 ? 33.419 40.803 57.457 1.00 17.35 128 ALA B N 1
ATOM 4859 C CA . ALA B 1 128 ? 32.036 41.057 57.886 1.00 17.42 128 ALA B CA 1
ATOM 4860 C C . ALA B 1 128 ? 31.034 41.078 56.722 1.00 17.30 128 ALA B C 1
ATOM 4861 O O . ALA B 1 128 ? 29.910 40.601 56.868 1.00 17.35 128 ALA B O 1
ATOM 4863 N N . ALA B 1 129 ? 31.441 41.636 55.582 1.00 16.98 129 ALA B N 1
ATOM 4864 C CA . ALA B 1 129 ? 30.633 41.598 54.358 1.00 17.58 129 ALA B CA 1
ATOM 4865 C C . ALA B 1 129 ? 30.283 40.164 53.944 1.00 17.97 129 ALA B C 1
ATOM 4866 O O . ALA B 1 129 ? 29.192 39.900 53.423 1.00 18.07 129 ALA B O 1
ATOM 4868 N N . ALA B 1 130 ? 31.223 39.248 54.168 1.00 17.94 130 ALA B N 1
ATOM 4869 C CA . ALA B 1 130 ? 31.068 37.855 53.751 1.00 18.31 130 ALA B CA 1
ATOM 4870 C C . ALA B 1 130 ? 30.529 36.966 54.878 1.00 18.92 130 ALA B C 1
ATOM 4871 O O . ALA B 1 130 ? 30.451 35.738 54.715 1.00 18.95 130 ALA B O 1
ATOM 4873 N N . HIS B 1 131 ? 30.157 37.595 56.000 1.00 18.95 131 HIS B N 1
ATOM 4874 C CA . HIS B 1 131 ? 29.741 36.907 57.238 1.00 20.12 131 HIS B CA 1
ATOM 4875 C C . HIS B 1 131 ? 30.809 35.931 57.754 1.00 20.44 131 HIS B C 1
ATOM 4876 O O . HIS B 1 131 ? 30.488 34.862 58.289 1.00 20.78 131 HIS B O 1
ATOM 4883 N N . GLN B 1 132 ? 32.075 36.301 57.574 1.00 20.28 132 GLN B N 1
ATOM 4884 C CA . GLN B 1 132 ? 33.167 35.579 58.219 1.00 20.90 132 GLN B CA 1
ATOM 4885 C C . GLN B 1 132 ? 33.313 36.178 59.614 1.00 20.59 132 GLN B C 1
ATOM 4886 O O . GLN B 1 132 ? 33.216 37.395 59.770 1.00 20.57 132 GLN B O 1
ATOM 4892 N N . PRO B 1 133 ? 33.516 35.338 60.631 1.00 20.43 133 PRO B N 1
ATOM 4893 C CA . PRO B 1 133 ? 33.494 35.813 62.030 1.00 19.97 133 PRO B CA 1
ATOM 4894 C C . PRO B 1 133 ? 34.714 36.660 62.410 1.00 19.76 133 PRO B C 1
ATOM 4895 O O . PRO B 1 133 ? 34.670 37.430 63.373 1.00 18.83 133 PRO B O 1
ATOM 4899 N N . GLY B 1 134 ? 35.794 36.513 61.657 1.00 19.85 134 GLY B N 1
ATOM 4900 C CA . GLY B 1 134 ? 37.005 37.275 61.908 1.00 19.99 134 GLY B CA 1
ATOM 4901 C C . GLY B 1 134 ? 38.113 36.838 60.974 1.00 20.50 134 GLY B C 1
ATOM 4902 O O . GLY B 1 134 ? 37.905 35.971 60.101 1.00 20.29 134 GLY B O 1
ATOM 4903 N N . ILE B 1 135 ? 39.288 37.441 61.141 1.00 21.03 135 ILE B N 1
ATOM 4904 C CA . ILE B 1 135 ? 40.446 37.077 60.332 1.00 21.19 135 ILE B CA 1
ATOM 4905 C C . ILE B 1 135 ? 41.605 36.588 61.194 1.00 21.23 135 ILE B C 1
ATOM 4906 O O . ILE B 1 135 ? 41.741 36.988 62.367 1.00 21.14 135 ILE B O 1
ATOM 4911 N N . ILE B 1 136 ? 42.444 35.748 60.589 1.00 20.47 136 ILE B N 1
ATOM 4912 C CA . ILE B 1 136 ? 43.642 35.203 61.232 1.00 20.82 136 ILE B CA 1
ATOM 4913 C C . ILE B 1 136 ? 44.867 35.840 60.604 1.00 20.65 136 ILE B C 1
ATOM 4914 O O . ILE B 1 136 ? 45.079 35.737 59.394 1.00 20.02 136 ILE B O 1
ATOM 4919 N N . SER B 1 137 ? 45.676 36.489 61.431 1.00 20.42 137 SER B N 1
ATOM 4920 C CA . SER B 1 137 ? 46.821 37.242 60.945 1.00 21.04 137 SER B CA 1
ATOM 4921 C C . SER B 1 137 ? 47.902 37.303 62.020 1.00 21.63 137 SER B C 1
ATOM 4922 O O . SER B 1 137 ? 47.590 37.420 63.194 1.00 21.64 137 SER B O 1
ATOM 4925 N N . ASP B 1 138 ? 49.171 37.223 61.628 1.00 22.03 138 ASP B N 1
ATOM 4926 C CA . ASP B 1 138 ? 50.238 37.435 62.606 1.00 22.83 138 ASP B CA 1
ATOM 4927 C C . ASP B 1 138 ? 50.687 38.897 62.680 1.00 21.87 138 ASP B C 1
ATOM 4928 O O . ASP B 1 138 ? 51.607 39.228 63.423 1.00 21.57 138 ASP B O 1
ATOM 4933 N N . ILE B 1 139 ? 50.023 39.768 61.913 1.00 21.39 139 ILE B N 1
ATOM 4934 C CA . ILE B 1 139 ? 50.234 41.217 62.027 1.00 21.12 139 ILE B CA 1
ATOM 4935 C C . ILE B 1 139 ? 49.823 41.671 63.423 1.00 21.19 139 ILE B C 1
ATOM 4936 O O . ILE B 1 139 ? 48.659 41.550 63.784 1.00 21.51 139 ILE B O 1
ATOM 4941 N N . GLY B 1 140 ? 50.785 42.164 64.205 1.00 21.34 140 GLY B N 1
ATOM 4942 C CA . GLY B 1 140 ? 50.502 42.636 65.561 1.00 21.27 140 GLY B CA 1
ATOM 4943 C C . GLY B 1 140 ? 50.997 41.754 66.704 1.00 21.19 140 GLY B C 1
ATOM 4944 O O . GLY B 1 140 ? 50.915 42.155 67.875 1.00 20.50 140 GLY B O 1
ATOM 4945 N N . ILE B 1 141 ? 51.491 40.560 66.379 1.00 20.97 141 ILE B N 1
ATOM 4946 C CA . ILE B 1 141 ? 52.129 39.691 67.376 1.00 21.33 141 ILE B CA 1
ATOM 4947 C C . ILE B 1 141 ? 53.283 40.451 68.011 1.00 21.21 141 ILE B C 1
ATOM 4948 O O . ILE B 1 141 ? 54.081 41.076 67.305 1.00 21.60 141 ILE B O 1
ATOM 4953 N N . GLY B 1 142 ? 53.352 40.410 69.338 1.00 21.16 142 GLY B N 1
ATOM 4954 C CA . GLY B 1 142 ? 54.418 41.070 70.086 1.00 21.19 142 GLY B CA 1
ATOM 4955 C C . GLY B 1 142 ? 54.252 42.557 70.340 1.00 21.36 142 GLY B C 1
ATOM 4956 O O . GLY B 1 142 ? 55.136 43.169 70.942 1.00 22.04 142 GLY B O 1
ATOM 4957 N N . THR B 1 143 ? 53.136 43.141 69.888 1.00 20.96 143 THR B N 1
ATOM 4958 C CA . THR B 1 143 ? 52.828 44.565 70.108 1.00 20.71 143 THR B CA 1
ATOM 4959 C C . THR B 1 143 ? 51.663 44.705 71.089 1.00 20.60 143 THR B C 1
ATOM 4960 O O . THR B 1 143 ? 51.126 43.704 71.564 1.00 20.43 143 THR B O 1
ATOM 4964 N N . PHE B 1 144 ? 51.246 45.943 71.360 1.00 20.94 144 PHE B N 1
ATOM 4965 C CA . PHE B 1 144 ? 50.135 46.198 72.293 1.00 21.32 144 PHE B CA 1
ATOM 4966 C C . PHE B 1 144 ? 48.813 45.564 71.856 1.00 21.00 144 PHE B C 1
ATOM 4967 O O . PHE B 1 144 ? 47.914 45.364 72.673 1.00 20.91 144 PHE B O 1
ATOM 4975 N N . VAL B 1 145 ? 48.706 45.241 70.571 1.00 21.11 145 VAL B N 1
ATOM 4976 C CA . VAL B 1 145 ? 47.501 44.611 70.018 1.00 21.34 145 VAL B CA 1
ATOM 4977 C C . VAL B 1 145 ? 47.379 43.117 70.413 1.00 21.46 145 VAL B C 1
ATOM 4978 O O . VAL B 1 145 ? 46.274 42.570 70.492 1.00 21.15 145 VAL B O 1
ATOM 4982 N N . ASP B 1 146 ? 48.522 42.477 70.647 1.00 21.20 146 ASP B N 1
ATOM 4983 C CA . ASP B 1 146 ? 48.608 41.105 71.157 1.00 21.75 146 ASP B CA 1
ATOM 4984 C C . ASP B 1 146 ? 47.925 41.034 72.539 1.00 21.80 146 ASP B C 1
ATOM 4985 O O . ASP B 1 146 ? 48.205 41.858 73.414 1.00 21.29 146 ASP B O 1
ATOM 4990 N N . PRO B 1 147 ? 47.008 40.085 72.734 1.00 22.38 147 PRO B N 1
ATOM 4991 C CA . PRO B 1 147 ? 46.312 39.957 74.019 1.00 23.23 147 PRO B CA 1
ATOM 4992 C C . PRO B 1 147 ? 47.231 39.623 75.200 1.00 23.78 147 PRO B C 1
ATOM 4993 O O . PRO B 1 147 ? 46.827 39.792 76.345 1.00 24.20 147 PRO B O 1
ATOM 4997 N N . ARG B 1 148 ? 48.450 39.159 74.930 1.00 24.67 148 ARG B N 1
ATOM 4998 C CA . ARG B 1 148 ? 49.428 38.937 76.006 1.00 25.55 148 ARG B CA 1
ATOM 4999 C C . ARG B 1 148 ? 49.993 40.276 76.485 1.00 25.60 148 ARG B C 1
ATOM 5000 O O . ARG B 1 148 ? 50.672 40.359 77.514 1.00 25.67 148 ARG B O 1
ATOM 5008 N N . GLN B 1 149 ? 49.671 41.332 75.744 1.00 25.37 149 GLN B N 1
ATOM 5009 C CA . GLN B 1 149 ? 49.962 42.698 76.176 1.00 25.71 149 GLN B CA 1
ATOM 5010 C C . GLN B 1 149 ? 48.654 43.444 76.499 1.00 25.01 149 GLN B C 1
ATOM 5011 O O . GLN B 1 149 ? 48.050 43.186 77.540 1.00 25.20 149 GLN B O 1
ATOM 5017 N N . GLN B 1 150 ? 48.183 44.332 75.625 1.00 23.86 150 GLN B N 1
ATOM 5018 C CA . GLN B 1 150 ? 46.960 45.073 75.939 1.00 23.26 150 GLN B CA 1
ATOM 5019 C C . GLN B 1 150 ? 45.755 44.638 75.117 1.00 22.36 150 GLN B C 1
ATOM 5020 O O . GLN B 1 150 ? 44.654 45.121 75.348 1.00 22.25 150 GLN B O 1
ATOM 5026 N N . GLY B 1 151 ? 45.963 43.740 74.155 1.00 21.47 151 GLY B N 1
ATOM 5027 C CA . GLY B 1 151 ? 44.876 43.306 73.274 1.00 21.09 151 GLY B CA 1
ATOM 5028 C C . GLY B 1 151 ? 44.212 44.458 72.526 1.00 20.67 151 GLY B C 1
ATOM 5029 O O . GLY B 1 151 ? 43.018 44.407 72.239 1.00 20.35 151 GLY B O 1
ATOM 5030 N N . GLY B 1 152 ? 44.985 45.501 72.222 1.00 20.38 152 GLY B N 1
ATOM 5031 C CA . GLY B 1 152 ? 44.473 46.671 71.482 1.00 20.64 152 GLY B CA 1
ATOM 5032 C C . GLY B 1 152 ? 43.514 47.573 72.243 1.00 21.06 152 GLY B C 1
ATOM 5033 O O . GLY B 1 152 ? 42.943 48.499 71.666 1.00 21.15 152 GLY B O 1
ATOM 5034 N N . LYS B 1 153 ? 43.322 47.302 73.533 1.00 21.11 153 LYS B N 1
ATOM 5035 C CA . LYS B 1 153 ? 42.448 48.118 74.388 1.00 21.68 153 LYS B CA 1
ATOM 5036 C C . LYS B 1 153 ? 43.197 49.389 74.763 1.00 21.82 153 LYS B C 1
ATOM 5037 O O . LYS B 1 153 ? 44.340 49.308 75.193 1.00 22.83 153 LYS B O 1
ATOM 5043 N N . LEU B 1 154 ? 42.567 50.554 74.617 1.00 21.62 154 LEU B N 1
ATOM 5044 C CA . LEU B 1 154 ? 43.305 51.824 74.792 1.00 22.31 154 LEU B CA 1
ATOM 5045 C C . LEU B 1 154 ? 43.204 52.484 76.163 1.00 22.67 154 LEU B C 1
ATOM 5046 O O . LEU B 1 154 ? 43.975 53.404 76.461 1.00 23.39 154 LEU B O 1
ATOM 5051 N N . ASN B 1 155 ? 42.264 52.035 76.988 1.00 22.69 155 ASN B N 1
ATOM 5052 C CA . ASN B 1 155 ? 42.102 52.604 78.333 1.00 23.15 155 ASN B CA 1
ATOM 5053 C C . ASN B 1 155 ? 41.686 51.572 79.389 1.00 24.01 155 ASN B C 1
ATOM 5054 O O . ASN B 1 155 ? 41.642 50.365 79.115 1.00 23.87 155 ASN B O 1
ATOM 5059 N N . GLU B 1 156 ? 41.369 52.058 80.586 1.00 24.99 156 GLU B N 1
ATOM 5060 C CA . GLU B 1 156 ? 41.043 51.195 81.730 1.00 26.14 156 GLU B CA 1
ATOM 5061 C C . GLU B 1 156 ? 39.626 50.634 81.715 1.00 25.53 156 GLU B C 1
ATOM 5062 O O . GLU B 1 156 ? 39.395 49.553 82.248 1.00 25.92 156 GLU B O 1
ATOM 5068 N N . VAL B 1 157 ? 38.686 51.369 81.121 1.00 24.92 157 VAL B N 1
ATOM 5069 C CA . VAL B 1 157 ? 37.275 50.963 81.079 1.00 24.65 157 VAL B CA 1
ATOM 5070 C C . VAL B 1 157 ? 36.958 49.912 79.990 1.00 24.24 157 VAL B C 1
ATOM 5071 O O . VAL B 1 157 ? 35.900 49.281 80.009 1.00 24.25 157 VAL B O 1
ATOM 5075 N N . THR B 1 158 ? 37.886 49.727 79.057 1.00 23.40 158 THR B N 1
ATOM 5076 C CA . THR B 1 158 ? 37.748 48.750 77.972 1.00 23.08 158 THR B CA 1
ATOM 5077 C C . THR B 1 158 ? 38.194 47.369 78.452 1.00 23.94 158 THR B C 1
ATOM 5078 O O . THR B 1 158 ? 39.365 47.169 78.774 1.00 23.63 158 THR B O 1
ATOM 5082 N N . LYS B 1 159 ? 37.253 46.424 78.493 1.00 24.78 159 LYS B N 1
ATOM 5083 C CA . LYS B 1 159 ? 37.490 45.107 79.101 1.00 26.22 159 LYS B CA 1
ATOM 5084 C C . LYS B 1 159 ? 37.285 43.912 78.159 1.00 26.75 159 LYS B C 1
ATOM 5085 O O . LYS B 1 159 ? 38.037 42.937 78.235 1.00 27.08 159 LYS B O 1
ATOM 5091 N N . GLU B 1 160 ? 36.269 43.975 77.296 1.00 27.38 160 GLU B N 1
ATOM 5092 C CA . GLU B 1 160 ? 35.940 42.851 76.405 1.00 28.58 160 GLU B CA 1
ATOM 5093 C C . GLU B 1 160 ? 37.070 42.552 75.418 1.00 28.40 160 GLU B C 1
ATOM 5094 O O . GLU B 1 160 ? 37.573 43.462 74.756 1.00 28.30 160 GLU B O 1
ATOM 5100 N N . ASP B 1 161 ? 37.463 41.278 75.329 1.00 28.12 161 ASP B N 1
ATOM 5101 C CA . ASP B 1 161 ? 38.478 40.842 74.372 1.00 27.71 161 ASP B CA 1
ATOM 5102 C C . ASP B 1 161 ? 37.874 40.760 72.966 1.00 26.82 161 ASP B C 1
ATOM 5103 O O . ASP B 1 161 ? 36.813 40.157 72.772 1.00 27.02 161 ASP B O 1
ATOM 5108 N N . LEU B 1 162 ? 38.547 41.370 71.994 1.00 25.32 162 LEU B N 1
ATOM 5109 C CA . LEU B 1 162 ? 38.178 41.235 70.584 1.00 24.08 162 LEU B CA 1
ATOM 5110 C C . LEU B 1 162 ? 39.234 40.455 69.812 1.00 24.01 162 LEU B C 1
ATOM 5111 O O . LEU B 1 162 ? 38.993 40.024 68.680 1.00 23.84 162 LEU B O 1
ATOM 5116 N N . ILE B 1 163 ? 40.404 40.294 70.426 1.00 23.30 163 ILE B N 1
ATOM 5117 C CA . ILE B 1 163 ? 41.540 39.631 69.794 1.00 23.44 163 ILE B CA 1
ATOM 5118 C C . ILE B 1 163 ? 41.979 38.450 70.652 1.00 24.23 163 ILE B C 1
ATOM 5119 O O . ILE B 1 163 ? 42.044 38.561 71.880 1.00 23.94 163 ILE B O 1
ATOM 5124 N N . LYS B 1 164 ? 42.265 37.319 70.015 1.00 24.80 164 LYS B N 1
ATOM 5125 C CA . LYS B 1 164 ? 42.809 36.174 70.750 1.00 26.22 164 LYS B CA 1
ATOM 5126 C C . LYS B 1 164 ? 43.967 35.491 70.024 1.00 26.17 164 LYS B C 1
ATOM 5127 O O . LYS B 1 164 ? 44.084 35.572 68.803 1.00 25.92 164 LYS B O 1
ATOM 5133 N N . LEU B 1 165 ? 44.831 34.840 70.795 1.00 26.40 165 LEU B N 1
ATOM 5134 C CA . LEU B 1 165 ? 45.968 34.123 70.240 1.00 27.11 165 LEU B CA 1
ATOM 5135 C C . LEU B 1 165 ? 45.488 32.760 69.774 1.00 27.66 165 LEU B C 1
ATOM 5136 O O . LEU B 1 165 ? 44.760 32.079 70.492 1.00 26.99 165 LEU B O 1
ATOM 5141 N N . VAL B 1 166 ? 45.879 32.381 68.559 1.00 28.10 166 VAL B N 1
ATOM 5142 C CA . VAL B 1 166 ? 45.533 31.077 68.003 1.00 29.20 166 VAL B CA 1
ATOM 5143 C C . VAL B 1 166 ? 46.789 30.456 67.388 1.00 30.21 166 VAL B C 1
ATOM 5144 O O . VAL B 1 166 ? 47.812 31.133 67.241 1.00 29.61 166 VAL B O 1
ATOM 5148 N N . GLU B 1 167 ? 46.702 29.177 67.033 1.00 31.42 167 GLU B N 1
ATOM 5149 C CA . GLU B 1 167 ? 47.822 28.460 66.426 1.00 33.33 167 GLU B CA 1
ATOM 5150 C C . GLU B 1 167 ? 47.392 27.743 65.148 1.00 33.29 167 GLU B C 1
ATOM 5151 O O . GLU B 1 167 ? 46.386 27.036 65.135 1.00 33.40 167 GLU B O 1
ATOM 5157 N N . PHE B 1 168 ? 48.151 27.958 64.077 1.00 33.93 168 PHE B N 1
ATOM 5158 C CA . PHE B 1 168 ? 47.991 27.212 62.831 1.00 34.62 168 PHE B CA 1
ATOM 5159 C C . PHE B 1 168 ? 49.364 26.854 62.285 1.00 35.22 168 PHE B C 1
ATOM 5160 O O . PHE B 1 168 ? 50.267 27.687 62.284 1.00 35.33 168 PHE B O 1
ATOM 5168 N N . ASP B 1 169 ? 49.519 25.605 61.845 1.00 36.14 169 ASP B N 1
ATOM 5169 C CA . ASP B 1 169 ? 50.778 25.099 61.269 1.00 37.04 169 ASP B CA 1
ATOM 5170 C C . ASP B 1 169 ? 52.016 25.387 62.130 1.00 36.98 169 ASP B C 1
ATOM 5171 O O . ASP B 1 169 ? 53.048 25.817 61.607 1.00 37.29 169 ASP B O 1
ATOM 5176 N N . ASN B 1 170 ? 51.907 25.166 63.442 1.00 37.01 170 ASN B N 1
ATOM 5177 C CA . ASN B 1 170 ? 53.051 25.293 64.357 1.00 36.94 170 ASN B CA 1
ATOM 5178 C C . ASN B 1 170 ? 53.496 26.746 64.613 1.00 36.16 170 ASN B C 1
ATOM 5179 O O . ASN B 1 170 ? 54.626 26.982 65.038 1.00 36.19 170 ASN B O 1
ATOM 5184 N N . LYS B 1 171 ? 52.608 27.714 64.360 1.00 34.96 171 LYS B N 1
ATOM 5185 C CA . LYS B 1 171 ? 52.954 29.141 64.457 1.00 33.62 171 LYS B CA 1
ATOM 5186 C C . LYS B 1 171 ? 51.859 29.978 65.111 1.00 32.34 171 LYS B C 1
ATOM 5187 O O . LYS B 1 171 ? 50.681 29.631 65.024 1.00 32.26 171 LYS B O 1
ATOM 5193 N N . GLU B 1 172 ? 52.265 31.081 65.747 1.00 30.56 172 GLU B N 1
ATOM 5194 C CA . GLU B 1 172 ? 51.352 31.998 66.443 1.00 29.45 172 GLU B CA 1
ATOM 5195 C C . GLU B 1 172 ? 50.669 32.949 65.469 1.00 27.40 172 GLU B C 1
ATOM 5196 O O . GLU B 1 172 ? 51.315 33.534 64.597 1.00 26.89 172 GLU B O 1
ATOM 5202 N N . TYR B 1 173 ? 49.368 33.132 65.652 1.00 25.32 173 TYR B N 1
ATOM 5203 C CA . TYR B 1 173 ? 48.626 34.146 64.909 1.00 23.42 173 TYR B CA 1
ATOM 5204 C C . TYR B 1 173 ? 47.654 34.824 65.851 1.00 22.12 173 TYR B C 1
ATOM 5205 O O . TYR B 1 173 ? 47.364 34.301 66.925 1.00 21.96 173 TYR B O 1
ATOM 5214 N N . LEU B 1 174 ? 47.156 35.990 65.439 1.00 21.00 174 LEU B N 1
ATOM 5215 C CA . LEU B 1 174 ? 46.076 36.669 66.134 1.00 20.38 174 LEU B CA 1
ATOM 5216 C C . LEU B 1 174 ? 44.773 36.456 65.369 1.00 20.21 174 LEU B C 1
ATOM 5217 O O . LEU B 1 174 ? 44.745 36.571 64.141 1.00 19.95 174 LEU B O 1
ATOM 5222 N N . TYR B 1 175 ? 43.709 36.125 66.093 1.00 19.69 175 TYR B N 1
ATOM 5223 C CA . TYR B 1 175 ? 42.367 36.120 65.524 1.00 19.56 175 TYR B CA 1
ATOM 5224 C C . TYR B 1 175 ? 41.683 37.415 65.922 1.00 19.27 175 TYR B C 1
ATOM 5225 O O . TYR B 1 175 ? 41.506 37.691 67.115 1.00 18.98 175 TYR B O 1
ATOM 5234 N N . TYR B 1 176 ? 41.300 38.205 64.922 1.00 18.48 176 TYR B N 1
ATOM 5235 C CA . TYR B 1 176 ? 40.624 39.473 65.149 1.00 18.60 176 TYR B CA 1
ATOM 5236 C C . TYR B 1 176 ? 39.143 39.294 64.822 1.00 18.95 176 TYR B C 1
ATOM 5237 O O . TYR B 1 176 ? 38.798 38.937 63.697 1.00 17.88 176 TYR B O 1
ATOM 5246 N N . LYS B 1 177 ? 38.279 39.564 65.795 1.00 19.91 177 LYS B N 1
ATOM 5247 C CA . LYS B 1 177 ? 36.831 39.540 65.593 1.00 21.08 177 LYS B CA 1
ATOM 5248 C C . LYS B 1 177 ? 36.387 40.559 64.534 1.00 21.59 177 LYS B C 1
ATOM 5249 O O . LYS B 1 177 ? 36.798 41.725 64.569 1.00 21.57 177 LYS B O 1
ATOM 5255 N N . ALA B 1 178 ? 35.560 40.104 63.596 1.00 22.05 178 ALA B N 1
ATOM 5256 C CA . ALA B 1 178 ? 34.966 40.980 62.588 1.00 22.95 178 ALA B CA 1
ATOM 5257 C C . ALA B 1 178 ? 33.693 41.618 63.138 1.00 24.10 178 ALA B C 1
ATOM 5258 O O . ALA B 1 178 ? 32.778 40.917 63.585 1.00 24.75 178 ALA B O 1
ATOM 5260 N N . ILE B 1 179 ? 33.640 42.945 63.115 1.00 24.30 179 ILE B N 1
ATOM 5261 C CA . ILE B 1 179 ? 32.470 43.683 63.584 1.00 25.05 179 ILE B CA 1
ATOM 5262 C C . ILE B 1 179 ? 31.808 44.377 62.404 1.00 24.89 179 ILE B C 1
ATOM 5263 O O . ILE B 1 179 ? 32.454 45.145 61.688 1.00 25.15 179 ILE B O 1
ATOM 5268 N N . ALA B 1 180 ? 30.527 44.080 62.192 1.00 24.49 180 ALA B N 1
ATOM 5269 C CA . ALA B 1 180 ? 29.780 44.665 61.088 1.00 24.27 180 ALA B CA 1
ATOM 5270 C C . ALA B 1 180 ? 29.042 45.923 61.543 1.00 23.47 180 ALA B C 1
ATOM 5271 O O . ALA B 1 180 ? 28.381 45.917 62.578 1.00 23.33 180 ALA B O 1
ATOM 5273 N N . PRO B 1 181 ? 29.124 46.999 60.768 1.00 23.26 181 PRO B N 1
ATOM 5274 C CA . PRO B 1 181 ? 28.373 48.209 61.105 1.00 22.71 181 PRO B CA 1
ATOM 5275 C C . PRO B 1 181 ? 26.908 48.121 60.653 1.00 22.23 181 PRO B C 1
ATOM 5276 O O . PRO B 1 181 ? 26.573 47.279 59.808 1.00 22.21 181 PRO B O 1
ATOM 5280 N N . ASP B 1 182 ? 26.064 48.985 61.224 1.00 21.85 182 ASP B N 1
ATOM 5281 C CA . ASP B 1 182 ? 24.633 49.110 60.899 1.00 21.84 182 ASP B CA 1
ATOM 5282 C C . ASP B 1 182 ? 24.386 50.292 59.955 1.00 20.50 182 ASP B C 1
ATOM 5283 O O . ASP B 1 182 ? 23.371 50.340 59.275 1.00 19.87 182 ASP B O 1
ATOM 5288 N N . ILE B 1 183 ? 25.283 51.279 59.977 1.00 19.59 183 ILE B N 1
ATOM 5289 C CA . ILE B 1 183 ? 25.127 52.504 59.186 1.00 19.05 183 ILE B CA 1
ATOM 5290 C C . ILE B 1 183 ? 26.478 52.824 58.565 1.00 19.00 183 ILE B C 1
ATOM 5291 O O . ILE B 1 183 ? 27.512 52.644 59.211 1.00 19.11 183 ILE B O 1
ATOM 5296 N N . ALA B 1 184 ? 26.460 53.279 57.314 1.00 18.47 184 ALA B N 1
ATOM 5297 C CA . ALA B 1 184 ? 27.663 53.745 56.630 1.00 18.76 184 ALA B CA 1
ATOM 5298 C C . ALA B 1 184 ? 27.464 55.157 56.127 1.00 18.91 184 ALA B C 1
ATOM 5299 O O . ALA B 1 184 ? 26.394 55.478 55.598 1.00 18.58 184 ALA B O 1
ATOM 5301 N N . PHE B 1 185 ? 28.492 55.988 56.319 1.00 18.83 185 PHE B N 1
ATOM 5302 C CA . PHE B 1 185 ? 28.604 57.300 55.683 1.00 18.05 185 PHE B CA 1
ATOM 5303 C C . PHE B 1 185 ? 29.716 57.148 54.645 1.00 17.83 185 PHE B C 1
ATOM 5304 O O . PHE B 1 185 ? 30.905 57.167 55.000 1.00 17.39 185 PHE B O 1
ATOM 5312 N N . ILE B 1 186 ? 29.341 56.950 53.385 1.00 17.14 186 ILE B N 1
ATOM 5313 C CA . ILE B 1 186 ? 30.335 56.881 52.309 1.00 17.33 186 ILE B CA 1
ATOM 5314 C C . ILE B 1 186 ? 30.159 58.062 51.359 1.00 17.16 186 ILE B C 1
ATOM 5315 O O . ILE B 1 186 ? 29.312 58.918 51.576 1.00 17.45 186 ILE B O 1
ATOM 5320 N N . ARG B 1 187 ? 30.962 58.102 50.306 1.00 17.23 187 ARG B N 1
ATOM 5321 C CA . ARG B 1 187 ? 30.990 59.254 49.414 1.00 17.28 187 ARG B CA 1
ATOM 5322 C C . ARG B 1 187 ? 31.538 58.816 48.066 1.00 16.56 187 ARG B C 1
ATOM 5323 O O . ARG B 1 187 ? 32.364 57.910 48.005 1.00 16.79 187 ARG B O 1
ATOM 5331 N N . ALA B 1 188 ? 31.056 59.451 47.000 1.00 16.14 188 ALA B N 1
ATOM 5332 C CA . ALA B 1 188 ? 31.624 59.316 45.657 1.00 16.24 188 ALA B CA 1
ATOM 5333 C C . ALA B 1 188 ? 31.572 60.666 44.935 1.00 16.27 188 ALA B C 1
ATOM 5334 O O . ALA B 1 188 ? 31.085 61.660 45.496 1.00 16.65 188 ALA B O 1
ATOM 5336 N N . THR B 1 189 ? 32.068 60.722 43.699 1.00 16.37 189 THR B N 1
ATOM 5337 C CA . THR B 1 189 ? 31.937 61.952 42.914 1.00 16.50 189 THR B CA 1
ATOM 5338 C C . THR B 1 189 ? 30.526 62.100 42.359 1.00 16.56 189 THR B C 1
ATOM 5339 O O . THR B 1 189 ? 29.890 63.135 42.523 1.00 16.82 189 THR B O 1
ATOM 5343 N N . THR B 1 190 ? 30.057 61.044 41.700 1.00 16.63 190 THR B N 1
ATOM 5344 C CA . THR B 1 190 ? 28.870 61.073 40.864 1.00 17.66 190 THR B CA 1
ATOM 5345 C C . THR B 1 190 ? 28.179 59.731 41.029 1.00 17.60 190 THR B C 1
ATOM 5346 O O . THR B 1 190 ? 28.840 58.713 41.212 1.00 17.34 190 THR B O 1
ATOM 5350 N N . CYS B 1 191 ? 26.853 59.735 40.982 1.00 17.90 191 CYS B N 1
ATOM 5351 C CA . CYS B 1 191 ? 26.103 58.497 40.826 1.00 17.78 191 CYS B CA 1
ATOM 5352 C C . CYS B 1 191 ? 24.931 58.698 39.869 1.00 17.65 191 CYS B C 1
ATOM 5353 O O . CYS B 1 191 ? 24.468 59.830 39.653 1.00 17.03 191 CYS B O 1
ATOM 5356 N N . ASP B 1 192 ? 24.449 57.601 39.293 1.00 17.63 192 ASP B N 1
ATOM 5357 C CA . ASP B 1 192 ? 23.244 57.681 38.476 1.00 17.62 192 ASP B CA 1
ATOM 5358 C C . ASP B 1 192 ? 21.974 57.603 39.339 1.00 17.72 192 ASP B C 1
ATOM 5359 O O . ASP B 1 192 ? 22.064 57.525 40.573 1.00 17.68 192 ASP B O 1
ATOM 5364 N N . SER B 1 193 ? 20.806 57.653 38.699 1.00 18.16 193 SER B N 1
ATOM 5365 C CA . SER B 1 193 ? 19.522 57.745 39.411 1.00 18.49 193 SER B CA 1
ATOM 5366 C C . SER B 1 193 ? 19.210 56.494 40.229 1.00 18.53 193 SER B C 1
ATOM 5367 O O . SER B 1 193 ? 18.322 56.509 41.097 1.00 18.00 193 SER B O 1
ATOM 5370 N N . GLU B 1 194 ? 19.962 55.425 39.975 1.00 18.52 194 GLU B N 1
ATOM 5371 C CA . GLU B 1 194 ? 19.786 54.175 40.713 1.00 19.17 194 GLU B CA 1
ATOM 5372 C C . GLU B 1 194 ? 20.888 53.910 41.752 1.00 18.85 194 GLU B C 1
ATOM 5373 O O . GLU B 1 194 ? 20.892 52.868 42.404 1.00 19.03 194 GLU B O 1
ATOM 5379 N N . GLY B 1 195 ? 21.823 54.849 41.897 1.00 17.99 195 GLY B N 1
ATOM 5380 C CA . GLY B 1 195 ? 22.852 54.743 42.922 1.00 17.95 195 GLY B CA 1
ATOM 5381 C C . GLY B 1 195 ? 24.222 54.278 42.450 1.00 17.61 195 GLY B C 1
ATOM 5382 O O . GLY B 1 195 ? 25.158 54.223 43.251 1.00 17.46 195 GLY B O 1
ATOM 5383 N N . TYR B 1 196 ? 24.351 53.933 41.166 1.00 17.44 196 TYR B N 1
ATOM 5384 C CA . TYR B 1 196 ? 25.629 53.408 40.643 1.00 17.63 196 TYR B CA 1
ATOM 5385 C C . TYR B 1 196 ? 26.640 54.548 40.634 1.00 17.43 196 TYR B C 1
ATOM 5386 O O . TYR B 1 196 ? 26.370 55.592 40.045 1.00 17.15 196 TYR B O 1
ATOM 5395 N N . ALA B 1 197 ? 27.779 54.360 41.303 1.00 17.11 197 ALA B N 1
ATOM 5396 C CA . ALA B 1 197 ? 28.678 55.497 41.613 1.00 17.27 197 ALA B CA 1
ATOM 5397 C C . ALA B 1 197 ? 30.099 55.424 41.042 1.00 17.46 197 ALA B C 1
ATOM 5398 O O . ALA B 1 197 ? 30.717 54.351 41.015 1.00 16.02 197 ALA B O 1
ATOM 5400 N N . THR B 1 198 ? 30.615 56.584 40.624 1.00 17.56 198 THR B N 1
ATOM 5401 C CA . THR B 1 198 ? 31.996 56.717 40.134 1.00 18.25 198 THR B CA 1
ATOM 5402 C C . THR B 1 198 ? 32.794 57.693 40.992 1.00 17.96 198 THR B C 1
ATOM 5403 O O . THR B 1 198 ? 32.224 58.519 41.712 1.00 17.48 198 THR B O 1
ATOM 5407 N N . PHE B 1 199 ? 34.116 57.576 40.909 1.00 18.29 199 PHE B N 1
ATOM 5408 C CA . PHE B 1 199 ? 35.036 58.300 41.778 1.00 18.66 199 PHE B CA 1
ATOM 5409 C C . PHE B 1 199 ? 36.003 59.147 40.947 1.00 19.15 199 PHE B C 1
ATOM 5410 O O . PHE B 1 199 ? 37.159 59.332 41.328 1.00 19.12 199 PHE B O 1
ATOM 5418 N N . GLU B 1 200 ? 35.523 59.678 39.825 1.00 19.97 200 GLU B N 1
ATOM 5419 C CA . GLU B 1 200 ? 36.414 60.336 38.855 1.00 20.88 200 GLU B CA 1
ATOM 5420 C C . GLU B 1 200 ? 37.191 61.544 39.402 1.00 21.30 200 GLU B C 1
ATOM 5421 O O . GLU B 1 200 ? 38.313 61.805 38.950 1.00 21.29 200 GLU B O 1
ATOM 5427 N N . ASP B 1 201 ? 36.616 62.262 40.370 1.00 21.66 201 ASP B N 1
ATOM 5428 C CA . ASP B 1 201 ? 37.289 63.433 40.945 1.00 22.86 201 ASP B CA 1
ATOM 5429 C C . ASP B 1 201 ? 37.855 63.236 42.348 1.00 23.22 201 ASP B C 1
ATOM 5430 O O . ASP B 1 201 ? 38.528 64.121 42.875 1.00 22.93 201 ASP B O 1
ATOM 5435 N N . GLU B 1 202 ? 37.593 62.081 42.953 1.00 23.75 202 GLU B N 1
ATOM 5436 C CA . GLU B 1 202 ? 38.113 61.809 44.290 1.00 24.51 202 GLU B CA 1
ATOM 5437 C C . GLU B 1 202 ? 39.633 61.596 44.252 1.00 24.94 202 GLU B C 1
ATOM 5438 O O . GLU B 1 202 ? 40.195 61.208 43.223 1.00 25.01 202 GLU B O 1
ATOM 5444 N N . VAL B 1 203 ? 40.296 61.864 45.374 1.00 25.69 203 VAL B N 1
ATOM 5445 C CA . VAL B 1 203 ? 41.740 61.678 45.475 1.00 26.21 203 VAL B CA 1
ATOM 5446 C C . VAL B 1 203 ? 42.114 60.179 45.429 1.00 26.97 203 VAL B C 1
ATOM 5447 O O . VAL B 1 203 ? 43.151 59.804 44.871 1.00 27.07 203 VAL B O 1
ATOM 5459 N N . TYR B 1 205 ? 40.205 55.856 46.527 1.00 26.14 205 TYR B N 1
ATOM 5460 C CA . TYR B 1 205 ? 39.005 55.037 46.707 1.00 25.52 205 TYR B CA 1
ATOM 5461 C C . TYR B 1 205 ? 38.810 54.581 48.138 1.00 24.79 205 TYR B C 1
ATOM 5462 O O . TYR B 1 205 ? 37.681 54.285 48.544 1.00 24.73 205 TYR B O 1
ATOM 5471 N N . LEU B 1 206 ? 39.915 54.495 48.883 1.00 23.61 206 LEU B N 1
ATOM 5472 C CA . LEU B 1 206 ? 39.933 53.899 50.213 1.00 22.57 206 LEU B CA 1
ATOM 5473 C C . LEU B 1 206 ? 39.203 52.552 50.199 1.00 22.35 206 LEU B C 1
ATOM 5474 O O . LEU B 1 206 ? 39.445 51.731 49.312 1.00 22.00 206 LEU B O 1
ATOM 5479 N N . ASP B 1 207 ? 38.317 52.333 51.165 1.00 22.08 207 ASP B N 1
ATOM 5480 C CA . ASP B 1 207 ? 37.576 51.079 51.246 1.00 22.09 207 ASP B CA 1
ATOM 5481 C C . ASP B 1 207 ? 36.050 51.265 51.166 1.00 21.26 207 ASP B C 1
ATOM 5482 O O . ASP B 1 207 ? 35.293 50.555 51.842 1.00 20.43 207 ASP B O 1
ATOM 5487 N N . ALA B 1 208 ? 35.617 52.190 50.303 1.00 20.18 208 ALA B N 1
ATOM 5488 C CA . ALA B 1 208 ? 34.200 52.534 50.148 1.00 19.67 208 ALA B CA 1
ATOM 5489 C C . ALA B 1 208 ? 33.316 51.335 49.832 1.00 19.51 208 ALA B C 1
ATOM 5490 O O . ALA B 1 208 ? 32.263 51.159 50.452 1.00 19.75 208 ALA B O 1
ATOM 5492 N N . LEU B 1 209 ? 33.734 50.518 48.867 1.00 19.12 209 LEU B N 1
ATOM 5493 C CA . LEU B 1 209 ? 32.956 49.341 48.468 1.00 18.66 209 LEU B CA 1
ATOM 5494 C C . LEU B 1 209 ? 32.799 48.343 49.609 1.00 18.03 209 LEU B C 1
ATOM 5495 O O . LEU B 1 209 ? 31.705 47.826 49.847 1.00 17.80 209 LEU B O 1
ATOM 5500 N N . VAL B 1 210 ? 33.909 48.062 50.284 1.00 17.95 210 VAL B N 1
ATOM 5501 C CA . VAL B 1 210 ? 33.946 47.125 51.393 1.00 18.19 210 VAL B CA 1
ATOM 5502 C C . VAL B 1 210 ? 32.962 47.574 52.485 1.00 17.60 210 VAL B C 1
ATOM 5503 O O . VAL B 1 210 ? 32.165 46.769 52.968 1.00 17.33 210 VAL B O 1
ATOM 5507 N N . ILE B 1 211 ? 33.009 48.854 52.846 1.00 16.97 211 ILE B N 1
ATOM 5508 C CA . ILE B 1 211 ? 32.074 49.413 53.840 1.00 17.57 211 ILE B CA 1
ATOM 5509 C C . ILE B 1 211 ? 30.610 49.229 53.442 1.00 17.41 211 ILE B C 1
ATOM 5510 O O . ILE B 1 211 ? 29.791 48.766 54.254 1.00 17.92 211 ILE B O 1
ATOM 5515 N N . ALA B 1 212 ? 30.289 49.579 52.198 1.00 17.09 212 ALA B N 1
ATOM 5516 C CA . ALA B 1 212 ? 28.926 49.461 51.685 1.00 16.98 212 ALA B CA 1
ATOM 5517 C C . ALA B 1 212 ? 28.444 48.016 51.714 1.00 16.87 212 ALA B C 1
ATOM 5518 O O . ALA B 1 212 ? 27.313 47.748 52.119 1.00 17.19 212 ALA B O 1
ATOM 5520 N N . GLN B 1 213 ? 29.302 47.085 51.301 1.00 16.21 213 GLN B N 1
ATOM 5521 C CA . GLN B 1 213 ? 28.961 45.663 51.367 1.00 16.75 213 GLN B CA 1
ATOM 5522 C C . GLN B 1 213 ? 28.754 45.168 52.796 1.00 16.14 213 GLN B C 1
ATOM 5523 O O . GLN B 1 213 ? 27.836 44.387 53.053 1.00 16.52 213 GLN B O 1
ATOM 5529 N N . ALA B 1 214 ? 29.613 45.594 53.714 1.00 16.11 214 ALA B N 1
ATOM 5530 C CA . ALA B 1 214 ? 29.525 45.144 55.107 1.00 17.00 214 ALA B CA 1
ATOM 5531 C C . ALA B 1 214 ? 28.213 45.571 55.775 1.00 17.67 214 ALA B C 1
ATOM 5532 O O . ALA B 1 214 ? 27.555 44.767 56.461 1.00 18.59 214 ALA B O 1
ATOM 5534 N N . VAL B 1 215 ? 27.837 46.827 55.559 1.00 16.85 215 VAL B N 1
ATOM 5535 C CA . VAL B 1 215 ? 26.603 47.387 56.093 1.00 17.08 215 VAL B CA 1
ATOM 5536 C C . VAL B 1 215 ? 25.373 46.774 55.419 1.00 17.17 215 VAL B C 1
ATOM 5537 O O . VAL B 1 215 ? 24.432 46.357 56.100 1.00 17.44 215 VAL B O 1
ATOM 5541 N N . HIS B 1 216 ? 25.407 46.676 54.093 1.00 17.22 216 HIS B N 1
ATOM 5542 C CA . HIS B 1 216 ? 24.304 46.101 53.329 1.00 18.24 216 HIS B CA 1
ATOM 5543 C C . HIS B 1 216 ? 23.968 44.675 53.757 1.00 18.20 216 HIS B C 1
ATOM 5544 O O . HIS B 1 216 ? 22.792 44.349 53.947 1.00 18.63 216 HIS B O 1
ATOM 5551 N N . ASN B 1 217 ? 24.988 43.829 53.892 1.00 17.79 217 ASN B N 1
ATOM 5552 C CA . ASN B 1 217 ? 24.777 42.436 54.306 1.00 18.84 217 ASN B CA 1
ATOM 5553 C C . ASN B 1 217 ? 24.535 42.253 55.804 1.00 19.27 217 ASN B C 1
ATOM 5554 O O . ASN B 1 217 ? 24.350 41.128 56.270 1.00 19.75 217 ASN B O 1
ATOM 5559 N N . ASN B 1 218 ? 24.548 43.359 56.553 1.00 20.25 218 ASN B N 1
ATOM 5560 C CA . ASN B 1 218 ? 24.188 43.340 57.968 1.00 20.97 218 ASN B CA 1
ATOM 5561 C C . ASN B 1 218 ? 22.787 43.933 58.194 1.00 21.39 218 ASN B C 1
ATOM 5562 O O . ASN B 1 218 ? 22.377 44.198 59.331 1.00 21.35 218 ASN B O 1
ATOM 5567 N N . GLY B 1 219 ? 22.049 44.118 57.099 1.00 21.30 219 GLY B N 1
ATOM 5568 C CA . GLY B 1 219 ? 20.697 44.653 57.141 1.00 21.36 219 GLY B CA 1
ATOM 5569 C C . GLY B 1 219 ? 20.671 46.123 57.504 1.00 21.79 219 GLY B C 1
ATOM 5570 O O . GLY B 1 219 ? 19.677 46.621 58.045 1.00 21.66 219 GLY B O 1
ATOM 5571 N N . GLY B 1 220 ? 21.767 46.816 57.205 1.00 21.29 220 GLY B N 1
ATOM 5572 C CA . GLY B 1 220 ? 21.910 48.212 57.574 1.00 20.96 220 GLY B CA 1
ATOM 5573 C C . GLY B 1 220 ? 21.522 49.189 56.483 1.00 20.82 220 GLY B C 1
ATOM 5574 O O . GLY B 1 220 ? 20.904 48.816 55.474 1.00 20.88 220 GLY B O 1
ATOM 5575 N N . ILE B 1 221 ? 21.893 50.451 56.698 1.00 19.90 221 ILE B N 1
ATOM 5576 C CA . ILE B 1 221 ? 21.559 51.547 55.798 1.00 19.18 221 ILE B CA 1
ATOM 5577 C C . ILE B 1 221 ? 22.840 52.221 55.324 1.00 18.63 221 ILE B C 1
ATOM 5578 O O . ILE B 1 221 ? 23.604 52.763 56.124 1.00 18.19 221 ILE B O 1
ATOM 5583 N N . VAL B 1 222 ? 23.074 52.167 54.020 1.00 18.02 222 VAL B N 1
ATOM 5584 C CA . VAL B 1 222 ? 24.220 52.835 53.418 1.00 17.67 222 VAL B CA 1
ATOM 5585 C C . VAL B 1 222 ? 23.771 54.197 52.912 1.00 18.15 222 VAL B C 1
ATOM 5586 O O . VAL B 1 222 ? 22.888 54.281 52.060 1.00 17.83 222 VAL B O 1
ATOM 5606 N N . GLN B 1 225 ? 27.140 60.365 50.144 1.00 16.92 225 GLN B N 1
ATOM 5607 C CA . GLN B 1 225 ? 27.179 61.748 49.690 1.00 16.55 225 GLN B CA 1
ATOM 5608 C C . GLN B 1 225 ? 27.842 61.775 48.319 1.00 16.36 225 GLN B C 1
ATOM 5609 O O . GLN B 1 225 ? 28.854 61.105 48.117 1.00 16.10 225 GLN B O 1
ATOM 5615 N N . VAL B 1 226 ? 27.262 62.529 47.386 1.00 16.09 226 VAL B N 1
ATOM 5616 C CA . VAL B 1 226 ? 27.863 62.756 46.041 1.00 16.66 226 VAL B CA 1
ATOM 5617 C C . VAL B 1 226 ? 27.786 64.226 45.619 1.00 16.97 226 VAL B C 1
ATOM 5618 O O . VAL B 1 226 ? 27.003 64.989 46.168 1.00 16.99 226 VAL B O 1
ATOM 5622 N N . GLN B 1 227 ? 28.594 64.614 44.640 1.00 17.57 227 GLN B N 1
ATOM 5623 C CA . GLN B 1 227 ? 28.590 65.994 44.147 1.00 18.69 227 GLN B CA 1
ATOM 5624 C C . GLN B 1 227 ? 27.422 66.247 43.183 1.00 18.69 227 GLN B C 1
ATOM 5625 O O . GLN B 1 227 ? 26.872 67.355 43.127 1.00 18.27 227 GLN B O 1
ATOM 5631 N N . LYS B 1 228 ? 27.049 65.220 42.418 1.00 18.92 228 LYS B N 1
ATOM 5632 C CA . LYS B 1 228 ? 25.985 65.350 41.414 1.00 19.80 228 LYS B CA 1
ATOM 5633 C C . LYS B 1 228 ? 25.405 63.992 41.034 1.00 19.80 228 LYS B C 1
ATOM 5634 O O . LYS B 1 228 ? 26.018 62.946 41.277 1.00 18.56 228 LYS B O 1
ATOM 5648 N N . VAL B 1 230 ? 23.332 61.746 37.788 1.00 18.26 230 VAL B N 1
ATOM 5649 C CA . VAL B 1 230 ? 23.224 61.707 36.333 1.00 17.22 230 VAL B CA 1
ATOM 5650 C C . VAL B 1 230 ? 22.151 60.700 35.927 1.00 17.26 230 VAL B C 1
ATOM 5651 O O . VAL B 1 230 ? 21.668 59.931 36.764 1.00 16.62 230 VAL B O 1
ATOM 5655 N N . LYS B 1 231 ? 21.787 60.711 34.645 1.00 17.49 231 LYS B N 1
ATOM 5656 C CA . LYS B 1 231 ? 20.789 59.783 34.104 1.00 17.99 231 LYS B CA 1
ATOM 5657 C C . LYS B 1 231 ? 21.213 58.319 34.245 1.00 18.19 231 LYS B C 1
ATOM 5658 O O . LYS B 1 231 ? 22.384 57.970 34.033 1.00 17.23 231 LYS B O 1
ATOM 5664 N N . LYS B 1 232 ? 20.243 57.483 34.618 1.00 18.76 232 LYS B N 1
ATOM 5665 C CA . LYS B 1 232 ? 20.401 56.035 34.692 1.00 20.18 232 LYS B CA 1
ATOM 5666 C C . LYS B 1 232 ? 21.225 55.477 33.536 1.00 20.22 232 LYS B C 1
ATOM 5667 O O . LYS B 1 232 ? 21.013 55.840 32.369 1.00 20.09 232 LYS B O 1
ATOM 5673 N N . ALA B 1 233 ? 22.170 54.601 33.877 1.00 20.60 233 ALA B N 1
ATOM 5674 C CA . ALA B 1 233 ? 22.963 53.846 32.905 1.00 20.93 233 ALA B CA 1
ATOM 5675 C C . ALA B 1 233 ? 23.746 54.689 31.892 1.00 21.07 233 ALA B C 1
ATOM 5676 O O . ALA B 1 233 ? 23.973 54.250 30.766 1.00 21.68 233 ALA B O 1
ATOM 5678 N N . THR B 1 234 ? 24.169 55.888 32.283 1.00 20.95 234 THR B N 1
ATOM 5679 C CA . THR B 1 234 ? 25.004 56.706 31.394 1.00 20.88 234 THR B CA 1
ATOM 5680 C C . THR B 1 234 ? 26.482 56.722 31.786 1.00 20.98 234 THR B C 1
ATOM 5681 O O . THR B 1 234 ? 27.294 57.271 31.060 1.00 21.34 234 THR B O 1
ATOM 5685 N N . LEU B 1 235 ? 26.830 56.132 32.929 1.00 20.61 235 LEU B N 1
ATOM 5686 C CA . LEU B 1 235 ? 28.236 56.047 33.338 1.00 20.69 235 LEU B CA 1
ATOM 5687 C C . LEU B 1 235 ? 28.941 54.824 32.719 1.00 21.04 235 LEU B C 1
ATOM 5688 O O . LEU B 1 235 ? 28.307 53.800 32.466 1.00 20.89 235 LEU B O 1
ATOM 5693 N N . HIS B 1 236 ? 30.249 54.928 32.483 1.00 21.28 236 HIS B N 1
ATOM 5694 C CA . HIS B 1 236 ? 31.012 53.802 31.926 1.00 21.16 236 HIS B CA 1
ATOM 5695 C C . HIS B 1 236 ? 31.078 52.659 32.943 1.00 21.02 236 HIS B C 1
ATOM 5696 O O . HIS B 1 236 ? 31.570 52.871 34.050 1.00 20.52 236 HIS B O 1
ATOM 5703 N N . PRO B 1 237 ? 30.584 51.458 32.605 1.00 21.06 237 PRO B N 1
ATOM 5704 C CA . PRO B 1 237 ? 30.537 50.372 33.594 1.00 21.43 237 PRO B CA 1
ATOM 5705 C C . PRO B 1 237 ? 31.880 50.045 34.252 1.00 21.40 237 PRO B C 1
ATOM 5706 O O . PRO B 1 237 ? 31.904 49.635 35.411 1.00 21.74 237 PRO B O 1
ATOM 5710 N N . LYS B 1 238 ? 32.985 50.234 33.537 1.00 21.33 238 LYS B N 1
ATOM 5711 C CA . LYS B 1 238 ? 34.310 49.998 34.123 1.00 21.48 238 LYS B CA 1
ATOM 5712 C C . LYS B 1 238 ? 34.780 51.103 35.080 1.00 21.56 238 LYS B C 1
ATOM 5713 O O . LYS B 1 238 ? 35.748 50.912 35.831 1.00 21.97 238 LYS B O 1
ATOM 5719 N N . SER B 1 239 ? 34.105 52.250 35.052 1.00 20.78 239 SER B N 1
ATOM 5720 C CA . SER B 1 239 ? 34.373 53.326 36.019 1.00 20.64 239 SER B CA 1
ATOM 5721 C C . SER B 1 239 ? 33.505 53.244 37.285 1.00 19.88 239 SER B C 1
ATOM 5722 O O . SER B 1 239 ? 33.810 53.880 38.294 1.00 19.38 239 SER B O 1
ATOM 5725 N N . VAL B 1 240 ? 32.440 52.452 37.235 1.00 19.46 240 VAL B N 1
ATOM 5726 C CA . VAL B 1 240 ? 31.555 52.299 38.400 1.00 19.93 240 VAL B CA 1
ATOM 5727 C C . VAL B 1 240 ? 32.257 51.459 39.472 1.00 20.14 240 VAL B C 1
ATOM 5728 O O . VAL B 1 240 ? 32.717 50.351 39.187 1.00 20.98 240 VAL B O 1
ATOM 5732 N N . ARG B 1 241 ? 32.375 52.001 40.684 1.00 20.22 241 ARG B N 1
ATOM 5733 C CA . ARG B 1 241 ? 33.020 51.274 41.789 1.00 21.27 241 ARG B CA 1
ATOM 5734 C C . ARG B 1 241 ? 32.008 50.740 42.795 1.00 21.06 241 ARG B C 1
ATOM 5735 O O . ARG B 1 241 ? 32.279 49.743 43.485 1.00 20.95 241 ARG B O 1
ATOM 5743 N N . ILE B 1 242 ? 30.857 51.403 42.889 1.00 20.39 242 ILE B N 1
ATOM 5744 C CA . ILE B 1 242 ? 29.797 50.951 43.792 1.00 20.40 242 ILE B CA 1
ATOM 5745 C C . ILE B 1 242 ? 28.497 50.759 43.032 1.00 19.96 242 ILE B C 1
ATOM 5746 O O . ILE B 1 242 ? 27.947 51.729 42.491 1.00 19.87 242 ILE B O 1
ATOM 5751 N N . PRO B 1 243 ? 28.003 49.522 42.991 1.00 19.47 243 PRO B N 1
ATOM 5752 C CA . PRO B 1 243 ? 26.710 49.243 42.370 1.00 19.23 243 PRO B CA 1
ATOM 5753 C C . PRO B 1 243 ? 25.555 49.801 43.189 1.00 18.72 243 PRO B C 1
ATOM 5754 O O . PRO B 1 243 ? 25.580 49.769 44.420 1.00 18.44 243 PRO B O 1
ATOM 5758 N N . GLY B 1 244 ? 24.549 50.299 42.483 1.00 18.81 244 GLY B N 1
ATOM 5759 C CA . GLY B 1 244 ? 23.471 51.060 43.088 1.00 18.60 244 GLY B CA 1
ATOM 5760 C C . GLY B 1 244 ? 22.650 50.343 44.131 1.00 18.86 244 GLY B C 1
ATOM 5761 O O . GLY B 1 244 ? 22.108 50.979 45.032 1.00 18.74 244 GLY B O 1
ATOM 5762 N N . TYR B 1 245 ? 22.548 49.021 44.020 1.00 18.69 245 TYR B N 1
ATOM 5763 C CA . TYR B 1 245 ? 21.724 48.267 44.963 1.00 19.42 245 TYR B CA 1
ATOM 5764 C C . TYR B 1 245 ? 22.340 48.195 46.366 1.00 19.35 245 TYR B C 1
ATOM 5765 O O . TYR B 1 245 ? 21.681 47.787 47.314 1.00 19.68 245 TYR B O 1
ATOM 5774 N N . LEU B 1 246 ? 23.599 48.604 46.503 1.00 18.71 246 LEU B N 1
ATOM 5775 C CA . LEU B 1 246 ? 24.208 48.712 47.825 1.00 19.01 246 LEU B CA 1
ATOM 5776 C C . LEU B 1 246 ? 23.863 50.020 48.527 1.00 18.97 246 LEU B C 1
ATOM 5777 O O . LEU B 1 246 ? 24.152 50.170 49.709 1.00 19.34 246 LEU B O 1
ATOM 5782 N N . VAL B 1 247 ? 23.257 50.958 47.804 1.00 18.55 247 VAL B N 1
ATOM 5783 C CA . VAL B 1 247 ? 23.035 52.299 48.335 1.00 18.85 247 VAL B CA 1
ATOM 5784 C C . VAL B 1 247 ? 21.568 52.492 48.709 1.00 19.06 247 VAL B C 1
ATOM 5785 O O . VAL B 1 247 ? 20.669 52.207 47.919 1.00 19.39 247 VAL B O 1
ATOM 5789 N N . ASP B 1 248 ? 21.339 52.979 49.921 1.00 18.92 248 ASP B N 1
ATOM 5790 C CA . ASP B 1 248 ? 19.987 53.165 50.422 1.00 19.23 248 ASP B CA 1
ATOM 5791 C C . ASP B 1 248 ? 19.504 54.623 50.378 1.00 18.73 248 ASP B C 1
ATOM 5792 O O . ASP B 1 248 ? 18.323 54.868 50.146 1.00 18.06 248 ASP B O 1
ATOM 5797 N N . ILE B 1 249 ? 20.404 55.566 50.663 1.00 17.94 249 ILE B N 1
ATOM 5798 C CA . ILE B 1 249 ? 20.084 57.001 50.636 1.00 17.89 249 ILE B CA 1
ATOM 5799 C C . ILE B 1 249 ? 21.226 57.759 49.972 1.00 18.01 249 ILE B C 1
ATOM 5800 O O . ILE B 1 249 ? 22.390 57.509 50.289 1.00 18.32 249 ILE B O 1
ATOM 5805 N N . VAL B 1 250 ? 20.902 58.665 49.046 1.00 17.45 250 VAL B N 1
ATOM 5806 C CA . VAL B 1 250 ? 21.905 59.568 48.473 1.00 17.73 250 VAL B CA 1
ATOM 5807 C C . VAL B 1 250 ? 21.663 61.007 48.962 1.00 17.80 250 VAL B C 1
ATOM 5808 O O . VAL B 1 250 ? 20.522 61.460 49.044 1.00 17.10 250 VAL B O 1
ATOM 5812 N N . VAL B 1 251 ? 22.739 61.691 49.341 1.00 18.62 251 VAL B N 1
ATOM 5813 C CA . VAL B 1 251 ? 22.677 63.118 49.636 1.00 19.37 251 VAL B CA 1
ATOM 5814 C C . VAL B 1 251 ? 23.548 63.818 48.606 1.00 20.26 251 VAL B C 1
ATOM 5815 O O . VAL B 1 251 ? 24.708 63.459 48.421 1.00 19.69 251 VAL B O 1
ATOM 5819 N N . VAL B 1 252 ? 22.993 64.812 47.926 1.00 21.28 252 VAL B N 1
ATOM 5820 C CA . VAL B 1 252 ? 23.776 65.548 46.940 1.00 22.76 252 VAL B CA 1
ATOM 5821 C C . VAL B 1 252 ? 24.313 66.834 47.567 1.00 23.75 252 VAL B C 1
ATOM 5822 O O . VAL B 1 252 ? 23.532 67.701 47.979 1.00 24.14 252 VAL B O 1
ATOM 5826 N N . ASP B 1 253 ? 25.638 66.940 47.655 1.00 24.18 253 ASP B N 1
ATOM 5827 C CA . ASP B 1 253 ? 26.305 68.183 48.060 1.00 25.51 253 ASP B CA 1
ATOM 5828 C C . ASP B 1 253 ? 27.051 68.809 46.869 1.00 25.31 253 ASP B C 1
ATOM 5829 O O . ASP B 1 253 ? 28.190 68.427 46.575 1.00 25.16 253 ASP B O 1
ATOM 5834 N N . PRO B 1 254 ? 26.424 69.783 46.208 1.00 25.72 254 PRO B N 1
ATOM 5835 C CA . PRO B 1 254 ? 26.986 70.388 44.987 1.00 26.06 254 PRO B CA 1
ATOM 5836 C C . PRO B 1 254 ? 28.327 71.085 45.223 1.00 26.28 254 PRO B C 1
ATOM 5837 O O . PRO B 1 254 ? 29.095 71.266 44.279 1.00 26.34 254 PRO B O 1
ATOM 5841 N N . ASP B 1 255 ? 28.585 71.463 46.472 1.00 26.54 255 ASP B N 1
ATOM 5842 C CA . ASP B 1 255 ? 29.808 72.174 46.863 1.00 27.25 255 ASP B CA 1
ATOM 5843 C C . ASP B 1 255 ? 30.912 71.250 47.385 1.00 26.63 255 ASP B C 1
ATOM 5844 O O . ASP B 1 255 ? 31.971 71.720 47.812 1.00 26.86 255 ASP B O 1
ATOM 5849 N N . GLN B 1 256 ? 30.661 69.942 47.337 1.00 25.50 256 GLN B N 1
ATOM 5850 C CA . GLN B 1 256 ? 31.644 68.920 47.708 1.00 24.60 256 GLN B CA 1
ATOM 5851 C C . GLN B 1 256 ? 33.013 69.190 47.072 1.00 24.16 256 GLN B C 1
ATOM 5852 O O . GLN B 1 256 ? 33.127 69.328 45.851 1.00 24.01 256 GLN B O 1
ATOM 5858 N N . SER B 1 257 ? 34.042 69.270 47.905 1.00 23.75 257 SER B N 1
ATOM 5859 C CA . SER B 1 257 ? 35.396 69.520 47.415 1.00 23.53 257 SER B CA 1
ATOM 5860 C C . SER B 1 257 ? 36.317 68.337 47.693 1.00 22.78 257 SER B C 1
ATOM 5861 O O . SER B 1 257 ? 36.085 67.556 48.625 1.00 22.36 257 SER B O 1
ATOM 5864 N N . GLN B 1 258 ? 37.358 68.209 46.878 1.00 22.24 258 GLN B N 1
ATOM 5865 C CA . GLN B 1 258 ? 38.282 67.074 46.962 1.00 22.05 258 GLN B CA 1
ATOM 5866 C C . GLN B 1 258 ? 38.932 66.971 48.343 1.00 22.51 258 GLN B C 1
ATOM 5867 O O . GLN B 1 258 ? 39.121 65.869 48.877 1.00 21.97 258 GLN B O 1
ATOM 5873 N N . LEU B 1 259 ? 39.261 68.136 48.902 1.00 22.40 259 LEU B N 1
ATOM 5874 C CA . LEU B 1 259 ? 39.874 68.271 50.221 1.00 23.15 259 LEU B CA 1
ATOM 5875 C C . LEU B 1 259 ? 39.166 69.379 50.980 1.00 23.30 259 LEU B C 1
ATOM 5876 O O . LEU B 1 259 ? 38.405 70.149 50.383 1.00 23.10 259 LEU B O 1
ATOM 5881 N N . TYR B 1 260 ? 39.435 69.490 52.285 1.00 23.82 260 TYR B N 1
ATOM 5882 C CA . TYR B 1 260 ? 38.915 70.611 53.077 1.00 24.17 260 TYR B CA 1
ATOM 5883 C C . TYR B 1 260 ? 39.279 71.942 52.413 1.00 24.58 260 TYR B C 1
ATOM 5884 O O . TYR B 1 260 ? 40.346 72.066 51.814 1.00 24.01 260 TYR B O 1
ATOM 5893 N N . GLY B 1 261 ? 38.392 72.927 52.525 1.00 25.25 261 GLY B N 1
ATOM 5894 C CA . GLY B 1 261 ? 38.688 74.275 52.056 1.00 26.62 261 GLY B CA 1
ATOM 5895 C C . GLY B 1 261 ? 37.915 74.789 50.854 1.00 27.39 261 GLY B C 1
ATOM 5896 O O . GLY B 1 261 ? 38.056 75.955 50.478 1.00 28.24 261 GLY B O 1
ATOM 5897 N N . GLY B 1 262 ? 37.121 73.924 50.235 1.00 27.42 262 GLY B N 1
ATOM 5898 C CA . GLY B 1 262 ? 36.198 74.339 49.183 1.00 27.64 262 GLY B CA 1
ATOM 5899 C C . GLY B 1 262 ? 36.817 74.837 47.887 1.00 27.75 262 GLY B C 1
ATOM 5900 O O . GLY B 1 262 ? 36.142 75.506 47.097 1.00 28.20 262 GLY B O 1
ATOM 5901 N N . ALA B 1 263 ? 38.095 74.529 47.671 1.00 27.23 263 ALA B N 1
ATOM 5902 C CA . ALA B 1 263 ? 38.776 74.874 46.422 1.00 26.79 263 ALA B CA 1
ATOM 5903 C C . ALA B 1 263 ? 38.135 74.091 45.277 1.00 26.15 263 ALA B C 1
ATOM 5904 O O . ALA B 1 263 ? 37.665 72.963 45.487 1.00 25.82 263 ALA B O 1
ATOM 5906 N N . PRO B 1 264 ? 38.081 74.676 44.078 1.00 25.16 264 PRO B N 1
ATOM 5907 C CA . PRO B 1 264 ? 37.494 73.966 42.947 1.00 24.30 264 PRO B CA 1
ATOM 5908 C C . PRO B 1 264 ? 38.253 72.672 42.653 1.00 22.98 264 PRO B C 1
ATOM 5909 O O . PRO B 1 264 ? 39.392 72.495 43.109 1.00 22.30 264 PRO B O 1
ATOM 5913 N N . VAL B 1 265 ? 37.605 71.769 41.923 1.00 21.61 265 VAL B N 1
ATOM 5914 C CA . VAL B 1 265 ? 38.219 70.503 41.525 1.00 20.64 265 VAL B CA 1
ATOM 5915 C C . VAL B 1 265 ? 39.497 70.756 40.735 1.00 20.05 265 VAL B C 1
ATOM 5916 O O . VAL B 1 265 ? 39.529 71.585 39.828 1.00 19.83 265 VAL B O 1
ATOM 5920 N N . ASN B 1 266 ? 40.557 70.063 41.122 1.00 19.07 266 ASN B N 1
ATOM 5921 C CA . ASN B 1 266 ? 41.825 70.135 40.428 1.00 18.97 266 ASN B CA 1
ATOM 5922 C C . ASN B 1 266 ? 41.955 68.839 39.644 1.00 18.58 266 ASN B C 1
ATOM 5923 O O . ASN B 1 266 ? 42.011 67.759 40.237 1.00 18.45 266 ASN B O 1
ATOM 5928 N N . ARG B 1 267 ? 41.986 68.945 38.314 1.00 17.69 267 ARG B N 1
ATOM 5929 C CA . ARG B 1 267 ? 41.950 67.760 37.460 1.00 17.67 267 ARG B CA 1
ATOM 5930 C C . ARG B 1 267 ? 43.284 67.000 37.392 1.00 17.39 267 ARG B C 1
ATOM 5931 O O . ARG B 1 267 ? 43.323 65.872 36.919 1.00 16.89 267 ARG B O 1
ATOM 5939 N N . PHE B 1 268 ? 44.368 67.604 37.869 1.00 17.39 268 PHE B N 1
ATOM 5940 C CA . PHE B 1 268 ? 45.616 66.854 38.071 1.00 18.37 268 PHE B CA 1
ATOM 5941 C C . PHE B 1 268 ? 45.478 65.857 39.229 1.00 18.57 268 PHE B C 1
ATOM 5942 O O . PHE B 1 268 ? 45.966 64.721 39.152 1.00 19.42 268 PHE B O 1
ATOM 5950 N N . ILE B 1 269 ? 44.835 66.306 40.302 1.00 18.77 269 ILE B N 1
ATOM 5951 C CA . ILE B 1 269 ? 44.529 65.473 41.467 1.00 19.70 269 ILE B CA 1
ATOM 5952 C C . ILE B 1 269 ? 43.575 64.345 41.071 1.00 19.84 269 ILE B C 1
ATOM 5953 O O . ILE B 1 269 ? 43.744 63.203 41.502 1.00 20.03 269 ILE B O 1
ATOM 5958 N N . SER B 1 270 ? 42.608 64.660 40.207 1.00 19.95 270 SER B N 1
ATOM 5959 C CA . SER B 1 270 ? 41.645 63.664 39.722 1.00 19.92 270 SER B CA 1
ATOM 5960 C C . SER B 1 270 ? 42.335 62.548 38.933 1.00 20.19 270 SER B C 1
ATOM 5961 O O . SER B 1 270 ? 41.787 61.450 38.799 1.00 20.63 270 SER B O 1
ATOM 5964 N N . GLY B 1 271 ? 43.528 62.841 38.408 1.00 19.93 271 GLY B N 1
ATOM 5965 C CA . GLY B 1 271 ? 44.298 61.899 37.581 1.00 19.59 271 GLY B CA 1
ATOM 5966 C C . GLY B 1 271 ? 44.093 62.049 36.080 1.00 19.39 271 GLY B C 1
ATOM 5967 O O . GLY B 1 271 ? 44.563 61.223 35.311 1.00 19.96 271 GLY B O 1
ATOM 5968 N N . ASP B 1 272 ? 43.410 63.112 35.652 1.00 19.07 272 ASP B N 1
ATOM 5969 C CA . ASP B 1 272 ? 43.010 63.260 34.246 1.00 18.76 272 ASP B CA 1
ATOM 5970 C C . ASP B 1 272 ? 44.044 63.919 33.340 1.00 18.75 272 ASP B C 1
ATOM 5971 O O . ASP B 1 272 ? 43.945 63.820 32.104 1.00 18.45 272 ASP B O 1
ATOM 5976 N N . PHE B 1 273 ? 44.998 64.620 33.952 1.00 18.03 273 PHE B N 1
ATOM 5977 C CA . PHE B 1 273 ? 46.046 65.340 33.219 1.00 18.39 273 PHE B CA 1
ATOM 5978 C C . PHE B 1 273 ? 47.403 65.162 33.884 1.00 18.44 273 PHE B C 1
ATOM 5979 O O . PHE B 1 273 ? 47.478 64.942 35.096 1.00 18.22 273 PHE B O 1
ATOM 5987 N N . THR B 1 274 ? 48.459 65.275 33.073 1.00 19.23 274 THR B N 1
ATOM 5988 C CA . THR B 1 274 ? 49.844 65.185 33.528 1.00 20.14 274 THR B CA 1
ATOM 5989 C C . THR B 1 274 ? 50.441 66.574 33.760 1.00 20.99 274 THR B C 1
ATOM 5990 O O . THR B 1 274 ? 50.529 67.393 32.830 1.00 20.58 274 THR B O 1
ATOM 5994 N N . LEU B 1 275 ? 50.853 66.822 35.002 1.00 21.55 275 LEU B N 1
ATOM 5995 C CA . LEU B 1 275 ? 51.487 68.077 35.388 1.00 22.73 275 LEU B CA 1
ATOM 5996 C C . LEU B 1 275 ? 52.860 68.181 34.742 1.00 23.61 275 LEU B C 1
ATOM 5997 O O . LEU B 1 275 ? 53.605 67.199 34.679 1.00 23.47 275 LEU B O 1
ATOM 6002 N N . ASP B 1 276 ? 53.190 69.376 34.270 1.00 24.60 276 ASP B N 1
ATOM 6003 C CA . ASP B 1 276 ? 54.467 69.618 33.620 1.00 26.02 276 ASP B CA 1
ATOM 6004 C C . ASP B 1 276 ? 55.476 70.117 34.645 1.00 26.45 276 ASP B C 1
ATOM 6005 O O . ASP B 1 276 ? 55.587 69.564 35.740 1.00 26.93 276 ASP B O 1
ATOM 6010 N N . LEU B 1 283 ? 66.382 73.144 48.419 1.00 39.65 283 LEU B N 1
ATOM 6011 C CA . LEU B 1 283 ? 66.153 72.454 49.686 1.00 39.94 283 LEU B CA 1
ATOM 6012 C C . LEU B 1 283 ? 67.298 72.734 50.667 1.00 39.85 283 LEU B C 1
ATOM 6013 O O . LEU B 1 283 ? 68.398 72.200 50.494 1.00 39.70 283 LEU B O 1
ATOM 6018 N N . PRO B 1 284 ? 67.040 73.552 51.693 1.00 39.86 284 PRO B N 1
ATOM 6019 C CA . PRO B 1 284 ? 68.071 73.931 52.669 1.00 39.84 284 PRO B CA 1
ATOM 6020 C C . PRO B 1 284 ? 68.553 72.754 53.516 1.00 39.72 284 PRO B C 1
ATOM 6021 O O . PRO B 1 284 ? 67.746 71.910 53.923 1.00 39.58 284 PRO B O 1
ATOM 6025 N N . LEU B 1 285 ? 69.859 72.712 53.779 1.00 39.37 285 LEU B N 1
ATOM 6026 C CA . LEU B 1 285 ? 70.459 71.616 54.529 1.00 39.21 285 LEU B CA 1
ATOM 6027 C C . LEU B 1 285 ? 70.211 71.762 56.029 1.00 39.03 285 LEU B C 1
ATOM 6028 O O . LEU B 1 285 ? 71.013 72.355 56.750 1.00 38.87 285 LEU B O 1
ATOM 6033 N N . ASN B 1 286 ? 69.093 71.209 56.483 1.00 38.98 286 ASN B N 1
ATOM 6034 C CA . ASN B 1 286 ? 68.740 71.202 57.896 1.00 38.77 286 ASN B CA 1
ATOM 6035 C C . ASN B 1 286 ? 68.633 69.774 58.429 1.00 38.64 286 ASN B C 1
ATOM 6036 O O . ASN B 1 286 ? 68.898 68.809 57.704 1.00 38.20 286 ASN B O 1
ATOM 6041 N N . GLN B 1 287 ? 68.240 69.661 59.696 1.00 38.39 287 GLN B N 1
ATOM 6042 C CA . GLN B 1 287 ? 68.084 68.384 60.390 1.00 38.62 287 GLN B CA 1
ATOM 6043 C C . GLN B 1 287 ? 67.261 67.377 59.573 1.00 38.04 287 GLN B C 1
ATOM 6044 O O . GLN B 1 287 ? 67.647 66.209 59.441 1.00 37.93 287 GLN B O 1
ATOM 6050 N N . ARG B 1 288 ? 66.149 67.851 59.011 1.00 37.49 288 ARG B N 1
ATOM 6051 C CA . ARG B 1 288 ? 65.250 67.019 58.211 1.00 37.23 288 ARG B CA 1
ATOM 6052 C C . ARG B 1 288 ? 65.919 66.487 56.948 1.00 36.20 288 ARG B C 1
ATOM 6053 O O . ARG B 1 288 ? 65.818 65.299 56.648 1.00 36.14 288 ARG B O 1
ATOM 6061 N N . LYS B 1 289 ? 66.607 67.363 56.218 1.00 35.13 289 LYS B N 1
ATOM 6062 C CA . LYS B 1 289 ? 67.276 66.961 54.980 1.00 34.13 289 LYS B CA 1
ATOM 6063 C C . LYS B 1 289 ? 68.426 65.982 55.224 1.00 33.30 289 LYS B C 1
ATOM 6064 O O . LYS B 1 289 ? 68.599 65.030 54.460 1.00 32.97 289 LYS B O 1
ATOM 6070 N N . LEU B 1 290 ? 69.193 66.207 56.294 1.00 32.24 290 LEU B N 1
ATOM 6071 C CA . LEU B 1 290 ? 70.261 65.289 56.680 1.00 31.53 290 LEU B CA 1
ATOM 6072 C C . LEU B 1 290 ? 69.714 63.873 56.871 1.00 30.76 290 LEU B C 1
ATOM 6073 O O . LEU B 1 290 ? 70.270 62.912 56.331 1.00 30.63 290 LEU B O 1
ATOM 6078 N N . VAL B 1 291 ? 68.626 63.754 57.632 1.00 29.89 291 VAL B N 1
ATOM 6079 C CA . VAL B 1 291 ? 68.016 62.448 57.924 1.00 29.11 291 VAL B CA 1
ATOM 6080 C C . VAL B 1 291 ? 67.475 61.799 56.638 1.00 28.60 291 VAL B C 1
ATOM 6081 O O . VAL B 1 291 ? 67.743 60.625 56.371 1.00 28.25 291 VAL B O 1
ATOM 6085 N N . ALA B 1 292 ? 66.734 62.577 55.852 1.00 28.14 292 ALA B N 1
ATOM 6086 C CA . ALA B 1 292 ? 66.218 62.145 54.542 1.00 27.91 292 ALA B CA 1
ATOM 6087 C C . ALA B 1 292 ? 67.326 61.664 53.595 1.00 27.72 292 ALA B C 1
ATOM 6088 O O . ALA B 1 292 ? 67.173 60.652 52.904 1.00 27.12 292 ALA B O 1
ATOM 6090 N N . ARG B 1 293 ? 68.437 62.396 53.569 1.00 27.66 293 ARG B N 1
ATOM 6091 C CA . ARG B 1 293 ? 69.597 62.010 52.773 1.00 28.11 293 ARG B CA 1
ATOM 6092 C C . ARG B 1 293 ? 70.152 60.651 53.183 1.00 27.65 293 ARG B C 1
ATOM 6093 O O . ARG B 1 293 ? 70.437 59.815 52.329 1.00 27.64 293 ARG B O 1
ATOM 6101 N N . ARG B 1 294 ? 70.302 60.436 54.489 1.00 27.62 294 ARG B N 1
ATOM 6102 C CA . ARG B 1 294 ? 70.824 59.172 55.015 1.00 27.43 294 ARG B CA 1
ATOM 6103 C C . ARG B 1 294 ? 69.805 58.043 54.817 1.00 27.44 294 ARG B C 1
ATOM 6104 O O . ARG B 1 294 ? 70.179 56.902 54.567 1.00 26.84 294 ARG B O 1
ATOM 6112 N N . ALA B 1 295 ? 68.521 58.382 54.928 1.00 27.81 295 ALA B N 1
ATOM 6113 C CA . ALA B 1 295 ? 67.431 57.445 54.649 1.00 28.23 295 ALA B CA 1
ATOM 6114 C C . ALA B 1 295 ? 67.482 56.964 53.195 1.00 28.23 295 ALA B C 1
ATOM 6115 O O . ALA B 1 295 ? 67.284 55.785 52.922 1.00 28.07 295 ALA B O 1
ATOM 6117 N N . LEU B 1 296 ? 67.787 57.878 52.273 1.00 28.78 296 LEU B N 1
ATOM 6118 C CA . LEU B 1 296 ? 67.897 57.548 50.847 1.00 29.20 296 LEU B CA 1
ATOM 6119 C C . LEU B 1 296 ? 69.000 56.522 50.543 1.00 29.72 296 LEU B C 1
ATOM 6120 O O . LEU B 1 296 ? 68.914 55.784 49.559 1.00 29.61 296 LEU B O 1
ATOM 6125 N N . PHE B 1 297 ? 70.024 56.474 51.400 1.00 30.39 297 PHE B N 1
ATOM 6126 C CA . PHE B 1 297 ? 71.106 55.491 51.286 1.00 30.93 297 PHE B CA 1
ATOM 6127 C C . PHE B 1 297 ? 70.593 54.063 51.394 1.00 30.95 297 PHE B C 1
ATOM 6128 O O . PHE B 1 297 ? 71.276 53.127 50.986 1.00 31.41 297 PHE B O 1
ATOM 6136 N N . GLU B 1 298 ? 69.394 53.900 51.945 1.00 30.91 298 GLU B N 1
ATOM 6137 C CA . GLU B 1 298 ? 68.812 52.574 52.161 1.00 30.95 298 GLU B CA 1
ATOM 6138 C C . GLU B 1 298 ? 67.988 52.083 50.970 1.00 31.29 298 GLU B C 1
ATOM 6139 O O . GLU B 1 298 ? 67.572 50.922 50.928 1.00 31.31 298 GLU B O 1
ATOM 6153 N N . ARG B 1 300 ? 67.257 51.073 46.960 1.00 32.12 300 ARG B N 1
ATOM 6154 C CA . ARG B 1 300 ? 67.934 50.376 45.867 1.00 32.19 300 ARG B CA 1
ATOM 6155 C C . ARG B 1 300 ? 67.129 50.572 44.584 1.00 31.66 300 ARG B C 1
ATOM 6156 O O . ARG B 1 300 ? 65.922 50.850 44.637 1.00 31.13 300 ARG B O 1
ATOM 6164 N N . LYS B 1 301 ? 67.783 50.437 43.433 1.00 30.88 301 LYS B N 1
ATOM 6165 C CA . LYS B 1 301 ? 67.071 50.467 42.157 1.00 30.66 301 LYS B CA 1
ATOM 6166 C C . LYS B 1 301 ? 66.001 49.384 42.130 1.00 29.78 301 LYS B C 1
ATOM 6167 O O . LYS B 1 301 ? 66.249 48.246 42.536 1.00 30.06 301 LYS B O 1
ATOM 6173 N N . GLY B 1 302 ? 64.808 49.759 41.679 1.00 28.82 302 GLY B N 1
ATOM 6174 C CA . GLY B 1 302 ? 63.685 48.830 41.555 1.00 27.46 302 GLY B CA 1
ATOM 6175 C C . GLY B 1 302 ? 62.938 48.525 42.839 1.00 26.31 302 GLY B C 1
ATOM 6176 O O . GLY B 1 302 ? 62.042 47.683 42.843 1.00 26.44 302 GLY B O 1
ATOM 6177 N N . ALA B 1 303 ? 63.300 49.196 43.929 1.00 25.32 303 ALA B N 1
ATOM 6178 C CA . ALA B 1 303 ? 62.640 48.973 45.221 1.00 24.31 303 ALA B CA 1
ATOM 6179 C C . ALA B 1 303 ? 61.229 49.559 45.267 1.00 23.40 303 ALA B C 1
ATOM 6180 O O . ALA B 1 303 ? 60.958 50.610 44.682 1.00 23.04 303 ALA B O 1
ATOM 6182 N N . VAL B 1 304 ? 60.351 48.849 45.966 1.00 22.51 304 VAL B N 1
ATOM 6183 C CA . VAL B 1 304 ? 59.006 49.307 46.278 1.00 21.84 304 VAL B CA 1
ATOM 6184 C C . VAL B 1 304 ? 59.041 49.739 47.730 1.00 21.73 304 VAL B C 1
ATOM 6185 O O . VAL B 1 304 ? 59.356 48.929 48.603 1.00 21.63 304 VAL B O 1
ATOM 6189 N N . GLY B 1 305 ? 58.721 51.003 47.983 1.00 21.33 305 GLY B N 1
ATOM 6190 C CA . GLY B 1 305 ? 58.826 51.561 49.320 1.00 22.14 305 GLY B CA 1
ATOM 6191 C C . GLY B 1 305 ? 57.611 52.341 49.775 1.00 22.10 305 GLY B C 1
ATOM 6192 O O . GLY B 1 305 ? 56.679 52.570 49.006 1.00 22.55 305 GLY B O 1
ATOM 6193 N N . ASN B 1 306 ? 57.642 52.740 51.038 1.00 22.33 306 ASN B N 1
ATOM 6194 C CA . ASN B 1 306 ? 56.600 53.534 51.666 1.00 22.51 306 ASN B CA 1
ATOM 6195 C C . ASN B 1 306 ? 57.268 54.501 52.637 1.00 23.36 306 ASN B C 1
ATOM 6196 O O . ASN B 1 306 ? 58.118 54.096 53.444 1.00 22.67 306 ASN B O 1
ATOM 6201 N N . VAL B 1 307 ? 56.893 55.776 52.558 1.00 24.01 307 VAL B N 1
ATOM 6202 C CA . VAL B 1 307 ? 57.431 56.789 53.458 1.00 25.18 307 VAL B CA 1
ATOM 6203 C C . VAL B 1 307 ? 56.342 57.314 54.388 1.00 25.77 307 VAL B C 1
ATOM 6204 O O . VAL B 1 307 ? 55.325 57.845 53.935 1.00 25.22 307 VAL B O 1
ATOM 6208 N N . GLY B 1 308 ? 56.559 57.158 55.692 1.00 26.43 308 GLY B N 1
ATOM 6209 C CA . GLY B 1 308 ? 55.612 57.655 56.684 1.00 27.67 308 GLY B CA 1
ATOM 6210 C C . GLY B 1 308 ? 55.707 59.150 56.936 1.00 28.32 308 GLY B C 1
ATOM 6211 O O . GLY B 1 308 ? 56.695 59.794 56.579 1.00 28.51 308 GLY B O 1
ATOM 6212 N N . VAL B 1 309 ? 54.665 59.699 57.556 1.00 29.07 309 VAL B N 1
ATOM 6213 C CA . VAL B 1 309 ? 54.668 61.083 58.040 1.00 30.00 309 VAL B CA 1
ATOM 6214 C C . VAL B 1 309 ? 55.762 61.230 59.097 1.00 30.00 309 VAL B C 1
ATOM 6215 O O . VAL B 1 309 ? 55.952 60.336 59.939 1.00 30.02 309 VAL B O 1
ATOM 6219 N N . GLY B 1 310 ? 56.504 62.335 59.024 1.00 30.43 310 GLY B N 1
ATOM 6220 C CA . GLY B 1 310 ? 57.573 62.606 59.979 1.00 30.71 310 GLY B CA 1
ATOM 6221 C C . GLY B 1 310 ? 58.826 63.209 59.369 1.00 31.13 310 GLY B C 1
ATOM 6222 O O . GLY B 1 310 ? 58.791 63.775 58.271 1.00 30.86 310 GLY B O 1
ATOM 6223 N N . ILE B 1 311 ? 59.936 63.060 60.089 1.00 31.24 311 ILE B N 1
ATOM 6224 C CA . ILE B 1 311 ? 61.216 63.705 59.764 1.00 31.67 311 ILE B CA 1
ATOM 6225 C C . ILE B 1 311 ? 61.791 63.338 58.385 1.00 32.00 311 ILE B C 1
ATOM 6226 O O . ILE B 1 311 ? 62.483 64.152 57.761 1.00 32.09 311 ILE B O 1
ATOM 6231 N N . ALA B 1 312 ? 61.485 62.134 57.903 1.00 32.06 312 ALA B N 1
ATOM 6232 C CA . ALA B 1 312 ? 62.045 61.662 56.642 1.00 32.45 312 ALA B CA 1
ATOM 6233 C C . ALA B 1 312 ? 61.106 61.780 55.430 1.00 32.75 312 ALA B C 1
ATOM 6234 O O . ALA B 1 312 ? 61.447 61.315 54.339 1.00 32.46 312 ALA B O 1
ATOM 6236 N N . ASP B 1 313 ? 59.943 62.408 55.595 1.00 33.45 313 ASP B N 1
ATOM 6237 C CA . ASP B 1 313 ? 58.967 62.406 54.502 1.00 34.19 313 ASP B CA 1
ATOM 6238 C C . ASP B 1 313 ? 59.297 63.335 53.325 1.00 34.48 313 ASP B C 1
ATOM 6239 O O . ASP B 1 313 ? 58.467 63.531 52.427 1.00 34.62 313 ASP B O 1
ATOM 6244 N N . GLY B 1 314 ? 60.510 63.896 53.347 1.00 34.29 314 GLY B N 1
ATOM 6245 C CA . GLY B 1 314 ? 61.036 64.692 52.241 1.00 34.10 314 GLY B CA 1
ATOM 6246 C C . GLY B 1 314 ? 61.966 63.896 51.341 1.00 34.06 314 GLY B C 1
ATOM 6247 O O . GLY B 1 314 ? 62.524 64.437 50.382 1.00 33.99 314 GLY B O 1
ATOM 6248 N N . ILE B 1 315 ? 62.124 62.605 51.637 1.00 33.81 315 ILE B N 1
ATOM 6249 C CA . ILE B 1 315 ? 62.989 61.709 50.856 1.00 33.81 315 ILE B CA 1
ATOM 6250 C C . ILE B 1 315 ? 62.692 61.750 49.347 1.00 33.56 315 ILE B C 1
ATOM 6251 O O . ILE B 1 315 ? 63.612 61.669 48.536 1.00 33.44 315 ILE B O 1
ATOM 6256 N N . GLY B 1 316 ? 61.415 61.892 48.987 1.00 33.32 316 GLY B N 1
ATOM 6257 C CA . GLY B 1 316 ? 61.001 62.044 47.588 1.00 33.17 316 GLY B CA 1
ATOM 6258 C C . GLY B 1 316 ? 61.643 63.246 46.908 1.00 33.21 316 GLY B C 1
ATOM 6259 O O . GLY B 1 316 ? 62.132 63.142 45.782 1.00 33.29 316 GLY B O 1
ATOM 6260 N N . LEU B 1 317 ? 61.638 64.384 47.597 1.00 33.13 317 LEU B N 1
ATOM 6261 C CA . LEU B 1 317 ? 62.284 65.606 47.105 1.00 33.53 317 LEU B CA 1
ATOM 6262 C C . LEU B 1 317 ? 63.810 65.487 47.004 1.00 33.32 317 LEU B C 1
ATOM 6263 O O . LEU B 1 317 ? 64.412 66.001 46.055 1.00 33.30 317 LEU B O 1
ATOM 6268 N N . VAL B 1 318 ? 64.423 64.817 47.982 1.00 32.86 318 VAL B N 1
ATOM 6269 C CA . VAL B 1 318 ? 65.869 64.559 47.975 1.00 32.90 318 VAL B CA 1
ATOM 6270 C C . VAL B 1 318 ? 66.268 63.644 46.810 1.00 32.81 318 VAL B C 1
ATOM 6271 O O . VAL B 1 318 ? 67.275 63.890 46.141 1.00 32.73 318 VAL B O 1
ATOM 6275 N N . ALA B 1 319 ? 65.478 62.601 46.559 1.00 33.01 319 ALA B N 1
ATOM 6276 C CA . ALA B 1 319 ? 65.739 61.692 45.440 1.00 33.53 319 ALA B CA 1
ATOM 6277 C C . ALA B 1 319 ? 65.707 62.437 44.111 1.00 33.98 319 ALA B C 1
ATOM 6278 O O . ALA B 1 319 ? 66.532 62.197 43.225 1.00 33.82 319 ALA B O 1
ATOM 6280 N N . ARG B 1 320 ? 64.749 63.352 43.992 1.00 35.15 320 ARG B N 1
ATOM 6281 C CA . ARG B 1 320 ? 64.608 64.200 42.815 1.00 36.52 320 ARG B CA 1
ATOM 6282 C C . ARG B 1 320 ? 65.854 65.068 42.637 1.00 36.84 320 ARG B C 1
ATOM 6283 O O . ARG B 1 320 ? 66.396 65.149 41.540 1.00 36.95 320 ARG B O 1
ATOM 6291 N N . GLU B 1 321 ? 66.313 65.681 43.729 1.00 37.56 321 GLU B N 1
ATOM 6292 C CA . GLU B 1 321 ? 67.549 66.474 43.741 1.00 38.52 321 GLU B CA 1
ATOM 6293 C C . GLU B 1 321 ? 68.784 65.664 43.325 1.00 38.27 321 GLU B C 1
ATOM 6294 O O . GLU B 1 321 ? 69.684 66.183 42.659 1.00 38.51 321 GLU B O 1
ATOM 6300 N N . GLU B 1 322 ? 68.818 64.393 43.715 1.00 38.04 322 GLU B N 1
ATOM 6301 C CA . GLU B 1 322 ? 69.919 63.496 43.365 1.00 37.95 322 GLU B CA 1
ATOM 6302 C C . GLU B 1 322 ? 69.711 62.802 42.013 1.00 37.73 322 GLU B C 1
ATOM 6303 O O . GLU B 1 322 ? 70.591 62.083 41.532 1.00 37.90 322 GLU B O 1
ATOM 6309 N N . GLY B 1 323 ? 68.544 63.023 41.409 1.00 37.52 323 GLY B N 1
ATOM 6310 C CA . GLY B 1 323 ? 68.232 62.497 40.076 1.00 36.83 323 GLY B CA 1
ATOM 6311 C C . GLY B 1 323 ? 67.871 61.020 39.982 1.00 36.53 323 GLY B C 1
ATOM 6312 O O . GLY B 1 323 ? 67.981 60.425 38.909 1.00 36.17 323 GLY B O 1
ATOM 6313 N N . CYS B 1 324 ? 67.421 60.426 41.086 1.00 35.93 324 CYS B N 1
ATOM 6314 C CA . CYS B 1 324 ? 67.105 58.993 41.090 1.00 35.95 324 CYS B CA 1
ATOM 6315 C C . CYS B 1 324 ? 65.648 58.672 41.457 1.00 35.29 324 CYS B C 1
ATOM 6316 O O . CYS B 1 324 ? 65.329 57.536 41.811 1.00 35.29 324 CYS B O 1
ATOM 6319 N N . ALA B 1 325 ? 64.770 59.670 41.343 1.00 34.82 325 ALA B N 1
ATOM 6320 C CA . ALA B 1 325 ? 63.357 59.528 41.716 1.00 34.14 325 ALA B CA 1
ATOM 6321 C C . ALA B 1 325 ? 62.611 58.494 40.868 1.00 33.74 325 ALA B C 1
ATOM 6322 O O . ALA B 1 325 ? 61.695 57.831 41.358 1.00 33.40 325 ALA B O 1
ATOM 6324 N N . ASP B 1 326 ? 63.012 58.351 39.606 1.00 33.08 326 ASP B N 1
ATOM 6325 C CA . ASP B 1 326 ? 62.365 57.405 38.699 1.00 32.94 326 ASP B CA 1
ATOM 6326 C C . ASP B 1 326 ? 62.929 55.979 38.786 1.00 32.02 326 ASP B C 1
ATOM 6327 O O . ASP B 1 326 ? 62.472 55.091 38.070 1.00 31.92 326 ASP B O 1
ATOM 6332 N N . ASP B 1 327 ? 63.914 55.768 39.658 1.00 31.06 327 ASP B N 1
ATOM 6333 C CA . ASP B 1 327 ? 64.552 54.456 39.808 1.00 30.40 327 ASP B CA 1
ATOM 6334 C C . ASP B 1 327 ? 63.848 53.535 40.808 1.00 28.93 327 ASP B C 1
ATOM 6335 O O . ASP B 1 327 ? 64.117 52.336 40.834 1.00 28.74 327 ASP B O 1
ATOM 6340 N N . PHE B 1 328 ? 62.963 54.098 41.631 1.00 27.33 328 PHE B N 1
ATOM 6341 C CA . PHE B 1 328 ? 62.174 53.316 42.588 1.00 25.86 328 PHE B CA 1
ATOM 6342 C C . PHE B 1 328 ? 60.715 53.788 42.586 1.00 24.93 328 PHE B C 1
ATOM 6343 O O . PHE B 1 328 ? 60.377 54.779 41.934 1.00 24.28 328 PHE B O 1
ATOM 6351 N N . ILE B 1 329 ? 59.860 53.078 43.315 1.00 23.82 329 ILE B N 1
ATOM 6352 C CA . ILE B 1 329 ? 58.435 53.426 43.394 1.00 23.05 329 ILE B CA 1
ATOM 6353 C C . ILE B 1 329 ? 58.002 53.486 44.856 1.00 22.85 329 ILE B C 1
ATOM 6354 O O . ILE B 1 329 ? 58.290 52.575 45.637 1.00 21.92 329 ILE B O 1
ATOM 6359 N N . LEU B 1 330 ? 57.352 54.588 45.221 1.00 22.37 330 LEU B N 1
ATOM 6360 C CA . LEU B 1 330 ? 56.796 54.741 46.559 1.00 22.76 330 LEU B CA 1
ATOM 6361 C C . LEU B 1 330 ? 55.293 54.555 46.460 1.00 22.92 330 LEU B C 1
ATOM 6362 O O . LEU B 1 330 ? 54.667 55.045 45.515 1.00 22.77 330 LEU B O 1
ATOM 6367 N N . THR B 1 331 ? 54.743 53.813 47.418 1.00 22.92 331 THR B N 1
ATOM 6368 C CA . THR B 1 331 ? 53.320 53.526 47.494 1.00 23.10 331 THR B CA 1
ATOM 6369 C C . THR B 1 331 ? 52.768 54.087 48.806 1.00 22.58 331 THR B C 1
ATOM 6370 O O . THR B 1 331 ? 53.509 54.283 49.774 1.00 21.87 331 THR B O 1
ATOM 6374 N N . VAL B 1 332 ? 51.466 54.353 48.822 1.00 22.26 332 VAL B N 1
ATOM 6375 C CA . VAL B 1 332 ? 50.794 54.903 49.990 1.00 22.71 332 VAL B CA 1
ATOM 6376 C C . VAL B 1 332 ? 49.772 53.867 50.447 1.00 22.63 332 VAL B C 1
ATOM 6377 O O . VAL B 1 332 ? 49.100 53.237 49.621 1.00 22.34 332 VAL B O 1
ATOM 6381 N N . GLU B 1 333 ? 49.661 53.694 51.761 1.00 22.92 333 GLU B N 1
ATOM 6382 C CA . GLU B 1 333 ? 48.831 52.638 52.326 1.00 23.53 333 GLU B CA 1
ATOM 6383 C C . GLU B 1 333 ? 47.335 52.781 51.970 1.00 23.37 333 GLU B C 1
ATOM 6384 O O . GLU B 1 333 ? 46.590 51.790 51.989 1.00 23.41 333 GLU B O 1
ATOM 6390 N N . THR B 1 334 ? 46.920 53.999 51.614 1.00 23.00 334 THR B N 1
ATOM 6391 C CA . THR B 1 334 ? 45.518 54.286 51.288 1.00 23.22 334 THR B CA 1
ATOM 6392 C C . THR B 1 334 ? 45.154 53.982 49.836 1.00 23.17 334 THR B C 1
ATOM 6393 O O . THR B 1 334 ? 43.974 54.069 49.459 1.00 23.08 334 THR B O 1
ATOM 6397 N N . GLY B 1 335 ? 46.154 53.645 49.018 1.00 22.93 335 GLY B N 1
ATOM 6398 C CA . GLY B 1 335 ? 45.888 53.276 47.634 1.00 22.57 335 GLY B CA 1
ATOM 6399 C C . GLY B 1 335 ? 46.765 53.835 46.518 1.00 22.45 335 GLY B C 1
ATOM 6400 O O . GLY B 1 335 ? 47.137 53.076 45.623 1.00 22.92 335 GLY B O 1
ATOM 6401 N N . PRO B 1 336 ? 47.078 55.136 46.525 1.00 22.19 336 PRO B N 1
ATOM 6402 C CA . PRO B 1 336 ? 47.855 55.726 45.427 1.00 22.21 336 PRO B CA 1
ATOM 6403 C C . PRO B 1 336 ? 49.276 55.161 45.304 1.00 22.19 336 PRO B C 1
ATOM 6404 O O . PRO B 1 336 ? 49.954 54.921 46.314 1.00 21.99 336 PRO B O 1
ATOM 6408 N N . ILE B 1 337 ? 49.702 54.967 44.063 1.00 21.77 337 ILE B N 1
ATOM 6409 C CA . ILE B 1 337 ? 51.012 54.423 43.748 1.00 21.78 337 ILE B CA 1
ATOM 6410 C C . ILE B 1 337 ? 51.800 55.434 42.918 1.00 21.84 337 ILE B C 1
ATOM 6411 O O . ILE B 1 337 ? 51.366 55.840 41.838 1.00 20.92 337 ILE B O 1
ATOM 6416 N N . GLY B 1 338 ? 52.960 55.831 43.436 1.00 21.85 338 GLY B N 1
ATOM 6417 C CA . GLY B 1 338 ? 53.813 56.799 42.761 1.00 22.58 338 GLY B CA 1
ATOM 6418 C C . GLY B 1 338 ? 53.223 58.195 42.772 1.00 22.96 338 GLY B C 1
ATOM 6419 O O . GLY B 1 338 ? 52.317 58.495 43.543 1.00 22.34 338 GLY B O 1
ATOM 6420 N N . GLY B 1 339 ? 53.741 59.053 41.903 1.00 24.10 339 GLY B N 1
ATOM 6421 C CA . GLY B 1 339 ? 53.276 60.427 41.837 1.00 25.52 339 GLY B CA 1
ATOM 6422 C C . GLY B 1 339 ? 54.246 61.367 42.519 1.00 27.16 339 GLY B C 1
ATOM 6423 O O . GLY B 1 339 ? 55.208 60.921 43.159 1.00 26.95 339 GLY B O 1
ATOM 6424 N N . ILE B 1 340 ? 53.986 62.665 42.384 1.00 28.08 340 ILE B N 1
ATOM 6425 C CA . ILE B 1 340 ? 54.866 63.701 42.917 1.00 30.19 340 ILE B CA 1
ATOM 6426 C C . ILE B 1 340 ? 54.087 64.749 43.711 1.00 31.53 340 ILE B C 1
ATOM 6427 O O . ILE B 1 340 ? 52.865 64.867 43.578 1.00 31.05 340 ILE B O 1
ATOM 6432 N N . THR B 1 341 ? 54.803 65.497 44.548 1.00 33.50 341 THR B N 1
ATOM 6433 C CA . THR B 1 341 ? 54.249 66.693 45.177 1.00 35.73 341 THR B CA 1
ATOM 6434 C C . THR B 1 341 ? 54.658 67.908 44.347 1.00 36.59 341 THR B C 1
ATOM 6435 O O . THR B 1 341 ? 55.857 68.158 44.140 1.00 37.12 341 THR B O 1
ATOM 6439 N N . SER B 1 342 ? 53.669 68.657 43.872 1.00 37.35 342 SER B N 1
ATOM 6440 C CA . SER B 1 342 ? 53.931 69.895 43.145 1.00 38.04 342 SER B CA 1
ATOM 6441 C C . SER B 1 342 ? 54.141 71.058 44.115 1.00 38.22 342 SER B C 1
ATOM 6442 O O . SER B 1 342 ? 53.192 71.763 44.471 1.00 38.50 342 SER B O 1
ATOM 6445 N N . GLY B 1 348 ? 47.791 67.830 50.520 1.00 33.42 348 GLY B N 1
ATOM 6446 C CA . GLY B 1 348 ? 47.595 66.436 50.920 1.00 32.73 348 GLY B CA 1
ATOM 6447 C C . GLY B 1 348 ? 47.311 65.435 49.806 1.00 32.49 348 GLY B C 1
ATOM 6448 O O . GLY B 1 348 ? 46.863 64.313 50.073 1.00 32.89 348 GLY B O 1
ATOM 6449 N N . ALA B 1 349 ? 47.581 65.819 48.559 1.00 31.54 349 ALA B N 1
ATOM 6450 C CA . ALA B 1 349 ? 47.362 64.930 47.419 1.00 30.18 349 ALA B CA 1
ATOM 6451 C C . ALA B 1 349 ? 48.527 64.992 46.444 1.00 29.13 349 ALA B C 1
ATOM 6452 O O . ALA B 1 349 ? 49.086 66.059 46.205 1.00 29.41 349 ALA B O 1
ATOM 6454 N N . ASN B 1 350 ? 48.883 63.848 45.869 1.00 27.42 350 ASN B N 1
ATOM 6455 C CA . ASN B 1 350 ? 49.901 63.823 44.820 1.00 25.68 350 ASN B CA 1
ATOM 6456 C C . ASN B 1 350 ? 49.290 63.898 43.424 1.00 24.12 350 ASN B C 1
ATOM 6457 O O . ASN B 1 350 ? 48.097 63.646 43.243 1.00 23.50 350 ASN B O 1
ATOM 6462 N N . VAL B 1 351 ? 50.111 64.275 42.450 1.00 22.03 351 VAL B N 1
ATOM 6463 C CA . VAL B 1 351 ? 49.704 64.276 41.047 1.00 21.07 351 VAL B CA 1
ATOM 6464 C C . VAL B 1 351 ? 50.617 63.351 40.248 1.00 20.20 351 VAL B C 1
ATOM 6465 O O . VAL B 1 351 ? 51.630 62.865 40.771 1.00 19.67 351 VAL B O 1
ATOM 6469 N N . ASN B 1 352 ? 50.247 63.085 38.998 1.00 19.15 352 ASN B N 1
ATOM 6470 C CA . ASN B 1 352 ? 51.005 62.160 38.144 1.00 19.28 352 ASN B CA 1
ATOM 6471 C C . ASN B 1 352 ? 51.221 60.772 38.786 1.00 19.37 352 ASN B C 1
ATOM 6472 O O . ASN B 1 352 ? 52.285 60.172 38.621 1.00 18.99 352 ASN B O 1
ATOM 6477 N N . THR B 1 353 ? 50.222 60.271 39.514 1.00 19.45 353 THR B N 1
ATOM 6478 C CA . THR B 1 353 ? 50.305 58.935 40.113 1.00 19.70 353 THR B CA 1
ATOM 6479 C C . THR B 1 353 ? 50.309 57.896 39.004 1.00 19.63 353 THR B C 1
ATOM 6480 O O . THR B 1 353 ? 49.877 58.177 37.883 1.00 18.55 353 THR B O 1
ATOM 6484 N N . ARG B 1 354 ? 50.789 56.694 39.311 1.00 19.06 354 ARG B N 1
ATOM 6485 C CA . ARG B 1 354 ? 50.871 55.634 38.315 1.00 19.55 354 ARG B CA 1
ATOM 6486 C C . ARG B 1 354 ? 49.689 54.664 38.358 1.00 19.53 354 ARG B C 1
ATOM 6487 O O . ARG B 1 354 ? 49.374 54.012 37.364 1.00 19.33 354 ARG B O 1
ATOM 6495 N N . ALA B 1 355 ? 49.051 54.575 39.524 1.00 19.86 355 ALA B N 1
ATOM 6496 C CA . ALA B 1 355 ? 47.930 53.676 39.765 1.00 20.06 355 ALA B CA 1
ATOM 6497 C C . ALA B 1 355 ? 47.318 54.037 41.103 1.00 20.73 355 ALA B C 1
ATOM 6498 O O . ALA B 1 355 ? 47.972 54.671 41.952 1.00 20.39 355 ALA B O 1
ATOM 6500 N N . ILE B 1 356 ? 46.058 53.652 41.279 1.00 21.77 356 ILE B N 1
ATOM 6501 C CA . ILE B 1 356 ? 45.367 53.783 42.558 1.00 23.05 356 ILE B CA 1
ATOM 6502 C C . ILE B 1 356 ? 44.627 52.476 42.814 1.00 23.51 356 ILE B C 1
ATOM 6503 O O . ILE B 1 356 ? 43.712 52.134 42.069 1.00 23.80 356 ILE B O 1
ATOM 6508 N N . LEU B 1 357 ? 45.048 51.742 43.841 1.00 23.70 357 LEU B N 1
ATOM 6509 C CA . LEU B 1 357 ? 44.350 50.527 44.260 1.00 24.42 357 LEU B CA 1
ATOM 6510 C C . LEU B 1 357 ? 43.384 50.872 45.379 1.00 23.99 357 LEU B C 1
ATOM 6511 O O . LEU B 1 357 ? 43.544 51.900 46.029 1.00 23.42 357 LEU B O 1
ATOM 6516 N N . ASP B 1 358 ? 42.395 50.008 45.622 1.00 24.40 358 ASP B N 1
ATOM 6517 C CA . ASP B 1 358 ? 41.601 50.133 46.838 1.00 24.53 358 ASP B CA 1
ATOM 6518 C C . ASP B 1 358 ? 42.502 49.845 48.043 1.00 24.31 358 ASP B C 1
ATOM 6519 O O . ASP B 1 358 ? 43.480 49.085 47.944 1.00 23.35 358 ASP B O 1
ATOM 6532 N N . THR B 1 360 ? 42.144 48.166 50.910 1.00 23.36 360 THR B N 1
ATOM 6533 C CA . THR B 1 360 ? 42.257 46.814 51.487 1.00 23.29 360 THR B CA 1
ATOM 6534 C C . THR B 1 360 ? 43.262 45.959 50.704 1.00 22.93 360 THR B C 1
ATOM 6535 O O . THR B 1 360 ? 44.086 45.266 51.300 1.00 22.69 360 THR B O 1
ATOM 6539 N N . SER B 1 361 ? 43.192 46.034 49.377 1.00 23.03 361 SER B N 1
ATOM 6540 C CA . SER B 1 361 ? 44.146 45.370 48.484 1.00 23.28 361 SER B CA 1
ATOM 6541 C C . SER B 1 361 ? 45.595 45.799 48.716 1.00 22.84 361 SER B C 1
ATOM 6542 O O . SER B 1 361 ? 46.505 44.977 48.655 1.00 23.12 361 SER B O 1
ATOM 6545 N N . GLN B 1 362 ? 45.802 47.088 48.977 1.00 22.70 362 GLN B N 1
ATOM 6546 C CA . GLN B 1 362 ? 47.129 47.622 49.304 1.00 22.45 362 GLN B CA 1
ATOM 6547 C C . GLN B 1 362 ? 47.704 47.002 50.580 1.00 21.98 362 GLN B C 1
ATOM 6548 O O . GLN B 1 362 ? 48.876 46.616 50.630 1.00 21.32 362 GLN B O 1
ATOM 6554 N N . PHE B 1 363 ? 46.870 46.898 51.611 1.00 21.62 363 PHE B N 1
ATOM 6555 C CA . PHE B 1 363 ? 47.290 46.262 52.859 1.00 21.34 363 PHE B CA 1
ATOM 6556 C C . PHE B 1 363 ? 47.546 44.762 52.721 1.00 21.63 363 PHE B C 1
ATOM 6557 O O . PHE B 1 363 ? 48.457 44.240 53.369 1.00 21.77 363 PHE B O 1
ATOM 6565 N N . ASP B 1 364 ? 46.775 44.077 51.868 1.00 22.15 364 ASP B N 1
ATOM 6566 C CA . ASP B 1 364 ? 47.054 42.669 51.534 1.00 22.04 364 ASP B CA 1
ATOM 6567 C C . ASP B 1 364 ? 48.508 42.550 51.068 1.00 21.90 364 ASP B C 1
ATOM 6568 O O . ASP B 1 364 ? 49.259 41.678 51.519 1.00 22.14 364 ASP B O 1
ATOM 6573 N N . PHE B 1 365 ? 48.893 43.431 50.149 1.00 21.03 365 PHE B N 1
ATOM 6574 C CA . PHE B 1 365 ? 50.249 43.483 49.604 1.00 20.54 365 PHE B CA 1
ATOM 6575 C C . PHE B 1 365 ? 51.313 43.778 50.675 1.00 19.84 365 PHE B C 1
ATOM 6576 O O . PHE B 1 365 ? 52.352 43.123 50.725 1.00 19.28 365 PHE B O 1
ATOM 6584 N N . TYR B 1 366 ? 51.036 44.750 51.542 1.00 19.36 366 TYR B N 1
ATOM 6585 C CA . TYR B 1 366 ? 51.938 45.084 52.648 1.00 19.13 366 TYR B CA 1
ATOM 6586 C C . TYR B 1 366 ? 52.117 43.921 53.639 1.00 18.80 366 TYR B C 1
ATOM 6587 O O . TYR B 1 366 ? 53.237 43.615 54.048 1.00 18.76 366 TYR B O 1
ATOM 6596 N N . HIS B 1 367 ? 51.006 43.296 54.026 1.00 18.89 367 HIS B N 1
ATOM 6597 C CA . HIS B 1 367 ? 51.007 42.201 55.005 1.00 18.61 367 HIS B CA 1
ATOM 6598 C C . HIS B 1 367 ? 51.844 41.015 54.535 1.00 18.93 367 HIS B C 1
ATOM 6599 O O . HIS B 1 367 ? 52.463 40.327 55.349 1.00 18.86 367 HIS B O 1
ATOM 6606 N N . GLY B 1 368 ? 51.851 40.772 53.228 1.00 18.82 368 GLY B N 1
ATOM 6607 C CA . GLY B 1 368 ? 52.636 39.675 52.662 1.00 19.00 368 GLY B CA 1
ATOM 6608 C C . GLY B 1 368 ? 54.089 40.029 52.404 1.00 19.38 368 GLY B C 1
ATOM 6609 O O . GLY B 1 368 ? 54.812 39.263 51.772 1.00 19.37 368 GLY B O 1
ATOM 6610 N N . GLY B 1 369 ? 54.523 41.188 52.885 1.00 19.51 369 GLY B N 1
ATOM 6611 C CA . GLY B 1 369 ? 55.929 41.567 52.787 1.00 20.14 369 GLY B CA 1
ATOM 6612 C C . GLY B 1 369 ? 56.292 42.186 51.455 1.00 20.74 369 GLY B C 1
ATOM 6613 O O . GLY B 1 369 ? 57.444 42.100 51.022 1.00 21.21 369 GLY B O 1
ATOM 6614 N N . GLY B 1 370 ? 55.310 42.821 50.814 1.00 20.60 370 GLY B N 1
ATOM 6615 C CA . GLY B 1 370 ? 55.497 43.426 49.494 1.00 21.35 370 GLY B CA 1
ATOM 6616 C C . GLY B 1 370 ? 56.437 44.621 49.466 1.00 21.29 370 GLY B C 1
ATOM 6617 O O . GLY B 1 370 ? 57.048 44.899 48.442 1.00 22.10 370 GLY B O 1
ATOM 6618 N N . LEU B 1 371 ? 56.557 45.343 50.575 1.00 21.37 371 LEU B N 1
ATOM 6619 C CA . LEU B 1 371 ? 57.484 46.472 50.614 1.00 21.15 371 LEU B CA 1
ATOM 6620 C C . LEU B 1 371 ? 58.925 45.996 50.799 1.00 21.97 371 LEU B C 1
ATOM 6621 O O . LEU B 1 371 ? 59.215 45.211 51.703 1.00 21.97 371 LEU B O 1
ATOM 6626 N N . ASP B 1 372 ? 59.818 46.484 49.944 1.00 22.33 372 ASP B N 1
ATOM 6627 C CA . ASP B 1 372 ? 61.252 46.258 50.092 1.00 23.28 372 ASP B CA 1
ATOM 6628 C C . ASP B 1 372 ? 61.839 47.115 51.224 1.00 23.20 372 ASP B C 1
ATOM 6629 O O . ASP B 1 372 ? 62.755 46.695 51.929 1.00 22.79 372 ASP B O 1
ATOM 6634 N N . VAL B 1 373 ? 61.301 48.316 51.394 1.00 22.53 373 VAL B N 1
ATOM 6635 C CA . VAL B 1 373 ? 61.807 49.257 52.377 1.00 22.63 373 VAL B CA 1
ATOM 6636 C C . VAL B 1 373 ? 60.649 50.123 52.851 1.00 22.83 373 VAL B C 1
ATOM 6637 O O . VAL B 1 373 ? 59.758 50.462 52.065 1.00 22.48 373 VAL B O 1
ATOM 6641 N N . CYS B 1 374 ? 60.646 50.451 54.138 1.00 22.64 374 CYS B N 1
ATOM 6642 C CA . CYS B 1 374 ? 59.721 51.447 54.657 1.00 23.34 374 CYS B CA 1
ATOM 6643 C C . CYS B 1 374 ? 60.452 52.415 55.585 1.00 23.46 374 CYS B C 1
ATOM 6644 O O . CYS B 1 374 ? 61.455 52.057 56.228 1.00 23.13 374 CYS B O 1
ATOM 6647 N N . TYR B 1 375 ? 59.946 53.639 55.642 1.00 23.21 375 TYR B N 1
ATOM 6648 C CA . TYR B 1 375 ? 60.536 54.686 56.462 1.00 23.63 375 TYR B CA 1
ATOM 6649 C C . TYR B 1 375 ? 59.489 55.180 57.441 1.00 23.91 375 TYR B C 1
ATOM 6650 O O . TYR B 1 375 ? 58.432 55.684 57.030 1.00 23.90 375 TYR B O 1
ATOM 6659 N N . LEU B 1 376 ? 59.779 55.031 58.730 1.00 23.93 376 LEU B N 1
ATOM 6660 C CA . LEU B 1 376 ? 58.813 55.337 59.776 1.00 24.77 376 LEU B CA 1
ATOM 6661 C C . LEU B 1 376 ? 59.410 56.190 60.879 1.00 25.54 376 LEU B C 1
ATOM 6662 O O . LEU B 1 376 ? 60.586 56.058 61.200 1.00 25.28 376 LEU B O 1
ATOM 6667 N N . SER B 1 377 ? 58.586 57.066 61.448 1.00 26.41 377 SER B N 1
ATOM 6668 C CA . SER B 1 377 ? 58.991 57.898 62.574 1.00 27.26 377 SER B CA 1
ATOM 6669 C C . SER B 1 377 ? 58.836 57.121 63.870 1.00 27.95 377 SER B C 1
ATOM 6670 O O . SER B 1 377 ? 58.022 56.194 63.952 1.00 27.88 377 SER B O 1
ATOM 6673 N N . PHE B 1 378 ? 59.631 57.493 64.871 1.00 28.77 378 PHE B N 1
ATOM 6674 C CA . PHE B 1 378 ? 59.521 56.921 66.210 1.00 29.47 378 PHE B CA 1
ATOM 6675 C C . PHE B 1 378 ? 59.392 58.009 67.272 1.00 29.88 378 PHE B C 1
ATOM 6676 O O . PHE B 1 378 ? 59.907 59.120 67.104 1.00 29.70 378 PHE B O 1
ATOM 6684 N N . ALA B 1 379 ? 58.672 57.698 68.347 1.00 30.05 379 ALA B N 1
ATOM 6685 C CA . ALA B 1 379 ? 58.613 58.579 69.508 1.00 30.20 379 ALA B CA 1
ATOM 6686 C C . ALA B 1 379 ? 59.649 58.113 70.517 1.00 30.32 379 ALA B C 1
ATOM 6687 O O . ALA B 1 379 ? 60.431 58.916 71.030 1.00 30.42 379 ALA B O 1
ATOM 6689 N N . GLU B 1 380 ? 59.656 56.811 70.790 1.00 30.05 380 GLU B N 1
ATOM 6690 C CA . GLU B 1 380 ? 60.589 56.219 71.742 1.00 30.32 380 GLU B CA 1
ATOM 6691 C C . GLU B 1 380 ? 61.112 54.882 71.237 1.00 29.52 380 GLU B C 1
ATOM 6692 O O . GLU B 1 380 ? 60.415 54.164 70.511 1.00 29.20 380 GLU B O 1
ATOM 6698 N N . VAL B 1 381 ? 62.346 54.561 71.620 1.00 28.68 381 VAL B N 1
ATOM 6699 C CA . VAL B 1 381 ? 62.977 53.280 71.296 1.00 28.18 381 VAL B CA 1
ATOM 6700 C C . VAL B 1 381 ? 63.568 52.713 72.586 1.00 28.59 381 VAL B C 1
ATOM 6701 O O . VAL B 1 381 ? 64.135 53.457 73.391 1.00 28.03 381 VAL B O 1
ATOM 6705 N N . ASP B 1 382 ? 63.428 51.407 72.794 1.00 29.06 382 ASP B N 1
ATOM 6706 C CA . ASP B 1 382 ? 64.042 50.786 73.975 1.00 29.36 382 ASP B CA 1
ATOM 6707 C C . ASP B 1 382 ? 65.206 49.836 73.648 1.00 29.57 382 ASP B C 1
ATOM 6708 O O . ASP B 1 382 ? 65.569 49.659 72.480 1.00 28.84 382 ASP B O 1
ATOM 6713 N N . GLN B 1 383 ? 65.776 49.231 74.690 1.00 29.90 383 GLN B N 1
ATOM 6714 C CA . GLN B 1 383 ? 66.993 48.423 74.579 1.00 30.75 383 GLN B CA 1
ATOM 6715 C C . GLN B 1 383 ? 66.829 47.171 73.716 1.00 30.59 383 GLN B C 1
ATOM 6716 O O . GLN B 1 383 ? 67.803 46.679 73.144 1.00 31.02 383 GLN B O 1
ATOM 6722 N N . HIS B 1 384 ? 65.598 46.669 73.625 1.00 30.26 384 HIS B N 1
ATOM 6723 C CA . HIS B 1 384 ? 65.292 45.480 72.834 1.00 30.14 384 HIS B CA 1
ATOM 6724 C C . HIS B 1 384 ? 65.001 45.842 71.377 1.00 29.59 384 HIS B C 1
ATOM 6725 O O . HIS B 1 384 ? 64.685 44.971 70.560 1.00 29.61 384 HIS B O 1
ATOM 6732 N N . GLY B 1 385 ? 65.106 47.131 71.067 1.00 28.60 385 GLY B N 1
ATOM 6733 C CA . GLY B 1 385 ? 64.797 47.631 69.731 1.00 27.90 385 GLY B CA 1
ATOM 6734 C C . GLY B 1 385 ? 63.320 47.893 69.483 1.00 27.05 385 GLY B C 1
ATOM 6735 O O . GLY B 1 385 ? 62.937 48.249 68.364 1.00 27.22 385 GLY B O 1
ATOM 6736 N N . ASN B 1 386 ? 62.495 47.723 70.516 1.00 26.29 386 ASN B N 1
ATOM 6737 C CA . ASN B 1 386 ? 61.066 48.033 70.428 1.00 25.37 386 ASN B CA 1
ATOM 6738 C C . ASN B 1 386 ? 60.860 49.518 70.171 1.00 25.01 386 ASN B C 1
ATOM 6739 O O . ASN B 1 386 ? 61.644 50.349 70.646 1.00 24.07 386 ASN B O 1
ATOM 6744 N N . VAL B 1 387 ? 59.810 49.840 69.414 1.00 24.24 387 VAL B N 1
ATOM 6745 C CA . VAL B 1 387 ? 59.463 51.219 69.098 1.00 24.16 387 VAL B CA 1
ATOM 6746 C C . VAL B 1 387 ? 58.055 51.513 69.593 1.00 24.49 387 VAL B C 1
ATOM 6747 O O . VAL B 1 387 ? 57.164 50.670 69.487 1.00 23.95 387 VAL B O 1
ATOM 6751 N N . GLY B 1 388 ? 57.875 52.702 70.163 1.00 25.04 388 GLY B N 1
ATOM 6752 C CA . GLY B 1 388 ? 56.579 53.151 70.649 1.00 26.27 388 GLY B CA 1
ATOM 6753 C C . GLY B 1 388 ? 56.133 54.374 69.873 1.00 27.31 388 GLY B C 1
ATOM 6754 O O . GLY B 1 388 ? 56.931 55.288 69.634 1.00 27.66 388 GLY B O 1
ATOM 6755 N N . VAL B 1 389 ? 54.858 54.388 69.488 1.00 27.95 389 VAL B N 1
ATOM 6756 C CA . VAL B 1 389 ? 54.293 55.431 68.630 1.00 28.67 389 VAL B CA 1
ATOM 6757 C C . VAL B 1 389 ? 52.805 55.731 68.923 1.00 29.05 389 VAL B C 1
ATOM 6758 O O . VAL B 1 389 ? 52.342 56.856 68.708 1.00 28.98 389 VAL B O 1
ATOM 6762 N N . HIS B 1 390 ? 52.067 54.731 69.415 1.00 29.44 390 HIS B N 1
ATOM 6763 C CA . HIS B 1 390 ? 50.601 54.836 69.558 1.00 30.03 390 HIS B CA 1
ATOM 6764 C C . HIS B 1 390 ? 50.121 55.609 70.797 1.00 31.41 390 HIS B C 1
ATOM 6765 O O . HIS B 1 390 ? 49.003 56.143 70.807 1.00 31.59 390 HIS B O 1
ATOM 6772 N N . LYS B 1 391 ? 50.957 55.656 71.832 1.00 32.61 391 LYS B N 1
ATOM 6773 C CA . LYS B 1 391 ? 50.656 56.398 73.058 1.00 34.47 391 LYS B CA 1
ATOM 6774 C C . LYS B 1 391 ? 51.887 57.170 73.517 1.00 35.59 391 LYS B C 1
ATOM 6775 O O . LYS B 1 391 ? 52.997 56.638 73.493 1.00 36.23 391 LYS B O 1
ATOM 6781 N N . PHE B 1 392 ? 51.693 58.417 73.943 1.00 36.88 392 PHE B N 1
ATOM 6782 C CA . PHE B 1 392 ? 52.798 59.236 74.453 1.00 37.99 392 PHE B CA 1
ATOM 6783 C C . PHE B 1 392 ? 52.290 60.372 75.319 1.00 38.33 392 PHE B C 1
ATOM 6784 O O . PHE B 1 392 ? 51.384 61.104 74.919 1.00 38.10 392 PHE B O 1
ATOM 6792 N N . ASN B 1 393 ? 52.885 60.512 76.505 1.00 39.28 393 ASN B N 1
ATOM 6793 C CA . ASN B 1 393 ? 52.544 61.598 77.435 1.00 39.85 393 ASN B CA 1
ATOM 6794 C C . ASN B 1 393 ? 51.064 61.605 77.821 1.00 39.66 393 ASN B C 1
ATOM 6795 O O . ASN B 1 393 ? 50.450 62.670 77.948 1.00 39.65 393 ASN B O 1
ATOM 6800 N N . GLY B 1 394 ? 50.494 60.412 77.986 1.00 39.41 394 GLY B N 1
ATOM 6801 C CA . GLY B 1 394 ? 49.078 60.261 78.316 1.00 39.22 394 GLY B CA 1
ATOM 6802 C C . GLY B 1 394 ? 48.133 60.596 77.174 1.00 39.19 394 GLY B C 1
ATOM 6803 O O . GLY B 1 394 ? 46.926 60.754 77.385 1.00 39.26 394 GLY B O 1
ATOM 6804 N N . LYS B 1 395 ? 48.678 60.696 75.962 1.00 38.71 395 LYS B N 1
ATOM 6805 C CA . LYS B 1 395 ? 47.895 61.071 74.792 1.00 38.50 395 LYS B CA 1
ATOM 6806 C C . LYS B 1 395 ? 47.829 59.900 73.807 1.00 37.92 395 LYS B C 1
ATOM 6807 O O . LYS B 1 395 ? 48.828 59.212 73.591 1.00 37.86 395 LYS B O 1
ATOM 6813 N N . ILE B 1 396 ? 46.652 59.671 73.226 1.00 37.09 396 ILE B N 1
ATOM 6814 C CA . ILE B 1 396 ? 46.455 58.558 72.287 1.00 36.52 396 ILE B CA 1
ATOM 6815 C C . ILE B 1 396 ? 46.625 58.988 70.828 1.00 36.63 396 ILE B C 1
ATOM 6816 O O . ILE B 1 396 ? 45.860 59.807 70.323 1.00 36.18 396 ILE B O 1
ATOM 6829 N N . GLY B 1 398 ? 47.306 56.342 68.309 1.00 34.68 398 GLY B N 1
ATOM 6830 C CA . GLY B 1 398 ? 46.902 55.216 67.471 1.00 32.97 398 GLY B CA 1
ATOM 6831 C C . GLY B 1 398 ? 48.006 54.831 66.497 1.00 31.95 398 GLY B C 1
ATOM 6832 O O . GLY B 1 398 ? 49.078 55.456 66.470 1.00 31.63 398 GLY B O 1
ATOM 6833 N N . THR B 1 399 ? 47.737 53.809 65.687 1.00 31.03 399 THR B N 1
ATOM 6834 C CA . THR B 1 399 ? 48.754 53.205 64.822 1.00 30.12 399 THR B CA 1
ATOM 6835 C C . THR B 1 399 ? 48.800 53.796 63.416 1.00 29.56 399 THR B C 1
ATOM 6836 O O . THR B 1 399 ? 49.877 53.984 62.858 1.00 29.21 399 THR B O 1
ATOM 6840 N N . GLY B 1 400 ? 47.632 54.080 62.840 1.00 28.70 400 GLY B N 1
ATOM 6841 C CA . GLY B 1 400 ? 47.536 54.249 61.395 1.00 27.54 400 GLY B CA 1
ATOM 6842 C C . GLY B 1 400 ? 47.965 52.912 60.805 1.00 26.88 400 GLY B C 1
ATOM 6843 O O . GLY B 1 400 ? 47.597 51.856 61.336 1.00 27.05 400 GLY B O 1
ATOM 6844 N N . GLY B 1 401 ? 48.760 52.949 59.740 1.00 25.85 401 GLY B N 1
ATOM 6845 C CA . GLY B 1 401 ? 49.283 51.722 59.126 1.00 24.76 401 GLY B CA 1
ATOM 6846 C C . GLY B 1 401 ? 50.623 51.268 59.685 1.00 24.09 401 GLY B C 1
ATOM 6847 O O . GLY B 1 401 ? 51.230 50.344 59.150 1.00 24.32 401 GLY B O 1
ATOM 6848 N N . PHE B 1 402 ? 51.080 51.908 60.766 1.00 23.35 402 PHE B N 1
ATOM 6849 C CA . PHE B 1 402 ? 52.410 51.650 61.349 1.00 22.71 402 PHE B CA 1
ATOM 6850 C C . PHE B 1 402 ? 52.707 50.160 61.583 1.00 22.17 402 PHE B C 1
ATOM 6851 O O . PHE B 1 402 ? 53.786 49.686 61.236 1.00 21.76 402 PHE B O 1
ATOM 6859 N N . ILE B 1 403 ? 51.758 49.434 62.169 1.00 21.59 403 ILE B N 1
ATOM 6860 C CA . ILE B 1 403 ? 51.945 48.000 62.448 1.00 21.90 403 ILE B CA 1
ATOM 6861 C C . ILE B 1 403 ? 51.850 47.137 61.189 1.00 22.26 403 ILE B C 1
ATOM 6862 O O . ILE B 1 403 ? 52.576 46.149 61.055 1.00 22.66 403 ILE B O 1
ATOM 6867 N N . ASP B 1 404 ? 50.967 47.515 60.269 1.00 22.26 404 ASP B N 1
ATOM 6868 C CA . ASP B 1 404 ? 50.811 46.806 59.000 1.00 22.38 404 ASP B CA 1
ATOM 6869 C C . ASP B 1 404 ? 52.082 46.902 58.169 1.00 22.80 404 ASP B C 1
ATOM 6870 O O . ASP B 1 404 ? 52.422 45.974 57.443 1.00 23.77 404 ASP B O 1
ATOM 6875 N N . ILE B 1 405 ? 52.776 48.027 58.292 1.00 22.48 405 ILE B N 1
ATOM 6876 C CA . ILE B 1 405 ? 53.968 48.320 57.500 1.00 22.78 405 ILE B CA 1
ATOM 6877 C C . ILE B 1 405 ? 55.237 47.771 58.168 1.00 22.93 405 ILE B C 1
ATOM 6878 O O . ILE B 1 405 ? 56.065 47.156 57.507 1.00 23.08 405 ILE B O 1
ATOM 6883 N N . SER B 1 406 ? 55.371 47.969 59.477 1.00 22.92 406 SER B N 1
ATOM 6884 C CA . SER B 1 406 ? 56.571 47.529 60.192 1.00 23.28 406 SER B CA 1
ATOM 6885 C C . SER B 1 406 ? 56.561 46.057 60.607 1.00 23.69 406 SER B C 1
ATOM 6886 O O . SER B 1 406 ? 57.566 45.554 61.115 1.00 23.87 406 SER B O 1
ATOM 6889 N N . ALA B 1 407 ? 55.450 45.354 60.390 1.00 23.99 407 ALA B N 1
ATOM 6890 C CA . ALA B 1 407 ? 55.388 43.943 60.788 1.00 24.58 407 ALA B CA 1
ATOM 6891 C C . ALA B 1 407 ? 56.203 43.012 59.891 1.00 24.93 407 ALA B C 1
ATOM 6892 O O . ALA B 1 407 ? 56.821 42.068 60.393 1.00 24.96 407 ALA B O 1
ATOM 6894 N N . THR B 1 408 ? 56.208 43.266 58.578 1.00 25.08 408 THR B N 1
ATOM 6895 C CA . THR B 1 408 ? 56.813 42.318 57.622 1.00 25.69 408 THR B CA 1
ATOM 6896 C C . THR B 1 408 ? 57.582 42.924 56.445 1.00 25.15 408 THR B C 1
ATOM 6897 O O . THR B 1 408 ? 58.038 42.181 55.577 1.00 25.42 408 THR B O 1
ATOM 6901 N N . SER B 1 409 ? 57.731 44.244 56.394 1.00 24.60 409 SER B N 1
ATOM 6902 C CA . SER B 1 409 ? 58.533 44.856 55.317 1.00 24.77 409 SER B CA 1
ATOM 6903 C C . SER B 1 409 ? 60.003 44.441 55.446 1.00 24.62 409 SER B C 1
ATOM 6904 O O . SER B 1 409 ? 60.519 44.327 56.560 1.00 24.32 409 SER B O 1
ATOM 6907 N N . LYS B 1 410 ? 60.662 44.218 54.308 1.00 24.52 410 LYS B N 1
ATOM 6908 C CA . LYS B 1 410 ? 61.994 43.587 54.290 1.00 25.01 410 LYS B CA 1
ATOM 6909 C C . LYS B 1 410 ? 63.070 44.409 55.010 1.00 24.72 410 LYS B C 1
ATOM 6910 O O . LYS B 1 410 ? 63.868 43.859 55.777 1.00 24.74 410 LYS B O 1
ATOM 6916 N N . LYS B 1 411 ? 63.080 45.718 54.756 1.00 24.26 411 LYS B N 1
ATOM 6917 C CA . LYS B 1 411 ? 63.920 46.667 55.491 1.00 24.41 411 LYS B CA 1
ATOM 6918 C C . LYS B 1 411 ? 63.034 47.676 56.205 1.00 23.68 411 LYS B C 1
ATOM 6919 O O . LYS B 1 411 ? 62.172 48.300 55.582 1.00 23.11 411 LYS B O 1
ATOM 6925 N N . ILE B 1 412 ? 63.252 47.845 57.507 1.00 22.95 412 ILE B N 1
ATOM 6926 C CA . ILE B 1 412 ? 62.500 48.816 58.290 1.00 22.94 412 ILE B CA 1
ATOM 6927 C C . ILE B 1 412 ? 63.442 49.914 58.746 1.00 22.82 412 ILE B C 1
ATOM 6928 O O . ILE B 1 412 ? 64.392 49.659 59.498 1.00 22.52 412 ILE B O 1
ATOM 6933 N N . ILE B 1 413 ? 63.183 51.129 58.268 1.00 22.38 413 ILE B N 1
ATOM 6934 C CA . ILE B 1 413 ? 64.050 52.264 58.562 1.00 22.28 413 ILE B CA 1
ATOM 6935 C C . ILE B 1 413 ? 63.362 53.254 59.492 1.00 22.35 413 ILE B C 1
ATOM 6936 O O . ILE B 1 413 ? 62.524 54.058 59.058 1.00 22.37 413 ILE B O 1
ATOM 6941 N N . PHE B 1 414 ? 63.713 53.193 60.775 1.00 22.26 414 PHE B N 1
ATOM 6942 C CA . PHE B 1 414 ? 63.183 54.137 61.745 1.00 22.98 414 PHE B CA 1
ATOM 6943 C C . PHE B 1 414 ? 64.002 55.422 61.711 1.00 23.79 414 PHE B C 1
ATOM 6944 O O . PHE B 1 414 ? 65.240 55.377 61.727 1.00 23.89 414 PHE B O 1
ATOM 6952 N N . CYS B 1 415 ? 63.309 56.557 61.622 1.00 24.45 415 CYS B N 1
ATOM 6953 C CA . CYS B 1 415 ? 63.961 57.863 61.511 1.00 25.59 415 CYS B CA 1
ATOM 6954 C C . CYS B 1 415 ? 63.457 58.813 62.590 1.00 26.46 415 CYS B C 1
ATOM 6955 O O . CYS B 1 415 ? 62.258 58.859 62.878 1.00 26.00 415 CYS B O 1
ATOM 6958 N N . GLY B 1 416 ? 64.381 59.569 63.183 1.00 27.08 416 GLY B N 1
ATOM 6959 C CA . GLY B 1 416 ? 64.044 60.515 64.237 1.00 28.69 416 GLY B CA 1
ATOM 6960 C C . GLY B 1 416 ? 65.276 61.215 64.779 1.00 29.60 416 GLY B C 1
ATOM 6961 O O . GLY B 1 416 ? 66.281 61.333 64.085 1.00 29.54 416 GLY B O 1
ATOM 6962 N N . THR B 1 417 ? 65.181 61.696 66.017 1.00 30.84 417 THR B N 1
ATOM 6963 C CA . THR B 1 417 ? 66.326 62.288 66.715 1.00 31.90 417 THR B CA 1
ATOM 6964 C C . THR B 1 417 ? 66.647 61.456 67.951 1.00 32.23 417 THR B C 1
ATOM 6965 O O . THR B 1 417 ? 65.838 60.625 68.374 1.00 32.29 417 THR B O 1
ATOM 6969 N N . LEU B 1 418 ? 67.825 61.674 68.529 1.00 32.70 418 LEU B N 1
ATOM 6970 C CA . LEU B 1 418 ? 68.228 60.938 69.721 1.00 33.44 418 LEU B CA 1
ATOM 6971 C C . LEU B 1 418 ? 67.581 61.524 70.972 1.00 33.88 418 LEU B C 1
ATOM 6972 O O . LEU B 1 418 ? 67.209 60.793 71.891 1.00 34.16 418 LEU B O 1
ATOM 6977 N N . THR B 1 419 ? 67.462 62.847 71.002 1.00 34.59 419 THR B N 1
ATOM 6978 C CA . THR B 1 419 ? 66.841 63.541 72.128 1.00 35.55 419 THR B CA 1
ATOM 6979 C C . THR B 1 419 ? 65.725 64.458 71.647 1.00 36.09 419 THR B C 1
ATOM 6980 O O . THR B 1 419 ? 65.644 64.783 70.462 1.00 36.14 419 THR B O 1
ATOM 6984 N N . ALA B 1 420 ? 64.876 64.874 72.581 1.00 37.25 420 ALA B N 1
ATOM 6985 C CA . ALA B 1 420 ? 63.778 65.790 72.288 1.00 38.39 420 ALA B CA 1
ATOM 6986 C C . ALA B 1 420 ? 63.681 66.888 73.346 1.00 39.22 420 ALA B C 1
ATOM 6987 O O . ALA B 1 420 ? 64.349 66.830 74.381 1.00 39.35 420 ALA B O 1
ATOM 6989 N N . GLY B 1 421 ? 62.855 67.894 73.077 1.00 40.16 421 GLY B N 1
ATOM 6990 C CA . GLY B 1 421 ? 62.642 68.976 74.026 1.00 41.24 421 GLY B CA 1
ATOM 6991 C C . GLY B 1 421 ? 63.682 70.063 73.877 1.00 42.12 421 GLY B C 1
ATOM 6992 O O . GLY B 1 421 ? 64.643 70.126 74.652 1.00 42.38 421 GLY B O 1
ATOM 6993 N N . SER B 1 422 ? 63.478 70.911 72.870 1.00 42.76 422 SER B N 1
ATOM 6994 C CA . SER B 1 422 ? 64.327 72.072 72.581 1.00 43.57 422 SER B CA 1
ATOM 6995 C C . SER B 1 422 ? 65.676 71.746 71.931 1.00 44.12 422 SER B C 1
ATOM 6996 O O . SER B 1 422 ? 66.627 72.529 72.031 1.00 44.08 422 SER B O 1
ATOM 6999 N N . LEU B 1 423 ? 65.743 70.606 71.247 1.00 44.72 423 LEU B N 1
ATOM 7000 C CA . LEU B 1 423 ? 66.918 70.250 70.458 1.00 45.54 423 LEU B CA 1
ATOM 7001 C C . LEU B 1 423 ? 67.114 71.233 69.303 1.00 46.25 423 LEU B C 1
ATOM 7002 O O . LEU B 1 423 ? 66.223 71.418 68.471 1.00 46.33 423 LEU B O 1
ATOM 7007 N N . LYS B 1 424 ? 68.277 71.877 69.284 1.00 47.05 424 LYS B N 1
ATOM 7008 C CA . LYS B 1 424 ? 68.658 72.777 68.201 1.00 48.05 424 LYS B CA 1
ATOM 7009 C C . LYS B 1 424 ? 69.989 72.305 67.644 1.00 48.38 424 LYS B C 1
ATOM 7010 O O . LYS B 1 424 ? 70.977 72.187 68.371 1.00 48.21 424 LYS B O 1
ATOM 7016 N N . THR B 1 425 ? 70.006 72.026 66.350 1.00 49.10 425 THR B N 1
ATOM 7017 C CA . THR B 1 425 ? 71.209 71.552 65.701 1.00 49.95 425 THR B CA 1
ATOM 7018 C C . THR B 1 425 ? 71.380 72.265 64.362 1.00 50.50 425 THR B C 1
ATOM 7019 O O . THR B 1 425 ? 70.401 72.705 63.750 1.00 50.59 425 THR B O 1
ATOM 7023 N N . GLU B 1 426 ? 72.626 72.406 63.929 1.00 51.10 426 GLU B N 1
ATOM 7024 C CA . GLU B 1 426 ? 72.907 72.929 62.600 1.00 51.93 426 GLU B CA 1
ATOM 7025 C C . GLU B 1 426 ? 74.124 72.258 61.986 1.00 52.13 426 GLU B C 1
ATOM 7026 O O . GLU B 1 426 ? 75.033 71.818 62.693 1.00 52.18 426 GLU B O 1
ATOM 7032 N N . ILE B 1 427 ? 74.119 72.176 60.661 1.00 52.53 427 ILE B N 1
ATOM 7033 C CA . ILE B 1 427 ? 75.214 71.579 59.919 1.00 52.91 427 ILE B CA 1
ATOM 7034 C C . ILE B 1 427 ? 76.102 72.702 59.396 1.00 53.15 427 ILE B C 1
ATOM 7035 O O . ILE B 1 427 ? 75.665 73.533 58.595 1.00 53.28 427 ILE B O 1
ATOM 7040 N N . ALA B 1 428 ? 77.339 72.733 59.885 1.00 53.38 428 ALA B N 1
ATOM 7041 C CA . ALA B 1 428 ? 78.303 73.764 59.517 1.00 53.49 428 ALA B CA 1
ATOM 7042 C C . ALA B 1 428 ? 79.691 73.159 59.337 1.00 53.59 428 ALA B C 1
ATOM 7043 O O . ALA B 1 428 ? 80.100 72.287 60.114 1.00 53.58 428 ALA B O 1
ATOM 7045 N N . ASP B 1 429 ? 80.400 73.625 58.307 1.00 53.57 429 ASP B N 1
ATOM 7046 C CA . ASP B 1 429 ? 81.776 73.190 58.001 1.00 53.60 429 ASP B CA 1
ATOM 7047 C C . ASP B 1 429 ? 81.908 71.672 57.825 1.00 53.24 429 ASP B C 1
ATOM 7048 O O . ASP B 1 429 ? 82.936 71.086 58.178 1.00 53.26 429 ASP B O 1
ATOM 7053 N N . GLY B 1 430 ? 80.864 71.051 57.277 1.00 52.86 430 GLY B N 1
ATOM 7054 C CA . GLY B 1 430 ? 80.822 69.603 57.070 1.00 52.31 430 GLY B CA 1
ATOM 7055 C C . GLY B 1 430 ? 80.692 68.806 58.355 1.00 52.02 430 GLY B C 1
ATOM 7056 O O . GLY B 1 430 ? 80.981 67.610 58.377 1.00 52.01 430 GLY B O 1
ATOM 7057 N N . LYS B 1 431 ? 80.254 69.474 59.421 1.00 51.67 431 LYS B N 1
ATOM 7058 C CA . LYS B 1 431 ? 80.131 68.871 60.748 1.00 51.52 431 LYS B CA 1
ATOM 7059 C C . LYS B 1 431 ? 78.748 69.112 61.350 1.00 51.17 431 LYS B C 1
ATOM 7060 O O . LYS B 1 431 ? 78.061 70.074 60.994 1.00 51.22 431 LYS B O 1
ATOM 7066 N N . LEU B 1 432 ? 78.345 68.234 62.265 1.00 50.63 432 LEU B N 1
ATOM 7067 C CA . LEU B 1 432 ? 77.129 68.442 63.033 1.00 50.06 432 LEU B CA 1
ATOM 7068 C C . LEU B 1 432 ? 77.454 69.295 64.256 1.00 49.75 432 LEU B C 1
ATOM 7069 O O . LEU B 1 432 ? 78.335 68.951 65.049 1.00 49.61 432 LEU B O 1
ATOM 7074 N N . ASN B 1 433 ? 76.747 70.412 64.394 1.00 49.25 433 ASN B N 1
ATOM 7075 C CA . ASN B 1 433 ? 76.884 71.277 65.557 1.00 48.92 433 ASN B CA 1
ATOM 7076 C C . ASN B 1 433 ? 75.608 71.246 66.398 1.00 48.30 433 ASN B C 1
ATOM 7077 O O . ASN B 1 433 ? 74.556 71.706 65.957 1.00 47.96 433 ASN B O 1
ATOM 7082 N N . ILE B 1 434 ? 75.708 70.685 67.600 1.00 47.72 434 ILE B N 1
ATOM 7083 C CA . ILE B 1 434 ? 74.587 70.668 68.534 1.00 47.34 434 ILE B CA 1
ATOM 7084 C C . ILE B 1 434 ? 74.561 71.994 69.293 1.00 47.11 434 ILE B C 1
ATOM 7085 O O . ILE B 1 434 ? 75.321 72.199 70.241 1.00 47.09 434 ILE B O 1
ATOM 7090 N N . VAL B 1 435 ? 73.692 72.895 68.843 1.00 46.78 435 VAL B N 1
ATOM 7091 C CA . VAL B 1 435 ? 73.558 74.234 69.422 1.00 46.45 435 VAL B CA 1
ATOM 7092 C C . VAL B 1 435 ? 72.867 74.176 70.786 1.00 46.23 435 VAL B C 1
ATOM 7093 O O . VAL B 1 435 ? 73.263 74.872 71.718 1.00 46.13 435 VAL B O 1
ATOM 7097 N N . GLN B 1 436 ? 71.838 73.339 70.892 1.00 45.91 436 GLN B N 1
ATOM 7098 C CA . GLN B 1 436 ? 71.142 73.112 72.151 1.00 45.76 436 GLN B CA 1
ATOM 7099 C C . GLN B 1 436 ? 70.684 71.663 72.221 1.00 45.25 436 GLN B C 1
ATOM 7100 O O . GLN B 1 436 ? 70.062 71.150 71.293 1.00 45.09 436 GLN B O 1
ATOM 7106 N N . GLU B 1 437 ? 71.006 71.010 73.327 1.00 44.82 437 GLU B N 1
ATOM 7107 C CA . GLU B 1 437 ? 70.688 69.603 73.506 1.00 44.44 437 GLU B CA 1
ATOM 7108 C C . GLU B 1 437 ? 69.260 69.418 74.008 1.00 43.89 437 GLU B C 1
ATOM 7109 O O . GLU B 1 437 ? 68.800 70.148 74.885 1.00 43.91 437 GLU B O 1
ATOM 7115 N N . GLY B 1 438 ? 68.561 68.440 73.439 1.00 43.43 438 GLY B N 1
ATOM 7116 C CA . GLY B 1 438 ? 67.241 68.072 73.924 1.00 42.64 438 GLY B CA 1
ATOM 7117 C C . GLY B 1 438 ? 67.369 67.489 75.315 1.00 42.18 438 GLY B C 1
ATOM 7118 O O . GLY B 1 438 ? 68.266 66.684 75.567 1.00 42.04 438 GLY B O 1
ATOM 7119 N N . ARG B 1 439 ? 66.480 67.897 76.218 1.00 41.77 439 ARG B N 1
ATOM 7120 C CA . ARG B 1 439 ? 66.553 67.479 77.621 1.00 41.53 439 ARG B CA 1
ATOM 7121 C C . ARG B 1 439 ? 65.914 66.118 77.879 1.00 40.73 439 ARG B C 1
ATOM 7122 O O . ARG B 1 439 ? 66.133 65.520 78.933 1.00 40.64 439 ARG B O 1
ATOM 7130 N N . VAL B 1 440 ? 65.132 65.638 76.913 1.00 39.77 440 VAL B N 1
ATOM 7131 C CA . VAL B 1 440 ? 64.410 64.373 77.033 1.00 39.15 440 VAL B CA 1
ATOM 7132 C C . VAL B 1 440 ? 65.081 63.283 76.198 1.00 38.60 440 VAL B C 1
ATOM 7133 O O . VAL B 1 440 ? 65.385 63.497 75.027 1.00 38.54 440 VAL B O 1
ATOM 7137 N N . LYS B 1 441 ? 65.302 62.120 76.806 1.00 37.82 441 LYS B N 1
ATOM 7138 C CA . LYS B 1 441 ? 65.876 60.971 76.102 1.00 37.31 441 LYS B CA 1
ATOM 7139 C C . LYS B 1 441 ? 64.790 60.178 75.371 1.00 36.64 441 LYS B C 1
ATOM 7140 O O . LYS B 1 441 ? 63.717 59.927 75.921 1.00 36.36 441 LYS B O 1
ATOM 7146 N N . LYS B 1 442 ? 65.076 59.793 74.132 1.00 36.05 442 LYS B N 1
ATOM 7147 C CA . LYS B 1 442 ? 64.136 59.010 73.333 1.00 35.81 442 LYS B CA 1
ATOM 7148 C C . LYS B 1 442 ? 64.505 57.533 73.332 1.00 35.47 442 LYS B C 1
ATOM 7149 O O . LYS B 1 442 ? 63.661 56.670 73.065 1.00 35.01 442 LYS B O 1
ATOM 7155 N N . PHE B 1 443 ? 65.770 57.255 73.643 1.00 35.19 443 PHE B N 1
ATOM 7156 C CA . PHE B 1 443 ? 66.266 55.893 73.762 1.00 35.19 443 PHE B CA 1
ATOM 7157 C C . PHE B 1 443 ? 66.291 55.487 75.230 1.00 35.64 443 PHE B C 1
ATOM 7158 O O . PHE B 1 443 ? 67.207 55.843 75.977 1.00 35.49 443 PHE B O 1
ATOM 7166 N N . ILE B 1 444 ? 65.260 54.749 75.629 1.00 36.09 444 ILE B N 1
ATOM 7167 C CA . ILE B 1 444 ? 65.005 54.435 77.036 1.00 36.76 444 ILE B CA 1
ATOM 7168 C C . ILE B 1 444 ? 65.138 52.939 77.298 1.00 36.94 444 ILE B C 1
ATOM 7169 O O . ILE B 1 444 ? 65.259 52.154 76.364 1.00 36.48 444 ILE B O 1
ATOM 7174 N N . ARG B 1 445 ? 65.122 52.557 78.573 1.00 37.53 445 ARG B N 1
ATOM 7175 C CA . ARG B 1 445 ? 65.288 51.162 78.981 1.00 38.36 445 ARG B CA 1
ATOM 7176 C C . ARG B 1 445 ? 64.130 50.267 78.539 1.00 38.18 445 ARG B C 1
ATOM 7177 O O . ARG B 1 445 ? 64.343 49.211 77.947 1.00 38.19 445 ARG B O 1
ATOM 7185 N N . GLU B 1 446 ? 62.909 50.697 78.837 1.00 38.15 446 GLU B N 1
ATOM 7186 C CA . GLU B 1 446 ? 61.724 49.896 78.572 1.00 38.13 446 GLU B CA 1
ATOM 7187 C C . GLU B 1 446 ? 60.572 50.789 78.119 1.00 37.50 446 GLU B C 1
ATOM 7188 O O . GLU B 1 446 ? 60.343 51.855 78.697 1.00 37.31 446 GLU B O 1
ATOM 7194 N N . LEU B 1 447 ? 59.862 50.359 77.077 1.00 36.62 447 LEU B N 1
ATOM 7195 C CA . LEU B 1 447 ? 58.655 51.053 76.633 1.00 35.98 447 LEU B CA 1
ATOM 7196 C C . LEU B 1 447 ? 57.486 50.627 77.502 1.00 35.61 447 LEU B C 1
ATOM 7197 O O . LEU B 1 447 ? 57.344 49.436 77.789 1.00 35.85 447 LEU B O 1
ATOM 7202 N N . PRO B 1 448 ? 56.650 51.588 77.907 1.00 35.03 448 PRO B N 1
ATOM 7203 C CA . PRO B 1 448 ? 55.415 51.292 78.635 1.00 34.50 448 PRO B CA 1
ATOM 7204 C C . PRO B 1 448 ? 54.384 50.545 77.774 1.00 33.91 448 PRO B C 1
ATOM 7205 O O . PRO B 1 448 ? 53.611 49.743 78.304 1.00 34.43 448 PRO B O 1
ATOM 7209 N N . GLU B 1 449 ? 54.371 50.820 76.469 1.00 32.39 449 GLU B N 1
ATOM 7210 C CA . GLU B 1 449 ? 53.564 50.067 75.510 1.00 31.16 449 GLU B CA 1
ATOM 7211 C C . GLU B 1 449 ? 54.324 49.940 74.188 1.00 29.50 449 GLU B C 1
ATOM 7212 O O . GLU B 1 449 ? 54.986 50.881 73.757 1.00 29.31 449 GLU B O 1
ATOM 7218 N N . ILE B 1 450 ? 54.225 48.774 73.551 1.00 27.62 450 ILE B N 1
ATOM 7219 C CA . ILE B 1 450 ? 55.007 48.470 72.353 1.00 25.99 450 ILE B CA 1
ATOM 7220 C C . ILE B 1 450 ? 54.165 48.594 71.074 1.00 25.24 450 ILE B C 1
ATOM 7221 O O . ILE B 1 450 ? 53.082 48.012 70.993 1.00 24.32 450 ILE B O 1
ATOM 7226 N N . THR B 1 451 ? 54.666 49.349 70.089 1.00 24.35 451 THR B N 1
ATOM 7227 C CA . THR B 1 451 ? 54.026 49.418 68.760 1.00 23.97 451 THR B CA 1
ATOM 7228 C C . THR B 1 451 ? 54.741 48.529 67.739 1.00 23.84 451 THR B C 1
ATOM 7229 O O . THR B 1 451 ? 54.131 48.060 66.773 1.00 23.77 451 THR B O 1
ATOM 7233 N N . PHE B 1 452 ? 56.035 48.302 67.965 1.00 23.37 452 PHE B N 1
ATOM 7234 C CA . PHE B 1 452 ? 56.857 47.451 67.115 1.00 23.16 452 PHE B CA 1
ATOM 7235 C C . PHE B 1 452 ? 57.767 46.628 68.017 1.00 23.41 452 PHE B C 1
ATOM 7236 O O . PHE B 1 452 ? 58.384 47.172 68.937 1.00 22.80 452 PHE B O 1
ATOM 7244 N N . SER B 1 453 ? 57.850 45.326 67.750 1.00 23.52 453 SER B N 1
ATOM 7245 C CA . SER B 1 453 ? 58.669 44.426 68.557 1.00 23.98 453 SER B CA 1
ATOM 7246 C C . SER B 1 453 ? 59.963 44.097 67.845 1.00 24.09 453 SER B C 1
ATOM 7247 O O . SER B 1 453 ? 59.943 43.512 66.762 1.00 23.58 453 SER B O 1
ATOM 7250 N N . GLY B 1 454 ? 61.084 44.468 68.462 1.00 24.22 454 GLY B N 1
ATOM 7251 C CA . GLY B 1 454 ? 62.407 44.139 67.927 1.00 24.71 454 GLY B CA 1
ATOM 7252 C C . GLY B 1 454 ? 62.659 42.647 67.797 1.00 25.30 454 GLY B C 1
ATOM 7253 O O . GLY B 1 454 ? 63.221 42.188 66.805 1.00 25.20 454 GLY B O 1
ATOM 7254 N N . LYS B 1 455 ? 62.236 41.885 68.800 1.00 25.92 455 LYS B N 1
ATOM 7255 C CA . LYS B 1 455 ? 62.426 40.431 68.809 1.00 26.96 455 LYS B CA 1
ATOM 7256 C C . LYS B 1 455 ? 61.666 39.748 67.661 1.00 26.28 455 LYS B C 1
ATOM 7257 O O . LYS B 1 455 ? 62.193 38.846 67.006 1.00 26.07 455 LYS B O 1
ATOM 7263 N N . ILE B 1 456 ? 60.437 40.190 67.406 1.00 25.88 456 ILE B N 1
ATOM 7264 C CA . ILE B 1 456 ? 59.626 39.594 66.340 1.00 25.69 456 ILE B CA 1
ATOM 7265 C C . ILE B 1 456 ? 60.218 39.950 64.978 1.00 25.51 456 ILE B C 1
ATOM 7266 O O . ILE B 1 456 ? 60.261 39.111 64.075 1.00 24.80 456 ILE B O 1
ATOM 7271 N N . ALA B 1 457 ? 60.709 41.180 64.850 1.00 25.24 457 ALA B N 1
ATOM 7272 C CA . ALA B 1 457 ? 61.407 41.593 63.631 1.00 25.47 457 ALA B CA 1
ATOM 7273 C C . ALA B 1 457 ? 62.589 40.669 63.334 1.00 25.72 457 ALA B C 1
ATOM 7274 O O . ALA B 1 457 ? 62.757 40.208 62.203 1.00 25.36 457 ALA B O 1
ATOM 7276 N N . LEU B 1 458 ? 63.401 40.391 64.356 1.00 26.28 458 LEU B N 1
ATOM 7277 C CA . LEU B 1 458 ? 64.547 39.490 64.194 1.00 27.14 458 LEU B CA 1
ATOM 7278 C C . LEU B 1 458 ? 64.107 38.071 63.836 1.00 27.50 458 LEU B C 1
ATOM 7279 O O . LEU B 1 458 ? 64.703 37.444 62.950 1.00 27.60 458 LEU B O 1
ATOM 7284 N N . GLU B 1 459 ? 63.059 37.579 64.505 1.00 27.80 459 GLU B N 1
ATOM 7285 C CA . GLU B 1 459 ? 62.488 36.254 64.210 1.00 28.64 459 GLU B CA 1
ATOM 7286 C C . GLU B 1 459 ? 62.040 36.153 62.758 1.00 28.13 459 GLU B C 1
ATOM 7287 O O . GLU B 1 459 ? 62.130 35.087 62.140 1.00 27.64 459 GLU B O 1
ATOM 7293 N N . ARG B 1 460 ? 61.549 37.271 62.223 1.00 27.37 460 ARG B N 1
ATOM 7294 C CA . ARG B 1 460 ? 61.057 37.318 60.852 1.00 27.08 460 ARG B CA 1
ATOM 7295 C C . ARG B 1 460 ? 62.162 37.612 59.838 1.00 27.04 460 ARG B C 1
ATOM 7296 O O . ARG B 1 460 ? 61.902 37.688 58.639 1.00 27.44 460 ARG B O 1
ATOM 7304 N N . GLY B 1 461 ? 63.389 37.777 60.323 1.00 27.08 461 GLY B N 1
ATOM 7305 C CA . GLY B 1 461 ? 64.556 37.964 59.458 1.00 26.94 461 GLY B CA 1
ATOM 7306 C C . GLY B 1 461 ? 64.627 39.323 58.781 1.00 26.70 461 GLY B C 1
ATOM 7307 O O . GLY B 1 461 ? 65.163 39.444 57.670 1.00 26.70 461 GLY B O 1
ATOM 7308 N N . LEU B 1 462 ? 64.086 40.346 59.444 1.00 26.22 462 LEU B N 1
ATOM 7309 C CA . LEU B 1 462 ? 64.012 41.683 58.864 1.00 26.09 462 LEU B CA 1
ATOM 7310 C C . LEU B 1 462 ? 65.231 42.523 59.235 1.00 26.18 462 LEU B C 1
ATOM 7311 O O . LEU B 1 462 ? 65.818 42.346 60.306 1.00 26.59 462 LEU B O 1
ATOM 7316 N N . ASP B 1 463 ? 65.594 43.436 58.338 1.00 25.95 463 ASP B N 1
ATOM 7317 C CA . ASP B 1 463 ? 66.731 44.333 58.523 1.00 26.01 463 ASP B CA 1
ATOM 7318 C C . ASP B 1 463 ? 66.245 45.669 59.079 1.00 25.79 463 ASP B C 1
ATOM 7319 O O . ASP B 1 463 ? 65.581 46.439 58.377 1.00 26.50 463 ASP B O 1
ATOM 7324 N N . VAL B 1 464 ? 66.563 45.935 60.344 1.00 25.56 464 VAL B N 1
ATOM 7325 C CA . VAL B 1 464 ? 66.052 47.118 61.048 1.00 24.87 464 VAL B CA 1
ATOM 7326 C C . VAL B 1 464 ? 67.142 48.164 61.304 1.00 25.01 464 VAL B C 1
ATOM 7327 O O . VAL B 1 464 ? 68.201 47.850 61.851 1.00 25.00 464 VAL B O 1
ATOM 7331 N N . ARG B 1 465 ? 66.864 49.405 60.906 1.00 24.40 465 ARG B N 1
ATOM 7332 C CA . ARG B 1 465 ? 67.788 50.524 61.074 1.00 24.67 465 ARG B CA 1
ATOM 7333 C C . ARG B 1 465 ? 67.141 51.607 61.922 1.00 24.78 465 ARG B C 1
ATOM 7334 O O . ARG B 1 465 ? 65.920 51.775 61.888 1.00 24.73 465 ARG B O 1
ATOM 7342 N N . TYR B 1 466 ? 67.963 52.342 62.675 1.00 24.94 466 TYR B N 1
ATOM 7343 C CA . TYR B 1 466 ? 67.503 53.525 63.388 1.00 25.02 466 TYR B CA 1
ATOM 7344 C C . TYR B 1 466 ? 68.421 54.679 63.021 1.00 25.40 466 TYR B C 1
ATOM 7345 O O . TYR B 1 466 ? 69.616 54.639 63.315 1.00 25.20 466 TYR B O 1
ATOM 7354 N N . ILE B 1 467 ? 67.860 55.686 62.351 1.00 25.67 467 ILE B N 1
ATOM 7355 C CA . ILE B 1 467 ? 68.627 56.841 61.874 1.00 26.13 467 ILE B CA 1
ATOM 7356 C C . ILE B 1 467 ? 68.259 58.096 62.663 1.00 26.89 467 ILE B C 1
ATOM 7357 O O . ILE B 1 467 ? 67.094 58.495 62.692 1.00 26.77 467 ILE B O 1
ATOM 7362 N N . THR B 1 468 ? 69.255 58.696 63.319 1.00 27.72 468 THR B N 1
ATOM 7363 C CA . THR B 1 468 ? 69.112 60.011 63.950 1.00 28.84 468 THR B CA 1
ATOM 7364 C C . THR B 1 468 ? 70.073 60.993 63.282 1.00 29.83 468 THR B C 1
ATOM 7365 O O . THR B 1 468 ? 70.887 60.596 62.444 1.00 30.05 468 THR B O 1
ATOM 7369 N N . GLU B 1 469 ? 69.978 62.274 63.635 1.00 30.64 469 GLU B N 1
ATOM 7370 C CA . GLU B 1 469 ? 70.907 63.273 63.093 1.00 31.54 469 GLU B CA 1
ATOM 7371 C C . GLU B 1 469 ? 72.377 62.987 63.431 1.00 31.04 469 GLU B C 1
ATOM 7372 O O . GLU B 1 469 ? 73.266 63.301 62.640 1.00 31.53 469 GLU B O 1
ATOM 7378 N N . ARG B 1 470 ? 72.628 62.361 64.577 1.00 30.64 470 ARG B N 1
ATOM 7379 C CA . ARG B 1 470 ? 74.001 62.212 65.086 1.00 30.20 470 ARG B CA 1
ATOM 7380 C C . ARG B 1 470 ? 74.538 60.780 65.108 1.00 29.59 470 ARG B C 1
ATOM 7381 O O . ARG B 1 470 ? 75.717 60.560 65.400 1.00 29.31 470 ARG B O 1
ATOM 7389 N N . ALA B 1 471 ? 73.675 59.807 64.829 1.00 28.82 471 ALA B N 1
ATOM 7390 C CA . ALA B 1 471 ? 74.035 58.400 64.991 1.00 28.24 471 ALA B CA 1
ATOM 7391 C C . ALA B 1 471 ? 73.087 57.487 64.236 1.00 27.81 471 ALA B C 1
ATOM 7392 O O . ALA B 1 471 ? 71.901 57.798 64.084 1.00 27.70 471 ALA B O 1
ATOM 7394 N N . VAL B 1 472 ? 73.623 56.357 63.780 1.00 27.35 472 VAL B N 1
ATOM 7395 C CA . VAL B 1 472 ? 72.850 55.320 63.103 1.00 27.04 472 VAL B CA 1
ATOM 7396 C C . VAL B 1 472 ? 73.052 53.975 63.807 1.00 26.89 472 VAL B C 1
ATOM 7397 O O . VAL B 1 472 ? 74.187 53.600 64.131 1.00 26.56 472 VAL B O 1
ATOM 7401 N N . PHE B 1 473 ? 71.945 53.266 64.045 1.00 26.68 473 PHE B N 1
ATOM 7402 C CA . PHE B 1 473 ? 71.946 51.965 64.715 1.00 26.45 473 PHE B CA 1
ATOM 7403 C C . PHE B 1 473 ? 71.367 50.882 63.808 1.00 26.68 473 PHE B C 1
ATOM 7404 O O . PHE B 1 473 ? 70.559 51.177 62.927 1.00 26.17 473 PHE B O 1
ATOM 7412 N N . THR B 1 474 ? 71.785 49.636 64.024 1.00 26.93 474 THR B N 1
ATOM 7413 C CA . THR B 1 474 ? 71.144 48.470 63.414 1.00 27.63 474 THR B CA 1
ATOM 7414 C C . THR B 1 474 ? 70.762 47.485 64.521 1.00 28.37 474 THR B C 1
ATOM 7415 O O . THR B 1 474 ? 71.530 47.282 65.467 1.00 28.52 474 THR B O 1
ATOM 7419 N N . LEU B 1 475 ? 69.581 46.879 64.411 1.00 28.61 475 LEU B N 1
ATOM 7420 C CA . LEU B 1 475 ? 69.163 45.886 65.389 1.00 29.45 475 LEU B CA 1
ATOM 7421 C C . LEU B 1 475 ? 69.773 44.527 65.080 1.00 30.19 475 LEU B C 1
ATOM 7422 O O . LEU B 1 475 ? 69.668 44.025 63.958 1.00 29.54 475 LEU B O 1
ATOM 7427 N N . LYS B 1 476 ? 70.416 43.945 66.091 1.00 31.25 476 LYS B N 1
ATOM 7428 C CA . LYS B 1 476 ? 70.969 42.594 65.996 1.00 32.70 476 LYS B CA 1
ATOM 7429 C C . LYS B 1 476 ? 70.551 41.781 67.218 1.00 33.15 476 LYS B C 1
ATOM 7430 O O . LYS B 1 476 ? 69.921 42.312 68.136 1.00 33.02 476 LYS B O 1
ATOM 7436 N N . GLU B 1 477 ? 70.891 40.495 67.223 1.00 34.58 477 GLU B N 1
ATOM 7437 C CA . GLU B 1 477 ? 70.475 39.576 68.292 1.00 35.86 477 GLU B CA 1
ATOM 7438 C C . GLU B 1 477 ? 70.849 40.031 69.708 1.00 36.13 477 GLU B C 1
ATOM 7439 O O . GLU B 1 477 ? 70.101 39.790 70.664 1.00 36.24 477 GLU B O 1
ATOM 7445 N N . ASP B 1 478 ? 71.991 40.704 69.835 1.00 36.58 478 ASP B N 1
ATOM 7446 C CA . ASP B 1 478 ? 72.473 41.171 71.140 1.00 36.93 478 ASP B CA 1
ATOM 7447 C C . ASP B 1 478 ? 72.140 42.639 71.435 1.00 36.74 478 ASP B C 1
ATOM 7448 O O . ASP B 1 478 ? 72.675 43.229 72.375 1.00 36.76 478 ASP B O 1
ATOM 7453 N N . GLY B 1 479 ? 71.240 43.212 70.638 1.00 36.26 479 GLY B N 1
ATOM 7454 C CA . GLY B 1 479 ? 70.743 44.566 70.866 1.00 35.41 479 GLY B CA 1
ATOM 7455 C C . GLY B 1 479 ? 71.042 45.534 69.736 1.00 34.81 479 GLY B C 1
ATOM 7456 O O . GLY B 1 479 ? 71.414 45.127 68.629 1.00 34.56 479 GLY B O 1
ATOM 7457 N N . LEU B 1 480 ? 70.866 46.822 70.020 1.00 34.34 480 LEU B N 1
ATOM 7458 C CA . LEU B 1 480 ? 71.204 47.878 69.073 1.00 34.29 480 LEU B CA 1
ATOM 7459 C C . LEU B 1 480 ? 72.711 48.032 68.965 1.00 34.06 480 LEU B C 1
ATOM 7460 O O . LEU B 1 480 ? 73.413 48.180 69.979 1.00 34.05 480 LEU B O 1
ATOM 7465 N N . HIS B 1 481 ? 73.198 47.980 67.732 1.00 33.63 481 HIS B N 1
ATOM 7466 C CA . HIS B 1 481 ? 74.593 48.237 67.435 1.00 33.42 481 HIS B CA 1
ATOM 7467 C C . HIS B 1 481 ? 74.735 49.644 66.882 1.00 33.00 481 HIS B C 1
ATOM 7468 O O . HIS B 1 481 ? 74.079 49.989 65.898 1.00 32.40 481 HIS B O 1
ATOM 7475 N N . LEU B 1 482 ? 75.578 50.458 67.515 1.00 32.23 482 LEU B N 1
ATOM 7476 C CA . LEU B 1 482 ? 75.953 51.746 66.941 1.00 31.93 482 LEU B CA 1
ATOM 7477 C C . LEU B 1 482 ? 76.939 51.534 65.784 1.00 32.12 482 LEU B C 1
ATOM 7478 O O . LEU B 1 482 ? 78.073 51.109 66.000 1.00 32.13 482 LEU B O 1
ATOM 7483 N N . ILE B 1 483 ? 76.505 51.854 64.566 1.00 32.04 483 ILE B N 1
ATOM 7484 C CA . ILE B 1 483 ? 77.297 51.595 63.358 1.00 32.18 483 ILE B CA 1
ATOM 7485 C C . ILE B 1 483 ? 77.857 52.857 62.676 1.00 32.46 483 ILE B C 1
ATOM 7486 O O . ILE B 1 483 ? 78.811 52.769 61.895 1.00 32.57 483 ILE B O 1
ATOM 7491 N N . GLU B 1 484 ? 77.268 54.021 62.971 1.00 32.75 484 GLU B N 1
ATOM 7492 C CA . GLU B 1 484 ? 77.697 55.302 62.396 1.00 32.92 484 GLU B CA 1
ATOM 7493 C C . GLU B 1 484 ? 77.553 56.464 63.383 1.00 33.30 484 GLU B C 1
ATOM 7494 O O . GLU B 1 484 ? 76.577 56.524 64.148 1.00 32.92 484 GLU B O 1
ATOM 7500 N N . ILE B 1 485 ? 78.531 57.375 63.354 1.00 33.46 485 ILE B N 1
ATOM 7501 C CA . ILE B 1 485 ? 78.528 58.607 64.152 1.00 34.19 485 ILE B CA 1
ATOM 7502 C C . ILE B 1 485 ? 78.708 59.802 63.232 1.00 34.34 485 ILE B C 1
ATOM 7503 O O . ILE B 1 485 ? 79.539 59.763 62.325 1.00 34.51 485 ILE B O 1
ATOM 7508 N N . ALA B 1 486 ? 77.960 60.875 63.472 1.00 34.84 486 ALA B N 1
ATOM 7509 C CA . ALA B 1 486 ? 78.143 62.107 62.701 1.00 35.33 486 ALA B CA 1
ATOM 7510 C C . ALA B 1 486 ? 79.494 62.744 63.035 1.00 35.81 486 ALA B C 1
ATOM 7511 O O . ALA B 1 486 ? 79.898 62.743 64.196 1.00 35.58 486 ALA B O 1
ATOM 7513 N N . PRO B 1 487 ? 80.197 63.268 62.029 1.00 36.38 487 PRO B N 1
ATOM 7514 C CA . PRO B 1 487 ? 81.380 64.096 62.277 1.00 36.92 487 PRO B CA 1
ATOM 7515 C C . PRO B 1 487 ? 81.010 65.316 63.115 1.00 37.53 487 PRO B C 1
ATOM 7516 O O . PRO B 1 487 ? 79.964 65.936 62.879 1.00 37.39 487 PRO B O 1
ATOM 7520 N N . GLY B 1 488 ? 81.852 65.633 64.095 1.00 38.17 488 GLY B N 1
ATOM 7521 C CA . GLY B 1 488 ? 81.626 66.777 64.972 1.00 38.93 488 GLY B CA 1
ATOM 7522 C C . GLY B 1 488 ? 80.877 66.453 66.251 1.00 39.54 488 GLY B C 1
ATOM 7523 O O . GLY B 1 488 ? 80.527 67.356 67.008 1.00 39.67 488 GLY B O 1
ATOM 7524 N N . VAL B 1 489 ? 80.636 65.167 66.495 1.00 39.90 489 VAL B N 1
ATOM 7525 C CA . VAL B 1 489 ? 79.868 64.735 67.657 1.00 40.44 489 VAL B CA 1
ATOM 7526 C C . VAL B 1 489 ? 80.702 63.820 68.569 1.00 40.62 489 VAL B C 1
ATOM 7527 O O . VAL B 1 489 ? 81.470 62.983 68.086 1.00 40.56 489 VAL B O 1
ATOM 7531 N N . ASP B 1 490 ? 80.557 63.990 69.883 1.00 40.82 490 ASP B N 1
ATOM 7532 C CA . ASP B 1 490 ? 81.314 63.176 70.837 1.00 41.27 490 ASP B CA 1
ATOM 7533 C C . ASP B 1 490 ? 80.570 61.902 71.237 1.00 41.22 490 ASP B C 1
ATOM 7534 O O . ASP B 1 490 ? 79.433 61.962 71.714 1.00 41.18 490 ASP B O 1
ATOM 7539 N N . LEU B 1 491 ? 81.229 60.758 71.048 1.00 41.23 491 LEU B N 1
ATOM 7540 C CA . LEU B 1 491 ? 80.653 59.446 71.362 1.00 41.20 491 LEU B CA 1
ATOM 7541 C C . LEU B 1 491 ? 80.097 59.402 72.782 1.00 41.28 491 LEU B C 1
ATOM 7542 O O . LEU B 1 491 ? 78.918 59.108 72.986 1.00 41.22 491 LEU B O 1
ATOM 7547 N N . GLN B 1 492 ? 80.948 59.707 73.760 1.00 41.32 492 GLN B N 1
ATOM 7548 C CA . GLN B 1 492 ? 80.566 59.575 75.161 1.00 41.23 492 GLN B CA 1
ATOM 7549 C C . GLN B 1 492 ? 79.467 60.542 75.600 1.00 41.21 492 GLN B C 1
ATOM 7550 O O . GLN B 1 492 ? 78.427 60.107 76.096 1.00 41.03 492 GLN B O 1
ATOM 7556 N N . LYS B 1 493 ? 79.680 61.843 75.425 1.00 41.04 493 LYS B N 1
ATOM 7557 C CA . LYS B 1 493 ? 78.727 62.795 76.003 1.00 41.31 493 LYS B CA 1
ATOM 7558 C C . LYS B 1 493 ? 77.588 63.275 75.094 1.00 40.60 493 LYS B C 1
ATOM 7559 O O . LYS B 1 493 ? 76.588 63.796 75.594 1.00 40.50 493 LYS B O 1
ATOM 7565 N N . ASP B 1 494 ? 77.719 63.080 73.783 1.00 39.83 494 ASP B N 1
ATOM 7566 C CA . ASP B 1 494 ? 76.636 63.444 72.863 1.00 39.45 494 ASP B CA 1
ATOM 7567 C C . ASP B 1 494 ? 75.770 62.255 72.452 1.00 38.89 494 ASP B C 1
ATOM 7568 O O . ASP B 1 494 ? 74.667 62.440 71.939 1.00 38.56 494 ASP B O 1
ATOM 7573 N N . ILE B 1 495 ? 76.265 61.041 72.674 1.00 38.30 495 ILE B N 1
ATOM 7574 C CA . ILE B 1 495 ? 75.494 59.842 72.349 1.00 37.88 495 ILE B CA 1
ATOM 7575 C C . ILE B 1 495 ? 75.243 58.956 73.570 1.00 37.95 495 ILE B C 1
ATOM 7576 O O . ILE B 1 495 ? 74.105 58.859 74.032 1.00 37.71 495 ILE B O 1
ATOM 7581 N N . LEU B 1 496 ? 76.296 58.335 74.100 1.00 38.08 496 LEU B N 1
ATOM 7582 C CA . LEU B 1 496 ? 76.157 57.382 75.207 1.00 38.43 496 LEU B CA 1
ATOM 7583 C C . LEU B 1 496 ? 75.508 57.982 76.452 1.00 38.67 496 LEU B C 1
ATOM 7584 O O . LEU B 1 496 ? 74.631 57.360 77.053 1.00 38.38 496 LEU B O 1
ATOM 7589 N N . ASP B 1 497 ? 75.936 59.189 76.823 1.00 38.99 497 ASP B N 1
ATOM 7590 C CA . ASP B 1 497 ? 75.359 59.914 77.957 1.00 39.71 497 ASP B CA 1
ATOM 7591 C C . ASP B 1 497 ? 73.882 60.248 77.751 1.00 39.64 497 ASP B C 1
ATOM 7592 O O . ASP B 1 497 ? 73.156 60.462 78.722 1.00 39.76 497 ASP B O 1
ATOM 7597 N N . LYS B 1 498 ? 73.447 60.286 76.490 1.00 39.74 498 LYS B N 1
ATOM 7598 C CA . LYS B 1 498 ? 72.090 60.724 76.143 1.00 39.59 498 LYS B CA 1
ATOM 7599 C C . LYS B 1 498 ? 71.118 59.567 75.878 1.00 39.37 498 LYS B C 1
ATOM 7600 O O . LYS B 1 498 ? 70.035 59.775 75.329 1.00 39.28 498 LYS B O 1
ATOM 7614 N N . ASP B 1 500 ? 69.433 55.792 77.759 1.00 39.56 500 ASP B N 1
ATOM 7615 C CA . ASP B 1 500 ? 69.217 55.104 79.035 1.00 39.69 500 ASP B CA 1
ATOM 7616 C C . ASP B 1 500 ? 69.699 53.659 79.041 1.00 39.33 500 ASP B C 1
ATOM 7617 O O . ASP B 1 500 ? 69.576 52.965 80.053 1.00 39.64 500 ASP B O 1
ATOM 7622 N N . PHE B 1 501 ? 70.242 53.205 77.917 1.00 38.56 501 PHE B N 1
ATOM 7623 C CA . PHE B 1 501 ? 70.893 51.906 77.853 1.00 38.09 501 PHE B CA 1
ATOM 7624 C C . PHE B 1 501 ? 72.205 51.988 77.076 1.00 38.17 501 PHE B C 1
ATOM 7625 O O . PHE B 1 501 ? 72.498 53.010 76.441 1.00 37.72 501 PHE B O 1
ATOM 7633 N N . THR B 1 502 ? 72.988 50.911 77.142 1.00 38.10 502 THR B N 1
ATOM 7634 C CA . THR B 1 502 ? 74.264 50.835 76.437 1.00 38.35 502 THR B CA 1
ATOM 7635 C C . THR B 1 502 ? 74.121 50.039 75.144 1.00 38.20 502 THR B C 1
ATOM 7636 O O . THR B 1 502 ? 73.844 48.839 75.182 1.00 38.14 502 THR B O 1
ATOM 7640 N N . PRO B 1 503 ? 74.309 50.699 74.001 1.00 38.24 503 PRO B N 1
ATOM 7641 C CA . PRO B 1 503 ? 74.320 49.999 72.725 1.00 38.45 503 PRO B CA 1
ATOM 7642 C C . PRO B 1 503 ? 75.651 49.277 72.536 1.00 38.79 503 PRO B C 1
ATOM 7643 O O . PRO B 1 503 ? 76.649 49.647 73.167 1.00 38.41 503 PRO B O 1
ATOM 7647 N N . VAL B 1 504 ? 75.654 48.255 71.685 1.00 39.15 504 VAL B N 1
ATOM 7648 C CA . VAL B 1 504 ? 76.888 47.601 71.277 1.00 40.05 504 VAL B CA 1
ATOM 7649 C C . VAL B 1 504 ? 77.574 48.532 70.286 1.00 40.66 504 VAL B C 1
ATOM 7650 O O . VAL B 1 504 ? 76.929 49.084 69.392 1.00 40.66 504 VAL B O 1
ATOM 7654 N N . ILE B 1 505 ? 78.873 48.743 70.463 1.00 41.32 505 ILE B N 1
ATOM 7655 C CA . ILE B 1 505 ? 79.621 49.576 69.536 1.00 42.03 505 ILE B CA 1
ATOM 7656 C C . ILE B 1 505 ? 80.220 48.664 68.472 1.00 42.51 505 ILE B C 1
ATOM 7657 O O . ILE B 1 505 ? 81.042 47.804 68.775 1.00 42.59 505 ILE B O 1
ATOM 7662 N N . SER B 1 506 ? 79.775 48.841 67.231 1.00 43.14 506 SER B N 1
ATOM 7663 C CA . SER B 1 506 ? 80.237 48.025 66.110 1.00 43.78 506 SER B CA 1
ATOM 7664 C C . SER B 1 506 ? 81.755 48.110 65.966 1.00 44.31 506 SER B C 1
ATOM 7665 O O . SER B 1 506 ? 82.320 49.206 66.020 1.00 44.35 506 SER B O 1
ATOM 7668 N N . PRO B 1 507 ? 82.416 46.962 65.805 1.00 44.92 507 PRO B N 1
ATOM 7669 C CA . PRO B 1 507 ? 83.852 46.942 65.515 1.00 45.39 507 PRO B CA 1
ATOM 7670 C C . PRO B 1 507 ? 84.195 47.769 64.270 1.00 45.74 507 PRO B C 1
ATOM 7671 O O . PRO B 1 507 ? 85.323 48.248 64.137 1.00 46.19 507 PRO B O 1
ATOM 7675 N N . GLU B 1 508 ? 83.218 47.950 63.385 1.00 45.87 508 GLU B N 1
ATOM 7676 C CA . GLU B 1 508 ? 83.416 48.725 62.164 1.00 45.93 508 GLU B CA 1
ATOM 7677 C C . GLU B 1 508 ? 82.721 50.092 62.208 1.00 45.33 508 GLU B C 1
ATOM 7678 O O . GLU B 1 508 ? 82.310 50.629 61.174 1.00 45.34 508 GLU B O 1
ATOM 7684 N N . LEU B 1 509 ? 82.613 50.652 63.413 1.00 44.66 509 LEU B N 1
ATOM 7685 C CA . LEU B 1 509 ? 82.034 51.978 63.621 1.00 43.93 509 LEU B CA 1
ATOM 7686 C C . LEU B 1 509 ? 82.737 53.017 62.759 1.00 43.65 509 LEU B C 1
ATOM 7687 O O . LEU B 1 509 ? 83.964 53.144 62.803 1.00 43.75 509 LEU B O 1
ATOM 7692 N N . LYS B 1 510 ? 81.962 53.750 61.969 1.00 42.97 510 LYS B N 1
ATOM 7693 C CA . LYS B 1 510 ? 82.532 54.758 61.084 1.00 42.73 510 LYS B CA 1
ATOM 7694 C C . LYS B 1 510 ? 81.791 56.087 61.173 1.00 42.18 510 LYS B C 1
ATOM 7695 O O . LYS B 1 510 ? 80.660 56.147 61.656 1.00 41.65 510 LYS B O 1
ATOM 7701 N N . LEU B 1 511 ? 82.444 57.153 60.715 1.00 41.60 511 LEU B N 1
ATOM 7702 C CA . LEU B 1 511 ? 81.791 58.446 60.584 1.00 41.26 511 LEU B CA 1
ATOM 7703 C C . LEU B 1 511 ? 80.705 58.355 59.518 1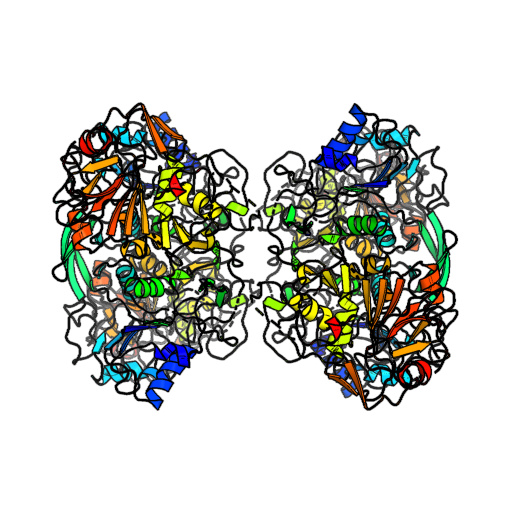.00 40.77 511 LEU B C 1
ATOM 7704 O O . LEU B 1 511 ? 80.850 57.612 58.545 1.00 40.51 511 LEU B O 1
ATOM 7717 N N . ASP B 1 513 ? 78.650 59.475 56.305 1.00 40.57 513 ASP B N 1
ATOM 7718 C CA . ASP B 1 513 ? 79.215 59.908 55.028 1.00 41.01 513 ASP B CA 1
ATOM 7719 C C . ASP B 1 513 ? 79.367 61.428 54.943 1.00 41.17 513 ASP B C 1
ATOM 7720 O O . ASP B 1 513 ? 78.419 62.170 55.202 1.00 40.94 513 ASP B O 1
ATOM 7725 N N . GLU B 1 514 ? 80.574 61.868 54.587 1.00 41.57 514 GLU B N 1
ATOM 7726 C CA . GLU B 1 514 ? 80.934 63.293 54.511 1.00 42.01 514 GLU B CA 1
ATOM 7727 C C . GLU B 1 514 ? 79.998 64.112 53.622 1.00 41.69 514 GLU B C 1
ATOM 7728 O O . GLU B 1 514 ? 79.654 65.244 53.960 1.00 41.55 514 GLU B O 1
ATOM 7734 N N . ARG B 1 515 ? 79.583 63.533 52.496 1.00 41.57 515 ARG B N 1
ATOM 7735 C CA . ARG B 1 515 ? 78.709 64.219 51.538 1.00 41.48 515 ARG B CA 1
ATOM 7736 C C . ARG B 1 515 ? 77.345 64.600 52.120 1.00 41.18 515 ARG B C 1
ATOM 7737 O O . ARG B 1 515 ? 76.705 65.534 51.635 1.00 41.00 515 ARG B O 1
ATOM 7745 N N . LEU B 1 516 ? 76.904 63.874 53.149 1.00 41.06 516 LEU B N 1
ATOM 7746 C CA . LEU B 1 516 ? 75.625 64.157 53.817 1.00 41.02 516 LEU B CA 1
ATOM 7747 C C . LEU B 1 516 ? 75.586 65.551 54.433 1.00 41.03 516 LEU B C 1
ATOM 7748 O O . LEU B 1 516 ? 74.524 66.169 54.528 1.00 40.99 516 LEU B O 1
ATOM 7753 N N . PHE B 1 517 ? 76.752 66.035 54.851 1.00 41.16 517 PHE B N 1
ATOM 7754 C CA . PHE B 1 517 ? 76.857 67.277 55.603 1.00 41.31 517 PHE B CA 1
ATOM 7755 C C . PHE B 1 517 ? 77.303 68.460 54.736 1.00 41.73 517 PHE B C 1
ATOM 7756 O O . PHE B 1 517 ? 77.452 69.581 55.224 1.00 41.42 517 PHE B O 1
ATOM 7764 N N . ILE B 1 518 ? 77.486 68.205 53.443 1.00 42.13 518 ILE B N 1
ATOM 7765 C CA . ILE B 1 518 ? 77.858 69.252 52.493 1.00 42.81 518 ILE B CA 1
ATOM 7766 C C . ILE B 1 518 ? 76.636 69.753 51.713 1.00 43.04 518 ILE B C 1
ATOM 7767 O O . ILE B 1 518 ? 75.885 68.963 51.139 1.00 42.66 518 ILE B O 1
ATOM 7772 N N . ASP B 1 519 ? 76.458 71.074 51.704 1.00 43.64 519 ASP B N 1
ATOM 7773 C CA . ASP B 1 519 ? 75.326 71.725 51.046 1.00 44.36 519 ASP B CA 1
ATOM 7774 C C . ASP B 1 519 ? 75.507 71.825 49.523 1.00 44.62 519 ASP B C 1
ATOM 7775 O O . ASP B 1 519 ? 75.704 72.913 48.973 1.00 44.87 519 ASP B O 1
ATOM 7780 N N . ALA B 1 520 ? 75.440 70.672 48.861 1.00 44.71 520 ALA B N 1
ATOM 7781 C CA . ALA B 1 520 ? 75.542 70.551 47.408 1.00 44.90 520 ALA B CA 1
ATOM 7782 C C . ALA B 1 520 ? 75.173 69.118 47.030 1.00 45.04 520 ALA B C 1
ATOM 7783 O O . ALA B 1 520 ? 75.283 68.215 47.862 1.00 44.92 520 ALA B O 1
ATOM 7785 N N . ALA B 1 521 ? 74.744 68.916 45.783 1.00 45.25 521 ALA B N 1
ATOM 7786 C CA . ALA B 1 521 ? 74.344 67.593 45.290 1.00 45.53 521 ALA B CA 1
ATOM 7787 C C . ALA B 1 521 ? 75.381 66.527 45.646 1.00 45.65 521 ALA B C 1
ATOM 7788 O O . ALA B 1 521 ? 76.585 66.732 45.470 1.00 45.76 521 ALA B O 1
ATOM 7798 N N . GLY B 1 523 ? 75.995 63.578 44.432 1.00 45.63 523 GLY B N 1
ATOM 7799 C CA . GLY B 1 523 ? 76.435 62.660 43.388 1.00 45.55 523 GLY B CA 1
ATOM 7800 C C . GLY B 1 523 ? 76.102 61.236 43.792 1.00 45.70 523 GLY B C 1
ATOM 7801 O O . GLY B 1 523 ? 76.855 60.305 43.497 1.00 45.80 523 GLY B O 1
ATOM 7802 N N . PHE B 1 524 ? 74.972 61.074 44.482 1.00 45.55 524 PHE B N 1
ATOM 7803 C CA . PHE B 1 524 ? 74.569 59.776 45.011 1.00 45.52 524 PHE B CA 1
ATOM 7804 C C . PHE B 1 524 ? 74.003 58.866 43.928 1.00 45.43 524 PHE B C 1
ATOM 7805 O O . PHE B 1 524 ? 73.096 59.254 43.189 1.00 45.63 524 PHE B O 1
ATOM 7813 N N . VAL B 1 525 ? 74.543 57.654 43.848 1.00 45.42 525 VAL B N 1
ATOM 7814 C CA . VAL B 1 525 ? 74.074 56.650 42.896 1.00 45.53 525 VAL B CA 1
ATOM 7815 C C . VAL B 1 525 ? 73.398 55.514 43.657 1.00 45.49 525 VAL B C 1
ATOM 7816 O O . VAL B 1 525 ? 73.978 54.953 44.587 1.00 45.39 525 VAL B O 1
ATOM 7820 N N . LEU B 1 526 ? 72.167 55.194 43.264 1.00 45.62 526 LEU B N 1
ATOM 7821 C CA . LEU B 1 526 ? 71.426 54.077 43.848 1.00 45.81 526 LEU B CA 1
ATOM 7822 C C . LEU B 1 526 ? 72.077 52.738 43.511 1.00 45.92 526 LEU B C 1
ATOM 7823 O O . LEU B 1 526 ? 72.329 52.454 42.341 1.00 45.75 526 LEU B O 1
ATOM 7828 N N . PRO B 1 527 ? 72.345 51.917 44.528 1.00 46.23 527 PRO B N 1
ATOM 7829 C CA . PRO B 1 527 ? 72.826 50.553 44.303 1.00 46.64 527 PRO B CA 1
ATOM 7830 C C . PRO B 1 527 ? 71.877 49.775 43.394 1.00 47.19 527 PRO B C 1
ATOM 7831 O O . PRO B 1 527 ? 70.664 50.015 43.407 1.00 46.93 527 PRO B O 1
ATOM 7835 N N . GLU B 1 528 ? 72.436 48.864 42.603 1.00 47.73 528 GLU B N 1
ATOM 7836 C CA . GLU B 1 528 ? 71.671 48.118 41.606 1.00 48.43 528 GLU B CA 1
ATOM 7837 C C . GLU B 1 528 ? 70.661 47.169 42.252 1.00 48.67 528 GLU B C 1
ATOM 7838 O O . GLU B 1 528 ? 70.765 46.854 43.442 1.00 48.62 528 GLU B O 1
ATOM 7844 N N . ALA B 1 529 ? 69.684 46.733 41.459 1.00 49.06 529 ALA B N 1
ATOM 7845 C CA . ALA B 1 529 ? 68.653 45.801 41.911 1.00 49.56 529 ALA B CA 1
ATOM 7846 C C . ALA B 1 529 ? 69.260 44.489 42.404 1.00 49.93 529 ALA B C 1
ATOM 7847 O O . ALA B 1 529 ? 70.297 44.049 41.901 1.00 50.08 529 ALA B O 1
ATOM 7849 N N . VAL C 1 4 ? 64.400 32.111 39.847 1.00 44.59 4 VAL C N 1
ATOM 7850 C CA . VAL C 1 4 ? 65.300 32.837 38.905 1.00 44.13 4 VAL C CA 1
ATOM 7851 C C . VAL C 1 4 ? 64.455 33.544 37.847 1.00 43.74 4 VAL C C 1
ATOM 7852 O O . VAL C 1 4 ? 63.762 32.891 37.062 1.00 44.09 4 VAL C O 1
ATOM 7856 N N . LYS C 1 5 ? 64.507 34.874 37.849 1.00 42.73 5 LYS C N 1
ATOM 7857 C CA . LYS C 1 5 ? 63.704 35.707 36.947 1.00 41.92 5 LYS C CA 1
ATOM 7858 C C . LYS C 1 5 ? 64.615 36.626 36.138 1.00 40.67 5 LYS C C 1
ATOM 7859 O O . LYS C 1 5 ? 65.618 37.115 36.663 1.00 40.61 5 LYS C O 1
ATOM 7865 N N . PRO C 1 6 ? 64.266 36.886 34.876 1.00 39.66 6 PRO C N 1
ATOM 7866 C CA . PRO C 1 6 ? 65.042 37.820 34.058 1.00 38.78 6 PRO C CA 1
ATOM 7867 C C . PRO C 1 6 ? 65.087 39.206 34.712 1.00 38.00 6 PRO C C 1
ATOM 7868 O O . PRO C 1 6 ? 64.076 39.659 35.242 1.00 37.80 6 PRO C O 1
ATOM 7872 N N . PRO C 1 7 ? 66.251 39.856 34.709 1.00 37.37 7 PRO C N 1
ATOM 7873 C CA . PRO C 1 7 ? 66.385 41.178 35.321 1.00 36.80 7 PRO C CA 1
ATOM 7874 C C . PRO C 1 7 ? 65.708 42.276 34.507 1.00 36.16 7 PRO C C 1
ATOM 7875 O O . PRO C 1 7 ? 65.613 42.181 33.284 1.00 35.81 7 PRO C O 1
ATOM 7879 N N . ARG C 1 8 ? 65.235 43.309 35.194 1.00 35.68 8 ARG C N 1
ATOM 7880 C CA . ARG C 1 8 ? 64.678 44.472 34.527 1.00 35.64 8 ARG C CA 1
ATOM 7881 C C . ARG C 1 8 ? 65.834 45.401 34.132 1.00 35.48 8 ARG C C 1
ATOM 7882 O O . ARG C 1 8 ? 66.776 45.594 34.906 1.00 35.41 8 ARG C O 1
ATOM 7890 N N . ILE C 1 9 ? 65.786 45.921 32.907 1.00 34.87 9 ILE C N 1
ATOM 7891 C CA . ILE C 1 9 ? 66.812 46.840 32.418 1.00 34.69 9 ILE C CA 1
ATOM 7892 C C . ILE C 1 9 ? 66.255 48.260 32.400 1.00 34.23 9 ILE C C 1
ATOM 7893 O O . ILE C 1 9 ? 65.274 48.541 31.704 1.00 33.90 9 ILE C O 1
ATOM 7898 N N . ASN C 1 10 ? 66.887 49.142 33.178 1.00 33.81 10 ASN C N 1
ATOM 7899 C CA . ASN C 1 10 ? 66.438 50.527 33.364 1.00 32.97 10 ASN C CA 1
ATOM 7900 C C . ASN C 1 10 ? 64.959 50.641 33.768 1.00 31.97 10 ASN C C 1
ATOM 7901 O O . ASN C 1 10 ? 64.247 51.555 33.330 1.00 31.49 10 ASN C O 1
ATOM 7906 N N . GLY C 1 11 ? 64.502 49.700 34.590 1.00 30.36 11 GLY C N 1
ATOM 7907 C CA . GLY C 1 11 ? 63.122 49.699 35.069 1.00 29.04 11 GLY C CA 1
ATOM 7908 C C . GLY C 1 11 ? 62.103 49.052 34.144 1.00 28.14 11 GLY C C 1
ATOM 7909 O O . GLY C 1 11 ? 60.957 48.836 34.541 1.00 28.14 11 GLY C O 1
ATOM 7910 N N . ARG C 1 12 ? 62.505 48.746 32.912 1.00 27.02 12 ARG C N 1
ATOM 7911 C CA . ARG C 1 12 ? 61.595 48.152 31.926 1.00 26.80 12 ARG C CA 1
ATOM 7912 C C . ARG C 1 12 ? 61.311 46.680 32.214 1.00 25.86 12 ARG C C 1
ATOM 7913 O O . ARG C 1 12 ? 62.235 45.901 32.478 1.00 25.77 12 ARG C O 1
ATOM 7921 N N . VAL C 1 13 ? 60.040 46.293 32.144 1.00 24.99 13 VAL C N 1
ATOM 7922 C CA . VAL C 1 13 ? 59.662 44.892 32.368 1.00 24.29 13 VAL C CA 1
ATOM 7923 C C . VAL C 1 13 ? 60.181 44.006 31.230 1.00 23.76 13 VAL C C 1
ATOM 7924 O O . VAL C 1 13 ? 60.064 44.365 30.063 1.00 23.30 13 VAL C O 1
ATOM 7928 N N . PRO C 1 14 ? 60.796 42.872 31.571 1.00 23.53 14 PRO C N 1
ATOM 7929 C CA . PRO C 1 14 ? 61.281 41.935 30.556 1.00 23.47 14 PRO C CA 1
ATOM 7930 C C . PRO C 1 14 ? 60.162 41.471 29.614 1.00 23.42 14 PRO C C 1
ATOM 7931 O O . PRO C 1 14 ? 59.099 41.025 30.067 1.00 23.13 14 PRO C O 1
ATOM 7935 N N . VAL C 1 15 ? 60.397 41.602 28.313 1.00 23.20 15 VAL C N 1
ATOM 7936 C CA . VAL C 1 15 ? 59.440 41.148 27.311 1.00 23.58 15 VAL C CA 1
ATOM 7937 C C . VAL C 1 15 ? 60.062 39.968 26.584 1.00 23.88 15 VAL C C 1
ATOM 7938 O O . VAL C 1 15 ? 61.169 40.080 26.043 1.00 23.91 15 VAL C O 1
ATOM 7942 N N . LEU C 1 16 ? 59.348 38.846 26.583 1.00 23.50 16 LEU C N 1
ATOM 7943 C CA . LEU C 1 16 ? 59.838 37.591 26.018 1.00 24.02 16 LEU C CA 1
ATOM 7944 C C . LEU C 1 16 ? 58.747 36.919 25.209 1.00 23.62 16 LEU C C 1
ATOM 7945 O O . LEU C 1 16 ? 57.579 37.225 25.392 1.00 23.94 16 LEU C O 1
ATOM 7950 N N . SER C 1 17 ? 59.124 35.993 24.326 1.00 23.53 17 SER C N 1
ATOM 7951 C CA . SER C 1 17 ? 58.149 35.120 23.678 1.00 24.00 17 SER C CA 1
ATOM 7952 C C . SER C 1 17 ? 57.581 34.178 24.737 1.00 23.93 17 SER C C 1
ATOM 7953 O O . SER C 1 17 ? 58.218 33.945 25.773 1.00 23.46 17 SER C O 1
ATOM 7956 N N . ALA C 1 18 ? 56.394 33.636 24.477 1.00 23.91 18 ALA C N 1
ATOM 7957 C CA . ALA C 1 18 ? 55.776 32.673 25.381 1.00 24.27 18 ALA C CA 1
ATOM 7958 C C . ALA C 1 18 ? 56.673 31.446 25.586 1.00 24.88 18 ALA C C 1
ATOM 7959 O O . ALA C 1 18 ? 56.769 30.921 26.691 1.00 24.49 18 ALA C O 1
ATOM 7961 N N . GLN C 1 19 ? 57.330 31.005 24.515 1.00 25.75 19 GLN C N 1
ATOM 7962 C CA . GLN C 1 19 ? 58.280 29.886 24.579 1.00 27.05 19 GLN C CA 1
ATOM 7963 C C . GLN C 1 19 ? 59.436 30.160 25.547 1.00 27.00 19 GLN C C 1
ATOM 7964 O O . GLN C 1 19 ? 59.778 29.298 26.365 1.00 27.19 19 GLN C O 1
ATOM 7970 N N . GLU C 1 20 ? 60.034 31.351 25.449 1.00 26.97 20 GLU C N 1
ATOM 7971 C CA . GLU C 1 20 ? 61.099 31.770 26.367 1.00 27.58 20 GLU C CA 1
ATOM 7972 C C . GLU C 1 20 ? 60.590 31.915 27.808 1.00 26.63 20 GLU C C 1
ATOM 7973 O O . GLU C 1 20 ? 61.270 31.521 28.750 1.00 26.07 20 GLU C O 1
ATOM 7979 N N . ALA C 1 21 ? 59.395 32.480 27.969 1.00 25.98 21 ALA C N 1
ATOM 7980 C CA . ALA C 1 21 ? 58.831 32.724 29.296 1.00 25.50 21 ALA C CA 1
ATOM 7981 C C . ALA C 1 21 ? 58.646 31.440 30.111 1.00 25.47 21 ALA C C 1
ATOM 7982 O O . ALA C 1 21 ? 58.986 31.412 31.298 1.00 25.43 21 ALA C O 1
ATOM 7984 N N . VAL C 1 22 ? 58.096 30.396 29.484 1.00 24.79 22 VAL C N 1
ATOM 7985 C CA . VAL C 1 22 ? 57.771 29.144 30.202 1.00 25.07 22 VAL C CA 1
ATOM 7986 C C . VAL C 1 22 ? 59.005 28.317 30.579 1.00 25.65 22 VAL C C 1
ATOM 7987 O O . VAL C 1 22 ? 58.910 27.409 31.410 1.00 25.46 22 VAL C O 1
ATOM 7991 N N . ASN C 1 23 ? 60.151 28.635 29.967 1.00 26.09 23 ASN C N 1
ATOM 7992 C CA . ASN C 1 23 ? 61.449 28.065 30.370 1.00 27.00 23 ASN C CA 1
ATOM 7993 C C . ASN C 1 23 ? 61.840 28.390 31.807 1.00 26.88 23 ASN C C 1
ATOM 7994 O O . ASN C 1 23 ? 62.736 27.751 32.378 1.00 27.15 23 ASN C O 1
ATOM 7999 N N . TYR C 1 24 ? 61.176 29.389 32.383 1.00 26.70 24 TYR C N 1
ATOM 8000 C CA . TYR C 1 24 ? 61.423 29.806 33.758 1.00 26.60 24 TYR C CA 1
ATOM 8001 C C . TYR C 1 24 ? 60.598 29.055 34.807 1.00 25.81 24 TYR C C 1
ATOM 8002 O O . TYR C 1 24 ? 60.725 29.326 36.004 1.00 25.90 24 TYR C O 1
ATOM 8011 N N . ILE C 1 25 ? 59.762 28.117 34.366 1.00 24.79 25 ILE C N 1
ATOM 8012 C CA . ILE C 1 25 ? 58.971 27.294 35.286 1.00 24.17 25 ILE C CA 1
ATOM 8013 C C . ILE C 1 25 ? 59.758 26.029 35.672 1.00 24.53 25 ILE C C 1
ATOM 8014 O O . ILE C 1 25 ? 60.023 25.183 34.816 1.00 24.05 25 ILE C O 1
ATOM 8019 N N . PRO C 1 26 ? 60.113 25.894 36.950 1.00 25.10 26 PRO C N 1
ATOM 8020 C CA . PRO C 1 26 ? 60.819 24.702 37.427 1.00 25.13 26 PRO C CA 1
ATOM 8021 C C . PRO C 1 26 ? 59.902 23.520 37.683 1.00 25.45 26 PRO C C 1
ATOM 8022 O O . PRO C 1 26 ? 58.674 23.668 37.688 1.00 25.21 26 PRO C O 1
ATOM 8026 N N . ASP C 1 27 ? 60.504 22.348 37.894 1.00 25.47 27 ASP C N 1
ATOM 8027 C CA . ASP C 1 27 ? 59.780 21.174 38.350 1.00 26.16 27 ASP C CA 1
ATOM 8028 C C . ASP C 1 27 ? 59.087 21.484 39.672 1.00 25.68 27 ASP C C 1
ATOM 8029 O O . ASP C 1 27 ? 59.600 22.264 40.478 1.00 25.61 27 ASP C O 1
ATOM 8034 N N . GLU C 1 28 ? 57.920 20.878 39.867 1.00 25.83 28 GLU C N 1
ATOM 8035 C CA . GLU C 1 28 ? 57.143 20.968 41.115 1.00 26.55 28 GLU C CA 1
ATOM 8036 C C . GLU C 1 28 ? 56.557 22.348 41.424 1.00 25.80 28 GLU C C 1
ATOM 8037 O O . GLU C 1 28 ? 56.027 22.568 42.511 1.00 25.47 28 GLU C O 1
ATOM 8043 N N . ALA C 1 29 ? 56.638 23.265 40.463 1.00 24.95 29 ALA C N 1
ATOM 8044 C CA . ALA C 1 29 ? 56.035 24.595 40.628 1.00 24.57 29 ALA C CA 1
ATOM 8045 C C . ALA C 1 29 ? 54.520 24.515 40.831 1.00 23.85 29 ALA C C 1
ATOM 8046 O O . ALA C 1 29 ? 53.853 23.649 40.262 1.00 23.43 29 ALA C O 1
ATOM 8048 N N . THR C 1 30 ? 53.987 25.413 41.659 1.00 23.60 30 THR C N 1
ATOM 8049 C CA . THR C 1 30 ? 52.543 25.584 41.778 1.00 23.03 30 THR C CA 1
ATOM 8050 C C . THR C 1 30 ? 52.098 26.700 40.843 1.00 23.05 30 THR C C 1
ATOM 8051 O O . THR C 1 30 ? 52.395 27.877 41.080 1.00 22.60 30 THR C O 1
ATOM 8055 N N . LEU C 1 31 ? 51.380 26.321 39.789 1.00 22.72 31 LEU C N 1
ATOM 8056 C CA . LEU C 1 31 ? 50.945 27.265 38.761 1.00 23.14 31 LEU C CA 1
ATOM 8057 C C . LEU C 1 31 ? 49.487 27.699 38.929 1.00 23.12 31 LEU C C 1
ATOM 8058 O O . LEU C 1 31 ? 48.589 26.867 39.028 1.00 23.14 31 LEU C O 1
ATOM 8063 N N . CYS C 1 32 ? 49.262 29.009 38.950 1.00 23.47 32 CYS C N 1
ATOM 8064 C CA . CYS C 1 32 ? 47.904 29.549 39.003 1.00 23.23 32 CYS C CA 1
ATOM 8065 C C . CYS C 1 32 ? 47.534 30.166 37.655 1.00 23.29 32 CYS C C 1
ATOM 8066 O O . CYS C 1 32 ? 48.249 31.037 37.149 1.00 22.84 32 CYS C O 1
ATOM 8069 N N . VAL C 1 33 ? 46.418 29.712 37.085 1.00 22.84 33 VAL C N 1
ATOM 8070 C CA . VAL C 1 33 ? 46.014 30.133 35.739 1.00 22.92 33 VAL C CA 1
ATOM 8071 C C . VAL C 1 33 ? 44.738 30.976 35.797 1.00 22.71 33 VAL C C 1
ATOM 8072 O O . VAL C 1 33 ? 43.699 30.500 36.245 1.00 22.72 33 VAL C O 1
ATOM 8076 N N . LEU C 1 34 ? 44.842 32.232 35.365 1.00 22.40 34 LEU C N 1
ATOM 8077 C CA . LEU C 1 34 ? 43.696 33.146 35.287 1.00 22.39 34 LEU C CA 1
ATOM 8078 C C . LEU C 1 34 ? 42.764 32.782 34.130 1.00 22.46 34 LEU C C 1
ATOM 8079 O O . LEU C 1 34 ? 43.212 32.305 33.082 1.00 22.36 34 LEU C O 1
ATOM 8084 N N . GLY C 1 35 ? 41.471 33.032 34.308 1.00 22.26 35 GLY C N 1
ATOM 8085 C CA . GLY C 1 35 ? 40.538 32.917 33.195 1.00 22.48 35 GLY C CA 1
ATOM 8086 C C . GLY C 1 35 ? 39.224 32.252 33.531 1.00 22.56 35 GLY C C 1
ATOM 8087 O O . GLY C 1 35 ? 39.103 31.559 34.534 1.00 22.34 35 GLY C O 1
ATOM 8088 N N . ALA C 1 36 ? 38.234 32.478 32.676 1.00 22.79 36 ALA C N 1
ATOM 8089 C CA . ALA C 1 36 ? 36.922 31.870 32.824 1.00 22.62 36 ALA C CA 1
ATOM 8090 C C . ALA C 1 36 ? 36.586 31.146 31.524 1.00 22.71 36 ALA C C 1
ATOM 8091 O O . ALA C 1 36 ? 37.457 30.969 30.678 1.00 23.08 36 ALA C O 1
ATOM 8093 N N . GLY C 1 37 ? 35.333 30.728 31.365 1.00 22.72 37 GLY C N 1
ATOM 8094 C CA . GLY C 1 37 ? 34.936 29.899 30.225 1.00 22.69 37 GLY C CA 1
ATOM 8095 C C . GLY C 1 37 ? 35.004 30.609 28.889 1.00 22.65 37 GLY C C 1
ATOM 8096 O O . GLY C 1 37 ? 34.815 31.833 28.809 1.00 22.75 37 GLY C O 1
ATOM 8097 N N . GLY C 1 38 ? 35.296 29.837 27.844 1.00 22.17 38 GLY C N 1
ATOM 8098 C CA . GLY C 1 38 ? 35.262 30.326 26.469 1.00 21.46 38 GLY C CA 1
ATOM 8099 C C . GLY C 1 38 ? 36.286 31.385 26.107 1.00 21.47 38 GLY C C 1
ATOM 8100 O O . GLY C 1 38 ? 36.020 32.227 25.255 1.00 20.86 38 GLY C O 1
ATOM 8101 N N . GLY C 1 39 ? 37.449 31.352 26.757 1.00 21.06 39 GLY C N 1
ATOM 8102 C CA . GLY C 1 39 ? 38.549 32.267 26.424 1.00 21.72 39 GLY C CA 1
ATOM 8103 C C . GLY C 1 39 ? 38.626 33.574 27.188 1.00 21.63 39 GLY C C 1
ATOM 8104 O O . GLY C 1 39 ? 39.537 34.374 26.957 1.00 21.95 39 GLY C O 1
ATOM 8105 N N . ILE C 1 40 ? 37.687 33.795 28.104 1.00 21.73 40 ILE C N 1
ATOM 8106 C CA . ILE C 1 40 ? 37.662 35.032 28.888 1.00 22.12 40 ILE C CA 1
ATOM 8107 C C . ILE C 1 40 ? 38.935 35.202 29.726 1.00 21.48 40 ILE C C 1
ATOM 8108 O O . ILE C 1 40 ? 39.204 34.386 30.600 1.00 21.39 40 ILE C O 1
ATOM 8113 N N . LEU C 1 41 ? 39.705 36.260 29.449 1.00 20.86 41 LEU C N 1
ATOM 8114 C CA . LEU C 1 41 ? 40.921 36.589 30.211 1.00 20.95 41 LEU C CA 1
ATOM 8115 C C . LEU C 1 41 ? 41.969 35.472 30.303 1.00 20.52 41 LEU C C 1
ATOM 8116 O O . LEU C 1 41 ? 42.708 35.390 31.282 1.00 20.79 41 LEU C O 1
ATOM 8121 N N . GLU C 1 42 ? 42.040 34.630 29.283 1.00 20.55 42 GLU C N 1
ATOM 8122 C CA . GLU C 1 42 ? 42.946 33.478 29.290 1.00 20.69 42 GLU C CA 1
ATOM 8123 C C . GLU C 1 42 ? 44.260 33.791 28.587 1.00 20.64 42 GLU C C 1
ATOM 8124 O O . GLU C 1 42 ? 44.249 34.205 27.428 1.00 20.83 42 GLU C O 1
ATOM 8130 N N . ALA C 1 43 ? 45.385 33.585 29.272 1.00 20.34 43 ALA C N 1
ATOM 8131 C CA . ALA C 1 43 ? 46.697 33.765 28.651 1.00 20.63 43 ALA C CA 1
ATOM 8132 C C . ALA C 1 43 ? 47.039 32.544 27.784 1.00 20.96 43 ALA C C 1
ATOM 8133 O O . ALA C 1 43 ? 47.932 31.743 28.105 1.00 20.86 43 ALA C O 1
ATOM 8135 N N . THR C 1 44 ? 46.312 32.431 26.674 1.00 21.26 44 THR C N 1
ATOM 8136 C CA . THR C 1 44 ? 46.341 31.266 25.805 1.00 21.90 44 THR C CA 1
ATOM 8137 C C . THR C 1 44 ? 47.734 30.932 25.272 1.00 21.93 44 THR C C 1
ATOM 8138 O O . THR C 1 44 ? 48.071 29.756 25.151 1.00 22.27 44 THR C O 1
ATOM 8142 N N . THR C 1 45 ? 48.536 31.944 24.941 1.00 21.73 45 THR C N 1
ATOM 8143 C CA . THR C 1 45 ? 49.868 31.660 24.382 1.00 21.47 45 THR C CA 1
ATOM 8144 C C . THR C 1 45 ? 50.800 31.029 25.416 1.00 21.04 45 THR C C 1
ATOM 8145 O O . THR C 1 45 ? 51.706 30.277 25.053 1.00 20.89 45 THR C O 1
ATOM 8149 N N . LEU C 1 46 ? 50.581 31.333 26.696 1.00 20.59 46 LEU C N 1
ATOM 8150 C CA . LEU C 1 46 ? 51.400 30.746 27.772 1.00 20.29 46 LEU C CA 1
ATOM 8151 C C . LEU C 1 46 ? 51.027 29.286 28.044 1.00 20.26 46 LEU C C 1
ATOM 8152 O O . LEU C 1 46 ? 51.908 28.428 28.240 1.00 19.76 46 LEU C O 1
ATOM 8157 N N . ILE C 1 47 ? 49.727 29.004 28.068 1.00 20.24 47 ILE C N 1
ATOM 8158 C CA . ILE C 1 47 ? 49.238 27.626 28.177 1.00 20.73 47 ILE C CA 1
ATOM 8159 C C . ILE C 1 47 ? 49.729 26.770 26.990 1.00 21.27 47 ILE C C 1
ATOM 8160 O O . ILE C 1 47 ? 50.175 25.632 27.177 1.00 21.04 47 ILE C O 1
ATOM 8165 N N . THR C 1 48 ? 49.645 27.330 25.779 1.00 21.51 48 THR C N 1
ATOM 8166 C CA . THR C 1 48 ? 50.098 26.649 24.562 1.00 22.02 48 THR C CA 1
ATOM 8167 C C . THR C 1 48 ? 51.604 26.358 24.607 1.00 21.29 48 THR C C 1
ATOM 8168 O O . THR C 1 48 ? 52.037 25.253 24.258 1.00 21.13 48 THR C O 1
ATOM 8172 N N . ALA C 1 49 ? 52.385 27.348 25.045 1.00 20.51 49 ALA C N 1
ATOM 8173 C CA . ALA C 1 49 ? 53.843 27.218 25.156 1.00 20.65 49 ALA C CA 1
ATOM 8174 C C . ALA C 1 49 ? 54.254 26.170 26.187 1.00 20.61 49 ALA C C 1
ATOM 8175 O O . ALA C 1 49 ? 55.188 25.393 25.954 1.00 20.50 49 ALA C O 1
ATOM 8177 N N . LEU C 1 50 ? 53.564 26.146 27.326 1.00 20.59 50 LEU C N 1
ATOM 8178 C CA . LEU C 1 50 ? 53.884 25.168 28.360 1.00 20.61 50 LEU C CA 1
ATOM 8179 C C . LEU C 1 50 ? 53.592 23.749 27.871 1.00 21.48 50 LEU C C 1
ATOM 8180 O O . LEU C 1 50 ? 54.427 22.844 28.030 1.00 21.24 50 LEU C O 1
ATOM 8185 N N . ALA C 1 51 ? 52.421 23.565 27.261 1.00 22.29 51 ALA C N 1
ATOM 8186 C CA . ALA C 1 51 ? 51.997 22.265 26.747 1.00 23.65 51 ALA C CA 1
ATOM 8187 C C . ALA C 1 51 ? 52.929 21.741 25.657 1.00 25.00 51 ALA C C 1
ATOM 8188 O O . ALA C 1 51 ? 53.163 20.526 25.546 1.00 24.93 51 ALA C O 1
ATOM 8190 N N . ASP C 1 52 ? 53.441 22.663 24.848 1.00 25.85 52 ASP C N 1
ATOM 8191 C CA . ASP C 1 52 ? 54.378 22.331 23.784 1.00 27.16 52 ASP C CA 1
ATOM 8192 C C . ASP C 1 52 ? 55.745 21.941 24.333 1.00 26.77 52 ASP C C 1
ATOM 8193 O O . ASP C 1 52 ? 56.353 20.983 23.851 1.00 26.68 52 ASP C O 1
ATOM 8198 N N . LYS C 1 53 ? 56.226 22.681 25.334 1.00 26.62 53 LYS C N 1
ATOM 8199 C CA . LYS C 1 53 ? 57.505 22.364 25.973 1.00 26.96 53 LYS C CA 1
ATOM 8200 C C . LYS C 1 53 ? 57.487 20.967 26.589 1.00 27.28 53 LYS C C 1
ATOM 8201 O O . LYS C 1 53 ? 58.444 20.200 26.432 1.00 27.08 53 LYS C O 1
ATOM 8207 N N . TYR C 1 54 ? 56.405 20.637 27.292 1.00 27.14 54 TYR C N 1
ATOM 8208 C CA . TYR C 1 54 ? 56.287 19.302 27.870 1.00 27.57 54 TYR C CA 1
ATOM 8209 C C . TYR C 1 54 ? 56.168 18.228 26.784 1.00 28.28 54 TYR C C 1
ATOM 8210 O O . TYR C 1 54 ? 56.747 17.149 26.908 1.00 28.69 54 TYR C O 1
ATOM 8219 N N . LYS C 1 55 ? 55.416 18.520 25.729 1.00 29.03 55 LYS C N 1
ATOM 8220 C CA . LYS C 1 55 ? 55.264 17.572 24.630 1.00 30.26 55 LYS C CA 1
ATOM 8221 C C . LYS C 1 55 ? 56.622 17.225 24.003 1.00 30.82 55 LYS C C 1
ATOM 8222 O O . LYS C 1 55 ? 56.884 16.062 23.676 1.00 30.72 55 LYS C O 1
ATOM 8228 N N . GLN C 1 56 ? 57.475 18.237 23.869 1.00 31.49 56 GLN C N 1
ATOM 8229 C CA . GLN C 1 56 ? 58.775 18.109 23.218 1.00 32.83 56 GLN C CA 1
ATOM 8230 C C . GLN C 1 56 ? 59.893 17.575 24.112 1.00 32.50 56 GLN C C 1
ATOM 8231 O O . GLN C 1 56 ? 60.762 16.851 23.626 1.00 32.43 56 GLN C O 1
ATOM 8237 N N . THR C 1 57 ? 59.881 17.941 25.397 1.00 31.91 57 THR C N 1
ATOM 8238 C CA . THR C 1 57 ? 61.007 17.664 26.308 1.00 32.11 57 THR C CA 1
ATOM 8239 C C . THR C 1 57 ? 60.651 16.866 27.572 1.00 31.97 57 THR C C 1
ATOM 8240 O O . THR C 1 57 ? 61.543 16.506 28.342 1.00 32.09 57 THR C O 1
ATOM 8244 N N . GLN C 1 58 ? 59.362 16.632 27.803 1.00 31.64 58 GLN C N 1
ATOM 8245 C CA . GLN C 1 58 ? 58.878 16.012 29.050 1.00 31.59 58 GLN C CA 1
ATOM 8246 C C . GLN C 1 58 ? 59.307 16.766 30.320 1.00 30.77 58 GLN C C 1
ATOM 8247 O O . GLN C 1 58 ? 59.484 16.163 31.376 1.00 30.49 58 GLN C O 1
ATOM 8253 N N . THR C 1 59 ? 59.487 18.081 30.197 1.00 29.90 59 THR C N 1
ATOM 8254 C CA . THR C 1 59 ? 59.730 18.972 31.333 1.00 29.64 59 THR C CA 1
ATOM 8255 C C . THR C 1 59 ? 58.852 20.216 31.132 1.00 29.18 59 THR C C 1
ATOM 8256 O O . THR C 1 59 ? 58.471 20.495 29.996 1.00 28.63 59 THR C O 1
ATOM 8260 N N . PRO C 1 60 ? 58.513 20.953 32.197 1.00 28.91 60 PRO C N 1
ATOM 8261 C CA . PRO C 1 60 ? 58.819 20.601 33.589 1.00 28.53 60 PRO C CA 1
ATOM 8262 C C . PRO C 1 60 ? 57.911 19.474 34.083 1.00 28.64 60 PRO C C 1
ATOM 8263 O O . PRO C 1 60 ? 56.967 19.102 33.391 1.00 28.67 60 PRO C O 1
ATOM 8267 N N . ARG C 1 61 ? 58.196 18.926 35.261 1.00 28.27 61 ARG C N 1
ATOM 8268 C CA . ARG C 1 61 ? 57.422 17.788 35.758 1.00 28.28 61 ARG C CA 1
ATOM 8269 C C . ARG C 1 61 ? 56.738 18.078 37.084 1.00 27.27 61 ARG C C 1
ATOM 8270 O O . ARG C 1 61 ? 57.202 18.912 37.871 1.00 26.95 61 ARG C O 1
ATOM 8278 N N . ASN C 1 62 ? 55.643 17.360 37.316 1.00 26.63 62 ASN C N 1
ATOM 8279 C CA . ASN C 1 62 ? 54.977 17.312 38.618 1.00 26.40 62 ASN C CA 1
ATOM 8280 C C . ASN C 1 62 ? 54.528 18.672 39.142 1.00 25.16 62 ASN C C 1
ATOM 8281 O O . ASN C 1 62 ? 54.701 19.004 40.315 1.00 24.65 62 ASN C O 1
ATOM 8286 N N . LEU C 1 63 ? 53.943 19.452 38.241 1.00 24.55 63 LEU C N 1
ATOM 8287 C CA . LEU C 1 63 ? 53.350 20.739 38.585 1.00 23.81 63 LEU C CA 1
ATOM 8288 C C . LEU C 1 63 ? 52.092 20.575 39.426 1.00 23.30 63 LEU C C 1
ATOM 8289 O O . LEU C 1 63 ? 51.389 19.570 39.323 1.00 23.06 63 LEU C O 1
ATOM 8294 N N . SER C 1 64 ? 51.818 21.580 40.254 1.00 22.84 64 SER C N 1
ATOM 8295 C CA . SER C 1 64 ? 50.538 21.699 40.944 1.00 22.77 64 SER C CA 1
ATOM 8296 C C . SER C 1 64 ? 49.774 22.831 40.259 1.00 22.48 64 SER C C 1
ATOM 8297 O O . SER C 1 64 ? 50.363 23.854 39.926 1.00 22.67 64 SER C O 1
ATOM 8300 N N . ILE C 1 65 ? 48.488 22.629 40.008 1.00 22.16 65 ILE C N 1
ATOM 8301 C CA . ILE C 1 65 ? 47.679 23.641 39.323 1.00 22.55 65 ILE C CA 1
ATOM 8302 C C . ILE C 1 65 ? 46.628 24.192 40.279 1.00 22.12 65 ILE C C 1
ATOM 8303 O O . ILE C 1 65 ? 46.003 23.434 41.013 1.00 20.85 65 ILE C O 1
ATOM 8308 N N . ILE C 1 66 ? 46.456 25.514 40.279 1.00 22.09 66 ILE C N 1
ATOM 8309 C CA . ILE C 1 66 ? 45.302 26.130 40.925 1.00 22.62 66 ILE C CA 1
ATOM 8310 C C . ILE C 1 66 ? 44.552 26.915 39.865 1.00 23.21 66 ILE C C 1
ATOM 8311 O O . ILE C 1 66 ? 45.135 27.759 39.185 1.00 22.82 66 ILE C O 1
ATOM 8316 N N . SER C 1 67 ? 43.270 26.614 39.713 1.00 23.76 67 SER C N 1
ATOM 8317 C CA . SER C 1 67 ? 42.421 27.293 38.753 1.00 25.40 67 SER C CA 1
ATOM 8318 C C . SER C 1 67 ? 41.166 27.784 39.471 1.00 25.90 67 SER C C 1
ATOM 8319 O O . SER C 1 67 ? 40.235 27.008 39.679 1.00 25.72 67 SER C O 1
ATOM 8322 N N . PRO C 1 68 ? 41.139 29.061 39.868 1.00 26.93 68 PRO C N 1
ATOM 8323 C CA . PRO C 1 68 ? 39.998 29.612 40.610 1.00 27.65 68 PRO C CA 1
ATOM 8324 C C . PRO C 1 68 ? 38.668 29.395 39.874 1.00 28.72 68 PRO C C 1
ATOM 8325 O O . PRO C 1 68 ? 37.697 28.917 40.472 1.00 28.58 68 PRO C O 1
ATOM 8329 N N . THR C 1 69 ? 38.655 29.726 38.584 1.00 29.50 69 THR C N 1
ATOM 8330 C CA . THR C 1 69 ? 37.502 29.527 37.713 1.00 31.05 69 THR C CA 1
ATOM 8331 C C . THR C 1 69 ? 37.881 28.467 36.693 1.00 31.08 69 THR C C 1
ATOM 8332 O O . THR C 1 69 ? 39.064 28.204 36.478 1.00 32.32 69 THR C O 1
ATOM 8336 N N . GLY C 1 70 ? 36.885 27.860 36.062 1.00 31.10 70 GLY C N 1
ATOM 8337 C CA . GLY C 1 70 ? 37.134 26.870 35.024 1.00 30.61 70 GLY C CA 1
ATOM 8338 C C . GLY C 1 70 ? 37.416 27.538 33.693 1.00 30.39 70 GLY C C 1
ATOM 8339 O O . GLY C 1 70 ? 36.631 28.362 33.221 1.00 30.71 70 GLY C O 1
ATOM 8340 N N . LEU C 1 71 ? 38.551 27.191 33.096 1.00 29.57 71 LEU C N 1
ATOM 8341 C CA . LEU C 1 71 ? 38.894 27.657 31.760 1.00 29.07 71 LEU C CA 1
ATOM 8342 C C . LEU C 1 71 ? 38.439 26.628 30.747 1.00 28.65 71 LEU C C 1
ATOM 8343 O O . LEU C 1 71 ? 38.341 25.441 31.068 1.00 28.71 71 LEU C O 1
ATOM 8348 N N . GLY C 1 72 ? 38.163 27.082 29.530 1.00 27.79 72 GLY C N 1
ATOM 8349 C CA . GLY C 1 72 ? 37.983 26.168 28.415 1.00 27.42 72 GLY C CA 1
ATOM 8350 C C . GLY C 1 72 ? 36.629 26.150 27.746 1.00 27.21 72 GLY C C 1
ATOM 8351 O O . GLY C 1 72 ? 35.774 26.995 28.016 1.00 26.94 72 GLY C O 1
ATOM 8352 N N . ASP C 1 73 ? 36.457 25.153 26.876 1.00 27.29 73 ASP C N 1
ATOM 8353 C CA . ASP C 1 73 ? 35.285 24.996 26.017 1.00 27.59 73 ASP C CA 1
ATOM 8354 C C . ASP C 1 73 ? 34.610 23.638 26.257 1.00 28.18 73 ASP C C 1
ATOM 8355 O O . ASP C 1 73 ? 33.958 23.096 25.356 1.00 27.88 73 ASP C O 1
ATOM 8360 N N . ARG C 1 74 ? 34.783 23.096 27.467 1.00 28.32 74 ARG C N 1
ATOM 8361 C CA . ARG C 1 74 ? 34.307 21.745 27.819 1.00 29.52 74 ARG C CA 1
ATOM 8362 C C . ARG C 1 74 ? 34.853 20.645 26.886 1.00 28.90 74 ARG C C 1
ATOM 8363 O O . ARG C 1 74 ? 34.208 19.608 26.685 1.00 28.66 74 ARG C O 1
ATOM 8371 N N . ALA C 1 75 ? 36.046 20.878 26.337 1.00 28.65 75 ALA C N 1
ATOM 8372 C CA . ALA C 1 75 ? 36.702 19.935 25.429 1.00 28.59 75 ALA C CA 1
ATOM 8373 C C . ALA C 1 75 ? 38.229 20.027 25.538 1.00 28.51 75 ALA C C 1
ATOM 8374 O O . ALA C 1 75 ? 38.786 19.833 26.620 1.00 28.66 75 ALA C O 1
ATOM 8376 N N . ASP C 1 76 ? 38.905 20.338 24.433 1.00 28.37 76 ASP C N 1
ATOM 8377 C CA . ASP C 1 76 ? 40.368 20.279 24.393 1.00 28.46 76 ASP C CA 1
ATOM 8378 C C . ASP C 1 76 ? 41.076 21.615 24.645 1.00 27.84 76 ASP C C 1
ATOM 8379 O O . ASP C 1 76 ? 42.307 21.672 24.632 1.00 27.29 76 ASP C O 1
ATOM 8384 N N . ARG C 1 77 ? 40.308 22.679 24.876 1.00 27.09 77 ARG C N 1
ATOM 8385 C CA . ARG C 1 77 ? 40.894 23.989 25.172 1.00 26.63 77 ARG C CA 1
ATOM 8386 C C . ARG C 1 77 ? 41.001 24.235 26.692 1.00 26.09 77 ARG C C 1
ATOM 8387 O O . ARG C 1 77 ? 40.959 23.281 27.472 1.00 26.49 77 ARG C O 1
ATOM 8395 N N . GLY C 1 78 ? 41.161 25.490 27.112 1.00 24.96 78 GLY C N 1
ATOM 8396 C CA . GLY C 1 78 ? 41.385 25.797 28.533 1.00 24.25 78 GLY C CA 1
ATOM 8397 C C . GLY C 1 78 ? 42.716 25.219 28.982 1.00 23.94 78 GLY C C 1
ATOM 8398 O O . GLY C 1 78 ? 43.728 25.414 28.312 1.00 23.03 78 GLY C O 1
ATOM 8399 N N . ILE C 1 79 ? 42.714 24.504 30.105 1.00 23.32 79 ILE C N 1
ATOM 8400 C CA . ILE C 1 79 ? 43.931 23.836 30.576 1.00 23.70 79 ILE C CA 1
ATOM 8401 C C . ILE C 1 79 ? 43.961 22.349 30.224 1.00 23.72 79 ILE C C 1
ATOM 8402 O O . ILE C 1 79 ? 44.872 21.620 30.628 1.00 23.68 79 ILE C O 1
ATOM 8407 N N . SER C 1 80 ? 42.986 21.903 29.438 1.00 23.80 80 SER C N 1
ATOM 8408 C CA . SER C 1 80 ? 43.046 20.550 28.888 1.00 24.29 80 SER C CA 1
ATOM 8409 C C . SER C 1 80 ? 44.417 20.170 28.266 1.00 24.39 80 SER C C 1
ATOM 8410 O O . SER C 1 80 ? 44.861 19.043 28.472 1.00 24.34 80 SER C O 1
ATOM 8413 N N . PRO C 1 81 ? 45.098 21.080 27.547 1.00 24.54 81 PRO C N 1
ATOM 8414 C CA . PRO C 1 81 ? 46.446 20.784 27.031 1.00 24.74 81 PRO C CA 1
ATOM 8415 C C . PRO C 1 81 ? 47.511 20.435 28.087 1.00 24.83 81 PRO C C 1
ATOM 8416 O O . PRO C 1 81 ? 48.538 19.852 27.740 1.00 24.23 81 PRO C O 1
ATOM 8420 N N . LEU C 1 82 ? 47.272 20.789 29.352 1.00 25.20 82 LEU C N 1
ATOM 8421 C CA . LEU C 1 82 ? 48.215 20.475 30.432 1.00 25.93 82 LEU C CA 1
ATOM 8422 C C . LEU C 1 82 ? 47.990 19.076 31.024 1.00 26.63 82 LEU C C 1
ATOM 8423 O O . LEU C 1 82 ? 48.721 18.655 31.923 1.00 26.34 82 LEU C O 1
ATOM 8428 N N . ALA C 1 83 ? 46.987 18.365 30.513 1.00 27.42 83 ALA C N 1
ATOM 8429 C CA . ALA C 1 83 ? 46.648 17.019 30.997 1.00 28.77 83 ALA C CA 1
ATOM 8430 C C . ALA C 1 83 ? 47.489 15.934 30.331 1.00 29.61 83 ALA C C 1
ATOM 8431 O O . ALA C 1 83 ? 46.995 14.843 30.054 1.00 30.74 83 ALA C O 1
ATOM 8433 N N . GLN C 1 84 ? 48.755 16.238 30.070 1.00 30.37 84 GLN C N 1
ATOM 8434 C CA . GLN C 1 84 ? 49.703 15.239 29.572 1.00 31.25 84 GLN C CA 1
ATOM 8435 C C . GLN C 1 84 ? 50.317 14.559 30.792 1.00 31.26 84 GLN C C 1
ATOM 8436 O O . GLN C 1 84 ? 50.790 15.238 31.705 1.00 31.21 84 GLN C O 1
ATOM 8442 N N . GLU C 1 85 ? 50.306 13.225 30.821 1.00 31.76 85 GLU C N 1
ATOM 8443 C CA . GLU C 1 85 ? 50.726 12.502 32.029 1.00 32.14 85 GLU C CA 1
ATOM 8444 C C . GLU C 1 85 ? 52.163 12.817 32.435 1.00 30.74 85 GLU C C 1
ATOM 8445 O O . GLU C 1 85 ? 53.074 12.794 31.605 1.00 30.82 85 GLU C O 1
ATOM 8451 N N . GLY C 1 86 ? 52.338 13.148 33.712 1.00 29.21 86 GLY C N 1
ATOM 8452 C CA . GLY C 1 86 ? 53.626 13.549 34.258 1.00 27.56 86 GLY C CA 1
ATOM 8453 C C . GLY C 1 86 ? 53.798 15.053 34.396 1.00 26.58 86 GLY C C 1
ATOM 8454 O O . GLY C 1 86 ? 54.637 15.515 35.175 1.00 26.77 86 GLY C O 1
ATOM 8455 N N . LEU C 1 87 ? 53.016 15.823 33.642 1.00 25.55 87 LEU C N 1
ATOM 8456 C CA . LEU C 1 87 ? 53.104 17.291 33.703 1.00 25.03 87 LEU C CA 1
ATOM 8457 C C . LEU C 1 87 ? 52.469 17.847 34.975 1.00 24.47 87 LEU C C 1
ATOM 8458 O O . LEU C 1 87 ? 53.054 18.712 35.632 1.00 24.64 87 LEU C O 1
ATOM 8463 N N . VAL C 1 88 ? 51.278 17.349 35.296 1.00 24.08 88 VAL C N 1
ATOM 8464 C CA . VAL C 1 88 ? 50.511 17.771 36.476 1.00 24.12 88 VAL C CA 1
ATOM 8465 C C . VAL C 1 88 ? 50.356 16.600 37.460 1.00 24.08 88 VAL C C 1
ATOM 8466 O O . VAL C 1 88 ? 50.051 15.481 37.051 1.00 23.97 88 VAL C O 1
ATOM 8470 N N . LYS C 1 89 ? 50.578 16.863 38.748 1.00 24.08 89 LYS C N 1
ATOM 8471 C CA . LYS C 1 89 ? 50.424 15.832 39.783 1.00 24.18 89 LYS C CA 1
ATOM 8472 C C . LYS C 1 89 ? 49.329 16.157 40.802 1.00 23.13 89 LYS C C 1
ATOM 8473 O O . LYS C 1 89 ? 48.886 15.279 41.550 1.00 22.32 89 LYS C O 1
ATOM 8479 N N . TRP C 1 90 ? 48.896 17.421 40.830 1.00 22.40 90 TRP C N 1
ATOM 8480 C CA . TRP C 1 90 ? 48.057 17.942 41.911 1.00 21.95 90 TRP C CA 1
ATOM 8481 C C . TRP C 1 90 ? 47.265 19.122 41.358 1.00 21.84 90 TRP C C 1
ATOM 8482 O O . TRP C 1 90 ? 47.822 19.971 40.651 1.00 21.57 90 TRP C O 1
ATOM 8493 N N . ALA C 1 91 ? 45.972 19.168 41.660 1.00 21.65 91 ALA C N 1
ATOM 8494 C CA . ALA C 1 91 ? 45.138 20.275 41.190 1.00 21.71 91 ALA C CA 1
ATOM 8495 C C . ALA C 1 91 ? 44.059 20.678 42.187 1.00 22.01 91 ALA C C 1
ATOM 8496 O O . ALA C 1 91 ? 43.440 19.830 42.833 1.00 21.85 91 ALA C O 1
ATOM 8498 N N . LEU C 1 92 ? 43.845 21.985 42.284 1.00 21.80 92 LEU C N 1
ATOM 8499 C CA . LEU C 1 92 ? 42.772 22.556 43.084 1.00 22.52 92 LEU 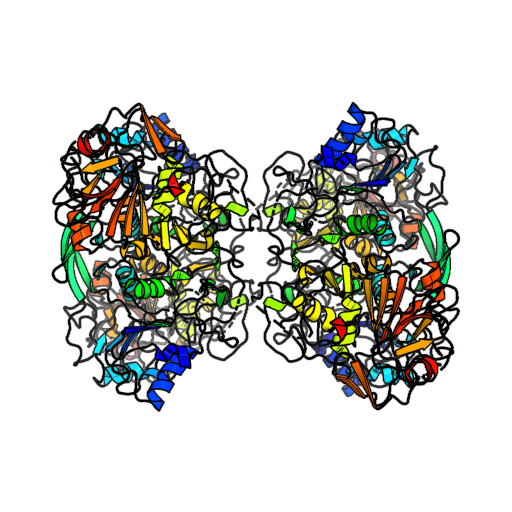C CA 1
ATOM 8500 C C . LEU C 1 92 ? 42.049 23.539 42.170 1.00 22.67 92 LEU C C 1
ATOM 8501 O O . LEU C 1 92 ? 42.631 24.533 41.740 1.00 22.92 92 LEU C O 1
ATOM 8506 N N . CYS C 1 93 ? 40.800 23.241 41.853 1.00 23.49 93 CYS C N 1
ATOM 8507 C CA . CYS C 1 93 ? 40.035 24.060 40.909 1.00 25.06 93 CYS C CA 1
ATOM 8508 C C . CYS C 1 93 ? 38.642 24.361 41.442 1.00 25.13 93 CYS C C 1
ATOM 8509 O O . CYS C 1 93 ? 38.063 23.557 42.175 1.00 24.73 93 CYS C O 1
ATOM 8512 N N . GLY C 1 94 ? 38.102 25.514 41.055 1.00 25.64 94 GLY C N 1
ATOM 8513 C CA . GLY C 1 94 ? 36.768 25.921 41.496 1.00 26.84 94 GLY C CA 1
ATOM 8514 C C . GLY C 1 94 ? 35.680 25.292 40.650 1.00 27.87 94 GLY C C 1
ATOM 8515 O O . GLY C 1 94 ? 34.569 25.071 41.126 1.00 28.51 94 GLY C O 1
ATOM 8516 N N . HIS C 1 95 ? 36.003 25.029 39.385 1.00 28.22 95 HIS C N 1
ATOM 8517 C CA . HIS C 1 95 ? 35.103 24.372 38.454 1.00 29.09 95 HIS C CA 1
ATOM 8518 C C . HIS C 1 95 ? 35.919 23.400 37.602 1.00 29.25 95 HIS C C 1
ATOM 8519 O O . HIS C 1 95 ? 36.941 23.774 37.017 1.00 29.77 95 HIS C O 1
ATOM 8526 N N . TRP C 1 96 ? 35.475 22.152 37.541 1.00 29.01 96 TRP C N 1
ATOM 8527 C CA . TRP C 1 96 ? 36.239 21.099 36.877 1.00 29.12 96 TRP C CA 1
ATOM 8528 C C . TRP C 1 96 ? 35.737 20.759 35.476 1.00 29.76 96 TRP C C 1
ATOM 8529 O O . TRP C 1 96 ? 36.532 20.401 34.610 1.00 30.26 96 TRP C O 1
ATOM 8540 N N . GLY C 1 97 ? 34.431 20.901 35.255 1.00 30.30 97 GLY C N 1
ATOM 8541 C CA . GLY C 1 97 ? 33.799 20.531 33.983 1.00 31.12 97 GLY C CA 1
ATOM 8542 C C . GLY C 1 97 ? 34.259 21.261 32.730 1.00 31.53 97 GLY C C 1
ATOM 8543 O O . GLY C 1 97 ? 34.097 20.748 31.620 1.00 32.04 97 GLY C O 1
ATOM 8544 N N . GLN C 1 98 ? 34.828 22.454 32.897 1.00 31.89 98 GLN C N 1
ATOM 8545 C CA . GLN C 1 98 ? 35.217 23.297 31.759 1.00 32.19 98 GLN C CA 1
ATOM 8546 C C . GLN C 1 98 ? 36.462 22.787 30.998 1.00 31.80 98 GLN C C 1
ATOM 8547 O O . GLN C 1 98 ? 36.561 22.979 29.782 1.00 31.65 98 GLN C O 1
ATOM 8553 N N . SER C 1 99 ? 37.391 22.143 31.712 1.00 31.10 99 SER C N 1
ATOM 8554 C CA . SER C 1 99 ? 38.553 21.473 31.097 1.00 30.40 99 SER C CA 1
ATOM 8555 C C . SER C 1 99 ? 38.549 19.976 31.440 1.00 30.09 99 SER C C 1
ATOM 8556 O O . SER C 1 99 ? 39.242 19.548 32.368 1.00 30.12 99 SER C O 1
ATOM 8559 N N . PRO C 1 100 ? 37.769 19.186 30.695 1.00 29.54 100 PRO C N 1
ATOM 8560 C CA . PRO C 1 100 ? 37.464 17.797 31.073 1.00 29.36 100 PRO C CA 1
ATOM 8561 C C . PRO C 1 100 ? 38.607 16.776 30.946 1.00 29.28 100 PRO C C 1
ATOM 8562 O O . PRO C 1 100 ? 38.488 15.673 31.490 1.00 29.14 100 PRO C O 1
ATOM 8566 N N . ARG C 1 101 ? 39.686 17.124 30.243 1.00 28.61 101 ARG C N 1
ATOM 8567 C CA . ARG C 1 101 ? 40.876 16.260 30.215 1.00 28.34 101 ARG C CA 1
ATOM 8568 C C . ARG C 1 101 ? 41.622 16.248 31.545 1.00 27.75 101 ARG C C 1
ATOM 8569 O O . ARG C 1 101 ? 42.221 15.236 31.912 1.00 26.94 101 ARG C O 1
ATOM 8577 N N . ILE C 1 102 ? 41.594 17.376 32.256 1.00 26.97 102 ILE C N 1
ATOM 8578 C CA . ILE C 1 102 ? 42.123 17.426 33.624 1.00 27.14 102 ILE C CA 1
ATOM 8579 C C . ILE C 1 102 ? 41.189 16.644 34.552 1.00 27.18 102 ILE C C 1
ATOM 8580 O O . ILE C 1 102 ? 41.655 15.857 35.380 1.00 27.19 102 ILE C O 1
ATOM 8585 N N . SER C 1 103 ? 39.881 16.841 34.388 1.00 27.21 103 SER C N 1
ATOM 8586 C CA . SER C 1 103 ? 38.873 16.061 35.122 1.00 28.00 103 SER C CA 1
ATOM 8587 C C . SER C 1 103 ? 39.086 14.558 34.943 1.00 28.08 103 SER C C 1
ATOM 8588 O O . SER C 1 103 ? 38.982 13.796 35.905 1.00 27.78 103 SER C O 1
ATOM 8591 N N . ASP C 1 104 ? 39.397 14.157 33.708 1.00 28.41 104 ASP C N 1
ATOM 8592 C CA . ASP C 1 104 ? 39.659 12.758 33.350 1.00 28.94 104 ASP C CA 1
ATOM 8593 C C . ASP C 1 104 ? 40.801 12.157 34.174 1.00 28.65 104 ASP C C 1
ATOM 8594 O O . ASP C 1 104 ? 40.700 11.020 34.639 1.00 28.95 104 ASP C O 1
ATOM 8599 N N . LEU C 1 105 ? 41.874 12.926 34.364 1.00 28.13 105 LEU C N 1
ATOM 8600 C CA . LEU C 1 105 ? 43.008 12.496 35.188 1.00 27.71 105 LEU C CA 1
ATOM 8601 C C . LEU C 1 105 ? 42.600 12.290 36.643 1.00 27.27 105 LEU C C 1
ATOM 8602 O O . LEU C 1 105 ? 43.054 11.344 37.292 1.00 26.90 105 LEU C O 1
ATOM 8607 N N . ALA C 1 106 ? 41.756 13.187 37.149 1.00 26.91 106 ALA C N 1
ATOM 8608 C CA . ALA C 1 106 ? 41.231 13.075 38.503 1.00 27.10 106 ALA C CA 1
ATOM 8609 C C . ALA C 1 106 ? 40.326 11.842 38.652 1.00 27.39 106 ALA C C 1
ATOM 8610 O O . ALA C 1 106 ? 40.477 11.074 39.601 1.00 27.45 106 ALA C O 1
ATOM 8612 N N . GLU C 1 107 ? 39.390 11.665 37.719 1.00 27.90 107 GLU C N 1
ATOM 8613 C CA . GLU C 1 107 ? 38.479 10.507 37.709 1.00 28.83 107 GLU C CA 1
ATOM 8614 C C . GLU C 1 107 ? 39.230 9.180 37.774 1.00 28.83 107 GLU C C 1
ATOM 8615 O O . GLU C 1 107 ? 38.762 8.225 38.391 1.00 28.92 107 GLU C O 1
ATOM 8621 N N . GLN C 1 108 ? 40.398 9.146 37.140 1.00 28.63 108 GLN C N 1
ATOM 8622 C CA . GLN C 1 108 ? 41.207 7.936 37.017 1.00 29.24 108 GLN C CA 1
ATOM 8623 C C . GLN C 1 108 ? 42.292 7.830 38.095 1.00 28.40 108 GLN C C 1
ATOM 8624 O O . GLN C 1 108 ? 43.205 7.008 37.989 1.00 28.14 108 GLN C O 1
ATOM 8630 N N . ASN C 1 109 ? 42.196 8.674 39.122 1.00 27.62 109 ASN C N 1
ATOM 8631 C CA . ASN C 1 109 ? 43.118 8.635 40.259 1.00 27.45 109 ASN C CA 1
ATOM 8632 C C . ASN C 1 109 ? 44.585 8.820 39.865 1.00 26.78 109 ASN C C 1
ATOM 8633 O O . ASN C 1 109 ? 45.477 8.240 40.476 1.00 26.58 109 ASN C O 1
ATOM 8638 N N . LYS C 1 110 ? 44.824 9.639 38.844 1.00 26.47 110 LYS C N 1
ATOM 8639 C CA . LYS C 1 110 ? 46.180 9.881 38.346 1.00 26.22 110 LYS C CA 1
ATOM 8640 C C . LYS C 1 110 ? 46.793 11.168 38.904 1.00 25.66 110 LYS C C 1
ATOM 8641 O O . LYS C 1 110 ? 48.018 11.334 38.902 1.00 24.98 110 LYS C O 1
ATOM 8647 N N . ILE C 1 111 ? 45.936 12.076 39.380 1.00 24.63 111 ILE C N 1
ATOM 8648 C CA . ILE C 1 111 ? 46.385 13.273 40.105 1.00 24.19 111 ILE C CA 1
ATOM 8649 C C . ILE C 1 111 ? 45.645 13.423 41.435 1.00 23.66 111 ILE C C 1
ATOM 8650 O O . ILE C 1 111 ? 44.556 12.872 41.605 1.00 23.88 111 ILE C O 1
ATOM 8655 N N . ILE C 1 112 ? 46.243 14.175 42.361 1.00 23.14 112 ILE C N 1
ATOM 8656 C CA . ILE C 1 112 ? 45.568 14.606 43.585 1.00 22.84 112 ILE C CA 1
ATOM 8657 C C . ILE C 1 112 ? 44.620 15.727 43.145 1.00 22.54 112 ILE C C 1
ATOM 8658 O O . ILE C 1 112 ? 44.998 16.549 42.312 1.00 22.66 112 ILE C O 1
ATOM 8663 N N . ALA C 1 113 ? 43.401 15.757 43.687 1.00 21.74 113 ALA C N 1
ATOM 8664 C CA . ALA C 1 113 ? 42.349 16.640 43.165 1.00 21.19 113 ALA C CA 1
ATOM 8665 C C . ALA C 1 113 ? 41.419 17.173 44.257 1.00 20.81 113 ALA C C 1
ATOM 8666 O O . ALA C 1 113 ? 40.802 16.392 44.980 1.00 20.62 113 ALA C O 1
ATOM 8668 N N . TYR C 1 114 ? 41.302 18.499 44.338 1.00 20.82 114 TYR C N 1
ATOM 8669 C CA . TYR C 1 114 ? 40.443 19.169 45.324 1.00 20.77 114 TYR C CA 1
ATOM 8670 C C . TYR C 1 114 ? 39.490 20.159 44.658 1.00 20.96 114 TYR C C 1
ATOM 8671 O O . TYR C 1 114 ? 39.823 20.761 43.639 1.00 21.12 114 TYR C O 1
ATOM 8680 N N . ASN C 1 115 ? 38.322 20.339 45.264 1.00 21.26 115 ASN C N 1
ATOM 8681 C CA . ASN C 1 115 ? 37.365 21.374 44.850 1.00 21.36 115 ASN C CA 1
ATOM 8682 C C . ASN C 1 115 ? 36.969 22.214 46.070 1.00 21.21 115 ASN C C 1
ATOM 8683 O O . ASN C 1 115 ? 36.112 21.799 46.849 1.00 21.61 115 ASN C O 1
ATOM 8688 N N . TYR C 1 116 ? 37.621 23.365 46.263 1.00 20.27 116 TYR C N 1
ATOM 8689 C CA . TYR C 1 116 ? 37.082 24.416 47.139 1.00 19.44 116 TYR C CA 1
ATOM 8690 C C . TYR C 1 116 ? 35.953 25.086 46.368 1.00 18.67 116 TYR C C 1
ATOM 8691 O O . TYR C 1 116 ? 36.040 25.176 45.146 1.00 19.11 116 TYR C O 1
ATOM 8700 N N . PRO C 1 117 ? 34.923 25.603 47.045 1.00 18.30 117 PRO C N 1
ATOM 8701 C CA . PRO C 1 117 ? 33.950 26.455 46.370 1.00 18.24 117 PRO C CA 1
ATOM 8702 C C . PRO C 1 117 ? 34.718 27.588 45.684 1.00 18.14 117 PRO C C 1
ATOM 8703 O O . PRO C 1 117 ? 35.700 28.094 46.245 1.00 17.52 117 PRO C O 1
ATOM 8707 N N . GLN C 1 118 ? 34.298 27.947 44.477 1.00 18.34 118 GLN C N 1
ATOM 8708 C CA . GLN C 1 118 ? 35.026 28.912 43.651 1.00 19.26 118 GLN C CA 1
ATOM 8709 C C . GLN C 1 118 ? 35.286 30.242 44.378 1.00 18.71 118 GLN C C 1
ATOM 8710 O O . GLN C 1 118 ? 36.379 30.793 44.301 1.00 18.67 118 GLN C O 1
ATOM 8716 N N . GLY C 1 119 ? 34.280 30.738 45.094 1.00 18.59 119 GLY C N 1
ATOM 8717 C CA . GLY C 1 119 ? 34.419 31.994 45.829 1.00 17.75 119 GLY C CA 1
ATOM 8718 C C . GLY C 1 119 ? 35.367 31.893 47.003 1.00 17.69 119 GLY C C 1
ATOM 8719 O O . GLY C 1 119 ? 36.150 32.800 47.262 1.00 16.84 119 GLY C O 1
ATOM 8720 N N . VAL C 1 120 ? 35.289 30.788 47.729 1.00 17.64 120 VAL C N 1
ATOM 8721 C CA . VAL C 1 120 ? 36.228 30.531 48.816 1.00 17.43 120 VAL C CA 1
ATOM 8722 C C . VAL C 1 120 ? 37.656 30.439 48.266 1.00 18.01 120 VAL C C 1
ATOM 8723 O O . VAL C 1 120 ? 38.585 31.013 48.844 1.00 17.93 120 VAL C O 1
ATOM 8727 N N . LEU C 1 121 ? 37.810 29.736 47.142 1.00 17.80 121 LEU C N 1
ATOM 8728 C CA . LEU C 1 121 ? 39.111 29.556 46.501 1.00 17.94 121 LEU C CA 1
ATOM 8729 C C . LEU C 1 121 ? 39.780 30.902 46.241 1.00 18.04 121 LEU C C 1
ATOM 8730 O O . LEU C 1 121 ? 40.913 31.134 46.661 1.00 17.68 121 LEU C O 1
ATOM 8735 N N . THR C 1 122 ? 39.063 31.809 45.583 1.00 17.97 122 THR C N 1
ATOM 8736 C CA . THR C 1 122 ? 39.621 33.126 45.310 1.00 18.94 122 THR C CA 1
ATOM 8737 C C . THR C 1 122 ? 39.937 33.925 46.597 1.00 18.31 122 THR C C 1
ATOM 8738 O O . THR C 1 122 ? 40.933 34.630 46.647 1.00 17.87 122 THR C O 1
ATOM 8742 N N . GLN C 1 123 ? 39.118 33.780 47.640 1.00 17.74 123 GLN C N 1
ATOM 8743 C CA . GLN C 1 123 ? 39.406 34.405 48.940 1.00 18.28 123 GLN C CA 1
ATOM 8744 C C . GLN C 1 123 ? 40.664 33.823 49.588 1.00 17.74 123 GLN C C 1
ATOM 8745 O O . GLN C 1 123 ? 41.417 34.561 50.237 1.00 17.57 123 GLN C O 1
ATOM 8751 N N . THR C 1 124 ? 40.899 32.514 49.428 1.00 17.05 124 THR C N 1
ATOM 8752 C CA . THR C 1 124 ? 42.145 31.913 49.974 1.00 17.45 124 THR C CA 1
ATOM 8753 C C . THR C 1 124 ? 43.410 32.397 49.261 1.00 17.30 124 THR C C 1
ATOM 8754 O O . THR C 1 124 ? 44.481 32.486 49.867 1.00 17.28 124 THR C O 1
ATOM 8758 N N . LEU C 1 125 ? 43.285 32.713 47.974 1.00 17.82 125 LEU C N 1
ATOM 8759 C CA . LEU C 1 125 ? 44.416 33.281 47.230 1.00 18.04 125 LEU C CA 1
ATOM 8760 C C . LEU C 1 125 ? 44.723 34.688 47.718 1.00 17.93 125 LEU C C 1
ATOM 8761 O O . LEU C 1 125 ? 45.887 35.058 47.864 1.00 18.17 125 LEU C O 1
ATOM 8766 N N . ARG C 1 126 ? 43.673 35.456 48.001 1.00 18.13 126 ARG C N 1
ATOM 8767 C CA . ARG C 1 126 ? 43.803 36.782 48.624 1.00 18.76 126 ARG C CA 1
ATOM 8768 C C . ARG C 1 126 ? 44.413 36.700 50.040 1.00 19.04 126 ARG C C 1
ATOM 8769 O O . ARG C 1 126 ? 45.239 37.541 50.421 1.00 19.08 126 ARG C O 1
ATOM 8777 N N . ALA C 1 127 ? 43.998 35.696 50.818 1.00 19.25 127 ALA C N 1
ATOM 8778 C CA . ALA C 1 127 ? 44.629 35.412 52.109 1.00 19.65 127 ALA C CA 1
ATOM 8779 C C . ALA C 1 127 ? 46.115 35.097 51.936 1.00 19.54 127 ALA C C 1
ATOM 8780 O O . ALA C 1 127 ? 46.949 35.621 52.675 1.00 19.94 127 ALA C O 1
ATOM 8782 N N . ALA C 1 128 ? 46.446 34.255 50.954 1.00 19.90 128 ALA C N 1
ATOM 8783 C CA . ALA C 1 128 ? 47.841 33.906 50.646 1.00 19.90 128 ALA C CA 1
ATOM 8784 C C . ALA C 1 128 ? 48.695 35.133 50.313 1.00 19.88 128 ALA C C 1
ATOM 8785 O O . ALA C 1 128 ? 49.859 35.205 50.703 1.00 20.07 128 ALA C O 1
ATOM 8787 N N . ALA C 1 129 ? 48.109 36.097 49.608 1.00 19.21 129 ALA C N 1
ATOM 8788 C CA . ALA C 1 129 ? 48.807 37.343 49.278 1.00 19.30 129 ALA C CA 1
ATOM 8789 C C . ALA C 1 129 ? 49.238 38.087 50.539 1.00 19.14 129 ALA C C 1
ATOM 8790 O O . ALA C 1 129 ? 50.304 38.703 50.565 1.00 19.31 129 ALA C O 1
ATOM 8792 N N . ALA C 1 130 ? 48.399 38.022 51.574 1.00 18.87 130 ALA C N 1
ATOM 8793 C CA . ALA C 1 130 ? 48.652 38.699 52.853 1.00 19.43 130 ALA C CA 1
ATOM 8794 C C . ALA C 1 130 ? 49.372 37.806 53.873 1.00 19.91 130 ALA C C 1
ATOM 8795 O O . ALA C 1 130 ? 49.548 38.202 55.032 1.00 20.26 130 ALA C O 1
ATOM 8797 N N . HIS C 1 131 ? 49.771 36.607 53.443 1.00 20.10 131 HIS C N 1
ATOM 8798 C CA . HIS C 1 131 ? 50.405 35.604 54.313 1.00 20.81 131 HIS C CA 1
ATOM 8799 C C . HIS C 1 131 ? 49.521 35.170 55.487 1.00 20.96 131 HIS C C 1
ATOM 8800 O O . HIS C 1 131 ? 50.021 34.800 56.546 1.00 21.24 131 HIS C O 1
ATOM 8807 N N . GLN C 1 132 ? 48.209 35.243 55.306 1.00 21.14 132 GLN C N 1
ATOM 8808 C CA . GLN C 1 132 ? 47.281 34.673 56.275 1.00 21.47 132 GLN C CA 1
ATOM 8809 C C . GLN C 1 132 ? 47.203 33.167 55.977 1.00 21.05 132 GLN C C 1
ATOM 8810 O O . GLN C 1 132 ? 47.241 32.774 54.811 1.00 21.54 132 GLN C O 1
ATOM 8816 N N . PRO C 1 133 ? 47.178 32.320 57.012 1.00 20.89 133 PRO C N 1
ATOM 8817 C CA . PRO C 1 133 ? 47.248 30.855 56.810 1.00 20.34 133 PRO C CA 1
ATOM 8818 C C . PRO C 1 133 ? 46.003 30.211 56.200 1.00 20.31 133 PRO C C 1
ATOM 8819 O O . PRO C 1 133 ? 46.083 29.117 55.652 1.00 19.79 133 PRO C O 1
ATOM 8823 N N . GLY C 1 134 ? 44.858 30.873 56.306 1.00 20.26 134 GLY C N 1
ATOM 8824 C CA . GLY C 1 134 ? 43.612 30.315 55.788 1.00 20.55 134 GLY C CA 1
ATOM 8825 C C . GLY C 1 134 ? 42.432 31.233 56.033 1.00 20.52 134 GLY C C 1
ATOM 8826 O O . GLY C 1 134 ? 42.598 32.331 56.574 1.00 21.01 134 GLY C O 1
ATOM 8827 N N . ILE C 1 135 ? 41.245 30.803 55.623 1.00 20.31 135 ILE C N 1
ATOM 8828 C CA . ILE C 1 135 ? 40.042 31.602 55.857 1.00 20.46 135 ILE C CA 1
ATOM 8829 C C . ILE C 1 135 ? 38.968 30.832 56.615 1.00 19.88 135 ILE C C 1
ATOM 8830 O O . ILE C 1 135 ? 38.840 29.615 56.466 1.00 19.67 135 ILE C O 1
ATOM 8835 N N . ILE C 1 136 ? 38.190 31.559 57.411 1.00 18.84 136 ILE C N 1
ATOM 8836 C CA . ILE C 1 136 ? 37.080 30.979 58.165 1.00 18.14 136 ILE C CA 1
ATOM 8837 C C . ILE C 1 136 ? 35.771 31.334 57.488 1.00 18.50 136 ILE C C 1
ATOM 8838 O O . ILE C 1 136 ? 35.430 32.523 57.363 1.00 16.97 136 ILE C O 1
ATOM 8843 N N . SER C 1 137 ? 35.027 30.313 57.064 1.00 17.95 137 SER C N 1
ATOM 8844 C CA . SER C 1 137 ? 33.792 30.529 56.315 1.00 18.58 137 SER C CA 1
ATOM 8845 C C . SER C 1 137 ? 32.809 29.412 56.610 1.00 18.80 137 SER C C 1
ATOM 8846 O O . SER C 1 137 ? 33.217 28.269 56.761 1.00 18.86 137 SER C O 1
ATOM 8849 N N . ASP C 1 138 ? 31.517 29.717 56.679 1.00 19.60 138 ASP C N 1
ATOM 8850 C CA . ASP C 1 138 ? 30.551 28.621 56.804 1.00 20.06 138 ASP C CA 1
ATOM 8851 C C . ASP C 1 138 ? 29.991 28.148 55.463 1.00 19.75 138 ASP C C 1
ATOM 8852 O O . ASP C 1 138 ? 29.128 27.262 55.419 1.00 19.72 138 ASP C O 1
ATOM 8857 N N . ILE C 1 139 ? 30.506 28.730 54.383 1.00 19.24 139 ILE C N 1
ATOM 8858 C CA . ILE C 1 139 ? 30.227 28.266 53.024 1.00 19.54 139 ILE C CA 1
ATOM 8859 C C . ILE C 1 139 ? 30.798 26.850 52.892 1.00 19.90 139 ILE C C 1
ATOM 8860 O O . ILE C 1 139 ? 31.997 26.642 53.100 1.00 20.66 139 ILE C O 1
ATOM 8865 N N . GLY C 1 140 ? 29.937 25.878 52.598 1.00 19.96 140 GLY C N 1
ATOM 8866 C CA . GLY C 1 140 ? 30.365 24.491 52.445 1.00 19.88 140 GLY C CA 1
ATOM 8867 C C . GLY C 1 140 ? 29.955 23.522 53.548 1.00 20.06 140 GLY C C 1
ATOM 8868 O O . GLY C 1 140 ? 30.009 22.308 53.353 1.00 20.24 140 GLY C O 1
ATOM 8869 N N . ILE C 1 141 ? 29.557 24.039 54.705 1.00 20.21 141 ILE C N 1
ATOM 8870 C CA . ILE C 1 141 ? 29.061 23.190 55.804 1.00 20.60 141 ILE C CA 1
ATOM 8871 C C . ILE C 1 141 ? 27.933 22.291 55.297 1.00 20.33 141 ILE C C 1
ATOM 8872 O O . ILE C 1 141 ? 27.032 22.760 54.603 1.00 20.19 141 ILE C O 1
ATOM 8877 N N . GLY C 1 142 ? 27.983 21.006 55.644 1.00 20.40 142 GLY C N 1
ATOM 8878 C CA . GLY C 1 142 ? 26.910 20.079 55.298 1.00 20.17 142 GLY C CA 1
ATOM 8879 C C . GLY C 1 142 ? 26.962 19.534 53.877 1.00 20.01 142 GLY C C 1
ATOM 8880 O O . GLY C 1 142 ? 26.079 18.774 53.467 1.00 20.54 142 GLY C O 1
ATOM 8881 N N . THR C 1 143 ? 27.990 19.917 53.126 1.00 19.07 143 THR C N 1
ATOM 8882 C CA . THR C 1 143 ? 28.183 19.429 51.750 1.00 18.91 143 THR C CA 1
ATOM 8883 C C . THR C 1 143 ? 29.449 18.585 51.678 1.00 18.42 143 THR C C 1
ATOM 8884 O O . THR C 1 143 ? 30.108 18.361 52.697 1.00 17.36 143 THR C O 1
ATOM 8888 N N . PHE C 1 144 ? 29.804 18.142 50.470 1.00 18.52 144 PHE C N 1
ATOM 8889 C CA . PHE C 1 144 ? 30.981 17.286 50.269 1.00 18.37 144 PHE C CA 1
ATOM 8890 C C . PHE C 1 144 ? 32.287 17.990 50.645 1.00 18.36 144 PHE C C 1
ATOM 8891 O O . PHE C 1 144 ? 33.297 17.347 50.873 1.00 17.92 144 PHE C O 1
ATOM 8899 N N . VAL C 1 145 ? 32.252 19.319 50.709 1.00 18.35 145 VAL C N 1
ATOM 8900 C CA . VAL C 1 145 ? 33.421 20.103 51.081 1.00 18.59 145 VAL C CA 1
ATOM 8901 C C . VAL C 1 145 ? 33.683 20.017 52.601 1.00 18.63 145 VAL C C 1
ATOM 8902 O O . VAL C 1 145 ? 34.825 20.155 53.056 1.00 18.49 145 VAL C O 1
ATOM 8906 N N . ASP C 1 146 ? 32.619 19.792 53.367 1.00 18.59 146 ASP C N 1
ATOM 8907 C CA . ASP C 1 146 ? 32.695 19.591 54.820 1.00 18.94 146 ASP C CA 1
ATOM 8908 C C . ASP C 1 146 ? 33.591 18.371 55.137 1.00 19.04 146 ASP C C 1
ATOM 8909 O O . ASP C 1 146 ? 33.401 17.310 54.564 1.00 18.98 146 ASP C O 1
ATOM 8914 N N . PRO C 1 147 ? 34.583 18.524 56.015 1.00 19.51 147 PRO C N 1
ATOM 8915 C CA . PRO C 1 147 ? 35.503 17.410 56.337 1.00 19.91 147 PRO C CA 1
ATOM 8916 C C . PRO C 1 147 ? 34.798 16.184 56.947 1.00 20.48 147 PRO C C 1
ATOM 8917 O O . PRO C 1 147 ? 35.342 15.070 56.899 1.00 20.43 147 PRO C O 1
ATOM 8921 N N . ARG C 1 148 ? 33.601 16.386 57.494 1.00 20.64 148 ARG C N 1
ATOM 8922 C CA . ARG C 1 148 ? 32.764 15.274 57.968 1.00 21.62 148 ARG C CA 1
ATOM 8923 C C . ARG C 1 148 ? 32.136 14.480 56.825 1.00 22.20 148 ARG C C 1
ATOM 8924 O O . ARG C 1 148 ? 31.596 13.384 57.035 1.00 21.99 148 ARG C O 1
ATOM 8932 N N . GLN C 1 149 ? 32.203 15.035 55.618 1.00 22.22 149 GLN C N 1
ATOM 8933 C CA . GLN C 1 149 ? 31.825 14.293 54.413 1.00 23.04 149 GLN C CA 1
ATOM 8934 C C . GLN C 1 149 ? 33.088 13.922 53.614 1.00 22.64 149 GLN C C 1
ATOM 8935 O O . GLN C 1 149 ? 33.809 13.007 54.028 1.00 23.19 149 GLN C O 1
ATOM 8941 N N . GLN C 1 150 ? 33.390 14.621 52.519 1.00 21.89 150 GLN C N 1
ATOM 8942 C CA . GLN C 1 150 ? 34.581 14.297 51.706 1.00 21.67 150 GLN C CA 1
ATOM 8943 C C . GLN C 1 150 ? 35.753 15.282 51.854 1.00 21.28 150 GLN C C 1
ATOM 8944 O O . GLN C 1 150 ? 36.834 15.047 51.311 1.00 20.81 150 GLN C O 1
ATOM 8950 N N . GLY C 1 151 ? 35.542 16.385 52.570 1.00 20.77 151 GLY C N 1
ATOM 8951 C CA . GLY C 1 151 ? 36.579 17.414 52.726 1.00 20.25 151 GLY C CA 1
ATOM 8952 C C . GLY C 1 151 ? 37.038 18.022 51.405 1.00 20.46 151 GLY C C 1
ATOM 8953 O O . GLY C 1 151 ? 38.185 18.461 51.279 1.00 19.94 151 GLY C O 1
ATOM 8954 N N . GLY C 1 152 ? 36.143 18.040 50.419 1.00 20.58 152 GLY C N 1
ATOM 8955 C CA . GLY C 1 152 ? 36.451 18.570 49.086 1.00 21.61 152 GLY C CA 1
ATOM 8956 C C . GLY C 1 152 ? 37.381 17.714 48.239 1.00 22.22 152 GLY C C 1
ATOM 8957 O O . GLY C 1 152 ? 37.813 18.132 47.169 1.00 22.61 152 GLY C O 1
ATOM 8958 N N . LYS C 1 153 ? 37.694 16.514 48.713 1.00 22.45 153 LYS C N 1
ATOM 8959 C CA . LYS C 1 153 ? 38.558 15.591 47.976 1.00 22.91 153 LYS C CA 1
ATOM 8960 C C . LYS C 1 153 ? 37.730 14.878 46.910 1.00 23.21 153 LYS C C 1
ATOM 8961 O O . LYS C 1 153 ? 36.646 14.373 47.203 1.00 23.31 153 LYS C O 1
ATOM 8967 N N . LEU C 1 154 ? 38.239 14.834 45.678 1.00 23.63 154 LEU C N 1
ATOM 8968 C CA . LEU C 1 154 ? 37.435 14.383 44.531 1.00 23.99 154 LEU C CA 1
ATOM 8969 C C . LEU C 1 154 ? 37.634 12.915 44.142 1.00 24.54 154 LEU C C 1
ATOM 8970 O O . LEU C 1 154 ? 36.820 12.344 43.420 1.00 24.62 154 LEU C O 1
ATOM 8975 N N . ASN C 1 155 ? 38.724 12.321 44.597 1.00 25.15 155 ASN C N 1
ATOM 8976 C CA . ASN C 1 155 ? 38.980 10.912 44.303 1.00 26.59 155 ASN C CA 1
ATOM 8977 C C . ASN C 1 155 ? 39.583 10.187 45.504 1.00 27.16 155 ASN C C 1
ATOM 8978 O O . ASN C 1 155 ? 39.774 10.788 46.572 1.00 27.10 155 ASN C O 1
ATOM 8983 N N . GLU C 1 156 ? 39.894 8.906 45.330 1.00 28.50 156 GLU C N 1
ATOM 8984 C CA . GLU C 1 156 ? 40.414 8.097 46.430 1.00 29.52 156 GLU C CA 1
ATOM 8985 C C . GLU C 1 156 ? 41.887 8.315 46.756 1.00 29.31 156 GLU C C 1
ATOM 8986 O O . GLU C 1 156 ? 42.285 8.168 47.912 1.00 29.22 156 GLU C O 1
ATOM 8992 N N . VAL C 1 157 ? 42.682 8.688 45.755 1.00 28.73 157 VAL C N 1
ATOM 8993 C CA . VAL C 1 157 ? 44.115 8.939 45.945 1.00 28.42 157 VAL C CA 1
ATOM 8994 C C . VAL C 1 157 ? 44.430 10.227 46.737 1.00 28.07 157 VAL C C 1
ATOM 8995 O O . VAL C 1 157 ? 45.509 10.368 47.310 1.00 27.98 157 VAL C O 1
ATOM 8999 N N . THR C 1 158 ? 43.478 11.154 46.761 1.00 27.48 158 THR C N 1
ATOM 9000 C CA . THR C 1 158 ? 43.600 12.411 47.500 1.00 27.22 158 THR C CA 1
ATOM 9001 C C . THR C 1 158 ? 43.344 12.150 48.990 1.00 27.80 158 THR C C 1
ATOM 9002 O O . THR C 1 158 ? 42.264 11.693 49.359 1.00 28.06 158 THR C O 1
ATOM 9006 N N . LYS C 1 159 ? 44.332 12.443 49.834 1.00 28.42 159 LYS C N 1
ATOM 9007 C CA . LYS C 1 159 ? 44.273 12.073 51.258 1.00 29.11 159 LYS C CA 1
ATOM 9008 C C . LYS C 1 159 ? 44.431 13.215 52.251 1.00 28.91 159 LYS C C 1
ATOM 9009 O O . LYS C 1 159 ? 43.746 13.246 53.268 1.00 29.26 159 LYS C O 1
ATOM 9015 N N . GLU C 1 160 ? 45.351 14.131 51.971 1.00 28.70 160 GLU C N 1
ATOM 9016 C CA . GLU C 1 160 ? 45.684 15.204 52.898 1.00 28.50 160 GLU C CA 1
ATOM 9017 C C . GLU C 1 160 ? 44.503 16.162 53.130 1.00 27.82 160 GLU C C 1
ATOM 9018 O O . GLU C 1 160 ? 43.853 16.604 52.176 1.00 26.87 160 GLU C O 1
ATOM 9024 N N . ASP C 1 161 ? 44.229 16.459 54.400 1.00 27.07 161 ASP C N 1
ATOM 9025 C CA . ASP C 1 161 ? 43.129 17.349 54.777 1.00 27.05 161 ASP C CA 1
ATOM 9026 C C . ASP C 1 161 ? 43.531 18.814 54.582 1.00 25.78 161 ASP C C 1
ATOM 9027 O O . ASP C 1 161 ? 44.512 19.267 55.167 1.00 25.70 161 ASP C O 1
ATOM 9032 N N . LEU C 1 162 ? 42.787 19.543 53.752 1.00 24.60 162 LEU C N 1
ATOM 9033 C CA . LEU C 1 162 ? 42.989 20.992 53.603 1.00 23.52 162 LEU C CA 1
ATOM 9034 C C . LEU C 1 162 ? 41.950 21.807 54.384 1.00 23.00 162 LEU C C 1
ATOM 9035 O O . LEU C 1 162 ? 42.128 23.007 54.596 1.00 22.80 162 LEU C O 1
ATOM 9040 N N . ILE C 1 163 ? 40.868 21.146 54.788 1.00 22.20 163 ILE C N 1
ATOM 9041 C CA . ILE C 1 163 ? 39.726 21.799 55.429 1.00 21.79 163 ILE C CA 1
ATOM 9042 C C . ILE C 1 163 ? 39.493 21.177 56.803 1.00 22.00 163 ILE C C 1
ATOM 9043 O O . ILE C 1 163 ? 39.554 19.954 56.950 1.00 21.19 163 ILE C O 1
ATOM 9048 N N . LYS C 1 164 ? 39.235 22.018 57.802 1.00 21.78 164 LYS C N 1
ATOM 9049 C CA . LYS C 1 164 ? 38.868 21.537 59.132 1.00 22.37 164 LYS C CA 1
ATOM 9050 C C . LYS C 1 164 ? 37.729 22.337 59.733 1.00 22.27 164 LYS C C 1
ATOM 9051 O O . LYS C 1 164 ? 37.510 23.496 59.366 1.00 21.54 164 LYS C O 1
ATOM 9057 N N . LEU C 1 165 ? 37.020 21.701 60.666 1.00 21.67 165 LEU C N 1
ATOM 9058 C CA . LEU C 1 165 ? 35.896 22.302 61.366 1.00 22.20 165 LEU C CA 1
ATOM 9059 C C . LEU C 1 165 ? 36.422 23.169 62.500 1.00 21.94 165 LEU C C 1
ATOM 9060 O O . LEU C 1 165 ? 37.276 22.731 63.289 1.00 21.49 165 LEU C O 1
ATOM 9065 N N . VAL C 1 166 ? 35.936 24.404 62.571 1.00 21.39 166 VAL C N 1
ATOM 9066 C CA . VAL C 1 166 ? 36.257 25.300 63.685 1.00 21.70 166 VAL C CA 1
ATOM 9067 C C . VAL C 1 166 ? 34.965 25.900 64.253 1.00 21.78 166 VAL C C 1
ATOM 9068 O O . VAL C 1 166 ? 33.899 25.763 63.647 1.00 21.55 166 VAL C O 1
ATOM 9072 N N . GLU C 1 167 ? 35.054 26.554 65.412 1.00 21.88 167 GLU C N 1
ATOM 9073 C CA . GLU C 1 167 ? 33.876 27.152 66.041 1.00 22.36 167 GLU C CA 1
ATOM 9074 C C . GLU C 1 167 ? 34.143 28.552 66.570 1.00 21.76 167 GLU C C 1
ATOM 9075 O O . GLU C 1 167 ? 35.156 28.773 67.227 1.00 21.33 167 GLU C O 1
ATOM 9081 N N . PHE C 1 168 ? 33.234 29.483 66.273 1.00 20.89 168 PHE C N 1
ATOM 9082 C CA . PHE C 1 168 ? 33.302 30.867 66.766 1.00 20.91 168 PHE C CA 1
ATOM 9083 C C . PHE C 1 168 ? 31.892 31.362 67.049 1.00 20.46 168 PHE C C 1
ATOM 9084 O O . PHE C 1 168 ? 30.976 31.075 66.272 1.00 20.26 168 PHE C O 1
ATOM 9092 N N . ASP C 1 169 ? 31.720 32.075 68.166 1.00 20.52 169 ASP C N 1
ATOM 9093 C CA . ASP C 1 169 ? 30.435 32.694 68.537 1.00 20.79 169 ASP C CA 1
ATOM 9094 C C . ASP C 1 169 ? 29.282 31.690 68.570 1.00 20.51 169 ASP C C 1
ATOM 9095 O O . ASP C 1 169 ? 28.159 32.011 68.150 1.00 19.92 169 ASP C O 1
ATOM 9100 N N . ASN C 1 170 ? 29.573 30.482 69.043 1.00 19.90 170 ASN C N 1
ATOM 9101 C CA . ASN C 1 170 ? 28.592 29.382 69.104 1.00 20.47 170 ASN C CA 1
ATOM 9102 C C . ASN C 1 170 ? 28.021 28.938 67.735 1.00 20.56 170 ASN C C 1
ATOM 9103 O O . ASN C 1 170 ? 26.874 28.477 67.640 1.00 20.67 170 ASN C O 1
ATOM 9108 N N . LYS C 1 171 ? 28.841 29.063 66.687 1.00 20.79 171 LYS C N 1
ATOM 9109 C CA . LYS C 1 171 ? 28.483 28.648 65.327 1.00 21.73 171 LYS C CA 1
ATOM 9110 C C . LYS C 1 171 ? 29.621 27.842 64.680 1.00 21.20 171 LYS C C 1
ATOM 9111 O O . LYS C 1 171 ? 30.807 28.084 64.953 1.00 20.74 171 LYS C O 1
ATOM 9117 N N . GLU C 1 172 ? 29.256 26.878 63.837 1.00 20.71 172 GLU C N 1
ATOM 9118 C CA . GLU C 1 172 ? 30.230 26.076 63.095 1.00 21.23 172 GLU C CA 1
ATOM 9119 C C . GLU C 1 172 ? 30.736 26.795 61.867 1.00 20.24 172 GLU C C 1
ATOM 9120 O O . GLU C 1 172 ? 29.952 27.379 61.113 1.00 20.41 172 GLU C O 1
ATOM 9126 N N . TYR C 1 173 ? 32.038 26.691 61.635 1.00 19.18 173 TYR C N 1
ATOM 9127 C CA . TYR C 1 173 ? 32.644 27.216 60.417 1.00 18.62 173 TYR C CA 1
ATOM 9128 C C . TYR C 1 173 ? 33.640 26.210 59.885 1.00 18.52 173 TYR C C 1
ATOM 9129 O O . TYR C 1 173 ? 34.093 25.328 60.622 1.00 18.47 173 TYR C O 1
ATOM 9138 N N . LEU C 1 174 ? 33.984 26.354 58.607 1.00 18.11 174 LEU C N 1
ATOM 9139 C CA . LEU C 1 174 ? 35.079 25.597 58.025 1.00 18.09 174 LEU C CA 1
ATOM 9140 C C . LEU C 1 174 ? 36.287 26.503 57.909 1.00 18.58 174 LEU C C 1
ATOM 9141 O O . LEU C 1 174 ? 36.171 27.681 57.557 1.00 18.94 174 LEU C O 1
ATOM 9146 N N . TYR C 1 175 ? 37.456 25.952 58.200 1.00 18.33 175 TYR C N 1
ATOM 9147 C CA . TYR C 1 175 ? 38.697 26.666 57.984 1.00 18.87 175 TYR C CA 1
ATOM 9148 C C . TYR C 1 175 ? 39.330 26.068 56.738 1.00 18.77 175 TYR C C 1
ATOM 9149 O O . TYR C 1 175 ? 39.586 24.850 56.680 1.00 18.28 175 TYR C O 1
ATOM 9158 N N . TYR C 1 176 ? 39.550 26.911 55.736 1.00 18.53 176 TYR C N 1
ATOM 9159 C CA . TYR C 1 176 ? 40.160 26.469 54.476 1.00 18.41 176 TYR C CA 1
ATOM 9160 C C . TYR C 1 176 ? 41.605 26.925 54.447 1.00 18.93 176 TYR C C 1
ATOM 9161 O O . TYR C 1 176 ? 41.879 28.117 54.567 1.00 18.34 176 TYR C O 1
ATOM 9170 N N . LYS C 1 177 ? 42.526 25.988 54.251 1.00 19.24 177 LYS C N 1
ATOM 9171 C CA . LYS C 1 177 ? 43.943 26.325 54.175 1.00 20.51 177 LYS C CA 1
ATOM 9172 C C . LYS C 1 177 ? 44.239 27.146 52.916 1.00 20.72 177 LYS C C 1
ATOM 9173 O O . LYS C 1 177 ? 43.723 26.853 51.840 1.00 20.55 177 LYS C O 1
ATOM 9179 N N . ALA C 1 178 ? 45.068 28.174 53.069 1.00 21.36 178 ALA C N 1
ATOM 9180 C CA . ALA C 1 178 ? 45.449 29.036 51.959 1.00 22.30 178 ALA C CA 1
ATOM 9181 C C . ALA C 1 178 ? 46.731 28.525 51.315 1.00 23.07 178 ALA C C 1
ATOM 9182 O O . ALA C 1 178 ? 47.734 28.294 52.002 1.00 23.41 178 ALA C O 1
ATOM 9184 N N . ILE C 1 179 ? 46.686 28.331 50.002 1.00 23.82 179 ILE C N 1
ATOM 9185 C CA . ILE C 1 179 ? 47.840 27.839 49.251 1.00 24.92 179 ILE C CA 1
ATOM 9186 C C . ILE C 1 179 ? 48.312 28.938 48.309 1.00 25.10 179 ILE C C 1
ATOM 9187 O O . ILE C 1 179 ? 47.515 29.513 47.566 1.00 26.07 179 ILE C O 1
ATOM 9192 N N . ALA C 1 180 ? 49.598 29.266 48.376 1.00 25.08 180 ALA C N 1
ATOM 9193 C CA . ALA C 1 180 ? 50.158 30.311 47.534 1.00 24.69 180 ALA C CA 1
ATOM 9194 C C . ALA C 1 180 ? 50.825 29.693 46.305 1.00 24.32 180 ALA C C 1
ATOM 9195 O O . ALA C 1 180 ? 51.555 28.714 46.427 1.00 24.55 180 ALA C O 1
ATOM 9197 N N . PRO C 1 181 ? 50.562 30.234 45.117 1.00 24.20 181 PRO C N 1
ATOM 9198 C CA . PRO C 1 181 ? 51.215 29.740 43.907 1.00 23.61 181 PRO C CA 1
ATOM 9199 C C . PRO C 1 181 ? 52.643 30.277 43.748 1.00 23.47 181 PRO C C 1
ATOM 9200 O O . PRO C 1 181 ? 52.998 31.289 44.356 1.00 23.49 181 PRO C O 1
ATOM 9204 N N . ASP C 1 182 ? 53.441 29.577 42.940 1.00 23.23 182 ASP C N 1
ATOM 9205 C CA . ASP C 1 182 ? 54.810 29.956 42.583 1.00 23.42 182 ASP C CA 1
ATOM 9206 C C . ASP C 1 182 ? 54.867 30.688 41.234 1.00 22.12 182 ASP C C 1
ATOM 9207 O O . ASP C 1 182 ? 55.799 31.448 40.972 1.00 21.29 182 ASP C O 1
ATOM 9212 N N . ILE C 1 183 ? 53.911 30.388 40.355 1.00 21.24 183 ILE C N 1
ATOM 9213 C CA . ILE C 1 183 ? 53.886 30.938 38.998 1.00 21.32 183 ILE C CA 1
ATOM 9214 C C . ILE C 1 183 ? 52.463 31.407 38.691 1.00 21.07 183 ILE C C 1
ATOM 9215 O O . ILE C 1 183 ? 51.479 30.766 39.100 1.00 21.13 183 ILE C O 1
ATOM 9220 N N . ALA C 1 184 ? 52.358 32.527 37.987 1.00 20.59 184 ALA C N 1
ATOM 9221 C CA . ALA C 1 184 ? 51.063 33.005 37.526 1.00 20.89 184 ALA C CA 1
ATOM 9222 C C . ALA C 1 184 ? 51.077 33.217 36.023 1.00 20.56 184 ALA C C 1
ATOM 9223 O O . ALA C 1 184 ? 52.037 33.780 35.480 1.00 20.78 184 ALA C O 1
ATOM 9225 N N . PHE C 1 185 ? 50.028 32.731 35.365 1.00 20.23 185 PHE C N 1
ATOM 9226 C CA . PHE C 1 185 ? 49.703 33.109 33.983 1.00 19.58 185 PHE C CA 1
ATOM 9227 C C . PHE C 1 185 ? 48.508 34.063 34.038 1.00 19.53 185 PHE C C 1
ATOM 9228 O O . PHE C 1 185 ? 47.355 33.623 34.177 1.00 19.34 185 PHE C O 1
ATOM 9236 N N . ILE C 1 186 ? 48.774 35.360 33.943 1.00 18.87 186 ILE C N 1
ATOM 9237 C CA . ILE C 1 186 ? 47.681 36.350 33.919 1.00 18.38 186 ILE C CA 1
ATOM 9238 C C . ILE C 1 186 ? 47.621 37.064 32.564 1.00 17.93 186 ILE C C 1
ATOM 9239 O O . ILE C 1 186 ? 48.427 36.799 31.690 1.00 17.25 186 ILE C O 1
ATOM 9244 N N . ARG C 1 187 ? 46.644 37.949 32.397 1.00 17.89 187 ARG C N 1
ATOM 9245 C CA . ARG C 1 187 ? 46.445 38.620 31.119 1.00 18.06 187 ARG C CA 1
ATOM 9246 C C . ARG C 1 187 ? 45.844 39.992 31.383 1.00 18.19 187 ARG C C 1
ATOM 9247 O O . ARG C 1 187 ? 45.163 40.184 32.396 1.00 18.06 187 ARG C O 1
ATOM 9255 N N . ALA C 1 188 ? 46.132 40.939 30.492 1.00 17.27 188 ALA C N 1
ATOM 9256 C CA . ALA C 1 188 ? 45.456 42.237 30.472 1.00 16.87 188 ALA C CA 1
ATOM 9257 C C . ALA C 1 188 ? 45.343 42.712 29.020 1.00 16.80 188 ALA C C 1
ATOM 9258 O O . ALA C 1 188 ? 45.834 42.056 28.106 1.00 16.88 188 ALA C O 1
ATOM 9260 N N . THR C 1 189 ? 44.685 43.843 28.788 1.00 16.82 189 THR C N 1
ATOM 9261 C CA . THR C 1 189 ? 44.631 44.367 27.419 1.00 16.58 189 THR C CA 1
ATOM 9262 C C . THR C 1 189 ? 45.951 45.000 27.008 1.00 16.62 189 THR C C 1
ATOM 9263 O O . THR C 1 189 ? 46.497 44.698 25.940 1.00 16.80 189 THR C O 1
ATOM 9267 N N . THR C 1 190 ? 46.453 45.885 27.860 1.00 17.00 190 THR C N 1
ATOM 9268 C CA . THR C 1 190 ? 47.572 46.767 27.538 1.00 17.69 190 THR C CA 1
ATOM 9269 C C . THR C 1 190 ? 48.423 46.964 28.795 1.00 18.04 190 THR C C 1
ATOM 9270 O O . THR C 1 190 ? 47.886 46.970 29.902 1.00 17.89 190 THR C O 1
ATOM 9274 N N . CYS C 1 191 ? 49.739 47.123 28.635 1.00 17.90 191 CYS C N 1
ATOM 9275 C CA . CYS C 1 191 ? 50.571 47.614 29.733 1.00 18.25 191 CYS C CA 1
ATOM 9276 C C . CYS C 1 191 ? 51.601 48.622 29.248 1.00 17.90 191 CYS C C 1
ATOM 9277 O O . CYS C 1 191 ? 51.924 48.665 28.057 1.00 17.63 191 CYS C O 1
ATOM 9280 N N . ASP C 1 192 ? 52.089 49.470 30.149 1.00 18.38 192 ASP C N 1
ATOM 9281 C CA . ASP C 1 192 ? 53.182 50.357 29.777 1.00 19.06 192 ASP C CA 1
ATOM 9282 C C . ASP C 1 192 ? 54.534 49.630 29.879 1.00 19.43 192 ASP C C 1
ATOM 9283 O O . ASP C 1 192 ? 54.583 48.448 30.241 1.00 19.21 192 ASP C O 1
ATOM 9288 N N . SER C 1 193 ? 55.620 50.329 29.550 1.00 19.67 193 SER C N 1
ATOM 9289 C CA . SER C 1 193 ? 56.948 49.712 29.503 1.00 20.49 193 SER C CA 1
ATOM 9290 C C . SER C 1 193 ? 57.410 49.143 30.846 1.00 20.69 193 SER C C 1
ATOM 9291 O O . SER C 1 193 ? 58.314 48.306 30.880 1.00 20.86 193 SER C O 1
ATOM 9294 N N . GLU C 1 194 ? 56.782 49.582 31.940 1.00 20.94 194 GLU C N 1
ATOM 9295 C CA . GLU C 1 194 ? 57.139 49.108 33.280 1.00 21.67 194 GLU C CA 1
ATOM 9296 C C . GLU C 1 194 ? 56.188 48.049 33.855 1.00 21.04 194 GLU C C 1
ATOM 9297 O O . GLU C 1 194 ? 56.382 47.575 34.980 1.00 21.51 194 GLU C O 1
ATOM 9303 N N . GLY C 1 195 ? 55.172 47.674 33.087 1.00 20.17 195 GLY C N 1
ATOM 9304 C CA . GLY C 1 195 ? 54.258 46.621 33.493 1.00 19.18 195 GLY C CA 1
ATOM 9305 C C . GLY C 1 195 ? 52.892 47.040 34.001 1.00 18.98 195 GLY C C 1
ATOM 9306 O O . GLY C 1 195 ? 52.054 46.177 34.267 1.00 19.35 195 GLY C O 1
ATOM 9307 N N . TYR C 1 196 ? 52.661 48.347 34.143 1.00 18.08 196 TYR C N 1
ATOM 9308 C CA . TYR C 1 196 ? 51.371 48.868 34.631 1.00 18.20 196 TYR C CA 1
ATOM 9309 C C . TYR C 1 196 ? 50.268 48.563 33.634 1.00 17.71 196 TYR C C 1
ATOM 9310 O O . TYR C 1 196 ? 50.336 49.005 32.492 1.00 18.09 196 TYR C O 1
ATOM 9319 N N . ALA C 1 197 ? 49.265 47.794 34.055 1.00 17.42 197 ALA C N 1
ATOM 9320 C CA . ALA C 1 197 ? 48.326 47.225 33.092 1.00 17.11 197 ALA C CA 1
ATOM 9321 C C . ALA C 1 197 ? 46.867 47.684 33.212 1.00 16.90 197 ALA C C 1
ATOM 9322 O O . ALA C 1 197 ? 46.344 47.845 34.321 1.00 15.74 197 ALA C O 1
ATOM 9324 N N . THR C 1 198 ? 46.223 47.860 32.053 1.00 17.24 198 THR C N 1
ATOM 9325 C CA . THR C 1 198 ? 44.794 48.197 31.962 1.00 18.21 198 THR C CA 1
ATOM 9326 C C . THR C 1 198 ? 44.002 47.061 31.318 1.00 18.22 198 THR C C 1
ATOM 9327 O O . THR C 1 198 ? 44.570 46.210 30.627 1.00 17.75 198 THR C O 1
ATOM 9331 N N . PHE C 1 199 ? 42.687 47.065 31.553 1.00 18.56 199 PHE C N 1
ATOM 9332 C CA . PHE C 1 199 ? 41.785 45.997 31.102 1.00 19.18 199 PHE C CA 1
ATOM 9333 C C . PHE C 1 199 ? 40.657 46.519 30.195 1.00 19.77 199 PHE C C 1
ATOM 9334 O O . PHE C 1 199 ? 39.522 46.016 30.246 1.00 19.61 199 PHE C O 1
ATOM 9342 N N . GLU C 1 200 ? 40.968 47.515 29.366 1.00 20.35 200 GLU C N 1
ATOM 9343 C CA . GLU C 1 200 ? 39.917 48.234 28.620 1.00 21.31 200 GLU C CA 1
ATOM 9344 C C . GLU C 1 200 ? 39.107 47.375 27.630 1.00 21.51 200 GLU C C 1
ATOM 9345 O O . GLU C 1 200 ? 37.917 47.630 27.434 1.00 21.78 200 GLU C O 1
ATOM 9351 N N . ASP C 1 201 ? 39.737 46.372 27.015 1.00 22.08 201 ASP C N 1
ATOM 9352 C CA . ASP C 1 201 ? 39.041 45.514 26.042 1.00 22.59 201 ASP C CA 1
ATOM 9353 C C . ASP C 1 201 ? 38.603 44.162 26.592 1.00 23.11 201 ASP C C 1
ATOM 9354 O O . ASP C 1 201 ? 37.935 43.395 25.893 1.00 22.85 201 ASP C O 1
ATOM 9359 N N . GLU C 1 202 ? 38.988 43.867 27.831 1.00 23.72 202 GLU C N 1
ATOM 9360 C CA . GLU C 1 202 ? 38.700 42.571 28.430 1.00 24.26 202 GLU C CA 1
ATOM 9361 C C . GLU C 1 202 ? 37.222 42.487 28.818 1.00 24.52 202 GLU C C 1
ATOM 9362 O O . GLU C 1 202 ? 36.578 43.509 29.072 1.00 24.14 202 GLU C O 1
ATOM 9368 N N . VAL C 1 203 ? 36.683 41.267 28.832 1.00 24.69 203 VAL C N 1
ATOM 9369 C CA . VAL C 1 203 ? 35.278 41.040 29.167 1.00 25.03 203 VAL C CA 1
ATOM 9370 C C . VAL C 1 203 ? 34.988 41.389 30.634 1.00 25.58 203 VAL C C 1
ATOM 9371 O O . VAL C 1 203 ? 33.905 41.887 30.963 1.00 25.08 203 VAL C O 1
ATOM 9383 N N . TYR C 1 205 ? 37.289 41.386 34.931 1.00 26.09 205 TYR C N 1
ATOM 9384 C CA . TYR C 1 205 ? 38.555 41.486 35.675 1.00 26.23 205 TYR C CA 1
ATOM 9385 C C . TYR C 1 205 ? 38.974 40.186 36.346 1.00 25.72 205 TYR C C 1
ATOM 9386 O O . TYR C 1 205 ? 40.172 39.953 36.559 1.00 25.45 205 TYR C O 1
ATOM 9395 N N . LEU C 1 206 ? 37.982 39.365 36.696 1.00 24.80 206 LEU C N 1
ATOM 9396 C CA . LEU C 1 206 ? 38.169 38.183 37.537 1.00 24.34 206 LEU C CA 1
ATOM 9397 C C . LEU C 1 206 ? 39.006 38.537 38.768 1.00 24.13 206 LEU C C 1
ATOM 9398 O O . LEU C 1 206 ? 38.731 39.547 39.424 1.00 23.66 206 LEU C O 1
ATOM 9403 N N . ASP C 1 207 ? 40.018 37.722 39.063 1.00 24.04 207 ASP C N 1
ATOM 9404 C CA . ASP C 1 207 ? 40.895 37.945 40.216 1.00 23.47 207 ASP C CA 1
ATOM 9405 C C . ASP C 1 207 ? 42.378 38.112 39.841 1.00 22.31 207 ASP C C 1
ATOM 9406 O O . ASP C 1 207 ? 43.269 37.665 40.572 1.00 21.37 207 ASP C O 1
ATOM 9411 N N . ALA C 1 208 ? 42.631 38.781 38.721 1.00 20.92 208 ALA C N 1
ATOM 9412 C CA . ALA C 1 208 ? 43.989 38.975 38.201 1.00 20.05 208 ALA C CA 1
ATOM 9413 C C . ALA C 1 208 ? 44.952 39.622 39.197 1.00 19.85 208 ALA C C 1
ATOM 9414 O O . ALA C 1 208 ? 46.076 39.135 39.372 1.00 19.83 208 ALA C O 1
ATOM 9416 N N . LEU C 1 209 ? 44.521 40.713 39.841 1.00 19.22 209 LEU C N 1
ATOM 9417 C CA . LEU C 1 209 ? 45.342 41.406 40.846 1.00 19.28 209 LEU C CA 1
ATOM 9418 C C . LEU C 1 209 ? 45.685 40.509 42.048 1.00 18.79 209 LEU C C 1
ATOM 9419 O O . LEU C 1 209 ? 46.842 40.407 42.455 1.00 18.11 209 LEU C O 1
ATOM 9424 N N . VAL C 1 210 ? 44.668 39.857 42.599 1.00 19.40 210 VAL C N 1
ATOM 9425 C CA . VAL C 1 210 ? 44.844 38.918 43.705 1.00 19.36 210 VAL C CA 1
ATOM 9426 C C . VAL C 1 210 ? 45.856 37.824 43.333 1.00 19.57 210 VAL C C 1
ATOM 9427 O O . VAL C 1 210 ? 46.755 37.519 44.121 1.00 19.63 210 VAL C O 1
ATOM 9431 N N . ILE C 1 211 ? 45.710 37.243 42.142 1.00 19.21 211 ILE C N 1
ATOM 9432 C CA . ILE C 1 211 ? 46.658 36.211 41.678 1.00 20.00 211 ILE C CA 1
ATOM 9433 C C . ILE C 1 211 ? 48.087 36.760 41.610 1.00 19.71 211 ILE C C 1
ATOM 9434 O O . ILE C 1 211 ? 49.025 36.113 42.089 1.00 19.85 211 ILE C O 1
ATOM 9439 N N . ALA C 1 212 ? 48.251 37.948 41.023 1.00 19.25 212 ALA C N 1
ATOM 9440 C CA . ALA C 1 212 ? 49.567 38.581 40.938 1.00 19.03 212 ALA C CA 1
ATOM 9441 C C . ALA C 1 212 ? 50.175 38.865 42.311 1.00 19.38 212 ALA C C 1
ATOM 9442 O O . ALA C 1 212 ? 51.377 38.655 42.510 1.00 19.50 212 ALA C O 1
ATOM 9444 N N . GLN C 1 213 ? 49.365 39.356 43.252 1.00 18.84 213 GLN C N 1
ATOM 9445 C CA . GLN C 1 213 ? 49.867 39.612 44.605 1.00 19.45 213 GLN C CA 1
ATOM 9446 C C . GLN C 1 213 ? 50.281 38.322 45.321 1.00 18.80 213 GLN C C 1
ATOM 9447 O O . GLN C 1 213 ? 51.324 38.286 45.964 1.00 18.50 213 GLN C O 1
ATOM 9453 N N . ALA C 1 214 ? 49.472 37.273 45.195 1.00 18.46 214 ALA C N 1
ATOM 9454 C CA . ALA C 1 214 ? 49.735 35.999 45.867 1.00 19.12 214 ALA C CA 1
ATOM 9455 C C . ALA C 1 214 ? 51.066 35.390 45.425 1.00 19.55 214 ALA C C 1
ATOM 9456 O O . ALA C 1 214 ? 51.865 34.920 46.257 1.00 19.88 214 ALA C O 1
ATOM 9458 N N . VAL C 1 215 ? 51.302 35.416 44.117 1.00 19.57 215 VAL C N 1
ATOM 9459 C CA . VAL C 1 215 ? 52.535 34.886 43.532 1.00 19.96 215 VAL C CA 1
ATOM 9460 C C . VAL C 1 215 ? 53.743 35.766 43.878 1.00 20.25 215 VAL C C 1
ATOM 9461 O O . VAL C 1 215 ? 54.799 35.261 44.295 1.00 20.06 215 VAL C O 1
ATOM 9465 N N . HIS C 1 216 ? 53.582 37.076 43.729 1.00 20.24 216 HIS C N 1
ATOM 9466 C CA . HIS C 1 216 ? 54.651 38.030 44.040 1.00 21.34 216 HIS C CA 1
ATOM 9467 C C . HIS C 1 216 ? 55.137 37.893 45.481 1.00 21.85 216 HIS C C 1
ATOM 9468 O O . HIS C 1 216 ? 56.347 37.807 45.729 1.00 22.22 216 HIS C O 1
ATOM 9475 N N . ASN C 1 217 ? 54.198 37.864 46.428 1.00 21.97 217 ASN C N 1
ATOM 9476 C CA . ASN C 1 217 ? 54.553 37.782 47.852 1.00 22.31 217 ASN C CA 1
ATOM 9477 C C . ASN C 1 217 ? 55.013 36.392 48.308 1.00 22.60 217 ASN C C 1
ATOM 9478 O O . ASN C 1 217 ? 55.428 36.215 49.456 1.00 22.68 217 ASN C O 1
ATOM 9483 N N . ASN C 1 218 ? 54.935 35.420 47.400 1.00 22.59 218 ASN C N 1
ATOM 9484 C CA . ASN C 1 218 ? 55.473 34.078 47.622 1.00 23.47 218 ASN C CA 1
ATOM 9485 C C . ASN C 1 218 ? 56.813 33.860 46.899 1.00 23.53 218 ASN C C 1
ATOM 9486 O O . ASN C 1 218 ? 57.248 32.721 46.699 1.00 24.21 218 ASN C O 1
ATOM 9491 N N . GLY C 1 219 ? 57.468 34.955 46.527 1.00 23.16 219 GLY C N 1
ATOM 9492 C CA . GLY C 1 219 ? 58.766 34.903 45.862 1.00 23.24 219 GLY C CA 1
ATOM 9493 C C . GLY C 1 219 ? 58.692 34.274 44.485 1.00 23.10 219 GLY C C 1
ATOM 9494 O O . GLY C 1 219 ? 59.686 33.732 43.998 1.00 23.80 219 GLY C O 1
ATOM 9495 N N . GLY C 1 220 ? 57.521 34.352 43.851 1.00 22.03 220 GLY C N 1
ATOM 9496 C CA . GLY C 1 220 ? 57.283 33.692 42.562 1.00 21.15 220 GLY C CA 1
ATOM 9497 C C . GLY C 1 220 ? 57.501 34.552 41.324 1.00 21.03 220 GLY C C 1
ATOM 9498 O O . GLY C 1 220 ? 58.074 35.648 41.407 1.00 20.56 220 GLY C O 1
ATOM 9499 N N . ILE C 1 221 ? 57.065 34.032 40.171 1.00 20.32 221 ILE C N 1
ATOM 9500 C CA . ILE C 1 221 ? 57.183 34.721 38.878 1.00 20.34 221 ILE C CA 1
ATOM 9501 C C . ILE C 1 221 ? 55.803 34.966 38.255 1.00 19.81 221 ILE C C 1
ATOM 9502 O O . ILE C 1 221 ? 55.070 34.021 37.935 1.00 19.49 221 ILE C O 1
ATOM 9507 N N . VAL C 1 222 ? 55.458 36.239 38.081 1.00 20.01 222 VAL C N 1
ATOM 9508 C CA . VAL C 1 222 ? 54.191 36.613 37.450 1.00 19.44 222 VAL C CA 1
ATOM 9509 C C . VAL C 1 222 ? 54.415 36.860 35.960 1.00 19.79 222 VAL C C 1
ATOM 9510 O O . VAL C 1 222 ? 55.178 37.744 35.585 1.00 19.59 222 VAL C O 1
ATOM 9530 N N . GLN C 1 225 ? 50.268 38.046 29.801 1.00 18.55 225 GLN C N 1
ATOM 9531 C CA . GLN C 1 225 ? 50.033 38.229 28.367 1.00 18.24 225 GLN C CA 1
ATOM 9532 C C . GLN C 1 225 ? 49.251 39.520 28.134 1.00 18.01 225 GLN C C 1
ATOM 9533 O O . GLN C 1 225 ? 48.266 39.772 28.826 1.00 17.98 225 GLN C O 1
ATOM 9539 N N . VAL C 1 226 ? 49.701 40.343 27.186 1.00 17.38 226 VAL C N 1
ATOM 9540 C CA . VAL C 1 226 ? 48.937 41.529 26.768 1.00 17.25 226 VAL C CA 1
ATOM 9541 C C . VAL C 1 226 ? 48.800 41.601 25.238 1.00 17.85 226 VAL C C 1
ATOM 9542 O O . VAL C 1 226 ? 49.531 40.925 24.506 1.00 17.08 226 VAL C O 1
ATOM 9546 N N . GLN C 1 227 ? 47.878 42.442 24.768 1.00 18.09 227 GLN C N 1
ATOM 9547 C CA . GLN C 1 227 ? 47.702 42.680 23.333 1.00 19.39 227 GLN C CA 1
ATOM 9548 C C . GLN C 1 227 ? 48.740 43.687 22.799 1.00 19.39 227 GLN C C 1
ATOM 9549 O O . GLN C 1 227 ? 49.216 43.564 21.666 1.00 19.78 227 GLN C O 1
ATOM 9555 N N . LYS C 1 228 ? 49.117 44.656 23.625 1.00 19.91 228 LYS C N 1
ATOM 9556 C CA . LYS C 1 228 ? 50.057 45.695 23.194 1.00 20.49 228 LYS C CA 1
ATOM 9557 C C . LYS C 1 228 ? 50.695 46.406 24.371 1.00 20.82 228 LYS C C 1
ATOM 9558 O O . LYS C 1 228 ? 50.173 46.384 25.481 1.00 20.33 228 LYS C O 1
ATOM 9572 N N . VAL C 1 230 ? 52.616 50.196 25.670 1.00 20.83 230 VAL C N 1
ATOM 9573 C CA . VAL C 1 230 ? 52.604 51.632 25.419 1.00 19.83 230 VAL C CA 1
ATOM 9574 C C . VAL C 1 230 ? 53.712 52.318 26.199 1.00 19.83 230 VAL C C 1
ATOM 9575 O O . VAL C 1 230 ? 54.346 51.705 27.076 1.00 19.00 230 VAL C O 1
ATOM 9579 N N . LYS C 1 231 ? 53.935 53.592 25.889 1.00 19.56 231 LYS C N 1
ATOM 9580 C CA . LYS C 1 231 ? 54.949 54.398 26.570 1.00 20.43 231 LYS C CA 1
ATOM 9581 C C . LYS C 1 231 ? 54.704 54.482 28.071 1.00 20.38 231 LYS C C 1
ATOM 9582 O O . LYS C 1 231 ? 53.560 54.580 28.505 1.00 20.27 231 LYS C O 1
ATOM 9588 N N . LYS C 1 232 ? 55.792 54.459 28.844 1.00 20.99 232 LYS C N 1
ATOM 9589 C CA . LYS C 1 232 ? 55.730 54.592 30.303 1.00 22.05 232 LYS C CA 1
ATOM 9590 C C . LYS C 1 232 ? 54.861 55.775 30.738 1.00 22.02 232 LYS C C 1
ATOM 9591 O O . LYS C 1 232 ? 54.992 56.880 30.211 1.00 22.01 232 LYS C O 1
ATOM 9597 N N . ALA C 1 233 ? 53.985 55.518 31.708 1.00 21.78 233 ALA C N 1
ATOM 9598 C CA . ALA C 1 233 ? 53.169 56.542 32.368 1.00 21.95 233 ALA C CA 1
ATOM 9599 C C . ALA C 1 233 ? 52.212 57.303 31.448 1.00 21.74 233 ALA C C 1
ATOM 9600 O O . ALA C 1 233 ? 51.922 58.474 31.691 1.00 22.07 233 ALA C O 1
ATOM 9602 N N . THR C 1 234 ? 51.719 56.642 30.404 1.00 21.57 234 THR C N 1
ATOM 9603 C CA . THR C 1 234 ? 50.713 57.263 29.518 1.00 21.54 234 THR C CA 1
ATOM 9604 C C . THR C 1 234 ? 49.296 56.703 29.721 1.00 21.34 234 THR C C 1
ATOM 9605 O O . THR C 1 234 ? 48.354 57.167 29.090 1.00 21.49 234 THR C O 1
ATOM 9609 N N . LEU C 1 235 ? 49.144 55.714 30.597 1.00 20.64 235 LEU C N 1
ATOM 9610 C CA . LEU C 1 235 ? 47.817 55.161 30.893 1.00 20.81 235 LEU C CA 1
ATOM 9611 C C . LEU C 1 235 ? 47.159 55.921 32.048 1.00 20.55 235 LEU C C 1
ATOM 9612 O O . LEU C 1 235 ? 47.844 56.417 32.957 1.00 20.46 235 LEU C O 1
ATOM 9617 N N . HIS C 1 236 ? 45.835 56.030 32.008 1.00 20.48 236 HIS C N 1
ATOM 9618 C CA . HIS C 1 236 ? 45.113 56.749 33.056 1.00 20.63 236 HIS C CA 1
ATOM 9619 C C . HIS C 1 236 ? 45.233 55.975 34.366 1.00 20.73 236 HIS C C 1
ATOM 9620 O O . HIS C 1 236 ? 44.827 54.816 34.423 1.00 21.10 236 HIS C O 1
ATOM 9627 N N . PRO C 1 237 ? 45.761 56.609 35.422 1.00 20.77 237 PRO C N 1
ATOM 9628 C CA . PRO C 1 237 ? 46.069 55.889 36.662 1.00 20.87 237 PRO C CA 1
ATOM 9629 C C . PRO C 1 237 ? 44.846 55.217 37.285 1.00 21.03 237 PRO C C 1
ATOM 9630 O O . PRO C 1 237 ? 44.983 54.203 37.962 1.00 21.10 237 PRO C O 1
ATOM 9634 N N . LYS C 1 238 ? 43.663 55.779 37.066 1.00 20.76 238 LYS C N 1
ATOM 9635 C CA . LYS C 1 238 ? 42.448 55.176 37.618 1.00 21.17 238 LYS C CA 1
ATOM 9636 C C . LYS C 1 238 ? 41.957 53.978 36.801 1.00 20.72 238 LYS C C 1
ATOM 9637 O O . LYS C 1 238 ? 41.047 53.258 37.231 1.00 21.50 238 LYS C O 1
ATOM 9643 N N . SER C 1 239 ? 42.566 53.757 35.636 1.00 20.39 239 SER C N 1
ATOM 9644 C CA . SER C 1 239 ? 42.260 52.593 34.799 1.00 20.08 239 SER C CA 1
ATOM 9645 C C . SER C 1 239 ? 43.261 51.443 34.998 1.00 19.46 239 SER C C 1
ATOM 9646 O O . SER C 1 239 ? 42.996 50.308 34.600 1.00 19.25 239 SER C O 1
ATOM 9649 N N . VAL C 1 240 ? 44.400 51.739 35.614 1.00 18.83 240 VAL C N 1
ATOM 9650 C CA . VAL C 1 240 ? 45.430 50.718 35.882 1.00 18.39 240 VAL C CA 1
ATOM 9651 C C . VAL C 1 240 ? 44.955 49.784 36.997 1.00 19.17 240 VAL C C 1
ATOM 9652 O O . VAL C 1 240 ? 44.666 50.238 38.103 1.00 19.72 240 VAL C O 1
ATOM 9656 N N . ARG C 1 241 ? 44.853 48.492 36.684 1.00 19.62 241 ARG C N 1
ATOM 9657 C CA . ARG C 1 241 ? 44.371 47.487 37.635 1.00 21.10 241 ARG C CA 1
ATOM 9658 C C . ARG C 1 241 ? 45.501 46.678 38.258 1.00 20.91 241 ARG C C 1
ATOM 9659 O O . ARG C 1 241 ? 45.357 46.163 39.366 1.00 21.41 241 ARG C O 1
ATOM 9667 N N . ILE C 1 242 ? 46.613 46.550 37.537 1.00 20.53 242 ILE C N 1
ATOM 9668 C CA . ILE C 1 242 ? 47.790 45.861 38.064 1.00 20.56 242 ILE C CA 1
ATOM 9669 C C . ILE C 1 242 ? 49.009 46.793 38.000 1.00 20.13 242 ILE C C 1
ATOM 9670 O O . ILE C 1 242 ? 49.389 47.252 36.922 1.00 20.08 242 ILE C O 1
ATOM 9675 N N . PRO C 1 243 ? 49.594 47.099 39.154 1.00 20.12 243 PRO C N 1
ATOM 9676 C CA . PRO C 1 243 ? 50.820 47.898 39.189 1.00 19.76 243 PRO C CA 1
ATOM 9677 C C . PRO C 1 243 ? 51.997 47.099 38.644 1.00 19.65 243 PRO C C 1
ATOM 9678 O O . PRO C 1 243 ? 52.090 45.888 38.866 1.00 19.82 243 PRO C O 1
ATOM 9682 N N . GLY C 1 244 ? 52.887 47.784 37.942 1.00 20.00 244 GLY C N 1
ATOM 9683 C CA . GLY C 1 244 ? 53.962 47.136 37.201 1.00 20.24 244 GLY C CA 1
ATOM 9684 C C . GLY C 1 244 ? 54.941 46.316 38.013 1.00 20.27 244 GLY C C 1
ATOM 9685 O O . GLY C 1 244 ? 55.518 45.362 37.496 1.00 20.23 244 GLY C O 1
ATOM 9686 N N . TYR C 1 245 ? 55.130 46.674 39.280 1.00 20.69 245 TYR C N 1
ATOM 9687 C CA . TYR C 1 245 ? 56.131 45.997 40.110 1.00 21.24 245 TYR C CA 1
ATOM 9688 C C . TYR C 1 245 ? 55.701 44.585 40.501 1.00 21.30 245 TYR C C 1
ATOM 9689 O O . TYR C 1 245 ? 56.491 43.830 41.058 1.00 21.27 245 TYR C O 1
ATOM 9698 N N . LEU C 1 246 ? 54.455 44.233 40.189 1.00 20.76 246 LEU C N 1
ATOM 9699 C CA . LEU C 1 246 ? 53.952 42.879 40.423 1.00 20.98 246 LEU C CA 1
ATOM 9700 C C . LEU C 1 246 ? 54.249 41.940 39.265 1.00 21.09 246 LEU C C 1
ATOM 9701 O O . LEU C 1 246 ? 54.080 40.729 39.398 1.00 21.79 246 LEU C O 1
ATOM 9706 N N . VAL C 1 247 ? 54.689 42.497 38.139 1.00 21.09 247 VAL C N 1
ATOM 9707 C CA . VAL C 1 247 ? 54.847 41.719 36.907 1.00 20.98 247 VAL C CA 1
ATOM 9708 C C . VAL C 1 247 ? 56.318 41.456 36.635 1.00 21.40 247 VAL C C 1
ATOM 9709 O O . VAL C 1 247 ? 57.141 42.372 36.696 1.00 21.82 247 VAL C O 1
ATOM 9713 N N . ASP C 1 248 ? 56.640 40.201 36.344 1.00 21.38 248 ASP C N 1
ATOM 9714 C CA . ASP C 1 248 ? 58.025 39.789 36.116 1.00 21.65 248 ASP C CA 1
ATOM 9715 C C . ASP C 1 248 ? 58.371 39.588 34.646 1.00 20.98 248 ASP C C 1
ATOM 9716 O O . ASP C 1 248 ? 59.494 39.877 34.229 1.00 21.19 248 ASP C O 1
ATOM 9721 N N . ILE C 1 249 ? 57.415 39.075 33.877 1.00 20.66 249 ILE C N 1
ATOM 9722 C CA . ILE C 1 249 ? 57.594 38.817 32.445 1.00 20.44 249 ILE C CA 1
ATOM 9723 C C . ILE C 1 249 ? 56.310 39.172 31.714 1.00 19.85 249 ILE C C 1
ATOM 9724 O O . ILE C 1 249 ? 55.223 38.787 32.141 1.00 19.61 249 ILE C O 1
ATOM 9729 N N . VAL C 1 250 ? 56.457 39.881 30.599 1.00 19.38 250 VAL C N 1
ATOM 9730 C CA . VAL C 1 250 ? 55.346 40.208 29.705 1.00 18.86 250 VAL C CA 1
ATOM 9731 C C . VAL C 1 250 ? 55.525 39.516 28.350 1.00 19.43 250 VAL C C 1
ATOM 9732 O O . VAL C 1 250 ? 56.619 39.517 27.775 1.00 19.11 250 VAL C O 1
ATOM 9736 N N . VAL C 1 251 ? 54.447 38.905 27.871 1.00 19.81 251 VAL C N 1
ATOM 9737 C CA . VAL C 1 251 ? 54.389 38.316 26.539 1.00 20.50 251 VAL C CA 1
ATOM 9738 C C . VAL C 1 251 ? 53.361 39.092 25.736 1.00 21.12 251 VAL C C 1
ATOM 9739 O O . VAL C 1 251 ? 52.215 39.239 26.165 1.00 20.76 251 VAL C O 1
ATOM 9743 N N . VAL C 1 252 ? 53.771 39.588 24.572 1.00 21.72 252 VAL C N 1
ATOM 9744 C CA . VAL C 1 252 ? 52.876 40.396 23.744 1.00 23.11 252 VAL C CA 1
ATOM 9745 C C . VAL C 1 252 ? 52.273 39.508 22.657 1.00 23.95 252 VAL C C 1
ATOM 9746 O O . VAL C 1 252 ? 53.002 38.887 21.878 1.00 23.95 252 VAL C O 1
ATOM 9750 N N . ASP C 1 253 ? 50.945 39.424 22.646 1.00 24.47 253 ASP C N 1
ATOM 9751 C CA . ASP C 1 253 ? 50.196 38.719 21.613 1.00 25.47 253 ASP C CA 1
ATOM 9752 C C . ASP C 1 253 ? 49.283 39.718 20.884 1.00 25.69 253 ASP C C 1
ATOM 9753 O O . ASP C 1 253 ? 48.168 39.973 21.329 1.00 25.50 253 ASP C O 1
ATOM 9758 N N . PRO C 1 254 ? 49.748 40.283 19.766 1.00 26.41 254 PRO C N 1
ATOM 9759 C CA . PRO C 1 254 ? 48.994 41.332 19.066 1.00 26.61 254 PRO C CA 1
ATOM 9760 C C . PRO C 1 254 ? 47.617 40.867 18.581 1.00 26.83 254 PRO C C 1
ATOM 9761 O O . PRO C 1 254 ? 46.707 41.690 18.441 1.00 27.08 254 PRO C O 1
ATOM 9765 N N . ASP C 1 255 ? 47.468 39.564 18.359 1.00 26.83 255 ASP C N 1
ATOM 9766 C CA . ASP C 1 255 ? 46.209 38.978 17.887 1.00 27.19 255 ASP C CA 1
ATOM 9767 C C . ASP C 1 255 ? 45.287 38.453 18.997 1.00 26.31 255 ASP C C 1
ATOM 9768 O O . ASP C 1 255 ? 44.281 37.800 18.713 1.00 26.45 255 ASP C O 1
ATOM 9773 N N . GLN C 1 256 ? 45.637 38.740 20.251 1.00 25.18 256 GLN C N 1
ATOM 9774 C CA . GLN C 1 256 ? 44.809 38.388 21.411 1.00 24.20 256 GLN C CA 1
ATOM 9775 C C . GLN C 1 256 ? 43.336 38.758 21.209 1.00 23.58 256 GLN C C 1
ATOM 9776 O O . GLN C 1 256 ? 43.018 39.898 20.864 1.00 23.08 256 GLN C O 1
ATOM 9782 N N . SER C 1 257 ? 42.434 37.807 21.419 1.00 23.21 257 SER C N 1
ATOM 9783 C CA . SER C 1 257 ? 41.008 38.123 21.267 1.00 23.32 257 SER C CA 1
ATOM 9784 C C . SER C 1 257 ? 40.241 38.033 22.587 1.00 22.75 257 SER C C 1
ATOM 9785 O O . SER C 1 257 ? 40.663 37.338 23.520 1.00 22.23 257 SER C O 1
ATOM 9788 N N . GLN C 1 258 ? 39.134 38.768 22.664 1.00 21.97 258 GLN C N 1
ATOM 9789 C CA . GLN C 1 258 ? 38.313 38.819 23.878 1.00 21.79 258 GLN C CA 1
ATOM 9790 C C . GLN C 1 258 ? 37.842 37.427 24.299 1.00 21.95 258 GLN C C 1
ATOM 9791 O O . GLN C 1 258 ? 37.864 37.099 25.489 1.00 22.22 258 GLN C O 1
ATOM 9797 N N . LEU C 1 259 ? 37.430 36.629 23.310 1.00 22.23 259 LEU C N 1
ATOM 9798 C CA . LEU C 1 259 ? 36.930 35.265 23.515 1.00 22.75 259 LEU C CA 1
ATOM 9799 C C . LEU C 1 259 ? 37.574 34.303 22.515 1.00 23.16 259 LEU C C 1
ATOM 9800 O O . LEU C 1 259 ? 38.240 34.742 21.568 1.00 22.60 259 LEU C O 1
ATOM 9805 N N . TYR C 1 260 ? 37.361 32.997 22.706 1.00 23.41 260 TYR C N 1
ATOM 9806 C CA . TYR C 1 260 ? 37.729 32.010 21.683 1.00 24.06 260 TYR C CA 1
ATOM 9807 C C . TYR C 1 260 ? 37.002 32.348 20.391 1.00 24.53 260 TYR C C 1
ATOM 9808 O O . TYR C 1 260 ? 35.913 32.909 20.427 1.00 24.76 260 TYR C O 1
ATOM 9817 N N . GLY C 1 261 ? 37.609 32.008 19.261 1.00 25.50 261 GLY C N 1
ATOM 9818 C CA . GLY C 1 261 ? 36.950 32.135 17.955 1.00 27.31 261 GLY C CA 1
ATOM 9819 C C . GLY C 1 261 ? 37.577 33.134 16.997 1.00 27.87 261 GLY C C 1
ATOM 9820 O O . GLY C 1 261 ? 37.207 33.178 15.826 1.00 28.74 261 GLY C O 1
ATOM 9821 N N . GLY C 1 262 ? 38.520 33.933 17.489 1.00 28.24 262 GLY C N 1
ATOM 9822 C CA . GLY C 1 262 ? 39.227 34.914 16.661 1.00 28.93 262 GLY C CA 1
ATOM 9823 C C . GLY C 1 262 ? 38.403 36.061 16.085 1.00 29.04 262 GLY C C 1
ATOM 9824 O O . GLY C 1 262 ? 38.746 36.606 15.026 1.00 30.12 262 GLY C O 1
ATOM 9825 N N . ALA C 1 263 ? 37.316 36.428 16.758 1.00 27.97 263 ALA C N 1
ATOM 9826 C CA . ALA C 1 263 ? 36.522 37.583 16.335 1.00 27.11 263 ALA C CA 1
ATOM 9827 C C . ALA C 1 263 ? 37.289 38.856 16.693 1.00 26.59 263 ALA C C 1
ATOM 9828 O O . ALA C 1 263 ? 37.995 38.880 17.699 1.00 26.95 263 ALA C O 1
ATOM 9830 N N . PRO C 1 264 ? 37.193 39.905 15.878 1.00 26.19 264 PRO C N 1
ATOM 9831 C CA . PRO C 1 264 ? 37.830 41.180 16.244 1.00 25.31 264 PRO C CA 1
ATOM 9832 C C . PRO C 1 264 ? 37.232 41.758 17.535 1.00 24.35 264 PRO C C 1
ATOM 9833 O O . PRO C 1 264 ? 36.156 41.327 17.972 1.00 23.39 264 PRO C O 1
ATOM 9837 N N . VAL C 1 265 ? 37.939 42.713 18.139 1.00 23.44 265 VAL C N 1
ATOM 9838 C CA . VAL C 1 265 ? 37.482 43.385 19.353 1.00 22.68 265 VAL C CA 1
ATOM 9839 C C . VAL C 1 265 ? 36.092 43.993 19.125 1.00 21.88 265 VAL C C 1
ATOM 9840 O O . VAL C 1 265 ? 35.850 44.687 18.139 1.00 21.60 265 VAL C O 1
ATOM 9844 N N . ASN C 1 266 ? 35.180 43.678 20.033 1.00 20.52 266 ASN C N 1
ATOM 9845 C CA . ASN C 1 266 ? 33.835 44.222 20.027 1.00 19.92 266 ASN C CA 1
ATOM 9846 C C . ASN C 1 266 ? 33.791 45.245 21.157 1.00 19.64 266 ASN C C 1
ATOM 9847 O O . ASN C 1 266 ? 33.947 44.879 22.330 1.00 19.07 266 ASN C O 1
ATOM 9852 N N . ARG C 1 267 ? 33.596 46.520 20.811 1.00 19.31 267 ARG C N 1
ATOM 9853 C CA . ARG C 1 267 ? 33.643 47.601 21.802 1.00 19.23 267 ARG C CA 1
ATOM 9854 C C . ARG C 1 267 ? 32.383 47.683 22.675 1.00 19.26 267 ARG C C 1
ATOM 9855 O O . ARG C 1 267 ? 32.404 48.309 23.723 1.00 19.33 267 ARG C O 1
ATOM 9863 N N . PHE C 1 268 ? 31.291 47.053 22.247 1.00 18.97 268 PHE C N 1
ATOM 9864 C CA . PHE C 1 268 ? 30.140 46.885 23.139 1.00 19.09 268 PHE C CA 1
ATOM 9865 C C . PHE C 1 268 ? 30.523 45.976 24.315 1.00 18.99 268 PHE C C 1
ATOM 9866 O O . PHE C 1 268 ? 30.236 46.288 25.468 1.00 19.08 268 PHE C O 1
ATOM 9874 N N . ILE C 1 269 ? 31.174 44.855 24.002 1.00 19.65 269 ILE C N 1
ATOM 9875 C CA . ILE C 1 269 ? 31.697 43.920 25.012 1.00 20.37 269 ILE C CA 1
ATOM 9876 C C . ILE C 1 269 ? 32.716 44.600 25.933 1.00 20.74 269 ILE C C 1
ATOM 9877 O O . ILE C 1 269 ? 32.747 44.317 27.126 1.00 21.07 269 ILE C O 1
ATOM 9882 N N . SER C 1 270 ? 33.536 45.495 25.380 1.00 21.42 270 SER C N 1
ATOM 9883 C CA . SER C 1 270 ? 34.511 46.267 26.168 1.00 22.21 270 SER C CA 1
ATOM 9884 C C . SER C 1 270 ? 33.827 47.175 27.188 1.00 22.42 270 SER C C 1
ATOM 9885 O O . SER C 1 270 ? 34.410 47.515 28.213 1.00 22.83 270 SER C O 1
ATOM 9888 N N . GLY C 1 271 ? 32.587 47.563 26.894 1.00 22.18 271 GLY C N 1
ATOM 9889 C CA . GLY C 1 271 ? 31.821 48.469 27.749 1.00 21.75 271 GLY C CA 1
ATOM 9890 C C . GLY C 1 271 ? 31.854 49.919 27.290 1.00 21.23 271 GLY C C 1
ATOM 9891 O O . GLY C 1 271 ? 31.392 50.799 28.014 1.00 21.62 271 GLY C O 1
ATOM 9892 N N . ASP C 1 272 ? 32.383 50.173 26.089 1.00 20.78 272 ASP C N 1
ATOM 9893 C CA . ASP C 1 272 ? 32.623 51.547 25.616 1.00 20.61 272 ASP C CA 1
ATOM 9894 C C . ASP C 1 272 ? 31.435 52.203 24.920 1.00 20.38 272 ASP C C 1
ATOM 9895 O O . ASP C 1 272 ? 31.394 53.432 24.787 1.00 20.58 272 ASP C O 1
ATOM 9900 N N . PHE C 1 273 ? 30.488 51.391 24.453 1.00 19.42 273 PHE C N 1
ATOM 9901 C CA . PHE C 1 273 ? 29.336 51.900 23.715 1.00 19.25 273 PHE C CA 1
ATOM 9902 C C . PHE C 1 273 ? 28.077 51.191 24.162 1.00 19.67 273 PHE C C 1
ATOM 9903 O O . PHE C 1 273 ? 28.148 50.083 24.689 1.00 18.96 273 PHE C O 1
ATOM 9911 N N . THR C 1 274 ? 26.933 51.834 23.933 1.00 19.81 274 THR C N 1
ATOM 9912 C CA . THR C 1 274 ? 25.633 51.285 24.303 1.00 20.81 274 THR C CA 1
ATOM 9913 C C . THR C 1 274 ? 24.934 50.729 23.069 1.00 21.01 274 THR C C 1
ATOM 9914 O O . THR C 1 274 ? 24.672 51.455 22.103 1.00 20.39 274 THR C O 1
ATOM 9918 N N . LEU C 1 275 ? 24.630 49.440 23.123 1.00 21.94 275 LEU C N 1
ATOM 9919 C CA . LEU C 1 275 ? 23.877 48.757 22.083 1.00 23.13 275 LEU C CA 1
ATOM 9920 C C . LEU C 1 275 ? 22.428 49.249 22.026 1.00 24.18 275 LEU C C 1
ATOM 9921 O O . LEU C 1 275 ? 21.765 49.392 23.057 1.00 24.14 275 LEU C O 1
ATOM 9926 N N . ASP C 1 276 ? 21.947 49.490 20.812 1.00 25.38 276 ASP C N 1
ATOM 9927 C CA . ASP C 1 276 ? 20.606 50.013 20.571 1.00 26.83 276 ASP C CA 1
ATOM 9928 C C . ASP C 1 276 ? 19.548 48.974 20.929 1.00 27.51 276 ASP C C 1
ATOM 9929 O O . ASP C 1 276 ? 19.737 47.777 20.679 1.00 28.46 276 ASP C O 1
ATOM 9934 N N . LEU C 1 283 ? 10.264 34.491 20.854 1.00 35.81 283 LEU C N 1
ATOM 9935 C CA . LEU C 1 283 ? 10.738 33.363 21.655 1.00 35.56 283 LEU C CA 1
ATOM 9936 C C . LEU C 1 283 ? 9.696 32.251 21.682 1.00 34.99 283 LEU C C 1
ATOM 9937 O O . LEU C 1 283 ? 8.629 32.428 22.273 1.00 34.97 283 LEU C O 1
ATOM 9942 N N . PRO C 1 284 ? 9.998 31.112 21.054 1.00 34.56 284 PRO C N 1
ATOM 9943 C CA . PRO C 1 284 ? 9.056 29.986 20.995 1.00 33.91 284 PRO C CA 1
ATOM 9944 C C . PRO C 1 284 ? 8.709 29.453 22.385 1.00 33.14 284 PRO C C 1
ATOM 9945 O O . PRO C 1 284 ? 9.574 29.431 23.265 1.00 32.68 284 PRO C O 1
ATOM 9949 N N . LEU C 1 285 ? 7.457 29.040 22.573 1.00 32.31 285 LEU C N 1
ATOM 9950 C CA . LEU C 1 285 ? 7.008 28.490 23.850 1.00 31.97 285 LEU C CA 1
ATOM 9951 C C . LEU C 1 285 ? 7.367 27.016 23.919 1.00 31.41 285 LEU C C 1
ATOM 9952 O O . LEU C 1 285 ? 6.553 26.146 23.600 1.00 31.46 285 LEU C O 1
ATOM 9957 N N . ASN C 1 286 ? 8.596 26.750 24.334 1.00 30.84 286 ASN C N 1
ATOM 9958 C CA . ASN C 1 286 ? 9.080 25.394 24.527 1.00 30.14 286 ASN C CA 1
ATOM 9959 C C . ASN C 1 286 ? 9.279 25.103 26.014 1.00 29.90 286 ASN C C 1
ATOM 9960 O O . ASN C 1 286 ? 8.947 25.929 26.864 1.00 28.90 286 ASN C O 1
ATOM 9965 N N . GLN C 1 287 ? 9.826 23.929 26.316 1.00 29.55 287 GLN C N 1
ATOM 9966 C CA . GLN C 1 287 ? 10.082 23.502 27.688 1.00 29.85 287 GLN C CA 1
ATOM 9967 C C . GLN C 1 287 ? 10.944 24.513 28.456 1.00 28.94 287 GLN C C 1
ATOM 9968 O O . GLN C 1 287 ? 10.674 24.799 29.622 1.00 28.77 287 GLN C O 1
ATOM 9974 N N . ARG C 1 288 ? 11.972 25.042 27.793 1.00 27.94 288 ARG C N 1
ATOM 9975 C CA . ARG C 1 288 ? 12.875 26.027 28.391 1.00 27.50 288 ARG C CA 1
ATOM 9976 C C . ARG C 1 288 ? 12.168 27.331 28.758 1.00 26.59 288 ARG C C 1
ATOM 9977 O O . ARG C 1 288 ? 12.380 27.865 29.856 1.00 26.06 288 ARG C O 1
ATOM 9985 N N . LYS C 1 289 ? 11.330 27.837 27.851 1.00 25.21 289 LYS C N 1
ATOM 9986 C CA . LYS C 1 289 ? 10.576 29.067 28.116 1.00 24.65 289 LYS C CA 1
ATOM 9987 C C . LYS C 1 289 ? 9.549 28.873 29.236 1.00 24.13 289 LYS C C 1
ATOM 9988 O O . LYS C 1 289 ? 9.308 29.792 30.015 1.00 24.21 289 LYS C O 1
ATOM 9994 N N . LEU C 1 290 ? 8.960 27.679 29.315 1.00 23.52 290 LEU C N 1
ATOM 9995 C CA . LEU C 1 290 ? 8.022 27.338 30.383 1.00 23.42 290 LEU C CA 1
ATOM 9996 C C . LEU C 1 290 ? 8.662 27.471 31.768 1.00 22.61 290 LEU C C 1
ATOM 9997 O O . LEU C 1 290 ? 8.114 28.134 32.660 1.00 22.33 290 LEU C O 1
ATOM 10002 N N . VAL C 1 291 ? 9.808 26.815 31.948 1.00 21.53 291 VAL C N 1
ATOM 10003 C CA . VAL C 1 291 ? 10.505 26.828 33.236 1.00 21.50 291 VAL C CA 1
ATOM 10004 C C . VAL C 1 291 ? 10.995 28.239 33.564 1.00 21.18 291 VAL C C 1
ATOM 10005 O O . VAL C 1 291 ? 10.865 28.692 34.705 1.00 21.27 291 VAL C O 1
ATOM 10009 N N . ALA C 1 292 ? 11.517 28.939 32.556 1.00 20.87 292 ALA C N 1
ATOM 10010 C CA . ALA C 1 292 ? 11.969 30.331 32.727 1.00 19.87 292 ALA C CA 1
ATOM 10011 C C . ALA C 1 292 ? 10.824 31.251 33.163 1.00 20.00 292 ALA C C 1
ATOM 10012 O O . ALA C 1 292 ? 11.005 32.101 34.039 1.00 19.68 292 ALA C O 1
ATOM 10014 N N . ARG C 1 293 ? 9.648 31.076 32.556 1.00 19.96 293 ARG C N 1
ATOM 10015 C CA . ARG C 1 293 ? 8.448 31.829 32.948 1.00 20.24 293 ARG C CA 1
ATOM 10016 C C . ARG C 1 293 ? 8.041 31.598 34.412 1.00 19.91 293 ARG C C 1
ATOM 10017 O O . ARG C 1 293 ? 7.734 32.546 35.129 1.00 19.31 293 ARG C O 1
ATOM 10025 N N . ARG C 1 294 ? 8.031 30.340 34.851 1.00 19.75 294 ARG C N 1
ATOM 10026 C CA . ARG C 1 294 ? 7.672 30.028 36.240 1.00 20.00 294 ARG C CA 1
ATOM 10027 C C . ARG C 1 294 ? 8.741 30.522 37.213 1.00 19.87 294 ARG C C 1
ATOM 10028 O O . ARG C 1 294 ? 8.419 30.947 38.327 1.00 19.86 294 ARG C O 1
ATOM 10036 N N . ALA C 1 295 ? 10.002 30.467 36.789 1.00 19.80 295 ALA C N 1
ATOM 10037 C CA . ALA C 1 295 ? 11.115 31.036 37.561 1.00 20.33 295 ALA C CA 1
ATOM 10038 C C . ALA C 1 295 ? 10.934 32.547 37.768 1.00 20.72 295 ALA C C 1
ATOM 10039 O O . ALA C 1 295 ? 11.206 33.069 38.848 1.00 20.50 295 ALA C O 1
ATOM 10041 N N . LEU C 1 296 ? 10.457 33.234 36.732 1.00 21.11 296 LEU C N 1
ATOM 10042 C CA . LEU C 1 296 ? 10.219 34.678 36.811 1.00 21.53 296 LEU C CA 1
ATOM 10043 C C . LEU C 1 296 ? 9.200 35.050 37.891 1.00 21.74 296 LEU C C 1
ATOM 10044 O O . LEU C 1 296 ? 9.303 36.112 38.488 1.00 21.64 296 LEU C O 1
ATOM 10049 N N . PHE C 1 297 ? 8.232 34.167 38.142 1.00 22.25 297 PHE C N 1
ATOM 10050 C CA . PHE C 1 297 ? 7.256 34.356 39.218 1.00 23.39 297 PHE C CA 1
ATOM 10051 C C . PHE C 1 297 ? 7.911 34.554 40.592 1.00 23.59 297 PHE C C 1
ATOM 10052 O O . PHE C 1 297 ? 7.288 35.102 41.494 1.00 23.76 297 PHE C O 1
ATOM 10060 N N . GLU C 1 298 ? 9.161 34.107 40.743 1.00 23.24 298 GLU C N 1
ATOM 10061 C CA . GLU C 1 298 ? 9.887 34.214 42.017 1.00 23.45 298 GLU C CA 1
ATOM 10062 C C . GLU C 1 298 ? 10.641 35.546 42.199 1.00 23.90 298 GLU C C 1
ATOM 10063 O O . GLU C 1 298 ? 11.226 35.809 43.256 1.00 23.78 298 GLU C O 1
ATOM 10077 N N . ARG C 1 300 ? 10.967 39.666 42.563 1.00 26.69 300 ARG C N 1
ATOM 10078 C CA . ARG C 1 300 ? 10.238 40.809 43.113 1.00 27.21 300 ARG C CA 1
ATOM 10079 C C . ARG C 1 300 ? 10.916 42.072 42.607 1.00 26.54 300 ARG C C 1
ATOM 10080 O O . ARG C 1 300 ? 12.097 42.030 42.249 1.00 25.77 300 ARG C O 1
ATOM 10088 N N . LYS C 1 301 ? 10.191 43.196 42.571 1.00 26.08 301 LYS C N 1
ATOM 10089 C CA . LYS C 1 301 ? 10.811 44.477 42.202 1.00 25.76 301 LYS C CA 1
ATOM 10090 C C . LYS C 1 301 ? 11.909 44.806 43.191 1.00 25.02 301 LYS C C 1
ATOM 10091 O O . LYS C 1 301 ? 11.744 44.615 44.396 1.00 24.92 301 LYS C O 1
ATOM 10097 N N . GLY C 1 302 ? 13.032 45.288 42.673 1.00 24.57 302 GLY C N 1
ATOM 10098 C CA . GLY C 1 302 ? 14.167 45.678 43.504 1.00 23.83 302 GLY C CA 1
ATOM 10099 C C . GLY C 1 302 ? 15.113 44.541 43.852 1.00 23.53 302 GLY C C 1
ATOM 10100 O O . GLY C 1 302 ? 16.156 44.781 44.466 1.00 23.48 302 GLY C O 1
ATOM 10101 N N . ALA C 1 303 ? 14.760 43.309 43.473 1.00 22.58 303 ALA C N 1
ATOM 10102 C CA . ALA C 1 303 ? 15.588 42.141 43.812 1.00 22.01 303 ALA C CA 1
ATOM 10103 C C . ALA C 1 303 ? 16.915 42.109 43.062 1.00 21.10 303 ALA C C 1
ATOM 10104 O O . ALA C 1 303 ? 16.993 42.503 41.902 1.00 21.24 303 ALA C O 1
ATOM 10106 N N . VAL C 1 304 ? 17.946 41.628 43.753 1.00 20.47 304 VAL C N 1
ATOM 10107 C CA . VAL C 1 304 ? 19.251 41.375 43.175 1.00 19.83 304 VAL C CA 1
ATOM 10108 C C . VAL C 1 304 ? 19.348 39.860 43.018 1.00 20.01 304 VAL C C 1
ATOM 10109 O O . VAL C 1 304 ? 19.231 39.123 44.004 1.00 19.98 304 VAL C O 1
ATOM 10113 N N . GLY C 1 305 ? 19.519 39.404 41.776 1.00 19.61 305 GLY C N 1
ATOM 10114 C CA . GLY C 1 305 ? 19.476 37.977 41.467 1.00 19.60 305 GLY C CA 1
ATOM 10115 C C . GLY C 1 305 ? 20.731 37.452 40.782 1.00 19.63 305 GLY C C 1
ATOM 10116 O O . GLY C 1 305 ? 21.609 38.220 40.376 1.00 18.85 305 GLY C O 1
ATOM 10117 N N . ASN C 1 306 ? 20.816 36.132 40.672 1.00 19.40 306 ASN C N 1
ATOM 10118 C CA . ASN C 1 306 ? 21.859 35.480 39.895 1.00 19.93 306 ASN C CA 1
ATOM 10119 C C . ASN C 1 306 ? 21.230 34.291 39.181 1.00 20.51 306 ASN C C 1
ATOM 10120 O O . ASN C 1 306 ? 20.474 33.546 39.789 1.00 20.13 306 ASN C O 1
ATOM 10125 N N . VAL C 1 307 ? 21.524 34.139 37.890 1.00 21.42 307 VAL C N 1
ATOM 10126 C CA . VAL C 1 307 ? 21.025 33.004 37.106 1.00 22.44 307 VAL C CA 1
ATOM 10127 C C . VAL C 1 307 ? 22.200 32.142 36.642 1.00 23.23 307 VAL C C 1
ATOM 10128 O O . VAL C 1 307 ? 23.093 32.634 35.955 1.00 23.04 307 VAL C O 1
ATOM 10132 N N . GLY C 1 308 ? 22.207 30.865 37.031 1.00 23.68 308 GLY C N 1
ATOM 10133 C CA . GLY C 1 308 ? 23.234 29.933 36.570 1.00 24.67 308 GLY C CA 1
ATOM 10134 C C . GLY C 1 308 ? 22.930 29.345 35.198 1.00 25.28 308 GLY C C 1
ATOM 10135 O O . GLY C 1 308 ? 21.817 29.499 34.676 1.00 25.06 308 GLY C O 1
ATOM 10136 N N . VAL C 1 309 ? 23.922 28.681 34.607 1.00 25.83 309 VAL C N 1
ATOM 10137 C CA . VAL C 1 309 ? 23.749 28.032 33.303 1.00 26.51 309 VAL C CA 1
ATOM 10138 C C . VAL C 1 309 ? 22.786 26.855 33.462 1.00 26.59 309 VAL C C 1
ATOM 10139 O O . VAL C 1 309 ? 22.884 26.089 34.417 1.00 26.55 309 VAL C O 1
ATOM 10143 N N . GLY C 1 310 ? 21.836 26.737 32.542 1.00 26.78 310 GLY C N 1
ATOM 10144 C CA . GLY C 1 310 ? 20.887 25.635 32.572 1.00 27.11 310 GLY C CA 1
ATOM 10145 C C . GLY C 1 310 ? 19.568 26.025 31.949 1.00 27.00 310 GLY C C 1
ATOM 10146 O O . GLY C 1 310 ? 19.479 27.019 31.232 1.00 27.23 310 GLY C O 1
ATOM 10147 N N . ILE C 1 311 ? 18.537 25.243 32.246 1.00 27.16 311 ILE C N 1
ATOM 10148 C CA . ILE C 1 311 ? 17.214 25.406 31.643 1.00 27.28 311 ILE C CA 1
ATOM 10149 C C . ILE C 1 311 ? 16.598 26.798 31.851 1.00 27.67 311 ILE C C 1
ATOM 10150 O O . ILE C 1 311 ? 15.804 27.266 31.022 1.00 27.89 311 ILE C O 1
ATOM 10155 N N . ALA C 1 312 ? 16.973 27.461 32.943 1.00 27.68 312 ALA C N 1
ATOM 10156 C CA . ALA C 1 312 ? 16.382 28.751 33.296 1.00 28.15 312 ALA C CA 1
ATOM 10157 C C . ALA C 1 312 ? 17.184 29.974 32.831 1.00 28.22 312 ALA C C 1
ATOM 10158 O O . ALA C 1 312 ? 16.758 31.111 33.060 1.00 27.98 312 ALA C O 1
ATOM 10160 N N . ASP C 1 313 ? 18.322 29.759 32.172 1.00 28.53 313 ASP C N 1
ATOM 10161 C CA . ASP C 1 313 ? 19.220 30.884 31.885 1.00 29.04 313 ASP C CA 1
ATOM 10162 C C . ASP C 1 313 ? 18.725 31.884 30.820 1.00 29.20 313 ASP C C 1
ATOM 10163 O O . ASP C 1 313 ? 19.413 32.866 30.524 1.00 29.23 313 ASP C O 1
ATOM 10168 N N . GLY C 1 314 ? 17.540 31.625 30.267 1.00 28.85 314 GLY C N 1
ATOM 10169 C CA . GLY C 1 314 ? 16.847 32.576 29.389 1.00 29.01 314 GLY C CA 1
ATOM 10170 C C . GLY C 1 314 ? 15.813 33.431 30.117 1.00 28.65 314 GLY C C 1
ATOM 10171 O O . GLY C 1 314 ? 14.982 34.085 29.485 1.00 28.95 314 GLY C O 1
ATOM 10172 N N . ILE C 1 315 ? 15.860 33.446 31.447 1.00 28.20 315 ILE C N 1
ATOM 10173 C CA . ILE C 1 315 ? 14.926 34.262 32.231 1.00 28.25 315 ILE C CA 1
ATOM 10174 C C . ILE C 1 315 ? 15.017 35.771 31.903 1.00 27.97 315 ILE C C 1
ATOM 10175 O O . ILE C 1 315 ? 14.003 36.469 31.912 1.00 27.48 315 ILE C O 1
ATOM 10180 N N . GLY C 1 316 ? 16.225 36.253 31.604 1.00 27.94 316 GLY C N 1
ATOM 10181 C CA . GLY C 1 316 ? 16.431 37.645 31.186 1.00 28.07 316 GLY C CA 1
ATOM 10182 C C . GLY C 1 316 ? 15.639 38.034 29.944 1.00 28.14 316 GLY C C 1
ATOM 10183 O O . GLY C 1 316 ? 15.033 39.105 29.899 1.00 27.98 316 GLY C O 1
ATOM 10184 N N . LEU C 1 317 ? 15.638 37.156 28.941 1.00 28.15 317 LEU C N 1
ATOM 10185 C CA . LEU C 1 317 ? 14.873 37.368 27.703 1.00 28.47 317 LEU C CA 1
ATOM 10186 C C . LEU C 1 317 ? 13.361 37.293 27.905 1.00 28.43 317 LEU C C 1
ATOM 10187 O O . LEU C 1 317 ? 12.604 38.016 27.249 1.00 28.12 317 LEU C O 1
ATOM 10192 N N . VAL C 1 318 ? 12.921 36.393 28.784 1.00 28.32 318 VAL C N 1
ATOM 10193 C CA . VAL C 1 318 ? 11.502 36.309 29.149 1.00 28.41 318 VAL C CA 1
ATOM 10194 C C . VAL C 1 318 ? 11.061 37.564 29.911 1.00 28.58 318 VAL C C 1
ATOM 10195 O O . VAL C 1 318 ? 9.970 38.105 29.669 1.00 28.56 318 VAL C O 1
ATOM 10199 N N . ALA C 1 319 ? 11.912 38.034 30.821 1.00 28.84 319 ALA C N 1
ATOM 10200 C CA . ALA C 1 319 ? 11.641 39.268 31.557 1.00 29.66 319 ALA C CA 1
ATOM 10201 C C . ALA C 1 319 ? 11.506 40.457 30.603 1.00 30.52 319 ALA C C 1
ATOM 10202 O O . ALA C 1 319 ? 10.643 41.315 30.785 1.00 30.19 319 ALA C O 1
ATOM 10204 N N . ARG C 1 320 ? 12.362 40.491 29.585 1.00 31.79 320 ARG C N 1
ATOM 10205 C CA . ARG C 1 320 ? 12.325 41.537 28.565 1.00 33.51 320 ARG C CA 1
ATOM 10206 C C . ARG C 1 320 ? 10.999 41.521 27.799 1.00 34.04 320 ARG C C 1
ATOM 10207 O O . ARG C 1 320 ? 10.409 42.573 27.548 1.00 34.16 320 ARG C O 1
ATOM 10215 N N . GLU C 1 321 ? 10.536 40.324 27.447 1.00 34.49 321 GLU C N 1
ATOM 10216 C CA . GLU C 1 321 ? 9.269 40.130 26.729 1.00 35.29 321 GLU C CA 1
ATOM 10217 C C . GLU C 1 321 ? 8.065 40.582 27.564 1.00 35.04 321 GLU C C 1
ATOM 10218 O O . GLU C 1 321 ? 7.114 41.166 27.038 1.00 34.71 321 GLU C O 1
ATOM 10224 N N . GLU C 1 322 ? 8.125 40.318 28.867 1.00 34.72 322 GLU C N 1
ATOM 10225 C CA . GLU C 1 322 ? 7.066 40.712 29.793 1.00 35.01 322 GLU C CA 1
ATOM 10226 C C . GLU C 1 322 ? 7.141 42.188 30.195 1.00 34.90 322 GLU C C 1
ATOM 10227 O O . GLU C 1 322 ? 6.212 42.718 30.806 1.00 35.14 322 GLU C O 1
ATOM 10233 N N . GLY C 1 323 ? 8.247 42.842 29.847 1.00 34.72 323 GLY C N 1
ATOM 10234 C CA . GLY C 1 323 ? 8.416 44.272 30.082 1.00 34.50 323 GLY C CA 1
ATOM 10235 C C . GLY C 1 323 ? 8.788 44.629 31.506 1.00 34.41 323 GLY C C 1
ATOM 10236 O O . GLY C 1 323 ? 8.413 45.700 31.996 1.00 34.33 323 GLY C O 1
ATOM 10237 N N . CYS C 1 324 ? 9.533 43.748 32.173 1.00 33.88 324 CYS C N 1
ATOM 10238 C CA . CYS C 1 324 ? 9.932 43.996 33.562 1.00 33.90 324 CYS C CA 1
ATOM 10239 C C . CYS C 1 324 ? 11.435 43.819 33.827 1.00 33.59 324 CYS C C 1
ATOM 10240 O O . CYS C 1 324 ? 11.867 43.815 34.981 1.00 33.68 324 CYS C O 1
ATOM 10243 N N . ALA C 1 325 ? 12.221 43.692 32.757 1.00 33.33 325 ALA C N 1
ATOM 10244 C CA . ALA C 1 325 ? 13.668 43.476 32.860 1.00 33.12 325 ALA C CA 1
ATOM 10245 C C . ALA C 1 325 ? 14.378 44.577 33.643 1.00 32.99 325 ALA C C 1
ATOM 10246 O O . ALA C 1 325 ? 15.384 44.326 34.308 1.00 32.99 325 ALA C O 1
ATOM 10248 N N . ASP C 1 326 ? 13.846 45.795 33.571 1.00 32.56 326 ASP C N 1
ATOM 10249 C CA . ASP C 1 326 ? 14.437 46.928 34.280 1.00 32.23 326 ASP C CA 1
ATOM 10250 C C . ASP C 1 326 ? 14.012 47.020 35.757 1.00 31.28 326 ASP C C 1
ATOM 10251 O O . ASP C 1 326 ? 14.484 47.896 36.485 1.00 30.99 326 ASP C O 1
ATOM 10256 N N . ASP C 1 327 ? 13.146 46.106 36.201 1.00 29.96 327 ASP C N 1
ATOM 10257 C CA . ASP C 1 327 ? 12.611 46.147 37.571 1.00 29.31 327 ASP C CA 1
ATOM 10258 C C . ASP C 1 327 ? 13.503 45.443 38.601 1.00 27.92 327 ASP C C 1
ATOM 10259 O O . ASP C 1 327 ? 13.318 45.615 39.804 1.00 27.87 327 ASP C O 1
ATOM 10264 N N . PHE C 1 328 ? 14.456 44.648 38.124 1.00 25.87 328 PHE C N 1
ATOM 10265 C CA . PHE C 1 328 ? 15.378 43.925 38.998 1.00 24.39 328 PHE C CA 1
ATOM 10266 C C . PHE C 1 328 ? 16.770 43.949 38.367 1.00 23.45 328 PHE C C 1
ATOM 10267 O O . PHE C 1 328 ? 16.938 44.484 37.275 1.00 23.07 328 PHE C O 1
ATOM 10275 N N . ILE C 1 329 ? 17.762 43.378 39.051 1.00 22.14 329 ILE C N 1
ATOM 10276 C CA . ILE C 1 329 ? 19.133 43.375 38.544 1.00 21.25 329 ILE C CA 1
ATOM 10277 C C . ILE C 1 329 ? 19.763 41.994 38.717 1.00 20.97 329 ILE C C 1
ATOM 10278 O O . ILE C 1 329 ? 19.713 41.432 39.803 1.00 21.41 329 ILE C O 1
ATOM 10283 N N . LEU C 1 330 ? 20.342 41.459 37.647 1.00 20.67 330 LEU C N 1
ATOM 10284 C CA . LEU C 1 330 ? 21.037 40.168 37.719 1.00 21.04 330 LEU C CA 1
ATOM 10285 C C . LEU C 1 330 ? 22.539 40.390 37.711 1.00 21.08 330 LEU C C 1
ATOM 10286 O O . LEU C 1 330 ? 23.048 41.204 36.942 1.00 20.88 330 LEU C O 1
ATOM 10291 N N . THR C 1 331 ? 23.237 39.685 38.597 1.00 21.57 331 THR C N 1
ATOM 10292 C CA . THR C 1 331 ? 24.687 39.772 38.682 1.00 21.75 331 THR C CA 1
ATOM 10293 C C . THR C 1 331 ? 25.271 38.406 38.330 1.00 21.40 331 THR C C 1
ATOM 10294 O O . THR C 1 331 ? 24.576 37.385 38.395 1.00 20.44 331 THR C O 1
ATOM 10298 N N . VAL C 1 332 ? 26.547 38.404 37.954 1.00 21.11 332 VAL C N 1
ATOM 10299 C CA . VAL C 1 332 ? 27.266 37.192 37.580 1.00 21.32 332 VAL C CA 1
ATOM 10300 C C . VAL C 1 332 ? 28.466 37.078 38.515 1.00 21.23 332 VAL C C 1
ATOM 10301 O O . VAL C 1 332 ? 29.124 38.084 38.809 1.00 20.71 332 VAL C O 1
ATOM 10305 N N . GLU C 1 333 ? 28.757 35.859 38.970 1.00 21.16 333 GLU C N 1
ATOM 10306 C CA . GLU C 1 333 ? 29.706 35.654 40.073 1.00 22.00 333 GLU C CA 1
ATOM 10307 C C . GLU C 1 333 ? 31.122 36.074 39.723 1.00 21.37 333 GLU C C 1
ATOM 10308 O O . GLU C 1 333 ? 31.906 36.412 40.608 1.00 21.78 333 GLU C O 1
ATOM 10314 N N . THR C 1 334 ? 31.426 36.069 38.429 1.00 21.27 334 THR C N 1
ATOM 10315 C CA . THR C 1 334 ? 32.729 36.485 37.926 1.00 21.32 334 THR C CA 1
ATOM 10316 C C . THR C 1 334 ? 32.926 38.013 37.905 1.00 21.12 334 THR C C 1
ATOM 10317 O O . THR C 1 334 ? 34.030 38.479 37.633 1.00 20.66 334 THR C O 1
ATOM 10321 N N . GLY C 1 335 ? 31.865 38.778 38.172 1.00 20.86 335 GLY C N 1
ATOM 10322 C CA . GLY C 1 335 ? 31.984 40.235 38.311 1.00 21.36 335 GLY C CA 1
ATOM 10323 C C . GLY C 1 335 ? 31.013 41.178 37.602 1.00 21.27 335 GLY C C 1
ATOM 10324 O O . GLY C 1 335 ? 30.707 42.239 38.146 1.00 21.33 335 GLY C O 1
ATOM 10325 N N . PRO C 1 336 ? 30.569 40.864 36.379 1.00 21.38 336 PRO C N 1
ATOM 10326 C CA . PRO C 1 336 ? 29.608 41.738 35.692 1.00 21.02 336 PRO C CA 1
ATOM 10327 C C . PRO C 1 336 ? 28.277 41.904 36.404 1.00 20.95 336 PRO C C 1
ATOM 10328 O O . PRO C 1 336 ? 27.726 40.938 36.954 1.00 20.68 336 PRO C O 1
ATOM 10332 N N . ILE C 1 337 ? 27.776 43.138 36.394 1.00 20.15 337 ILE C N 1
ATOM 10333 C CA . ILE C 1 337 ? 26.486 43.448 36.976 1.00 19.97 337 ILE C CA 1
ATOM 10334 C C . ILE C 1 337 ? 25.583 44.006 35.872 1.00 19.84 337 ILE C C 1
ATOM 10335 O O . ILE C 1 337 ? 25.909 45.025 35.249 1.00 19.03 337 ILE C O 1
ATOM 10340 N N . GLY C 1 338 ? 24.477 43.310 35.610 1.00 18.99 338 GLY C N 1
ATOM 10341 C CA . GLY C 1 338 ? 23.495 43.784 34.645 1.00 20.63 338 GLY C CA 1
ATOM 10342 C C . GLY C 1 338 ? 23.922 43.473 33.222 1.00 21.29 338 GLY C C 1
ATOM 10343 O O . GLY C 1 338 ? 24.894 42.757 32.993 1.00 21.28 338 GLY C O 1
ATOM 10344 N N . GLY C 1 339 ? 23.197 44.015 32.257 1.00 22.40 339 GLY C N 1
ATOM 10345 C CA . GLY C 1 339 ? 23.537 43.790 30.857 1.00 23.67 339 GLY C CA 1
ATOM 10346 C C . GLY C 1 339 ? 22.501 42.921 30.168 1.00 25.32 339 GLY C C 1
ATOM 10347 O O . GLY C 1 339 ? 21.597 42.382 30.818 1.00 24.46 339 GLY C O 1
ATOM 10348 N N . ILE C 1 340 ? 22.642 42.793 28.853 1.00 26.62 340 ILE C N 1
ATOM 10349 C CA . ILE C 1 340 ? 21.696 42.054 28.026 1.00 28.97 340 ILE C CA 1
ATOM 10350 C C . ILE C 1 340 ? 22.455 41.164 27.053 1.00 30.28 340 ILE C C 1
ATOM 10351 O O . ILE C 1 340 ? 23.635 41.401 26.769 1.00 29.71 340 ILE C O 1
ATOM 10356 N N . THR C 1 341 ? 21.767 40.132 26.570 1.00 32.19 341 THR C N 1
ATOM 10357 C CA . THR C 1 341 ? 22.262 39.280 25.501 1.00 34.24 341 THR C CA 1
ATOM 10358 C C . THR C 1 341 ? 21.681 39.815 24.202 1.00 35.13 341 THR C C 1
ATOM 10359 O O . THR C 1 341 ? 20.454 39.791 24.004 1.00 35.71 341 THR C O 1
ATOM 10363 N N . SER C 1 342 ? 22.559 40.310 23.331 1.00 36.10 342 SER C N 1
ATOM 10364 C CA . SER C 1 342 ? 22.162 40.904 22.054 1.00 36.79 342 SER C CA 1
ATOM 10365 C C . SER C 1 342 ? 21.492 39.881 21.135 1.00 37.11 342 SER C C 1
ATOM 10366 O O . SER C 1 342 ? 21.927 38.731 21.063 1.00 37.55 342 SER C O 1
ATOM 10369 N N . GLY C 1 348 ? 29.562 35.450 23.179 1.00 34.08 348 GLY C N 1
ATOM 10370 C CA . GLY C 1 348 ? 29.461 34.776 24.475 1.00 33.49 348 GLY C CA 1
ATOM 10371 C C . GLY C 1 348 ? 29.749 35.706 25.640 1.00 32.91 348 GLY C C 1
ATOM 10372 O O . GLY C 1 348 ? 30.436 35.328 26.597 1.00 33.61 348 GLY C O 1
ATOM 10373 N N . ALA C 1 349 ? 29.227 36.932 25.553 1.00 31.73 349 ALA C N 1
ATOM 10374 C CA . ALA C 1 349 ? 29.384 37.933 26.605 1.00 30.06 349 ALA C CA 1
ATOM 10375 C C . ALA C 1 349 ? 28.240 38.934 26.519 1.00 28.88 349 ALA C C 1
ATOM 10376 O O . ALA C 1 349 ? 27.744 39.224 25.426 1.00 29.11 349 ALA C O 1
ATOM 10378 N N . ASN C 1 350 ? 27.820 39.470 27.658 1.00 27.03 350 ASN C N 1
ATOM 10379 C CA . ASN C 1 350 ? 26.758 40.475 27.647 1.00 25.25 350 ASN C CA 1
ATOM 10380 C C . ASN C 1 350 ? 27.254 41.892 27.344 1.00 24.00 350 ASN C C 1
ATOM 10381 O O . ASN C 1 350 ? 28.447 42.189 27.461 1.00 23.38 350 ASN C O 1
ATOM 10386 N N . VAL C 1 351 ? 26.330 42.752 26.919 1.00 22.31 351 VAL C N 1
ATOM 10387 C CA . VAL C 1 351 ? 26.629 44.159 26.664 1.00 20.99 351 VAL C CA 1
ATOM 10388 C C . VAL C 1 351 ? 25.709 45.033 27.510 1.00 20.16 351 VAL C C 1
ATOM 10389 O O . VAL C 1 351 ? 24.794 44.521 28.156 1.00 19.45 351 VAL C O 1
ATOM 10393 N N . ASN C 1 352 ? 25.968 46.342 27.503 1.00 19.24 352 ASN C N 1
ATOM 10394 C CA . ASN C 1 352 ? 25.211 47.307 28.304 1.00 19.05 352 ASN C CA 1
ATOM 10395 C C . ASN C 1 352 ? 25.222 46.943 29.791 1.00 18.72 352 ASN C C 1
ATOM 10396 O O . ASN C 1 352 ? 24.223 47.138 30.485 1.00 18.25 352 ASN C O 1
ATOM 10401 N N . THR C 1 353 ? 26.344 46.410 30.276 1.00 18.72 353 THR C N 1
ATOM 10402 C CA . THR C 1 353 ? 26.488 46.131 31.711 1.00 18.93 353 THR C CA 1
ATOM 10403 C C . THR C 1 353 ? 26.461 47.435 32.502 1.00 19.36 353 THR C C 1
ATOM 10404 O O . THR C 1 353 ? 26.765 48.508 31.964 1.00 19.05 353 THR C O 1
ATOM 10408 N N . ARG C 1 354 ? 26.098 47.339 33.776 1.00 19.09 354 ARG C N 1
ATOM 10409 C CA . ARG C 1 354 ? 25.988 48.516 34.631 1.00 19.58 354 ARG C CA 1
ATOM 10410 C C . ARG C 1 354 ? 27.247 48.742 35.454 1.00 19.79 354 ARG C C 1
ATOM 10411 O O . ARG C 1 354 ? 27.515 49.860 35.884 1.00 19.35 354 ARG C O 1
ATOM 10419 N N . ALA C 1 355 ? 28.008 47.669 35.678 1.00 19.70 355 ALA C N 1
ATOM 10420 C CA . ALA C 1 355 ? 29.248 47.734 36.443 1.00 19.56 355 ALA C CA 1
ATOM 10421 C C . ALA C 1 355 ? 29.970 46.413 36.286 1.00 19.95 355 ALA C C 1
ATOM 10422 O O . ALA C 1 355 ? 29.348 45.402 35.962 1.00 18.86 355 ALA C O 1
ATOM 10424 N N . ILE C 1 356 ? 31.282 46.435 36.513 1.00 20.54 356 ILE C N 1
ATOM 10425 C CA . ILE C 1 356 ? 32.076 45.210 36.587 1.00 21.91 356 ILE C CA 1
ATOM 10426 C C . ILE C 1 356 ? 32.923 45.248 37.853 1.00 22.64 356 ILE C C 1
ATOM 10427 O O . ILE C 1 356 ? 33.815 46.093 37.978 1.00 22.90 356 ILE C O 1
ATOM 10432 N N . LEU C 1 357 ? 32.629 44.349 38.791 1.00 23.10 357 LEU C N 1
ATOM 10433 C CA . LEU C 1 357 ? 33.426 44.224 40.012 1.00 23.71 357 LEU C CA 1
ATOM 10434 C C . LEU C 1 357 ? 34.475 43.128 39.854 1.00 23.55 357 LEU C C 1
ATOM 10435 O O . LEU C 1 357 ? 34.314 42.253 39.012 1.00 23.16 357 LEU C O 1
ATOM 10440 N N . ASP C 1 358 ? 35.541 43.169 40.657 1.00 23.56 358 ASP C N 1
ATOM 10441 C CA . ASP C 1 358 ? 36.473 42.043 40.679 1.00 24.46 358 ASP C CA 1
ATOM 10442 C C . ASP C 1 358 ? 35.760 40.849 41.313 1.00 24.30 358 ASP C C 1
ATOM 10443 O O . ASP C 1 358 ? 34.839 41.016 42.128 1.00 23.87 358 ASP C O 1
ATOM 10456 N N . THR C 1 360 ? 36.559 38.432 43.469 1.00 22.44 360 THR C N 1
ATOM 10457 C CA . THR C 1 360 ? 36.639 38.172 44.903 1.00 22.74 360 THR C CA 1
ATOM 10458 C C . THR C 1 360 ? 35.628 39.026 45.685 1.00 22.76 360 THR C C 1
ATOM 10459 O O . THR C 1 360 ? 34.956 38.515 46.582 1.00 22.49 360 THR C O 1
ATOM 10463 N N . SER C 1 361 ? 35.502 40.304 45.314 1.00 22.43 361 SER C N 1
ATOM 10464 C CA . SER C 1 361 ? 34.512 41.217 45.905 1.00 22.47 361 SER C CA 1
ATOM 10465 C C . SER C 1 361 ? 33.067 40.800 45.655 1.00 22.02 361 SER C C 1
ATOM 10466 O O . SER C 1 361 ? 32.212 40.964 46.519 1.00 21.44 361 SER C O 1
ATOM 10469 N N . GLN C 1 362 ? 32.794 40.263 44.470 1.00 21.96 362 GLN C N 1
ATOM 10470 C CA . GLN C 1 362 ? 31.463 39.751 44.152 1.00 21.70 362 GLN C CA 1
ATOM 10471 C C . GLN C 1 362 ? 31.106 38.571 45.056 1.00 21.23 362 GLN C C 1
ATOM 10472 O O . GLN C 1 362 ? 29.980 38.462 45.528 1.00 20.32 362 GLN C O 1
ATOM 10478 N N . PHE C 1 363 ? 32.064 37.674 45.288 1.00 20.73 363 PHE C N 1
ATOM 10479 C CA . PHE C 1 363 ? 31.799 36.542 46.169 1.00 20.48 363 PHE C CA 1
ATOM 10480 C C . PHE C 1 363 ? 31.636 36.956 47.634 1.00 20.23 363 PHE C C 1
ATOM 10481 O O . PHE C 1 363 ? 30.821 36.374 48.345 1.00 20.12 363 PHE C O 1
ATOM 10489 N N . ASP C 1 364 ? 32.385 37.968 48.078 1.00 20.27 364 ASP C N 1
ATOM 10490 C CA . ASP C 1 364 ? 32.194 38.528 49.421 1.00 20.48 364 ASP C CA 1
ATOM 10491 C C . ASP C 1 364 ? 30.717 38.880 49.592 1.00 20.33 364 ASP C C 1
ATOM 10492 O O . ASP C 1 364 ? 30.078 38.499 50.584 1.00 20.45 364 ASP C O 1
ATOM 10497 N N . PHE C 1 365 ? 30.174 39.588 48.599 1.00 19.34 365 PHE C N 1
ATOM 10498 C CA . PHE C 1 365 ? 28.762 39.977 48.582 1.00 18.91 365 PHE C CA 1
ATOM 10499 C C . PHE C 1 365 ? 27.799 38.776 48.643 1.00 18.60 365 PHE C C 1
ATOM 10500 O O . PHE C 1 365 ? 26.855 38.767 49.446 1.00 17.76 365 PHE C O 1
ATOM 10508 N N . TYR C 1 366 ? 28.042 37.771 47.799 1.00 17.95 366 TYR C N 1
ATOM 10509 C CA . TYR C 1 366 ? 27.229 36.546 47.788 1.00 17.72 366 TYR C CA 1
ATOM 10510 C C . TYR C 1 366 ? 27.272 35.796 49.130 1.00 17.58 366 TYR C C 1
ATOM 10511 O O . TYR C 1 366 ? 26.234 35.341 49.634 1.00 17.14 366 TYR C O 1
ATOM 10520 N N . HIS C 1 367 ? 28.474 35.651 49.694 1.00 17.22 367 HIS C N 1
ATOM 10521 C CA . HIS C 1 367 ? 28.665 34.924 50.962 1.00 17.79 367 HIS C CA 1
ATOM 10522 C C . HIS C 1 367 ? 27.907 35.514 52.151 1.00 18.26 367 HIS C C 1
ATOM 10523 O O . HIS C 1 367 ? 27.464 34.780 53.054 1.00 18.30 367 HIS C O 1
ATOM 10530 N N . GLY C 1 368 ? 27.754 36.835 52.157 1.00 18.40 368 GLY C N 1
ATOM 10531 C CA . GLY C 1 368 ? 27.001 37.503 53.223 1.00 19.14 368 GLY C CA 1
ATOM 10532 C C . GLY C 1 368 ? 25.507 37.608 52.945 1.00 19.65 368 GLY C C 1
ATOM 10533 O O . GLY C 1 368 ? 24.812 38.381 53.596 1.00 20.12 368 GLY C O 1
ATOM 10534 N N . GLY C 1 369 ? 25.016 36.835 51.977 1.00 20.06 369 GLY C N 1
ATOM 10535 C CA . GLY C 1 369 ? 23.583 36.764 51.682 1.00 20.01 369 GLY C CA 1
ATOM 10536 C C . GLY C 1 369 ? 23.057 37.936 50.865 1.00 20.43 369 GLY C C 1
ATOM 10537 O O . GLY C 1 369 ? 21.882 38.299 50.970 1.00 21.22 369 GLY C O 1
ATOM 10538 N N . GLY C 1 370 ? 23.923 38.529 50.048 1.00 20.00 370 GLY C N 1
ATOM 10539 C CA . GLY C 1 370 ? 23.539 39.654 49.194 1.00 19.72 370 GLY C CA 1
ATOM 10540 C C . GLY C 1 370 ? 22.452 39.346 48.176 1.00 19.73 370 GLY C C 1
ATOM 10541 O O . GLY C 1 370 ? 21.670 40.227 47.814 1.00 19.70 370 GLY C O 1
ATOM 10542 N N . LEU C 1 371 ? 22.385 38.099 47.711 1.00 19.04 371 LEU C N 1
ATOM 10543 C CA . LEU C 1 371 ? 21.386 37.741 46.698 1.00 19.13 371 LEU C CA 1
ATOM 10544 C C . LEU C 1 371 ? 20.021 37.513 47.312 1.00 19.10 371 LEU C C 1
ATOM 10545 O O . LEU C 1 371 ? 19.880 36.732 48.254 1.00 19.61 371 LEU C O 1
ATOM 10550 N N . ASP C 1 372 ? 19.021 38.219 46.789 1.00 19.09 372 ASP C N 1
ATOM 10551 C CA . ASP C 1 372 ? 17.621 37.984 47.159 1.00 19.69 372 ASP C CA 1
ATOM 10552 C C . ASP C 1 372 ? 17.098 36.677 46.572 1.00 19.68 372 ASP C C 1
ATOM 10553 O O . ASP C 1 372 ? 16.246 36.007 47.161 1.00 19.99 372 ASP C O 1
ATOM 10558 N N . VAL C 1 373 ? 17.607 36.324 45.401 1.00 19.90 373 VAL C N 1
ATOM 10559 C CA . VAL C 1 373 ? 17.122 35.150 44.687 1.00 20.51 373 VAL C CA 1
ATOM 10560 C C . VAL C 1 373 ? 18.232 34.606 43.790 1.00 20.57 373 VAL C C 1
ATOM 10561 O O . VAL C 1 373 ? 19.003 35.363 43.193 1.00 19.97 373 VAL C O 1
ATOM 10565 N N . CYS C 1 374 ? 18.328 33.284 43.719 1.00 20.26 374 CYS C N 1
ATOM 10566 C CA . CYS C 1 374 ? 19.211 32.665 42.753 1.00 20.19 374 CYS C CA 1
ATOM 10567 C C . CYS C 1 374 ? 18.483 31.546 42.051 1.00 20.37 374 CYS C C 1
ATOM 10568 O O . CYS C 1 374 ? 17.542 30.974 42.597 1.00 20.67 374 CYS C O 1
ATOM 10571 N N . TYR C 1 375 ? 18.913 31.272 40.824 1.00 20.24 375 TYR C N 1
ATOM 10572 C CA . TYR C 1 375 ? 18.319 30.249 39.985 1.00 20.28 375 TYR C CA 1
ATOM 10573 C C . TYR C 1 375 ? 19.428 29.292 39.573 1.00 20.61 375 TYR C C 1
ATOM 10574 O O . TYR C 1 375 ? 20.379 29.695 38.909 1.00 20.96 375 TYR C O 1
ATOM 10583 N N . LEU C 1 376 ? 19.310 28.033 39.978 1.00 20.06 376 LEU C N 1
ATOM 10584 C CA . LEU C 1 376 ? 20.372 27.066 39.748 1.00 20.52 376 LEU C CA 1
ATOM 10585 C C . LEU C 1 376 ? 19.823 25.777 39.159 1.00 21.14 376 LEU C C 1
ATOM 10586 O O . LEU C 1 376 ? 18.734 25.346 39.517 1.00 19.95 376 LEU C O 1
ATOM 10591 N N . SER C 1 377 ? 20.585 25.175 38.253 1.00 21.67 377 SER C N 1
ATOM 10592 C CA . SER C 1 377 ? 20.248 23.867 37.713 1.00 23.21 377 SER C CA 1
ATOM 10593 C C . SER C 1 377 ? 20.555 22.810 38.755 1.00 23.58 377 SER C C 1
ATOM 10594 O O . SER C 1 377 ? 21.376 23.038 39.641 1.00 24.20 377 SER C O 1
ATOM 10597 N N . PHE C 1 378 ? 19.884 21.665 38.652 1.00 23.85 378 PHE C N 1
ATOM 10598 C CA . PHE C 1 378 ? 20.195 20.499 39.471 1.00 24.17 378 PHE C CA 1
ATOM 10599 C C . PHE C 1 378 ? 20.335 19.261 38.584 1.00 24.43 378 PHE C C 1
ATOM 10600 O O . PHE C 1 378 ? 19.656 19.157 37.555 1.00 24.77 378 PHE C O 1
ATOM 10608 N N . ALA C 1 379 ? 21.224 18.345 38.969 1.00 23.99 379 ALA C N 1
ATOM 10609 C CA . ALA C 1 379 ? 21.316 17.035 38.323 1.00 23.94 379 ALA C CA 1
ATOM 10610 C C . ALA C 1 379 ? 20.464 16.008 39.062 1.00 23.91 379 ALA C C 1
ATOM 10611 O O . ALA C 1 379 ? 19.747 15.222 38.435 1.00 24.00 379 ALA C O 1
ATOM 10613 N N . GLU C 1 380 ? 20.543 16.013 40.393 1.00 23.23 380 GLU C N 1
ATOM 10614 C CA . GLU C 1 380 ? 19.736 15.103 41.226 1.00 23.58 380 GLU C CA 1
ATOM 10615 C C . GLU C 1 380 ? 19.246 15.799 42.497 1.00 22.45 380 GLU C C 1
ATOM 10616 O O . GLU C 1 380 ? 19.915 16.690 43.021 1.00 21.63 380 GLU C O 1
ATOM 10622 N N . VAL C 1 381 ? 18.075 15.385 42.978 1.00 21.88 381 VAL C N 1
ATOM 10623 C CA . VAL C 1 381 ? 17.500 15.887 44.229 1.00 21.88 381 VAL C CA 1
ATOM 10624 C C . VAL C 1 381 ? 17.088 14.663 45.053 1.00 22.20 381 VAL C C 1
ATOM 10625 O O . VAL C 1 381 ? 16.477 13.742 44.523 1.00 21.99 381 VAL C O 1
ATOM 10629 N N . ASP C 1 382 ? 17.409 14.648 46.341 1.00 22.48 382 ASP C N 1
ATOM 10630 C CA . ASP C 1 382 ? 16.982 13.517 47.171 1.00 22.94 382 ASP C CA 1
ATOM 10631 C C . ASP C 1 382 ? 15.819 13.855 48.114 1.00 23.22 382 ASP C C 1
ATOM 10632 O O . ASP C 1 382 ? 15.289 14.971 48.073 1.00 22.63 382 ASP C O 1
ATOM 10637 N N . GLN C 1 383 ? 15.422 12.892 48.945 1.00 23.53 383 GLN C N 1
ATOM 10638 C CA . GLN C 1 383 ? 14.245 13.052 49.806 1.00 24.75 383 GLN C CA 1
ATOM 10639 C C . GLN C 1 383 ? 14.413 14.101 50.916 1.00 24.55 383 GLN C C 1
ATOM 10640 O O . GLN C 1 383 ? 13.417 14.599 51.456 1.00 25.20 383 GLN C O 1
ATOM 10646 N N . HIS C 1 384 ? 15.663 14.425 51.245 1.00 24.48 384 HIS C N 1
ATOM 10647 C CA . HIS C 1 384 ? 15.997 15.448 52.250 1.00 24.79 384 HIS C CA 1
ATOM 10648 C C . HIS C 1 384 ? 16.073 16.853 51.635 1.00 24.16 384 HIS C C 1
ATOM 10649 O O . HIS C 1 384 ? 16.342 17.843 52.328 1.00 24.22 384 HIS C O 1
ATOM 10656 N N . GLY C 1 385 ? 15.853 16.929 50.325 1.00 23.00 385 GLY C N 1
ATOM 10657 C CA . GLY C 1 385 ? 15.973 18.187 49.596 1.00 22.29 385 GLY C CA 1
ATOM 10658 C C . GLY C 1 385 ? 17.392 18.511 49.173 1.00 21.49 385 GLY C C 1
ATOM 10659 O O . GLY C 1 385 ? 17.621 19.561 48.568 1.00 21.62 385 GLY C O 1
ATOM 10660 N N . ASN C 1 386 ? 18.344 17.618 49.478 1.00 20.85 386 ASN C N 1
ATOM 10661 C CA . ASN C 1 386 ? 19.732 17.794 49.037 1.00 20.38 386 ASN C CA 1
ATOM 10662 C C . ASN C 1 386 ? 19.803 17.800 47.524 1.00 19.95 386 ASN C C 1
ATOM 10663 O O . ASN C 1 386 ? 18.985 17.158 46.844 1.00 19.35 386 ASN C O 1
ATOM 10668 N N . VAL C 1 387 ? 20.794 18.516 47.002 1.00 19.76 387 VAL C N 1
ATOM 10669 C CA . VAL C 1 387 ? 20.998 18.624 45.568 1.00 19.86 387 VAL C CA 1
ATOM 10670 C C . VAL C 1 387 ? 22.431 18.217 45.251 1.00 20.45 387 VAL C C 1
ATOM 10671 O O . VAL C 1 387 ? 23.372 18.561 45.984 1.00 19.87 387 VAL C O 1
ATOM 10675 N N . GLY C 1 388 ? 22.577 17.452 44.176 1.00 21.17 388 GLY C N 1
ATOM 10676 C CA . GLY C 1 388 ? 23.884 17.033 43.676 1.00 22.10 388 GLY C CA 1
ATOM 10677 C C . GLY C 1 388 ? 24.118 17.629 42.302 1.00 23.17 388 GLY C C 1
ATOM 10678 O O . GLY C 1 388 ? 23.248 17.557 41.417 1.00 23.56 388 GLY C O 1
ATOM 10679 N N . VAL C 1 389 ? 25.298 18.213 42.123 1.00 23.89 389 VAL C N 1
ATOM 10680 C CA . VAL C 1 389 ? 25.665 18.890 40.880 1.00 24.80 389 VAL C CA 1
ATOM 10681 C C . VAL C 1 389 ? 27.137 18.661 40.489 1.00 25.26 389 VAL C C 1
ATOM 10682 O O . VAL C 1 389 ? 27.499 18.764 39.306 1.00 25.06 389 VAL C O 1
ATOM 10686 N N . HIS C 1 390 ? 27.974 18.332 41.475 1.00 25.62 390 HIS C N 1
ATOM 10687 C CA . HIS C 1 390 ? 29.431 18.346 41.290 1.00 26.74 390 HIS C CA 1
ATOM 10688 C C . HIS C 1 390 ? 30.000 17.086 40.636 1.00 27.95 390 HIS C C 1
ATOM 10689 O O . HIS C 1 390 ? 31.139 17.092 40.151 1.00 28.00 390 HIS C O 1
ATOM 10696 N N . LYS C 1 391 ? 29.207 16.018 40.624 1.00 29.54 391 LYS C N 1
ATOM 10697 C CA . LYS C 1 391 ? 29.556 14.784 39.926 1.00 31.55 391 LYS C CA 1
ATOM 10698 C C . LYS C 1 391 ? 28.342 14.279 39.169 1.00 33.36 391 LYS C C 1
ATOM 10699 O O . LYS C 1 391 ? 27.243 14.247 39.715 1.00 33.71 391 LYS C O 1
ATOM 10705 N N . PHE C 1 392 ? 28.534 13.919 37.902 1.00 35.37 392 PHE C N 1
ATOM 10706 C CA . PHE C 1 392 ? 27.432 13.434 37.073 1.00 37.60 392 PHE C CA 1
ATOM 10707 C C . PHE C 1 392 ? 27.878 12.254 36.224 1.00 38.20 392 PHE C C 1
ATOM 10708 O O . PHE C 1 392 ? 28.843 12.358 35.463 1.00 38.18 392 PHE C O 1
ATOM 10716 N N . ASN C 1 393 ? 27.174 11.131 36.375 1.00 39.28 393 ASN C N 1
ATOM 10717 C CA . ASN C 1 393 ? 27.467 9.900 35.628 1.00 40.14 393 ASN C CA 1
ATOM 10718 C C . ASN C 1 393 ? 28.965 9.593 35.594 1.00 40.04 393 ASN C C 1
ATOM 10719 O O . ASN C 1 393 ? 29.571 9.533 34.524 1.00 40.49 393 ASN C O 1
ATOM 10724 N N . GLY C 1 394 ? 29.558 9.439 36.774 1.00 39.93 394 GLY C N 1
ATOM 10725 C CA . GLY C 1 394 ? 30.990 9.159 36.900 1.00 39.48 394 GLY C CA 1
ATOM 10726 C C . GLY C 1 394 ? 31.908 10.365 36.744 1.00 39.03 394 GLY C C 1
ATOM 10727 O O . GLY C 1 394 ? 32.998 10.399 37.328 1.00 39.39 394 GLY C O 1
ATOM 10728 N N . LYS C 1 395 ? 31.468 11.357 35.970 1.00 38.03 395 LYS C N 1
ATOM 10729 C CA . LYS C 1 395 ? 32.311 12.503 35.602 1.00 37.14 395 LYS C CA 1
ATOM 10730 C C . LYS C 1 395 ? 32.347 13.604 36.658 1.00 35.92 395 LYS C C 1
ATOM 10731 O O . LYS C 1 395 ? 31.335 13.914 37.280 1.00 35.63 395 LYS C O 1
ATOM 10737 N N . ILE C 1 396 ? 33.522 14.200 36.830 1.00 34.49 396 ILE C N 1
ATOM 10738 C CA . ILE C 1 396 ? 33.704 15.302 37.762 1.00 33.22 396 ILE C CA 1
ATOM 10739 C C . ILE C 1 396 ? 33.379 16.638 37.086 1.00 33.06 396 ILE C C 1
ATOM 10740 O O . ILE C 1 396 ? 34.088 17.067 36.172 1.00 32.40 396 ILE C O 1
ATOM 10753 N N . GLY C 1 398 ? 32.502 19.501 39.181 1.00 30.29 398 GLY C N 1
ATOM 10754 C CA . GLY C 1 398 ? 32.919 20.543 40.111 1.00 29.07 398 GLY C CA 1
ATOM 10755 C C . GLY C 1 398 ? 31.769 21.474 40.467 1.00 28.08 398 GLY C C 1
ATOM 10756 O O . GLY C 1 398 ? 30.652 21.308 39.976 1.00 27.88 398 GLY C O 1
ATOM 10757 N N . THR C 1 399 ? 32.045 22.462 41.313 1.00 27.27 399 THR C N 1
ATOM 10758 C CA . THR C 1 399 ? 30.994 23.353 41.821 1.00 26.51 399 THR C CA 1
ATOM 10759 C C . THR C 1 399 ? 30.772 24.619 40.990 1.00 26.06 399 THR C C 1
ATOM 10760 O O . THR C 1 399 ? 29.629 25.043 40.786 1.00 26.19 399 THR C O 1
ATOM 10764 N N . GLY C 1 400 ? 31.857 25.233 40.526 1.00 25.06 400 GLY C N 1
ATOM 10765 C CA . GLY C 1 400 ? 31.795 26.641 40.127 1.00 24.19 400 GLY C CA 1
ATOM 10766 C C . GLY C 1 400 ? 31.386 27.435 41.355 1.00 23.25 400 GLY C C 1
ATOM 10767 O O . GLY C 1 400 ? 31.864 27.161 42.463 1.00 23.53 400 GLY C O 1
ATOM 10768 N N . GLY C 1 401 ? 30.485 28.398 41.177 1.00 22.47 401 GLY C N 1
ATOM 10769 C CA . GLY C 1 401 ? 29.976 29.190 42.296 1.00 21.51 401 GLY C CA 1
ATOM 10770 C C . GLY C 1 401 ? 28.731 28.599 42.947 1.00 21.00 401 GLY C C 1
ATOM 10771 O O . GLY C 1 401 ? 28.093 29.255 43.778 1.00 20.84 401 GLY C O 1
ATOM 10772 N N . PHE C 1 402 ? 28.388 27.361 42.587 1.00 19.64 402 PHE C N 1
ATOM 10773 C CA . PHE C 1 402 ? 27.158 26.718 43.082 1.00 19.69 402 PHE C CA 1
ATOM 10774 C C . PHE C 1 402 ? 27.024 26.754 44.614 1.00 19.40 402 PHE C C 1
ATOM 10775 O O . PHE C 1 402 ? 25.965 27.110 45.142 1.00 19.83 402 PHE C O 1
ATOM 10783 N N . ILE C 1 403 ? 28.069 26.350 45.328 1.00 19.17 403 ILE C N 1
ATOM 10784 C CA . ILE C 1 403 ? 27.995 26.364 46.794 1.00 19.64 403 ILE C CA 1
ATOM 10785 C C . ILE C 1 403 ? 27.998 27.801 47.325 1.00 19.67 403 ILE C C 1
ATOM 10786 O O . ILE C 1 403 ? 27.252 28.122 48.241 1.00 19.63 403 ILE C O 1
ATOM 10791 N N . ASP C 1 404 ? 28.796 28.674 46.719 1.00 19.97 404 ASP C N 1
ATOM 10792 C CA . ASP C 1 404 ? 28.869 30.074 47.177 1.00 20.41 404 ASP C CA 1
ATOM 10793 C C . ASP C 1 404 ? 27.534 30.781 47.087 1.00 20.19 404 ASP C C 1
ATOM 10794 O O . ASP C 1 404 ? 27.257 31.695 47.863 1.00 21.06 404 ASP C O 1
ATOM 10799 N N . ILE C 1 405 ? 26.713 30.359 46.132 1.00 20.00 405 ILE C N 1
ATOM 10800 C CA . ILE C 1 405 ? 25.435 31.001 45.854 1.00 19.87 405 ILE C CA 1
ATOM 10801 C C . ILE C 1 405 ? 24.291 30.335 46.634 1.00 19.79 405 ILE C C 1
ATOM 10802 O O . ILE C 1 405 ? 23.431 31.022 47.187 1.00 19.23 405 ILE C O 1
ATOM 10807 N N . SER C 1 406 ? 24.278 29.001 46.659 1.00 19.64 406 SER C N 1
ATOM 10808 C CA . SER C 1 406 ? 23.197 28.254 47.308 1.00 19.96 406 SER C CA 1
ATOM 10809 C C . SER C 1 406 ? 23.336 28.154 48.824 1.00 20.49 406 SER C C 1
ATOM 10810 O O . SER C 1 406 ? 22.418 27.697 49.507 1.00 20.71 406 SER C O 1
ATOM 10813 N N . ALA C 1 407 ? 24.479 28.580 49.353 1.00 21.00 407 ALA C N 1
ATOM 10814 C CA . ALA C 1 407 ? 24.720 28.510 50.800 1.00 21.94 407 ALA C CA 1
ATOM 10815 C C . ALA C 1 407 ? 23.907 29.513 51.637 1.00 22.48 407 ALA C C 1
ATOM 10816 O O . ALA C 1 407 ? 23.424 29.159 52.718 1.00 22.99 407 ALA C O 1
ATOM 10818 N N . THR C 1 408 ? 23.767 30.753 51.153 1.00 22.73 408 THR C N 1
ATOM 10819 C CA . THR C 1 408 ? 23.165 31.826 51.967 1.00 23.44 408 THR C CA 1
ATOM 10820 C C . THR C 1 408 ? 22.177 32.757 51.241 1.00 23.16 408 THR C C 1
ATOM 10821 O O . THR C 1 408 ? 21.602 33.651 51.876 1.00 22.74 408 THR C O 1
ATOM 10825 N N . SER C 1 409 ? 21.969 32.580 49.933 1.00 22.62 409 SER C N 1
ATOM 10826 C CA . SER C 1 409 ? 20.981 33.417 49.232 1.00 22.59 409 SER C CA 1
ATOM 10827 C C . SER C 1 409 ? 19.586 33.219 49.818 1.00 22.40 409 SER C C 1
ATOM 10828 O O . SER C 1 409 ? 19.210 32.104 50.175 1.00 21.84 409 SER C O 1
ATOM 10831 N N . LYS C 1 410 ? 18.821 34.306 49.904 1.00 22.58 410 LYS C N 1
ATOM 10832 C CA . LYS C 1 410 ? 17.538 34.302 50.620 1.00 22.68 410 LYS C CA 1
ATOM 10833 C C . LYS C 1 410 ? 16.462 33.360 50.039 1.00 22.10 410 LYS C C 1
ATOM 10834 O O . LYS C 1 410 ? 15.712 32.726 50.786 1.00 21.46 410 LYS C O 1
ATOM 10840 N N . LYS C 1 411 ? 16.396 33.286 48.711 1.00 21.38 411 LYS C N 1
ATOM 10841 C CA . LYS C 1 411 ? 15.502 32.382 47.991 1.00 21.21 411 LYS C CA 1
ATOM 10842 C C . LYS C 1 411 ? 16.340 31.588 47.001 1.00 20.68 411 LYS C C 1
ATOM 10843 O O . LYS C 1 411 ? 17.048 32.171 46.183 1.00 20.33 411 LYS C O 1
ATOM 10849 N N . ILE C 1 412 ? 16.248 30.264 47.077 1.00 20.33 412 ILE C N 1
ATOM 10850 C CA . ILE C 1 412 ? 17.028 29.371 46.223 1.00 19.71 412 ILE C CA 1
ATOM 10851 C C . ILE C 1 412 ? 16.070 28.623 45.321 1.00 19.38 412 ILE C C 1
ATOM 10852 O O . ILE C 1 412 ? 15.253 27.822 45.792 1.00 19.13 412 ILE C O 1
ATOM 10857 N N . ILE C 1 413 ? 16.160 28.911 44.025 1.00 18.62 413 ILE C N 1
ATOM 10858 C CA . ILE C 1 413 ? 15.225 28.369 43.061 1.00 18.14 413 ILE C CA 1
ATOM 10859 C C . ILE C 1 413 ? 15.947 27.384 42.162 1.00 18.34 413 ILE C C 1
ATOM 10860 O O . ILE C 1 413 ? 16.647 27.781 41.224 1.00 17.96 413 ILE C O 1
ATOM 10865 N N . PHE C 1 414 ? 15.781 26.099 42.462 1.00 18.35 414 PHE C N 1
ATOM 10866 C CA . PHE C 1 414 ? 16.328 25.048 41.624 1.00 18.68 414 PHE C CA 1
ATOM 10867 C C . PHE C 1 414 ? 15.419 24.824 40.432 1.00 19.34 414 PHE C C 1
ATOM 10868 O O . PHE C 1 414 ? 14.198 24.747 40.586 1.00 19.61 414 PHE C O 1
ATOM 10876 N N . CYS C 1 415 ? 16.014 24.759 39.241 1.00 19.86 415 CYS C N 1
ATOM 10877 C CA . CYS C 1 415 ? 15.261 24.669 37.997 1.00 20.62 415 CYS C CA 1
ATOM 10878 C C . CYS C 1 415 ? 15.801 23.525 37.156 1.00 21.35 415 CYS C C 1
ATOM 10879 O O . CYS C 1 415 ? 17.008 23.427 36.928 1.00 20.88 415 CYS C O 1
ATOM 10882 N N . GLY C 1 416 ? 14.907 22.664 36.683 1.00 21.86 416 GLY C N 1
ATOM 10883 C CA . GLY C 1 416 ? 15.316 21.516 35.884 1.00 22.62 416 GLY C CA 1
ATOM 10884 C C . GLY C 1 416 ? 14.102 20.745 35.426 1.00 23.35 416 GLY C C 1
ATOM 10885 O O . GLY C 1 416 ? 12.977 21.202 35.587 1.00 23.76 416 GLY C O 1
ATOM 10886 N N . THR C 1 417 ? 14.329 19.586 34.832 1.00 23.72 417 THR C N 1
ATOM 10887 C CA . THR C 1 417 ? 13.225 18.708 34.456 1.00 23.94 417 THR C CA 1
ATOM 10888 C C . THR C 1 417 ? 13.032 17.664 35.545 1.00 23.93 417 THR C C 1
ATOM 10889 O O . THR C 1 417 ? 13.938 17.435 36.354 1.00 24.19 417 THR C O 1
ATOM 10893 N N . LEU C 1 418 ? 11.863 17.027 35.572 1.00 23.58 418 LEU C N 1
ATOM 10894 C CA . LEU C 1 418 ? 11.586 16.015 36.585 1.00 23.81 418 LEU C CA 1
ATOM 10895 C C . LEU C 1 418 ? 12.322 14.703 36.296 1.00 23.84 418 LEU C C 1
ATOM 10896 O O . LEU C 1 418 ? 12.752 14.008 37.227 1.00 23.36 418 LEU C O 1
ATOM 10901 N N . THR C 1 419 ? 12.453 14.374 35.011 1.00 23.60 419 THR C N 1
ATOM 10902 C CA . THR C 1 419 ? 13.240 13.213 34.571 1.00 24.17 419 THR C CA 1
ATOM 10903 C C . THR C 1 419 ? 14.319 13.647 33.586 1.00 24.67 419 THR C C 1
ATOM 10904 O O . THR C 1 419 ? 14.205 14.700 32.948 1.00 24.77 419 THR C O 1
ATOM 10908 N N . ALA C 1 420 ? 15.354 12.825 33.462 1.00 25.46 420 ALA C N 1
ATOM 10909 C CA . ALA C 1 420 ? 16.469 13.095 32.562 1.00 26.59 420 ALA C CA 1
ATOM 10910 C C . ALA C 1 420 ? 16.555 12.040 31.460 1.00 26.86 420 ALA C C 1
ATOM 10911 O O . ALA C 1 420 ? 15.907 11.006 31.534 1.00 26.89 420 ALA C O 1
ATOM 10913 N N . GLY C 1 421 ? 17.369 12.299 30.442 1.00 27.83 421 GLY C N 1
ATOM 10914 C CA . GLY C 1 421 ? 17.562 11.323 29.372 1.00 28.41 421 GLY C CA 1
ATOM 10915 C C . GLY C 1 421 ? 16.525 11.486 28.280 1.00 28.98 421 GLY C C 1
ATOM 10916 O O . GLY C 1 421 ? 15.579 10.690 28.171 1.00 29.21 421 GLY C O 1
ATOM 10917 N N . SER C 1 422 ? 16.722 12.530 27.478 1.00 29.13 422 SER C N 1
ATOM 10918 C CA . SER C 1 422 ? 15.867 12.885 26.346 1.00 29.31 422 SER C CA 1
ATOM 10919 C C . SER C 1 422 ? 14.370 12.953 26.646 1.00 29.16 422 SER C C 1
ATOM 10920 O O . SER C 1 422 ? 13.551 12.352 25.942 1.00 29.10 422 SER C O 1
ATOM 10923 N N . LEU C 1 423 ? 14.022 13.693 27.695 1.00 28.77 423 LEU C N 1
ATOM 10924 C CA . LEU C 1 423 ? 12.635 14.077 27.921 1.00 28.87 423 LEU C CA 1
ATOM 10925 C C . LEU C 1 423 ? 12.216 15.027 26.806 1.00 29.34 423 LEU C C 1
ATOM 10926 O O . LEU C 1 423 ? 12.930 15.992 26.502 1.00 29.17 423 LEU C O 1
ATOM 10931 N N . LYS C 1 424 ? 11.072 14.745 26.194 1.00 29.78 424 LYS C N 1
ATOM 10932 C CA . LYS C 1 424 ? 10.491 15.638 25.199 1.00 30.93 424 LYS C CA 1
ATOM 10933 C C . LYS C 1 424 ? 9.062 15.956 25.581 1.00 31.85 424 LYS C C 1
ATOM 10934 O O . LYS C 1 424 ? 8.270 15.068 25.893 1.00 31.32 424 LYS C O 1
ATOM 10940 N N . THR C 1 425 ? 8.743 17.241 25.537 1.00 33.30 425 THR C N 1
ATOM 10941 C CA . THR C 1 425 ? 7.479 17.742 26.027 1.00 34.93 425 THR C CA 1
ATOM 10942 C C . THR C 1 425 ? 6.933 18.718 24.986 1.00 35.84 425 THR C C 1
ATOM 10943 O O . THR C 1 425 ? 7.707 19.362 24.277 1.00 35.95 425 THR C O 1
ATOM 10947 N N . GLU C 1 426 ? 5.613 18.800 24.859 1.00 36.92 426 GLU C N 1
ATOM 10948 C CA . GLU C 1 426 ? 5.009 19.833 24.017 1.00 38.71 426 GLU C CA 1
ATOM 10949 C C . GLU C 1 426 ? 3.901 20.581 24.759 1.00 38.91 426 GLU C C 1
ATOM 10950 O O . GLU C 1 426 ? 3.135 19.990 25.520 1.00 39.02 426 GLU C O 1
ATOM 10956 N N . ILE C 1 427 ? 3.841 21.889 24.539 1.00 39.74 427 ILE C N 1
ATOM 10957 C CA . ILE C 1 427 ? 2.781 22.712 25.112 1.00 40.61 427 ILE C CA 1
ATOM 10958 C C . ILE C 1 427 ? 1.745 22.995 24.021 1.00 41.05 427 ILE C C 1
ATOM 10959 O O . ILE C 1 427 ? 2.023 23.721 23.059 1.00 41.16 427 ILE C O 1
ATOM 10964 N N . ALA C 1 428 ? 0.569 22.385 24.162 1.00 41.52 428 ALA C N 1
ATOM 10965 C CA . ALA C 1 428 ? -0.534 22.571 23.222 1.00 41.98 428 ALA C CA 1
ATOM 10966 C C . ALA C 1 428 ? -1.864 22.728 23.946 1.00 42.17 428 ALA C C 1
ATOM 10967 O O . ALA C 1 428 ? -2.103 22.077 24.968 1.00 42.17 428 ALA C O 1
ATOM 10969 N N . ASP C 1 429 ? -2.723 23.593 23.404 1.00 42.23 429 ASP C N 1
ATOM 10970 C CA . ASP C 1 429 ? -4.075 23.835 23.926 1.00 42.44 429 ASP C CA 1
ATOM 10971 C C . ASP C 1 429 ? -4.082 24.114 25.433 1.00 41.74 429 ASP C C 1
ATOM 10972 O O . ASP C 1 429 ? -4.894 23.555 26.178 1.00 41.73 429 ASP C O 1
ATOM 10977 N N . GLY C 1 430 ? -3.155 24.973 25.865 1.00 41.05 430 GLY C N 1
ATOM 10978 C CA . GLY C 1 430 ? -3.016 25.374 27.270 1.00 39.97 430 GLY C CA 1
ATOM 10979 C C . GLY C 1 430 ? -2.553 24.287 28.226 1.00 39.18 430 GLY C C 1
ATOM 10980 O O . GLY C 1 430 ? -2.670 24.433 29.442 1.00 39.15 430 GLY C O 1
ATOM 10981 N N . LYS C 1 431 ? -2.011 23.204 27.678 1.00 38.35 431 LYS C N 1
ATOM 10982 C CA . LYS C 1 431 ? -1.669 22.012 28.453 1.00 37.61 431 LYS C CA 1
ATOM 10983 C C . LYS C 1 431 ? -0.229 21.577 28.213 1.00 36.78 431 LYS C C 1
ATOM 10984 O O . LYS C 1 431 ? 0.368 21.924 27.190 1.00 36.67 431 LYS C O 1
ATOM 10990 N N . LEU C 1 432 ? 0.310 20.806 29.158 1.00 35.68 432 LEU C N 1
ATOM 10991 C CA . LEU C 1 432 ? 1.586 20.123 28.987 1.00 34.87 432 LEU C CA 1
ATOM 10992 C C . LEU C 1 432 ? 1.320 18.705 28.496 1.00 34.43 432 LEU C C 1
ATOM 10993 O O . LEU C 1 432 ? 0.485 17.998 29.053 1.00 34.31 432 LEU C O 1
ATOM 10998 N N . ASN C 1 433 ? 2.028 18.300 27.448 1.00 34.08 433 ASN C N 1
ATOM 10999 C CA . ASN C 1 433 ? 1.934 16.940 26.926 1.00 33.78 433 ASN C CA 1
ATOM 11000 C C . ASN C 1 433 ? 3.319 16.311 26.897 1.00 32.56 433 ASN C C 1
ATOM 11001 O O . ASN C 1 433 ? 4.236 16.850 26.279 1.00 32.52 433 ASN C O 1
ATOM 11006 N N . ILE C 1 434 ? 3.474 15.187 27.588 1.00 31.58 434 ILE C N 1
ATOM 11007 C CA . ILE C 1 434 ? 4.750 14.470 27.599 1.00 30.57 434 ILE C CA 1
ATOM 11008 C C . ILE C 1 434 ? 4.813 13.541 26.385 1.00 30.15 434 ILE C C 1
ATOM 11009 O O . ILE C 1 434 ? 4.184 12.482 26.361 1.00 30.26 434 ILE C O 1
ATOM 11014 N N . VAL C 1 435 ? 5.576 13.973 25.385 1.00 28.94 435 VAL C N 1
ATOM 11015 C CA . VAL C 1 435 ? 5.685 13.311 24.086 1.00 28.45 435 VAL C CA 1
ATOM 11016 C C . VAL C 1 435 ? 6.615 12.103 24.169 1.00 27.51 435 VAL C C 1
ATOM 11017 O O . VAL C 1 435 ? 6.363 11.065 23.542 1.00 26.51 435 VAL C O 1
ATOM 11021 N N . GLN C 1 436 ? 7.683 12.257 24.953 1.00 26.47 436 GLN C N 1
ATOM 11022 C CA . GLN C 1 436 ? 8.679 11.216 25.146 1.00 26.28 436 GLN C CA 1
ATOM 11023 C C . GLN C 1 436 ? 9.220 11.356 26.561 1.00 26.42 436 GLN C C 1
ATOM 11024 O O . GLN C 1 436 ? 9.829 12.376 26.890 1.00 26.02 436 GLN C O 1
ATOM 11030 N N . GLU C 1 437 ? 8.969 10.358 27.407 1.00 26.62 437 GLU C N 1
ATOM 11031 C CA . GLU C 1 437 ? 9.403 10.435 28.804 1.00 27.48 437 GLU C CA 1
ATOM 11032 C C . GLU C 1 437 ? 10.914 10.265 28.929 1.00 27.99 437 GLU C C 1
ATOM 11033 O O . GLU C 1 437 ? 11.538 9.555 28.135 1.00 27.77 437 GLU C O 1
ATOM 11039 N N . GLY C 1 438 ? 11.501 10.947 29.913 1.00 28.74 438 GLY C N 1
ATOM 11040 C CA . GLY C 1 438 ? 12.892 10.720 30.274 1.00 29.50 438 GLY C CA 1
ATOM 11041 C C . GLY C 1 438 ? 13.053 9.303 30.801 1.00 30.48 438 GLY C C 1
ATOM 11042 O O . GLY C 1 438 ? 12.123 8.733 31.370 1.00 30.62 438 GLY C O 1
ATOM 11043 N N . ARG C 1 439 ? 14.222 8.708 30.618 1.00 31.24 439 ARG C N 1
ATOM 11044 C CA . ARG C 1 439 ? 14.385 7.353 31.128 1.00 32.53 439 ARG C CA 1
ATOM 11045 C C . ARG C 1 439 ? 15.168 7.231 32.442 1.00 31.47 439 ARG C C 1
ATOM 11046 O O . ARG C 1 439 ? 15.386 6.125 32.934 1.00 31.86 439 ARG C O 1
ATOM 11054 N N . VAL C 1 440 ? 15.550 8.371 33.017 1.00 30.20 440 VAL C N 1
ATOM 11055 C CA . VAL C 1 440 ? 16.266 8.397 34.299 1.00 29.28 440 VAL C CA 1
ATOM 11056 C C . VAL C 1 440 ? 15.513 9.268 35.317 1.00 28.22 440 VAL C C 1
ATOM 11057 O O . VAL C 1 440 ? 15.146 10.402 35.007 1.00 27.55 440 VAL C O 1
ATOM 11061 N N . LYS C 1 441 ? 15.297 8.744 36.524 1.00 27.02 441 LYS C N 1
ATOM 11062 C CA . LYS C 1 441 ? 14.757 9.558 37.624 1.00 26.54 441 LYS C CA 1
ATOM 11063 C C . LYS C 1 441 ? 15.791 10.571 38.134 1.00 25.80 441 LYS C C 1
ATOM 11064 O O . LYS C 1 441 ? 16.970 10.241 38.275 1.00 25.57 441 LYS C O 1
ATOM 11070 N N . LYS C 1 442 ? 15.351 11.803 38.382 1.00 24.82 442 LYS C N 1
ATOM 11071 C CA . LYS C 1 442 ? 16.215 12.830 38.981 1.00 24.54 442 LYS C CA 1
ATOM 11072 C C . LYS C 1 442 ? 15.922 13.039 40.470 1.00 23.73 442 LYS C C 1
ATOM 11073 O O . LYS C 1 442 ? 16.793 13.491 41.228 1.00 23.70 442 LYS C O 1
ATOM 11079 N N . PHE C 1 443 ? 14.698 12.712 40.877 1.00 22.59 443 PHE C N 1
ATOM 11080 C CA . PHE C 1 443 ? 14.301 12.781 42.276 1.00 22.35 443 PHE C CA 1
ATOM 11081 C C . PHE C 1 443 ? 14.463 11.390 42.868 1.00 22.82 443 PHE C C 1
ATOM 11082 O O . PHE C 1 443 ? 13.641 10.500 42.638 1.00 22.23 443 PHE C O 1
ATOM 11090 N N . ILE C 1 444 ? 15.567 11.212 43.589 1.00 22.89 444 ILE C N 1
ATOM 11091 C CA . ILE C 1 444 ? 16.003 9.898 44.041 1.00 23.92 444 ILE C CA 1
ATOM 11092 C C . ILE C 1 444 ? 16.012 9.848 45.567 1.00 24.39 444 ILE C C 1
ATOM 11093 O O . ILE C 1 444 ? 15.844 10.872 46.221 1.00 24.14 444 ILE C O 1
ATOM 11098 N N . ARG C 1 445 ? 16.186 8.651 46.122 1.00 25.68 445 ARG C N 1
ATOM 11099 C CA . ARG C 1 445 ? 16.143 8.436 47.569 1.00 27.11 445 ARG C CA 1
ATOM 11100 C C . ARG C 1 445 ? 17.247 9.170 48.318 1.00 27.40 445 ARG C C 1
ATOM 11101 O O . ARG C 1 445 ? 16.981 9.895 49.278 1.00 26.97 445 ARG C O 1
ATOM 11109 N N . GLU C 1 446 ? 18.479 8.980 47.863 1.00 28.10 446 GLU C N 1
ATOM 11110 C CA . GLU C 1 446 ? 19.649 9.477 48.564 1.00 29.23 446 GLU C CA 1
ATOM 11111 C C . GLU C 1 446 ? 20.793 9.764 47.597 1.00 29.19 446 GLU C C 1
ATOM 11112 O O . GLU C 1 446 ? 21.135 8.922 46.769 1.00 29.22 446 GLU C O 1
ATOM 11118 N N . LEU C 1 447 ? 21.368 10.962 47.692 1.00 29.51 447 LEU C N 1
ATOM 11119 C CA . LEU C 1 447 ? 22.530 11.324 46.872 1.00 29.98 447 LEU C CA 1
ATOM 11120 C C . LEU C 1 447 ? 23.749 10.518 47.303 1.00 30.29 447 LEU C C 1
ATOM 11121 O O . LEU C 1 447 ? 23.894 10.222 48.491 1.00 30.14 447 LEU C O 1
ATOM 11126 N N . PRO C 1 448 ? 24.619 10.148 46.358 1.00 30.32 448 PRO C N 1
ATOM 11127 C CA . PRO C 1 448 ? 25.913 9.572 46.723 1.00 30.40 448 PRO C CA 1
ATOM 11128 C C . PRO C 1 448 ? 26.821 10.622 47.376 1.00 30.15 448 PRO C C 1
ATOM 11129 O O . PRO C 1 448 ? 27.497 10.312 48.353 1.00 30.93 448 PRO C O 1
ATOM 11133 N N . GLU C 1 449 ? 26.807 11.849 46.849 1.00 29.53 449 GLU C N 1
ATOM 11134 C CA . GLU C 1 449 ? 27.528 12.989 47.433 1.00 28.79 449 GLU C CA 1
ATOM 11135 C C . GLU C 1 449 ? 26.657 14.246 47.336 1.00 27.12 449 GLU C C 1
ATOM 11136 O O . GLU C 1 449 ? 25.867 14.384 46.400 1.00 27.45 449 GLU C O 1
ATOM 11142 N N . ILE C 1 450 ? 26.816 15.159 48.291 1.00 25.01 450 ILE C N 1
ATOM 11143 C CA . ILE C 1 450 ? 25.942 16.333 48.411 1.00 23.60 450 ILE C CA 1
ATOM 11144 C C . ILE C 1 450 ? 26.657 17.617 47.987 1.00 22.11 450 ILE C C 1
ATOM 11145 O O . ILE C 1 450 ? 27.761 17.890 48.451 1.00 21.87 450 ILE C O 1
ATOM 11150 N N . THR C 1 451 ? 26.020 18.406 47.123 1.00 21.16 451 THR C N 1
ATOM 11151 C CA . THR C 1 451 ? 26.516 19.750 46.782 1.00 20.51 451 THR C CA 1
ATOM 11152 C C . THR C 1 451 ? 25.731 20.857 47.504 1.00 20.37 451 THR C C 1
ATOM 11153 O O . THR C 1 451 ? 26.225 21.978 47.675 1.00 20.07 451 THR C O 1
ATOM 11157 N N . PHE C 1 452 ? 24.492 20.553 47.879 1.00 20.03 452 PHE C N 1
ATOM 11158 C CA . PHE C 1 452 ? 23.639 21.490 48.613 1.00 19.38 452 PHE C CA 1
ATOM 11159 C C . PHE C 1 452 ? 22.908 20.709 49.691 1.00 19.75 452 PHE C C 1
ATOM 11160 O O . PHE C 1 452 ? 22.327 19.665 49.407 1.00 19.09 452 PHE C O 1
ATOM 11168 N N . SER C 1 453 ? 22.945 21.204 50.926 1.00 19.47 453 SER C N 1
ATOM 11169 C CA . SER C 1 453 ? 22.283 20.516 52.022 1.00 20.05 453 SER C CA 1
ATOM 11170 C C . SER C 1 453 ? 20.927 21.126 52.344 1.00 20.24 453 SER C C 1
ATOM 11171 O O . SER C 1 453 ? 20.841 22.296 52.733 1.00 20.45 453 SER C O 1
ATOM 11174 N N . GLY C 1 454 ? 19.882 20.319 52.197 1.00 20.63 454 GLY C N 1
ATOM 11175 C CA . GLY C 1 454 ? 18.523 20.718 52.566 1.00 20.63 454 GLY C CA 1
ATOM 11176 C C . GLY C 1 454 ? 18.423 21.104 54.034 1.00 20.95 454 GLY C C 1
ATOM 11177 O O . GLY C 1 454 ? 17.829 22.121 54.375 1.00 20.36 454 GLY C O 1
ATOM 11178 N N . LYS C 1 455 ? 19.018 20.293 54.901 1.00 21.15 455 LYS C N 1
ATOM 11179 C CA . LYS C 1 455 ? 18.966 20.519 56.350 1.00 22.01 455 LYS C CA 1
ATOM 11180 C C . LYS C 1 455 ? 19.597 21.873 56.743 1.00 21.59 455 LYS C C 1
ATOM 11181 O O . LYS C 1 455 ? 19.032 22.613 57.550 1.00 21.34 455 LYS C O 1
ATOM 11187 N N . ILE C 1 456 ? 20.737 22.206 56.137 1.00 21.33 456 ILE C N 1
ATOM 11188 C CA . ILE C 1 456 ? 21.445 23.460 56.436 1.00 21.01 456 ILE C CA 1
ATOM 11189 C C . ILE C 1 456 ? 20.660 24.674 55.936 1.00 21.56 456 ILE C C 1
ATOM 11190 O O . ILE C 1 456 ? 20.552 25.683 56.645 1.00 20.80 456 ILE C O 1
ATOM 11195 N N . ALA C 1 457 ? 20.116 24.569 54.722 1.00 21.48 457 ALA C N 1
ATOM 11196 C CA . ALA C 1 457 ? 19.268 25.626 54.166 1.00 22.31 457 ALA C CA 1
ATOM 11197 C C . ALA C 1 457 ? 18.091 25.946 55.083 1.00 22.94 457 ALA C C 1
ATOM 11198 O O . ALA C 1 457 ? 17.793 27.123 55.322 1.00 23.61 457 ALA C O 1
ATOM 11200 N N . LEU C 1 458 ? 17.421 24.911 55.590 1.00 23.60 458 LEU C N 1
ATOM 11201 C CA . LEU C 1 458 ? 16.322 25.112 56.544 1.00 24.56 458 LEU C CA 1
ATOM 11202 C C . LEU C 1 458 ? 16.803 25.792 57.835 1.00 24.87 458 LEU C C 1
ATOM 11203 O O . LEU C 1 458 ? 16.164 26.731 58.317 1.00 24.85 458 LEU C O 1
ATOM 11208 N N . GLU C 1 459 ? 17.933 25.335 58.370 1.00 25.13 459 GLU C N 1
ATOM 11209 C CA . GLU C 1 459 ? 18.533 25.945 59.573 1.00 26.21 459 GLU C CA 1
ATOM 11210 C C . GLU C 1 459 ? 18.861 27.420 59.375 1.00 25.44 459 GLU C C 1
ATOM 11211 O O . GLU C 1 459 ? 18.770 28.215 60.321 1.00 25.24 459 GLU C O 1
ATOM 11217 N N . ARG C 1 460 ? 19.251 27.778 58.148 1.00 24.25 460 ARG C N 1
ATOM 11218 C CA . ARG C 1 460 ? 19.596 29.164 57.810 1.00 23.69 460 ARG C CA 1
ATOM 11219 C C . ARG C 1 460 ? 18.373 30.013 57.437 1.00 23.91 460 ARG C C 1
ATOM 11220 O O . ARG C 1 460 ? 18.509 31.203 57.137 1.00 23.88 460 ARG C O 1
ATOM 11228 N N . GLY C 1 461 ? 17.194 29.393 57.442 1.00 24.06 461 GLY C N 1
ATOM 11229 C CA . GLY C 1 461 ? 15.930 30.100 57.202 1.00 24.32 461 GLY C CA 1
ATOM 11230 C C . GLY C 1 461 ? 15.672 30.441 55.744 1.00 24.37 461 GLY C C 1
ATOM 11231 O O . GLY C 1 461 ? 14.912 31.367 55.430 1.00 24.93 461 GLY C O 1
ATOM 11232 N N . LEU C 1 462 ? 16.293 29.693 54.841 1.00 23.88 462 LEU C N 1
ATOM 11233 C CA . LEU C 1 462 ? 16.193 30.001 53.422 1.00 23.44 462 LEU C CA 1
ATOM 11234 C C . LEU C 1 462 ? 14.933 29.409 52.793 1.00 22.90 462 LEU C C 1
ATOM 11235 O O . LEU C 1 462 ? 14.435 28.373 53.231 1.00 23.28 462 LEU C O 1
ATOM 11240 N N . ASP C 1 463 ? 14.421 30.083 51.766 1.00 22.12 463 ASP C N 1
ATOM 11241 C CA . ASP C 1 463 ? 13.247 29.626 51.023 1.00 21.39 463 ASP C CA 1
ATOM 11242 C C . ASP C 1 463 ? 13.682 28.844 49.785 1.00 20.81 463 ASP C C 1
ATOM 11243 O O . ASP C 1 463 ? 14.238 29.428 48.849 1.00 20.75 463 ASP C O 1
ATOM 11248 N N . VAL C 1 464 ? 13.412 27.533 49.777 1.00 19.64 464 VAL C N 1
ATOM 11249 C CA . VAL C 1 464 ? 13.901 26.646 48.708 1.00 18.77 464 VAL C CA 1
ATOM 11250 C C . VAL C 1 464 ? 12.773 26.103 47.824 1.00 18.22 464 VAL C C 1
ATOM 11251 O O . VAL C 1 464 ? 11.834 25.470 48.315 1.00 18.21 464 VAL C O 1
ATOM 11255 N N . ARG C 1 465 ? 12.897 26.348 46.521 1.00 17.41 465 ARG C N 1
ATOM 11256 C CA . ARG C 1 465 ? 11.924 25.920 45.515 1.00 17.62 465 ARG C CA 1
ATOM 11257 C C . ARG C 1 465 ? 12.598 24.966 44.525 1.00 17.07 465 ARG C C 1
ATOM 11258 O O . ARG C 1 465 ? 13.790 25.095 44.246 1.00 17.35 465 ARG C O 1
ATOM 11266 N N . TYR C 1 466 ? 11.830 24.010 44.011 1.00 17.05 466 TYR C N 1
ATOM 11267 C CA . TYR C 1 466 ? 12.277 23.155 42.912 1.00 16.90 466 TYR C CA 1
ATOM 11268 C C . TYR C 1 466 ? 11.213 23.251 41.824 1.00 17.07 466 TYR C C 1
ATOM 11269 O O . TYR C 1 466 ? 10.061 22.857 42.037 1.00 16.87 466 TYR C O 1
ATOM 11278 N N . ILE C 1 467 ? 11.600 23.808 40.680 1.00 16.28 467 ILE C N 1
ATOM 11279 C CA . ILE C 1 467 ? 10.700 24.042 39.562 1.00 17.71 467 ILE C CA 1
ATOM 11280 C C . ILE C 1 467 ? 11.060 23.074 38.448 1.00 17.84 467 ILE C C 1
ATOM 11281 O O . ILE C 1 467 ? 12.218 23.004 38.014 1.00 17.64 467 ILE C O 1
ATOM 11286 N N . THR C 1 468 ? 10.070 22.303 38.014 1.00 19.13 468 THR C N 1
ATOM 11287 C CA . THR C 1 468 ? 10.204 21.475 36.824 1.00 20.00 468 THR C CA 1
ATOM 11288 C C . THR C 1 468 ? 9.106 21.844 35.838 1.00 20.75 468 THR C C 1
ATOM 11289 O O . THR C 1 468 ? 8.245 22.675 36.140 1.00 20.88 468 THR C O 1
ATOM 11293 N N . GLU C 1 469 ? 9.132 21.218 34.667 1.00 21.19 469 GLU C N 1
ATOM 11294 C CA . GLU C 1 469 ? 8.127 21.474 33.636 1.00 22.32 469 GLU C CA 1
ATOM 11295 C C . GLU C 1 469 ? 6.713 21.023 34.041 1.00 21.76 469 GLU C C 1
ATOM 11296 O O . GLU C 1 469 ? 5.721 21.572 33.563 1.00 22.64 469 GLU C O 1
ATOM 11302 N N . ARG C 1 470 ? 6.621 20.034 34.927 1.00 21.19 470 ARG C N 1
ATOM 11303 C CA . ARG C 1 470 ? 5.332 19.428 35.242 1.00 20.51 470 ARG C CA 1
ATOM 11304 C C . ARG C 1 470 ? 4.894 19.615 36.694 1.00 19.98 470 ARG C C 1
ATOM 11305 O O . ARG C 1 470 ? 3.748 19.344 37.027 1.00 19.85 470 ARG C O 1
ATOM 11313 N N . ALA C 1 471 ? 5.805 20.073 37.553 1.00 18.99 471 ALA C N 1
ATOM 11314 C CA . ALA C 1 471 ? 5.533 20.164 38.988 1.00 18.68 471 ALA C CA 1
ATOM 11315 C C . ALA C 1 471 ? 6.435 21.204 39.647 1.00 18.20 471 ALA C C 1
ATOM 11316 O O . ALA C 1 471 ? 7.548 21.445 39.176 1.00 18.02 471 ALA C O 1
ATOM 11318 N N . VAL C 1 472 ? 5.946 21.794 40.740 1.00 17.75 472 VAL C N 1
ATOM 11319 C CA . VAL C 1 472 ? 6.735 22.692 41.578 1.00 17.46 472 VAL C CA 1
ATOM 11320 C C . VAL C 1 472 ? 6.683 22.196 43.022 1.00 17.42 472 VAL C C 1
ATOM 11321 O O . VAL C 1 472 ? 5.616 21.806 43.518 1.00 17.37 472 VAL C O 1
ATOM 11325 N N . PHE C 1 473 ? 7.837 22.208 43.679 1.00 17.81 473 PHE C N 1
ATOM 11326 C CA . PHE C 1 473 ? 7.975 21.786 45.082 1.00 18.15 473 PHE C CA 1
ATOM 11327 C C . PHE C 1 473 ? 8.564 22.896 45.943 1.00 18.61 473 PHE C C 1
ATOM 11328 O O . PHE C 1 473 ? 9.304 23.746 45.448 1.00 18.29 473 PHE C O 1
ATOM 11336 N N . THR C 1 474 ? 8.266 22.856 47.244 1.00 19.16 474 THR C N 1
ATOM 11337 C CA . THR C 1 474 ? 8.964 23.682 48.231 1.00 19.98 474 THR C CA 1
ATOM 11338 C C . THR C 1 474 ? 9.503 22.783 49.339 1.00 20.67 474 THR C C 1
ATOM 11339 O O . THR C 1 474 ? 8.826 21.841 49.754 1.00 21.45 474 THR C O 1
ATOM 11343 N N . LEU C 1 475 ? 10.723 23.067 49.795 1.00 21.29 475 LEU C N 1
ATOM 11344 C CA . LEU C 1 475 ? 11.326 22.340 50.908 1.00 21.89 475 LEU C CA 1
ATOM 11345 C C . LEU C 1 475 ? 10.789 22.850 52.239 1.00 22.89 475 LEU C C 1
ATOM 11346 O O . LEU C 1 475 ? 10.822 24.060 52.506 1.00 22.30 475 LEU C O 1
ATOM 11351 N N . LYS C 1 476 ? 10.321 21.917 53.066 1.00 23.84 476 LYS C N 1
ATOM 11352 C CA . LYS C 1 476 ? 9.838 22.210 54.421 1.00 25.50 476 LYS C CA 1
ATOM 11353 C C . LYS C 1 476 ? 10.467 21.242 55.422 1.00 26.32 476 LYS C C 1
ATOM 11354 O O . LYS C 1 476 ? 11.170 20.312 55.023 1.00 25.98 476 LYS C O 1
ATOM 11360 N N . GLU C 1 477 ? 10.242 21.466 56.717 1.00 27.69 477 GLU C N 1
ATOM 11361 C CA . GLU C 1 477 ? 10.863 20.627 57.750 1.00 29.38 477 GLU C CA 1
ATOM 11362 C C . GLU C 1 477 ? 10.570 19.133 57.563 1.00 29.42 477 GLU C C 1
ATOM 11363 O O . GLU C 1 477 ? 11.398 18.299 57.899 1.00 29.73 477 GLU C O 1
ATOM 11369 N N . ASP C 1 478 ? 9.402 18.800 57.019 1.00 29.80 478 ASP C N 1
ATOM 11370 C CA . ASP C 1 478 ? 9.034 17.392 56.822 1.00 30.12 478 ASP C CA 1
ATOM 11371 C C . ASP C 1 478 ? 9.347 16.827 55.428 1.00 29.89 478 ASP C C 1
ATOM 11372 O O . ASP C 1 478 ? 9.016 15.674 55.128 1.00 30.81 478 ASP C O 1
ATOM 11377 N N . GLY C 1 479 ? 10.004 17.624 54.592 1.00 29.12 479 GLY C N 1
ATOM 11378 C CA . GLY C 1 479 ? 10.442 17.161 53.275 1.00 27.64 479 GLY C CA 1
ATOM 11379 C C . GLY C 1 479 ? 9.958 18.060 52.160 1.00 26.40 479 GLY C C 1
ATOM 11380 O O . GLY C 1 479 ? 9.542 19.196 52.402 1.00 26.26 479 GLY C O 1
ATOM 11381 N N . LEU C 1 480 ? 10.025 17.556 50.931 1.00 25.35 480 LEU C N 1
ATOM 11382 C CA . LEU C 1 480 ? 9.488 18.273 49.782 1.00 24.41 480 LEU C CA 1
ATOM 11383 C C . LEU C 1 480 ? 7.969 18.248 49.777 1.00 23.91 480 LEU C C 1
ATOM 11384 O O . LEU C 1 480 ? 7.353 17.177 49.858 1.00 24.15 480 LEU C O 1
ATOM 11389 N N . HIS C 1 481 ? 7.377 19.432 49.661 1.00 23.09 481 HIS C N 1
ATOM 11390 C CA . HIS C 1 481 ? 5.951 19.573 49.423 1.00 22.73 481 HIS C CA 1
ATOM 11391 C C . HIS C 1 481 ? 5.716 19.846 47.952 1.00 22.39 481 HIS C C 1
ATOM 11392 O O . HIS C 1 481 ? 6.329 20.747 47.383 1.00 21.77 481 HIS C O 1
ATOM 11399 N N . LEU C 1 482 ? 4.837 19.059 47.333 1.00 21.65 482 LEU C N 1
ATOM 11400 C CA . LEU C 1 482 ? 4.362 19.355 45.995 1.00 21.71 482 LEU C CA 1
ATOM 11401 C C . LEU C 1 482 ? 3.287 20.423 46.080 1.00 22.14 482 LEU C C 1
ATOM 11402 O O . LEU C 1 482 ? 2.233 20.196 46.679 1.00 21.94 482 LEU C O 1
ATOM 11407 N N . ILE C 1 483 ? 3.548 21.579 45.478 1.00 21.59 483 ILE C N 1
ATOM 11408 C CA . ILE C 1 483 ? 2.643 22.721 45.620 1.00 21.89 483 ILE C CA 1
ATOM 11409 C C . ILE C 1 483 ? 1.890 23.085 44.336 1.00 21.95 483 ILE C C 1
ATOM 11410 O O . ILE C 1 483 ? 0.840 23.723 44.407 1.00 21.86 483 ILE C O 1
ATOM 11415 N N . GLU C 1 484 ? 2.426 22.680 43.178 1.00 22.11 484 GLU C N 1
ATOM 11416 C CA . GLU C 1 484 ? 1.824 22.953 41.857 1.00 22.57 484 GLU C CA 1
ATOM 11417 C C . GLU C 1 484 ? 2.008 21.788 40.863 1.00 22.65 484 GLU C C 1
ATOM 11418 O O . GLU C 1 484 ? 3.044 21.127 40.877 1.00 22.33 484 GLU C O 1
ATOM 11424 N N . ILE C 1 485 ? 1.003 21.550 40.015 1.00 23.25 485 ILE C N 1
ATOM 11425 C CA . ILE C 1 485 ? 1.055 20.552 38.922 1.00 23.90 485 ILE C CA 1
ATOM 11426 C C . ILE C 1 485 ? 0.661 21.241 37.647 1.00 23.79 485 ILE C C 1
ATOM 11427 O O . ILE C 1 485 ? -0.260 22.049 37.648 1.00 23.28 485 ILE C O 1
ATOM 11432 N N . ALA C 1 486 ? 1.295 20.865 36.544 1.00 24.02 486 ALA C N 1
ATOM 11433 C CA . ALA C 1 486 ? 0.905 21.383 35.240 1.00 24.48 486 ALA C CA 1
ATOM 11434 C C . ALA C 1 486 ? -0.464 20.830 34.804 1.00 25.18 486 ALA C C 1
ATOM 11435 O O . ALA C 1 486 ? -0.779 19.671 35.079 1.00 24.75 486 ALA C O 1
ATOM 11437 N N . PRO C 1 487 ? -1.282 21.652 34.138 1.00 26.03 487 PRO C N 1
ATOM 11438 C CA . PRO C 1 487 ? -2.465 21.134 33.440 1.00 26.68 487 PRO C CA 1
ATOM 11439 C C . PRO C 1 487 ? -2.023 20.131 32.375 1.00 26.98 487 PRO C C 1
ATOM 11440 O O . PRO C 1 487 ? -1.007 20.344 31.721 1.00 26.96 487 PRO C O 1
ATOM 11444 N N . GLY C 1 488 ? -2.758 19.032 32.243 1.00 27.86 488 GLY C N 1
ATOM 11445 C CA . GLY C 1 488 ? -2.448 17.993 31.256 1.00 28.70 488 GLY C CA 1
ATOM 11446 C C . GLY C 1 488 ? -1.631 16.838 31.804 1.00 29.47 488 GLY C C 1
ATOM 11447 O O . GLY C 1 488 ? -1.349 15.875 31.089 1.00 29.84 488 GLY C O 1
ATOM 11448 N N . VAL C 1 489 ? -1.250 16.946 33.075 1.00 29.87 489 VAL C N 1
ATOM 11449 C CA . VAL C 1 489 ? -0.369 15.986 33.742 1.00 30.30 489 VAL C CA 1
ATOM 11450 C C . VAL C 1 489 ? -1.136 15.230 34.821 1.00 30.26 489 VAL C C 1
ATOM 11451 O O . VAL C 1 489 ? -1.900 15.831 35.574 1.00 30.48 489 VAL C O 1
ATOM 11455 N N . ASP C 1 490 ? -0.931 13.914 34.887 1.00 30.61 490 ASP C N 1
ATOM 11456 C CA . ASP C 1 490 ? -1.519 13.093 35.940 1.00 30.85 490 ASP C CA 1
ATOM 11457 C C . ASP C 1 490 ? -0.583 12.936 37.143 1.00 30.52 490 ASP C C 1
ATOM 11458 O O . ASP C 1 490 ? 0.577 12.529 36.989 1.00 30.51 490 ASP C O 1
ATOM 11463 N N . LEU C 1 491 ? -1.099 13.233 38.335 1.00 29.85 491 LEU C N 1
ATOM 11464 C CA . LEU C 1 491 ? -0.318 13.171 39.574 1.00 29.65 491 LEU C CA 1
ATOM 11465 C C . LEU C 1 491 ? 0.397 11.836 39.758 1.00 29.50 491 LEU C C 1
ATOM 11466 O O . LEU C 1 491 ? 1.611 11.796 39.960 1.00 28.74 491 LEU C O 1
ATOM 11471 N N . GLN C 1 492 ? -0.362 10.742 39.704 1.00 29.50 492 GLN C N 1
ATOM 11472 C CA . GLN C 1 492 ? 0.200 9.431 40.002 1.00 29.83 492 GLN C CA 1
ATOM 11473 C C . GLN C 1 492 ? 1.192 8.947 38.943 1.00 29.75 492 GLN C C 1
ATOM 11474 O O . GLN C 1 492 ? 2.331 8.628 39.273 1.00 29.82 492 GLN C O 1
ATOM 11480 N N . LYS C 1 493 ? 0.770 8.890 37.682 1.00 29.70 493 LYS C N 1
ATOM 11481 C CA . LYS C 1 493 ? 1.625 8.295 36.650 1.00 30.17 493 LYS C CA 1
ATOM 11482 C C . LYS C 1 493 ? 2.777 9.196 36.207 1.00 29.15 493 LYS C C 1
ATOM 11483 O O . LYS C 1 493 ? 3.868 8.705 35.927 1.00 28.87 493 LYS C O 1
ATOM 11489 N N . ASP C 1 494 ? 2.533 10.502 36.163 1.00 28.29 494 ASP C N 1
ATOM 11490 C CA . ASP C 1 494 ? 3.505 11.453 35.613 1.00 27.90 494 ASP C CA 1
ATOM 11491 C C . ASP C 1 494 ? 4.419 12.091 36.655 1.00 26.96 494 ASP C C 1
ATOM 11492 O O . ASP C 1 494 ? 5.481 12.629 36.316 1.00 26.22 494 ASP C O 1
ATOM 11497 N N . ILE C 1 495 ? 4.009 12.062 37.919 1.00 26.21 495 ILE C N 1
ATOM 11498 C CA . ILE C 1 495 ? 4.845 12.648 38.963 1.00 25.63 495 ILE C CA 1
ATOM 11499 C C . ILE C 1 495 ? 5.299 11.606 39.970 1.00 25.44 495 ILE C C 1
ATOM 11500 O O . ILE C 1 495 ? 6.491 11.311 40.066 1.00 24.81 495 ILE C O 1
ATOM 11505 N N . LEU C 1 496 ? 4.349 11.031 40.705 1.00 25.56 496 LEU C N 1
ATOM 11506 C CA . LEU C 1 496 ? 4.695 10.126 41.801 1.00 26.14 496 LEU C CA 1
ATOM 11507 C C . LEU C 1 496 ? 5.472 8.890 41.327 1.00 26.47 496 LEU C C 1
ATOM 11508 O O . LEU C 1 496 ? 6.492 8.528 41.925 1.00 26.17 496 LEU C O 1
ATOM 11513 N N . ASP C 1 497 ? 5.013 8.277 40.233 1.00 27.23 497 ASP C N 1
ATOM 11514 C CA . ASP C 1 497 ? 5.676 7.098 39.642 1.00 28.07 497 ASP C CA 1
ATOM 11515 C C . ASP C 1 497 ? 7.049 7.404 39.036 1.00 28.03 497 ASP C C 1
ATOM 11516 O O . ASP C 1 497 ? 7.785 6.480 38.678 1.00 27.59 497 ASP C O 1
ATOM 11521 N N . LYS C 1 498 ? 7.373 8.689 38.897 1.00 27.70 498 LYS C N 1
ATOM 11522 C CA . LYS C 1 498 ? 8.619 9.114 38.254 1.00 27.71 498 LYS C CA 1
ATOM 11523 C C . LYS C 1 498 ? 9.630 9.659 39.262 1.00 27.47 498 LYS C C 1
ATOM 11524 O O . LYS C 1 498 ? 10.664 10.210 38.877 1.00 27.24 498 LYS C O 1
ATOM 11538 N N . ASP C 1 500 ? 11.583 8.646 43.231 1.00 28.29 500 ASP C N 1
ATOM 11539 C CA . ASP C 1 500 ? 11.949 7.505 44.080 1.00 29.08 500 ASP C CA 1
ATOM 11540 C C . ASP C 1 500 ? 11.702 7.746 45.574 1.00 28.68 500 ASP C C 1
ATOM 11541 O O . ASP C 1 500 ? 12.195 7.001 46.427 1.00 29.39 500 ASP C O 1
ATOM 11546 N N . PHE C 1 501 ? 10.962 8.803 45.884 1.00 27.96 501 PHE C N 1
ATOM 11547 C CA . PHE C 1 501 ? 10.398 9.002 47.219 1.00 27.29 501 PHE C CA 1
ATOM 11548 C C . PHE C 1 501 ? 9.022 9.651 47.104 1.00 27.26 501 PHE C C 1
ATOM 11549 O O . PHE C 1 501 ? 8.663 10.175 46.046 1.00 26.72 501 PHE C O 1
ATOM 11557 N N . THR C 1 502 ? 8.255 9.595 48.191 1.00 27.27 502 THR C N 1
ATOM 11558 C CA . THR C 1 502 ? 6.935 10.222 48.245 1.00 27.84 502 THR C CA 1
ATOM 11559 C C . THR C 1 502 ? 7.051 11.621 48.848 1.00 27.61 502 THR C C 1
ATOM 11560 O O . THR C 1 502 ? 7.456 11.761 50.004 1.00 27.49 502 THR C O 1
ATOM 11564 N N . PRO C 1 503 ? 6.714 12.650 48.071 1.00 27.48 503 PRO C N 1
ATOM 11565 C CA . PRO C 1 503 ? 6.657 14.006 48.596 1.00 27.68 503 PRO C CA 1
ATOM 11566 C C . PRO C 1 503 ? 5.375 14.181 49.401 1.00 27.96 503 PRO C C 1
ATOM 11567 O O . PRO C 1 503 ? 4.425 13.405 49.228 1.00 27.40 503 PRO C O 1
ATOM 11571 N N . VAL C 1 504 ? 5.349 15.184 50.274 1.00 28.33 504 VAL C N 1
ATOM 11572 C CA . VAL C 1 504 ? 4.108 15.598 50.913 1.00 29.35 504 VAL C CA 1
ATOM 11573 C C . VAL C 1 504 ? 3.273 16.357 49.871 1.00 30.08 504 VAL C C 1
ATOM 11574 O O . VAL C 1 504 ? 3.785 17.243 49.187 1.00 30.20 504 VAL C O 1
ATOM 11578 N N . ILE C 1 505 ? 2.002 16.001 49.721 1.00 31.32 505 ILE C N 1
ATOM 11579 C CA . ILE C 1 505 ? 1.143 16.734 48.795 1.00 32.39 505 ILE C CA 1
ATOM 11580 C C . ILE C 1 505 ? 0.486 17.893 49.548 1.00 33.39 505 ILE C C 1
ATOM 11581 O O . ILE C 1 505 ? -0.192 17.688 50.561 1.00 33.03 505 ILE C O 1
ATOM 11586 N N . SER C 1 506 ? 0.739 19.111 49.074 1.00 34.18 506 SER C N 1
ATOM 11587 C CA . SER C 1 506 ? 0.238 20.317 49.735 1.00 35.42 506 SER C CA 1
ATOM 11588 C C . SER C 1 506 ? -1.283 20.339 49.769 1.00 35.94 506 SER C C 1
ATOM 11589 O O . SER C 1 506 ? -1.930 20.020 48.768 1.00 36.00 506 SER C O 1
ATOM 11592 N N . PRO C 1 507 ? -1.854 20.709 50.918 1.00 36.56 507 PRO C N 1
ATOM 11593 C CA . PRO C 1 507 ? -3.296 20.910 51.017 1.00 37.03 507 PRO C CA 1
ATOM 11594 C C . PRO C 1 507 ? -3.748 22.032 50.087 1.00 37.39 507 PRO C C 1
ATOM 11595 O O . PRO C 1 507 ? -4.914 22.073 49.694 1.00 37.89 507 PRO C O 1
ATOM 11599 N N . GLU C 1 508 ? -2.815 22.915 49.732 1.00 37.49 508 GLU C N 1
ATOM 11600 C CA . GLU C 1 508 ? -3.072 24.018 48.802 1.00 37.75 508 GLU C CA 1
ATOM 11601 C C . GLU C 1 508 ? -2.609 23.712 47.370 1.00 36.41 508 GLU C C 1
ATOM 11602 O O . GLU C 1 508 ? -2.399 24.636 46.578 1.00 36.26 508 GLU C O 1
ATOM 11608 N N . LEU C 1 509 ? -2.449 22.424 47.049 1.00 35.27 509 LEU C N 1
ATOM 11609 C CA . LEU C 1 509 ? -2.040 21.984 45.710 1.00 34.07 509 LEU C CA 1
ATOM 11610 C C . LEU C 1 509 ? -2.922 22.616 44.647 1.00 33.28 509 LEU C C 1
ATOM 11611 O O . LEU C 1 509 ? -4.147 22.479 44.689 1.00 33.35 509 LEU C O 1
ATOM 11616 N N . LYS C 1 510 ? -2.293 23.304 43.699 1.00 31.85 510 LYS C N 1
ATOM 11617 C CA . LYS C 1 510 ? -3.010 23.977 42.623 1.00 30.81 510 LYS C CA 1
ATOM 11618 C C . LYS C 1 510 ? -2.390 23.692 41.255 1.00 29.98 510 LYS C C 1
ATOM 11619 O O . LYS C 1 510 ? -1.231 23.278 41.160 1.00 29.19 510 LYS C O 1
ATOM 11625 N N . LEU C 1 511 ? -3.170 23.896 40.198 1.00 28.89 511 LEU C N 1
ATOM 11626 C CA . LEU C 1 511 ? -2.632 23.849 38.842 1.00 28.37 511 LEU C CA 1
ATOM 11627 C C . LEU C 1 511 ? -1.647 24.999 38.677 1.00 28.01 511 LEU C C 1
ATOM 11628 O O . LEU C 1 511 ? -1.878 26.090 39.213 1.00 27.06 511 LEU C O 1
ATOM 11641 N N . ASP C 1 513 ? -0.042 28.144 36.884 1.00 28.41 513 ASP C N 1
ATOM 11642 C CA . ASP C 1 513 ? -0.744 29.280 36.271 1.00 29.01 513 ASP C CA 1
ATOM 11643 C C . ASP C 1 513 ? -1.024 29.081 34.779 1.00 29.45 513 ASP C C 1
ATOM 11644 O O . ASP C 1 513 ? -0.110 28.792 33.999 1.00 28.74 513 ASP C O 1
ATOM 11649 N N . GLU C 1 514 ? -2.293 29.253 34.397 1.00 30.06 514 GLU C N 1
ATOM 11650 C CA . GLU C 1 514 ? -2.768 29.074 33.015 1.00 30.84 514 GLU C CA 1
ATOM 11651 C C . GLU C 1 514 ? -1.952 29.864 31.990 1.00 30.28 514 GLU C C 1
ATOM 11652 O O . GLU C 1 514 ? -1.662 29.368 30.895 1.00 29.77 514 GLU C O 1
ATOM 11658 N N . ARG C 1 515 ? -1.581 31.091 32.349 1.00 29.73 515 ARG C N 1
ATOM 11659 C CA . ARG C 1 515 ? -0.850 31.974 31.436 1.00 29.49 515 ARG C CA 1
ATOM 11660 C C . ARG C 1 515 ? 0.496 31.396 30.997 1.00 28.95 515 ARG C C 1
ATOM 11661 O O . ARG C 1 515 ? 0.980 31.716 29.910 1.00 29.20 515 ARG C O 1
ATOM 11669 N N . LEU C 1 516 ? 1.094 30.552 31.838 1.00 28.59 516 LEU C N 1
ATOM 11670 C CA . LEU C 1 516 ? 2.394 29.941 31.542 1.00 28.44 516 LEU C CA 1
ATOM 11671 C C . LEU C 1 516 ? 2.371 29.112 30.256 1.00 28.57 516 LEU C C 1
ATOM 11672 O O . LEU C 1 516 ? 3.375 29.026 29.547 1.00 28.16 516 LEU C O 1
ATOM 11677 N N . PHE C 1 517 ? 1.218 28.507 29.973 1.00 28.83 517 PHE C N 1
ATOM 11678 C CA . PHE C 1 517 ? 1.076 27.555 28.870 1.00 29.71 517 PHE C CA 1
ATOM 11679 C C . PHE C 1 517 ? 0.429 28.161 27.625 1.00 30.72 517 PHE C C 1
ATOM 11680 O O . PHE C 1 517 ? 0.062 27.437 26.694 1.00 31.17 517 PHE C O 1
ATOM 11688 N N . ILE C 1 518 ? 0.295 29.485 27.610 1.00 31.60 518 ILE C N 1
ATOM 11689 C CA . ILE C 1 518 ? -0.291 30.185 26.465 1.00 32.55 518 ILE C CA 1
ATOM 11690 C C . ILE C 1 518 ? 0.796 30.934 25.700 1.00 33.08 518 ILE C C 1
ATOM 11691 O O . ILE C 1 518 ? 1.626 31.621 26.301 1.00 32.97 518 ILE C O 1
ATOM 11696 N N . ASP C 1 519 ? 0.789 30.781 24.375 1.00 33.82 519 ASP C N 1
ATOM 11697 C CA . ASP C 1 519 ? 1.813 31.361 23.510 1.00 34.73 519 ASP C CA 1
ATOM 11698 C C . ASP C 1 519 ? 1.518 32.829 23.197 1.00 35.06 519 ASP C C 1
ATOM 11699 O O . ASP C 1 519 ? 1.441 33.232 22.032 1.00 35.50 519 ASP C O 1
ATOM 11704 N N . ALA C 1 520 ? 1.335 33.614 24.254 1.00 35.12 520 ALA C N 1
ATOM 11705 C CA . ALA C 1 520 ? 1.160 35.061 24.167 1.00 35.18 520 ALA C CA 1
ATOM 11706 C C . ALA C 1 520 ? 1.764 35.695 25.413 1.00 35.31 520 ALA C C 1
ATOM 11707 O O . ALA C 1 520 ? 2.066 34.988 26.381 1.00 35.17 520 ALA C O 1
ATOM 11709 N N . ALA C 1 521 ? 1.952 37.014 25.387 1.00 35.45 521 ALA C N 1
ATOM 11710 C CA . ALA C 1 521 ? 2.426 37.757 26.560 1.00 35.71 521 ALA C CA 1
ATOM 11711 C C . ALA C 1 521 ? 1.535 37.496 27.769 1.00 35.69 521 ALA C C 1
ATOM 11712 O O . ALA C 1 521 ? 0.307 37.549 27.674 1.00 35.77 521 ALA C O 1
ATOM 11722 N N . GLY C 1 523 ? 1.302 39.226 30.599 1.00 36.17 523 GLY C N 1
ATOM 11723 C CA . GLY C 1 523 ? 0.828 40.411 31.315 1.00 36.46 523 GLY C CA 1
ATOM 11724 C C . GLY C 1 523 ? 1.215 40.292 32.773 1.00 36.68 523 GLY C C 1
ATOM 11725 O O . GLY C 1 523 ? 0.459 40.682 33.668 1.00 36.43 523 GLY C O 1
ATOM 11726 N N . PHE C 1 524 ? 2.397 39.724 33.001 1.00 36.97 524 PHE C N 1
ATOM 11727 C CA . PHE C 1 524 ? 2.878 39.430 34.341 1.00 37.30 524 PHE C CA 1
ATOM 11728 C C . PHE C 1 524 ? 3.427 40.685 35.010 1.00 37.58 524 PHE C C 1
ATOM 11729 O O . PHE C 1 524 ? 4.262 41.391 34.439 1.00 37.82 524 PHE C O 1
ATOM 11737 N N . VAL C 1 525 ? 2.944 40.950 36.219 1.00 37.60 525 VAL C N 1
ATOM 11738 C CA . VAL C 1 525 ? 3.403 42.076 37.016 1.00 37.80 525 VAL C CA 1
ATOM 11739 C C . VAL C 1 525 ? 4.221 41.547 38.192 1.00 37.76 525 VAL C C 1
ATOM 11740 O O . VAL C 1 525 ? 3.753 40.699 38.951 1.00 37.23 525 VAL C O 1
ATOM 11744 N N . LEU C 1 526 ? 5.448 42.043 38.326 1.00 38.14 526 LEU C N 1
ATOM 11745 C CA . LEU C 1 526 ? 6.302 41.669 39.447 1.00 38.88 526 LEU C CA 1
ATOM 11746 C C . LEU C 1 526 ? 5.721 42.201 40.752 1.00 39.26 526 LEU C C 1
ATOM 11747 O O . LEU C 1 526 ? 5.300 43.359 40.813 1.00 38.96 526 LEU C O 1
ATOM 11752 N N . PRO C 1 527 ? 5.693 41.362 41.788 1.00 39.79 527 PRO C N 1
ATOM 11753 C CA . PRO C 1 527 ? 5.291 41.805 43.119 1.00 40.49 527 PRO C CA 1
ATOM 11754 C C . PRO C 1 527 ? 6.175 42.952 43.607 1.00 41.07 527 PRO C C 1
ATOM 11755 O O . PRO C 1 527 ? 7.352 43.027 43.238 1.00 40.81 527 PRO C O 1
ATOM 11759 N N . GLU C 1 528 ? 5.596 43.833 44.420 1.00 41.77 528 GLU C N 1
ATOM 11760 C CA . GLU C 1 528 ? 6.271 45.043 44.890 1.00 42.66 528 GLU C CA 1
ATOM 11761 C C . GLU C 1 528 ? 7.411 44.696 45.851 1.00 42.85 528 GLU C C 1
ATOM 11762 O O . GLU C 1 528 ? 7.453 43.592 46.401 1.00 42.80 528 GLU C O 1
ATOM 11768 N N . ALA C 1 529 ? 8.332 45.643 46.037 1.00 43.32 529 ALA C N 1
ATOM 11769 C CA . ALA C 1 529 ? 9.547 45.433 46.830 1.00 43.77 529 ALA C CA 1
ATOM 11770 C C . ALA C 1 529 ? 9.264 45.067 48.284 1.00 44.02 529 ALA C C 1
ATOM 11771 O O . ALA C 1 529 ? 8.247 45.465 48.857 1.00 44.09 529 ALA C O 1
ATOM 11773 N N . VAL D 1 4 ? 57.698 91.857 16.628 1.00 40.89 4 VAL D N 1
ATOM 11774 C CA . VAL D 1 4 ? 58.102 91.867 18.061 1.00 40.77 4 VAL D CA 1
ATOM 11775 C C . VAL D 1 4 ? 57.236 90.864 18.823 1.00 40.40 4 VAL D C 1
ATOM 11776 O O . VAL D 1 4 ? 56.134 91.195 19.265 1.00 40.68 4 VAL D O 1
ATOM 11780 N N . LYS D 1 5 ? 57.734 89.634 18.929 1.00 39.67 5 LYS D N 1
ATOM 11781 C CA . LYS D 1 5 ? 57.107 88.556 19.699 1.00 39.23 5 LYS D CA 1
ATOM 11782 C C . LYS D 1 5 ? 58.170 87.972 20.622 1.00 38.31 5 LYS D C 1
ATOM 11783 O O . LYS D 1 5 ? 59.339 87.907 20.241 1.00 38.36 5 LYS D O 1
ATOM 11789 N N . PRO D 1 6 ? 57.788 87.533 21.822 1.00 37.51 6 PRO D N 1
ATOM 11790 C CA . PRO D 1 6 ? 58.722 86.794 22.673 1.00 36.76 6 PRO D CA 1
ATOM 11791 C C . PRO D 1 6 ? 59.137 85.491 21.973 1.00 36.12 6 PRO D C 1
ATOM 11792 O O . PRO D 1 6 ? 58.284 84.812 21.391 1.00 35.72 6 PRO D O 1
ATOM 11796 N N . PRO D 1 7 ? 60.425 85.149 21.996 1.00 35.77 7 PRO D N 1
ATOM 11797 C CA . PRO D 1 7 ? 60.882 83.923 21.339 1.00 35.47 7 PRO D CA 1
ATOM 11798 C C . PRO D 1 7 ? 60.560 82.681 22.164 1.00 35.13 7 PRO D C 1
ATOM 11799 O O . PRO D 1 7 ? 60.517 82.740 23.391 1.00 34.82 7 PRO D O 1
ATOM 11803 N N . ARG D 1 8 ? 60.317 81.571 21.482 1.00 34.94 8 ARG D N 1
ATOM 11804 C CA . ARG D 1 8 ? 60.063 80.301 22.147 1.00 35.47 8 ARG D CA 1
ATOM 11805 C C . ARG D 1 8 ? 61.393 79.691 22.592 1.00 35.44 8 ARG D C 1
ATOM 11806 O O . ARG D 1 8 ? 62.372 79.736 21.852 1.00 35.55 8 ARG D O 1
ATOM 11814 N N . ILE D 1 9 ? 61.437 79.165 23.812 1.00 35.60 9 ILE D N 1
ATOM 11815 C CA . ILE D 1 9 ? 62.635 78.482 24.313 1.00 35.87 9 ILE D CA 1
ATOM 11816 C C . ILE D 1 9 ? 62.452 76.972 24.204 1.00 35.50 9 ILE D C 1
ATOM 11817 O O . ILE D 1 9 ? 61.546 76.404 24.813 1.00 35.28 9 ILE D O 1
ATOM 11822 N N . ASN D 1 10 ? 63.320 76.336 23.421 1.00 35.06 10 ASN D N 1
ATOM 11823 C CA . ASN D 1 10 ? 63.268 74.892 23.170 1.00 34.61 10 ASN D CA 1
ATOM 11824 C C . ASN D 1 10 ? 61.865 74.399 22.794 1.00 33.55 10 ASN D C 1
ATOM 11825 O O . ASN D 1 10 ? 61.430 73.322 23.214 1.00 33.53 10 ASN D O 1
ATOM 11830 N N . GLY D 1 11 ? 61.171 75.207 21.998 1.00 31.94 11 GLY D N 1
ATOM 11831 C CA . GLY D 1 11 ? 59.840 74.874 21.522 1.00 30.22 11 GLY D CA 1
ATOM 11832 C C . GLY D 1 11 ? 58.699 75.218 22.465 1.00 28.77 11 GLY D C 1
ATOM 11833 O O . GLY D 1 11 ? 57.537 75.125 22.071 1.00 28.71 11 GLY D O 1
ATOM 11834 N N . ARG D 1 12 ? 59.009 75.609 23.701 1.00 27.37 12 ARG D N 1
ATOM 11835 C CA . ARG D 1 12 ? 57.955 75.953 24.666 1.00 26.51 12 ARG D CA 1
ATOM 11836 C C . ARG D 1 12 ? 57.342 77.324 24.362 1.00 25.25 12 ARG D C 1
ATOM 11837 O O . ARG D 1 12 ? 58.053 78.315 24.161 1.00 24.56 12 ARG D O 1
ATOM 11845 N N . VAL D 1 13 ? 56.013 77.361 24.315 1.00 24.03 13 VAL D N 1
ATOM 11846 C CA . VAL D 1 13 ? 55.283 78.610 24.097 1.00 23.33 13 VAL D CA 1
ATOM 11847 C C . VAL D 1 13 ? 55.544 79.563 25.270 1.00 22.76 13 VAL D C 1
ATOM 11848 O O . VAL D 1 13 ? 55.470 79.155 26.430 1.00 22.65 13 VAL D O 1
ATOM 11852 N N . PRO D 1 14 ? 55.905 80.814 24.971 1.00 22.43 14 PRO D N 1
ATOM 11853 C CA . PRO D 1 14 ? 56.115 81.811 26.012 1.00 21.95 14 PRO D CA 1
ATOM 11854 C C . PRO D 1 14 ? 54.857 81.978 26.871 1.00 21.50 14 PRO D C 1
ATOM 11855 O O . PRO D 1 14 ? 53.739 82.076 26.346 1.00 20.75 14 PRO D O 1
ATOM 11859 N N . VAL D 1 15 ? 55.044 81.971 28.183 1.00 21.26 15 VAL D N 1
ATOM 11860 C CA . VAL D 1 15 ? 53.940 82.176 29.111 1.00 21.59 15 VAL D CA 1
ATOM 11861 C C . VAL D 1 15 ? 54.169 83.490 29.839 1.00 21.78 15 VAL D C 1
ATOM 11862 O O . VAL D 1 15 ? 55.207 83.673 30.484 1.00 21.82 15 VAL D O 1
ATOM 11866 N N . LEU D 1 16 ? 53.197 84.396 29.732 1.00 21.36 16 LEU D N 1
ATOM 11867 C CA . LEU D 1 16 ? 53.301 85.735 30.317 1.00 21.73 16 LEU D CA 1
ATOM 11868 C C . LEU D 1 16 ? 52.060 86.056 31.141 1.00 21.45 16 LEU D C 1
ATOM 11869 O O . LEU D 1 16 ? 51.007 85.426 30.978 1.00 21.21 16 LEU D O 1
ATOM 11874 N N . SER D 1 17 ? 52.167 87.054 32.010 1.00 20.87 17 SER D N 1
ATOM 11875 C CA . SER D 1 17 ? 50.976 87.614 32.654 1.00 20.62 17 SER D CA 1
ATOM 11876 C C . SER D 1 17 ? 50.173 88.374 31.602 1.00 20.36 17 SER D C 1
ATOM 11877 O O . SER D 1 17 ? 50.722 88.752 30.561 1.00 20.08 17 SER D O 1
ATOM 11880 N N . ALA D 1 18 ? 48.884 88.598 31.857 1.00 20.14 18 ALA D N 1
ATOM 11881 C CA . ALA D 1 18 ? 48.049 89.371 30.932 1.00 20.52 18 ALA D CA 1
ATOM 11882 C C . ALA D 1 18 ? 48.619 90.782 30.724 1.00 20.80 18 ALA D C 1
ATOM 11883 O O . ALA D 1 18 ? 48.638 91.283 29.603 1.00 20.20 18 ALA D O 1
ATOM 11885 N N . GLN D 1 19 ? 49.111 91.391 31.808 1.00 21.39 19 GLN D N 1
ATOM 11886 C CA . GLN D 1 19 ? 49.738 92.722 31.759 1.00 22.31 19 GLN D CA 1
ATOM 11887 C C . GLN D 1 19 ? 50.947 92.733 30.836 1.00 21.91 19 GLN D C 1
ATOM 11888 O O . GLN D 1 19 ? 51.084 93.636 30.001 1.00 22.87 19 GLN D O 1
ATOM 11894 N N . GLU D 1 20 ? 51.815 91.731 30.986 1.00 21.79 20 GLU D N 1
ATOM 11895 C CA . GLU D 1 20 ? 52.999 91.557 30.141 1.00 22.32 20 GLU D CA 1
ATOM 11896 C C . GLU D 1 20 ? 52.592 91.326 28.683 1.00 21.25 20 GLU D C 1
ATOM 11897 O O . GLU D 1 20 ? 53.184 91.901 27.768 1.00 21.10 20 GLU D O 1
ATOM 11903 N N . ALA D 1 21 ? 51.597 90.461 28.476 1.00 20.36 21 ALA D N 1
ATOM 11904 C CA . ALA D 1 21 ? 51.133 90.112 27.125 1.00 19.83 21 ALA D CA 1
ATOM 11905 C C . ALA D 1 21 ? 50.655 91.319 26.326 1.00 19.92 21 ALA D C 1
ATOM 11906 O O . ALA D 1 21 ? 51.043 91.493 25.159 1.00 19.51 21 ALA D O 1
ATOM 11908 N N . VAL D 1 22 ? 49.823 92.158 26.941 1.00 19.95 22 VAL D N 1
ATOM 11909 C CA . VAL D 1 22 ? 49.204 93.282 26.207 1.00 20.69 22 VAL D CA 1
ATOM 11910 C C . VAL D 1 22 ? 50.192 94.395 25.831 1.00 21.16 22 VAL D C 1
ATOM 11911 O O . VAL D 1 22 ? 49.867 95.264 25.021 1.00 21.04 22 VAL D O 1
ATOM 11915 N N . ASN D 1 23 ? 51.384 94.367 26.422 1.00 21.77 23 ASN D N 1
ATOM 11916 C CA . ASN D 1 23 ? 52.462 95.290 26.035 1.00 22.77 23 ASN D CA 1
ATOM 11917 C C . ASN D 1 23 ? 52.982 95.083 24.613 1.00 22.80 23 ASN D C 1
ATOM 11918 O O . ASN D 1 23 ? 53.638 95.964 24.058 1.00 22.92 23 ASN D O 1
ATOM 11923 N N . TYR D 1 24 ? 52.692 93.917 24.035 1.00 22.14 24 TYR D N 1
ATOM 11924 C CA . TYR D 1 24 ? 53.075 93.603 22.656 1.00 22.23 24 TYR D CA 1
ATOM 11925 C C . TYR D 1 24 ? 52.113 94.155 21.606 1.00 21.87 24 TYR D C 1
ATOM 11926 O O . TYR D 1 24 ? 52.323 93.949 20.414 1.00 22.02 24 TYR D O 1
ATOM 11935 N N . ILE D 1 25 ? 51.062 94.848 22.035 1.00 21.51 25 ILE D N 1
ATOM 11936 C CA . ILE D 1 25 ? 50.104 95.428 21.089 1.00 21.67 25 ILE D CA 1
ATOM 11937 C C . ILE D 1 25 ? 50.557 96.838 20.699 1.00 22.18 25 ILE D C 1
ATOM 11938 O O . ILE D 1 25 ? 50.606 97.726 21.553 1.00 21.99 25 ILE D O 1
ATOM 11943 N N . PRO D 1 26 ? 50.875 97.042 19.421 1.00 22.79 26 PRO D N 1
ATOM 11944 C CA . PRO D 1 26 ? 51.297 98.359 18.934 1.00 23.29 26 PRO D CA 1
ATOM 11945 C C . PRO D 1 26 ? 50.119 99.288 18.624 1.00 23.72 26 PRO D C 1
ATOM 11946 O O . PRO D 1 26 ? 48.977 98.827 18.488 1.00 23.18 26 PRO D O 1
ATOM 11950 N N . ASP D 1 27 ? 50.396 100.585 18.506 1.00 24.03 27 ASP D N 1
ATOM 11951 C CA . ASP D 1 27 ? 49.383 101.535 18.035 1.00 24.47 27 ASP D CA 1
ATOM 11952 C C . ASP D 1 27 ? 48.833 101.075 16.686 1.00 23.92 27 ASP D C 1
ATOM 11953 O O . ASP D 1 27 ? 49.565 100.497 15.871 1.00 23.27 27 ASP D O 1
ATOM 11958 N N . GLU D 1 28 ? 47.544 101.323 16.468 1.00 23.69 28 GLU D N 1
ATOM 11959 C CA . GLU D 1 28 ? 46.861 101.043 15.195 1.00 24.02 28 GLU D CA 1
ATOM 11960 C C . GLU D 1 28 ? 46.727 99.559 14.816 1.00 23.09 28 GLU D C 1
ATOM 11961 O O . GLU D 1 28 ? 46.290 99.234 13.702 1.00 22.81 28 GLU D O 1
ATOM 11967 N N . ALA D 1 29 ? 47.060 98.666 15.744 1.00 22.17 29 ALA D N 1
ATOM 11968 C CA . ALA D 1 29 ? 46.851 97.228 15.515 1.00 21.61 29 ALA D CA 1
ATOM 11969 C C . ALA D 1 29 ? 45.372 96.930 15.288 1.00 20.93 29 ALA D C 1
ATOM 11970 O O . ALA D 1 29 ? 44.500 97.599 15.853 1.00 20.44 29 ALA D O 1
ATOM 11972 N N . THR D 1 30 ? 45.099 95.934 14.447 1.00 20.31 30 THR D N 1
ATOM 11973 C CA . THR D 1 30 ? 43.761 95.375 14.307 1.00 19.55 30 THR D CA 1
ATOM 11974 C C . THR D 1 30 ? 43.606 94.183 15.247 1.00 19.45 30 THR D C 1
ATOM 11975 O O . THR D 1 30 ? 44.246 93.145 15.053 1.00 19.46 30 THR D O 1
ATOM 11979 N N . LEU D 1 31 ? 42.739 94.344 16.244 1.00 18.80 31 LEU D N 1
ATOM 11980 C CA . LEU D 1 31 ? 42.530 93.361 17.303 1.00 19.03 31 LEU D CA 1
ATOM 11981 C C . LEU D 1 31 ? 41.248 92.549 17.088 1.00 18.86 31 LEU D C 1
ATOM 11982 O O . LEU D 1 31 ? 40.165 93.117 16.962 1.00 18.89 31 LEU D O 1
ATOM 11987 N N . CYS D 1 32 ? 41.379 91.229 17.068 1.00 18.75 32 CYS D N 1
ATOM 11988 C CA . CYS D 1 32 ? 40.209 90.344 16.942 1.00 19.14 32 CYS D CA 1
ATOM 11989 C C . CYS D 1 32 ? 39.941 89.633 18.264 1.00 19.04 32 CYS D C 1
ATOM 11990 O O . CYS D 1 32 ? 40.824 88.969 18.819 1.00 19.32 32 CYS D O 1
ATOM 11993 N N . VAL D 1 33 ? 38.716 89.759 18.760 1.00 19.34 33 VAL D N 1
ATOM 11994 C CA . VAL D 1 33 ? 38.379 89.229 20.078 1.00 19.49 33 VAL D CA 1
ATOM 11995 C C . VAL D 1 33 ? 37.365 88.081 20.005 1.00 19.50 33 VAL D C 1
ATOM 11996 O O . VAL D 1 33 ? 36.240 88.242 19.523 1.00 19.42 33 VAL D O 1
ATOM 12000 N N . LEU D 1 34 ? 37.795 86.918 20.488 1.00 19.17 34 LEU D N 1
ATOM 12001 C CA . LEU D 1 34 ? 36.962 85.717 20.503 1.00 19.69 34 LEU D CA 1
ATOM 12002 C C . LEU D 1 34 ? 35.918 85.800 21.609 1.00 19.52 34 LEU D C 1
ATOM 12003 O O . LEU D 1 34 ? 36.183 86.349 22.677 1.00 19.48 34 LEU D O 1
ATOM 12008 N N . GLY D 1 35 ? 34.743 85.220 21.371 1.00 19.53 35 GLY D N 1
ATOM 12009 C CA . GLY D 1 35 ? 33.767 85.116 22.448 1.00 19.81 35 GLY D CA 1
ATOM 12010 C C . GLY D 1 35 ? 32.329 85.358 22.034 1.00 20.65 35 GLY D C 1
ATOM 12011 O O . GLY D 1 35 ? 32.075 85.948 20.993 1.00 20.17 35 GLY D O 1
ATOM 12012 N N . ALA D 1 36 ? 31.401 84.874 22.864 1.00 20.36 36 ALA D N 1
ATOM 12013 C CA . ALA D 1 36 ? 29.972 85.082 22.681 1.00 20.85 36 ALA D CA 1
ATOM 12014 C C . ALA D 1 36 ? 29.420 85.714 23.966 1.00 20.77 36 ALA D C 1
ATOM 12015 O O . ALA D 1 36 ? 30.184 86.138 24.835 1.00 20.96 36 ALA D O 1
ATOM 12017 N N . GLY D 1 37 ? 28.099 85.782 24.083 1.00 20.75 37 GLY D N 1
ATOM 12018 C CA . GLY D 1 37 ? 27.476 86.475 25.199 1.00 20.04 37 GLY D CA 1
ATOM 12019 C C . GLY D 1 37 ? 27.735 85.809 26.531 1.00 19.98 37 GLY D C 1
ATOM 12020 O O . GLY D 1 37 ? 27.954 84.594 26.600 1.00 19.80 37 GLY D O 1
ATOM 12021 N N . GLY D 1 38 ? 27.734 86.613 27.589 1.00 19.25 38 GLY D N 1
ATOM 12022 C CA . GLY D 1 38 ? 27.764 86.097 28.953 1.00 18.89 38 GLY D CA 1
ATOM 12023 C C . GLY D 1 38 ? 29.016 85.357 29.390 1.00 18.52 38 GLY D C 1
ATOM 12024 O O . GLY D 1 38 ? 28.946 84.504 30.280 1.00 18.24 38 GLY D O 1
ATOM 12025 N N . GLY D 1 39 ? 30.160 85.682 28.786 1.00 17.86 39 GLY D N 1
ATOM 12026 C CA . GLY D 1 39 ? 31.445 85.092 29.180 1.00 18.13 39 GLY D CA 1
ATOM 12027 C C . GLY D 1 39 ? 31.902 83.865 28.406 1.00 18.10 39 GLY D C 1
ATOM 12028 O O . GLY D 1 39 ? 32.988 83.329 28.666 1.00 18.03 39 GLY D O 1
ATOM 12029 N N . ILE D 1 40 ? 31.089 83.417 27.453 1.00 18.12 40 ILE D N 1
ATOM 12030 C CA . ILE D 1 40 ? 31.430 82.224 26.661 1.00 18.81 40 ILE D CA 1
ATOM 12031 C C . ILE D 1 40 ? 32.724 82.442 25.870 1.00 17.93 40 ILE D C 1
ATOM 12032 O O . ILE D 1 40 ? 32.794 83.349 25.044 1.00 18.07 40 ILE D O 1
ATOM 12037 N N . LEU D 1 41 ? 33.733 81.601 26.133 1.00 17.73 41 LEU D N 1
ATOM 12038 C CA . LEU D 1 41 ? 35.023 81.634 25.438 1.00 17.40 41 LEU D CA 1
ATOM 12039 C C . LEU D 1 41 ? 35.739 82.978 25.412 1.00 16.67 41 LEU D C 1
ATOM 12040 O O . LEU D 1 41 ? 36.484 83.271 24.476 1.00 16.88 41 LEU D O 1
ATOM 12045 N N . GLU D 1 42 ? 35.545 83.777 26.447 1.00 16.87 42 GLU D N 1
ATOM 12046 C CA . GLU D 1 42 ? 36.107 85.125 26.469 1.00 16.55 42 GLU D CA 1
ATOM 12047 C C . GLU D 1 42 ? 37.427 85.154 27.236 1.00 16.23 42 GLU D C 1
ATOM 12048 O O . GLU D 1 42 ? 37.484 84.718 28.394 1.00 15.35 42 GLU D O 1
ATOM 12054 N N . ALA D 1 43 ? 38.478 85.693 26.609 1.00 15.90 43 ALA D N 1
ATOM 12055 C CA . ALA D 1 43 ? 39.774 85.864 27.286 1.00 16.12 43 ALA D CA 1
ATOM 12056 C C . ALA D 1 43 ? 39.730 87.123 28.151 1.00 16.46 43 ALA D C 1
ATOM 12057 O O . ALA D 1 43 ? 40.380 88.141 27.869 1.00 16.28 43 ALA D O 1
ATOM 12059 N N . THR D 1 44 ? 38.948 87.036 29.217 1.00 16.71 44 THR D N 1
ATOM 12060 C CA . THR D 1 44 ? 38.639 88.191 30.062 1.00 17.01 44 THR D CA 1
ATOM 12061 C C . THR D 1 44 ? 39.875 88.889 30.635 1.00 16.90 44 THR D C 1
ATOM 12062 O O . THR D 1 44 ? 39.897 90.116 30.694 1.00 16.82 44 THR D O 1
ATOM 12066 N N . THR D 1 45 ? 40.898 88.130 31.032 1.00 16.71 45 THR D N 1
ATOM 12067 C CA . THR D 1 45 ? 42.085 88.753 31.639 1.00 16.90 45 THR D CA 1
ATOM 12068 C C . THR D 1 45 ? 42.830 89.627 30.640 1.00 16.83 45 THR D C 1
ATOM 12069 O O . THR D 1 45 ? 43.474 90.611 31.038 1.00 15.74 45 THR D O 1
ATOM 12073 N N . LEU D 1 46 ? 42.750 89.264 29.356 1.00 16.20 46 LEU D N 1
ATOM 12074 C CA . LEU D 1 46 ? 43.391 90.055 28.309 1.00 16.67 46 LEU D CA 1
ATOM 12075 C C . LEU D 1 46 ? 42.639 91.362 28.018 1.00 16.84 46 LEU D C 1
ATOM 12076 O O . LEU D 1 46 ? 43.262 92.426 27.879 1.00 17.35 46 LEU D O 1
ATOM 12081 N N . ILE D 1 47 ? 41.314 91.284 27.922 1.00 16.65 47 ILE D N 1
ATOM 12082 C CA . ILE D 1 47 ? 40.473 92.476 27.759 1.00 16.84 47 ILE D CA 1
ATOM 12083 C C . ILE D 1 47 ? 40.709 93.441 28.935 1.00 17.27 47 ILE D C 1
ATOM 12084 O O . ILE D 1 47 ? 40.973 94.629 28.733 1.00 17.31 47 ILE D O 1
ATOM 12089 N N . THR D 1 48 ? 40.633 92.913 30.157 1.00 17.32 48 THR D N 1
ATOM 12090 C CA . THR D 1 48 ? 40.894 93.690 31.376 1.00 17.86 48 THR D CA 1
ATOM 12091 C C . THR D 1 48 ? 42.261 94.385 31.368 1.00 17.84 48 THR D C 1
ATOM 12092 O O . THR D 1 48 ? 42.348 95.600 31.627 1.00 17.12 48 THR D O 1
ATOM 12096 N N . ALA D 1 49 ? 43.315 93.630 31.056 1.00 17.61 49 ALA D N 1
ATOM 12097 C CA . ALA D 1 49 ? 44.674 94.178 31.031 1.00 17.96 49 ALA D CA 1
ATOM 12098 C C . ALA D 1 49 ? 44.841 95.298 30.007 1.00 18.39 49 ALA D C 1
ATOM 12099 O O . ALA D 1 49 ? 45.531 96.289 30.270 1.00 17.88 49 ALA D O 1
ATOM 12101 N N . LEU D 1 50 ? 44.221 95.143 28.840 1.00 18.61 50 LEU D N 1
ATOM 12102 C CA . LEU D 1 50 ? 44.317 96.169 27.796 1.00 19.02 50 LEU D CA 1
ATOM 12103 C C . LEU D 1 50 ? 43.603 97.452 28.223 1.00 19.15 50 LEU D C 1
ATOM 12104 O O . LEU D 1 50 ? 44.138 98.551 28.052 1.00 19.09 50 LEU D O 1
ATOM 12109 N N . ALA D 1 51 ? 42.399 97.301 28.770 1.00 19.98 51 ALA D N 1
ATOM 12110 C CA . ALA D 1 51 ? 41.604 98.443 29.232 1.00 21.38 51 ALA D CA 1
ATOM 12111 C C . ALA D 1 51 ? 42.368 99.188 30.321 1.00 22.60 51 ALA D C 1
ATOM 12112 O O . ALA D 1 51 ? 42.403 100.420 30.334 1.00 22.38 51 ALA D O 1
ATOM 12114 N N . ASP D 1 52 ? 42.987 98.421 31.218 1.00 23.40 52 ASP D N 1
ATOM 12115 C CA . ASP D 1 52 ? 43.798 98.979 32.300 1.00 25.00 52 ASP D CA 1
ATOM 12116 C C . ASP D 1 52 ? 45.070 99.676 31.836 1.00 24.49 52 ASP D C 1
ATOM 12117 O O . ASP D 1 52 ? 45.384 100.758 32.329 1.00 24.49 52 ASP D O 1
ATOM 12122 N N . LYS D 1 53 ? 45.799 99.065 30.903 1.00 24.60 53 LYS D N 1
ATOM 12123 C CA . LYS D 1 53 ? 46.970 99.717 30.306 1.00 24.81 53 LYS D CA 1
ATOM 12124 C C . LYS D 1 53 ? 46.587 101.074 29.710 1.00 24.82 53 LYS D C 1
ATOM 12125 O O . LYS D 1 53 ? 47.298 102.077 29.903 1.00 24.67 53 LYS D O 1
ATOM 12131 N N . TYR D 1 54 ? 45.458 101.114 29.004 1.00 24.80 54 TYR D N 1
ATOM 12132 C CA . TYR D 1 54 ? 44.998 102.364 28.423 1.00 25.27 54 TYR D CA 1
ATOM 12133 C C . TYR D 1 54 ? 44.586 103.382 29.486 1.00 26.09 54 TYR D C 1
ATOM 12134 O O . TYR D 1 54 ? 44.921 104.563 29.376 1.00 25.77 54 TYR D O 1
ATOM 12143 N N . LYS D 1 55 ? 43.864 102.932 30.507 1.00 27.21 55 LYS D N 1
ATOM 12144 C CA . LYS D 1 55 ? 43.450 103.837 31.581 1.00 28.96 55 LYS D CA 1
ATOM 12145 C C . LYS D 1 55 ? 44.666 104.501 32.239 1.00 29.56 55 LYS D C 1
ATOM 12146 O O . LYS D 1 55 ? 44.643 105.699 32.525 1.00 29.87 55 LYS D O 1
ATOM 12152 N N . GLN D 1 56 ? 45.726 103.722 32.434 1.00 30.55 56 GLN D N 1
ATOM 12153 C CA . GLN D 1 56 ? 46.949 104.185 33.100 1.00 31.90 56 GLN D CA 1
ATOM 12154 C C . GLN D 1 56 ? 47.920 104.960 32.198 1.00 31.36 56 GLN D C 1
ATOM 12155 O O . GLN D 1 56 ? 48.547 105.920 32.657 1.00 31.61 56 GLN D O 1
ATOM 12161 N N . THR D 1 57 ? 48.035 104.564 30.928 1.00 30.73 57 THR D N 1
ATOM 12162 C CA . THR D 1 57 ? 49.066 105.123 30.034 1.00 30.27 57 THR D CA 1
ATOM 12163 C C . THR D 1 57 ? 48.589 105.822 28.742 1.00 29.33 57 THR D C 1
ATOM 12164 O O . THR D 1 57 ? 49.412 106.376 28.016 1.00 28.74 57 THR D O 1
ATOM 12168 N N . GLN D 1 58 ? 47.286 105.778 28.453 1.00 28.59 58 GLN D N 1
ATOM 12169 C CA . GLN D 1 58 ? 46.718 106.277 27.184 1.00 28.22 58 GLN D CA 1
ATOM 12170 C C . GLN D 1 58 ? 47.402 105.692 25.934 1.00 27.31 58 GLN D C 1
ATOM 12171 O O . GLN D 1 58 ? 47.494 106.353 24.888 1.00 26.31 58 GLN D O 1
ATOM 12177 N N . THR D 1 59 ? 47.899 104.461 26.076 1.00 25.93 59 THR D N 1
ATOM 12178 C CA . THR D 1 59 ? 48.396 103.633 24.974 1.00 25.36 59 THR D CA 1
ATOM 12179 C C . THR D 1 59 ? 47.854 102.197 25.178 1.00 24.62 59 THR D C 1
ATOM 12180 O O . THR D 1 59 ? 47.495 101.845 26.301 1.00 23.81 59 THR D O 1
ATOM 12184 N N . PRO D 1 60 ? 47.772 101.376 24.126 1.00 24.13 60 PRO D N 1
ATOM 12185 C CA . PRO D 1 60 ? 48.060 101.768 22.753 1.00 24.17 60 PRO D CA 1
ATOM 12186 C C . PRO D 1 60 ? 46.916 102.608 22.201 1.00 24.17 60 PRO D C 1
ATOM 12187 O O . PRO D 1 60 ? 45.866 102.702 22.834 1.00 24.24 60 PRO D O 1
ATOM 12191 N N . ARG D 1 61 ? 47.125 103.232 21.048 1.00 24.10 61 ARG D N 1
ATOM 12192 C CA . ARG D 1 61 ? 46.155 104.190 20.526 1.00 24.87 61 ARG D CA 1
ATOM 12193 C C . ARG D 1 61 ? 45.559 103.712 19.210 1.00 23.46 61 ARG D C 1
ATOM 12194 O O . ARG D 1 61 ? 46.201 102.975 18.468 1.00 23.24 61 ARG D O 1
ATOM 12202 N N . ASN D 1 62 ? 44.338 104.168 18.938 1.00 23.12 62 ASN D N 1
ATOM 12203 C CA . ASN D 1 62 ? 43.680 104.031 17.636 1.00 22.98 62 ASN D CA 1
ATOM 12204 C C . ASN D 1 62 ? 43.659 102.605 17.100 1.00 22.19 62 ASN D C 1
ATOM 12205 O O . ASN D 1 62 ? 43.994 102.352 15.949 1.00 21.69 62 ASN D O 1
ATOM 12210 N N . LEU D 1 63 ? 43.225 101.686 17.958 1.00 21.44 63 LEU D N 1
ATOM 12211 C CA . LEU D 1 63 ? 43.028 100.300 17.563 1.00 20.85 63 LEU D CA 1
ATOM 12212 C C . LEU D 1 63 ? 41.825 100.158 16.638 1.00 20.46 63 LEU D C 1
ATOM 12213 O O . LEU D 1 63 ? 40.900 100.982 16.659 1.00 19.59 63 LEU D O 1
ATOM 12218 N N . SER D 1 64 ? 41.864 99.110 15.819 1.00 20.28 64 SER D N 1
ATOM 12219 C CA . SER D 1 64 ? 40.717 98.660 15.051 1.00 20.23 64 SER D CA 1
ATOM 12220 C C . SER D 1 64 ? 40.259 97.351 15.700 1.00 20.15 64 SER D C 1
ATOM 12221 O O . SER D 1 64 ? 41.085 96.494 16.018 1.00 20.34 64 SER D O 1
ATOM 12224 N N . ILE D 1 65 ? 38.957 97.209 15.929 1.00 19.73 65 ILE D N 1
ATOM 12225 C CA . ILE D 1 65 ? 38.426 95.999 16.557 1.00 20.09 65 ILE D CA 1
ATOM 12226 C C . ILE D 1 65 ? 37.619 95.179 15.562 1.00 19.67 65 ILE D C 1
ATOM 12227 O O . ILE D 1 65 ? 36.853 95.721 14.770 1.00 19.29 65 ILE D O 1
ATOM 12232 N N . ILE D 1 66 ? 37.797 93.863 15.610 1.00 19.81 66 ILE D N 1
ATOM 12233 C CA . ILE D 1 66 ? 36.906 92.952 14.902 1.00 20.46 66 ILE D CA 1
ATOM 12234 C C . ILE D 1 66 ? 36.324 91.996 15.937 1.00 21.29 66 ILE D C 1
ATOM 12235 O O . ILE D 1 66 ? 37.067 91.316 16.645 1.00 21.01 66 ILE D O 1
ATOM 12240 N N . SER D 1 67 ? 34.995 91.954 16.026 1.00 22.23 67 SER D N 1
ATOM 12241 C CA . SER D 1 67 ? 34.316 91.120 17.000 1.00 23.77 67 SER D CA 1
ATOM 12242 C C . SER D 1 67 ? 33.260 90.283 16.266 1.00 24.63 67 SER D C 1
ATOM 12243 O O . SER D 1 67 ? 32.142 90.750 16.033 1.00 24.01 67 SER D O 1
ATOM 12246 N N . PRO D 1 68 ? 33.626 89.064 15.874 1.00 25.64 68 PRO D N 1
ATOM 12247 C CA . PRO D 1 68 ? 32.741 88.202 15.087 1.00 26.74 68 PRO D CA 1
ATOM 12248 C C . PRO D 1 68 ? 31.375 88.008 15.738 1.00 27.63 68 PRO D C 1
ATOM 12249 O O . PRO D 1 68 ? 30.346 88.196 15.078 1.00 27.86 68 PRO D O 1
ATOM 12253 N N . THR D 1 69 ? 31.382 87.647 17.021 1.00 28.61 69 THR D N 1
ATOM 12254 C CA . THR D 1 69 ? 30.170 87.479 17.815 1.00 29.86 69 THR D CA 1
ATOM 12255 C C . THR D 1 69 ? 30.116 88.622 18.831 1.00 29.83 69 THR D C 1
ATOM 12256 O O . THR D 1 69 ? 31.118 89.304 19.062 1.00 30.72 69 THR D O 1
ATOM 12260 N N . GLY D 1 70 ? 28.955 88.827 19.440 1.00 29.57 70 GLY D N 1
ATOM 12261 C CA . GLY D 1 70 ? 28.811 89.853 20.460 1.00 28.58 70 GLY D CA 1
ATOM 12262 C C . GLY D 1 70 ? 29.266 89.355 21.816 1.00 27.90 70 GLY D C 1
ATOM 12263 O O . GLY D 1 70 ? 28.793 88.320 22.295 1.00 28.18 70 GLY D O 1
ATOM 12264 N N . LEU D 1 71 ? 30.187 90.093 22.432 1.00 26.91 71 LEU D N 1
ATOM 12265 C CA . LEU D 1 71 ? 30.653 89.794 23.789 1.00 25.82 71 LEU D CA 1
ATOM 12266 C C . LEU D 1 71 ? 29.922 90.630 24.811 1.00 25.04 71 LEU D C 1
ATOM 12267 O O . LEU D 1 71 ? 29.531 91.764 24.527 1.00 25.48 71 LEU D O 1
ATOM 12272 N N . GLY D 1 72 ? 29.765 90.083 26.011 1.00 23.78 72 GLY D N 1
ATOM 12273 C CA . GLY D 1 72 ? 29.292 90.868 27.132 1.00 22.51 72 GLY D CA 1
ATOM 12274 C C . GLY D 1 72 ? 27.942 90.512 27.713 1.00 22.12 72 GLY D C 1
ATOM 12275 O O . GLY D 1 72 ? 27.365 89.449 27.424 1.00 21.18 72 GLY D O 1
ATOM 12276 N N . ASP D 1 73 ? 27.451 91.428 28.540 1.00 21.48 73 ASP D N 1
ATOM 12277 C CA . ASP D 1 73 ? 26.223 91.243 29.317 1.00 21.96 73 ASP D CA 1
ATOM 12278 C C . ASP D 1 73 ? 25.192 92.342 29.004 1.00 22.06 73 ASP D C 1
ATOM 12279 O O . ASP D 1 73 ? 24.345 92.659 29.839 1.00 21.68 73 ASP D O 1
ATOM 12284 N N . ARG D 1 74 ? 25.276 92.913 27.805 1.00 22.53 74 ARG D N 1
ATOM 12285 C CA . ARG D 1 74 ? 24.412 94.034 27.387 1.00 23.75 74 ARG D CA 1
ATOM 12286 C C . ARG D 1 74 ? 24.581 95.269 28.278 1.00 23.01 74 ARG D C 1
ATOM 12287 O O . ARG D 1 74 ? 23.654 96.076 28.427 1.00 23.17 74 ARG D O 1
ATOM 12295 N N . ALA D 1 75 ? 25.777 95.415 28.851 1.00 22.27 75 ALA D N 1
ATOM 12296 C CA . ALA D 1 75 ? 26.090 96.542 29.729 1.00 21.87 75 ALA D CA 1
ATOM 12297 C C . ALA D 1 75 ? 27.594 96.883 29.706 1.00 21.19 75 ALA D C 1
ATOM 12298 O O . ALA D 1 75 ? 28.113 97.267 28.658 1.00 21.04 75 ALA D O 1
ATOM 12300 N N . ASP D 1 76 ? 28.290 96.735 30.836 1.00 20.70 76 ASP D N 1
ATOM 12301 C CA . ASP D 1 76 ? 29.681 97.201 30.965 1.00 19.93 76 ASP D CA 1
ATOM 12302 C C . ASP D 1 76 ? 30.755 96.108 30.818 1.00 19.32 76 ASP D C 1
ATOM 12303 O O . ASP D 1 76 ? 31.953 96.377 30.966 1.00 18.37 76 ASP D O 1
ATOM 12308 N N . ARG D 1 77 ? 30.331 94.877 30.556 1.00 18.54 77 ARG D N 1
ATOM 12309 C CA . ARG D 1 77 ? 31.287 93.782 30.372 1.00 18.39 77 ARG D CA 1
ATOM 12310 C C . ARG D 1 77 ? 31.594 93.588 28.874 1.00 18.37 77 ARG D C 1
ATOM 12311 O O . ARG D 1 77 ? 31.359 94.497 28.074 1.00 18.44 77 ARG D O 1
ATOM 12319 N N . GLY D 1 78 ? 32.134 92.432 28.487 1.00 17.80 78 GLY D N 1
ATOM 12320 C CA . GLY D 1 78 ? 32.469 92.200 27.073 1.00 17.28 78 GLY D CA 1
ATOM 12321 C C . GLY D 1 78 ? 33.600 93.125 26.665 1.00 17.57 78 GLY D C 1
ATOM 12322 O O . GLY D 1 78 ? 34.609 93.200 27.358 1.00 16.82 78 GLY D O 1
ATOM 12323 N N . ILE D 1 79 ? 33.441 93.824 25.542 1.00 17.57 79 ILE D N 1
ATOM 12324 C CA . ILE D 1 79 ? 34.465 94.795 25.117 1.00 18.78 79 ILE D CA 1
ATOM 12325 C C . ILE D 1 79 ? 34.097 96.246 25.472 1.00 18.58 79 ILE D C 1
ATOM 12326 O O . ILE D 1 79 ? 34.829 97.176 25.128 1.00 18.36 79 ILE D O 1
ATOM 12331 N N . SER D 1 80 ? 32.989 96.433 26.198 1.00 18.98 80 SER D N 1
ATOM 12332 C CA . SER D 1 80 ? 32.666 97.759 26.756 1.00 19.55 80 SER D CA 1
ATOM 12333 C C . SER D 1 80 ? 33.842 98.459 27.472 1.00 19.54 80 SER D C 1
ATOM 12334 O O . SER D 1 80 ? 33.993 99.680 27.330 1.00 19.66 80 SER D O 1
ATOM 12337 N N . PRO D 1 81 ? 34.677 97.720 28.218 1.00 20.25 81 PRO D N 1
ATOM 12338 C CA . PRO D 1 81 ? 35.863 98.314 28.843 1.00 20.40 81 PRO D CA 1
ATOM 12339 C C . PRO D 1 81 ? 36.832 98.963 27.845 1.00 21.02 81 PRO D C 1
ATOM 12340 O O . PRO D 1 81 ? 37.623 99.822 28.237 1.00 21.13 81 PRO D O 1
ATOM 12344 N N . LEU D 1 82 ? 36.776 98.553 26.581 1.00 20.72 82 LEU D N 1
ATOM 12345 C CA . LEU D 1 82 ? 37.666 99.112 25.559 1.00 21.79 82 LEU D CA 1
ATOM 12346 C C . LEU D 1 82 ? 37.135 100.415 24.950 1.00 22.13 82 LEU D C 1
ATOM 12347 O O . LEU D 1 82 ? 37.812 101.037 24.137 1.00 21.64 82 LEU D O 1
ATOM 12352 N N . ALA D 1 83 ? 35.938 100.825 25.361 1.00 23.38 83 ALA D N 1
ATOM 12353 C CA . ALA D 1 83 ? 35.291 102.027 24.818 1.00 25.03 83 ALA D CA 1
ATOM 12354 C C . ALA D 1 83 ? 35.782 103.339 25.444 1.00 26.56 83 ALA D C 1
ATOM 12355 O O . ALA D 1 83 ? 35.005 104.285 25.634 1.00 27.74 83 ALA D O 1
ATOM 12357 N N . GLN D 1 84 ? 37.069 103.408 25.752 1.00 27.69 84 GLN D N 1
ATOM 12358 C CA . GLN D 1 84 ? 37.651 104.644 26.260 1.00 28.68 84 GLN D CA 1
ATOM 12359 C C . GLN D 1 84 ? 38.087 105.455 25.044 1.00 28.84 84 GLN D C 1
ATOM 12360 O O . GLN D 1 84 ? 38.674 104.907 24.107 1.00 28.81 84 GLN D O 1
ATOM 12366 N N . GLU D 1 85 ? 37.776 106.750 25.036 1.00 29.11 85 GLU D N 1
ATOM 12367 C CA . GLU D 1 85 ? 38.079 107.593 23.869 1.00 29.23 85 GLU D CA 1
ATOM 12368 C C . GLU D 1 85 ? 39.555 107.535 23.495 1.00 27.57 85 GLU D C 1
ATOM 12369 O O . GLU D 1 85 ? 40.424 107.718 24.353 1.00 27.83 85 GLU D O 1
ATOM 12375 N N . GLY D 1 86 ? 39.829 107.268 22.219 1.00 25.74 86 GLY D N 1
ATOM 12376 C CA . GLY D 1 86 ? 41.196 107.229 21.702 1.00 23.90 86 GLY D CA 1
ATOM 12377 C C . GLY D 1 86 ? 41.833 105.843 21.637 1.00 22.74 86 GLY D C 1
ATOM 12378 O O . GLY D 1 86 ? 42.852 105.660 20.955 1.00 22.23 86 GLY D O 1
ATOM 12379 N N . LEU D 1 87 ? 41.258 104.880 22.357 1.00 21.25 87 LEU D N 1
ATOM 12380 C CA . LEU D 1 87 ? 41.729 103.485 22.304 1.00 21.10 87 LEU D CA 1
ATOM 12381 C C . LEU D 1 87 ? 41.290 102.789 21.021 1.00 20.96 87 LEU D C 1
ATOM 12382 O O . LEU D 1 87 ? 42.084 102.091 20.398 1.00 21.20 87 LEU D O 1
ATOM 12387 N N . VAL D 1 88 ? 40.024 102.975 20.651 1.00 21.03 88 VAL D N 1
ATOM 12388 C CA . VAL D 1 88 ? 39.458 102.375 19.436 1.00 21.10 88 VAL D CA 1
ATOM 12389 C C . VAL D 1 88 ? 39.059 103.472 18.440 1.00 21.11 88 VAL D C 1
ATOM 12390 O O . VAL D 1 88 ? 38.440 104.468 18.824 1.00 21.33 88 VAL D O 1
ATOM 12394 N N . LYS D 1 89 ? 39.423 103.302 17.172 1.00 20.95 89 LYS D N 1
ATOM 12395 C CA . LYS D 1 89 ? 38.996 104.247 16.136 1.00 21.63 89 LYS D CA 1
ATOM 12396 C C . LYS D 1 89 ? 38.060 103.639 15.091 1.00 20.13 89 LYS D C 1
ATOM 12397 O O . LYS D 1 89 ? 37.419 104.366 14.323 1.00 19.30 89 LYS D O 1
ATOM 12403 N N . TRP D 1 90 ? 37.971 102.309 15.079 1.00 19.11 90 TRP D N 1
ATOM 12404 C CA . TRP D 1 90 ? 37.343 101.580 13.972 1.00 18.55 90 TRP D CA 1
ATOM 12405 C C . TRP D 1 90 ? 36.888 100.227 14.505 1.00 18.09 90 TRP D C 1
ATOM 12406 O O . TRP D 1 90 ? 37.625 99.576 15.253 1.00 17.04 90 TRP D O 1
ATOM 12417 N N . ALA D 1 91 ? 35.679 99.808 14.141 1.00 17.69 91 ALA D N 1
ATOM 12418 C CA . ALA D 1 91 ? 35.187 98.498 14.567 1.00 18.06 91 ALA D CA 1
ATOM 12419 C C . ALA D 1 91 ? 34.249 97.853 13.564 1.00 18.91 91 ALA D C 1
ATOM 12420 O O . ALA D 1 91 ? 33.414 98.529 12.948 1.00 18.14 91 ALA D O 1
ATOM 12422 N N . LEU D 1 92 ? 34.420 96.539 13.418 1.00 19.23 92 LEU D N 1
ATOM 12423 C CA . LEU D 1 92 ? 33.575 95.694 12.588 1.00 20.81 92 LEU D CA 1
ATOM 12424 C C . LEU D 1 92 ? 33.079 94.565 13.483 1.00 21.50 92 LEU D C 1
ATOM 12425 O O . LEU D 1 92 ? 33.863 93.706 13.916 1.00 21.21 92 LEU D O 1
ATOM 12430 N N . CYS D 1 93 ? 31.788 94.589 13.794 1.00 22.96 93 CYS D N 1
ATOM 12431 C CA . CYS D 1 93 ? 31.212 93.596 14.699 1.00 24.83 93 CYS D CA 1
ATOM 12432 C C . CYS D 1 93 ? 29.995 92.938 14.094 1.00 25.07 93 CYS D C 1
ATOM 12433 O O . CYS D 1 93 ? 29.265 93.553 13.314 1.00 24.24 93 CYS D O 1
ATOM 12436 N N . GLY D 1 94 ? 29.785 91.681 14.468 1.00 25.74 94 GLY D N 1
ATOM 12437 C CA . GLY D 1 94 ? 28.627 90.924 14.009 1.00 26.66 94 GLY D CA 1
ATOM 12438 C C . GLY D 1 94 ? 27.381 91.255 14.802 1.00 27.19 94 GLY D C 1
ATOM 12439 O O . GLY D 1 94 ? 26.282 91.247 14.258 1.00 28.14 94 GLY D O 1
ATOM 12440 N N . HIS D 1 95 ? 27.552 91.535 16.092 1.00 27.63 95 HIS D N 1
ATOM 12441 C CA . HIS D 1 95 ? 26.442 91.863 16.981 1.00 28.34 95 HIS D CA 1
ATOM 12442 C C . HIS D 1 95 ? 26.877 92.982 17.908 1.00 28.34 95 HIS D C 1
ATOM 12443 O O . HIS D 1 95 ? 27.775 92.803 18.736 1.00 29.28 95 HIS D O 1
ATOM 12450 N N . TRP D 1 96 ? 26.233 94.132 17.774 1.00 27.55 96 TRP D N 1
ATOM 12451 C CA . TRP D 1 96 ? 26.692 95.352 18.439 1.00 27.24 96 TRP D CA 1
ATOM 12452 C C . TRP D 1 96 ? 26.073 95.617 19.817 1.00 27.25 96 TRP D C 1
ATOM 12453 O O . TRP D 1 96 ? 26.680 96.293 20.648 1.00 28.23 96 TRP D O 1
ATOM 12464 N N . GLY D 1 97 ? 24.883 95.080 20.065 1.00 26.88 97 GLY D N 1
ATOM 12465 C CA . GLY D 1 97 ? 24.161 95.344 21.320 1.00 26.56 97 GLY D CA 1
ATOM 12466 C C . GLY D 1 97 ? 24.695 94.696 22.592 1.00 26.48 97 GLY D C 1
ATOM 12467 O O . GLY D 1 97 ? 24.342 95.114 23.696 1.00 25.90 97 GLY D O 1
ATOM 12468 N N . GLN D 1 98 ? 25.548 93.683 22.453 1.00 26.46 98 GLN D N 1
ATOM 12469 C CA . GLN D 1 98 ? 26.053 92.955 23.623 1.00 26.68 98 GLN D CA 1
ATOM 12470 C C . GLN D 1 98 ? 27.100 93.754 24.416 1.00 26.34 98 GLN D C 1
ATOM 12471 O O . GLN D 1 98 ? 27.248 93.551 25.628 1.00 26.55 98 GLN D O 1
ATOM 12477 N N . SER D 1 99 ? 27.828 94.639 23.724 1.00 25.80 99 SER D N 1
ATOM 12478 C CA . SER D 1 99 ? 28.759 95.601 24.349 1.00 24.84 99 SER D CA 1
ATOM 12479 C C . SER D 1 99 ? 28.367 97.045 24.004 1.00 24.26 99 SER D C 1
ATOM 12480 O O . SER D 1 99 ? 29.034 97.683 23.174 1.00 24.53 99 SER D O 1
ATOM 12483 N N . PRO D 1 100 ? 27.315 97.570 24.646 1.00 23.61 100 PRO D N 1
ATOM 12484 C CA . PRO D 1 100 ? 26.698 98.841 24.228 1.00 23.33 100 PRO D CA 1
ATOM 12485 C C . PRO D 1 100 ? 27.547 100.104 24.416 1.00 23.13 100 PRO D C 1
ATOM 12486 O O . PRO D 1 100 ? 27.183 101.157 23.897 1.00 22.83 100 PRO D O 1
ATOM 12490 N N . ARG D 1 101 ? 28.635 100.028 25.173 1.00 23.25 101 ARG D N 1
ATOM 12491 C CA . ARG D 1 101 ? 29.514 101.198 25.311 1.00 23.90 101 ARG D CA 1
ATOM 12492 C C . ARG D 1 101 ? 30.260 101.494 24.010 1.00 23.51 101 ARG D C 1
ATOM 12493 O O . ARG D 1 101 ? 30.545 102.652 23.690 1.00 22.69 101 ARG D O 1
ATOM 12501 N N . ILE D 1 102 ? 30.571 100.439 23.266 1.00 22.91 102 ILE D N 1
ATOM 12502 C CA . ILE D 1 102 ? 31.172 100.589 21.951 1.00 22.88 102 ILE D CA 1
ATOM 12503 C C . ILE D 1 102 ? 30.117 101.039 20.938 1.00 22.51 102 ILE D C 1
ATOM 12504 O O . ILE D 1 102 ? 30.401 101.883 20.087 1.00 22.12 102 ILE D O 1
ATOM 12509 N N . SER D 1 103 ? 28.903 100.507 21.054 1.00 22.29 103 SER D N 1
ATOM 12510 C CA . SER D 1 103 ? 27.782 100.975 20.232 1.00 22.98 103 SER D CA 1
ATOM 12511 C C . SER D 1 103 ? 27.515 102.468 20.455 1.00 22.61 103 SER D C 1
ATOM 12512 O O . SER D 1 103 ? 27.177 103.184 19.520 1.00 22.06 103 SER D O 1
ATOM 12515 N N . ASP D 1 104 ? 27.660 102.924 21.700 1.00 23.03 104 ASP D N 1
ATOM 12516 C CA . ASP D 1 104 ? 27.500 104.347 22.028 1.00 23.51 104 ASP D CA 1
ATOM 12517 C C . ASP D 1 104 ? 28.492 105.232 21.251 1.00 23.30 104 ASP D C 1
ATOM 12518 O O . ASP D 1 104 ? 28.134 106.315 20.785 1.00 23.60 104 ASP D O 1
ATOM 12523 N N . LEU D 1 105 ? 29.738 104.776 21.132 1.00 22.85 105 LEU D N 1
ATOM 12524 C CA . LEU D 1 105 ? 30.761 105.496 20.370 1.00 22.71 105 LEU D CA 1
ATOM 12525 C C . LEU D 1 105 ? 30.355 105.599 18.904 1.00 22.17 105 LEU D C 1
ATOM 12526 O O . LEU D 1 105 ? 30.502 106.652 18.289 1.00 22.33 105 LEU D O 1
ATOM 12531 N N . ALA D 1 106 ? 29.820 104.505 18.362 1.00 21.56 106 ALA D N 1
ATOM 12532 C CA . ALA D 1 106 ? 29.323 104.467 16.976 1.00 21.43 106 ALA D CA 1
ATOM 12533 C C . ALA D 1 106 ? 28.142 105.422 16.742 1.00 21.70 106 ALA D C 1
ATOM 12534 O O . ALA D 1 106 ? 28.124 106.176 15.750 1.00 21.44 106 ALA D O 1
ATOM 12536 N N . GLU D 1 107 ? 27.167 105.378 17.653 1.00 22.04 107 GLU D N 1
ATOM 12537 C CA . GLU D 1 107 ? 25.984 106.251 17.613 1.00 23.06 107 GLU D CA 1
ATOM 12538 C C . GLU D 1 107 ? 26.362 107.732 17.612 1.00 23.44 107 GLU D C 1
ATOM 12539 O O . GLU D 1 107 ? 25.651 108.565 17.032 1.00 23.82 107 GLU D O 1
ATOM 12545 N N . GLN D 1 108 ? 27.467 108.057 18.277 1.00 23.54 108 GLN D N 1
ATOM 12546 C CA . GLN D 1 108 ? 27.913 109.445 18.438 1.00 24.08 108 GLN D CA 1
ATOM 12547 C C . GLN D 1 108 ? 28.978 109.855 17.415 1.00 23.95 108 GLN D C 1
ATOM 12548 O O . GLN D 1 108 ? 29.541 110.950 17.508 1.00 24.12 108 GLN D O 1
ATOM 12554 N N . ASN D 1 109 ? 29.246 108.981 16.443 1.00 23.49 109 ASN D N 1
ATOM 12555 C CA . ASN D 1 109 ? 30.200 109.262 15.356 1.00 23.83 109 ASN D CA 1
ATOM 12556 C C . ASN D 1 109 ? 31.644 109.466 15.832 1.00 23.58 109 ASN D C 1
ATOM 12557 O O . ASN D 1 109 ? 32.399 110.266 15.254 1.00 23.23 109 ASN D O 1
ATOM 12562 N N . LYS D 1 110 ? 32.021 108.722 16.870 1.00 23.36 110 LYS D N 1
ATOM 12563 C CA . LYS D 1 110 ? 33.359 108.800 17.455 1.00 23.74 110 LYS D CA 1
ATOM 12564 C C . LYS D 1 110 ? 34.285 107.692 16.941 1.00 23.30 110 LYS D C 1
ATOM 12565 O O . LYS D 1 110 ? 35.505 107.767 17.114 1.00 23.26 110 LYS D O 1
ATOM 12571 N N . ILE D 1 111 ? 33.701 106.668 16.316 1.00 22.29 111 ILE D N 1
ATOM 12572 C CA . ILE D 1 111 ? 34.468 105.620 15.630 1.00 21.65 111 ILE D CA 1
ATOM 12573 C C . ILE D 1 111 ? 33.845 105.304 14.281 1.00 21.09 111 ILE D C 1
ATOM 12574 O O . ILE D 1 111 ? 32.662 105.558 14.082 1.00 21.49 111 ILE D O 1
ATOM 12579 N N . ILE D 1 112 ? 34.654 104.773 13.360 1.00 20.35 112 ILE D N 1
ATOM 12580 C CA . ILE D 1 112 ? 34.158 104.143 12.130 1.00 19.79 112 ILE D CA 1
ATOM 12581 C C . ILE D 1 112 ? 33.522 102.801 12.526 1.00 19.14 112 ILE D C 1
ATOM 12582 O O . ILE D 1 112 ? 34.063 102.094 13.382 1.00 18.65 112 ILE D O 1
ATOM 12587 N N . ALA D 1 113 ? 32.377 102.466 11.927 1.00 18.25 113 ALA D N 1
ATOM 12588 C CA . ALA D 1 113 ? 31.561 101.355 12.420 1.00 18.14 113 ALA D CA 1
ATOM 12589 C C . ALA D 1 113 ? 30.856 100.603 11.313 1.00 17.99 113 ALA D C 1
ATOM 12590 O O . ALA D 1 113 ? 30.013 101.171 10.617 1.00 18.01 113 ALA D O 1
ATOM 12592 N N . TYR D 1 114 ? 31.189 99.320 11.182 1.00 17.96 114 TYR D N 1
ATOM 12593 C CA . TYR D 1 114 ? 30.551 98.420 10.218 1.00 18.40 114 TYR D CA 1
ATOM 12594 C C . TYR D 1 114 ? 29.867 97.234 10.899 1.00 18.95 114 TYR D C 1
ATOM 12595 O O . TYR D 1 114 ? 30.273 96.809 11.979 1.00 18.48 114 TYR D O 1
ATOM 12604 N N . ASN D 1 115 ? 28.847 96.699 10.233 1.00 19.33 115 ASN D N 1
ATOM 12605 C CA . ASN D 1 115 ? 28.174 95.465 10.629 1.00 20.11 115 ASN D CA 1
ATOM 12606 C C . ASN D 1 115 ? 28.070 94.534 9.411 1.00 20.18 115 ASN D C 1
ATOM 12607 O O . ASN D 1 115 ? 27.235 94.756 8.541 1.00 21.20 115 ASN D O 1
ATOM 12612 N N . TYR D 1 116 ? 28.944 93.531 9.314 1.00 19.53 116 TYR D N 1
ATOM 12613 C CA . TYR D 1 116 ? 28.720 92.416 8.387 1.00 18.59 116 TYR D CA 1
ATOM 12614 C C . TYR D 1 116 ? 27.768 91.452 9.108 1.00 18.11 116 TYR D C 1
ATOM 12615 O O . TYR D 1 116 ? 27.804 91.366 10.335 1.00 18.45 116 TYR D O 1
ATOM 12624 N N . PRO D 1 117 ? 26.946 90.697 8.384 1.00 17.61 117 PRO D N 1
ATOM 12625 C CA . PRO D 1 117 ? 26.213 89.611 9.026 1.00 17.35 117 PRO D CA 1
ATOM 12626 C C . PRO D 1 117 ? 27.244 88.741 9.760 1.00 17.62 117 PRO D C 1
ATOM 12627 O O . PRO D 1 117 ? 28.345 88.519 9.248 1.00 16.66 117 PRO D O 1
ATOM 12631 N N . GLN D 1 118 ? 26.910 88.305 10.968 1.00 17.50 118 GLN D N 1
ATOM 12632 C CA . GLN D 1 118 ? 27.824 87.525 11.802 1.00 18.42 118 GLN D CA 1
ATOM 12633 C C . GLN D 1 118 ? 28.432 86.327 11.061 1.00 17.40 118 GLN D C 1
ATOM 12634 O O . GLN D 1 118 ? 29.623 86.056 11.181 1.00 17.32 118 GLN D O 1
ATOM 12640 N N . GLY D 1 119 ? 27.608 85.608 10.303 1.00 16.91 119 GLY D N 1
ATOM 12641 C CA . GLY D 1 119 ? 28.075 84.423 9.578 1.00 16.88 119 GLY D CA 1
ATOM 12642 C C . GLY D 1 119 ? 29.051 84.788 8.483 1.00 16.51 119 GLY D C 1
ATOM 12643 O O . GLY D 1 119 ? 30.100 84.178 8.346 1.00 16.39 119 GLY D O 1
ATOM 12644 N N . VAL D 1 120 ? 28.717 85.822 7.722 1.00 16.57 120 VAL D N 1
ATOM 12645 C CA . VAL D 1 120 ? 29.609 86.314 6.666 1.00 16.23 120 VAL D CA 1
ATOM 12646 C C . VAL D 1 120 ? 30.937 86.789 7.261 1.00 16.07 120 VAL D C 1
ATOM 12647 O O . VAL D 1 120 ? 32.002 86.528 6.699 1.00 15.78 120 VAL D O 1
ATOM 12651 N N . LEU D 1 121 ? 30.866 87.486 8.396 1.00 16.09 121 LEU D N 1
ATOM 12652 C CA . LEU D 1 121 ? 32.061 88.007 9.080 1.00 16.24 121 LEU D CA 1
ATOM 12653 C C . LEU D 1 121 ? 33.050 86.889 9.402 1.00 16.49 121 LEU D C 1
ATOM 12654 O O . LEU D 1 121 ? 34.237 86.994 9.083 1.00 16.35 121 LEU D O 1
ATOM 12659 N N . THR D 1 122 ? 32.562 85.807 10.007 1.00 16.77 122 THR D N 1
ATOM 12660 C CA . THR D 1 122 ? 33.436 84.672 10.304 1.00 17.87 122 THR D CA 1
ATOM 12661 C C . THR D 1 122 ? 33.986 83.982 9.013 1.00 17.80 122 THR D C 1
ATOM 12662 O O . THR D 1 122 ? 35.144 83.554 8.975 1.00 17.48 122 THR D O 1
ATOM 12666 N N . GLN D 1 123 ? 33.169 83.926 7.960 1.00 17.68 123 GLN D N 1
ATOM 12667 C CA . GLN D 1 123 ? 33.614 83.441 6.651 1.00 18.08 123 GLN D CA 1
ATOM 12668 C C . GLN D 1 123 ? 34.712 84.328 6.057 1.00 17.24 123 GLN D C 1
ATOM 12669 O O . GLN D 1 123 ? 35.656 83.800 5.467 1.00 17.27 123 GLN D O 1
ATOM 12675 N N . THR D 1 124 ? 34.610 85.655 6.220 1.00 16.33 124 THR D N 1
ATOM 12676 C CA . THR D 1 124 ? 35.668 86.550 5.716 1.00 16.83 124 THR D CA 1
ATOM 12677 C C . THR D 1 124 ? 36.973 86.396 6.484 1.00 16.76 124 THR D C 1
ATOM 12678 O O . THR D 1 124 ? 38.043 86.585 5.913 1.00 16.32 124 THR D O 1
ATOM 12682 N N . LEU D 1 125 ? 36.888 86.089 7.777 1.00 16.95 125 LEU D N 1
ATOM 12683 C CA . LEU D 1 125 ? 38.115 85.814 8.554 1.00 17.80 125 LEU D CA 1
ATOM 12684 C C . LEU D 1 125 ? 38.794 84.536 8.072 1.00 17.54 125 LEU D C 1
ATOM 12685 O O . LEU D 1 125 ? 40.020 84.479 7.986 1.00 17.75 125 LEU D O 1
ATOM 12690 N N . ARG D 1 126 ? 37.987 83.529 7.744 1.00 17.32 126 ARG D N 1
ATOM 12691 C CA . ARG D 1 126 ? 38.486 82.277 7.190 1.00 17.67 126 ARG D CA 1
ATOM 12692 C C . ARG D 1 126 ? 39.116 82.508 5.805 1.00 17.69 126 ARG D C 1
ATOM 12693 O O . ARG D 1 126 ? 40.159 81.927 5.481 1.00 18.19 126 ARG D O 1
ATOM 12701 N N . ALA D 1 127 ? 38.499 83.378 5.006 1.00 17.60 127 ALA D N 1
ATOM 12702 C CA . ALA D 1 127 ? 39.085 83.823 3.730 1.00 17.09 127 ALA D CA 1
ATOM 12703 C C . ALA D 1 127 ? 40.445 84.515 3.934 1.00 17.26 127 ALA D C 1
ATOM 12704 O O . ALA D 1 127 ? 41.412 84.248 3.204 1.00 16.59 127 ALA D O 1
ATOM 12706 N N . ALA D 1 128 ? 40.522 85.376 4.949 1.00 16.70 128 ALA D N 1
ATOM 12707 C CA . ALA D 1 128 ? 41.742 86.136 5.253 1.00 17.17 128 ALA D CA 1
ATOM 12708 C C . ALA D 1 128 ? 42.903 85.218 5.659 1.00 17.51 128 ALA D C 1
ATOM 12709 O O . ALA D 1 128 ? 44.068 85.500 5.340 1.00 18.24 128 ALA D O 1
ATOM 12711 N N . ALA D 1 129 ? 42.579 84.135 6.364 1.00 17.61 129 ALA D N 1
ATOM 12712 C CA . ALA D 1 129 ? 43.559 83.089 6.724 1.00 17.65 129 ALA D CA 1
ATOM 12713 C C . ALA D 1 129 ? 44.187 82.466 5.484 1.00 18.24 129 ALA D C 1
ATOM 12714 O O . ALA D 1 129 ? 45.396 82.139 5.475 1.00 17.91 129 ALA D O 1
ATOM 12716 N N . ALA D 1 130 ? 43.366 82.303 4.446 1.00 17.65 130 ALA D N 1
ATOM 12717 C CA . ALA D 1 130 ? 43.814 81.719 3.184 1.00 18.29 130 ALA D CA 1
ATOM 12718 C C . ALA D 1 130 ? 44.319 82.755 2.168 1.00 18.78 130 ALA D C 1
ATOM 12719 O O . ALA D 1 130 ? 44.622 82.398 1.025 1.00 19.17 130 ALA D O 1
ATOM 12721 N N . HIS D 1 131 ? 44.421 84.017 2.593 1.00 18.93 131 HIS D N 1
ATOM 12722 C CA . HIS D 1 131 ? 44.825 85.150 1.728 1.00 19.58 131 HIS D CA 1
ATOM 12723 C C . HIS D 1 131 ? 43.894 85.369 0.515 1.00 19.86 131 HIS D C 1
ATOM 12724 O O . HIS D 1 131 ? 44.307 85.894 -0.533 1.00 20.00 131 HIS D O 1
ATOM 12731 N N . GLN D 1 132 ? 42.639 84.965 0.666 1.00 19.32 132 GLN D N 1
ATOM 12732 C CA . GLN D 1 132 ? 41.609 85.284 -0.318 1.00 20.03 132 GLN D CA 1
ATOM 12733 C C . GLN D 1 132 ? 41.144 86.722 -0.041 1.00 19.78 132 GLN D C 1
ATOM 12734 O O . GLN D 1 132 ? 41.073 87.125 1.124 1.00 20.33 132 GLN D O 1
ATOM 12740 N N . PRO D 1 133 ? 40.871 87.502 -1.090 1.00 19.52 133 PRO D N 1
ATOM 12741 C CA . PRO D 1 133 ? 40.580 88.929 -0.928 1.00 19.41 133 PRO D CA 1
ATOM 12742 C C . PRO D 1 133 ? 39.208 89.227 -0.325 1.00 19.24 133 PRO D C 1
ATOM 12743 O O . PRO D 1 133 ? 39.025 90.273 0.301 1.00 19.04 133 PRO D O 1
ATOM 12747 N N . GLY D 1 134 ? 38.266 88.309 -0.500 1.00 19.13 134 GLY D N 1
ATOM 12748 C CA . GLY D 1 134 ? 36.906 88.487 -0.003 1.00 19.16 134 GLY D CA 1
ATOM 12749 C C . GLY D 1 134 ? 36.061 87.277 -0.348 1.00 19.29 134 GLY D C 1
ATOM 12750 O O . GLY D 1 134 ? 36.570 86.307 -0.916 1.00 19.54 134 GLY D O 1
ATOM 12751 N N . ILE D 1 135 ? 34.779 87.330 0.008 1.00 18.93 135 ILE D N 1
ATOM 12752 C CA . ILE D 1 135 ? 33.837 86.257 -0.313 1.00 19.60 135 ILE D CA 1
ATOM 12753 C C . ILE D 1 135 ? 32.630 86.792 -1.085 1.00 19.28 135 ILE D C 1
ATOM 12754 O O . ILE D 1 135 ? 32.241 87.956 -0.924 1.00 19.68 135 ILE D O 1
ATOM 12759 N N . ILE D 1 136 ? 32.036 85.924 -1.898 1.00 18.90 136 ILE D N 1
ATOM 12760 C CA . ILE D 1 136 ? 30.850 86.263 -2.690 1.00 19.19 136 ILE D CA 1
ATOM 12761 C C . ILE D 1 136 ? 29.644 85.550 -2.091 1.00 19.26 136 ILE D C 1
ATOM 12762 O O . ILE D 1 136 ? 29.646 84.330 -1.961 1.00 18.41 136 ILE D O 1
ATOM 12767 N N . SER D 1 137 ? 28.614 86.312 -1.732 1.00 19.26 137 SER D N 1
ATOM 12768 C CA . SER D 1 137 ? 27.447 85.750 -1.057 1.00 20.49 137 SER D CA 1
ATOM 12769 C C . SER D 1 137 ? 26.214 86.595 -1.355 1.00 20.97 137 SER D C 1
ATOM 12770 O O . SER D 1 137 ? 26.323 87.810 -1.466 1.00 20.63 137 SER D O 1
ATOM 12773 N N . ASP D 1 138 ? 25.046 85.963 -1.488 1.00 21.59 138 ASP D N 1
ATOM 12774 C CA . ASP D 1 138 ? 23.812 86.742 -1.656 1.00 22.45 138 ASP D CA 1
ATOM 12775 C C . ASP D 1 138 ? 23.137 87.046 -0.321 1.00 21.64 138 ASP D C 1
ATOM 12776 O O . ASP D 1 138 ? 22.072 87.667 -0.281 1.00 21.67 138 ASP D O 1
ATOM 12781 N N . ILE D 1 139 ? 23.768 86.616 0.772 1.00 21.01 139 ILE D N 1
ATOM 12782 C CA . ILE D 1 139 ? 23.311 86.951 2.118 1.00 20.46 139 ILE D CA 1
ATOM 12783 C C . ILE D 1 139 ? 23.503 88.455 2.320 1.00 20.39 139 ILE D C 1
ATOM 12784 O O . ILE D 1 139 ? 24.622 88.962 2.248 1.00 20.43 139 ILE D O 1
ATOM 12789 N N . GLY D 1 140 ? 22.407 89.163 2.565 1.00 20.13 140 GLY D N 1
ATOM 12790 C CA . GLY D 1 140 ? 22.469 90.607 2.746 1.00 20.21 140 GLY D CA 1
ATOM 12791 C C . GLY D 1 140 ? 21.825 91.420 1.637 1.00 20.35 140 GLY D C 1
ATOM 12792 O O . GLY D 1 140 ? 21.501 92.595 1.844 1.00 20.06 140 GLY D O 1
ATOM 12793 N N . ILE D 1 141 ? 21.635 90.805 0.469 1.00 20.13 141 ILE D N 1
ATOM 12794 C CA . ILE D 1 141 ? 20.955 91.472 -0.652 1.00 20.58 141 ILE D CA 1
ATOM 12795 C C . ILE D 1 141 ? 19.620 92.017 -0.184 1.00 20.27 141 ILE D C 1
ATOM 12796 O O . ILE D 1 141 ? 18.842 91.310 0.478 1.00 19.49 141 ILE D O 1
ATOM 12801 N N . GLY D 1 142 ? 19.378 93.290 -0.500 1.00 20.87 142 GLY D N 1
ATOM 12802 C CA . GLY D 1 142 ? 18.115 93.944 -0.178 1.00 21.01 142 GLY D CA 1
ATOM 12803 C C . GLY D 1 142 ? 17.966 94.445 1.248 1.00 21.07 142 GLY D C 1
ATOM 12804 O O . GLY D 1 142 ? 16.918 94.990 1.594 1.00 21.86 142 GLY D O 1
ATOM 12805 N N . THR D 1 143 ? 19.000 94.266 2.073 1.00 20.63 143 THR D N 1
ATOM 12806 C CA . THR D 1 143 ? 19.021 94.772 3.453 1.00 20.12 143 THR D CA 1
ATOM 12807 C C . THR D 1 143 ? 19.989 95.958 3.536 1.00 19.95 143 THR D C 1
ATOM 12808 O O . THR D 1 143 ? 20.588 96.340 2.532 1.00 20.20 143 THR D O 1
ATOM 12812 N N . PHE D 1 144 ? 20.179 96.501 4.740 1.00 19.49 144 PHE D N 1
ATOM 12813 C CA . PHE D 1 144 ? 21.072 97.650 4.945 1.00 19.33 144 PHE D CA 1
ATOM 12814 C C . PHE D 1 144 ? 22.538 97.333 4.613 1.00 19.15 144 PHE D C 1
ATOM 12815 O O . PHE D 1 144 ? 23.347 98.246 4.417 1.00 19.02 144 PHE D O 1
ATOM 12823 N N . VAL D 1 145 ? 22.877 96.045 4.570 1.00 18.94 145 VAL D N 1
ATOM 12824 C CA . VAL D 1 145 ? 24.224 95.602 4.195 1.00 20.01 145 VAL D CA 1
ATOM 12825 C C . VAL D 1 145 ? 24.501 95.806 2.691 1.00 20.12 145 VAL D C 1
ATOM 12826 O O . VAL D 1 145 ? 25.646 96.017 2.282 1.00 20.81 145 VAL D O 1
ATOM 12830 N N . ASP D 1 146 ? 23.448 95.730 1.883 1.00 20.39 146 ASP D N 1
ATOM 12831 C CA . ASP D 1 146 ? 23.506 95.990 0.442 1.00 20.60 146 ASP D CA 1
ATOM 12832 C C . ASP D 1 146 ? 24.017 97.425 0.201 1.00 20.72 146 ASP D C 1
ATOM 12833 O O . ASP D 1 146 ? 23.510 98.373 0.810 1.00 20.33 146 ASP D O 1
ATOM 12838 N N . PRO D 1 147 ? 25.032 97.586 -0.653 1.00 21.15 147 PRO D N 1
ATOM 12839 C CA . PRO D 1 147 ? 25.616 98.902 -0.931 1.00 21.53 147 PRO D CA 1
ATOM 12840 C C . PRO D 1 147 ? 24.645 99.873 -1.617 1.00 22.21 147 PRO D C 1
ATOM 12841 O O . PRO D 1 147 ? 24.903 101.071 -1.652 1.00 22.33 147 PRO D O 1
ATOM 12845 N N . ARG D 1 148 ? 23.551 99.346 -2.163 1.00 22.53 148 ARG D N 1
ATOM 12846 C CA . ARG D 1 148 ? 22.450 100.165 -2.671 1.00 22.85 148 ARG D CA 1
ATOM 12847 C C . ARG D 1 148 ? 21.658 100.801 -1.523 1.00 22.60 148 ARG D C 1
ATOM 12848 O O . ARG D 1 148 ? 20.953 101.791 -1.725 1.00 22.65 148 ARG D O 1
ATOM 12856 N N . GLN D 1 149 ? 21.789 100.239 -0.321 1.00 22.25 149 GLN D N 1
ATOM 12857 C CA . GLN D 1 149 ? 21.245 100.862 0.884 1.00 22.32 149 GLN D CA 1
ATOM 12858 C C . GLN D 1 149 ? 22.349 101.533 1.718 1.00 22.22 149 GLN D C 1
ATOM 12859 O O . GLN D 1 149 ? 22.814 102.621 1.341 1.00 22.46 149 GLN D O 1
ATOM 12865 N N . GLN D 1 150 ? 22.795 100.910 2.810 1.00 21.42 150 GLN D N 1
ATOM 12866 C CA . GLN D 1 150 ? 23.824 101.526 3.666 1.00 21.24 150 GLN D CA 1
ATOM 12867 C C . GLN D 1 150 ? 25.215 100.905 3.559 1.00 20.65 150 GLN D C 1
ATOM 12868 O O . GLN D 1 150 ? 26.175 101.441 4.121 1.00 20.93 150 GLN D O 1
ATOM 12874 N N . GLY D 1 151 ? 25.329 99.790 2.841 1.00 20.27 151 GLY D N 1
ATOM 12875 C CA . GLY D 1 151 ? 26.605 99.072 2.705 1.00 19.68 151 GLY D CA 1
ATOM 12876 C C . GLY D 1 151 ? 27.169 98.580 4.030 1.00 19.54 151 GLY D C 1
ATOM 12877 O O . GLY D 1 151 ? 28.385 98.435 4.186 1.00 19.47 151 GLY D O 1
ATOM 12878 N N . GLY D 1 152 ? 26.278 98.330 4.985 1.00 19.69 152 GLY D N 1
ATOM 12879 C CA . GLY D 1 152 ? 26.656 97.895 6.327 1.00 20.15 152 GLY D CA 1
ATOM 12880 C C . GLY D 1 152 ? 27.300 98.966 7.199 1.00 20.54 152 GLY D C 1
ATOM 12881 O O . GLY D 1 152 ? 27.811 98.658 8.277 1.00 20.30 152 GLY D O 1
ATOM 12882 N N . LYS D 1 153 ? 27.272 100.217 6.734 1.00 20.90 153 LYS D N 1
ATOM 12883 C CA . LYS D 1 153 ? 27.841 101.358 7.462 1.00 21.47 153 LYS D CA 1
ATOM 12884 C C . LYS D 1 153 ? 26.828 101.827 8.495 1.00 21.75 153 LYS D C 1
ATOM 12885 O O . LYS D 1 153 ? 25.656 102.023 8.167 1.00 22.18 153 LYS D O 1
ATOM 12891 N N . LEU D 1 154 ? 27.265 101.987 9.742 1.00 21.32 154 LEU D N 1
ATOM 12892 C CA . LEU D 1 154 ? 26.325 102.216 10.848 1.00 21.90 154 LEU D CA 1
ATOM 12893 C C . LEU D 1 154 ? 26.116 103.682 11.248 1.00 21.97 154 LEU D C 1
ATOM 12894 O O . LEU D 1 154 ? 25.182 103.995 11.983 1.00 21.99 154 LEU D O 1
ATOM 12899 N N . ASN D 1 155 ? 26.982 104.569 10.773 1.00 22.21 155 ASN D N 1
ATOM 12900 C CA . ASN D 1 155 ? 26.850 105.993 11.079 1.00 23.26 155 ASN D CA 1
ATOM 12901 C C . ASN D 1 155 ? 27.322 106.894 9.932 1.00 24.31 155 ASN D C 1
ATOM 12902 O O . ASN D 1 155 ? 27.773 106.404 8.898 1.00 24.06 155 ASN D O 1
ATOM 12907 N N . GLU D 1 156 ? 27.234 108.206 10.133 1.00 25.61 156 GLU D N 1
ATOM 12908 C CA . GLU D 1 156 ? 27.580 109.175 9.092 1.00 27.15 156 GLU D CA 1
ATOM 12909 C C . GLU D 1 156 ? 29.079 109.308 8.798 1.00 26.92 156 GLU D C 1
ATOM 12910 O O . GLU D 1 156 ? 29.454 109.624 7.675 1.00 27.34 156 GLU D O 1
ATOM 12916 N N . VAL D 1 157 ? 29.927 109.058 9.793 1.00 26.62 157 VAL D N 1
ATOM 12917 C CA . VAL D 1 157 ? 31.379 109.208 9.629 1.00 26.26 157 VAL D CA 1
ATOM 12918 C C . VAL D 1 157 ? 32.040 107.994 8.941 1.00 26.05 157 VAL D C 1
ATOM 12919 O O . VAL D 1 157 ? 33.227 108.017 8.591 1.00 25.89 157 VAL D O 1
ATOM 12923 N N . THR D 1 158 ? 31.262 106.942 8.733 1.00 25.18 158 THR D N 1
ATOM 12924 C CA . THR D 1 158 ? 31.755 105.747 8.059 1.00 24.97 158 THR D CA 1
ATOM 12925 C C . THR D 1 158 ? 31.509 105.862 6.560 1.00 26.10 158 THR D C 1
ATOM 12926 O O . THR D 1 158 ? 30.362 105.827 6.120 1.00 25.91 158 THR D O 1
ATOM 12930 N N . LYS D 1 159 ? 32.596 105.963 5.794 1.00 26.88 159 LYS D N 1
ATOM 12931 C CA . LYS D 1 159 ? 32.534 106.299 4.368 1.00 28.46 159 LYS D CA 1
ATOM 12932 C C . LYS D 1 159 ? 33.030 105.211 3.414 1.00 28.53 159 LYS D C 1
ATOM 12933 O O . LYS D 1 159 ? 32.392 104.954 2.396 1.00 28.89 159 LYS D O 1
ATOM 12939 N N . GLU D 1 160 ? 34.157 104.577 3.742 1.00 28.94 160 GLU D N 1
ATOM 12940 C CA . GLU D 1 160 ? 34.788 103.590 2.857 1.00 29.51 160 GLU D CA 1
ATOM 12941 C C . GLU D 1 160 ? 33.882 102.393 2.576 1.00 28.66 160 GLU D C 1
ATOM 12942 O O . GLU D 1 160 ? 33.256 101.848 3.488 1.00 27.88 160 GLU D O 1
ATOM 12948 N N . ASP D 1 161 ? 33.812 102.010 1.301 1.00 27.83 161 ASP D N 1
ATOM 12949 C CA . ASP D 1 161 ? 33.007 100.877 0.862 1.00 27.53 161 ASP D CA 1
ATOM 12950 C C . ASP D 1 161 ? 33.783 99.577 1.087 1.00 26.53 161 ASP D C 1
ATOM 12951 O O . ASP D 1 161 ? 34.901 99.436 0.591 1.00 26.50 161 ASP D O 1
ATOM 12956 N N . LEU D 1 162 ? 33.208 98.652 1.857 1.00 24.70 162 LEU D N 1
ATOM 12957 C CA . LEU D 1 162 ? 33.808 97.326 2.062 1.00 23.83 162 LEU D CA 1
ATOM 12958 C C . LEU D 1 162 ? 33.036 96.247 1.309 1.00 23.14 162 LEU D C 1
ATOM 12959 O O . LEU D 1 162 ? 33.522 95.118 1.126 1.00 22.17 162 LEU D O 1
ATOM 12964 N N . ILE D 1 163 ? 31.824 96.600 0.895 1.00 22.10 163 ILE D N 1
ATOM 12965 C CA . ILE D 1 163 ? 30.918 95.659 0.238 1.00 22.13 163 ILE D CA 1
ATOM 12966 C C . ILE D 1 163 ? 30.539 96.217 -1.133 1.00 22.75 163 ILE D C 1
ATOM 12967 O O . ILE D 1 163 ? 30.178 97.391 -1.248 1.00 21.82 163 ILE D O 1
ATOM 12972 N N . LYS D 1 164 ? 30.632 95.380 -2.165 1.00 23.14 164 LYS D N 1
ATOM 12973 C CA . LYS D 1 164 ? 30.196 95.784 -3.507 1.00 24.71 164 LYS D CA 1
ATOM 12974 C C . LYS D 1 164 ? 29.271 94.761 -4.158 1.00 24.44 164 LYS D C 1
ATOM 12975 O O . LYS D 1 164 ? 29.284 93.579 -3.807 1.00 23.40 164 LYS D O 1
ATOM 12981 N N . LEU D 1 165 ? 28.442 95.242 -5.077 1.00 24.57 165 LEU D N 1
ATOM 12982 C CA . LEU D 1 165 ? 27.505 94.394 -5.792 1.00 25.76 165 LEU D CA 1
ATOM 12983 C C . LEU D 1 165 ? 28.206 93.798 -7.008 1.00 26.21 165 LEU D C 1
ATOM 12984 O O . LEU D 1 165 ? 28.895 94.500 -7.742 1.00 26.33 165 LEU D O 1
ATOM 12989 N N . VAL D 1 166 ? 28.040 92.497 -7.202 1.00 27.00 166 VAL D N 1
ATOM 12990 C CA . VAL D 1 166 ? 28.642 91.794 -8.342 1.00 28.31 166 VAL D CA 1
ATOM 12991 C C . VAL D 1 166 ? 27.602 90.863 -8.962 1.00 29.56 166 VAL D C 1
ATOM 12992 O O . VAL D 1 166 ? 26.520 90.681 -8.400 1.00 29.32 166 VAL D O 1
ATOM 12996 N N . GLU D 1 167 ? 27.940 90.266 -10.104 1.00 31.28 167 GLU D N 1
ATOM 12997 C CA . GLU D 1 167 ? 27.043 89.339 -10.800 1.00 33.43 167 GLU D CA 1
ATOM 12998 C C . GLU D 1 167 ? 27.765 88.051 -11.213 1.00 33.46 167 GLU D C 1
ATOM 12999 O O . GLU D 1 167 ? 28.843 88.102 -11.798 1.00 33.42 167 GLU D O 1
ATOM 13005 N N . PHE D 1 168 ? 27.169 86.906 -10.884 1.00 34.21 168 PHE D N 1
ATOM 13006 C CA . PHE D 1 168 ? 27.614 85.594 -11.385 1.00 34.94 168 PHE D CA 1
ATOM 13007 C C . PHE D 1 168 ? 26.407 84.758 -11.785 1.00 35.69 168 PHE D C 1
ATOM 13008 O O . PHE D 1 168 ? 25.423 84.683 -11.043 1.00 35.93 168 PHE D O 1
ATOM 13016 N N . ASP D 1 169 ? 26.483 84.140 -12.963 1.00 36.60 169 ASP D N 1
ATOM 13017 C CA . ASP D 1 169 ? 25.389 83.304 -13.490 1.00 37.44 169 ASP D CA 1
ATOM 13018 C C . ASP D 1 169 ? 24.033 84.039 -13.506 1.00 37.44 169 ASP D C 1
ATOM 13019 O O . ASP D 1 169 ? 23.005 83.466 -13.116 1.00 37.87 169 ASP D O 1
ATOM 13024 N N . ASN D 1 170 ? 24.050 85.300 -13.946 1.00 37.37 170 ASN D N 1
ATOM 13025 C CA . ASN D 1 170 ? 22.862 86.187 -13.978 1.00 37.12 170 ASN D CA 1
ATOM 13026 C C . ASN D 1 170 ? 22.112 86.360 -12.652 1.00 36.42 170 ASN D C 1
ATOM 13027 O O . ASN D 1 170 ? 20.902 86.635 -12.634 1.00 36.24 170 ASN D O 1
ATOM 13032 N N . LYS D 1 171 ? 22.846 86.208 -11.551 1.00 35.05 171 LYS D N 1
ATOM 13033 C CA . LYS D 1 171 ? 22.303 86.408 -10.216 1.00 33.91 171 LYS D CA 1
ATOM 13034 C C . LYS D 1 171 ? 23.094 87.511 -9.507 1.00 32.41 171 LYS D C 1
ATOM 13035 O O . LYS D 1 171 ? 24.279 87.709 -9.785 1.00 32.19 171 LYS D O 1
ATOM 13041 N N . GLU D 1 172 ? 22.424 88.241 -8.617 1.00 30.43 172 GLU D N 1
ATOM 13042 C CA . GLU D 1 172 ? 23.068 89.294 -7.834 1.00 28.84 172 GLU D CA 1
ATOM 13043 C C . GLU D 1 172 ? 23.784 88.674 -6.641 1.00 26.92 172 GLU D C 1
ATOM 13044 O O . GLU D 1 172 ? 23.251 87.782 -5.992 1.00 26.44 172 GLU D O 1
ATOM 13050 N N . TYR D 1 173 ? 24.983 89.168 -6.349 1.00 25.11 173 TYR D N 1
ATOM 13051 C CA . TYR D 1 173 ? 25.708 88.769 -5.147 1.00 23.58 173 TYR D CA 1
ATOM 13052 C C . TYR D 1 173 ? 26.382 89.985 -4.546 1.00 22.36 173 TYR D C 1
ATOM 13053 O O . TYR D 1 173 ? 26.556 90.992 -5.219 1.00 21.85 173 TYR D O 1
ATOM 13062 N N . LEU D 1 174 ? 26.740 89.885 -3.270 1.00 21.21 174 LEU D N 1
ATOM 13063 C CA . LEU D 1 174 ? 27.605 90.866 -2.645 1.00 20.44 174 LEU D CA 1
ATOM 13064 C C . LEU D 1 174 ? 29.012 90.296 -2.499 1.00 20.34 174 LEU D C 1
ATOM 13065 O O . LEU D 1 174 ? 29.186 89.133 -2.151 1.00 19.73 174 LEU D O 1
ATOM 13070 N N . TYR D 1 175 ? 29.999 91.141 -2.747 1.00 19.91 175 TYR D N 1
ATOM 13071 C CA . TYR D 1 175 ? 31.382 90.817 -2.469 1.00 20.00 175 TYR D CA 1
ATOM 13072 C C . TYR D 1 175 ? 31.769 91.521 -1.179 1.00 19.60 175 TYR D C 1
ATOM 13073 O O . TYR D 1 175 ? 31.715 92.752 -1.091 1.00 19.48 175 TYR D O 1
ATOM 13082 N N . TYR D 1 176 ? 32.140 90.741 -0.171 1.00 19.02 176 TYR D N 1
ATOM 13083 C CA . TYR D 1 176 ? 32.542 91.313 1.109 1.00 18.82 176 TYR D CA 1
ATOM 13084 C C . TYR D 1 176 ? 34.056 91.236 1.214 1.00 18.83 176 TYR D C 1
ATOM 13085 O O . TYR D 1 176 ? 34.609 90.153 1.147 1.00 17.66 176 TYR D O 1
ATOM 13094 N N . LYS D 1 177 ? 34.717 92.375 1.399 1.00 19.42 177 LYS D N 1
ATOM 13095 C CA . LYS D 1 177 ? 36.168 92.401 1.589 1.00 20.32 177 LYS D CA 1
ATOM 13096 C C . LYS D 1 177 ? 36.591 91.659 2.865 1.00 20.43 177 LYS D C 1
ATOM 13097 O O . LYS D 1 177 ? 36.007 91.857 3.935 1.00 20.02 177 LYS D O 1
ATOM 13103 N N . ALA D 1 178 ? 37.605 90.806 2.733 1.00 20.19 178 ALA D N 1
ATOM 13104 C CA . ALA D 1 178 ? 38.175 90.091 3.878 1.00 21.24 178 ALA D CA 1
ATOM 13105 C C . ALA D 1 178 ? 39.256 90.959 4.522 1.00 22.13 178 ALA D C 1
ATOM 13106 O O . ALA D 1 178 ? 40.183 91.421 3.843 1.00 22.12 178 ALA D O 1
ATOM 13108 N N . ILE D 1 179 ? 39.124 91.180 5.827 1.00 22.48 179 ILE D N 1
ATOM 13109 C CA . ILE D 1 179 ? 40.105 91.930 6.604 1.00 23.46 179 ILE D CA 1
ATOM 13110 C C . ILE D 1 179 ? 40.782 90.991 7.617 1.00 23.43 179 ILE D C 1
ATOM 13111 O O . ILE D 1 179 ? 40.100 90.293 8.373 1.00 23.65 179 ILE D O 1
ATOM 13116 N N . ALA D 1 180 ? 42.114 90.969 7.600 1.00 23.17 180 ALA D N 1
ATOM 13117 C CA . ALA D 1 180 ? 42.913 90.140 8.509 1.00 23.14 180 ALA D CA 1
ATOM 13118 C C . ALA D 1 180 ? 43.330 90.936 9.743 1.00 22.56 180 ALA D C 1
ATOM 13119 O O . ALA D 1 180 ? 43.810 92.064 9.621 1.00 22.63 180 ALA D O 1
ATOM 13121 N N . PRO D 1 181 ? 43.178 90.345 10.929 1.00 22.34 181 PRO D N 1
ATOM 13122 C CA . PRO D 1 181 ? 43.587 91.013 12.156 1.00 21.70 181 PRO D CA 1
ATOM 13123 C C . PRO D 1 181 ? 45.097 90.880 12.412 1.00 21.48 181 PRO D C 1
ATOM 13124 O O . PRO D 1 181 ? 45.749 90.014 11.817 1.00 21.50 181 PRO D O 1
ATOM 13128 N N . ASP D 1 182 ? 45.628 91.754 13.273 1.00 20.89 182 ASP D N 1
ATOM 13129 C CA . ASP D 1 182 ? 47.046 91.788 13.659 1.00 21.08 182 ASP D CA 1
ATOM 13130 C C . ASP D 1 182 ? 47.295 91.087 14.999 1.00 19.26 182 ASP D C 1
ATOM 13131 O O . ASP D 1 182 ? 48.394 90.600 15.260 1.00 18.47 182 ASP D O 1
ATOM 13136 N N . ILE D 1 183 ? 46.282 91.097 15.861 1.00 17.71 183 ILE D N 1
ATOM 13137 C CA . ILE D 1 183 ? 46.375 90.542 17.206 1.00 17.43 183 ILE D CA 1
ATOM 13138 C C . ILE D 1 183 ? 45.101 89.729 17.455 1.00 16.89 183 ILE D C 1
ATOM 13139 O O . ILE D 1 183 ? 44.016 90.174 17.084 1.00 16.47 183 ILE D O 1
ATOM 13144 N N . ALA D 1 184 ? 45.230 88.567 18.085 1.00 16.63 184 ALA D N 1
ATOM 13145 C CA . ALA D 1 184 ? 44.051 87.810 18.554 1.00 16.65 184 ALA D CA 1
ATOM 13146 C C . ALA D 1 184 ? 44.047 87.630 20.075 1.00 17.05 184 ALA D C 1
ATOM 13147 O O . ALA D 1 184 ? 45.096 87.340 20.670 1.00 16.79 184 ALA D O 1
ATOM 13149 N N . PHE D 1 185 ? 42.869 87.796 20.687 1.00 17.12 185 PHE D N 1
ATOM 13150 C CA . PHE D 1 185 ? 42.604 87.333 22.060 1.00 16.91 185 PHE D CA 1
ATOM 13151 C C . PHE D 1 185 ? 41.721 86.083 21.967 1.00 16.94 185 PHE D C 1
ATOM 13152 O O . PHE D 1 185 ? 40.510 86.204 21.782 1.00 16.90 185 PHE D O 1
ATOM 13160 N N . ILE D 1 186 ? 42.320 84.901 22.064 1.00 16.35 186 ILE D N 1
ATOM 13161 C CA . ILE D 1 186 ? 41.546 83.664 22.049 1.00 16.81 186 ILE D CA 1
ATOM 13162 C C . ILE D 1 186 ? 41.670 82.943 23.393 1.00 16.34 186 ILE D C 1
ATOM 13163 O O . ILE D 1 186 ? 42.348 83.417 24.304 1.00 15.98 186 ILE D O 1
ATOM 13168 N N . ARG D 1 187 ? 41.002 81.805 23.507 1.00 16.08 187 ARG D N 1
ATOM 13169 C CA . ARG D 1 187 ? 40.860 81.134 24.780 1.00 16.59 187 ARG D CA 1
ATOM 13170 C C . ARG D 1 187 ? 40.611 79.653 24.551 1.00 16.37 187 ARG D C 1
ATOM 13171 O O . ARG D 1 187 ? 39.980 79.273 23.550 1.00 16.78 187 ARG D O 1
ATOM 13179 N N . ALA D 1 188 ? 41.112 78.834 25.473 1.00 15.72 188 ALA D N 1
ATOM 13180 C CA . ALA D 1 188 ? 40.835 77.397 25.508 1.00 15.43 188 ALA D CA 1
ATOM 13181 C C . ALA D 1 188 ? 40.768 76.934 26.966 1.00 15.05 188 ALA D C 1
ATOM 13182 O O . ALA D 1 188 ? 41.018 77.712 27.874 1.00 14.96 188 ALA D O 1
ATOM 13184 N N . THR D 1 189 ? 40.423 75.667 27.194 1.00 15.05 189 THR D N 1
ATOM 13185 C CA . THR D 1 189 ? 40.494 75.135 28.552 1.00 15.12 189 THR D CA 1
ATOM 13186 C C . THR D 1 189 ? 41.936 74.873 28.983 1.00 15.17 189 THR D C 1
ATOM 13187 O O . THR D 1 189 ? 42.358 75.298 30.047 1.00 15.05 189 THR D O 1
ATOM 13191 N N . THR D 1 190 ? 42.680 74.167 28.139 1.00 15.39 190 THR D N 1
ATOM 13192 C CA . THR D 1 190 ? 43.941 73.549 28.519 1.00 16.47 190 THR D CA 1
ATOM 13193 C C . THR D 1 190 ? 44.864 73.615 27.318 1.00 16.54 190 THR D C 1
ATOM 13194 O O . THR D 1 190 ? 44.396 73.505 26.182 1.00 16.59 190 THR D O 1
ATOM 13198 N N . CYS D 1 191 ? 46.163 73.803 27.555 1.00 16.73 191 CYS D N 1
ATOM 13199 C CA . CYS D 1 191 ? 47.161 73.543 26.496 1.00 17.17 191 CYS D CA 1
ATOM 13200 C C . CYS D 1 191 ? 48.401 72.846 27.042 1.00 16.96 191 CYS D C 1
ATOM 13201 O O . CYS D 1 191 ? 48.678 72.920 28.243 1.00 16.78 191 CYS D O 1
ATOM 13204 N N . ASP D 1 192 ? 49.139 72.158 26.173 1.00 17.18 192 ASP D N 1
ATOM 13205 C CA . ASP D 1 192 ? 50.421 71.603 26.586 1.00 17.20 192 ASP D CA 1
ATOM 13206 C C . ASP D 1 192 ? 51.537 72.649 26.485 1.00 17.67 192 ASP D C 1
ATOM 13207 O O . ASP D 1 192 ? 51.291 73.796 26.086 1.00 17.16 192 ASP D O 1
ATOM 13212 N N . SER D 1 193 ? 52.753 72.257 26.856 1.00 17.67 193 SER D N 1
ATOM 13213 C CA . SER D 1 193 ? 53.876 73.204 26.931 1.00 18.26 193 SER D CA 1
ATOM 13214 C C . SER D 1 193 ? 54.217 73.843 25.578 1.00 18.13 193 SER D C 1
ATOM 13215 O O . SER D 1 193 ? 54.894 74.874 25.532 1.00 18.60 193 SER D O 1
ATOM 13218 N N . GLU D 1 194 ? 53.741 73.240 24.490 1.00 18.96 194 GLU D N 1
ATOM 13219 C CA . GLU D 1 194 ? 53.993 73.752 23.132 1.00 19.68 194 GLU D CA 1
ATOM 13220 C C . GLU D 1 194 ? 52.821 74.548 22.545 1.00 19.28 194 GLU D C 1
ATOM 13221 O O . GLU D 1 194 ? 52.917 75.083 21.428 1.00 19.26 194 GLU D O 1
ATOM 13227 N N . GLY D 1 195 ? 51.731 74.635 23.306 1.00 18.10 195 GLY D N 1
ATOM 13228 C CA . GLY D 1 195 ? 50.574 75.459 22.931 1.00 17.21 195 GLY D CA 1
ATOM 13229 C C . GLY D 1 195 ? 49.408 74.714 22.293 1.00 16.45 195 GLY D C 1
ATOM 13230 O O . GLY D 1 195 ? 48.399 75.327 21.926 1.00 16.83 195 GLY D O 1
ATOM 13231 N N . TYR D 1 196 ? 49.542 73.404 22.133 1.00 15.52 196 TYR D N 1
ATOM 13232 C CA . TYR D 1 196 ? 48.445 72.573 21.619 1.00 15.67 196 TYR D CA 1
ATOM 13233 C C . TYR D 1 196 ? 47.283 72.587 22.598 1.00 15.30 196 TYR D C 1
ATOM 13234 O O . TYR D 1 196 ? 47.441 72.183 23.748 1.00 15.63 196 TYR D O 1
ATOM 13243 N N . ALA D 1 197 ? 46.120 73.050 22.139 1.00 15.46 197 ALA D N 1
ATOM 13244 C CA . ALA D 1 197 ? 45.024 73.387 23.043 1.00 15.56 197 ALA D CA 1
ATOM 13245 C C . ALA D 1 197 ? 43.737 72.567 22.863 1.00 15.85 197 ALA D C 1
ATOM 13246 O O . ALA D 1 197 ? 43.324 72.269 21.735 1.00 15.60 197 ALA D O 1
ATOM 13248 N N . THR D 1 198 ? 43.117 72.219 23.991 1.00 16.19 198 THR D N 1
ATOM 13249 C CA . THR D 1 198 ? 41.826 71.523 24.011 1.00 16.95 198 THR D CA 1
ATOM 13250 C C . THR D 1 198 ? 40.744 72.378 24.671 1.00 16.86 198 THR D C 1
ATOM 13251 O O . THR D 1 198 ? 41.043 73.289 25.434 1.00 16.54 198 THR D O 1
ATOM 13255 N N . PHE D 1 199 ? 39.492 72.039 24.376 1.00 16.92 199 PHE D N 1
ATOM 13256 C CA . PHE D 1 199 ? 38.331 72.830 24.773 1.00 17.30 199 PHE D CA 1
ATOM 13257 C C . PHE D 1 199 ? 37.354 72.019 25.627 1.00 17.75 199 PHE D C 1
ATOM 13258 O O . PHE D 1 199 ? 36.151 72.247 25.573 1.00 17.61 199 PHE D O 1
ATOM 13266 N N . GLU D 1 200 ? 37.871 71.091 26.431 1.00 18.05 200 GLU D N 1
ATOM 13267 C CA . GLU D 1 200 ? 37.005 70.143 27.144 1.00 19.10 200 GLU D CA 1
ATOM 13268 C C . GLU D 1 200 ? 35.976 70.750 28.109 1.00 19.74 200 GLU D C 1
ATOM 13269 O O . GLU D 1 200 ? 34.900 70.172 28.296 1.00 19.97 200 GLU D O 1
ATOM 13275 N N . ASP D 1 201 ? 36.298 71.891 28.731 1.00 19.42 201 ASP D N 1
ATOM 13276 C CA . ASP D 1 201 ? 35.368 72.528 29.660 1.00 20.11 201 ASP D CA 1
ATOM 13277 C C . ASP D 1 201 ? 34.650 73.749 29.082 1.00 20.53 201 ASP D C 1
ATOM 13278 O O . ASP D 1 201 ? 33.812 74.348 29.756 1.00 20.40 201 ASP D O 1
ATOM 13283 N N . GLU D 1 202 ? 34.977 74.125 27.847 1.00 20.68 202 GLU D N 1
ATOM 13284 C CA . GLU D 1 202 ? 34.380 75.317 27.250 1.00 21.52 202 GLU D CA 1
ATOM 13285 C C . GLU D 1 202 ? 32.956 75.012 26.818 1.00 21.74 202 GLU D C 1
ATOM 13286 O O . GLU D 1 202 ? 32.628 73.864 26.525 1.00 21.34 202 GLU D O 1
ATOM 13292 N N . VAL D 1 203 ? 32.110 76.039 26.803 1.00 22.03 203 VAL D N 1
ATOM 13293 C CA . VAL D 1 203 ? 30.713 75.857 26.421 1.00 23.01 203 VAL D CA 1
ATOM 13294 C C . VAL D 1 203 ? 30.590 75.410 24.945 1.00 23.28 203 VAL D C 1
ATOM 13295 O O . VAL D 1 203 ? 29.750 74.572 24.608 1.00 22.74 203 VAL D O 1
ATOM 13307 N N . TYR D 1 205 ? 32.945 76.039 20.708 1.00 23.80 205 TYR D N 1
ATOM 13308 C CA . TYR D 1 205 ? 34.223 76.320 20.023 1.00 23.65 205 TYR D CA 1
ATOM 13309 C C . TYR D 1 205 ? 34.300 77.691 19.360 1.00 23.21 205 TYR D C 1
ATOM 13310 O O . TYR D 1 205 ? 35.405 78.224 19.140 1.00 23.42 205 TYR D O 1
ATOM 13319 N N . LEU D 1 206 ? 33.131 78.234 19.009 1.00 22.29 206 LEU D N 1
ATOM 13320 C CA . LEU D 1 206 ? 33.027 79.408 18.156 1.00 21.99 206 LEU D CA 1
ATOM 13321 C C . LEU D 1 206 ? 33.961 79.293 16.947 1.00 21.58 206 LEU D C 1
ATOM 13322 O O . LEU D 1 206 ? 33.980 78.256 16.267 1.00 21.41 206 LEU D O 1
ATOM 13327 N N . ASP D 1 207 ? 34.737 80.340 16.692 1.00 20.89 207 ASP D N 1
ATOM 13328 C CA . ASP D 1 207 ? 35.662 80.343 15.558 1.00 20.72 207 ASP D CA 1
ATOM 13329 C C . ASP D 1 207 ? 37.127 80.566 15.968 1.00 19.71 207 ASP D C 1
ATOM 13330 O O . ASP D 1 207 ? 37.878 81.255 15.275 1.00 18.91 207 ASP D O 1
ATOM 13335 N N . ALA D 1 208 ? 37.534 79.966 17.085 1.00 18.99 208 ALA D N 1
ATOM 13336 C CA . ALA D 1 208 ? 38.884 80.174 17.620 1.00 18.44 208 ALA D CA 1
ATOM 13337 C C . ALA D 1 208 ? 40.014 79.784 16.650 1.00 17.87 208 ALA D C 1
ATOM 13338 O O . ALA D 1 208 ? 40.991 80.524 16.517 1.00 17.76 208 ALA D O 1
ATOM 13340 N N . LEU D 1 209 ? 39.878 78.638 15.982 1.00 17.43 209 LEU D N 1
ATOM 13341 C CA . LEU D 1 209 ? 40.890 78.187 15.028 1.00 17.53 209 LEU D CA 1
ATOM 13342 C C . LEU D 1 209 ? 41.008 79.137 13.836 1.00 17.16 209 LEU D C 1
ATOM 13343 O O . LEU D 1 209 ? 42.116 79.477 13.419 1.00 16.60 209 LEU D O 1
ATOM 13348 N N . VAL D 1 210 ? 39.860 79.551 13.300 1.00 17.06 210 VAL D N 1
ATOM 13349 C CA . VAL D 1 210 ? 39.807 80.499 12.190 1.00 16.82 210 VAL D CA 1
ATOM 13350 C C . VAL D 1 210 ? 40.519 81.815 12.538 1.00 17.02 210 VAL D C 1
ATOM 13351 O O . VAL D 1 210 ? 41.343 82.300 11.755 1.00 15.88 210 VAL D O 1
ATOM 13355 N N . ILE D 1 211 ? 40.212 82.368 13.714 1.00 16.78 211 ILE D N 1
ATOM 13356 C CA . ILE D 1 211 ? 40.849 83.606 14.191 1.00 17.04 211 ILE D CA 1
ATOM 13357 C C . ILE D 1 211 ? 42.361 83.455 14.350 1.00 17.20 211 ILE D C 1
ATOM 13358 O O . ILE D 1 211 ? 43.122 84.328 13.902 1.00 17.49 211 ILE D O 1
ATOM 13363 N N . ALA D 1 212 ? 42.794 82.363 14.983 1.00 16.84 212 ALA D N 1
ATOM 13364 C CA . ALA D 1 212 ? 44.226 82.080 15.134 1.00 16.68 212 ALA D CA 1
ATOM 13365 C C . ALA D 1 212 ? 44.927 82.002 13.785 1.00 16.71 212 ALA D C 1
ATOM 13366 O O . ALA D 1 212 ? 45.977 82.603 13.614 1.00 16.40 212 ALA D O 1
ATOM 13368 N N . GLN D 1 213 ? 44.354 81.257 12.837 1.00 16.46 213 GLN D N 1
ATOM 13369 C CA . GLN D 1 213 ? 44.948 81.109 11.506 1.00 17.09 213 GLN D CA 1
ATOM 13370 C C . GLN D 1 213 ? 45.039 82.444 10.756 1.00 16.47 213 GLN D C 1
ATOM 13371 O O . GLN D 1 213 ? 46.057 82.741 10.122 1.00 16.31 213 GLN D O 1
ATOM 13377 N N . ALA D 1 214 ? 43.974 83.241 10.841 1.00 15.96 214 ALA D N 1
ATOM 13378 C CA . ALA D 1 214 ? 43.909 84.544 10.181 1.00 16.10 214 ALA D CA 1
ATOM 13379 C C . ALA D 1 214 ? 45.013 85.480 10.671 1.00 16.29 214 ALA D C 1
ATOM 13380 O O . ALA D 1 214 ? 45.710 86.113 9.870 1.00 16.60 214 ALA D O 1
ATOM 13382 N N . VAL D 1 215 ? 45.165 85.567 11.990 1.00 16.00 215 VAL D N 1
ATOM 13383 C CA . VAL D 1 215 ? 46.201 86.412 12.597 1.00 15.88 215 VAL D CA 1
ATOM 13384 C C . VAL D 1 215 ? 47.598 85.870 12.287 1.00 15.89 215 VAL D C 1
ATOM 13385 O O . VAL D 1 215 ? 48.503 86.633 11.924 1.00 15.56 215 VAL D O 1
ATOM 13389 N N . HIS D 1 216 ? 47.771 84.558 12.429 1.00 16.17 216 HIS D N 1
ATOM 13390 C CA . HIS D 1 216 ? 49.066 83.933 12.206 1.00 17.12 216 HIS D CA 1
ATOM 13391 C C . HIS D 1 216 ? 49.579 84.186 10.781 1.00 17.65 216 HIS D C 1
ATOM 13392 O O . HIS D 1 216 ? 50.748 84.558 10.585 1.00 17.11 216 HIS D O 1
ATOM 13399 N N . ASN D 1 217 ? 48.705 83.985 9.795 1.00 17.34 217 ASN D N 1
ATOM 13400 C CA . ASN D 1 217 ? 49.085 84.151 8.389 1.00 18.44 217 ASN D CA 1
ATOM 13401 C C . ASN D 1 217 ? 49.194 85.613 7.948 1.00 18.79 217 ASN D C 1
ATOM 13402 O O . ASN D 1 217 ? 49.615 85.894 6.821 1.00 19.54 217 ASN D O 1
ATOM 13407 N N . ASN D 1 218 ? 48.825 86.538 8.835 1.00 18.82 218 ASN D N 1
ATOM 13408 C CA . ASN D 1 218 ? 48.996 87.980 8.594 1.00 19.80 218 ASN D CA 1
ATOM 13409 C C . ASN D 1 218 ? 50.228 88.526 9.325 1.00 20.19 218 ASN D C 1
ATOM 13410 O O . ASN D 1 218 ? 50.399 89.734 9.449 1.00 20.86 218 ASN D O 1
ATOM 13415 N N . GLY D 1 219 ? 51.076 87.621 9.808 1.00 20.30 219 GLY D N 1
ATOM 13416 C CA . GLY D 1 219 ? 52.271 87.974 10.578 1.00 20.62 219 GLY D CA 1
ATOM 13417 C C . GLY D 1 219 ? 51.951 88.596 11.927 1.00 20.72 219 GLY D C 1
ATOM 13418 O O . GLY D 1 219 ? 52.682 89.459 12.412 1.00 20.57 219 GLY D O 1
ATOM 13419 N N . GLY D 1 220 ? 50.858 88.148 12.542 1.00 20.16 220 GLY D N 1
ATOM 13420 C CA . GLY D 1 220 ? 50.355 88.794 13.745 1.00 20.28 220 GLY D CA 1
ATOM 13421 C C . GLY D 1 220 ? 50.760 88.061 15.005 1.00 19.87 220 GLY D C 1
ATOM 13422 O O . GLY D 1 220 ? 51.630 87.181 14.967 1.00 20.46 220 GLY D O 1
ATOM 13423 N N . ILE D 1 221 ? 50.124 88.417 16.121 1.00 19.17 221 ILE D N 1
ATOM 13424 C CA . ILE D 1 221 ? 50.419 87.782 17.408 1.00 18.75 221 ILE D CA 1
ATOM 13425 C C . ILE D 1 221 ? 49.145 87.190 17.990 1.00 17.88 221 ILE D C 1
ATOM 13426 O O . ILE D 1 221 ? 48.209 87.925 18.338 1.00 17.59 221 ILE D O 1
ATOM 13431 N N . VAL D 1 222 ? 49.124 85.870 18.117 1.00 17.09 222 VAL D N 1
ATOM 13432 C CA . VAL D 1 222 ? 47.989 85.181 18.727 1.00 17.41 222 VAL D CA 1
ATOM 13433 C C . VAL D 1 222 ? 48.264 84.983 20.217 1.00 17.50 222 VAL D C 1
ATOM 13434 O O . VAL D 1 222 ? 49.226 84.300 20.600 1.00 17.04 222 VAL D O 1
ATOM 13454 N N . GLN D 1 225 ? 44.407 82.712 26.312 1.00 15.44 225 GLN D N 1
ATOM 13455 C CA . GLN D 1 225 ? 44.176 82.483 27.731 1.00 14.49 225 GLN D CA 1
ATOM 13456 C C . GLN D 1 225 ? 43.737 81.029 27.933 1.00 14.64 225 GLN D C 1
ATOM 13457 O O . GLN D 1 225 ? 42.898 80.537 27.185 1.00 13.69 225 GLN D O 1
ATOM 13463 N N . VAL D 1 226 ? 44.312 80.356 28.929 1.00 14.13 226 VAL D N 1
ATOM 13464 C CA . VAL D 1 226 ? 43.875 78.990 29.304 1.00 15.05 226 VAL D CA 1
ATOM 13465 C C . VAL D 1 226 ? 43.725 78.841 30.814 1.00 15.50 226 VAL D C 1
ATOM 13466 O O . VAL D 1 226 ? 44.278 79.637 31.574 1.00 15.30 226 VAL D O 1
ATOM 13470 N N . GLN D 1 227 ? 43.016 77.803 31.251 1.00 15.84 227 GLN D N 1
ATOM 13471 C CA . GLN D 1 227 ? 42.878 77.549 32.683 1.00 17.34 227 GLN D CA 1
ATOM 13472 C C . GLN D 1 227 ? 44.127 76.853 33.246 1.00 17.84 227 GLN D C 1
ATOM 13473 O O . GLN D 1 227 ? 44.515 77.086 34.391 1.00 17.67 227 GLN D O 1
ATOM 13479 N N . LYS D 1 228 ? 44.756 75.999 32.445 1.00 17.97 228 LYS D N 1
ATOM 13480 C CA . LYS D 1 228 ? 45.907 75.252 32.940 1.00 19.04 228 LYS D CA 1
ATOM 13481 C C . LYS D 1 228 ? 46.772 74.770 31.802 1.00 19.31 228 LYS D C 1
ATOM 13482 O O . LYS D 1 228 ? 46.324 74.716 30.660 1.00 18.40 228 LYS D O 1
ATOM 13496 N N . VAL D 1 230 ? 49.667 71.630 30.626 1.00 19.28 230 VAL D N 1
ATOM 13497 C CA . VAL D 1 230 ? 50.027 70.240 30.897 1.00 18.06 230 VAL D CA 1
ATOM 13498 C C . VAL D 1 230 ? 51.303 69.846 30.154 1.00 18.29 230 VAL D C 1
ATOM 13499 O O . VAL D 1 230 ? 51.797 70.595 29.318 1.00 17.24 230 VAL D O 1
ATOM 13503 N N . LYS D 1 231 ? 51.830 68.665 30.465 1.00 18.36 231 LYS D N 1
ATOM 13504 C CA . LYS D 1 231 ? 53.047 68.165 29.829 1.00 19.51 231 LYS D CA 1
ATOM 13505 C C . LYS D 1 231 ? 52.880 68.003 28.313 1.00 19.22 231 LYS D C 1
ATOM 13506 O O . LYS D 1 231 ? 51.828 67.550 27.837 1.00 19.06 231 LYS D O 1
ATOM 13512 N N . LYS D 1 232 ? 53.925 68.380 27.568 1.00 19.79 232 LYS D N 1
ATOM 13513 C CA . LYS D 1 232 ? 53.974 68.222 26.112 1.00 20.41 232 LYS D CA 1
ATOM 13514 C C . LYS D 1 232 ? 53.440 66.868 25.644 1.00 20.51 232 LYS D C 1
ATOM 13515 O O . LYS D 1 232 ? 53.833 65.830 26.184 1.00 20.33 232 LYS D O 1
ATOM 13521 N N . ALA D 1 233 ? 52.572 66.890 24.628 1.00 20.53 233 ALA D N 1
ATOM 13522 C CA . ALA D 1 233 ? 52.082 65.684 23.932 1.00 20.48 233 ALA D CA 1
ATOM 13523 C C . ALA D 1 233 ? 51.331 64.675 24.812 1.00 20.58 233 ALA D C 1
ATOM 13524 O O . ALA D 1 233 ? 51.366 63.466 24.552 1.00 21.03 233 ALA D O 1
ATOM 13526 N N . THR D 1 234 ? 50.655 65.165 25.847 1.00 19.92 234 THR D N 1
ATOM 13527 C CA . THR D 1 234 ? 49.822 64.308 26.688 1.00 19.90 234 THR D CA 1
ATOM 13528 C C . THR D 1 234 ? 48.317 64.467 26.458 1.00 20.17 234 THR D C 1
ATOM 13529 O O . THR D 1 234 ? 47.522 63.791 27.111 1.00 20.18 234 THR D O 1
ATOM 13533 N N . LEU D 1 235 ? 47.922 65.375 25.564 1.00 20.23 235 LEU D N 1
ATOM 13534 C CA . LEU D 1 235 ? 46.503 65.531 25.231 1.00 20.42 235 LEU D CA 1
ATOM 13535 C C . LEU D 1 235 ? 46.127 64.607 24.079 1.00 20.70 235 LEU D C 1
ATOM 13536 O O . LEU D 1 235 ? 46.953 64.320 23.209 1.00 20.71 235 LEU D O 1
ATOM 13541 N N . HIS D 1 236 ? 44.886 64.123 24.075 1.00 21.27 236 HIS D N 1
ATOM 13542 C CA . HIS D 1 236 ? 44.411 63.271 22.975 1.00 21.29 236 HIS D CA 1
ATOM 13543 C C . HIS D 1 236 ? 44.409 64.056 21.662 1.00 20.93 236 HIS D C 1
ATOM 13544 O O . HIS D 1 236 ? 43.767 65.106 21.587 1.00 20.43 236 HIS D O 1
ATOM 13551 N N . PRO D 1 237 ? 45.098 63.565 20.619 1.00 20.89 237 PRO D N 1
ATOM 13552 C CA . PRO D 1 237 ? 45.221 64.334 19.376 1.00 21.03 237 PRO D CA 1
ATOM 13553 C C . PRO D 1 237 ? 43.885 64.701 18.715 1.00 20.85 237 PRO D C 1
ATOM 13554 O O . PRO D 1 237 ? 43.791 65.743 18.077 1.00 21.17 237 PRO D O 1
ATOM 13558 N N . LYS D 1 238 ? 42.867 63.864 18.873 1.00 20.62 238 LYS D N 1
ATOM 13559 C CA . LYS D 1 238 ? 41.545 64.162 18.318 1.00 20.96 238 LYS D CA 1
ATOM 13560 C C . LYS D 1 238 ? 40.718 65.147 19.171 1.00 21.05 238 LYS D C 1
ATOM 13561 O O . LYS D 1 238 ? 39.611 65.548 18.785 1.00 22.00 238 LYS D O 1
ATOM 13567 N N . SER D 1 239 ? 41.253 65.538 20.326 1.00 20.66 239 SER D N 1
ATOM 13568 C CA . SER D 1 239 ? 40.635 66.590 21.131 1.00 20.31 239 SER D CA 1
ATOM 13569 C C . SER D 1 239 ? 41.306 67.955 20.957 1.00 19.90 239 SER D C 1
ATOM 13570 O O . SER D 1 239 ? 40.760 68.989 21.354 1.00 19.64 239 SER D O 1
ATOM 13573 N N . VAL D 1 240 ? 42.482 67.966 20.341 1.00 19.74 240 VAL D N 1
ATOM 13574 C CA . VAL D 1 240 ? 43.188 69.225 20.118 1.00 19.21 240 VAL D CA 1
ATOM 13575 C C . VAL D 1 240 ? 42.485 69.990 18.997 1.00 19.53 240 VAL D C 1
ATOM 13576 O O . VAL D 1 240 ? 42.262 69.447 17.909 1.00 19.47 240 VAL D O 1
ATOM 13580 N N . ARG D 1 241 ? 42.107 71.236 19.281 1.00 19.33 241 ARG D N 1
ATOM 13581 C CA . ARG D 1 241 ? 41.409 72.083 18.302 1.00 20.47 241 ARG D CA 1
ATOM 13582 C C . ARG D 1 241 ? 42.335 73.144 17.710 1.00 19.96 241 ARG D C 1
ATOM 13583 O O . ARG D 1 241 ? 42.087 73.655 16.619 1.00 20.13 241 ARG D O 1
ATOM 13591 N N . ILE D 1 242 ? 43.383 73.500 18.450 1.00 19.61 242 ILE D N 1
ATOM 13592 C CA . ILE D 1 242 ? 44.343 74.499 17.977 1.00 19.35 242 ILE D CA 1
ATOM 13593 C C . ILE D 1 242 ? 45.769 73.962 18.084 1.00 18.81 242 ILE D C 1
ATOM 13594 O O . ILE D 1 242 ? 46.232 73.671 19.179 1.00 19.17 242 ILE D O 1
ATOM 13599 N N . PRO D 1 243 ? 46.454 73.802 16.949 1.00 18.77 243 PRO D N 1
ATOM 13600 C CA . PRO D 1 243 ? 47.855 73.394 16.966 1.00 18.19 243 PRO D CA 1
ATOM 13601 C C . PRO D 1 243 ? 48.754 74.484 17.547 1.00 17.78 243 PRO D C 1
ATOM 13602 O O . PRO D 1 243 ? 48.551 75.669 17.286 1.00 17.85 243 PRO D O 1
ATOM 13606 N N . GLY D 1 244 ? 49.742 74.060 18.325 1.00 17.74 244 GLY D N 1
ATOM 13607 C CA . GLY D 1 244 ? 50.592 74.954 19.098 1.00 18.10 244 GLY D CA 1
ATOM 13608 C C . GLY D 1 244 ? 51.358 75.993 18.309 1.00 18.58 244 GLY D C 1
ATOM 13609 O O . GLY D 1 244 ? 51.576 77.101 18.796 1.00 18.47 244 GLY D O 1
ATOM 13610 N N . TYR D 1 245 ? 51.744 75.659 17.081 1.00 19.05 245 TYR D N 1
ATOM 13611 C CA . TYR D 1 245 ? 52.515 76.602 16.269 1.00 19.89 245 TYR D CA 1
ATOM 13612 C C . TYR D 1 245 ? 51.725 77.852 15.866 1.00 19.98 245 TYR D C 1
ATOM 13613 O O . TYR D 1 245 ? 52.296 78.794 15.324 1.00 20.70 245 TYR D O 1
ATOM 13622 N N . LEU D 1 246 ? 50.422 77.860 16.147 1.00 19.50 246 LEU D N 1
ATOM 13623 C CA . LEU D 1 246 ? 49.574 79.023 15.893 1.00 19.68 246 LEU D CA 1
ATOM 13624 C C . LEU D 1 246 ? 49.550 80.021 17.055 1.00 20.00 246 LEU D C 1
ATOM 13625 O O . LEU D 1 246 ? 49.098 81.156 16.895 1.00 20.19 246 LEU D O 1
ATOM 13630 N N . VAL D 1 247 ? 50.045 79.597 18.209 1.00 19.31 247 VAL D N 1
ATOM 13631 C CA . VAL D 1 247 ? 49.974 80.400 19.419 1.00 19.68 247 VAL D CA 1
ATOM 13632 C C . VAL D 1 247 ? 51.325 81.055 19.706 1.00 19.78 247 VAL D C 1
ATOM 13633 O O . VAL D 1 247 ? 52.362 80.388 19.711 1.00 20.10 247 VAL D O 1
ATOM 13637 N N . ASP D 1 248 ? 51.304 82.363 19.947 1.00 19.65 248 ASP D N 1
ATOM 13638 C CA . ASP D 1 248 ? 52.539 83.111 20.187 1.00 20.36 248 ASP D CA 1
ATOM 13639 C C . ASP D 1 248 ? 52.790 83.364 21.671 1.00 19.54 248 ASP D C 1
ATOM 13640 O O . ASP D 1 248 ? 53.936 83.351 22.113 1.00 19.55 248 ASP D O 1
ATOM 13645 N N . ILE D 1 249 ? 51.714 83.587 22.425 1.00 18.80 249 ILE D N 1
ATOM 13646 C CA . ILE D 1 249 ? 51.766 83.878 23.868 1.00 18.36 249 ILE D CA 1
ATOM 13647 C C . ILE D 1 249 ? 50.617 83.155 24.584 1.00 17.85 249 ILE D C 1
ATOM 13648 O O . ILE D 1 249 ? 49.478 83.174 24.118 1.00 17.60 249 ILE D O 1
ATOM 13653 N N . VAL D 1 250 ? 50.919 82.546 25.724 1.00 17.07 250 VAL D N 1
ATOM 13654 C CA . VAL D 1 250 ? 49.878 81.989 26.573 1.00 17.37 250 VAL D CA 1
ATOM 13655 C C . VAL D 1 250 ? 49.838 82.743 27.900 1.00 17.66 250 VAL D C 1
ATOM 13656 O O . VAL D 1 250 ? 50.887 83.091 28.466 1.00 17.37 250 VAL D O 1
ATOM 13660 N N . VAL D 1 251 ? 48.618 83.018 28.355 1.00 18.08 251 VAL D N 1
ATOM 13661 C CA . VAL D 1 251 ? 48.363 83.555 29.694 1.00 18.92 251 VAL D CA 1
ATOM 13662 C C . VAL D 1 251 ? 47.567 82.487 30.443 1.00 19.20 251 VAL D C 1
ATOM 13663 O O . VAL D 1 251 ? 46.546 82.018 29.946 1.00 18.76 251 VAL D O 1
ATOM 13667 N N . VAL D 1 252 ? 48.028 82.093 31.625 1.00 20.06 252 VAL D N 1
ATOM 13668 C CA . VAL D 1 252 ? 47.302 81.091 32.417 1.00 21.27 252 VAL D CA 1
ATOM 13669 C C . VAL D 1 252 ? 46.451 81.789 33.479 1.00 22.31 252 VAL D C 1
ATOM 13670 O O . VAL D 1 252 ? 46.971 82.572 34.282 1.00 22.75 252 VAL D O 1
ATOM 13674 N N . ASP D 1 253 ? 45.146 81.514 33.467 1.00 22.65 253 ASP D N 1
ATOM 13675 C CA . ASP D 1 253 ? 44.219 82.020 34.475 1.00 23.77 253 ASP D CA 1
ATOM 13676 C C . ASP D 1 253 ? 43.571 80.825 35.185 1.00 23.81 253 ASP D C 1
ATOM 13677 O O . ASP D 1 253 ? 42.607 80.250 34.673 1.00 23.01 253 ASP D O 1
ATOM 13682 N N . PRO D 1 254 ? 44.094 80.447 36.354 1.00 24.31 254 PRO D N 1
ATOM 13683 C CA . PRO D 1 254 ? 43.589 79.269 37.067 1.00 24.70 254 PRO D CA 1
ATOM 13684 C C . PRO D 1 254 ? 42.139 79.452 37.510 1.00 25.01 254 PRO D C 1
ATOM 13685 O O . PRO D 1 254 ? 41.442 78.468 37.752 1.00 25.53 254 PRO D O 1
ATOM 13689 N N . ASP D 1 255 ? 41.699 80.705 37.576 1.00 25.19 255 ASP D N 1
ATOM 13690 C CA . ASP D 1 255 ? 40.348 81.063 38.022 1.00 25.83 255 ASP D CA 1
ATOM 13691 C C . ASP D 1 255 ? 39.340 81.190 36.875 1.00 24.95 255 ASP D C 1
ATOM 13692 O O . ASP D 1 255 ? 38.172 81.545 37.090 1.00 24.74 255 ASP D O 1
ATOM 13697 N N . GLN D 1 256 ? 39.798 80.907 35.658 1.00 23.74 256 GLN D N 1
ATOM 13698 C CA . GLN D 1 256 ? 38.951 80.972 34.468 1.00 23.07 256 GLN D CA 1
ATOM 13699 C C . GLN D 1 256 ? 37.660 80.189 34.662 1.00 22.67 256 GLN D C 1
ATOM 13700 O O . GLN D 1 256 ? 37.688 79.017 35.055 1.00 22.44 256 GLN D O 1
ATOM 13706 N N . SER D 1 257 ? 36.533 80.837 34.390 1.00 22.22 257 SER D N 1
ATOM 13707 C CA . SER D 1 257 ? 35.236 80.170 34.502 1.00 21.93 257 SER D CA 1
ATOM 13708 C C . SER D 1 257 ? 34.533 80.072 33.151 1.00 20.90 257 SER D C 1
ATOM 13709 O O . SER D 1 257 ? 34.772 80.890 32.241 1.00 20.61 257 SER D O 1
ATOM 13712 N N . GLN D 1 258 ? 33.681 79.053 33.019 1.00 19.57 258 GLN D N 1
ATOM 13713 C CA . GLN D 1 258 ? 32.967 78.762 31.771 1.00 18.50 258 GLN D CA 1
ATOM 13714 C C . GLN D 1 258 ? 32.108 79.933 31.302 1.00 18.16 258 GLN D C 1
ATOM 13715 O O . GLN D 1 258 ? 31.966 80.171 30.094 1.00 16.62 258 GLN D O 1
ATOM 13721 N N . LEU D 1 259 ? 31.518 80.630 32.271 1.00 17.69 259 LEU D N 1
ATOM 13722 C CA . LEU D 1 259 ? 30.633 81.770 32.024 1.00 18.15 259 LEU D CA 1
ATOM 13723 C C . LEU D 1 259 ? 30.930 82.866 33.049 1.00 17.99 259 LEU D C 1
ATOM 13724 O O . LEU D 1 259 ? 31.620 82.617 34.037 1.00 17.97 259 LEU D O 1
ATOM 13729 N N . TYR D 1 260 ? 30.416 84.076 32.825 1.00 18.34 260 TYR D N 1
ATOM 13730 C CA . TYR D 1 260 ? 30.503 85.147 33.819 1.00 18.48 260 TYR D CA 1
ATOM 13731 C C . TYR D 1 260 ? 29.898 84.661 35.135 1.00 19.08 260 TYR D C 1
ATOM 13732 O O . TYR D 1 260 ? 28.957 83.871 35.129 1.00 18.49 260 TYR D O 1
ATOM 13741 N N . GLY D 1 261 ? 30.427 85.162 36.250 1.00 19.82 261 GLY D N 1
ATOM 13742 C CA . GLY D 1 261 ? 29.806 84.946 37.557 1.00 20.60 261 GLY D CA 1
ATOM 13743 C C . GLY D 1 261 ? 30.635 84.116 38.521 1.00 21.49 261 GLY D C 1
ATOM 13744 O O . GLY D 1 261 ? 30.273 83.998 39.688 1.00 22.24 261 GLY D O 1
ATOM 13745 N N . GLY D 1 262 ? 31.735 83.539 38.035 1.00 21.43 262 GLY D N 1
ATOM 13746 C CA . GLY D 1 262 ? 32.697 82.828 38.884 1.00 22.04 262 GLY D CA 1
ATOM 13747 C C . GLY D 1 262 ? 32.275 81.460 39.415 1.00 22.38 262 GLY D C 1
ATOM 13748 O O . GLY D 1 262 ? 32.918 80.917 40.323 1.00 22.80 262 GLY D O 1
ATOM 13749 N N . ALA D 1 263 ? 31.212 80.887 38.858 1.00 21.83 263 ALA D N 1
ATOM 13750 C CA . ALA D 1 263 ? 30.783 79.546 39.270 1.00 21.54 263 ALA D CA 1
ATOM 13751 C C . ALA D 1 263 ? 31.826 78.499 38.874 1.00 21.33 263 ALA D C 1
ATOM 13752 O O . ALA D 1 263 ? 32.470 78.630 37.829 1.00 21.58 263 ALA D O 1
ATOM 13754 N N . PRO D 1 264 ? 31.996 77.458 39.690 1.00 21.21 264 PRO D N 1
ATOM 13755 C CA . PRO D 1 264 ? 32.953 76.400 39.366 1.00 20.55 264 PRO D CA 1
ATOM 13756 C C . PRO D 1 264 ? 32.510 75.635 38.109 1.00 19.85 264 PRO D C 1
ATOM 13757 O O . PRO D 1 264 ? 31.364 75.773 37.680 1.00 18.66 264 PRO D O 1
ATOM 13761 N N . VAL D 1 265 ? 33.419 74.855 37.528 1.00 19.22 265 VAL D N 1
ATOM 13762 C CA . VAL D 1 265 ? 33.127 74.105 36.298 1.00 18.76 265 VAL D CA 1
ATOM 13763 C C . VAL D 1 265 ? 31.923 73.180 36.490 1.00 18.55 265 VAL D C 1
ATOM 13764 O O . VAL D 1 265 ? 31.840 72.448 37.472 1.00 18.42 265 VAL D O 1
ATOM 13768 N N . ASN D 1 266 ? 30.996 73.240 35.542 1.00 18.05 266 ASN D N 1
ATOM 13769 C CA . ASN D 1 266 ? 29.829 72.373 35.527 1.00 17.80 266 ASN D CA 1
ATOM 13770 C C . ASN D 1 266 ? 30.065 71.346 34.419 1.00 16.86 266 ASN D C 1
ATOM 13771 O O . ASN D 1 266 ? 30.102 71.691 33.243 1.00 16.32 266 ASN D O 1
ATOM 13776 N N . ARG D 1 267 ? 30.264 70.089 34.800 1.00 16.76 267 ARG D N 1
ATOM 13777 C CA . ARG D 1 267 ? 30.634 69.053 33.820 1.00 16.37 267 ARG D CA 1
ATOM 13778 C C . ARG D 1 267 ? 29.476 68.637 32.906 1.00 16.48 267 ARG D C 1
ATOM 13779 O O . ARG D 1 267 ? 29.700 68.011 31.873 1.00 16.36 267 ARG D O 1
ATOM 13787 N N . PHE D 1 268 ? 28.243 68.980 33.275 1.00 16.11 268 PHE D N 1
ATOM 13788 C CA . PHE D 1 268 ? 27.117 68.835 32.332 1.00 16.26 268 PHE D CA 1
ATOM 13789 C C . PHE D 1 268 ? 27.267 69.846 31.177 1.00 16.74 268 PHE D C 1
ATOM 13790 O O . PHE D 1 268 ? 27.029 69.514 30.015 1.00 16.95 268 PHE D O 1
ATOM 13798 N N . ILE D 1 269 ? 27.652 71.079 31.508 1.00 16.89 269 ILE D N 1
ATOM 13799 C CA . ILE D 1 269 ? 27.921 72.113 30.504 1.00 17.56 269 ILE D CA 1
ATOM 13800 C C . ILE D 1 269 ? 29.093 71.697 29.618 1.00 17.17 269 ILE D C 1
ATOM 13801 O O . ILE D 1 269 ? 29.029 71.873 28.408 1.00 17.87 269 ILE D O 1
ATOM 13806 N N . SER D 1 270 ? 30.134 71.108 30.217 1.00 17.16 270 SER D N 1
ATOM 13807 C CA . SER D 1 270 ? 31.277 70.595 29.453 1.00 17.71 270 SER D CA 1
ATOM 13808 C C . SER D 1 270 ? 30.870 69.537 28.423 1.00 17.59 270 SER D C 1
ATOM 13809 O O . SER D 1 270 ? 31.574 69.344 27.431 1.00 18.42 270 SER D O 1
ATOM 13812 N N . GLY D 1 271 ? 29.755 68.846 28.671 1.00 17.75 271 GLY D N 1
ATOM 13813 C CA . GLY D 1 271 ? 29.271 67.770 27.789 1.00 17.96 271 GLY D CA 1
ATOM 13814 C C . GLY D 1 271 ? 29.670 66.362 28.228 1.00 18.49 271 GLY D C 1
ATOM 13815 O O . GLY D 1 271 ? 29.468 65.384 27.490 1.00 18.80 271 GLY D O 1
ATOM 13816 N N . ASP D 1 272 ? 30.208 66.245 29.440 1.00 18.41 272 ASP D N 1
ATOM 13817 C CA . ASP D 1 272 ? 30.794 64.983 29.916 1.00 18.26 272 ASP D CA 1
ATOM 13818 C C . ASP D 1 272 ? 29.801 64.047 30.588 1.00 18.44 272 ASP D C 1
ATOM 13819 O O . ASP D 1 272 ? 30.093 62.865 30.759 1.00 18.18 272 ASP D O 1
ATOM 13824 N N . PHE D 1 273 ? 28.662 64.593 31.006 1.00 18.18 273 PHE D N 1
ATOM 13825 C CA . PHE D 1 273 ? 27.633 63.831 31.720 1.00 18.78 273 PHE D CA 1
ATOM 13826 C C . PHE D 1 273 ? 26.243 64.191 31.204 1.00 19.01 273 PHE D C 1
ATOM 13827 O O . PHE D 1 273 ? 26.042 65.284 30.674 1.00 18.40 273 PHE D O 1
ATOM 13835 N N . THR D 1 274 ? 25.310 63.252 31.349 1.00 19.26 274 THR D N 1
ATOM 13836 C CA . THR D 1 274 ? 23.924 63.428 30.926 1.00 20.37 274 THR D CA 1
ATOM 13837 C C . THR D 1 274 ? 23.093 63.779 32.151 1.00 20.57 274 THR D C 1
ATOM 13838 O O . THR D 1 274 ? 23.071 63.030 33.137 1.00 20.14 274 THR D O 1
ATOM 13842 N N . LEU D 1 275 ? 22.449 64.942 32.095 1.00 21.11 275 LEU D N 1
ATOM 13843 C CA . LEU D 1 275 ? 21.585 65.414 33.162 1.00 22.61 275 LEU D CA 1
ATOM 13844 C C . LEU D 1 275 ? 20.302 64.591 33.165 1.00 23.31 275 LEU D C 1
ATOM 13845 O O . LEU D 1 275 ? 19.741 64.319 32.115 1.00 23.15 275 LEU D O 1
ATOM 13850 N N . ASP D 1 276 ? 19.839 64.211 34.349 1.00 24.76 276 ASP D N 1
ATOM 13851 C CA . ASP D 1 276 ? 18.615 63.428 34.471 1.00 26.56 276 ASP D CA 1
ATOM 13852 C C . ASP D 1 276 ? 17.383 64.309 34.238 1.00 27.31 276 ASP D C 1
ATOM 13853 O O . ASP D 1 276 ? 17.256 65.384 34.828 1.00 27.76 276 ASP D O 1
ATOM 13858 N N . LEU D 1 283 ? 4.840 75.926 33.946 1.00 37.65 283 LEU D N 1
ATOM 13859 C CA . LEU D 1 283 ? 5.041 77.112 33.118 1.00 37.48 283 LEU D CA 1
ATOM 13860 C C . LEU D 1 283 ? 3.777 77.976 33.108 1.00 37.17 283 LEU D C 1
ATOM 13861 O O . LEU D 1 283 ? 2.742 77.546 32.587 1.00 37.02 283 LEU D O 1
ATOM 13866 N N . PRO D 1 284 ? 3.859 79.185 33.671 1.00 37.01 284 PRO D N 1
ATOM 13867 C CA . PRO D 1 284 ? 2.709 80.091 33.750 1.00 36.63 284 PRO D CA 1
ATOM 13868 C C . PRO D 1 284 ? 2.194 80.503 32.369 1.00 36.32 284 PRO D C 1
ATOM 13869 O O . PRO D 1 284 ? 2.994 80.830 31.485 1.00 36.29 284 PRO D O 1
ATOM 13873 N N . LEU D 1 285 ? 0.873 80.477 32.186 1.00 35.64 285 LEU D N 1
ATOM 13874 C CA . LEU D 1 285 ? 0.274 80.925 30.928 1.00 35.28 285 LEU D CA 1
ATOM 13875 C C . LEU D 1 285 ? 0.273 82.449 30.858 1.00 35.05 285 LEU D C 1
ATOM 13876 O O . LEU D 1 285 ? -0.682 83.110 31.272 1.00 34.98 285 LEU D O 1
ATOM 13881 N N . ASN D 1 286 ? 1.370 82.991 30.342 1.00 34.66 286 ASN D N 1
ATOM 13882 C CA . ASN D 1 286 ? 1.515 84.421 30.140 1.00 34.25 286 ASN D CA 1
ATOM 13883 C C . ASN D 1 286 ? 1.739 84.734 28.659 1.00 33.85 286 ASN D C 1
ATOM 13884 O O . ASN D 1 286 ? 1.711 83.833 27.815 1.00 33.56 286 ASN D O 1
ATOM 13889 N N . GLN D 1 287 ? 1.966 86.009 28.359 1.00 33.28 287 GLN D N 1
ATOM 13890 C CA . GLN D 1 287 ? 2.173 86.488 26.995 1.00 33.04 287 GLN D CA 1
ATOM 13891 C C . GLN D 1 287 ? 3.278 85.731 26.243 1.00 32.11 287 GLN D C 1
ATOM 13892 O O . GLN D 1 287 ? 3.122 85.386 25.071 1.00 31.82 287 GLN D O 1
ATOM 13898 N N . ARG D 1 288 ? 4.395 85.490 26.922 1.00 31.18 288 ARG D N 1
ATOM 13899 C CA . ARG D 1 288 ? 5.514 84.764 26.339 1.00 30.49 288 ARG D CA 1
ATOM 13900 C C . ARG D 1 288 ? 5.137 83.324 25.994 1.00 29.54 288 ARG D C 1
ATOM 13901 O O . ARG D 1 288 ? 5.457 82.848 24.908 1.00 29.32 288 ARG D O 1
ATOM 13909 N N . LYS D 1 289 ? 4.438 82.646 26.905 1.00 28.40 289 LYS D N 1
ATOM 13910 C CA . LYS D 1 289 ? 4.014 81.263 26.670 1.00 27.60 289 LYS D CA 1
ATOM 13911 C C . LYS D 1 289 ? 3.007 81.166 25.524 1.00 26.87 289 LYS D C 1
ATOM 13912 O O . LYS D 1 289 ? 3.086 80.256 24.705 1.00 26.52 289 LYS D O 1
ATOM 13918 N N . LEU D 1 290 ? 2.076 82.116 25.465 1.00 26.45 290 LEU D N 1
ATOM 13919 C CA . LEU D 1 290 ? 1.115 82.193 24.364 1.00 25.95 290 LEU D CA 1
ATOM 13920 C C . LEU D 1 290 ? 1.817 82.237 22.996 1.00 24.98 290 LEU D C 1
ATOM 13921 O O . LEU D 1 290 ? 1.486 81.456 22.101 1.00 23.99 290 LEU D O 1
ATOM 13926 N N . VAL D 1 291 ? 2.770 83.158 22.841 1.00 23.95 291 VAL D N 1
ATOM 13927 C CA . VAL D 1 291 ? 3.478 83.311 21.566 1.00 23.67 291 VAL D CA 1
ATOM 13928 C C . VAL D 1 291 ? 4.308 82.060 21.236 1.00 23.06 291 VAL D C 1
ATOM 13929 O O . VAL D 1 291 ? 4.312 81.602 20.087 1.00 22.77 291 VAL D O 1
ATOM 13933 N N . ALA D 1 292 ? 4.975 81.500 22.247 1.00 22.32 292 ALA D N 1
ATOM 13934 C CA . ALA D 1 292 ? 5.755 80.268 22.073 1.00 21.68 292 ALA D CA 1
ATOM 13935 C C . ALA D 1 292 ? 4.879 79.074 21.687 1.00 21.31 292 ALA D C 1
ATOM 13936 O O . ALA D 1 292 ? 5.266 78.276 20.838 1.00 20.82 292 ALA D O 1
ATOM 13938 N N . ARG D 1 293 ? 3.705 78.951 22.309 1.00 20.93 293 ARG D N 1
ATOM 13939 C CA . ARG D 1 293 ? 2.738 77.911 21.927 1.00 20.98 293 ARG D CA 1
ATOM 13940 C C . ARG D 1 293 ? 2.320 78.037 20.458 1.00 20.68 293 ARG D C 1
ATOM 13941 O O . ARG D 1 293 ? 2.314 77.046 19.730 1.00 21.03 293 ARG D O 1
ATOM 13949 N N . ARG D 1 294 ? 1.978 79.248 20.024 1.00 20.24 294 ARG D N 1
ATOM 13950 C CA . ARG D 1 294 ? 1.609 79.470 18.613 1.00 20.43 294 ARG D CA 1
ATOM 13951 C C . ARG D 1 294 ? 2.780 79.233 17.654 1.00 20.34 294 ARG D C 1
ATOM 13952 O O . ARG D 1 294 ? 2.597 78.718 16.553 1.00 20.14 294 ARG D O 1
ATOM 13960 N N . ALA D 1 295 ? 3.983 79.605 18.087 1.00 20.79 295 ALA D N 1
ATOM 13961 C CA . ALA D 1 295 ? 5.203 79.354 17.326 1.00 21.32 295 ALA D CA 1
ATOM 13962 C C . ALA D 1 295 ? 5.447 77.854 17.149 1.00 21.61 295 ALA D C 1
ATOM 13963 O O . ALA D 1 295 ? 5.927 77.424 16.106 1.00 21.73 295 ALA D O 1
ATOM 13965 N N . LEU D 1 296 ? 5.101 77.069 18.168 1.00 22.77 296 LEU D N 1
ATOM 13966 C CA . LEU D 1 296 ? 5.291 75.613 18.132 1.00 24.11 296 LEU D CA 1
ATOM 13967 C C . LEU D 1 296 ? 4.434 74.938 17.049 1.00 24.83 296 LEU D C 1
ATOM 13968 O O . LEU D 1 296 ? 4.818 73.904 16.500 1.00 25.12 296 LEU D O 1
ATOM 13973 N N . PHE D 1 297 ? 3.290 75.542 16.724 1.00 25.73 297 PHE D N 1
ATOM 13974 C CA . PHE D 1 297 ? 2.428 75.068 15.630 1.00 26.85 297 PHE D CA 1
ATOM 13975 C C . PHE D 1 297 ? 3.141 75.050 14.279 1.00 26.88 297 PHE D C 1
ATOM 13976 O O . PHE D 1 297 ? 2.688 74.378 13.340 1.00 27.23 297 PHE D O 1
ATOM 13984 N N . GLU D 1 298 ? 4.232 75.806 14.168 1.00 26.64 298 GLU D N 1
ATOM 13985 C CA . GLU D 1 298 ? 4.951 75.937 12.910 1.00 26.94 298 GLU D CA 1
ATOM 13986 C C . GLU D 1 298 ? 6.019 74.850 12.751 1.00 27.73 298 GLU D C 1
ATOM 13987 O O . GLU D 1 298 ? 6.664 74.749 11.709 1.00 27.24 298 GLU D O 1
ATOM 14001 N N . ARG D 1 300 ? 7.467 70.813 12.696 1.00 30.45 300 ARG D N 1
ATOM 14002 C CA . ARG D 1 300 ? 7.110 69.576 12.013 1.00 31.38 300 ARG D CA 1
ATOM 14003 C C . ARG D 1 300 ? 8.056 68.512 12.549 1.00 30.29 300 ARG D C 1
ATOM 14004 O O . ARG D 1 300 ? 9.196 68.831 12.892 1.00 29.99 300 ARG D O 1
ATOM 14012 N N . LYS D 1 301 ? 7.605 67.259 12.628 1.00 29.41 301 LYS D N 1
ATOM 14013 C CA . LYS D 1 301 ? 8.505 66.159 12.989 1.00 28.93 301 LYS D CA 1
ATOM 14014 C C . LYS D 1 301 ? 9.691 66.145 12.034 1.00 27.91 301 LYS D C 1
ATOM 14015 O O . LYS D 1 301 ? 9.525 66.341 10.829 1.00 27.76 301 LYS D O 1
ATOM 14021 N N . GLY D 1 302 ? 10.884 65.944 12.583 1.00 27.13 302 GLY D N 1
ATOM 14022 C CA . GLY D 1 302 ? 12.118 65.921 11.788 1.00 25.89 302 GLY D CA 1
ATOM 14023 C C . GLY D 1 302 ? 12.655 67.255 11.299 1.00 25.17 302 GLY D C 1
ATOM 14024 O O . GLY D 1 302 ? 13.628 67.290 10.543 1.00 25.15 302 GLY D O 1
ATOM 14025 N N . ALA D 1 303 ? 12.044 68.365 11.712 1.00 23.89 303 ALA D N 1
ATOM 14026 C CA . ALA D 1 303 ? 12.544 69.672 11.287 1.00 22.87 303 ALA D CA 1
ATOM 14027 C C . ALA D 1 303 ? 13.815 70.068 12.035 1.00 22.08 303 ALA D C 1
ATOM 14028 O O . ALA D 1 303 ? 13.974 69.730 13.206 1.00 21.69 303 ALA D O 1
ATOM 14030 N N . VAL D 1 304 ? 14.701 70.785 11.339 1.00 21.02 304 VAL D N 1
ATOM 14031 C CA . VAL D 1 304 ? 15.864 71.438 11.940 1.00 20.48 304 VAL D CA 1
ATOM 14032 C C . VAL D 1 304 ? 15.517 72.926 12.064 1.00 19.87 304 VAL D C 1
ATOM 14033 O O . VAL D 1 304 ? 15.275 73.589 11.056 1.00 19.48 304 VAL D O 1
ATOM 14037 N N . GLY D 1 305 ? 15.474 73.429 13.296 1.00 19.36 305 GLY D N 1
ATOM 14038 C CA . GLY D 1 305 ? 15.095 74.820 13.559 1.00 19.25 305 GLY D CA 1
ATOM 14039 C C . GLY D 1 305 ? 16.144 75.640 14.289 1.00 19.45 305 GLY D C 1
ATOM 14040 O O . GLY D 1 305 ? 17.157 75.107 14.743 1.00 19.43 305 GLY D O 1
ATOM 14041 N N . ASN D 1 306 ? 15.906 76.945 14.373 1.00 19.41 306 ASN D N 1
ATOM 14042 C CA . ASN D 1 306 ? 16.721 77.851 15.180 1.00 19.90 306 ASN D CA 1
ATOM 14043 C C . ASN D 1 306 ? 15.801 78.850 15.878 1.00 20.16 306 ASN D C 1
ATOM 14044 O O . ASN D 1 306 ? 14.887 79.404 15.258 1.00 19.04 306 ASN D O 1
ATOM 14049 N N . VAL D 1 307 ? 16.046 79.060 17.168 1.00 20.72 307 VAL D N 1
ATOM 14050 C CA . VAL D 1 307 ? 15.254 79.990 17.975 1.00 22.25 307 VAL D CA 1
ATOM 14051 C C . VAL D 1 307 ? 16.159 81.117 18.447 1.00 22.77 307 VAL D C 1
ATOM 14052 O O . VAL D 1 307 ? 17.195 80.867 19.071 1.00 22.54 307 VAL D O 1
ATOM 14056 N N . GLY D 1 308 ? 15.778 82.345 18.112 1.00 22.96 308 GLY D N 1
ATOM 14057 C CA . GLY D 1 308 ? 16.525 83.534 18.497 1.00 24.19 308 GLY D CA 1
ATOM 14058 C C . GLY D 1 308 ? 16.113 84.017 19.870 1.00 24.74 308 GLY D C 1
ATOM 14059 O O . GLY D 1 308 ? 15.063 83.629 20.385 1.00 24.17 308 GLY D O 1
ATOM 14060 N N . VAL D 1 309 ? 16.952 84.861 20.468 1.00 25.58 309 VAL D N 1
ATOM 14061 C CA . VAL D 1 309 ? 16.638 85.483 21.758 1.00 26.24 309 VAL D CA 1
ATOM 14062 C C . VAL D 1 309 ? 15.376 86.346 21.633 1.00 26.68 309 VAL D C 1
ATOM 14063 O O . VAL D 1 309 ? 15.209 87.073 20.653 1.00 27.10 309 VAL D O 1
ATOM 14067 N N . GLY D 1 310 ? 14.486 86.252 22.618 1.00 27.22 310 GLY D N 1
ATOM 14068 C CA . GLY D 1 310 ? 13.271 87.070 22.631 1.00 27.37 310 GLY D CA 1
ATOM 14069 C C . GLY D 1 310 ? 12.020 86.374 23.128 1.00 27.52 310 GLY D C 1
ATOM 14070 O O . GLY D 1 310 ? 12.096 85.364 23.824 1.00 27.18 310 GLY D O 1
ATOM 14071 N N . ILE D 1 311 ? 10.862 86.921 22.754 1.00 27.62 311 ILE D N 1
ATOM 14072 C CA . ILE D 1 311 ? 9.559 86.475 23.281 1.00 28.05 311 ILE D CA 1
ATOM 14073 C C . ILE D 1 311 ? 9.261 84.979 23.069 1.00 28.06 311 ILE D C 1
ATOM 14074 O O . ILE D 1 311 ? 8.589 84.355 23.889 1.00 27.73 311 ILE D O 1
ATOM 14079 N N . ALA D 1 312 ? 9.782 84.416 21.981 1.00 28.29 312 ALA D N 1
ATOM 14080 C CA . ALA D 1 312 ? 9.542 83.012 21.633 1.00 28.51 312 ALA D CA 1
ATOM 14081 C C . ALA D 1 312 ? 10.616 82.040 22.126 1.00 28.69 312 ALA D C 1
ATOM 14082 O O . ALA D 1 312 ? 10.485 80.831 21.914 1.00 28.67 312 ALA D O 1
ATOM 14084 N N . ASP D 1 313 ? 11.673 82.544 22.770 1.00 28.82 313 ASP D N 1
ATOM 14085 C CA . ASP D 1 313 ? 12.832 81.685 23.093 1.00 29.13 313 ASP D CA 1
ATOM 14086 C C . ASP D 1 313 ? 12.581 80.595 24.160 1.00 29.33 313 ASP D C 1
ATOM 14087 O O . ASP D 1 313 ? 13.480 79.810 24.483 1.00 29.44 313 ASP D O 1
ATOM 14092 N N . GLY D 1 314 ? 11.355 80.546 24.681 1.00 29.08 314 GLY D N 1
ATOM 14093 C CA . GLY D 1 314 ? 10.924 79.482 25.593 1.00 28.88 314 GLY D CA 1
ATOM 14094 C C . GLY D 1 314 ? 10.213 78.328 24.902 1.00 29.01 314 GLY D C 1
ATOM 14095 O O . GLY D 1 314 ? 9.678 77.439 25.566 1.00 29.11 314 GLY D O 1
ATOM 14096 N N . ILE D 1 315 ? 10.219 78.333 23.569 1.00 28.42 315 ILE D N 1
ATOM 14097 C CA . ILE D 1 315 ? 9.569 77.287 22.774 1.00 28.37 315 ILE D CA 1
ATOM 14098 C C . ILE D 1 315 ? 10.084 75.868 23.095 1.00 28.22 315 ILE D C 1
ATOM 14099 O O . ILE D 1 315 ? 9.338 74.888 22.976 1.00 27.83 315 ILE D O 1
ATOM 14104 N N . GLY D 1 316 ? 11.346 75.762 23.517 1.00 27.94 316 GLY D N 1
ATOM 14105 C CA . GLY D 1 316 ? 11.912 74.471 23.926 1.00 28.03 316 GLY D CA 1
ATOM 14106 C C . GLY D 1 316 ? 11.167 73.882 25.115 1.00 28.28 316 GLY D C 1
ATOM 14107 O O . GLY D 1 316 ? 10.818 72.696 25.119 1.00 28.15 316 GLY D O 1
ATOM 14108 N N . LEU D 1 317 ? 10.919 74.720 26.123 1.00 28.40 317 LEU D N 1
ATOM 14109 C CA . LEU D 1 317 ? 10.189 74.305 27.323 1.00 28.89 317 LEU D CA 1
ATOM 14110 C C . LEU D 1 317 ? 8.724 73.964 27.031 1.00 28.84 317 LEU D C 1
ATOM 14111 O O . LEU D 1 317 ? 8.149 73.068 27.657 1.00 28.98 317 LEU D O 1
ATOM 14116 N N . VAL D 1 318 ? 8.122 74.677 26.079 1.00 28.79 318 VAL D N 1
ATOM 14117 C CA . VAL D 1 318 ? 6.746 74.392 25.671 1.00 28.42 318 VAL D CA 1
ATOM 14118 C C . VAL D 1 318 ? 6.684 73.021 24.993 1.00 28.69 318 VAL D C 1
ATOM 14119 O O . VAL D 1 318 ? 5.839 72.189 25.340 1.00 28.30 318 VAL D O 1
ATOM 14123 N N . ALA D 1 319 ? 7.590 72.781 24.046 1.00 28.82 319 ALA D N 1
ATOM 14124 C CA . ALA D 1 319 ? 7.699 71.475 23.396 1.00 29.72 319 ALA D CA 1
ATOM 14125 C C . ALA D 1 319 ? 7.862 70.332 24.408 1.00 30.31 319 ALA D C 1
ATOM 14126 O O . ALA D 1 319 ? 7.264 69.270 24.246 1.00 29.65 319 ALA D O 1
ATOM 14128 N N . ARG D 1 320 ? 8.658 70.567 25.452 1.00 31.58 320 ARG D N 1
ATOM 14129 C CA . ARG D 1 320 ? 8.869 69.579 26.515 1.00 33.34 320 ARG D CA 1
ATOM 14130 C C . ARG D 1 320 ? 7.584 69.317 27.301 1.00 33.69 320 ARG D C 1
ATOM 14131 O O . ARG D 1 320 ? 7.303 68.179 27.669 1.00 33.76 320 ARG D O 1
ATOM 14139 N N . GLU D 1 321 ? 6.809 70.370 27.554 1.00 34.60 321 GLU D N 1
ATOM 14140 C CA . GLU D 1 321 ? 5.521 70.224 28.236 1.00 35.34 321 GLU D CA 1
ATOM 14141 C C . GLU D 1 321 ? 4.526 69.405 27.406 1.00 35.35 321 GLU D C 1
ATOM 14142 O O . GLU D 1 321 ? 3.735 68.643 27.956 1.00 35.20 321 GLU D O 1
ATOM 14148 N N . GLU D 1 322 ? 4.587 69.560 26.086 1.00 35.38 322 GLU D N 1
ATOM 14149 C CA . GLU D 1 322 ? 3.692 68.854 25.168 1.00 35.64 322 GLU D CA 1
ATOM 14150 C C . GLU D 1 322 ? 4.223 67.477 24.740 1.00 35.63 322 GLU D C 1
ATOM 14151 O O . GLU D 1 322 ? 3.545 66.742 24.021 1.00 35.80 322 GLU D O 1
ATOM 14157 N N . GLY D 1 323 ? 5.436 67.142 25.176 1.00 35.40 323 GLY D N 1
ATOM 14158 C CA . GLY D 1 323 ? 6.024 65.823 24.928 1.00 35.37 323 GLY D CA 1
ATOM 14159 C C . GLY D 1 323 ? 6.552 65.574 23.524 1.00 35.20 323 GLY D C 1
ATOM 14160 O O . GLY D 1 323 ? 6.690 64.417 23.113 1.00 35.35 323 GLY D O 1
ATOM 14161 N N . CYS D 1 324 ? 6.863 66.644 22.788 1.00 34.75 324 CYS D N 1
ATOM 14162 C CA . CYS D 1 324 ? 7.329 66.513 21.401 1.00 34.37 324 CYS D CA 1
ATOM 14163 C C . CYS D 1 324 ? 8.746 67.058 21.162 1.00 34.16 324 CYS D C 1
ATOM 14164 O O . CYS D 1 324 ? 9.165 67.232 20.017 1.00 34.01 324 CYS D O 1
ATOM 14167 N N . ALA D 1 325 ? 9.482 67.310 22.241 1.00 34.11 325 ALA D N 1
ATOM 14168 C CA . ALA D 1 325 ? 10.817 67.909 22.148 1.00 34.24 325 ALA D CA 1
ATOM 14169 C C . ALA D 1 325 ? 11.819 67.014 21.406 1.00 34.36 325 ALA D C 1
ATOM 14170 O O . ALA D 1 325 ? 12.698 67.512 20.693 1.00 34.45 325 ALA D O 1
ATOM 14172 N N . ASP D 1 326 ? 11.669 65.700 21.551 1.00 34.28 326 ASP D N 1
ATOM 14173 C CA . ASP D 1 326 ? 12.558 64.754 20.873 1.00 34.55 326 ASP D CA 1
ATOM 14174 C C . ASP D 1 326 ? 12.178 64.495 19.406 1.00 34.09 326 ASP D C 1
ATOM 14175 O O . ASP D 1 326 ? 12.844 63.720 18.722 1.00 34.37 326 ASP D O 1
ATOM 14180 N N . ASP D 1 327 ? 11.131 65.163 18.924 1.00 33.13 327 ASP D N 1
ATOM 14181 C CA . ASP D 1 327 ? 10.643 64.974 17.555 1.00 32.33 327 ASP D CA 1
ATOM 14182 C C . ASP D 1 327 ? 11.268 65.934 16.532 1.00 31.01 327 ASP D C 1
ATOM 14183 O O . ASP D 1 327 ? 11.129 65.730 15.326 1.00 30.64 327 ASP D O 1
ATOM 14188 N N . PHE D 1 328 ? 11.949 66.972 17.018 1.00 28.93 328 PHE D N 1
ATOM 14189 C CA . PHE D 1 328 ? 12.666 67.915 16.159 1.00 27.38 328 PHE D CA 1
ATOM 14190 C C . PHE D 1 328 ? 14.018 68.288 16.787 1.00 26.07 328 PHE D C 1
ATOM 14191 O O . PHE D 1 328 ? 14.322 67.872 17.907 1.00 25.78 328 PHE D O 1
ATOM 14199 N N . ILE D 1 329 ? 14.835 69.046 16.058 1.00 24.27 329 ILE D N 1
ATOM 14200 C CA . ILE D 1 329 ? 16.134 69.464 16.580 1.00 22.65 329 ILE D CA 1
ATOM 14201 C C . ILE D 1 329 ? 16.362 70.954 16.374 1.00 21.77 329 ILE D C 1
ATOM 14202 O O . ILE D 1 329 ? 16.185 71.469 15.270 1.00 21.44 329 ILE D O 1
ATOM 14207 N N . LEU D 1 330 ? 16.733 71.636 17.456 1.00 20.78 330 LEU D N 1
ATOM 14208 C CA . LEU D 1 330 ? 17.081 73.050 17.402 1.00 20.83 330 LEU D CA 1
ATOM 14209 C C . LEU D 1 330 ? 18.594 73.212 17.405 1.00 20.53 330 LEU D C 1
ATOM 14210 O O . LEU D 1 330 ? 19.303 72.527 18.150 1.00 20.47 330 LEU D O 1
ATOM 14215 N N . THR D 1 331 ? 19.087 74.096 16.545 1.00 20.40 331 THR D N 1
ATOM 14216 C CA . THR D 1 331 ? 20.513 74.382 16.482 1.00 19.98 331 THR D CA 1
ATOM 14217 C C . THR D 1 331 ? 20.742 75.829 16.888 1.00 19.42 331 THR D C 1
ATOM 14218 O O . THR D 1 331 ? 19.826 76.662 16.838 1.00 18.02 331 THR D O 1
ATOM 14222 N N . VAL D 1 332 ? 21.969 76.116 17.309 1.00 19.13 332 VAL D N 1
ATOM 14223 C CA . VAL D 1 332 ? 22.345 77.454 17.734 1.00 19.09 332 VAL D CA 1
ATOM 14224 C C . VAL D 1 332 ? 23.470 77.910 16.812 1.00 19.11 332 VAL D C 1
ATOM 14225 O O . VAL D 1 332 ? 24.400 77.151 16.545 1.00 18.85 332 VAL D O 1
ATOM 14229 N N . GLU D 1 333 ? 23.380 79.140 16.315 1.00 19.61 333 GLU D N 1
ATOM 14230 C CA . GLU D 1 333 ? 24.300 79.630 15.281 1.00 20.68 333 GLU D CA 1
ATOM 14231 C C . GLU D 1 333 ? 25.782 79.591 15.707 1.00 20.95 333 GLU D C 1
ATOM 14232 O O . GLU D 1 333 ? 26.677 79.474 14.860 1.00 21.33 333 GLU D O 1
ATOM 14238 N N . THR D 1 334 ? 26.033 79.652 17.016 1.00 20.40 334 THR D N 1
ATOM 14239 C CA . THR D 1 334 ? 27.404 79.600 17.529 1.00 20.73 334 THR D CA 1
ATOM 14240 C C . THR D 1 334 ? 27.967 78.182 17.606 1.00 20.49 334 THR D C 1
ATOM 14241 O O . THR D 1 334 ? 29.148 78.003 17.938 1.00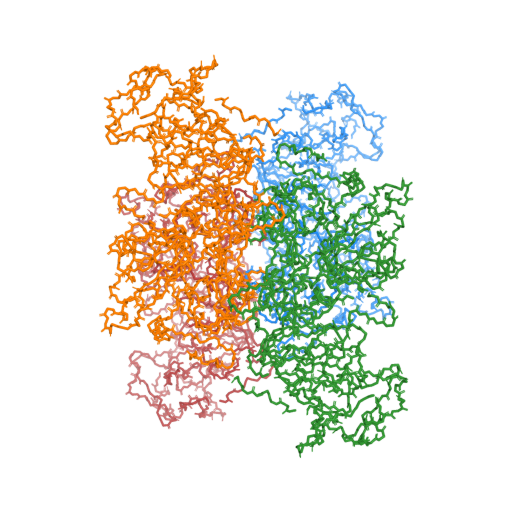 20.64 334 THR D O 1
ATOM 14245 N N . GLY D 1 335 ? 27.136 77.174 17.318 1.00 19.84 335 GLY D N 1
ATOM 14246 C CA . GLY D 1 335 ? 27.656 75.816 17.204 1.00 20.00 335 GLY D CA 1
ATOM 14247 C C . GLY D 1 335 ? 26.938 74.643 17.854 1.00 19.38 335 GLY D C 1
ATOM 14248 O O . GLY D 1 335 ? 26.959 73.553 17.289 1.00 19.83 335 GLY D O 1
ATOM 14249 N N . PRO D 1 336 ? 26.386 74.813 19.058 1.00 19.28 336 PRO D N 1
ATOM 14250 C CA . PRO D 1 336 ? 25.654 73.730 19.730 1.00 18.76 336 PRO D CA 1
ATOM 14251 C C . PRO D 1 336 ? 24.431 73.230 18.983 1.00 19.00 336 PRO D C 1
ATOM 14252 O O . PRO D 1 336 ? 23.643 74.021 18.442 1.00 18.40 336 PRO D O 1
ATOM 14256 N N . ILE D 1 337 ? 24.286 71.910 18.975 1.00 18.47 337 ILE D N 1
ATOM 14257 C CA . ILE D 1 337 ? 23.168 71.263 18.318 1.00 18.55 337 ILE D CA 1
ATOM 14258 C C . ILE D 1 337 ? 22.374 70.480 19.362 1.00 18.61 337 ILE D C 1
ATOM 14259 O O . ILE D 1 337 ? 22.901 69.569 20.016 1.00 17.95 337 ILE D O 1
ATOM 14264 N N . GLY D 1 338 ? 21.120 70.884 19.545 1.00 18.64 338 GLY D N 1
ATOM 14265 C CA . GLY D 1 338 ? 20.223 70.224 20.478 1.00 19.72 338 GLY D CA 1
ATOM 14266 C C . GLY D 1 338 ? 20.534 70.613 21.906 1.00 20.38 338 GLY D C 1
ATOM 14267 O O . GLY D 1 338 ? 21.283 71.558 22.151 1.00 20.63 338 GLY D O 1
ATOM 14268 N N . GLY D 1 339 ? 19.952 69.887 22.849 1.00 21.11 339 GLY D N 1
ATOM 14269 C CA . GLY D 1 339 ? 20.177 70.163 24.260 1.00 21.85 339 GLY D CA 1
ATOM 14270 C C . GLY D 1 339 ? 18.954 70.724 24.946 1.00 22.87 339 GLY D C 1
ATOM 14271 O O . GLY D 1 339 ? 17.935 71.015 24.297 1.00 22.90 339 GLY D O 1
ATOM 14272 N N . ILE D 1 340 ? 19.058 70.876 26.261 1.00 23.25 340 ILE D N 1
ATOM 14273 C CA . ILE D 1 340 ? 17.965 71.384 27.079 1.00 24.62 340 ILE D CA 1
ATOM 14274 C C . ILE D 1 340 ? 18.448 72.431 28.073 1.00 25.52 340 ILE D C 1
ATOM 14275 O O . ILE D 1 340 ? 19.632 72.484 28.416 1.00 24.37 340 ILE D O 1
ATOM 14280 N N . THR D 1 341 ? 17.515 73.267 28.520 1.00 27.04 341 THR D N 1
ATOM 14281 C CA . THR D 1 341 ? 17.770 74.198 29.610 1.00 29.35 341 THR D CA 1
ATOM 14282 C C . THR D 1 341 ? 17.339 73.492 30.882 1.00 30.11 341 THR D C 1
ATOM 14283 O O . THR D 1 341 ? 16.179 73.108 31.018 1.00 30.82 341 THR D O 1
ATOM 14287 N N . SER D 1 342 ? 18.267 73.322 31.814 1.00 31.39 342 SER D N 1
ATOM 14288 C CA . SER D 1 342 ? 17.926 72.716 33.092 1.00 32.45 342 SER D CA 1
ATOM 14289 C C . SER D 1 342 ? 17.150 73.698 33.970 1.00 32.51 342 SER D C 1
ATOM 14290 O O . SER D 1 342 ? 17.667 74.756 34.330 1.00 32.98 342 SER D O 1
ATOM 14293 N N . GLY D 1 348 ? 23.014 79.180 32.511 1.00 31.74 348 GLY D N 1
ATOM 14294 C CA . GLY D 1 348 ? 23.440 80.144 31.489 1.00 31.15 348 GLY D CA 1
ATOM 14295 C C . GLY D 1 348 ? 23.815 79.503 30.160 1.00 30.57 348 GLY D C 1
ATOM 14296 O O . GLY D 1 348 ? 24.137 80.201 29.197 1.00 31.34 348 GLY D O 1
ATOM 14297 N N . ALA D 1 349 ? 23.775 78.171 30.111 1.00 29.37 349 ALA D N 1
ATOM 14298 C CA . ALA D 1 349 ? 24.105 77.409 28.909 1.00 27.66 349 ALA D CA 1
ATOM 14299 C C . ALA D 1 349 ? 23.307 76.108 28.904 1.00 26.22 349 ALA D C 1
ATOM 14300 O O . ALA D 1 349 ? 22.843 75.662 29.951 1.00 26.55 349 ALA D O 1
ATOM 14302 N N . ASN D 1 350 ? 23.163 75.490 27.738 1.00 24.61 350 ASN D N 1
ATOM 14303 C CA . ASN D 1 350 ? 22.408 74.241 27.643 1.00 22.90 350 ASN D CA 1
ATOM 14304 C C . ASN D 1 350 ? 23.233 72.988 27.951 1.00 21.51 350 ASN D C 1
ATOM 14305 O O . ASN D 1 350 ? 24.463 73.016 27.895 1.00 21.02 350 ASN D O 1
ATOM 14310 N N . VAL D 1 351 ? 22.533 71.915 28.318 1.00 19.79 351 VAL D N 1
ATOM 14311 C CA . VAL D 1 351 ? 23.148 70.616 28.628 1.00 19.00 351 VAL D CA 1
ATOM 14312 C C . VAL D 1 351 ? 22.486 69.536 27.778 1.00 18.20 351 VAL D C 1
ATOM 14313 O O . VAL D 1 351 ? 21.489 69.802 27.098 1.00 17.26 351 VAL D O 1
ATOM 14317 N N . ASN D 1 352 ? 23.053 68.330 27.809 1.00 17.84 352 ASN D N 1
ATOM 14318 C CA . ASN D 1 352 ? 22.599 67.211 26.975 1.00 17.55 352 ASN D CA 1
ATOM 14319 C C . ASN D 1 352 ? 22.557 67.511 25.481 1.00 17.39 352 ASN D C 1
ATOM 14320 O O . ASN D 1 352 ? 21.688 67.001 24.782 1.00 16.69 352 ASN D O 1
ATOM 14325 N N . THR D 1 353 ? 23.496 68.327 24.999 1.00 17.18 353 THR D N 1
ATOM 14326 C CA . THR D 1 353 ? 23.598 68.638 23.578 1.00 17.71 353 THR D CA 1
ATOM 14327 C C . THR D 1 353 ? 23.939 67.373 22.787 1.00 18.05 353 THR D C 1
ATOM 14328 O O . THR D 1 353 ? 24.441 66.387 23.344 1.00 17.39 353 THR D O 1
ATOM 14332 N N . ARG D 1 354 ? 23.643 67.408 21.495 1.00 17.94 354 ARG D N 1
ATOM 14333 C CA . ARG D 1 354 ? 23.850 66.264 20.632 1.00 18.42 354 ARG D CA 1
ATOM 14334 C C . ARG D 1 354 ? 25.180 66.351 19.889 1.00 18.57 354 ARG D C 1
ATOM 14335 O O . ARG D 1 354 ? 25.780 65.321 19.554 1.00 18.34 354 ARG D O 1
ATOM 14343 N N . ALA D 1 355 ? 25.633 67.582 19.639 1.00 18.65 355 ALA D N 1
ATOM 14344 C CA . ALA D 1 355 ? 26.902 67.839 18.965 1.00 18.87 355 ALA D CA 1
ATOM 14345 C C . ALA D 1 355 ? 27.268 69.307 19.133 1.00 19.78 355 ALA D C 1
ATOM 14346 O O . ALA D 1 355 ? 26.398 70.146 19.415 1.00 19.50 355 ALA D O 1
ATOM 14348 N N . ILE D 1 356 ? 28.554 69.612 18.986 1.00 20.86 356 ILE D N 1
ATOM 14349 C CA . ILE D 1 356 ? 28.999 71.009 18.864 1.00 22.30 356 ILE D CA 1
ATOM 14350 C C . ILE D 1 356 ? 29.846 71.186 17.600 1.00 22.49 356 ILE D C 1
ATOM 14351 O O . ILE D 1 356 ? 30.890 70.542 17.439 1.00 23.20 356 ILE D O 1
ATOM 14356 N N . LEU D 1 357 ? 29.371 72.015 16.676 1.00 22.51 357 LEU D N 1
ATOM 14357 C CA . LEU D 1 357 ? 30.142 72.329 15.473 1.00 22.75 357 LEU D CA 1
ATOM 14358 C C . LEU D 1 357 ? 30.913 73.626 15.685 1.00 22.55 357 LEU D C 1
ATOM 14359 O O . LEU D 1 357 ? 30.569 74.409 16.571 1.00 21.70 357 LEU D O 1
ATOM 14364 N N . ASP D 1 358 ? 31.952 73.869 14.886 1.00 22.53 358 ASP D N 1
ATOM 14365 C CA . ASP D 1 358 ? 32.555 75.199 14.900 1.00 23.19 358 ASP D CA 1
ATOM 14366 C C . ASP D 1 358 ? 31.565 76.174 14.250 1.00 22.81 358 ASP D C 1
ATOM 14367 O O . ASP D 1 358 ? 30.736 75.769 13.430 1.00 22.16 358 ASP D O 1
ATOM 14380 N N . THR D 1 360 ? 31.762 78.761 12.098 1.00 21.71 360 THR D N 1
ATOM 14381 C CA . THR D 1 360 ? 31.793 79.038 10.659 1.00 22.47 360 THR D CA 1
ATOM 14382 C C . THR D 1 360 ? 31.079 77.934 9.865 1.00 22.37 360 THR D C 1
ATOM 14383 O O . THR D 1 360 ? 30.359 78.222 8.907 1.00 22.40 360 THR D O 1
ATOM 14387 N N . SER D 1 361 ? 31.272 76.684 10.286 1.00 22.44 361 SER D N 1
ATOM 14388 C CA . SER D 1 361 ? 30.611 75.532 9.660 1.00 22.66 361 SER D CA 1
ATOM 14389 C C . SER D 1 361 ? 29.100 75.579 9.826 1.00 22.16 361 SER D C 1
ATOM 14390 O O . SER D 1 361 ? 28.354 75.214 8.912 1.00 21.67 361 SER D O 1
ATOM 14393 N N . GLN D 1 362 ? 28.656 76.007 11.005 1.00 21.80 362 GLN D N 1
ATOM 14394 C CA . GLN D 1 362 ? 27.231 76.179 11.280 1.00 21.92 362 GLN D CA 1
ATOM 14395 C C . GLN D 1 362 ? 26.610 77.204 10.330 1.00 21.44 362 GLN D C 1
ATOM 14396 O O . GLN D 1 362 ? 25.504 76.995 9.810 1.00 21.16 362 GLN D O 1
ATOM 14402 N N . PHE D 1 363 ? 27.314 78.313 10.108 1.00 20.86 363 PHE D N 1
ATOM 14403 C CA . PHE D 1 363 ? 26.804 79.348 9.209 1.00 20.70 363 PHE D CA 1
ATOM 14404 C C . PHE D 1 363 ? 26.800 78.938 7.740 1.00 20.89 363 PHE D C 1
ATOM 14405 O O . PHE D 1 363 ? 25.875 79.315 7.007 1.00 20.57 363 PHE D O 1
ATOM 14413 N N . ASP D 1 364 ? 27.801 78.157 7.318 1.00 20.72 364 ASP D N 1
ATOM 14414 C CA . ASP D 1 364 ? 27.775 77.530 5.982 1.00 21.18 364 ASP D CA 1
ATOM 14415 C C . ASP D 1 364 ? 26.449 76.785 5.794 1.00 20.61 364 ASP D C 1
ATOM 14416 O O . ASP D 1 364 ? 25.773 76.951 4.776 1.00 21.16 364 ASP D O 1
ATOM 14421 N N . PHE D 1 365 ? 26.079 75.983 6.787 1.00 19.66 365 PHE D N 1
ATOM 14422 C CA . PHE D 1 365 ? 24.833 75.202 6.765 1.00 19.31 365 PHE D CA 1
ATOM 14423 C C . PHE D 1 365 ? 23.583 76.090 6.660 1.00 19.00 365 PHE D C 1
ATOM 14424 O O . PHE D 1 365 ? 22.710 75.839 5.820 1.00 19.07 365 PHE D O 1
ATOM 14432 N N . TYR D 1 366 ? 23.514 77.132 7.487 1.00 18.48 366 TYR D N 1
ATOM 14433 C CA . TYR D 1 366 ? 22.399 78.110 7.455 1.00 18.11 366 TYR D CA 1
ATOM 14434 C C . TYR D 1 366 ? 22.310 78.849 6.118 1.00 17.76 366 TYR D C 1
ATOM 14435 O O . TYR D 1 366 ? 21.212 79.032 5.559 1.00 17.84 366 TYR D O 1
ATOM 14444 N N . HIS D 1 367 ? 23.457 79.289 5.606 1.00 17.70 367 HIS D N 1
ATOM 14445 C CA . HIS D 1 367 ? 23.493 80.056 4.361 1.00 18.04 367 HIS D CA 1
ATOM 14446 C C . HIS D 1 367 ? 22.926 79.270 3.182 1.00 18.67 367 HIS D C 1
ATOM 14447 O O . HIS D 1 367 ? 22.299 79.850 2.292 1.00 18.66 367 HIS D O 1
ATOM 14454 N N . GLY D 1 368 ? 23.137 77.959 3.188 1.00 18.71 368 GLY D N 1
ATOM 14455 C CA . GLY D 1 368 ? 22.640 77.097 2.118 1.00 19.71 368 GLY D CA 1
ATOM 14456 C C . GLY D 1 368 ? 21.198 76.649 2.271 1.00 20.50 368 GLY D C 1
ATOM 14457 O O . GLY D 1 368 ? 20.744 75.777 1.534 1.00 21.35 368 GLY D O 1
ATOM 14458 N N . GLY D 1 369 ? 20.478 77.233 3.229 1.00 20.59 369 GLY D N 1
ATOM 14459 C CA . GLY D 1 369 ? 19.060 76.938 3.425 1.00 20.62 369 GLY D CA 1
ATOM 14460 C C . GLY D 1 369 ? 18.804 75.704 4.263 1.00 20.71 369 GLY D C 1
ATOM 14461 O O . GLY D 1 369 ? 17.738 75.098 4.160 1.00 20.94 369 GLY D O 1
ATOM 14462 N N . GLY D 1 370 ? 19.782 75.332 5.093 1.00 20.49 370 GLY D N 1
ATOM 14463 C CA . GLY D 1 370 ? 19.686 74.148 5.943 1.00 20.70 370 GLY D CA 1
ATOM 14464 C C . GLY D 1 370 ? 18.574 74.155 6.976 1.00 20.84 370 GLY D C 1
ATOM 14465 O O . GLY D 1 370 ? 18.063 73.092 7.350 1.00 21.69 370 GLY D O 1
ATOM 14466 N N . LEU D 1 371 ? 18.191 75.342 7.445 1.00 20.13 371 LEU D N 1
ATOM 14467 C CA . LEU D 1 371 ? 17.096 75.465 8.414 1.00 20.12 371 LEU D CA 1
ATOM 14468 C C . LEU D 1 371 ? 15.720 75.326 7.772 1.00 20.23 371 LEU D C 1
ATOM 14469 O O . LEU D 1 371 ? 15.388 76.045 6.838 1.00 20.30 371 LEU D O 1
ATOM 14474 N N . ASP D 1 372 ? 14.924 74.396 8.289 1.00 20.85 372 ASP D N 1
ATOM 14475 C CA . ASP D 1 372 ? 13.527 74.251 7.873 1.00 21.35 372 ASP D CA 1
ATOM 14476 C C . ASP D 1 372 ? 12.664 75.375 8.442 1.00 21.63 372 ASP D C 1
ATOM 14477 O O . ASP D 1 372 ? 11.690 75.790 7.820 1.00 21.80 372 ASP D O 1
ATOM 14482 N N . VAL D 1 373 ? 13.020 75.852 9.636 1.00 20.99 373 VAL D N 1
ATOM 14483 C CA . VAL D 1 373 ? 12.232 76.867 10.336 1.00 20.82 373 VAL D CA 1
ATOM 14484 C C . VAL D 1 373 ? 13.128 77.688 11.262 1.00 20.74 373 VAL D C 1
ATOM 14485 O O . VAL D 1 373 ? 14.067 77.163 11.866 1.00 20.06 373 VAL D O 1
ATOM 14489 N N . CYS D 1 374 ? 12.858 78.985 11.332 1.00 20.37 374 CYS D N 1
ATOM 14490 C CA . CYS D 1 374 ? 13.531 79.835 12.298 1.00 20.56 374 CYS D CA 1
ATOM 14491 C C . CYS D 1 374 ? 12.541 80.747 13.002 1.00 20.43 374 CYS D C 1
ATOM 14492 O O . CYS D 1 374 ? 11.496 81.124 12.445 1.00 20.09 374 CYS D O 1
ATOM 14495 N N . TYR D 1 375 ? 12.865 81.073 14.245 1.00 19.91 375 TYR D N 1
ATOM 14496 C CA . TYR D 1 375 ? 12.030 81.955 15.040 1.00 20.45 375 TYR D CA 1
ATOM 14497 C C . TYR D 1 375 ? 12.888 83.132 15.448 1.00 20.62 375 TYR D C 1
ATOM 14498 O O . TYR D 1 375 ? 13.916 82.954 16.109 1.00 20.81 375 TYR D O 1
ATOM 14507 N N . LEU D 1 376 ? 12.475 84.324 15.032 1.00 20.73 376 LEU D N 1
ATOM 14508 C CA . LEU D 1 376 ? 13.233 85.544 15.260 1.00 21.15 376 LEU D CA 1
ATOM 14509 C C . LEU D 1 376 ? 12.350 86.651 15.835 1.00 21.96 376 LEU D C 1
ATOM 14510 O O . LEU D 1 376 ? 11.194 86.795 15.437 1.00 21.31 376 LEU D O 1
ATOM 14515 N N . SER D 1 377 ? 12.903 87.437 16.760 1.00 22.78 377 SER D N 1
ATOM 14516 C CA . SER D 1 377 ? 12.192 88.597 17.308 1.00 24.21 377 SER D CA 1
ATOM 14517 C C . SER D 1 377 ? 12.206 89.731 16.299 1.00 24.78 377 SER D C 1
ATOM 14518 O O . SER D 1 377 ? 13.107 89.809 15.471 1.00 24.90 377 SER D O 1
ATOM 14521 N N . PHE D 1 378 ? 11.209 90.614 16.369 1.00 25.82 378 PHE D N 1
ATOM 14522 C CA . PHE D 1 378 ? 11.222 91.844 15.571 1.00 26.38 378 PHE D CA 1
ATOM 14523 C C . PHE D 1 378 ? 11.094 93.093 16.444 1.00 26.76 378 PHE D C 1
ATOM 14524 O O . PHE D 1 378 ? 10.480 93.052 17.515 1.00 26.74 378 PHE D O 1
ATOM 14532 N N . ALA D 1 379 ? 11.695 94.189 15.991 1.00 26.65 379 ALA D N 1
ATOM 14533 C CA . ALA D 1 379 ? 11.515 95.485 16.639 1.00 27.03 379 ALA D CA 1
ATOM 14534 C C . ALA D 1 379 ? 10.397 96.237 15.933 1.00 27.24 379 ALA D C 1
ATOM 14535 O O . ALA D 1 379 ? 9.499 96.786 16.588 1.00 27.58 379 ALA D O 1
ATOM 14537 N N . GLU D 1 380 ? 10.464 96.243 14.600 1.00 26.83 380 GLU D N 1
ATOM 14538 C CA . GLU D 1 380 ? 9.504 96.933 13.735 1.00 27.30 380 GLU D CA 1
ATOM 14539 C C . GLU D 1 380 ? 9.237 96.127 12.466 1.00 26.24 380 GLU D C 1
ATOM 14540 O O . GLU D 1 380 ? 10.114 95.409 11.980 1.00 26.06 380 GLU D O 1
ATOM 14546 N N . VAL D 1 381 ? 8.020 96.245 11.941 1.00 25.60 381 VAL D N 1
ATOM 14547 C CA . VAL D 1 381 ? 7.611 95.578 10.696 1.00 25.10 381 VAL D CA 1
ATOM 14548 C C . VAL D 1 381 ? 6.925 96.630 9.821 1.00 25.43 381 VAL D C 1
ATOM 14549 O O . VAL D 1 381 ? 6.115 97.399 10.322 1.00 25.37 381 VAL D O 1
ATOM 14553 N N . ASP D 1 382 ? 7.252 96.693 8.531 1.00 25.66 382 ASP D N 1
ATOM 14554 C CA . ASP D 1 382 ? 6.591 97.676 7.664 1.00 26.28 382 ASP D CA 1
ATOM 14555 C C . ASP D 1 382 ? 5.598 97.053 6.678 1.00 26.28 382 ASP D C 1
ATOM 14556 O O . ASP D 1 382 ? 5.421 95.835 6.662 1.00 25.73 382 ASP D O 1
ATOM 14561 N N . GLN D 1 383 ? 4.946 97.891 5.868 1.00 26.33 383 GLN D N 1
ATOM 14562 C CA . GLN D 1 383 ? 3.887 97.439 4.952 1.00 26.87 383 GLN D CA 1
ATOM 14563 C C . GLN D 1 383 ? 4.314 96.406 3.892 1.00 26.43 383 GLN D C 1
ATOM 14564 O O . GLN D 1 383 ? 3.483 95.644 3.401 1.00 26.68 383 GLN D O 1
ATOM 14570 N N . HIS D 1 384 ? 5.599 96.377 3.553 1.00 26.05 384 HIS D N 1
ATOM 14571 C CA . HIS D 1 384 ? 6.118 95.436 2.554 1.00 26.00 384 HIS D CA 1
ATOM 14572 C C . HIS D 1 384 ? 6.580 94.129 3.190 1.00 25.09 384 HIS D C 1
ATOM 14573 O O . HIS D 1 384 ? 7.131 93.254 2.516 1.00 25.16 384 HIS D O 1
ATOM 14580 N N . GLY D 1 385 ? 6.367 93.996 4.493 1.00 24.06 385 GLY D N 1
ATOM 14581 C CA . GLY D 1 385 ? 6.820 92.803 5.200 1.00 22.92 385 GLY D CA 1
ATOM 14582 C C . GLY D 1 385 ? 8.270 92.890 5.657 1.00 22.49 385 GLY D C 1
ATOM 14583 O O . GLY D 1 385 ? 8.782 91.951 6.266 1.00 21.82 385 GLY D O 1
ATOM 14584 N N . ASN D 1 386 ? 8.925 94.019 5.381 1.00 21.66 386 ASN D N 1
ATOM 14585 C CA . ASN D 1 386 ? 10.281 94.260 5.873 1.00 21.54 386 ASN D CA 1
ATOM 14586 C C . ASN D 1 386 ? 10.326 94.233 7.403 1.00 21.12 386 ASN D C 1
ATOM 14587 O O . ASN D 1 386 ? 9.343 94.582 8.069 1.00 20.20 386 ASN D O 1
ATOM 14592 N N . VAL D 1 387 ? 11.465 93.818 7.955 1.00 20.36 387 VAL D N 1
ATOM 14593 C CA . VAL D 1 387 ? 11.660 93.812 9.405 1.00 20.39 387 VAL D CA 1
ATOM 14594 C C . VAL D 1 387 ? 12.937 94.566 9.773 1.00 20.81 387 VAL D C 1
ATOM 14595 O O . VAL D 1 387 ? 13.972 94.420 9.105 1.00 19.99 387 VAL D O 1
ATOM 14599 N N . GLY D 1 388 ? 12.845 95.370 10.836 1.00 21.08 388 GLY D N 1
ATOM 14600 C CA . GLY D 1 388 ? 13.975 96.126 11.362 1.00 22.31 388 GLY D CA 1
ATOM 14601 C C . GLY D 1 388 ? 14.330 95.607 12.746 1.00 23.05 388 GLY D C 1
ATOM 14602 O O . GLY D 1 388 ? 13.448 95.424 13.601 1.00 23.63 388 GLY D O 1
ATOM 14603 N N . VAL D 1 389 ? 15.618 95.343 12.952 1.00 23.31 389 VAL D N 1
ATOM 14604 C CA . VAL D 1 389 ? 16.142 94.865 14.225 1.00 23.81 389 VAL D CA 1
ATOM 14605 C C . VAL D 1 389 ? 17.499 95.514 14.579 1.00 24.01 389 VAL D C 1
ATOM 14606 O O . VAL D 1 389 ? 17.830 95.640 15.757 1.00 23.77 389 VAL D O 1
ATOM 14610 N N . HIS D 1 390 ? 18.268 95.933 13.573 1.00 23.64 390 HIS D N 1
ATOM 14611 C CA . HIS D 1 390 ? 19.673 96.325 13.798 1.00 24.20 390 HIS D CA 1
ATOM 14612 C C . HIS D 1 390 ? 19.868 97.720 14.399 1.00 25.26 390 HIS D C 1
ATOM 14613 O O . HIS D 1 390 ? 20.902 97.998 15.018 1.00 24.33 390 HIS D O 1
ATOM 14620 N N . LYS D 1 391 ? 18.878 98.585 14.192 1.00 26.85 391 LYS D N 1
ATOM 14621 C CA . LYS D 1 391 ? 18.826 99.902 14.815 1.00 29.21 391 LYS D CA 1
ATOM 14622 C C . LYS D 1 391 ? 17.400 100.133 15.270 1.00 30.92 391 LYS D C 1
ATOM 14623 O O . LYS D 1 391 ? 16.459 99.925 14.499 1.00 31.35 391 LYS D O 1
ATOM 14629 N N . PHE D 1 392 ? 17.238 100.562 16.514 1.00 32.82 392 PHE D N 1
ATOM 14630 C CA . PHE D 1 392 ? 15.916 100.911 17.022 1.00 34.65 392 PHE D CA 1
ATOM 14631 C C . PHE D 1 392 ? 16.006 102.058 18.026 1.00 35.34 392 PHE D C 1
ATOM 14632 O O . PHE D 1 392 ? 16.781 101.998 18.982 1.00 35.51 392 PHE D O 1
ATOM 14640 N N . ASN D 1 393 ? 15.215 103.102 17.781 1.00 36.46 393 ASN D N 1
ATOM 14641 C CA . ASN D 1 393 ? 15.192 104.321 18.611 1.00 37.25 393 ASN D CA 1
ATOM 14642 C C . ASN D 1 393 ? 16.553 105.019 18.701 1.00 36.91 393 ASN D C 1
ATOM 14643 O O . ASN D 1 393 ? 16.940 105.508 19.768 1.00 37.13 393 ASN D O 1
ATOM 14648 N N . GLY D 1 394 ? 17.276 105.048 17.581 1.00 36.45 394 GLY D N 1
ATOM 14649 C CA . GLY D 1 394 ? 18.618 105.634 17.530 1.00 35.55 394 GLY D CA 1
ATOM 14650 C C . GLY D 1 394 ? 19.729 104.709 18.017 1.00 34.96 394 GLY D C 1
ATOM 14651 O O . GLY D 1 394 ? 20.910 104.985 17.792 1.00 35.57 394 GLY D O 1
ATOM 14652 N N . LYS D 1 395 ? 19.364 103.609 18.670 1.00 33.43 395 LYS D N 1
ATOM 14653 C CA . LYS D 1 395 ? 20.357 102.699 19.248 1.00 32.40 395 LYS D CA 1
ATOM 14654 C C . LYS D 1 395 ? 20.802 101.640 18.250 1.00 31.19 395 LYS D C 1
ATOM 14655 O O . LYS D 1 395 ? 19.981 101.077 17.530 1.00 30.50 395 LYS D O 1
ATOM 14661 N N . ILE D 1 396 ? 22.106 101.384 18.224 1.00 29.73 396 ILE D N 1
ATOM 14662 C CA . ILE D 1 396 ? 22.684 100.349 17.377 1.00 28.45 396 ILE D CA 1
ATOM 14663 C C . ILE D 1 396 ? 22.669 99.010 18.107 1.00 28.84 396 ILE D C 1
ATOM 14664 O O . ILE D 1 396 ? 23.346 98.838 19.130 1.00 27.75 396 ILE D O 1
ATOM 14677 N N . GLY D 1 398 ? 22.717 95.990 15.997 1.00 27.65 398 GLY D N 1
ATOM 14678 C CA . GLY D 1 398 ? 23.428 95.082 15.114 1.00 26.81 398 GLY D CA 1
ATOM 14679 C C . GLY D 1 398 ? 22.531 93.905 14.772 1.00 26.24 398 GLY D C 1
ATOM 14680 O O . GLY D 1 398 ? 21.401 93.822 15.258 1.00 26.08 398 GLY D O 1
ATOM 14681 N N . THR D 1 399 ? 23.051 92.992 13.959 1.00 25.54 399 THR D N 1
ATOM 14682 C CA . THR D 1 399 ? 22.278 91.866 13.430 1.00 25.12 399 THR D CA 1
ATOM 14683 C C . THR D 1 399 ? 22.438 90.591 14.238 1.00 25.01 399 THR D C 1
ATOM 14684 O O . THR D 1 399 ? 21.489 89.824 14.393 1.00 24.90 399 THR D O 1
ATOM 14688 N N . GLY D 1 400 ? 23.656 90.336 14.710 1.00 24.72 400 GLY D N 1
ATOM 14689 C CA . GLY D 1 400 ? 24.017 88.991 15.153 1.00 24.34 400 GLY D CA 1
ATOM 14690 C C . GLY D 1 400 ? 23.892 88.101 13.934 1.00 23.50 400 GLY D C 1
ATOM 14691 O O . GLY D 1 400 ? 24.312 88.493 12.836 1.00 24.51 400 GLY D O 1
ATOM 14692 N N . GLY D 1 401 ? 23.274 86.933 14.114 1.00 22.44 401 GLY D N 1
ATOM 14693 C CA . GLY D 1 401 ? 23.008 86.004 13.010 1.00 21.35 401 GLY D CA 1
ATOM 14694 C C . GLY D 1 401 ? 21.660 86.214 12.326 1.00 20.39 401 GLY D C 1
ATOM 14695 O O . GLY D 1 401 ? 21.257 85.400 11.502 1.00 20.44 401 GLY D O 1
ATOM 14696 N N . PHE D 1 402 ? 20.961 87.300 12.664 1.00 19.21 402 PHE D N 1
ATOM 14697 C CA . PHE D 1 402 ? 19.628 87.592 12.110 1.00 18.70 402 PHE D CA 1
ATOM 14698 C C . PHE D 1 402 ? 19.573 87.498 10.578 1.00 18.42 402 PHE D C 1
ATOM 14699 O O . PHE D 1 402 ? 18.708 86.820 10.029 1.00 17.91 402 PHE D O 1
ATOM 14707 N N . ILE D 1 403 ? 20.495 88.162 9.886 1.00 17.96 403 ILE D N 1
ATOM 14708 C CA . ILE D 1 403 ? 20.483 88.139 8.420 1.00 18.62 403 ILE D CA 1
ATOM 14709 C C . ILE D 1 403 ? 20.892 86.777 7.860 1.00 18.56 403 ILE D C 1
ATOM 14710 O O . ILE D 1 403 ? 20.311 86.311 6.887 1.00 18.97 403 ILE D O 1
ATOM 14715 N N . ASP D 1 404 ? 21.869 86.136 8.492 1.00 19.14 404 ASP D N 1
ATOM 14716 C CA . ASP D 1 404 ? 22.327 84.807 8.075 1.00 19.28 404 ASP D CA 1
ATOM 14717 C C . ASP D 1 404 ? 21.207 83.776 8.112 1.00 19.92 404 ASP D C 1
ATOM 14718 O O . ASP D 1 404 ? 21.146 82.886 7.253 1.00 20.36 404 ASP D O 1
ATOM 14723 N N . ILE D 1 405 ? 20.325 83.918 9.102 1.00 19.50 405 ILE D N 1
ATOM 14724 C CA . ILE D 1 405 ? 19.221 82.990 9.352 1.00 19.90 405 ILE D CA 1
ATOM 14725 C C . ILE D 1 405 ? 17.963 83.342 8.531 1.00 20.31 405 ILE D C 1
ATOM 14726 O O . ILE D 1 405 ? 17.359 82.460 7.903 1.00 20.64 405 ILE D O 1
ATOM 14731 N N . SER D 1 406 ? 17.584 84.620 8.520 1.00 20.54 406 SER D N 1
ATOM 14732 C CA . SER D 1 406 ? 16.363 85.067 7.823 1.00 21.29 406 SER D CA 1
ATOM 14733 C C . SER D 1 406 ? 16.494 85.193 6.294 1.00 21.98 406 SER D C 1
ATOM 14734 O O . SER D 1 406 ? 15.498 85.415 5.595 1.00 22.52 406 SER D O 1
ATOM 14737 N N . ALA D 1 407 ? 17.708 85.049 5.772 1.00 22.70 407 ALA D N 1
ATOM 14738 C CA . ALA D 1 407 ? 17.948 85.174 4.327 1.00 23.57 407 ALA D CA 1
ATOM 14739 C C . ALA D 1 407 ? 17.480 83.982 3.485 1.00 24.14 407 ALA D C 1
ATOM 14740 O O . ALA D 1 407 ? 16.944 84.182 2.396 1.00 24.36 407 ALA D O 1
ATOM 14742 N N . THR D 1 408 ? 17.706 82.753 3.960 1.00 24.57 408 THR D N 1
ATOM 14743 C CA . THR D 1 408 ? 17.367 81.553 3.163 1.00 25.20 408 THR D CA 1
ATOM 14744 C C . THR D 1 408 ? 16.632 80.423 3.888 1.00 24.48 408 THR D C 1
ATOM 14745 O O . THR D 1 408 ? 16.355 79.386 3.275 1.00 24.31 408 THR D O 1
ATOM 14749 N N . SER D 1 409 ? 16.321 80.588 5.172 1.00 23.64 409 SER D N 1
ATOM 14750 C CA . SER D 1 409 ? 15.559 79.539 5.873 1.00 23.23 409 SER D CA 1
ATOM 14751 C C . SER D 1 409 ? 14.167 79.377 5.262 1.00 23.27 409 SER D C 1
ATOM 14752 O O . SER D 1 409 ? 13.522 80.368 4.895 1.00 22.64 409 SER D O 1
ATOM 14755 N N . LYS D 1 410 ? 13.715 78.129 5.157 1.00 23.37 410 LYS D N 1
ATOM 14756 C CA . LYS D 1 410 ? 12.514 77.784 4.375 1.00 23.73 410 LYS D CA 1
ATOM 14757 C C . LYS D 1 410 ? 11.234 78.427 4.912 1.00 23.16 410 LYS D C 1
ATOM 14758 O O . LYS D 1 410 ? 10.372 78.873 4.146 1.00 22.90 410 LYS D O 1
ATOM 14764 N N . LYS D 1 411 ? 11.126 78.469 6.2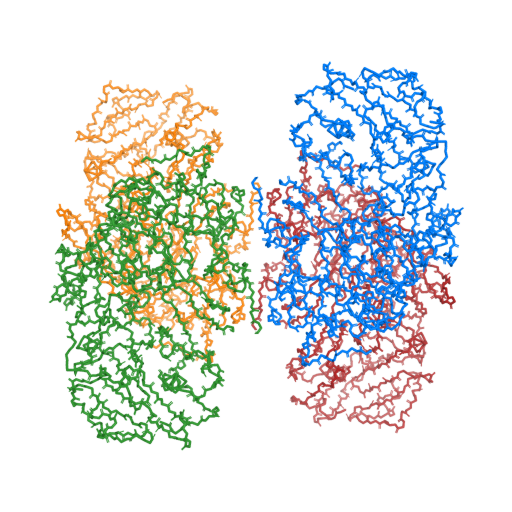34 1.00 22.24 411 LYS D N 1
ATOM 14765 C CA . LYS D 1 411 ? 10.012 79.098 6.927 1.00 21.94 411 LYS D CA 1
ATOM 14766 C C . LYS D 1 411 ? 10.601 80.074 7.929 1.00 21.14 411 LYS D C 1
ATOM 14767 O O . LYS D 1 411 ? 11.448 79.693 8.733 1.00 20.88 411 LYS D O 1
ATOM 14773 N N . ILE D 1 412 ? 10.170 81.328 7.859 1.00 19.98 412 ILE D N 1
ATOM 14774 C CA . ILE D 1 412 ? 10.677 82.381 8.736 1.00 19.97 412 ILE D CA 1
ATOM 14775 C C . ILE D 1 412 ? 9.529 82.864 9.606 1.00 19.37 412 ILE D C 1
ATOM 14776 O O . ILE D 1 412 ? 8.541 83.404 9.094 1.00 19.34 412 ILE D O 1
ATOM 14781 N N . ILE D 1 413 ? 9.660 82.659 10.913 1.00 19.02 413 ILE D N 1
ATOM 14782 C CA . ILE D 1 413 ? 8.597 82.996 11.859 1.00 19.05 413 ILE D CA 1
ATOM 14783 C C . ILE D 1 413 ? 9.034 84.132 12.780 1.00 19.31 413 ILE D C 1
ATOM 14784 O O . ILE D 1 413 ? 9.767 83.898 13.742 1.00 19.12 413 ILE D O 1
ATOM 14789 N N . PHE D 1 414 ? 8.588 85.354 12.480 1.00 19.38 414 PHE D N 1
ATOM 14790 C CA . PHE D 1 414 ? 8.857 86.508 13.335 1.00 20.11 414 PHE D CA 1
ATOM 14791 C C . PHE D 1 414 ? 7.865 86.507 14.494 1.00 20.75 414 PHE D C 1
ATOM 14792 O O . PHE D 1 414 ? 6.671 86.258 14.298 1.00 20.86 414 PHE D O 1
ATOM 14800 N N . CYS D 1 415 ? 8.373 86.748 15.697 1.00 21.50 415 CYS D N 1
ATOM 14801 C CA . CYS D 1 415 ? 7.580 86.682 16.920 1.00 22.70 415 CYS D CA 1
ATOM 14802 C C . CYS D 1 415 ? 7.778 87.966 17.718 1.00 23.60 415 CYS D C 1
ATOM 14803 O O . CYS D 1 415 ? 8.909 88.428 17.892 1.00 23.10 415 CYS D O 1
ATOM 14806 N N . GLY D 1 416 ? 6.678 88.562 18.172 1.00 24.05 416 GLY D N 1
ATOM 14807 C CA . GLY D 1 416 ? 6.745 89.814 18.927 1.00 25.76 416 GLY D CA 1
ATOM 14808 C C . GLY D 1 416 ? 5.377 90.241 19.418 1.00 26.92 416 GLY D C 1
ATOM 14809 O O . GLY D 1 416 ? 4.463 89.428 19.495 1.00 27.37 416 GLY D O 1
ATOM 14810 N N . THR D 1 417 ? 5.230 91.509 19.779 1.00 28.34 417 THR D N 1
ATOM 14811 C CA . THR D 1 417 ? 3.904 92.022 20.138 1.00 29.76 417 THR D CA 1
ATOM 14812 C C . THR D 1 417 ? 3.447 93.037 19.100 1.00 30.28 417 THR D C 1
ATOM 14813 O O . THR D 1 417 ? 4.270 93.581 18.373 1.00 30.50 417 THR D O 1
ATOM 14817 N N . LEU D 1 418 ? 2.140 93.269 19.006 1.00 31.19 418 LEU D N 1
ATOM 14818 C CA . LEU D 1 418 ? 1.618 94.209 18.018 1.00 32.08 418 LEU D CA 1
ATOM 14819 C C . LEU D 1 418 ? 1.997 95.640 18.395 1.00 33.12 418 LEU D C 1
ATOM 14820 O O . LEU D 1 418 ? 2.302 96.454 17.524 1.00 33.05 418 LEU D O 1
ATOM 14825 N N . THR D 1 419 ? 1.974 95.929 19.696 1.00 34.23 419 THR D N 1
ATOM 14826 C CA . THR D 1 419 ? 2.402 97.225 20.224 1.00 35.58 419 THR D CA 1
ATOM 14827 C C . THR D 1 419 ? 3.442 97.021 21.314 1.00 36.78 419 THR D C 1
ATOM 14828 O O . THR D 1 419 ? 3.616 95.913 21.826 1.00 37.02 419 THR D O 1
ATOM 14832 N N . ALA D 1 420 ? 4.124 98.102 21.676 1.00 38.54 420 ALA D N 1
ATOM 14833 C CA . ALA D 1 420 ? 5.127 98.070 22.732 1.00 39.95 420 ALA D CA 1
ATOM 14834 C C . ALA D 1 420 ? 5.037 99.341 23.574 1.00 41.04 420 ALA D C 1
ATOM 14835 O O . ALA D 1 420 ? 4.410 100.321 23.164 1.00 41.09 420 ALA D O 1
ATOM 14837 N N . GLY D 1 421 ? 5.658 99.313 24.752 1.00 42.27 421 GLY D N 1
ATOM 14838 C CA . GLY D 1 421 ? 5.622 100.445 25.676 1.00 43.71 421 GLY D CA 1
ATOM 14839 C C . GLY D 1 421 ? 4.638 100.195 26.800 1.00 44.65 421 GLY D C 1
ATOM 14840 O O . GLY D 1 421 ? 3.505 100.675 26.760 1.00 44.81 421 GLY D O 1
ATOM 14841 N N . SER D 1 422 ? 5.085 99.435 27.800 1.00 45.69 422 SER D N 1
ATOM 14842 C CA . SER D 1 422 ? 4.260 99.016 28.938 1.00 46.50 422 SER D CA 1
ATOM 14843 C C . SER D 1 422 ? 2.921 98.407 28.504 1.00 46.86 422 SER D C 1
ATOM 14844 O O . SER D 1 422 ? 1.851 98.806 28.976 1.00 47.05 422 SER D O 1
ATOM 14847 N N . LEU D 1 423 ? 2.999 97.445 27.588 1.00 47.14 423 LEU D N 1
ATOM 14848 C CA . LEU D 1 423 ? 1.837 96.663 27.190 1.00 47.50 423 LEU D CA 1
ATOM 14849 C C . LEU D 1 423 ? 1.557 95.627 28.268 1.00 47.78 423 LEU D C 1
ATOM 14850 O O . LEU D 1 423 ? 2.437 94.845 28.633 1.00 47.81 423 LEU D O 1
ATOM 14855 N N . LYS D 1 424 ? 0.337 95.641 28.789 1.00 48.18 424 LYS D N 1
ATOM 14856 C CA . LYS D 1 424 ? -0.065 94.677 29.806 1.00 48.83 424 LYS D CA 1
ATOM 14857 C C . LYS D 1 424 ? -1.218 93.830 29.297 1.00 48.85 424 LYS D C 1
ATOM 14858 O O . LYS D 1 424 ? -2.224 94.350 28.808 1.00 48.58 424 LYS D O 1
ATOM 14864 N N . THR D 1 425 ? -1.045 92.518 29.400 1.00 49.33 425 THR D N 1
ATOM 14865 C CA . THR D 1 425 ? -2.014 91.569 28.874 1.00 49.89 425 THR D CA 1
ATOM 14866 C C . THR D 1 425 ? -2.204 90.411 29.852 1.00 50.18 425 THR D C 1
ATOM 14867 O O . THR D 1 425 ? -1.322 90.125 30.665 1.00 50.39 425 THR D O 1
ATOM 14871 N N . GLU D 1 426 ? -3.364 89.767 29.792 1.00 50.41 426 GLU D N 1
ATOM 14872 C CA . GLU D 1 426 ? -3.612 88.577 30.600 1.00 50.84 426 GLU D CA 1
ATOM 14873 C C . GLU D 1 426 ? -4.474 87.571 29.850 1.00 50.60 426 GLU D C 1
ATOM 14874 O O . GLU D 1 426 ? -5.416 87.944 29.149 1.00 50.59 426 GLU D O 1
ATOM 14880 N N . ILE D 1 427 ? -4.128 86.297 29.988 1.00 50.53 427 ILE D N 1
ATOM 14881 C CA . ILE D 1 427 ? -4.922 85.222 29.414 1.00 50.63 427 ILE D CA 1
ATOM 14882 C C . ILE D 1 427 ? -5.811 84.646 30.513 1.00 50.61 427 ILE D C 1
ATOM 14883 O O . ILE D 1 427 ? -5.336 83.958 31.423 1.00 50.72 427 ILE D O 1
ATOM 14888 N N . ALA D 1 428 ? -7.098 84.970 30.437 1.00 50.52 428 ALA D N 1
ATOM 14889 C CA . ALA D 1 428 ? -8.077 84.519 31.418 1.00 50.35 428 ALA D CA 1
ATOM 14890 C C . ALA D 1 428 ? -9.384 84.152 30.727 1.00 50.23 428 ALA D C 1
ATOM 14891 O O . ALA D 1 428 ? -9.811 84.839 29.795 1.00 50.25 428 ALA D O 1
ATOM 14893 N N . ASP D 1 429 ? -10.007 83.069 31.194 1.00 49.89 429 ASP D N 1
ATOM 14894 C CA . ASP D 1 429 ? -11.290 82.577 30.665 1.00 49.60 429 ASP D CA 1
ATOM 14895 C C . ASP D 1 429 ? -11.211 82.117 29.205 1.00 49.00 429 ASP D C 1
ATOM 14896 O O . ASP D 1 429 ? -12.199 82.211 28.469 1.00 48.95 429 ASP D O 1
ATOM 14901 N N . GLY D 1 430 ? -10.041 81.617 28.799 1.00 48.40 430 GLY D N 1
ATOM 14902 C CA . GLY D 1 430 ? -9.804 81.166 27.421 1.00 47.40 430 GLY D CA 1
ATOM 14903 C C . GLY D 1 430 ? -9.828 82.308 26.419 1.00 46.84 430 GLY D C 1
ATOM 14904 O O . GLY D 1 430 ? -10.191 82.122 25.258 1.00 46.67 430 GLY D O 1
ATOM 14905 N N . LYS D 1 431 ? -9.433 83.490 26.882 1.00 46.35 431 LYS D N 1
ATOM 14906 C CA . LYS D 1 431 ? -9.486 84.719 26.096 1.00 46.00 431 LYS D CA 1
ATOM 14907 C C . LYS D 1 431 ? -8.245 85.567 26.340 1.00 45.54 431 LYS D C 1
ATOM 14908 O O . LYS D 1 431 ? -7.571 85.414 27.356 1.00 45.37 431 LYS D O 1
ATOM 14914 N N . LEU D 1 432 ? -7.956 86.460 25.400 1.00 45.15 432 LEU D N 1
ATOM 14915 C CA . LEU D 1 432 ? -6.916 87.464 25.565 1.00 44.93 432 LEU D CA 1
ATOM 14916 C C . LEU D 1 432 ? -7.571 88.741 26.077 1.00 44.99 432 LEU D C 1
ATOM 14917 O O . LEU D 1 432 ? -8.527 89.238 25.478 1.00 44.81 432 LEU D O 1
ATOM 14922 N N . ASN D 1 433 ? -7.061 89.260 27.189 1.00 45.17 433 ASN D N 1
ATOM 14923 C CA . ASN D 1 433 ? -7.544 90.519 27.750 1.00 45.58 433 ASN D CA 1
ATOM 14924 C C . ASN D 1 433 ? -6.426 91.558 27.774 1.00 45.38 433 ASN D C 1
ATOM 14925 O O . ASN D 1 433 ? -5.439 91.397 28.493 1.00 45.17 433 ASN D O 1
ATOM 14930 N N . ILE D 1 434 ? -6.586 92.608 26.972 1.00 45.39 434 ILE D N 1
ATOM 14931 C CA . ILE D 1 434 ? -5.622 93.706 26.920 1.00 45.63 434 ILE D CA 1
ATOM 14932 C C . ILE D 1 434 ? -5.888 94.668 28.077 1.00 45.76 434 ILE D C 1
ATOM 14933 O O . ILE D 1 434 ? -6.776 95.519 28.005 1.00 45.91 434 ILE D O 1
ATOM 14938 N N . VAL D 1 435 ? -5.114 94.500 29.146 1.00 45.98 435 VAL D N 1
ATOM 14939 C CA . VAL D 1 435 ? -5.262 95.276 30.377 1.00 46.03 435 VAL D CA 1
ATOM 14940 C C . VAL D 1 435 ? -4.810 96.717 30.151 1.00 46.13 435 VAL D C 1
ATOM 14941 O O . VAL D 1 435 ? -5.549 97.655 30.449 1.00 46.32 435 VAL D O 1
ATOM 14945 N N . GLN D 1 436 ? -3.599 96.878 29.625 1.00 46.07 436 GLN D N 1
ATOM 14946 C CA . GLN D 1 436 ? -3.075 98.185 29.240 1.00 46.05 436 GLN D CA 1
ATOM 14947 C C . GLN D 1 436 ? -2.411 98.103 27.864 1.00 45.97 436 GLN D C 1
ATOM 14948 O O . GLN D 1 436 ? -1.485 97.318 27.657 1.00 45.98 436 GLN D O 1
ATOM 14954 N N . GLU D 1 437 ? -2.889 98.917 26.931 1.00 45.70 437 GLU D N 1
ATOM 14955 C CA . GLU D 1 437 ? -2.369 98.911 25.572 1.00 45.68 437 GLU D CA 1
ATOM 14956 C C . GLU D 1 437 ? -0.975 99.528 25.487 1.00 45.48 437 GLU D C 1
ATOM 14957 O O . GLU D 1 437 ? -0.652 100.464 26.222 1.00 45.49 437 GLU D O 1
ATOM 14963 N N . GLY D 1 438 ? -0.151 98.986 24.593 1.00 45.19 438 GLY D N 1
ATOM 14964 C CA . GLY D 1 438 ? 1.157 99.560 24.302 1.00 44.80 438 GLY D CA 1
ATOM 14965 C C . GLY D 1 438 ? 1.001 100.928 23.669 1.00 44.59 438 GLY D C 1
ATOM 14966 O O . GLY D 1 438 ? 0.086 101.155 22.875 1.00 44.44 438 GLY D O 1
ATOM 14967 N N . ARG D 1 439 ? 1.892 101.845 24.030 1.00 44.41 439 ARG D N 1
ATOM 14968 C CA . ARG D 1 439 ? 1.810 103.224 23.546 1.00 44.42 439 ARG D CA 1
ATOM 14969 C C . ARG D 1 439 ? 2.427 103.399 22.161 1.00 43.55 439 ARG D C 1
ATOM 14970 O O . ARG D 1 439 ? 2.097 104.352 21.452 1.00 43.88 439 ARG D O 1
ATOM 14978 N N . VAL D 1 440 ? 3.303 102.472 21.775 1.00 42.37 440 VAL D N 1
ATOM 14979 C CA . VAL D 1 440 ? 4.041 102.577 20.508 1.00 41.13 440 VAL D CA 1
ATOM 14980 C C . VAL D 1 440 ? 3.630 101.488 19.508 1.00 40.10 440 VAL D C 1
ATOM 14981 O O . VAL D 1 440 ? 3.578 100.307 19.855 1.00 39.86 440 VAL D O 1
ATOM 14985 N N . LYS D 1 441 ? 3.334 101.900 18.276 1.00 38.90 441 LYS D N 1
ATOM 14986 C CA . LYS D 1 441 ? 3.009 100.972 17.193 1.00 37.84 441 LYS D CA 1
ATOM 14987 C C . LYS D 1 441 ? 4.284 100.360 16.616 1.00 36.97 441 LYS D C 1
ATOM 14988 O O . LYS D 1 441 ? 5.248 101.073 16.342 1.00 36.51 441 LYS D O 1
ATOM 14994 N N . LYS D 1 442 ? 4.274 99.040 16.439 1.00 35.81 442 LYS D N 1
ATOM 14995 C CA . LYS D 1 442 ? 5.414 98.304 15.887 1.00 35.02 442 LYS D CA 1
ATOM 14996 C C . LYS D 1 442 ? 5.240 97.986 14.402 1.00 34.30 442 LYS D C 1
ATOM 14997 O O . LYS D 1 442 ? 6.220 97.740 13.695 1.00 34.01 442 LYS D O 1
ATOM 15003 N N . PHE D 1 443 ? 3.989 97.974 13.943 1.00 33.39 443 PHE D N 1
ATOM 15004 C CA . PHE D 1 443 ? 3.680 97.789 12.530 1.00 32.97 443 PHE D CA 1
ATOM 15005 C C . PHE D 1 443 ? 3.496 99.162 11.889 1.00 33.30 443 PHE D C 1
ATOM 15006 O O . PHE D 1 443 ? 2.451 99.806 12.056 1.00 33.28 443 PHE D O 1
ATOM 15014 N N . ILE D 1 444 ? 4.530 99.612 11.177 1.00 33.38 444 ILE D N 1
ATOM 15015 C CA . ILE D 1 444 ? 4.589 100.981 10.648 1.00 33.49 444 ILE D CA 1
ATOM 15016 C C . ILE D 1 444 ? 4.635 101.007 9.118 1.00 33.51 444 ILE D C 1
ATOM 15017 O O . ILE D 1 444 ? 4.814 99.972 8.482 1.00 33.06 444 ILE D O 1
ATOM 15022 N N . ARG D 1 445 ? 4.478 102.196 8.535 1.00 33.71 445 ARG D N 1
ATOM 15023 C CA . ARG D 1 445 ? 4.434 102.355 7.077 1.00 34.18 445 ARG D CA 1
ATOM 15024 C C . ARG D 1 445 ? 5.741 101.965 6.384 1.00 33.57 445 ARG D C 1
ATOM 15025 O O . ARG D 1 445 ? 5.738 101.190 5.423 1.00 33.39 445 ARG D O 1
ATOM 15033 N N . GLU D 1 446 ? 6.849 102.509 6.882 1.00 33.11 446 GLU D N 1
ATOM 15034 C CA . GLU D 1 446 ? 8.143 102.392 6.224 1.00 33.15 446 GLU D CA 1
ATOM 15035 C C . GLU D 1 446 ? 9.259 102.334 7.258 1.00 32.55 446 GLU D C 1
ATOM 15036 O O . GLU D 1 446 ? 9.299 103.153 8.172 1.00 32.39 446 GLU D O 1
ATOM 15042 N N . LEU D 1 447 ? 10.162 101.365 7.126 1.00 31.88 447 LEU D N 1
ATOM 15043 C CA . LEU D 1 447 ? 11.326 101.301 8.009 1.00 31.47 447 LEU D CA 1
ATOM 15044 C C . LEU D 1 447 ? 12.365 102.324 7.551 1.00 31.20 447 LEU D C 1
ATOM 15045 O O . LEU D 1 447 ? 12.535 102.522 6.350 1.00 31.71 447 LEU D O 1
ATOM 15050 N N . PRO D 1 448 ? 13.066 102.972 8.477 1.00 30.94 448 PRO D N 1
ATOM 15051 C CA . PRO D 1 448 ? 14.188 103.841 8.087 1.00 30.42 448 PRO D CA 1
ATOM 15052 C C . PRO D 1 448 ? 15.368 103.021 7.551 1.00 29.44 448 PRO D C 1
ATOM 15053 O O . PRO D 1 448 ? 16.023 103.438 6.591 1.00 29.32 448 PRO D O 1
ATOM 15057 N N . GLU D 1 449 ? 15.622 101.864 8.162 1.00 28.39 449 GLU D N 1
ATOM 15058 C CA . GLU D 1 449 ? 16.595 100.894 7.639 1.00 27.16 449 GLU D CA 1
ATOM 15059 C C . GLU D 1 449 ? 16.077 99.458 7.763 1.00 25.63 449 GLU D C 1
ATOM 15060 O O . GLU D 1 449 ? 15.365 99.124 8.711 1.00 25.30 449 GLU D O 1
ATOM 15066 N N . ILE D 1 450 ? 16.462 98.624 6.801 1.00 23.66 450 ILE D N 1
ATOM 15067 C CA . ILE D 1 450 ? 15.933 97.272 6.643 1.00 22.46 450 ILE D CA 1
ATOM 15068 C C . ILE D 1 450 ? 16.943 96.213 7.101 1.00 20.95 450 ILE D C 1
ATOM 15069 O O . ILE D 1 450 ? 18.089 96.225 6.648 1.00 20.08 450 ILE D O 1
ATOM 15074 N N . THR D 1 451 ? 16.504 95.289 7.961 1.00 19.78 451 THR D N 1
ATOM 15075 C CA . THR D 1 451 ? 17.327 94.128 8.329 1.00 19.56 451 THR D CA 1
ATOM 15076 C C . THR D 1 451 ? 16.906 92.846 7.579 1.00 19.51 451 THR D C 1
ATOM 15077 O O . THR D 1 451 ? 17.696 91.909 7.442 1.00 19.09 451 THR D O 1
ATOM 15081 N N . PHE D 1 452 ? 15.656 92.813 7.118 1.00 19.42 452 PHE D N 1
ATOM 15082 C CA . PHE D 1 452 ? 15.090 91.686 6.371 1.00 19.84 452 PHE D CA 1
ATOM 15083 C C . PHE D 1 452 ? 14.173 92.257 5.309 1.00 20.30 452 PHE D C 1
ATOM 15084 O O . PHE D 1 452 ? 13.292 93.071 5.610 1.00 19.48 452 PHE D O 1
ATOM 15092 N N . SER D 1 453 ? 14.386 91.827 4.069 1.00 20.72 453 SER D N 1
ATOM 15093 C CA . SER D 1 453 ? 13.586 92.277 2.944 1.00 21.78 453 SER D CA 1
ATOM 15094 C C . SER D 1 453 ? 12.445 91.316 2.624 1.00 22.06 453 SER D C 1
ATOM 15095 O O . SER D 1 453 ? 12.670 90.143 2.323 1.00 22.07 453 SER D O 1
ATOM 15098 N N . GLY D 1 454 ? 11.217 91.824 2.693 1.00 22.40 454 GLY D N 1
ATOM 15099 C CA . GLY D 1 454 ? 10.047 91.036 2.336 1.00 23.11 454 GLY D CA 1
ATOM 15100 C C . GLY D 1 454 ? 10.090 90.617 0.874 1.00 23.64 454 GLY D C 1
ATOM 15101 O O . GLY D 1 454 ? 9.790 89.470 0.540 1.00 23.92 454 GLY D O 1
ATOM 15102 N N . LYS D 1 455 ? 10.480 91.550 0.012 1.00 24.19 455 LYS D N 1
ATOM 15103 C CA . LYS D 1 455 ? 10.568 91.316 -1.430 1.00 24.95 455 LYS D CA 1
ATOM 15104 C C . LYS D 1 455 ? 11.528 90.170 -1.771 1.00 24.80 455 LYS D C 1
ATOM 15105 O O . LYS D 1 455 ? 11.198 89.287 -2.562 1.00 24.26 455 LYS D O 1
ATOM 15111 N N . ILE D 1 456 ? 12.713 90.188 -1.164 1.00 24.44 456 ILE D N 1
ATOM 15112 C CA . ILE D 1 456 ? 13.706 89.140 -1.403 1.00 24.21 456 ILE D CA 1
ATOM 15113 C C . ILE D 1 456 ? 13.234 87.767 -0.891 1.00 23.78 456 ILE D C 1
ATOM 15114 O O . ILE D 1 456 ? 13.459 86.754 -1.546 1.00 23.58 456 ILE D O 1
ATOM 15119 N N . ALA D 1 457 ? 12.580 87.731 0.269 1.00 23.81 457 ALA D N 1
ATOM 15120 C CA . ALA D 1 457 ? 12.045 86.473 0.813 1.00 23.81 457 ALA D CA 1
ATOM 15121 C C . ALA D 1 457 ? 11.050 85.824 -0.146 1.00 24.12 457 ALA D C 1
ATOM 15122 O O . ALA D 1 457 ? 11.084 84.616 -0.368 1.00 23.75 457 ALA D O 1
ATOM 15124 N N . LEU D 1 458 ? 10.153 86.636 -0.701 1.00 24.80 458 LEU D N 1
ATOM 15125 C CA . LEU D 1 458 ? 9.162 86.145 -1.658 1.00 25.85 458 LEU D CA 1
ATOM 15126 C C . LEU D 1 458 ? 9.808 85.680 -2.964 1.00 26.34 458 LEU D C 1
ATOM 15127 O O . LEU D 1 458 ? 9.384 84.680 -3.549 1.00 26.79 458 LEU D O 1
ATOM 15132 N N . GLU D 1 459 ? 10.833 86.398 -3.418 1.00 26.73 459 GLU D N 1
ATOM 15133 C CA . GLU D 1 459 ? 11.595 85.964 -4.595 1.00 27.73 459 GLU D CA 1
ATOM 15134 C C . GLU D 1 459 ? 12.286 84.623 -4.339 1.00 27.04 459 GLU D C 1
ATOM 15135 O O . GLU D 1 459 ? 12.398 83.793 -5.240 1.00 26.74 459 GLU D O 1
ATOM 15141 N N . ARG D 1 460 ? 12.744 84.410 -3.107 1.00 26.40 460 ARG D N 1
ATOM 15142 C CA . ARG D 1 460 ? 13.448 83.166 -2.779 1.00 26.26 460 ARG D CA 1
ATOM 15143 C C . ARG D 1 460 ? 12.507 82.000 -2.452 1.00 26.35 460 ARG D C 1
ATOM 15144 O O . ARG D 1 460 ? 12.968 80.889 -2.178 1.00 26.49 460 ARG D O 1
ATOM 15152 N N . GLY D 1 461 ? 11.198 82.260 -2.499 1.00 25.88 461 GLY D N 1
ATOM 15153 C CA . GLY D 1 461 ? 10.171 81.243 -2.248 1.00 25.75 461 GLY D CA 1
ATOM 15154 C C . GLY D 1 461 ? 9.964 80.844 -0.796 1.00 25.48 461 GLY D C 1
ATOM 15155 O O . GLY D 1 461 ? 9.585 79.704 -0.508 1.00 25.41 461 GLY D O 1
ATOM 15156 N N . LEU D 1 462 ? 10.193 81.780 0.125 1.00 25.04 462 LEU D N 1
ATOM 15157 C CA . LEU D 1 462 ? 10.119 81.479 1.559 1.00 24.50 462 LEU D CA 1
ATOM 15158 C C . LEU D 1 462 ? 8.739 81.782 2.166 1.00 24.22 462 LEU D C 1
ATOM 15159 O O . LEU D 1 462 ? 8.039 82.700 1.719 1.00 23.90 462 LEU D O 1
ATOM 15164 N N . ASP D 1 463 ? 8.357 80.989 3.172 1.00 23.14 463 ASP D N 1
ATOM 15165 C CA . ASP D 1 463 ? 7.099 81.157 3.910 1.00 22.90 463 ASP D CA 1
ATOM 15166 C C . ASP D 1 463 ? 7.351 82.041 5.135 1.00 22.22 463 ASP D C 1
ATOM 15167 O O . ASP D 1 463 ? 8.079 81.637 6.035 1.00 22.32 463 ASP D O 1
ATOM 15172 N N . VAL D 1 464 ? 6.738 83.228 5.169 1.00 21.29 464 VAL D N 1
ATOM 15173 C CA . VAL D 1 464 ? 7.014 84.223 6.210 1.00 20.22 464 VAL D CA 1
ATOM 15174 C C . VAL D 1 464 ? 5.777 84.501 7.063 1.00 20.49 464 VAL D C 1
ATOM 15175 O O . VAL D 1 464 ? 4.749 84.939 6.541 1.00 19.99 464 VAL D O 1
ATOM 15179 N N . ARG D 1 465 ? 5.903 84.264 8.368 1.00 20.15 465 ARG D N 1
ATOM 15180 C CA . ARG D 1 465 ? 4.823 84.469 9.336 1.00 20.56 465 ARG D CA 1
ATOM 15181 C C . ARG D 1 465 ? 5.195 85.572 10.322 1.00 20.51 465 ARG D C 1
ATOM 15182 O O . ARG D 1 465 ? 6.372 85.764 10.621 1.00 20.80 465 ARG D O 1
ATOM 15190 N N . TYR D 1 466 ? 4.193 86.302 10.811 1.00 20.05 466 TYR D N 1
ATOM 15191 C CA . TYR D 1 466 ? 4.380 87.254 11.902 1.00 20.08 466 TYR D CA 1
ATOM 15192 C C . TYR D 1 466 ? 3.363 86.892 12.980 1.00 20.63 466 TYR D C 1
ATOM 15193 O O . TYR D 1 466 ? 2.148 87.002 12.757 1.00 20.63 466 TYR D O 1
ATOM 15202 N N . ILE D 1 467 ? 3.865 86.429 14.124 1.00 20.20 467 ILE D N 1
ATOM 15203 C CA . ILE D 1 467 ? 3.025 86.016 15.247 1.00 20.80 467 ILE D CA 1
ATOM 15204 C C . ILE D 1 467 ? 3.116 87.063 16.357 1.00 21.24 467 ILE D C 1
ATOM 15205 O O . ILE D 1 467 ? 4.217 87.391 16.828 1.00 21.10 467 ILE D O 1
ATOM 15210 N N . THR D 1 468 ? 1.960 87.588 16.757 1.00 21.57 468 THR D N 1
ATOM 15211 C CA . THR D 1 468 ? 1.855 88.412 17.957 1.00 22.91 468 THR D CA 1
ATOM 15212 C C . THR D 1 468 ? 0.868 87.744 18.913 1.00 23.85 468 THR D C 1
ATOM 15213 O O . THR D 1 468 ? 0.261 86.730 18.565 1.00 23.26 468 THR D O 1
ATOM 15217 N N . GLU D 1 469 ? 0.724 88.298 20.117 1.00 25.29 469 GLU D N 1
ATOM 15218 C CA . GLU D 1 469 ? -0.237 87.774 21.086 1.00 26.56 469 GLU D CA 1
ATOM 15219 C C . GLU D 1 469 ? -1.690 87.848 20.597 1.00 26.69 469 GLU D C 1
ATOM 15220 O O . GLU D 1 469 ? -2.512 87.020 20.975 1.00 27.59 469 GLU D O 1
ATOM 15226 N N . ARG D 1 470 ? -2.005 88.822 19.752 1.00 26.12 470 ARG D N 1
ATOM 15227 C CA . ARG D 1 470 ? -3.400 89.052 19.397 1.00 25.95 470 ARG D CA 1
ATOM 15228 C C . ARG D 1 470 ? -3.739 88.724 17.948 1.00 25.21 470 ARG D C 1
ATOM 15229 O O . ARG D 1 470 ? -4.911 88.610 17.607 1.00 25.15 470 ARG D O 1
ATOM 15237 N N . ALA D 1 471 ? -2.712 88.578 17.108 1.00 24.26 471 ALA D N 1
ATOM 15238 C CA . ALA D 1 471 ? -2.894 88.452 15.661 1.00 23.68 471 ALA D CA 1
ATOM 15239 C C . ALA D 1 471 ? -1.755 87.676 15.015 1.00 23.20 471 ALA D C 1
ATOM 15240 O O . ALA D 1 471 ? -0.615 87.744 15.478 1.00 23.46 471 ALA D O 1
ATOM 15242 N N . VAL D 1 472 ? -2.077 86.943 13.953 1.00 22.49 472 VAL D N 1
ATOM 15243 C CA . VAL D 1 472 ? -1.076 86.269 13.132 1.00 22.35 472 VAL D CA 1
ATOM 15244 C C . VAL D 1 472 ? -1.235 86.693 11.680 1.00 22.36 472 VAL D C 1
ATOM 15245 O O . VAL D 1 472 ? -2.366 86.767 11.163 1.00 22.51 472 VAL D O 1
ATOM 15249 N N . PHE D 1 473 ? -0.094 86.971 11.041 1.00 21.95 473 PHE D N 1
ATOM 15250 C CA . PHE D 1 473 ? -0.021 87.423 9.649 1.00 22.03 473 PHE D CA 1
ATOM 15251 C C . PHE D 1 473 ? 0.859 86.488 8.828 1.00 22.16 473 PHE D C 1
ATOM 15252 O O . PHE D 1 473 ? 1.706 85.780 9.377 1.00 21.42 473 PHE D O 1
ATOM 15260 N N . THR D 1 474 ? 0.653 86.501 7.513 1.00 22.46 474 THR D N 1
ATOM 15261 C CA . THR D 1 474 ? 1.525 85.821 6.557 1.00 23.14 474 THR D CA 1
ATOM 15262 C C . THR D 1 474 ? 1.868 86.807 5.443 1.00 23.80 474 THR D C 1
ATOM 15263 O O . THR D 1 474 ? 1.006 87.578 5.009 1.00 23.62 474 THR D O 1
ATOM 15267 N N . LEU D 1 475 ? 3.125 86.799 4.998 1.00 24.00 475 LEU D N 1
ATOM 15268 C CA . LEU D 1 475 ? 3.544 87.680 3.917 1.00 24.84 475 LEU D CA 1
ATOM 15269 C C . LEU D 1 475 ? 3.146 87.112 2.562 1.00 25.66 475 LEU D C 1
ATOM 15270 O O . LEU D 1 475 ? 3.457 85.968 2.250 1.00 25.30 475 LEU D O 1
ATOM 15275 N N . LYS D 1 476 ? 2.449 87.918 1.766 1.00 27.27 476 LYS D N 1
ATOM 15276 C CA . LYS D 1 476 ? 2.101 87.530 0.399 1.00 28.74 476 LYS D CA 1
ATOM 15277 C C . LYS D 1 476 ? 2.485 88.629 -0.587 1.00 29.55 476 LYS D C 1
ATOM 15278 O O . LYS D 1 476 ? 2.922 89.700 -0.173 1.00 29.04 476 LYS D O 1
ATOM 15284 N N . GLU D 1 477 ? 2.342 88.355 -1.885 1.00 30.84 477 GLU D N 1
ATOM 15285 C CA . GLU D 1 477 ? 2.754 89.301 -2.929 1.00 32.34 477 GLU D CA 1
ATOM 15286 C C . GLU D 1 477 ? 2.106 90.677 -2.784 1.00 32.49 477 GLU D C 1
ATOM 15287 O O . GLU D 1 477 ? 2.693 91.689 -3.181 1.00 32.90 477 GLU D O 1
ATOM 15293 N N . ASP D 1 478 ? 0.907 90.710 -2.204 1.00 32.70 478 ASP D N 1
ATOM 15294 C CA . ASP D 1 478 ? 0.173 91.970 -2.037 1.00 32.99 478 ASP D CA 1
ATOM 15295 C C . ASP D 1 478 ? 0.239 92.532 -0.614 1.00 32.27 478 ASP D C 1
ATOM 15296 O O . ASP D 1 478 ? -0.533 93.421 -0.251 1.00 32.66 478 ASP D O 1
ATOM 15301 N N . GLY D 1 479 ? 1.179 92.019 0.177 1.00 31.23 479 GLY D N 1
ATOM 15302 C CA . GLY D 1 479 ? 1.428 92.532 1.517 1.00 29.84 479 GLY D CA 1
ATOM 15303 C C . GLY D 1 479 ? 1.039 91.547 2.600 1.00 28.81 479 GLY D C 1
ATOM 15304 O O . GLY D 1 479 ? 0.821 90.362 2.326 1.00 28.50 479 GLY D O 1
ATOM 15305 N N . LEU D 1 480 ? 0.951 92.037 3.834 1.00 27.87 480 LEU D N 1
ATOM 15306 C CA . LEU D 1 480 ? 0.609 91.185 4.964 1.00 27.31 480 LEU D CA 1
ATOM 15307 C C . LEU D 1 480 ? -0.855 90.798 4.917 1.00 26.64 480 LEU D C 1
ATOM 15308 O O . LEU D 1 480 ? -1.723 91.653 4.764 1.00 26.61 480 LEU D O 1
ATOM 15313 N N . HIS D 1 481 ? -1.108 89.499 5.021 1.00 26.34 481 HIS D N 1
ATOM 15314 C CA . HIS D 1 481 ? -2.454 88.973 5.181 1.00 26.04 481 HIS D CA 1
ATOM 15315 C C . HIS D 1 481 ? -2.661 88.641 6.644 1.00 25.73 481 HIS D C 1
ATOM 15316 O O . HIS D 1 481 ? -1.871 87.893 7.225 1.00 25.44 481 HIS D O 1
ATOM 15323 N N . LEU D 1 482 ? -3.717 89.186 7.241 1.00 25.21 482 LEU D N 1
ATOM 15324 C CA . LEU D 1 482 ? -4.114 88.795 8.589 1.00 25.07 482 LEU D CA 1
ATOM 15325 C C . LEU D 1 482 ? -4.842 87.456 8.479 1.00 24.83 482 LEU D C 1
ATOM 15326 O O . LEU D 1 482 ? -5.869 87.369 7.799 1.00 24.39 482 LEU D O 1
ATOM 15331 N N . ILE D 1 483 ? -4.317 86.424 9.136 1.00 24.11 483 ILE D N 1
ATOM 15332 C CA . ILE D 1 483 ? -4.895 85.083 9.021 1.00 24.15 483 ILE D CA 1
ATOM 15333 C C . ILE D 1 483 ? -5.569 84.564 10.301 1.00 24.37 483 ILE D C 1
ATOM 15334 O O . ILE D 1 483 ? -6.426 83.686 10.221 1.00 24.61 483 ILE D O 1
ATOM 15339 N N . GLU D 1 484 ? -5.174 85.091 11.465 1.00 24.55 484 GLU D N 1
ATOM 15340 C CA . GLU D 1 484 ? -5.745 84.686 12.763 1.00 25.20 484 GLU D CA 1
ATOM 15341 C C . GLU D 1 484 ? -5.896 85.873 13.724 1.00 25.28 484 GLU D C 1
ATOM 15342 O O . GLU D 1 484 ? -5.061 86.788 13.716 1.00 24.90 484 GLU D O 1
ATOM 15348 N N . ILE D 1 485 ? -6.961 85.846 14.537 1.00 25.91 485 ILE D N 1
ATOM 15349 C CA . ILE D 1 485 ? -7.216 86.824 15.617 1.00 26.89 485 ILE D CA 1
ATOM 15350 C C . ILE D 1 485 ? -7.437 86.071 16.912 1.00 27.06 485 ILE D C 1
ATOM 15351 O O . ILE D 1 485 ? -8.124 85.048 16.927 1.00 26.98 485 ILE D O 1
ATOM 15356 N N . ALA D 1 486 ? -6.898 86.607 18.002 1.00 27.73 486 ALA D N 1
ATOM 15357 C CA . ALA D 1 486 ? -7.163 86.073 19.333 1.00 28.45 486 ALA D CA 1
ATOM 15358 C C . ALA D 1 486 ? -8.640 86.253 19.693 1.00 29.42 486 ALA D C 1
ATOM 15359 O O . ALA D 1 486 ? -9.250 87.272 19.339 1.00 28.99 486 ALA D O 1
ATOM 15361 N N . PRO D 1 487 ? -9.223 85.259 20.364 1.00 30.33 487 PRO D N 1
ATOM 15362 C CA . PRO D 1 487 ? -10.505 85.448 21.047 1.00 31.08 487 PRO D CA 1
ATOM 15363 C C . PRO D 1 487 ? -10.361 86.548 22.096 1.00 31.68 487 PRO D C 1
ATOM 15364 O O . PRO D 1 487 ? -9.345 86.602 22.789 1.00 32.02 487 PRO D O 1
ATOM 15368 N N . GLY D 1 488 ? -11.350 87.428 22.189 1.00 32.47 488 GLY D N 1
ATOM 15369 C CA . GLY D 1 488 ? -11.343 88.498 23.192 1.00 33.39 488 GLY D CA 1
ATOM 15370 C C . GLY D 1 488 ? -10.790 89.816 22.681 1.00 34.24 488 GLY D C 1
ATOM 15371 O O . GLY D 1 488 ? -10.689 90.790 23.433 1.00 34.27 488 GLY D O 1
ATOM 15372 N N . VAL D 1 489 ? -10.439 89.842 21.397 1.00 34.65 489 VAL D N 1
ATOM 15373 C CA . VAL D 1 489 ? -9.867 91.024 20.755 1.00 35.33 489 VAL D CA 1
ATOM 15374 C C . VAL D 1 489 ? -10.783 91.516 19.630 1.00 35.50 489 VAL D C 1
ATOM 15375 O O . VAL D 1 489 ? -11.350 90.718 18.883 1.00 35.75 489 VAL D O 1
ATOM 15379 N N . ASP D 1 490 ? -10.942 92.832 19.535 1.00 36.03 490 ASP D N 1
ATOM 15380 C CA . ASP D 1 490 ? -11.745 93.445 18.480 1.00 36.25 490 ASP D CA 1
ATOM 15381 C C . ASP D 1 490 ? -10.869 93.805 17.285 1.00 35.86 490 ASP D C 1
ATOM 15382 O O . ASP D 1 490 ? -9.881 94.522 17.430 1.00 35.93 490 ASP D O 1
ATOM 15387 N N . LEU D 1 491 ? -11.252 93.314 16.109 1.00 35.79 491 LEU D N 1
ATOM 15388 C CA . LEU D 1 491 ? -10.506 93.543 14.865 1.00 35.62 491 LEU D CA 1
ATOM 15389 C C . LEU D 1 491 ? -10.193 95.023 14.626 1.00 35.47 491 LEU D C 1
ATOM 15390 O O . LEU D 1 491 ? -9.041 95.385 14.409 1.00 35.42 491 LEU D O 1
ATOM 15395 N N . GLN D 1 492 ? -11.212 95.877 14.676 1.00 35.30 492 GLN D N 1
ATOM 15396 C CA . GLN D 1 492 ? -11.015 97.290 14.360 1.00 35.34 492 GLN D CA 1
ATOM 15397 C C . GLN D 1 492 ? -10.172 98.042 15.392 1.00 35.34 492 GLN D C 1
ATOM 15398 O O . GLN D 1 492 ? -9.167 98.655 15.035 1.00 35.26 492 GLN D O 1
ATOM 15404 N N . LYS D 1 493 ? -10.566 98.000 16.661 1.00 35.61 493 LYS D N 1
ATOM 15405 C CA . LYS D 1 493 ? -9.907 98.854 17.653 1.00 36.25 493 LYS D CA 1
ATOM 15406 C C . LYS D 1 493 ? -8.604 98.292 18.227 1.00 35.93 493 LYS D C 1
ATOM 15407 O O . LYS D 1 493 ? -7.710 99.055 18.590 1.00 35.80 493 LYS D O 1
ATOM 15413 N N . ASP D 1 494 ? -8.493 96.967 18.300 1.00 35.59 494 ASP D N 1
ATOM 15414 C CA . ASP D 1 494 ? -7.316 96.338 18.920 1.00 35.17 494 ASP D CA 1
ATOM 15415 C C . ASP D 1 494 ? -6.235 95.906 17.920 1.00 34.64 494 ASP D C 1
ATOM 15416 O O . ASP D 1 494 ? -5.095 95.655 18.310 1.00 34.44 494 ASP D O 1
ATOM 15421 N N . ILE D 1 495 ? -6.595 95.802 16.641 1.00 34.13 495 ILE D N 1
ATOM 15422 C CA . ILE D 1 495 ? -5.626 95.440 15.602 1.00 33.70 495 ILE D CA 1
ATOM 15423 C C . ILE D 1 495 ? -5.469 96.541 14.544 1.00 33.85 495 ILE D C 1
ATOM 15424 O O . ILE D 1 495 ? -4.411 97.171 14.459 1.00 33.64 495 ILE D O 1
ATOM 15429 N N . LEU D 1 496 ? -6.518 96.777 13.757 1.00 33.93 496 LEU D N 1
ATOM 15430 C CA . LEU D 1 496 ? -6.441 97.722 12.639 1.00 34.34 496 LEU D CA 1
ATOM 15431 C C . LEU D 1 496 ? -6.102 99.144 13.086 1.00 34.53 496 LEU D C 1
ATOM 15432 O O . LEU D 1 496 ? -5.310 99.821 12.426 1.00 34.42 496 LEU D O 1
ATOM 15437 N N . ASP D 1 497 ? -6.681 99.577 14.210 1.00 34.81 497 ASP D N 1
ATOM 15438 C CA . ASP D 1 497 ? -6.392 100.896 14.796 1.00 35.48 497 ASP D CA 1
ATOM 15439 C C . ASP D 1 497 ? -4.970 101.027 15.343 1.00 35.67 497 ASP D C 1
ATOM 15440 O O . ASP D 1 497 ? -4.474 102.148 15.535 1.00 35.86 497 ASP D O 1
ATOM 15445 N N . LYS D 1 498 ? -4.315 99.891 15.591 1.00 35.53 498 LYS D N 1
ATOM 15446 C CA . LYS D 1 498 ? -2.995 99.890 16.227 1.00 35.54 498 LYS D CA 1
ATOM 15447 C C . LYS D 1 498 ? -1.859 99.601 15.245 1.00 35.29 498 LYS D C 1
ATOM 15448 O O . LYS D 1 498 ? -0.723 99.367 15.656 1.00 35.31 498 LYS D O 1
ATOM 15462 N N . ASP D 1 500 ? -0.122 101.090 11.402 1.00 35.16 500 ASP D N 1
ATOM 15463 C CA . ASP D 1 500 ? -0.048 102.285 10.556 1.00 35.12 500 ASP D CA 1
ATOM 15464 C C . ASP D 1 500 ? -0.243 101.980 9.070 1.00 34.62 500 ASP D C 1
ATOM 15465 O O . ASP D 1 500 ? -0.030 102.839 8.216 1.00 35.12 500 ASP D O 1
ATOM 15470 N N . PHE D 1 501 ? -0.643 100.751 8.767 1.00 34.01 501 PHE D N 1
ATOM 15471 C CA . PHE D 1 501 ? -1.035 100.371 7.415 1.00 33.12 501 PHE D CA 1
ATOM 15472 C C . PHE D 1 501 ? -2.176 99.356 7.458 1.00 32.82 501 PHE D C 1
ATOM 15473 O O . PHE D 1 501 ? -2.487 98.822 8.519 1.00 32.70 501 PHE D O 1
ATOM 15481 N N . THR D 1 502 ? -2.788 99.098 6.304 1.00 32.65 502 THR D N 1
ATOM 15482 C CA . THR D 1 502 ? -3.937 98.196 6.202 1.00 32.48 502 THR D CA 1
ATOM 15483 C C . THR D 1 502 ? -3.534 96.846 5.612 1.00 32.60 502 THR D C 1
ATOM 15484 O O . THR D 1 502 ? -3.210 96.761 4.423 1.00 32.28 502 THR D O 1
ATOM 15488 N N . PRO D 1 503 ? -3.571 95.793 6.431 1.00 32.60 503 PRO D N 1
ATOM 15489 C CA . PRO D 1 503 ? -3.336 94.432 5.945 1.00 32.76 503 PRO D CA 1
ATOM 15490 C C . PRO D 1 503 ? -4.517 93.904 5.127 1.00 33.06 503 PRO D C 1
ATOM 15491 O O . PRO D 1 503 ? -5.652 94.348 5.323 1.00 32.93 503 PRO D O 1
ATOM 15495 N N . VAL D 1 504 ? -4.251 92.973 4.218 1.00 33.27 504 VAL D N 1
ATOM 15496 C CA . VAL D 1 504 ? -5.318 92.220 3.573 1.00 34.17 504 VAL D CA 1
ATOM 15497 C C . VAL D 1 504 ? -5.910 91.298 4.638 1.00 34.81 504 VAL D C 1
ATOM 15498 O O . VAL D 1 504 ? -5.178 90.629 5.360 1.00 34.90 504 VAL D O 1
ATOM 15502 N N . ILE D 1 505 ? -7.230 91.289 4.765 1.00 35.56 505 ILE D N 1
ATOM 15503 C CA . ILE D 1 505 ? -7.872 90.397 5.717 1.00 36.41 505 ILE D CA 1
ATOM 15504 C C . ILE D 1 505 ? -8.231 89.113 4.983 1.00 36.95 505 ILE D C 1
ATOM 15505 O O . ILE D 1 505 ? -9.000 89.137 4.024 1.00 36.58 505 ILE D O 1
ATOM 15510 N N . SER D 1 506 ? -7.625 88.005 5.418 1.00 37.52 506 SER D N 1
ATOM 15511 C CA . SER D 1 506 ? -7.772 86.712 4.749 1.00 38.36 506 SER D CA 1
ATOM 15512 C C . SER D 1 506 ? -9.233 86.290 4.713 1.00 39.04 506 SER D C 1
ATOM 15513 O O . SER D 1 506 ? -9.935 86.416 5.718 1.00 39.02 506 SER D O 1
ATOM 15516 N N . PRO D 1 507 ? -9.699 85.809 3.560 1.00 39.89 507 PRO D N 1
ATOM 15517 C CA . PRO D 1 507 ? -11.041 85.230 3.469 1.00 40.34 507 PRO D CA 1
ATOM 15518 C C . PRO D 1 507 ? -11.183 83.994 4.364 1.00 40.65 507 PRO D C 1
ATOM 15519 O O . PRO D 1 507 ? -12.297 83.658 4.771 1.00 40.90 507 PRO D O 1
ATOM 15523 N N . GLU D 1 508 ? -10.061 83.340 4.676 1.00 40.62 508 GLU D N 1
ATOM 15524 C CA . GLU D 1 508 ? -10.057 82.202 5.601 1.00 40.76 508 GLU D CA 1
ATOM 15525 C C . GLU D 1 508 ? -9.712 82.592 7.050 1.00 39.76 508 GLU D C 1
ATOM 15526 O O . GLU D 1 508 ? -9.310 81.744 7.860 1.00 39.58 508 GLU D O 1
ATOM 15532 N N . LEU D 1 509 ? -9.898 83.875 7.364 1.00 38.31 509 LEU D N 1
ATOM 15533 C CA . LEU D 1 509 ? -9.658 84.418 8.699 1.00 37.17 509 LEU D CA 1
ATOM 15534 C C . LEU D 1 509 ? -10.327 83.570 9.780 1.00 36.16 509 LEU D C 1
ATOM 15535 O O . LEU D 1 509 ? -11.515 83.251 9.692 1.00 36.03 509 LEU D O 1
ATOM 15540 N N . LYS D 1 510 ? -9.556 83.210 10.800 1.00 34.42 510 LYS D N 1
ATOM 15541 C CA . LYS D 1 510 ? -10.067 82.368 11.872 1.00 33.07 510 LYS D CA 1
ATOM 15542 C C . LYS D 1 510 ? -9.584 82.846 13.235 1.00 31.90 510 LYS D C 1
ATOM 15543 O O . LYS D 1 510 ? -8.653 83.642 13.335 1.00 30.92 510 LYS D O 1
ATOM 15549 N N . LEU D 1 511 ? -10.238 82.364 14.284 1.00 30.68 511 LEU D N 1
ATOM 15550 C CA . LEU D 1 511 ? -9.772 82.608 15.639 1.00 30.22 511 LEU D CA 1
ATOM 15551 C C . LEU D 1 511 ? -8.505 81.791 15.865 1.00 29.71 511 LEU D C 1
ATOM 15552 O O . LEU D 1 511 ? -8.377 80.686 15.336 1.00 28.96 511 LEU D O 1
ATOM 15565 N N . ASP D 1 513 ? -6.260 79.258 17.700 1.00 30.15 513 ASP D N 1
ATOM 15566 C CA . ASP D 1 513 ? -6.661 77.996 18.340 1.00 30.89 513 ASP D CA 1
ATOM 15567 C C . ASP D 1 513 ? -7.029 78.154 19.815 1.00 31.18 513 ASP D C 1
ATOM 15568 O O . ASP D 1 513 ? -6.262 78.704 20.600 1.00 30.57 513 ASP D O 1
ATOM 15573 N N . GLU D 1 514 ? -8.216 77.663 20.171 1.00 31.83 514 GLU D N 1
ATOM 15574 C CA . GLU D 1 514 ? -8.759 77.759 21.530 1.00 32.84 514 GLU D CA 1
ATOM 15575 C C . GLU D 1 514 ? -7.785 77.250 22.602 1.00 32.46 514 GLU D C 1
ATOM 15576 O O . GLU D 1 514 ? -7.662 77.846 23.667 1.00 32.39 514 GLU D O 1
ATOM 15582 N N . ARG D 1 515 ? -7.098 76.150 22.302 1.00 32.51 515 ARG D N 1
ATOM 15583 C CA . ARG D 1 515 ? -6.171 75.506 23.247 1.00 32.78 515 ARG D CA 1
ATOM 15584 C C . ARG D 1 515 ? -5.006 76.385 23.703 1.00 32.49 515 ARG D C 1
ATOM 15585 O O . ARG D 1 515 ? -4.457 76.177 24.791 1.00 32.56 515 ARG D O 1
ATOM 15593 N N . LEU D 1 516 ? -4.624 77.355 22.874 1.00 32.21 516 LEU D N 1
ATOM 15594 C CA . LEU D 1 516 ? -3.515 78.255 23.202 1.00 32.01 516 LEU D CA 1
ATOM 15595 C C . LEU D 1 516 ? -3.794 79.048 24.479 1.00 32.22 516 LEU D C 1
ATOM 15596 O O . LEU D 1 516 ? -2.873 79.364 25.243 1.00 31.50 516 LEU D O 1
ATOM 15601 N N . PHE D 1 517 ? -5.072 79.354 24.703 1.00 32.33 517 PHE D N 1
ATOM 15602 C CA . PHE D 1 517 ? -5.491 80.275 25.757 1.00 33.12 517 PHE D CA 1
ATOM 15603 C C . PHE D 1 517 ? -6.012 79.568 27.013 1.00 33.89 517 PHE D C 1
ATOM 15604 O O . PHE D 1 517 ? -6.559 80.209 27.909 1.00 34.19 517 PHE D O 1
ATOM 15612 N N . ILE D 1 518 ? -5.833 78.251 27.072 1.00 35.01 518 ILE D N 1
ATOM 15613 C CA . ILE D 1 518 ? -6.271 77.452 28.221 1.00 35.99 518 ILE D CA 1
ATOM 15614 C C . ILE D 1 518 ? -5.064 76.965 29.024 1.00 36.78 518 ILE D C 1
ATOM 15615 O O . ILE D 1 518 ? -4.122 76.402 28.464 1.00 36.68 518 ILE D O 1
ATOM 15620 N N . ASP D 1 519 ? -5.105 77.182 30.339 1.00 37.86 519 ASP D N 1
ATOM 15621 C CA . ASP D 1 519 ? -3.967 76.902 31.222 1.00 38.90 519 ASP D CA 1
ATOM 15622 C C . ASP D 1 519 ? -3.838 75.413 31.563 1.00 39.28 519 ASP D C 1
ATOM 15623 O O . ASP D 1 519 ? -3.796 75.026 32.736 1.00 39.59 519 ASP D O 1
ATOM 15628 N N . ALA D 1 520 ? -3.781 74.592 30.515 1.00 39.50 520 ALA D N 1
ATOM 15629 C CA . ALA D 1 520 ? -3.618 73.146 30.615 1.00 39.62 520 ALA D CA 1
ATOM 15630 C C . ALA D 1 520 ? -2.892 72.648 29.366 1.00 39.78 520 ALA D C 1
ATOM 15631 O O . ALA D 1 520 ? -2.827 73.362 28.358 1.00 39.86 520 ALA D O 1
ATOM 15633 N N . ALA D 1 521 ? -2.341 71.436 29.433 1.00 39.76 521 ALA D N 1
ATOM 15634 C CA . ALA D 1 521 ? -1.634 70.851 28.290 1.00 39.51 521 ALA D CA 1
ATOM 15635 C C . ALA D 1 521 ? -2.555 70.779 27.080 1.00 39.27 521 ALA D C 1
ATOM 15636 O O . ALA D 1 521 ? -3.712 70.372 27.191 1.00 38.94 521 ALA D O 1
ATOM 15646 N N . GLY D 1 523 ? -2.409 69.002 24.253 1.00 39.91 523 GLY D N 1
ATOM 15647 C CA . GLY D 1 523 ? -2.561 67.758 23.507 1.00 40.76 523 GLY D CA 1
ATOM 15648 C C . GLY D 1 523 ? -2.130 67.978 22.071 1.00 41.41 523 GLY D C 1
ATOM 15649 O O . GLY D 1 523 ? -2.655 67.361 21.142 1.00 41.48 523 GLY D O 1
ATOM 15650 N N . PHE D 1 524 ? -1.172 68.882 21.899 1.00 41.96 524 PHE D N 1
ATOM 15651 C CA . PHE D 1 524 ? -0.637 69.218 20.594 1.00 42.59 524 PHE D CA 1
ATOM 15652 C C . PHE D 1 524 ? 0.143 68.034 20.031 1.00 43.03 524 PHE D C 1
ATOM 15653 O O . PHE D 1 524 ? 0.903 67.378 20.749 1.00 43.25 524 PHE D O 1
ATOM 15661 N N . VAL D 1 525 ? -0.078 67.748 18.752 1.00 43.36 525 VAL D N 1
ATOM 15662 C CA . VAL D 1 525 ? 0.658 66.701 18.059 1.00 43.89 525 VAL D CA 1
ATOM 15663 C C . VAL D 1 525 ? 1.358 67.297 16.845 1.00 44.07 525 VAL D C 1
ATOM 15664 O O . VAL D 1 525 ? 0.729 67.958 16.017 1.00 44.04 525 VAL D O 1
ATOM 15668 N N . LEU D 1 526 ? 2.667 67.070 16.764 1.00 44.57 526 LEU D N 1
ATOM 15669 C CA . LEU D 1 526 ? 3.466 67.510 15.629 1.00 44.96 526 LEU D CA 1
ATOM 15670 C C . LEU D 1 526 ? 3.078 66.774 14.348 1.00 45.48 526 LEU D C 1
ATOM 15671 O O . LEU D 1 526 ? 2.942 65.549 14.357 1.00 45.33 526 LEU D O 1
ATOM 15676 N N . PRO D 1 527 ? 2.891 67.525 13.259 1.00 45.93 527 PRO D N 1
ATOM 15677 C CA . PRO D 1 527 ? 2.679 66.936 11.935 1.00 46.23 527 PRO D CA 1
ATOM 15678 C C . PRO D 1 527 ? 3.901 66.143 11.479 1.00 46.59 527 PRO D C 1
ATOM 15679 O O . PRO D 1 527 ? 5.032 66.511 11.810 1.00 46.49 527 PRO D O 1
ATOM 15683 N N . GLU D 1 528 ? 3.664 65.068 10.728 1.00 47.06 528 GLU D N 1
ATOM 15684 C CA . GLU D 1 528 ? 4.726 64.180 10.245 1.00 47.70 528 GLU D CA 1
ATOM 15685 C C . GLU D 1 528 ? 5.736 64.870 9.333 1.00 47.83 528 GLU D C 1
ATOM 15686 O O . GLU D 1 528 ? 5.449 65.919 8.758 1.00 47.91 528 GLU D O 1
ATOM 15692 N N . ALA D 1 529 ? 6.914 64.257 9.204 1.00 48.14 529 ALA D N 1
ATOM 15693 C CA . ALA D 1 529 ? 8.020 64.795 8.410 1.00 48.39 529 ALA D CA 1
ATOM 15694 C C . ALA D 1 529 ? 7.633 65.103 6.963 1.00 48.70 529 ALA D C 1
ATOM 15695 O O . ALA D 1 529 ? 6.793 64.419 6.379 1.00 48.99 529 ALA D O 1
#